Protein AF-0000000068021282 (afdb_homodimer)

Organism: Hordeum vulgare subsp. vulgare (NCBI:txid112509)

Foldseek 3Di:
DPCQPQPPDDLFWTFRDPPVPDGQTPGLPPPPDPPPLVVVLLVLLVLLLVLLVVLLVQCQCCLLQLNLSADWVVSLVSNVVSLVVLLVSLVVVLVVQQPVPPPDARPLVSVLSLLVLLLVLLVVVVSVLSVLLVPDQLLCSLVPVDPVVLVVSVVSLVVSVVVLVPRHDDPLSVLSVVLSVLSNVLSVLLVVLSVCLCPFCLFNVVLVLQQQAVVVVVVVVVVCVVPDDPPPVVVVVPPDALQVVLLVCQLVFQQFQALSRVFDWDQDPVGTHGPQDFPDDDDPPPVPDDPPDDVPDPVVVVVPPCCVRLRSTDHLNLLSCLQPLPDPPGDDRLVLCVVPVVLSLLSVLSSLLSQVSSVLVVHDDDPVLLASLLSNQQRNDPPDLLRSLVSSLVSLVSSLSVNLCSRRPPLVSCLSRDQLVVSLVVLVVSLVSLVVSLVSVCCSSSVNCVCVVVVVVVVCVVPVDPPPVVVVVVCVVVVVVCVVVLVSRSSSVSSVSSSVSVNVSSVVSSVCSLLDSSNLSSLVSVCSSDVVLSPDPVNSVVNVVSVVVNVVSNDPQAAKFWFAALLVVQVPPVLVVLVVVCVVGVRPVSNPGDIDHDDSLLSSLLSVVLSVVLVPDDQALQQVLCVVVVNVVLCVLRPDPDSLLSLLLQLLLLVLLCVVCVVPCLCVDDDDSVSLLVLLNRLSRRVVVCLDPPVLLFPDDSVVSNVLVVVLSVCSNVVCQCPDPDPRSNVSSNVSNVVLVVPDDSSVSSNSSSNNSSSNLLSSQADSSSSSQSSQSSSSGHPSNSSVSVCVSNVNHD/DPCQPQPPDDLFWTFRDPPVPDTQTPGQPPPPDPPPLVVVLLVLLVLLLVLLVVLLVQCQCCLLQLNLSADWVVSLVSNVVSLVVLLVSLVVVLVVQQVVPPPDARPLVSVLSLLVLLLVLLSVVVSVLSVLLVPDQLLCNLVPVDPVVLVVSVVSLVVSVVVLVPRHDDDLSVLSVVLSVLSNVLSVLLVVLSVCLCPFCLFNVVLVLQQQAVVVVVVVVVVCVVPDDPPPVVVVVPPDALQVVLLVCQLVFQQFQAQSRVWDWDQDPVGTHTPQDDPDDDPPPPVPPDPPDDVPDPVPVVVPPCCVRLRSTDHLNLLSCLQPLPDPPGDDRLVLCVVPVVLSLLSVLSSLLSVVSSVLVVHDDDPVLLASLLSNQQRNDPPDLLRSLVSSLVSLVSSLSVNLCSSRPPLVSCLRRDQVVVSLVVLVVSLVSLVVSLVSSCCSSSVNCVVVVVVVVVVCVVPVDPDPVVVVVVVVVVVVVLVVVLVSRSSSVSSVSSSVSVNVSSVSSSVSSLLDSSSLSSLVSVCSSDVVLSPDPVNSVVNVVSVVVNVVSNDPPAAKFWFAALLVVQVPPVLVVLVVVCSVGVRPVSNPGDIDHDDSLLSSLLSVVLSVVLVPDDQALQQVLCVVVVNVVLCVLRPDPFSLLSLLLQLLLLVLLCVVCVVPCLCVDDDDSVSLLVLLNRLSRRVVVCLDPPVLLFPDDSVVSNVLVVVLSVCSNVVCQCPDPDPRSNVSSNVSNVVLVVPDDSSVSSNSSSNNSSSNLLSSQADSSSSSQSSQSSSSGHPSNSSVSVCVSNVNHD

Radius of gyration: 37.46 Å; Cα contacts (8 Å, |Δi|>4): 1921; chains: 2; bounding box: 103×107×96 Å

Secondary structure (DSSP, 8-state):
------EEEETTEEE----TTS--EEE-----S-HHHHHHHHHHHHHHHHHHHHHHHHHHHHHHHTS-----HHHHHHHHHHHHHHHHHHHHHHHHHHHTTTTSS--HHHHHHHHHHHHHHHHHHHHHHHHHHHHS-GGGHHHHS-HHHHHHHHHHHHHHHHHHHHH--STTHHHHHHHHHHHHHHHHHHHHHHHHHHH-TTTTTHHHHHHHHHHHHHHHHHHHHHHS-THHHHHHHHSS-HHHHHHHHHHT---EEE-GGGPEEEEETTEEEEE----S----TTTTSSTTSSS-SHHHHHHHS------SSEEHHHHHHHHHTTSSSSS---HHHHH-THHHHHHHHHHHHHHHHHHHTTPPPPHHHHHHHHHHHHS-S-S-HHHHHHHHHHHHHHHHHHHHHHHH-TTHHHHHHS-HHHHHHHHHHHHHHHHHHHHHHHHHHTTTTHHHHHHHHHHHHHHS-S-HHHHHHHHHHHHHHHHHHHHH-HHHHHHHHHHHHHHHHHHHHHHHHHTSHHHHHHHHHHHHH-HHHHH-HHHHHHHHHHHHHHHHHS-----EEE---STTSSS-HHHHHHHHHHHHS--GGGG---EEEPPHHHHHHHHHHHHHHHTTPPP-SSHHHHHHTT-GGGGGGG--S-HHHHHHHHHHHHHHHHHHTTTSHHHHS-SHHHHHHHHHHHHHHHHHHHHHH-GGGSSS-HHHHHHHHHHHHHHHHHS-GGG--S--HHHHHHHHHHHHHHHS-HHHHHHHHHHHHHHHHHHHS--S-HHHHHHHHHTT--HHHHHHHHHHHHT---/------EEEETTEEE---STTS--EEE-----S-HHHHHHHHHHHHHHHHHHHHHHHHHHHHHHHSS-----HHHHHHHHHHHHHHHHHHHHHHHHHHHTTTTSS--HHHHHHHHHHHHHHHHHHHHHHHHHHHHS-GGGHHHHS-HHHHHHHHHHHHHHHHHHHHH--STTHHHHHHHHHHHHHHHHHHHHHHHHHHH-TTTTTHHHHHHHHHHHHHHHHHHHHHHS-THHHHHHHHSS-HHHHHHHHHHT---EEE-GGGPEEEEETTEEEEE----S----GGGGSSTTSSS-SHHHHHHHS------SSEEHHHHHHHHHTTSSSSS---HHHHH-THHHHHHHHHHHHHHHHHHHTTPPPPHHHHHHHHHHHHS-S-S-HHHHHHHHHHHHHHHHHHHHHHHH-TTHHHHHHS-HHHHHHHHHHHHHHHHHHHHHHHHHHTTTTHHHHHHHHHHHHHHS-S-HHHHHHHHHHHHHHHHHHHHH-HHHHHHHHHHHHHHHHHHHHHHHHHTSHHHHHHHHHHHHH-HHHHH-HHHHHHHHHHHHHHHHHS---PPEEE---STTSTT-THHHHHHHHHHHS--GGGG---EEEPPHHHHHHHHHHHHHHHTTPPP-SSHHHHHHTT-GGGGGGG--S-HHHHHHHHHHHHHHHHHHTTTSHHHHS-SHHHHHHHHHHHHHHHHHHHHHH-GGGSSS-HHHHHHHHHHHHHHHHHS-GGG--S--HHHHHHHHHHHHHHHS-HHHHHHHHHHHHHHHHHHHS--S-HHHHHHHHHTT--HHHHHHHHHHHHT---

Sequence (1596 aa):
MLRCDIDSSNSSIHRFCHDDTLPWFVYALEPPGSHRAEEAILLASTAMFVLGSLLFVLSFVSRVSGRGIFITPTVGIFLYASLSLFLPLMSYMLSQAKQSNGGGELPFYAHVILIWMLLVELFRKKVDAMLAAVRSSPLRAVHQQTLWGGIDQFVRISWIGYLIYTNVHGFRKPGFIILWALTIAKAAHRVAAVELAKTSFAIGKNPHLVVGYTAQMMAQEEEEMRDGDQAQAQAQAADGTRKSAALVSLSKCWYAVMGEEKLKWKAGRDGCSVQLLPLPAETDPEGKKMKKKKMTKKKKKKEEEEEVKTKTLITVGDIWELAESGNCGRPAADPLLDANPALKDLCLSFALFKLLRTRFENLPVHEGVARKNRGFIFELGNGKDEEEAERAFQVIERDLSLVANSYHSASVIPAVLCGAWFLVGNSILVLLITLNQAFMVIYVTGNAQLVTVVACLARDVAKSSPMAADLYRCLCRKLLMMLTVTVSSINVGVCFILFFSFLLMEAWELVVYLLSDSFLVSLLCSYARRPRWQSSRCVRRALGALLWVKRVGRARAGVRFNQLCVLGLRRRRLHTLRVMISQLLPLPFFLGVPSVVVPKEVKRAVFASLRAKCGGEPLSNGAAVLRQRRCTQLEWACKSRSITVVIIVWHIATTILELDTKSSPAVQGKGSQAASTEVARTLSRYCMHLVACAPELLPGDVEGSKLVYQAMKRDVRSNKWRRSKKETVASMGDKLGTQLLEECTVEEAWSLLAELWTELVVYLAPSDNIEGHAMALAKGGEFVTTLWAFATHAGITRMLRCDIDSSNSSIHRFCHDDTLPWFVYALEPPGSHRAEEAILLASTAMFVLGSLLFVLSFVSRVSGRGIFITPTVGIFLYASLSLFLPLMSYMLSQAKQSNGGGELPFYAHVILIWMLLVELFRKKVDAMLAAVRSSPLRAVHQQTLWGGIDQFVRISWIGYLIYTNVHGFRKPGFIILWALTIAKAAHRVAAVELAKTSFAIGKNPHLVVGYTAQMMAQEEEEMRDGDQAQAQAQAADGTRKSAALVSLSKCWYAVMGEEKLKWKAGRDGCSVQLLPLPAETDPEGKKMKKKKMTKKKKKKEEEEEVKTKTLITVGDIWELAESGNCGRPAADPLLDANPALKDLCLSFALFKLLRTRFENLPVHEGVARKNRGFIFELGNGKDEEEAERAFQVIERDLSLVANSYHSASVIPAVLCGAWFLVGNSILVLLITLNQAFMVIYVTGNAQLVTVVACLARDVAKSSPMAADLYRCLCRKLLMMLTVTVSSINVGVCFILFFSFLLMEAWELVVYLLSDSFLVSLLCSYARRPRWQSSRCVRRALGALLWVKRVGRARAGVRFNQLCVLGLRRRRLHTLRVMISQLLPLPFFLGVPSVVVPKEVKRAVFASLRAKCGGEPLSNGAAVLRQRRCTQLEWACKSRSITVVIIVWHIATTILELDTKSSPAVQGKGSQAASTEVARTLSRYCMHLVACAPELLPGDVEGSKLVYQAMKRDVRSNKWRRSKKETVASMGDKLGTQLLEECTVEEAWSLLAELWTELVVYLAPSDNIEGHAMALAKGGEFVTTLWAFATHAGITR

InterPro domains:
  IPR007658 Protein of unknown function DUF594 [PF04578] (746-796)
  IPR025315 Domain of unknown function DUF4220 [PF13968] (87-539)

Structure (mmCIF, N/CA/C/O backbone):
data_AF-0000000068021282-model_v1
#
loop_
_entity.id
_entity.type
_entity.pdbx_description
1 polymer 'DUF4220 domain-containing protein'
#
loop_
_atom_site.group_PDB
_atom_site.id
_atom_site.type_symbol
_atom_site.label_atom_id
_atom_site.label_alt_id
_atom_site.label_comp_id
_atom_site.label_asym_id
_atom_site.label_entity_id
_atom_site.label_seq_id
_atom_site.pdbx_PDB_ins_code
_atom_site.Cartn_x
_atom_site.Cartn_y
_atom_site.Cartn_z
_atom_site.occupancy
_atom_site.B_iso_or_equiv
_atom_site.auth_seq_id
_atom_site.auth_comp_id
_atom_site.auth_asym_id
_atom_site.auth_atom_id
_atom_site.pdbx_PDB_model_num
ATOM 1 N N . MET A 1 1 ? -48.497 35.928 25.7 1 22.07 1 MET A N 1
ATOM 2 C CA . MET A 1 1 ? -47.72 34.831 26.27 1 22.07 1 MET A CA 1
ATOM 3 C C . MET A 1 1 ? -47.5 33.728 25.24 1 22.07 1 MET A C 1
ATOM 5 O O . MET A 1 1 ? -48.416 33.379 24.494 1 22.07 1 MET A O 1
ATOM 9 N N . LEU A 1 2 ? -46.23 33.541 24.816 1 33.01 2 LEU A N 1
ATOM 10 C CA . LEU A 1 2 ? -45.892 32.415 23.952 1 33.01 2 LEU A CA 1
ATOM 11 C C . LEU A 1 2 ? -46.463 31.114 24.505 1 33.01 2 LEU A C 1
ATOM 13 O O . LEU A 1 2 ? -46.144 30.719 25.628 1 33.01 2 LEU A O 1
ATOM 17 N N . ARG A 1 3 ? -47.766 30.856 24.372 1 34.59 3 ARG A N 1
ATOM 18 C CA . ARG A 1 3 ? -48.271 29.594 24.904 1 34.59 3 ARG A CA 1
ATOM 19 C C . ARG A 1 3 ? -47.608 28.405 24.218 1 34.59 3 ARG A C 1
ATOM 21 O O . ARG A 1 3 ? -47.692 28.261 22.997 1 34.59 3 ARG A O 1
ATOM 28 N N . CYS A 1 4 ? -46.355 28.03 24.613 1 36.94 4 CYS A N 1
ATOM 29 C CA . CYS A 1 4 ? -45.607 26.811 24.328 1 36.94 4 CYS A CA 1
ATOM 30 C C . CYS A 1 4 ? -46.449 25.574 24.621 1 36.94 4 CYS A C 1
ATOM 32 O O . CYS A 1 4 ? -46.171 24.84 25.571 1 36.94 4 CYS A O 1
ATOM 34 N N . ASP A 1 5 ? -47.82 25.554 24.554 1 35.68 5 ASP A N 1
ATOM 35 C CA . ASP A 1 5 ? -48.573 24.388 25.005 1 35.68 5 ASP A CA 1
ATOM 36 C C . ASP A 1 5 ? -48.452 23.237 24.009 1 35.68 5 ASP A C 1
ATOM 38 O O . ASP A 1 5 ? -48.708 23.412 22.816 1 35.68 5 ASP A O 1
ATOM 42 N N . ILE A 1 6 ? -47.454 22.521 23.981 1 40.92 6 ILE A N 1
ATOM 43 C CA . ILE A 1 6 ? -47.414 21.205 23.351 1 40.92 6 ILE A CA 1
ATOM 44 C C . ILE A 1 6 ? -48.471 20.3 23.981 1 40.92 6 ILE A C 1
ATOM 46 O O . ILE A 1 6 ? -48.406 19.997 25.175 1 40.92 6 ILE A O 1
ATOM 50 N N . ASP A 1 7 ? -49.761 20.37 23.643 1 36.12 7 ASP A N 1
ATOM 51 C CA . ASP A 1 7 ? -50.758 19.454 24.19 1 36.12 7 ASP A CA 1
ATOM 52 C C . ASP A 1 7 ? -50.517 18.026 23.704 1 36.12 7 ASP A C 1
ATOM 54 O O . ASP A 1 7 ? -50.332 17.796 22.507 1 36.12 7 ASP A O 1
ATOM 58 N N . SER A 1 8 ? -49.799 17.27 24.529 1 38.64 8 SER A N 1
ATOM 59 C CA . SER A 1 8 ? -49.736 15.818 24.401 1 38.64 8 SER A CA 1
ATOM 60 C C . SER A 1 8 ? -51.129 15.215 24.257 1 38.64 8 SER A C 1
ATOM 62 O O . SER A 1 8 ? -51.914 15.219 25.208 1 38.64 8 SER A O 1
ATOM 64 N N . SER A 1 9 ? -51.915 15.547 23.177 1 38.33 9 SER A N 1
ATOM 65 C CA . SER A 1 9 ? -53.165 14.796 23.245 1 38.33 9 SER A CA 1
ATOM 66 C C . SER A 1 9 ? -52.903 13.303 23.415 1 38.33 9 SER A C 1
ATOM 68 O O . SER A 1 9 ? -53.444 12.672 24.325 1 38.33 9 SER A O 1
ATOM 70 N N . ASN A 1 10 ? -53.213 12.378 22.206 1 37.11 10 ASN A N 1
ATOM 71 C CA . ASN A 1 10 ? -53.014 10.935 22.288 1 37.11 10 ASN A CA 1
ATOM 72 C C . ASN A 1 10 ? -51.537 10.566 22.175 1 37.11 10 ASN A C 1
ATOM 74 O O . ASN A 1 10 ? -50.739 11.338 21.641 1 37.11 10 ASN A O 1
ATOM 78 N N . SER A 1 11 ? -51.115 9.443 22.944 1 40.95 11 SER A N 1
ATOM 79 C CA . SER A 1 11 ? -49.792 8.914 23.258 1 40.95 11 SER A CA 1
ATOM 80 C C . SER A 1 11 ? -48.848 9.043 22.067 1 40.95 11 SER A C 1
ATOM 82 O O . SER A 1 11 ? -47.626 9.014 22.23 1 40.95 11 SER A O 1
ATOM 84 N N . SER A 1 12 ? -49.336 8.897 20.823 1 44.28 12 SER A N 1
ATOM 85 C CA . SER A 1 12 ? -48.442 8.741 19.68 1 44.28 12 SER A CA 1
ATOM 86 C C . SER A 1 12 ? -48.285 10.052 18.917 1 44.28 12 SER A C 1
ATOM 88 O O . SER A 1 12 ? -47.455 10.154 18.011 1 44.28 12 SER A O 1
ATOM 90 N N . ILE A 1 13 ? -49.163 10.938 18.967 1 45.59 13 ILE A N 1
ATOM 91 C CA . ILE A 1 13 ? -49.158 12.147 18.151 1 45.59 13 ILE A CA 1
ATOM 92 C C . ILE A 1 13 ? -48.938 13.369 19.041 1 45.59 13 ILE A C 1
ATOM 94 O O . ILE A 1 13 ? -49.667 13.575 20.014 1 45.59 13 ILE A O 1
ATOM 98 N N . HIS A 1 14 ? -47.73 13.872 19.05 1 45.1 14 HIS A N 1
ATOM 99 C CA . HIS A 1 14 ? -47.485 15.085 19.822 1 45.1 14 HIS A CA 1
ATOM 100 C C . HIS A 1 14 ? -47.798 16.333 19.003 1 45.1 14 HIS A C 1
ATOM 102 O O . HIS A 1 14 ? -47.42 16.423 17.833 1 45.1 14 HIS A O 1
ATOM 108 N N . ARG A 1 15 ? -48.864 16.969 19.398 1 48.84 15 ARG A N 1
ATOM 109 C CA . ARG A 1 15 ? -49.328 18.205 18.777 1 48.84 15 ARG A CA 1
ATOM 110 C C . ARG A 1 15 ? -48.457 19.386 19.192 1 48.84 15 ARG A C 1
ATOM 112 O O . ARG A 1 15 ? -48.262 19.632 20.384 1 48.84 15 ARG A O 1
ATOM 119 N N . PHE A 1 16 ? -47.598 19.823 18.316 1 44.29 16 PHE A N 1
ATOM 120 C CA . PHE A 1 16 ? -46.701 20.908 18.695 1 44.29 16 PHE A CA 1
ATOM 121 C C . PHE A 1 16 ? -47.418 22.251 18.633 1 44.29 16 PHE A C 1
ATOM 123 O O . PHE A 1 16 ? -47.011 23.209 19.293 1 44.29 16 PHE A O 1
ATOM 130 N N . CYS A 1 17 ? -48.332 22.502 17.502 1 44.37 17 CYS A N 1
ATOM 131 C CA . CYS A 1 17 ? -48.915 23.835 17.395 1 44.37 17 CYS A CA 1
ATOM 132 C C . CYS A 1 17 ? -50.364 23.835 17.87 1 44.37 17 CYS A C 1
ATOM 134 O O . CYS A 1 17 ? -51.094 22.867 17.651 1 44.37 17 CYS A O 1
ATOM 136 N N . HIS A 1 18 ? -50.775 24.429 18.958 1 39.19 18 HIS A N 1
ATOM 137 C CA . HIS A 1 18 ? -52.109 24.498 19.543 1 39.19 18 HIS A CA 1
ATOM 138 C C . HIS A 1 18 ? -53.119 25.06 18.548 1 39.19 18 HIS A C 1
ATOM 140 O O . HIS A 1 18 ? -54.304 25.186 18.863 1 39.19 18 HIS A O 1
ATOM 146 N N . ASP A 1 19 ? -52.746 26.003 17.607 1 41 19 ASP A N 1
ATOM 147 C CA . ASP A 1 19 ? -53.942 26.586 17.008 1 41 19 ASP A CA 1
ATOM 148 C C . ASP A 1 19 ? -54.767 25.523 16.284 1 41 19 ASP A C 1
ATOM 150 O O . ASP A 1 19 ? -54.212 24.584 15.71 1 41 19 ASP A O 1
ATOM 154 N N . ASP A 1 20 ? -56.133 25.285 16.758 1 42.4 20 ASP A N 1
ATOM 155 C CA . ASP A 1 20 ? -57.193 24.359 16.373 1 42.4 20 ASP A CA 1
ATOM 156 C C . ASP A 1 20 ? -57.067 23.961 14.904 1 42.4 20 ASP A C 1
ATOM 158 O O . ASP A 1 20 ? -57.649 22.962 14.474 1 42.4 20 ASP A O 1
ATOM 162 N N . THR A 1 21 ? -56.692 24.907 13.957 1 41.59 21 THR A N 1
ATOM 163 C CA . THR A 1 21 ? -56.999 24.605 12.564 1 41.59 21 THR A CA 1
ATOM 164 C C . THR A 1 21 ? -55.969 23.643 11.979 1 41.59 21 THR A C 1
ATOM 166 O O . THR A 1 21 ? -56.243 22.957 10.992 1 41.59 21 THR A O 1
ATOM 169 N N . LEU A 1 22 ? -54.716 23.876 12.226 1 36.09 22 LEU A N 1
ATOM 170 C CA . LEU A 1 22 ? -53.82 22.945 11.549 1 36.09 22 LEU A CA 1
ATOM 171 C C . LEU A 1 22 ? -52.856 22.301 12.539 1 36.09 22 LEU A C 1
ATOM 173 O O . LEU A 1 22 ? -51.845 22.903 12.909 1 36.09 22 LEU A O 1
ATOM 177 N N . PRO A 1 23 ? -53.343 21.32 13.331 1 37.71 23 PRO A N 1
ATOM 178 C CA . PRO A 1 23 ? -52.532 20.625 14.333 1 37.71 23 PRO A CA 1
ATOM 179 C C . PRO A 1 23 ? -51.286 19.973 13.736 1 37.71 23 PRO A C 1
ATOM 181 O O . PRO A 1 23 ? -51.316 19.507 12.594 1 37.71 23 PRO A O 1
ATOM 184 N N . TRP A 1 24 ? -50.149 20.515 14.023 1 40.55 24 TRP A N 1
ATOM 185 C CA . TRP A 1 24 ? -48.892 19.855 13.687 1 40.55 24 TRP A CA 1
ATOM 186 C C . TRP A 1 24 ? -48.714 18.577 14.5 1 40.55 24 TRP A C 1
ATOM 188 O O . TRP A 1 24 ? -48.87 18.585 15.724 1 40.55 24 TRP A O 1
ATOM 198 N N . PHE A 1 25 ? -48.953 17.44 13.88 1 37.23 25 PHE A N 1
ATOM 199 C CA . PHE A 1 25 ? -48.827 16.164 14.575 1 37.23 25 PHE A CA 1
ATOM 200 C C . PHE A 1 25 ? -47.442 15.566 14.361 1 37.23 25 PHE A C 1
ATOM 202 O O . PHE A 1 25 ? -46.867 15.688 13.278 1 37.23 25 PHE A O 1
ATOM 209 N N . VAL A 1 26 ? -46.63 15.781 15.283 1 41.97 26 VAL A N 1
ATOM 210 C CA . VAL A 1 26 ? -45.474 14.897 15.175 1 41.97 26 VAL A CA 1
ATOM 211 C C . VAL A 1 26 ? -45.869 13.478 15.576 1 41.97 26 VAL A C 1
ATOM 213 O O . VAL A 1 26 ? -46.387 13.258 16.674 1 41.97 26 VAL A O 1
ATOM 216 N N . TYR A 1 27 ? -46.191 12.714 14.58 1 36.37 27 TYR A N 1
ATOM 217 C CA . TYR A 1 27 ? -46.611 11.338 14.82 1 36.37 27 TYR A CA 1
ATOM 218 C C . TYR A 1 27 ? -45.486 10.526 15.451 1 36.37 27 TYR A C 1
ATOM 220 O O . TYR A 1 27 ? -44.348 10.558 14.977 1 36.37 27 TYR A O 1
ATOM 228 N N . ALA A 1 28 ? -45.474 10.506 16.808 1 36.79 28 ALA A N 1
ATOM 229 C CA . ALA A 1 28 ? -44.61 9.509 17.434 1 36.79 28 ALA A CA 1
ATOM 230 C C . ALA A 1 28 ? -44.85 8.124 16.839 1 36.79 28 ALA A C 1
ATOM 232 O O . ALA A 1 28 ? -45.997 7.702 16.678 1 36.79 28 ALA A O 1
ATOM 233 N N . LEU A 1 29 ? -44.058 7.623 15.973 1 35.29 29 LEU A N 1
ATOM 234 C CA . LEU A 1 29 ? -44.131 6.304 15.354 1 35.29 29 LEU A CA 1
ATOM 235 C C . LEU A 1 29 ? -44.262 5.214 16.413 1 35.29 29 LEU A C 1
ATOM 237 O O . LEU A 1 29 ? -43.362 5.03 17.236 1 35.29 29 LEU A O 1
ATOM 241 N N . GLU A 1 30 ? -45.344 5.083 17.063 1 37.33 30 GLU A N 1
ATOM 242 C CA . GLU A 1 30 ? -45.472 3.87 17.863 1 37.33 30 GLU A CA 1
ATOM 243 C C . GLU A 1 30 ? -45.146 2.628 17.039 1 37.33 30 GLU A C 1
ATOM 245 O O . GLU A 1 30 ? -45.556 2.519 15.881 1 37.33 30 GLU A O 1
ATOM 250 N N . PRO A 1 31 ? -43.965 1.915 17.351 1 37.6 31 PRO A N 1
ATOM 251 C CA . PRO A 1 31 ? -43.623 0.647 16.702 1 37.6 31 PRO A CA 1
ATOM 252 C C . PRO A 1 31 ? -44.846 -0.231 16.442 1 37.6 31 PRO A C 1
ATOM 254 O O . PRO A 1 31 ? -45.769 -0.267 17.26 1 37.6 31 PRO A O 1
ATOM 257 N N . PRO A 1 32 ? -45.225 -0.377 15.262 1 37.23 32 PRO A N 1
ATOM 258 C CA . PRO A 1 32 ? -46.274 -1.398 15.265 1 37.23 32 PRO A CA 1
ATOM 259 C C . PRO A 1 32 ? -45.97 -2.554 16.216 1 37.23 32 PRO A C 1
ATOM 261 O O . PRO A 1 32 ? -44.842 -2.678 16.701 1 37.23 32 PRO A O 1
ATOM 264 N N . GLY A 1 33 ? -46.908 -3.605 16.44 1 36.35 33 GLY A N 1
ATOM 265 C CA . GLY A 1 33 ? -47.012 -4.793 17.272 1 36.35 33 GLY A CA 1
ATOM 266 C C . GLY A 1 33 ? -45.741 -5.621 17.292 1 36.35 33 GLY A C 1
ATOM 267 O O . GLY A 1 33 ? -45.62 -6.562 18.079 1 36.35 33 GLY A O 1
ATOM 268 N N . SER A 1 34 ? -45.041 -5.987 16.099 1 43.2 34 SER A N 1
ATOM 269 C CA . SER A 1 34 ? -43.985 -6.978 16.282 1 43.2 34 SER A CA 1
ATOM 270 C C . SER A 1 34 ? -42.701 -6.331 16.79 1 43.2 34 SER A C 1
ATOM 272 O O . SER A 1 34 ? -42.05 -5.577 16.064 1 43.2 34 SER A O 1
ATOM 274 N N . HIS A 1 35 ? -42.288 -6.17 18.086 1 43.63 35 HIS A N 1
ATOM 275 C CA . HIS A 1 35 ? -41.458 -5.505 19.084 1 43.63 35 HIS A CA 1
ATOM 276 C C . HIS A 1 35 ? -39.976 -5.692 18.781 1 43.63 35 HIS A C 1
ATOM 278 O O . HIS A 1 35 ? -39.187 -4.753 18.915 1 43.63 35 HIS A O 1
ATOM 284 N N . ARG A 1 36 ? -39.502 -6.77 18.398 1 49.26 36 ARG A N 1
ATOM 285 C CA . ARG A 1 36 ? -38.083 -7.1 18.476 1 49.26 36 ARG A CA 1
ATOM 286 C C . ARG A 1 36 ? -37.31 -6.468 17.323 1 49.26 36 ARG A C 1
ATOM 288 O O . ARG A 1 36 ? -36.201 -5.963 17.515 1 49.26 36 ARG A O 1
ATOM 295 N N . ALA A 1 37 ? -37.868 -6.507 16.243 1 46.72 37 ALA A N 1
ATOM 296 C CA . ALA A 1 37 ? -37.133 -5.952 15.109 1 46.72 37 ALA A CA 1
ATOM 297 C C . ALA A 1 37 ? -36.947 -4.445 15.26 1 46.72 37 ALA A C 1
ATOM 299 O O . ALA A 1 37 ? -35.885 -3.908 14.937 1 46.72 37 ALA A O 1
ATOM 300 N N . GLU A 1 38 ? -37.9 -3.814 15.793 1 47.1 38 GLU A N 1
ATOM 301 C CA . GLU A 1 38 ? -37.82 -2.37 15.987 1 47.1 38 GLU A CA 1
ATOM 302 C C . GLU A 1 38 ? -36.739 -2.008 17.002 1 47.1 38 GLU A C 1
ATOM 304 O O . GLU A 1 38 ? -36.004 -1.036 16.814 1 47.1 38 GLU A O 1
ATOM 309 N N . GLU A 1 39 ? -36.798 -2.811 17.974 1 50.41 39 GLU A N 1
ATOM 310 C CA . GLU A 1 39 ? -35.773 -2.559 18.982 1 50.41 39 GLU A CA 1
ATOM 311 C C . GLU A 1 39 ? -34.372 -2.685 18.389 1 50.41 39 GLU A C 1
ATOM 313 O O . GLU A 1 39 ? -33.483 -1.893 18.708 1 50.41 39 GLU A O 1
ATOM 318 N N . ALA A 1 40 ? -34.348 -3.602 17.542 1 50.5 40 ALA A N 1
ATOM 319 C CA . ALA A 1 40 ? -33.03 -3.83 16.955 1 50.5 40 ALA A CA 1
ATOM 320 C C . ALA A 1 40 ? -32.627 -2.672 16.047 1 50.5 40 ALA A C 1
ATOM 322 O O . ALA A 1 40 ? -31.467 -2.253 16.043 1 50.5 40 ALA A O 1
ATOM 323 N N . ILE A 1 41 ? -33.61 -2.2 15.447 1 50.49 41 ILE A N 1
ATOM 324 C CA . ILE A 1 41 ? -33.335 -1.061 14.578 1 50.49 41 ILE A CA 1
ATOM 325 C C . ILE A 1 41 ? -32.945 0.15 15.422 1 50.49 41 ILE A C 1
ATOM 327 O O . ILE A 1 41 ? -32.013 0.88 15.079 1 50.49 41 ILE A O 1
ATOM 331 N N . LEU A 1 42 ? -33.762 0.254 16.406 1 51.64 42 LEU A N 1
ATOM 332 C CA . LEU A 1 42 ? -33.486 1.377 17.295 1 51.64 42 LEU A CA 1
ATOM 333 C C . LEU A 1 42 ? -32.082 1.272 17.882 1 51.64 42 LEU A C 1
ATOM 335 O O . LEU A 1 42 ? -31.358 2.268 17.951 1 51.64 42 LEU A O 1
ATOM 339 N N . LEU A 1 43 ? -31.838 0.099 18.203 1 53.78 43 LEU A N 1
ATOM 340 C CA . LEU A 1 43 ? -30.534 -0.103 18.824 1 53.78 43 LEU A CA 1
ATOM 341 C C . LEU A 1 43 ? -29.41 0.128 17.819 1 53.78 43 LEU A C 1
ATOM 343 O O . LEU A 1 43 ? -28.409 0.774 18.138 1 53.78 43 LEU A O 1
ATOM 347 N N . ALA A 1 44 ? -29.721 -0.314 16.726 1 52.79 44 ALA A N 1
ATOM 348 C CA . ALA A 1 44 ? -28.672 -0.168 15.719 1 52.79 44 ALA A CA 1
ATOM 349 C C . ALA A 1 44 ? -28.498 1.294 15.318 1 52.79 44 ALA A C 1
ATOM 351 O O . ALA A 1 44 ? -27.371 1.775 15.177 1 52.79 44 ALA A O 1
ATOM 352 N N . SER A 1 45 ? -29.636 1.891 15.23 1 52.02 45 SER A N 1
ATOM 353 C CA . SER A 1 45 ? -29.575 3.295 14.838 1 52.02 45 SER A CA 1
ATOM 354 C C . SER A 1 45 ? -28.935 4.146 15.93 1 52.02 45 SER A C 1
ATOM 356 O O . SER A 1 45 ? -28.137 5.04 15.64 1 52.02 45 SER A O 1
ATOM 358 N N . THR A 1 46 ? -29.341 3.852 17.141 1 54.48 46 THR A N 1
ATOM 359 C CA . THR A 1 46 ? -28.765 4.585 18.263 1 54.48 46 THR A CA 1
ATOM 360 C C . THR A 1 46 ? -27.263 4.334 18.359 1 54.48 46 THR A C 1
ATOM 362 O O . THR A 1 46 ? -26.488 5.26 18.608 1 54.48 46 THR A O 1
ATOM 365 N N . ALA A 1 47 ? -26.981 3.14 18.104 1 56.91 47 ALA A N 1
ATOM 366 C CA . ALA A 1 47 ? -25.565 2.79 18.185 1 56.91 47 ALA A CA 1
ATOM 367 C C . ALA A 1 47 ? -24.765 3.485 17.087 1 56.91 47 ALA A C 1
ATOM 369 O O . ALA A 1 47 ? -23.67 3.994 17.336 1 56.91 47 ALA A O 1
ATOM 370 N N . MET A 1 48 ? -25.412 3.546 16.054 1 55.56 48 MET A N 1
ATOM 371 C CA . MET A 1 48 ? -24.72 4.218 14.958 1 55.56 48 MET A CA 1
ATOM 372 C C . MET A 1 48 ? -24.569 5.709 15.242 1 55.56 48 MET A C 1
ATOM 374 O O . MET A 1 48 ? -23.535 6.303 14.932 1 55.56 48 MET A O 1
ATOM 378 N N . PHE A 1 49 ? -25.608 6.176 15.88 1 53.26 49 PHE A N 1
ATOM 379 C CA . PHE A 1 49 ? -25.595 7.59 16.233 1 53.26 49 PHE A CA 1
ATOM 380 C C . PHE A 1 49 ? -24.484 7.888 17.233 1 53.26 49 PHE A C 1
ATOM 382 O O . PHE A 1 49 ? -23.741 8.858 17.071 1 53.26 49 PHE A O 1
ATOM 389 N N . VAL A 1 50 ? -24.491 7.101 18.184 1 57.89 50 VAL A N 1
ATOM 390 C CA . VAL A 1 50 ? -23.51 7.335 19.238 1 57.89 50 VAL A CA 1
ATOM 391 C C . VAL A 1 50 ? -22.099 7.174 18.676 1 57.89 50 VAL A C 1
ATOM 393 O O . VAL A 1 50 ? -21.221 7.999 18.94 1 57.89 50 VAL A O 1
ATOM 396 N N . LEU A 1 51 ? -22.05 6.298 17.833 1 58.43 51 LEU A N 1
ATOM 397 C CA . LEU A 1 51 ? -20.714 6.016 17.32 1 58.43 51 LEU A CA 1
ATOM 398 C C . LEU A 1 51 ? -20.284 7.077 16.312 1 58.43 51 LEU A C 1
ATOM 400 O O . LEU A 1 51 ? -19.131 7.514 16.318 1 58.43 51 LEU A O 1
ATOM 404 N N . GLY A 1 52 ? -21.329 7.399 15.562 1 54.82 52 GLY A N 1
ATOM 405 C CA . GLY A 1 52 ? -21.01 8.461 14.621 1 54.82 52 GLY A CA 1
ATOM 406 C C . GLY A 1 52 ? -20.621 9.761 15.298 1 54.82 52 GLY A C 1
ATOM 407 O O . GLY A 1 52 ? -19.65 10.409 14.9 1 54.82 52 GLY A O 1
ATOM 408 N N . SER A 1 53 ? -21.364 10.047 16.36 1 55.44 53 SER A N 1
ATOM 409 C CA . SER A 1 53 ? -21.073 11.265 17.11 1 55.44 53 SER A CA 1
ATOM 410 C C . SER A 1 53 ? -19.705 11.189 17.778 1 55.44 53 SER A C 1
ATOM 412 O O . SER A 1 53 ? -18.958 12.17 17.789 1 55.44 53 SER A O 1
ATOM 414 N N . LEU A 1 54 ? -19.415 10.058 18.246 1 59.2 54 LEU A N 1
ATOM 415 C CA . LEU A 1 54 ? -18.138 9.89 18.931 1 59.2 54 LEU A CA 1
ATOM 416 C C . LEU A 1 54 ? -16.977 9.985 17.946 1 59.2 54 LEU A C 1
ATOM 418 O O . LEU A 1 54 ? -15.959 10.615 18.24 1 59.2 54 LEU A O 1
ATOM 422 N N . LEU A 1 55 ? -17.152 9.43 16.917 1 57.57 55 LEU A N 1
ATOM 423 C CA . LEU A 1 55 ? -16.097 9.477 15.91 1 57.57 55 LEU A CA 1
ATOM 424 C C . LEU A 1 55 ? -15.835 10.911 15.464 1 57.57 55 LEU A C 1
ATOM 426 O O . LEU A 1 55 ? -14.682 11.307 15.277 1 57.57 55 LEU A O 1
ATOM 430 N N . PHE A 1 56 ? -16.903 11.545 15.448 1 53.53 56 PHE A N 1
ATOM 431 C CA . PHE A 1 56 ? -16.804 12.934 15.015 1 53.53 56 PHE A CA 1
ATOM 432 C C . PHE A 1 56 ? -16.062 13.772 16.048 1 53.53 56 PHE A C 1
ATOM 434 O O . PHE A 1 56 ? -15.176 14.556 15.7 1 53.53 56 PHE A O 1
ATOM 441 N N . VAL A 1 57 ? -16.484 13.572 17.234 1 56.46 57 VAL A N 1
ATOM 442 C CA . VAL A 1 57 ? -15.872 14.361 18.298 1 56.46 57 VAL A CA 1
ATOM 443 C C . VAL A 1 57 ? -14.389 14.016 18.41 1 56.46 57 VAL A C 1
ATOM 445 O O . VAL A 1 57 ? -13.544 14.907 18.526 1 56.46 57 VAL A O 1
ATOM 448 N N . LEU A 1 58 ? -14.091 12.803 18.288 1 57.68 58 LEU A N 1
ATOM 449 C CA . LEU A 1 58 ? -12.712 12.377 18.501 1 57.68 58 LEU A CA 1
ATOM 450 C C . LEU A 1 58 ? -11.833 12.771 17.319 1 57.68 58 LEU A C 1
ATOM 452 O O . LEU A 1 58 ? -10.688 13.191 17.503 1 57.68 58 LEU A O 1
ATOM 456 N N . SER A 1 59 ? -12.35 12.561 16.29 1 54.11 59 SER A N 1
ATOM 457 C CA . SER A 1 59 ? -11.574 13.001 15.134 1 54.11 59 SER A CA 1
ATOM 458 C C . SER A 1 59 ? -11.319 14.504 15.179 1 54.11 59 SER A C 1
ATOM 460 O O . SER A 1 59 ? -10.236 14.966 14.815 1 54.11 59 SER A O 1
ATOM 462 N N . PHE A 1 60 ? -12.339 15.125 15.666 1 50.61 60 PHE A N 1
ATOM 463 C CA . PHE A 1 60 ? -12.317 16.579 15.78 1 50.61 60 PHE A CA 1
ATOM 464 C C . PHE A 1 60 ? -11.233 17.029 16.752 1 50.61 60 PHE A C 1
ATOM 466 O O . PHE A 1 60 ? -10.459 17.94 16.449 1 50.61 60 PHE A O 1
ATOM 473 N N . VAL A 1 61 ? -11.327 16.535 17.821 1 54.89 61 VAL A N 1
ATOM 474 C CA . VAL A 1 61 ? -10.411 16.952 18.878 1 54.89 61 VAL A CA 1
ATOM 475 C C . VAL A 1 61 ? -8.979 16.582 18.496 1 54.89 61 VAL A C 1
ATOM 477 O O . VAL A 1 61 ? -8.044 17.341 18.761 1 54.89 61 VAL A O 1
ATOM 480 N N . SER A 1 62 ? -8.859 15.593 17.813 1 55.57 62 SER A N 1
ATOM 481 C CA . SER A 1 62 ? -7.521 15.149 17.434 1 55.57 62 SER A CA 1
ATOM 482 C C . SER A 1 62 ? -6.908 16.073 16.387 1 55.57 62 SER A C 1
ATOM 484 O O . SER A 1 62 ? -5.717 16.385 16.448 1 55.57 62 SER A O 1
ATOM 486 N N . ARG A 1 63 ? -7.685 16.404 15.525 1 54.07 63 ARG A N 1
ATOM 487 C CA . ARG A 1 63 ? -7.202 17.257 14.444 1 54.07 63 ARG A CA 1
ATOM 488 C C . ARG A 1 63 ? -6.856 18.65 14.96 1 54.07 63 ARG A C 1
ATOM 490 O O . ARG A 1 63 ? -5.859 19.243 14.541 1 54.07 63 ARG A O 1
ATOM 497 N N . VAL A 1 64 ? -7.732 19.161 15.822 1 51.49 64 VAL A N 1
ATOM 498 C CA . VAL A 1 64 ? -7.51 20.509 16.334 1 51.49 64 VAL A CA 1
ATOM 499 C C . VAL A 1 64 ? -6.326 20.508 17.298 1 51.49 64 VAL A C 1
ATOM 501 O O . VAL A 1 64 ? -5.539 21.458 17.326 1 51.49 64 VAL A O 1
ATOM 504 N N . SER A 1 65 ? -6.378 19.469 18.035 1 49.73 65 SER A N 1
ATOM 505 C CA . SER A 1 65 ? -5.303 19.457 19.023 1 49.73 65 SER A CA 1
ATOM 506 C C . SER A 1 65 ? -3.992 18.979 18.408 1 49.73 65 SER A C 1
ATOM 508 O O . SER A 1 65 ? -2.931 19.103 19.022 1 49.73 65 SER A O 1
ATOM 510 N N . GLY A 1 66 ? -4.081 18.823 16.995 1 47.41 66 GLY A N 1
ATOM 511 C CA . GLY A 1 66 ? -2.878 18.3 16.368 1 47.41 66 GLY A CA 1
ATOM 512 C C . GLY A 1 66 ? -2.514 16.907 16.846 1 47.41 66 GLY A C 1
ATOM 513 O O . GLY A 1 66 ? -1.446 16.39 16.512 1 47.41 66 GLY A O 1
ATOM 514 N N . ARG A 1 67 ? -3.255 16.629 17.904 1 47.74 67 ARG A N 1
ATOM 515 C CA . ARG A 1 67 ? -2.971 15.312 18.464 1 47.74 67 ARG A CA 1
ATOM 516 C C . ARG A 1 67 ? -3.73 14.222 17.715 1 47.74 67 ARG A C 1
ATOM 518 O O . ARG A 1 67 ? -4.917 14.376 17.42 1 47.74 67 ARG A O 1
ATOM 525 N N . GLY A 1 68 ? -3.305 13.608 16.755 1 46.91 68 GLY A N 1
ATOM 526 C CA . GLY A 1 68 ? -3.914 12.536 15.983 1 46.91 68 GLY A CA 1
ATOM 527 C C . GLY A 1 68 ? -4.759 11.6 16.825 1 46.91 68 GLY A C 1
ATOM 528 O O . GLY A 1 68 ? -4.228 10.83 17.629 1 46.91 68 GLY A O 1
ATOM 529 N N . ILE A 1 69 ? -5.909 12.147 17.375 1 47.24 69 ILE A N 1
ATOM 530 C CA . ILE A 1 69 ? -6.729 11.16 18.069 1 47.24 69 ILE A CA 1
ATOM 531 C C . ILE A 1 69 ? -7.233 10.116 17.076 1 47.24 69 ILE A C 1
ATOM 533 O O . ILE A 1 69 ? -7.939 10.449 16.121 1 47.24 69 ILE A O 1
ATOM 537 N N . PHE A 1 70 ? -6.616 9.106 16.865 1 50.04 70 PHE A N 1
ATOM 538 C CA . PHE A 1 70 ? -6.924 8.043 15.916 1 50.04 70 PHE A CA 1
ATOM 539 C C . PHE A 1 70 ? -8.089 7.195 16.413 1 50.04 70 PHE A C 1
ATOM 541 O O . PHE A 1 70 ? -8.278 7.037 17.621 1 50.04 70 PHE A O 1
ATOM 548 N N . ILE A 1 71 ? -9.139 7.164 15.628 1 56.67 71 ILE A N 1
ATOM 549 C CA . ILE A 1 71 ? -10.209 6.2 15.858 1 56.67 71 ILE A CA 1
ATOM 550 C C . ILE A 1 71 ? -9.613 4.85 16.252 1 56.67 71 ILE A C 1
ATOM 552 O O . ILE A 1 71 ? -8.75 4.317 15.549 1 56.67 71 ILE A O 1
ATOM 556 N N . THR A 1 72 ? -10.009 4.491 17.57 1 57.13 72 THR A N 1
ATOM 557 C CA . THR A 1 72 ? -9.554 3.17 17.99 1 57.13 72 THR A CA 1
ATOM 558 C C . THR A 1 72 ? -10.032 2.098 17.015 1 57.13 72 THR A C 1
ATOM 560 O O . THR A 1 72 ? -11.084 2.245 16.39 1 57.13 72 THR A O 1
ATOM 563 N N . PRO A 1 73 ? -9.371 1.139 16.68 1 60.7 73 PRO A N 1
ATOM 564 C CA . PRO A 1 73 ? -9.773 0.07 15.763 1 60.7 73 PRO A CA 1
ATOM 565 C C . PRO A 1 73 ? -11.083 -0.598 16.174 1 60.7 73 PRO A C 1
ATOM 567 O O . PRO A 1 73 ? -11.859 -1.025 15.315 1 60.7 73 PRO A O 1
ATOM 570 N N . THR A 1 74 ? -11.425 -0.566 17.532 1 63.18 74 THR A N 1
ATOM 571 C CA . THR A 1 74 ? -12.653 -1.206 17.99 1 63.18 74 THR A CA 1
ATOM 572 C C . THR A 1 74 ? -13.875 -0.401 17.56 1 63.18 74 THR A C 1
ATOM 574 O O . THR A 1 74 ? -14.879 -0.97 17.125 1 63.18 74 THR A O 1
ATOM 577 N N . VAL A 1 75 ? -13.674 0.904 17.739 1 67.58 75 VAL A N 1
ATOM 578 C CA . VAL A 1 75 ? -14.784 1.75 17.313 1 67.58 75 VAL A CA 1
ATOM 579 C C . VAL A 1 75 ? -14.94 1.672 15.796 1 67.58 75 VAL A C 1
ATOM 581 O O . VAL A 1 75 ? -16.06 1.666 15.28 1 67.58 75 VAL A O 1
ATOM 584 N N . GLY A 1 76 ? -13.873 1.507 15.222 1 69.64 76 GLY A N 1
ATOM 585 C CA . GLY A 1 76 ? -13.926 1.361 13.777 1 69.64 76 GLY A CA 1
ATOM 586 C C . GLY A 1 76 ? -14.603 0.079 13.331 1 69.64 76 GLY A C 1
ATOM 587 O O . GLY A 1 76 ? -15.417 0.09 12.405 1 69.64 76 GLY A O 1
ATOM 588 N N . ILE A 1 77 ? -14.406 -0.928 14.134 1 70.26 77 ILE A N 1
ATOM 589 C CA . ILE A 1 77 ? -15.008 -2.217 13.812 1 70.26 77 ILE A CA 1
ATOM 590 C C . ILE A 1 77 ? -16.51 -2.168 14.084 1 70.26 77 ILE A C 1
ATOM 592 O O . ILE A 1 77 ? -17.306 -2.696 13.305 1 70.26 77 ILE A O 1
ATOM 596 N N . PHE A 1 78 ? -16.865 -1.559 15.144 1 72.01 78 PHE A N 1
ATOM 597 C CA . PHE A 1 78 ? -18.279 -1.466 15.489 1 72.01 78 PHE A CA 1
ATOM 598 C C . PHE A 1 78 ? -19.038 -0.655 14.445 1 72.01 78 PHE A C 1
ATOM 600 O O . PHE A 1 78 ? -20.132 -1.04 14.028 1 72.01 78 PHE A O 1
ATOM 607 N N . LEU A 1 79 ? -18.394 0.427 14.065 1 72.73 79 LEU A N 1
ATOM 608 C CA . LEU A 1 79 ? -19.052 1.263 13.067 1 72.73 79 LEU A CA 1
ATOM 609 C C . LEU A 1 79 ? -19.141 0.541 11.726 1 72.73 79 LEU A C 1
ATOM 611 O O . LEU A 1 79 ? -20.181 0.575 11.065 1 72.73 79 LEU A O 1
ATOM 615 N N . TYR A 1 80 ? -18.2 -0.131 11.462 1 74.13 80 TYR A N 1
ATOM 616 C CA . TYR A 1 80 ? -18.186 -0.854 10.195 1 74.13 80 TYR A CA 1
ATOM 617 C C . TYR A 1 80 ? -19.208 -1.984 10.2 1 74.13 80 TYR A C 1
ATOM 619 O O . TYR A 1 80 ? -19.921 -2.189 9.215 1 74.13 80 TYR A O 1
ATOM 627 N N . ALA A 1 81 ? -19.311 -2.591 11.258 1 74.63 81 ALA A N 1
ATOM 628 C CA . ALA A 1 81 ? -20.277 -3.678 11.385 1 74.63 81 ALA A CA 1
ATOM 629 C C . ALA A 1 81 ? -21.708 -3.149 11.338 1 74.63 81 ALA A C 1
ATOM 631 O O . ALA A 1 81 ? -22.573 -3.738 10.686 1 74.63 81 ALA A O 1
ATOM 632 N N . SER A 1 82 ? -21.909 -2.086 12.006 1 75.2 82 SER A N 1
ATOM 633 C CA . SER A 1 82 ? -23.249 -1.51 12.039 1 75.2 82 SER A CA 1
ATOM 634 C C . SER A 1 82 ? -23.671 -1.014 10.66 1 75.2 82 SER A C 1
ATOM 636 O O . SER A 1 82 ? -24.824 -1.187 10.259 1 75.2 82 SER A O 1
ATOM 638 N N . LEU A 1 83 ? -22.772 -0.52 9.896 1 77.67 83 LEU A N 1
ATOM 639 C CA . LEU A 1 83 ? -23.101 0.015 8.579 1 77.67 83 LEU A CA 1
ATOM 640 C C . LEU A 1 83 ? -23.315 -1.111 7.573 1 77.67 83 LEU A C 1
ATOM 642 O O . LEU A 1 83 ? -24.129 -0.983 6.655 1 77.67 83 LEU A O 1
ATOM 646 N N . SER A 1 84 ? -22.627 -2.136 7.827 1 77.29 84 SER A N 1
ATOM 647 C CA . SER A 1 84 ? -22.794 -3.265 6.917 1 77.29 84 SER A CA 1
ATOM 648 C C . SER A 1 84 ? -24.149 -3.938 7.113 1 77.29 84 SER A C 1
ATOM 650 O O . SER A 1 84 ? -24.715 -4.491 6.169 1 77.29 84 SER A O 1
ATOM 652 N N . LEU A 1 85 ? -24.662 -3.797 8.284 1 80.53 85 LEU A N 1
ATOM 653 C CA . LEU A 1 85 ? -25.924 -4.455 8.601 1 80.53 85 LEU A CA 1
ATOM 654 C C . LEU A 1 85 ? -27.102 -3.517 8.363 1 80.53 85 LEU A C 1
ATOM 656 O O . LEU A 1 85 ? -28.248 -3.963 8.267 1 80.53 85 LEU A O 1
ATOM 660 N N . PHE A 1 86 ? -26.896 -2.28 8.203 1 80.13 86 PHE A N 1
ATOM 661 C CA . PHE A 1 86 ? -27.97 -1.293 8.201 1 80.13 86 PHE A CA 1
ATOM 662 C C . PHE A 1 86 ? -28.871 -1.476 6.986 1 80.13 86 PHE A C 1
ATOM 664 O O . PHE A 1 86 ? -30.094 -1.554 7.119 1 80.13 86 PHE A O 1
ATOM 671 N N . LEU A 1 87 ? -28.274 -1.644 5.809 1 85.37 87 LEU A N 1
ATOM 672 C CA . LEU A 1 87 ? -29.095 -1.665 4.603 1 85.37 87 LEU A CA 1
ATOM 673 C C . LEU A 1 87 ? -29.893 -2.961 4.512 1 85.37 87 LEU A C 1
ATOM 675 O O . LEU A 1 87 ? -31.088 -2.938 4.206 1 85.37 87 LEU A O 1
ATOM 679 N N . PRO A 1 88 ? -29.274 -4.085 4.843 1 85.33 88 PRO A N 1
ATOM 680 C CA . PRO A 1 88 ? -30.089 -5.302 4.823 1 85.33 88 PRO A CA 1
ATOM 681 C C . PRO A 1 88 ? -31.18 -5.299 5.891 1 85.33 88 PRO A C 1
ATOM 683 O O . PRO A 1 88 ? -32.3 -5.748 5.636 1 85.33 88 PRO A O 1
ATOM 686 N N . LEU A 1 89 ? -30.901 -4.787 6.988 1 82 89 LEU A N 1
ATOM 687 C CA . LEU A 1 89 ? -31.88 -4.74 8.068 1 82 89 LEU A CA 1
ATOM 688 C C . LEU A 1 89 ? -33.018 -3.782 7.728 1 82 89 LEU A C 1
ATOM 690 O O . LEU A 1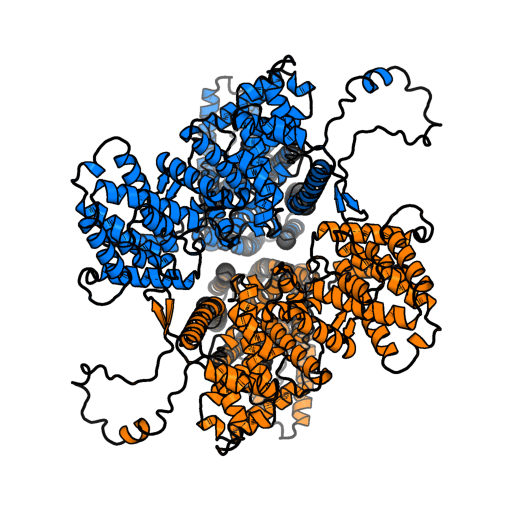 89 ? -34.19 -4.106 7.935 1 82 89 LEU A O 1
ATOM 694 N N . MET A 1 90 ? -32.647 -2.621 7.176 1 83.72 90 MET A N 1
ATOM 695 C CA . MET A 1 90 ? -33.674 -1.632 6.861 1 83.72 90 MET A CA 1
ATOM 696 C C . MET A 1 90 ? -34.521 -2.084 5.677 1 83.72 90 MET A C 1
ATOM 698 O O . MET A 1 90 ? -35.716 -1.79 5.616 1 83.72 90 MET A O 1
ATOM 702 N N . SER A 1 91 ? -33.899 -2.826 4.783 1 84.07 91 SER A N 1
ATOM 703 C CA . SER A 1 91 ? -34.674 -3.358 3.667 1 84.07 91 SER A CA 1
ATOM 704 C C . SER A 1 91 ? -35.683 -4.399 4.141 1 84.07 91 SER A C 1
ATOM 706 O O . SER A 1 91 ? -36.811 -4.448 3.648 1 84.07 91 SER A O 1
ATOM 708 N N . TYR A 1 92 ? -35.327 -5.194 5.038 1 82.43 92 TYR A N 1
ATOM 709 C CA . TYR A 1 92 ? -36.235 -6.17 5.63 1 82.43 92 TYR A CA 1
ATOM 710 C C . TYR A 1 92 ? -37.37 -5.478 6.374 1 82.43 92 TYR A C 1
ATOM 712 O O . TYR A 1 92 ? -38.536 -5.853 6.229 1 82.43 92 TYR A O 1
ATOM 720 N N . MET A 1 93 ? -36.992 -4.446 7.067 1 79.14 93 MET A N 1
ATOM 721 C CA . MET A 1 93 ? -37.982 -3.744 7.879 1 79.14 93 MET A CA 1
ATOM 722 C C . MET A 1 93 ? -38.954 -2.965 6.999 1 79.14 93 MET A C 1
ATOM 724 O O . MET A 1 93 ? -40.131 -2.83 7.336 1 79.14 93 MET A O 1
ATOM 728 N N . LEU A 1 94 ? -38.482 -2.417 5.944 1 82.92 94 LEU A N 1
ATOM 729 C CA . LEU A 1 94 ? -39.354 -1.697 5.022 1 82.92 94 LEU A CA 1
ATOM 730 C C . LEU A 1 94 ? -40.421 -2.624 4.449 1 82.92 94 LEU A C 1
ATOM 732 O O . LEU A 1 94 ? -41.591 -2.245 4.352 1 82.92 94 LEU A O 1
ATOM 736 N N . SER A 1 95 ? -40.014 -3.815 4.143 1 79.85 95 SER A N 1
ATOM 737 C CA . SER A 1 95 ? -40.971 -4.773 3.601 1 79.85 95 SER A CA 1
ATOM 738 C C . SER A 1 95 ? -41.996 -5.187 4.652 1 79.85 95 SER A C 1
ATOM 740 O O . SER A 1 95 ? -43.178 -5.348 4.344 1 79.85 95 SER A O 1
ATOM 742 N N . GLN A 1 96 ? -41.601 -5.267 5.892 1 74.86 96 GLN A N 1
ATOM 743 C CA . GLN A 1 96 ? -42.518 -5.607 6.975 1 74.86 96 GLN A CA 1
ATOM 744 C C . GLN A 1 96 ? -43.512 -4.477 7.228 1 74.86 96 GLN A C 1
ATOM 746 O O . GLN A 1 96 ? -44.692 -4.727 7.483 1 74.86 96 GLN A O 1
ATOM 751 N N . ALA A 1 97 ? -43.09 -3.287 7.103 1 74.99 97 ALA A N 1
ATOM 752 C CA . ALA A 1 97 ? -43.939 -2.126 7.359 1 74.99 97 ALA A CA 1
ATOM 753 C C . ALA A 1 97 ? -44.957 -1.934 6.238 1 74.99 97 ALA A C 1
ATOM 755 O O . ALA A 1 97 ? -46.077 -1.478 6.481 1 74.99 97 ALA A O 1
ATOM 756 N N . LYS A 1 98 ? -44.662 -2.245 5.105 1 76.5 98 LYS A N 1
ATOM 757 C CA . LYS A 1 98 ? -45.555 -2.132 3.955 1 76.5 98 LYS A CA 1
ATOM 758 C C . LYS A 1 98 ? -46.752 -3.067 4.094 1 76.5 98 LYS A C 1
ATOM 760 O O . LYS A 1 98 ? -47.871 -2.714 3.714 1 76.5 98 LYS A O 1
ATOM 765 N N . GLN A 1 99 ? -46.563 -4.241 4.645 1 69.67 99 GLN A N 1
ATOM 766 C CA . GLN A 1 99 ? -47.6 -5.267 4.687 1 69.67 99 GLN A CA 1
ATOM 767 C C . GLN A 1 99 ? -48.561 -5.031 5.848 1 69.67 99 GLN A C 1
ATOM 769 O O . GLN A 1 99 ? -49.703 -5.494 5.82 1 69.67 99 GLN A O 1
ATOM 774 N N . SER A 1 100 ? -48.148 -4.371 6.802 1 59.12 100 SER A N 1
ATOM 775 C CA . SER A 1 100 ? -49.03 -4.172 7.947 1 59.12 100 SER A CA 1
ATOM 776 C C . SER A 1 100 ? -50.268 -3.37 7.559 1 59.12 100 SER A C 1
ATOM 778 O O . SER A 1 100 ? -51.311 -3.477 8.207 1 59.12 100 SER A O 1
ATOM 780 N N . ASN A 1 101 ? -50.316 -2.51 6.541 1 53.92 101 ASN A N 1
ATOM 781 C CA . ASN A 1 101 ? -51.505 -1.697 6.307 1 53.92 101 ASN A CA 1
ATOM 782 C C . ASN A 1 101 ? -52.296 -2.195 5.1 1 53.92 101 ASN A C 1
ATOM 784 O O . ASN A 1 101 ? -53.116 -1.462 4.545 1 53.92 101 ASN A O 1
ATOM 788 N N . GLY A 1 102 ? -52.758 -3.541 4.958 1 47.56 102 GLY A N 1
ATOM 789 C CA . GLY A 1 102 ? -53.804 -4.117 4.128 1 47.56 102 GLY A CA 1
ATOM 790 C C . GLY A 1 102 ? -53.89 -3.485 2.752 1 47.56 102 GLY A C 1
ATOM 791 O O . GLY A 1 102 ? -54.981 -3.345 2.194 1 47.56 102 GLY A O 1
ATOM 792 N N . GLY A 1 103 ? -52.904 -3.186 1.921 1 51.38 103 GLY A N 1
ATOM 793 C CA . GLY A 1 103 ? -52.997 -2.936 0.491 1 51.38 103 GLY A CA 1
ATOM 794 C C . GLY A 1 103 ? -52.942 -1.462 0.137 1 51.38 103 GLY A C 1
ATOM 795 O O . GLY A 1 103 ? -52.979 -1.099 -1.04 1 51.38 103 GLY A O 1
ATOM 796 N N . GLY A 1 104 ? -53.212 -0.427 1.025 1 53.59 104 GLY A N 1
ATOM 797 C CA . GLY A 1 104 ? -53.383 0.961 0.623 1 53.59 104 GLY A CA 1
ATOM 798 C C . GLY A 1 104 ? -52.077 1.729 0.562 1 53.59 104 GLY A C 1
ATOM 799 O O . GLY A 1 104 ? -51.056 1.194 0.126 1 53.59 104 GLY A O 1
ATOM 800 N N . GLU A 1 105 ? -52.058 3.129 1.049 1 61.54 105 GLU A N 1
ATOM 801 C CA . GLU A 1 105 ? -50.973 4.104 1.101 1 61.54 105 GLU A CA 1
ATOM 802 C C . GLU A 1 105 ? -49.865 3.647 2.046 1 61.54 105 GLU A C 1
ATOM 804 O O . GLU A 1 105 ? -50.129 2.96 3.034 1 61.54 105 GLU A O 1
ATOM 809 N N . LEU A 1 106 ? -48.537 3.596 1.654 1 72.8 106 LEU A N 1
ATOM 810 C CA . LEU A 1 106 ? -47.378 3.252 2.47 1 72.8 106 LEU A CA 1
ATOM 811 C C . LEU A 1 106 ? -47.477 3.89 3.851 1 72.8 106 LEU A C 1
ATOM 813 O O . LEU A 1 106 ? -47.706 5.097 3.967 1 72.8 106 LEU A O 1
ATOM 817 N N . PRO A 1 107 ? -47.579 3.095 4.781 1 71.45 107 PRO A N 1
ATOM 818 C CA . PRO A 1 107 ? -47.635 3.652 6.135 1 71.45 107 PRO A CA 1
ATOM 819 C C . PRO A 1 107 ? -46.51 4.647 6.41 1 71.45 107 PRO A C 1
ATOM 821 O O . PRO A 1 107 ? -45.476 4.616 5.738 1 71.45 107 PRO A O 1
ATOM 824 N N . PHE A 1 108 ? -46.739 5.629 7.14 1 67.77 108 PHE A N 1
ATOM 825 C CA . PHE A 1 108 ? -45.801 6.691 7.481 1 67.77 108 PHE A CA 1
ATOM 826 C C . PHE A 1 108 ? -44.467 6.11 7.935 1 67.77 108 PHE A C 1
ATOM 828 O O . PHE A 1 108 ? -43.406 6.64 7.599 1 67.77 108 PHE A O 1
ATOM 835 N N . TYR A 1 109 ? -44.514 4.919 8.652 1 68.18 109 TYR A N 1
ATOM 836 C CA . TYR A 1 109 ? -43.295 4.285 9.142 1 68.18 109 TYR A CA 1
ATOM 837 C C . TYR A 1 109 ? -42.404 3.851 7.985 1 68.18 109 TYR A C 1
ATOM 839 O O . TYR A 1 109 ? -41.177 3.955 8.065 1 68.18 109 TYR A O 1
ATOM 847 N N . ALA A 1 110 ? -42.984 3.464 7.006 1 77.34 110 ALA A N 1
ATOM 848 C CA . ALA A 1 110 ? -42.23 3.039 5.83 1 77.34 110 ALA A CA 1
ATOM 849 C C . ALA A 1 110 ? -41.555 4.228 5.151 1 77.34 110 ALA A C 1
ATOM 851 O O . ALA A 1 110 ? -40.449 4.103 4.621 1 77.34 110 ALA A O 1
ATOM 852 N N . HIS A 1 111 ? -42.2 5.42 5.272 1 78.15 111 HIS A N 1
ATOM 853 C CA . HIS A 1 111 ? -41.595 6.625 4.716 1 78.15 111 HIS A CA 1
ATOM 854 C C . HIS A 1 111 ? -40.363 7.041 5.513 1 78.15 111 HIS A C 1
ATOM 856 O O . HIS A 1 111 ? -39.354 7.45 4.935 1 78.15 111 HIS A O 1
ATOM 862 N N . VAL A 1 112 ? -40.434 6.892 6.779 1 74.73 112 VAL A N 1
ATOM 863 C CA . VAL A 1 112 ? -39.332 7.282 7.653 1 74.73 112 VAL A CA 1
ATOM 864 C C . VAL A 1 112 ? -38.142 6.351 7.431 1 74.73 112 VAL A C 1
ATOM 866 O O . VAL A 1 112 ? -36.991 6.795 7.423 1 74.73 112 VAL A O 1
ATOM 869 N N . ILE A 1 113 ? -38.36 5.054 7.228 1 78.31 113 ILE A N 1
ATOM 870 C CA . ILE A 1 113 ? -37.29 4.093 6.988 1 78.31 113 ILE A CA 1
ATOM 871 C C . ILE A 1 113 ? -36.562 4.443 5.692 1 78.31 113 ILE A C 1
ATOM 873 O O . ILE A 1 113 ? -35.335 4.345 5.615 1 78.31 113 ILE A O 1
ATOM 877 N N . LEU A 1 114 ? -37.339 4.878 4.773 1 83.03 114 LEU A N 1
ATOM 878 C CA . LEU A 1 114 ? -36.73 5.255 3.502 1 83.03 114 LEU A CA 1
ATOM 879 C C . LEU A 1 114 ? -35.846 6.486 3.667 1 83.03 114 LEU A C 1
ATOM 881 O O . LEU A 1 114 ? -34.774 6.572 3.062 1 83.03 114 LEU A O 1
ATOM 885 N N . ILE A 1 115 ? -36.262 7.414 4.526 1 79.48 115 ILE A N 1
ATOM 886 C CA . ILE A 1 115 ? -35.467 8.609 4.786 1 79.48 115 ILE A CA 1
ATOM 887 C C . ILE A 1 115 ? -34.193 8.228 5.537 1 79.48 115 ILE A C 1
ATOM 889 O O . ILE A 1 115 ? -33.111 8.737 5.235 1 79.48 115 ILE A O 1
ATOM 893 N N . TRP A 1 116 ? -34.329 7.28 6.473 1 77.93 116 TRP A N 1
ATOM 894 C CA . TRP A 1 116 ? -33.155 6.814 7.205 1 77.93 116 TRP A CA 1
ATOM 895 C C . TRP A 1 116 ? -32.148 6.166 6.261 1 77.93 116 TRP A C 1
ATOM 897 O O . TRP A 1 116 ? -30.94 6.383 6.387 1 77.93 116 TRP A O 1
ATOM 907 N N . MET A 1 117 ? -32.591 5.401 5.328 1 83.52 117 MET A N 1
ATOM 908 C CA . MET A 1 117 ? -31.713 4.71 4.388 1 83.52 117 MET A CA 1
ATOM 909 C C . MET A 1 117 ? -30.925 5.707 3.546 1 83.52 117 MET A C 1
ATOM 911 O O . MET A 1 117 ? -29.726 5.528 3.325 1 83.52 117 MET A O 1
ATOM 915 N N . LEU A 1 118 ? -31.602 6.782 3.215 1 82.98 118 LEU A N 1
ATOM 916 C CA . LEU A 1 118 ? -30.93 7.775 2.385 1 82.98 118 LEU A CA 1
ATOM 917 C C . LEU A 1 118 ? -29.916 8.569 3.201 1 82.98 118 LEU A C 1
ATOM 919 O O . LEU A 1 118 ? -28.795 8.806 2.745 1 82.98 118 LEU A O 1
ATOM 923 N N . LEU A 1 119 ? -30.254 8.922 4.378 1 77.58 119 LEU A N 1
ATOM 924 C CA . LEU A 1 119 ? -29.373 9.738 5.207 1 77.58 119 LEU A CA 1
ATOM 925 C C . LEU A 1 119 ? -28.162 8.934 5.667 1 77.58 119 LEU A C 1
ATOM 927 O O . LEU A 1 119 ? -27.048 9.459 5.724 1 77.58 119 LEU A O 1
ATOM 931 N N . VAL A 1 120 ? -28.299 7.685 5.949 1 78.08 120 VAL A N 1
ATOM 932 C CA . VAL A 1 120 ? -27.198 6.857 6.429 1 78.08 120 VAL A CA 1
ATOM 933 C C . VAL A 1 120 ? -26.218 6.589 5.29 1 78.08 120 VAL A C 1
ATOM 935 O O . VAL A 1 120 ? -25.007 6.502 5.511 1 78.08 120 VAL A O 1
ATOM 938 N N . GLU A 1 121 ? -26.73 6.495 4.1 1 80.96 121 GLU A N 1
ATOM 939 C CA . GLU A 1 121 ? -25.818 6.281 2.98 1 80.96 121 GLU A CA 1
ATOM 940 C C . GLU A 1 121 ? -24.927 7.499 2.754 1 80.96 121 GLU A C 1
ATOM 942 O O . GLU A 1 121 ? -23.773 7.362 2.341 1 80.96 121 GLU A O 1
ATOM 947 N N . LEU A 1 122 ? -25.466 8.611 3.042 1 77.46 122 LEU A N 1
ATOM 948 C CA . LEU A 1 122 ? -24.655 9.82 2.948 1 77.46 122 LEU A CA 1
ATOM 949 C C . LEU A 1 122 ? -23.623 9.872 4.069 1 77.46 122 LEU A C 1
ATOM 951 O O . LEU A 1 122 ? -22.477 10.27 3.845 1 77.46 122 LEU A O 1
ATOM 955 N N . PHE A 1 123 ? -23.997 9.407 5.123 1 73.18 123 PHE A N 1
ATOM 956 C CA . PHE A 1 123 ? -23.133 9.39 6.298 1 73.18 123 PHE A CA 1
ATOM 957 C C . PHE A 1 123 ? -22.069 8.306 6.172 1 73.18 123 PHE A C 1
ATOM 959 O O . PHE A 1 123 ? -20.932 8.491 6.613 1 73.18 123 PHE A O 1
ATOM 966 N N . ARG A 1 124 ? -22.346 7.244 5.609 1 76.27 124 ARG A N 1
ATOM 967 C CA . ARG A 1 124 ? -21.448 6.102 5.472 1 76.27 124 ARG A CA 1
ATOM 968 C C . ARG A 1 124 ? -20.179 6.49 4.721 1 76.27 124 ARG A C 1
ATOM 970 O O . ARG A 1 124 ? -19.076 6.102 5.112 1 76.27 124 ARG A O 1
ATOM 977 N N . LYS A 1 125 ? -20.235 7.187 3.762 1 71.82 125 LYS A N 1
ATOM 978 C CA . LYS A 1 125 ? -19.058 7.519 2.964 1 71.82 125 LYS A CA 1
ATOM 979 C C . LYS A 1 125 ? -18.102 8.418 3.742 1 71.82 125 LYS A C 1
ATOM 981 O O . LYS A 1 125 ? -16.883 8.318 3.587 1 71.82 125 LYS A O 1
ATOM 986 N N . LYS A 1 126 ? -18.685 9.215 4.523 1 69.52 126 LYS A N 1
ATOM 987 C CA . LYS A 1 126 ? -17.828 10.049 5.361 1 69.52 126 LYS A CA 1
ATOM 988 C C . LYS A 1 126 ? -17.109 9.213 6.415 1 69.52 126 LYS A C 1
ATOM 990 O O . LYS A 1 126 ? -15.933 9.444 6.702 1 69.52 126 LYS A O 1
ATOM 995 N N . VAL A 1 127 ? -17.858 8.225 6.887 1 69.01 127 VAL A N 1
ATOM 996 C CA . VAL A 1 127 ? -17.267 7.342 7.888 1 69.01 127 VAL A CA 1
ATOM 997 C C . VAL A 1 127 ? -16.208 6.457 7.235 1 69.01 127 VAL A C 1
ATOM 999 O O . VAL A 1 127 ? -15.146 6.218 7.815 1 69.01 127 VAL A O 1
ATOM 1002 N N . ASP A 1 128 ? -16.497 6.026 6.05 1 71.09 128 ASP A N 1
ATOM 1003 C CA . ASP A 1 128 ? -15.541 5.191 5.33 1 71.09 128 ASP A CA 1
ATOM 1004 C C . ASP A 1 128 ? -14.243 5.949 5.06 1 71.09 128 ASP A C 1
ATOM 1006 O O . ASP A 1 128 ? -13.156 5.37 5.122 1 71.09 128 ASP A O 1
ATOM 1010 N N . ALA A 1 129 ? -14.387 7.177 4.803 1 67.88 129 ALA A N 1
ATOM 1011 C CA . ALA A 1 129 ? -13.198 7.988 4.554 1 67.88 129 ALA A CA 1
ATOM 1012 C C . ALA A 1 129 ? -12.363 8.141 5.822 1 67.88 129 ALA A C 1
ATOM 1014 O O . ALA A 1 129 ? -11.131 8.114 5.769 1 67.88 129 ALA A O 1
ATOM 1015 N N . MET A 1 130 ? -13.043 8.183 6.926 1 64.75 130 MET A N 1
ATOM 1016 C CA . MET A 1 130 ? -12.347 8.315 8.203 1 64.75 130 MET A CA 1
ATOM 1017 C C . MET A 1 130 ? -11.665 7.007 8.589 1 64.75 130 MET A C 1
ATOM 1019 O O . MET A 1 130 ? -10.559 7.015 9.133 1 64.75 130 MET A O 1
ATOM 1023 N N . LEU A 1 131 ? -12.336 5.926 8.228 1 65.32 131 LEU A N 1
ATOM 1024 C CA . LEU A 1 131 ? -11.811 4.615 8.592 1 65.32 131 LEU A CA 1
ATOM 1025 C C . LEU A 1 131 ? -10.678 4.205 7.658 1 65.32 131 LEU A C 1
ATOM 1027 O O . LEU A 1 131 ? -9.797 3.434 8.045 1 65.32 131 LEU A O 1
ATOM 1031 N N . ALA A 1 132 ? -10.777 4.572 6.433 1 63.61 132 ALA A N 1
ATOM 1032 C CA . ALA A 1 132 ? -9.716 4.254 5.482 1 63.61 132 ALA A CA 1
ATOM 1033 C C . ALA A 1 132 ? -8.378 4.826 5.942 1 63.61 132 ALA A C 1
ATOM 1035 O O . ALA A 1 132 ? -7.329 4.21 5.739 1 63.61 132 ALA A O 1
ATOM 1036 N N . ALA A 1 133 ? -8.418 5.935 6.588 1 57.82 133 ALA A N 1
ATOM 1037 C CA . ALA A 1 133 ? -7.203 6.57 7.094 1 57.82 133 ALA A CA 1
ATOM 1038 C C . ALA A 1 133 ? -6.563 5.731 8.195 1 57.82 133 ALA A C 1
ATOM 1040 O O . ALA A 1 133 ? -5.342 5.747 8.366 1 57.82 133 ALA A O 1
ATOM 1041 N N . VAL A 1 134 ? -7.447 4.991 8.881 1 55.72 134 VAL A N 1
ATOM 1042 C CA . VAL A 1 134 ? -6.957 4.175 9.987 1 55.72 134 VAL A CA 1
ATOM 1043 C C . VAL A 1 134 ? -6.421 2.849 9.453 1 55.72 134 VAL A C 1
ATOM 1045 O O . VAL A 1 134 ? -5.472 2.287 10.006 1 55.72 134 VAL A O 1
ATOM 1048 N N . ARG A 1 135 ? -7.043 2.368 8.427 1 57.95 135 ARG A N 1
ATOM 1049 C CA . ARG A 1 135 ? -6.767 1.021 7.939 1 57.95 135 ARG A CA 1
ATOM 1050 C C . ARG A 1 135 ? -5.493 0.993 7.101 1 57.95 135 ARG A C 1
ATOM 1052 O O . ARG A 1 135 ? -4.785 -0.015 7.07 1 57.95 135 ARG A O 1
ATOM 1059 N N . SER A 1 136 ? -5.334 1.888 6.152 1 54.22 136 SER A N 1
ATOM 1060 C CA . SER A 1 136 ? -4.276 1.717 5.161 1 54.22 136 SER A CA 1
ATOM 1061 C C . SER A 1 136 ? -3.162 2.74 5.36 1 54.22 136 SER A C 1
ATOM 1063 O O . SER A 1 136 ? -3.35 3.745 6.048 1 54.22 136 SER A O 1
ATOM 1065 N N . SER A 1 137 ? -1.967 2.345 5.079 1 50.35 137 SER A N 1
ATOM 1066 C CA . SER A 1 137 ? -0.863 3.298 5.048 1 50.35 137 SER A CA 1
ATOM 1067 C C . SER A 1 137 ? -1.248 4.566 4.292 1 50.35 137 SER A C 1
ATOM 1069 O O . SER A 1 137 ? -1.885 4.498 3.239 1 50.35 137 SER A O 1
ATOM 1071 N N . PRO A 1 138 ? -1.248 5.772 5.011 1 46.87 138 PRO A N 1
ATOM 1072 C CA . PRO A 1 138 ? -1.632 7.101 4.532 1 46.87 138 PRO A CA 1
ATOM 1073 C C . PRO A 1 138 ? -1.194 7.359 3.092 1 46.87 138 PRO A C 1
ATOM 1075 O O . PRO A 1 138 ? -1.899 8.037 2.34 1 46.87 138 PRO A O 1
ATOM 1078 N N . LEU A 1 139 ? 0.096 6.969 2.721 1 50.53 139 LEU A N 1
ATOM 1079 C CA . LEU A 1 139 ? 0.6 7.303 1.393 1 50.53 139 LEU A CA 1
ATOM 1080 C C . LEU A 1 139 ? -0.34 6.786 0.309 1 50.53 139 LEU A C 1
ATOM 1082 O O . LEU A 1 139 ? -0.418 7.364 -0.778 1 50.53 139 LEU A O 1
ATOM 1086 N N . ARG A 1 140 ? -1.199 5.867 0.88 1 50.42 140 ARG A N 1
ATOM 1087 C CA . ARG A 1 140 ? -2.007 5.12 -0.079 1 50.42 140 ARG A CA 1
ATOM 1088 C C . ARG A 1 140 ? -3.462 5.575 -0.04 1 50.42 140 ARG A C 1
ATOM 1090 O O . ARG A 1 140 ? -4.24 5.264 -0.945 1 50.42 140 ARG A O 1
ATOM 1097 N N . ALA A 1 141 ? -3.845 6.434 0.83 1 48.68 141 ALA A N 1
ATOM 1098 C CA . ALA A 1 141 ? -5.256 6.728 1.065 1 48.68 141 ALA A CA 1
ATOM 1099 C C . ALA A 1 141 ? -5.846 7.539 -0.085 1 48.68 141 ALA A C 1
ATOM 1101 O O . ALA A 1 141 ? -6.985 7.307 -0.497 1 48.68 141 ALA A O 1
ATOM 1102 N N . VAL A 1 142 ? -5.206 8.665 -0.478 1 49.8 142 VAL A N 1
ATOM 1103 C CA . VAL A 1 142 ? -5.824 9.428 -1.557 1 49.8 142 VAL A CA 1
ATOM 1104 C C . VAL A 1 142 ? -6.011 8.534 -2.781 1 49.8 142 VAL A C 1
ATOM 1106 O O . VAL A 1 142 ? -7.024 8.629 -3.478 1 49.8 142 VAL A O 1
ATOM 1109 N N . HIS A 1 143 ? -5.042 7.657 -2.913 1 49.45 143 HIS A N 1
ATOM 1110 C CA . HIS A 1 143 ? -5.108 6.83 -4.112 1 49.45 143 HIS A CA 1
ATOM 1111 C C . HIS A 1 143 ? -6.043 5.641 -3.911 1 49.45 143 HIS A C 1
ATOM 1113 O O . HIS A 1 143 ? -6.438 4.986 -4.878 1 49.45 143 HIS A O 1
ATOM 1119 N N . GLN A 1 144 ? -6.366 5.549 -2.576 1 51.91 144 GLN A N 1
ATOM 1120 C CA . GLN A 1 144 ? -7.171 4.355 -2.339 1 51.91 144 GLN A CA 1
ATOM 1121 C C . GLN A 1 144 ? -8.653 4.635 -2.577 1 51.91 144 GLN A C 1
ATOM 1123 O O . GLN A 1 144 ? -9.446 3.707 -2.748 1 51.91 144 GLN A O 1
ATOM 1128 N N . GLN A 1 145 ? -8.966 6.012 -2.371 1 54.05 145 GLN A N 1
ATOM 1129 C CA . GLN A 1 145 ? -10.396 6.15 -2.625 1 54.05 145 GLN A CA 1
ATOM 1130 C C . GLN A 1 145 ? -10.73 5.832 -4.079 1 54.05 145 GLN A C 1
ATOM 1132 O O . GLN A 1 145 ? -10.328 6.562 -4.988 1 54.05 145 GLN A O 1
ATOM 1137 N N . THR A 1 146 ? -10.897 4.385 -4.281 1 59.53 146 THR A N 1
ATOM 1138 C CA . THR A 1 146 ? -11.032 3.747 -5.586 1 59.53 146 THR A CA 1
ATOM 1139 C C . THR A 1 146 ? -12.423 3.988 -6.165 1 59.53 146 THR A C 1
ATOM 1141 O O . THR A 1 146 ? -13.353 4.338 -5.435 1 59.53 146 THR A O 1
ATOM 1144 N N . LEU A 1 147 ? -12.569 4.247 -7.339 1 64.99 147 LEU A N 1
ATOM 1145 C CA . LEU A 1 147 ? -13.773 4.211 -8.163 1 64.99 147 LEU A CA 1
ATOM 1146 C C . LEU A 1 147 ? -14.702 3.086 -7.72 1 64.99 147 LEU A C 1
ATOM 1148 O O . LEU A 1 147 ? -15.924 3.205 -7.831 1 64.99 147 LEU A O 1
ATOM 1152 N N . TRP A 1 148 ? -14.097 2.275 -6.9 1 69.75 148 TRP A N 1
ATOM 1153 C CA . TRP A 1 148 ? -14.884 1.128 -6.46 1 69.75 148 TRP A CA 1
ATOM 1154 C C . TRP A 1 148 ? -15.797 1.507 -5.299 1 69.75 148 TRP A C 1
ATOM 1156 O O . TRP A 1 148 ? -16.943 1.055 -5.229 1 69.75 148 TRP A O 1
ATOM 1166 N N . GLY A 1 149 ? -15.255 2.365 -4.504 1 70.8 149 GLY A N 1
ATOM 1167 C CA . GLY A 1 149 ? -16.091 2.831 -3.409 1 70.8 149 GLY A CA 1
ATOM 1168 C C . GLY A 1 149 ? -17.26 3.68 -3.87 1 70.8 149 GLY A C 1
ATOM 1169 O O . GLY A 1 149 ? -18.355 3.595 -3.31 1 70.8 149 GLY A O 1
ATOM 1170 N N . GLY A 1 150 ? -17.063 4.386 -4.995 1 74.25 150 GLY A N 1
ATOM 1171 C CA . GLY A 1 150 ? -18.139 5.186 -5.559 1 74.25 150 GLY A CA 1
ATOM 1172 C C . GLY A 1 150 ? -19.209 4.352 -6.238 1 74.25 150 GLY A C 1
ATOM 1173 O O . GLY A 1 150 ? -20.401 4.647 -6.121 1 74.25 150 GLY A O 1
ATOM 1174 N N . ILE A 1 151 ? -18.81 3.261 -6.771 1 76.75 151 ILE A N 1
ATOM 1175 C CA . ILE A 1 151 ? -19.762 2.392 -7.455 1 76.75 151 ILE A CA 1
ATOM 1176 C C . ILE A 1 151 ? -20.619 1.656 -6.427 1 76.75 151 ILE A C 1
ATOM 1178 O O . ILE A 1 151 ? -21.828 1.503 -6.613 1 76.75 151 ILE A O 1
ATOM 1182 N N . ASP A 1 152 ? -19.969 1.261 -5.345 1 79.37 152 ASP A N 1
ATOM 1183 C CA . ASP A 1 152 ? -20.721 0.603 -4.281 1 79.37 152 ASP A CA 1
ATOM 1184 C C . ASP A 1 152 ? -21.802 1.524 -3.722 1 79.37 152 ASP A C 1
ATOM 1186 O O . ASP A 1 152 ? -22.941 1.1 -3.515 1 79.37 152 ASP A O 1
ATOM 1190 N N . GLN A 1 153 ? -21.472 2.716 -3.592 1 83.93 153 GLN A N 1
ATOM 1191 C CA . GLN A 1 153 ? -22.447 3.67 -3.076 1 83.93 153 GLN A CA 1
ATOM 1192 C C . GLN A 1 153 ? -23.558 3.925 -4.091 1 83.93 153 GLN A C 1
ATOM 1194 O O . GLN A 1 153 ? -24.73 4.03 -3.724 1 83.93 153 GLN A O 1
ATOM 1199 N N . PHE A 1 154 ? -23.245 3.926 -5.336 1 85.52 154 PHE A N 1
ATOM 1200 C CA . PHE A 1 154 ? -24.239 4.171 -6.375 1 85.52 154 PHE A CA 1
ATOM 1201 C C . PHE A 1 154 ? -25.23 3.016 -6.459 1 85.52 154 PHE A C 1
ATOM 1203 O O . PHE A 1 154 ? -26.426 3.232 -6.666 1 85.52 154 PHE A O 1
ATOM 1210 N N . VAL A 1 155 ? -24.664 1.903 -6.238 1 85 155 VAL A N 1
ATOM 1211 C CA . VAL A 1 155 ? -25.539 0.737 -6.3 1 85 155 VAL A CA 1
ATOM 1212 C C . VAL A 1 155 ? -26.498 0.746 -5.111 1 85 155 VAL A C 1
ATOM 1214 O O . VAL A 1 155 ? -27.69 0.471 -5.265 1 85 155 VAL A O 1
ATOM 1217 N N . ARG A 1 156 ? -26.014 1.041 -4.049 1 88.47 156 ARG A N 1
ATOM 1218 C CA . ARG A 1 156 ? -26.854 1.069 -2.856 1 88.47 156 ARG A CA 1
ATOM 1219 C C . ARG A 1 156 ? -27.894 2.181 -2.944 1 88.47 156 ARG A C 1
ATOM 1221 O O . ARG A 1 156 ? -29.062 1.974 -2.608 1 88.47 156 ARG A O 1
ATOM 1228 N N . ILE A 1 157 ? -27.52 3.33 -3.425 1 90.39 157 ILE A N 1
ATOM 1229 C CA . ILE A 1 157 ? -28.452 4.445 -3.554 1 90.39 157 ILE A CA 1
ATOM 1230 C C . ILE A 1 157 ? -29.484 4.133 -4.635 1 90.39 157 ILE A C 1
ATOM 1232 O O . ILE A 1 157 ? -30.655 4.498 -4.509 1 90.39 157 ILE A O 1
ATOM 1236 N N . SER A 1 158 ? -29.014 3.415 -5.676 1 87.5 158 SER A N 1
ATOM 1237 C CA . SER A 1 158 ? -29.947 3.014 -6.724 1 87.5 158 SER A CA 1
ATOM 1238 C C . SER A 1 158 ? -30.983 2.028 -6.194 1 87.5 158 SER A C 1
ATOM 1240 O O . SER A 1 158 ? -32.144 2.056 -6.608 1 87.5 158 SER A O 1
ATOM 1242 N N . TRP A 1 159 ? -30.545 1.225 -5.23 1 89.16 159 TRP A N 1
ATOM 1243 C CA . TRP A 1 159 ? -31.485 0.314 -4.586 1 89.16 159 TRP A CA 1
ATOM 1244 C C . TRP A 1 159 ? -32.543 1.086 -3.804 1 89.16 159 TRP A C 1
ATOM 1246 O O . TRP A 1 159 ? -33.737 0.796 -3.91 1 89.16 159 TRP A O 1
ATOM 1256 N N . ILE A 1 160 ? -32.156 2.049 -3.144 1 91.46 160 ILE A N 1
ATOM 1257 C CA . ILE A 1 160 ? -33.099 2.859 -2.382 1 91.46 160 ILE A CA 1
ATOM 1258 C C . ILE A 1 160 ? -34.017 3.619 -3.337 1 91.46 160 ILE A C 1
ATOM 1260 O O . ILE A 1 160 ? -35.214 3.758 -3.078 1 91.46 160 ILE A O 1
ATOM 1264 N N . GLY A 1 161 ? -33.436 4.088 -4.452 1 89.4 161 GLY A N 1
ATOM 1265 C CA . GLY A 1 161 ? -34.25 4.742 -5.464 1 89.4 161 GLY A CA 1
ATOM 1266 C C . GLY A 1 161 ? -35.324 3.838 -6.04 1 89.4 161 GLY A C 1
ATOM 1267 O O . GLY A 1 161 ? -36.454 4.276 -6.268 1 89.4 161 GLY A O 1
ATOM 1268 N N . TYR A 1 162 ? -35.006 2.602 -6.174 1 86.03 162 TYR A N 1
ATOM 1269 C CA . TYR A 1 162 ? -35.977 1.627 -6.659 1 86.03 162 TYR A CA 1
ATOM 1270 C C . TYR A 1 162 ? -37.094 1.418 -5.644 1 86.03 162 TYR A C 1
ATOM 1272 O O . TYR A 1 162 ? -38.266 1.315 -6.014 1 86.03 162 TYR A O 1
ATOM 1280 N N . LEU A 1 163 ? -36.724 1.381 -4.401 1 88.43 163 LEU A N 1
ATOM 1281 C CA . LEU A 1 163 ? -37.728 1.203 -3.358 1 88.43 163 LEU A CA 1
ATOM 1282 C C . LEU A 1 163 ? -38.657 2.41 -3.285 1 88.43 163 LEU A C 1
ATOM 1284 O O . LEU A 1 163 ? -39.858 2.262 -3.049 1 88.43 163 LEU A O 1
ATOM 1288 N N . ILE A 1 164 ? -38.105 3.568 -3.531 1 89.12 164 ILE A N 1
ATOM 1289 C CA . ILE A 1 164 ? -38.913 4.782 -3.502 1 89.12 164 ILE A CA 1
ATOM 1290 C C . ILE A 1 164 ? -39.857 4.803 -4.702 1 89.12 164 ILE A C 1
ATOM 1292 O O . ILE A 1 164 ? -41.047 5.091 -4.559 1 89.12 164 ILE A O 1
ATOM 1296 N N . TYR A 1 165 ? -39.362 4.434 -5.809 1 85.05 165 TYR A N 1
ATOM 1297 C CA . TYR A 1 165 ? -40.148 4.472 -7.037 1 85.05 165 TYR A CA 1
ATOM 1298 C C . TYR A 1 165 ? -41.295 3.47 -6.981 1 85.05 165 TYR A C 1
ATOM 1300 O O . TYR A 1 165 ? -42.409 3.767 -7.421 1 85.05 165 TYR A O 1
ATOM 1308 N N . THR A 1 166 ? -41.127 2.361 -6.33 1 81.86 166 THR A N 1
ATOM 1309 C CA . THR A 1 166 ? -42.117 1.29 -6.346 1 81.86 166 THR A CA 1
ATOM 1310 C C . THR A 1 166 ? -43.113 1.457 -5.202 1 81.86 166 THR A C 1
ATOM 1312 O O . THR A 1 166 ? -44.288 1.109 -5.338 1 81.86 166 THR A O 1
ATOM 1315 N N . ASN A 1 167 ? -42.716 2.057 -4.107 1 83.55 167 ASN A N 1
ATOM 1316 C CA . ASN A 1 167 ? -43.564 1.969 -2.923 1 83.55 167 ASN A CA 1
ATOM 1317 C C . ASN A 1 167 ? -44.193 3.317 -2.582 1 83.55 167 ASN A C 1
ATOM 1319 O O . ASN A 1 167 ? -45.215 3.374 -1.896 1 83.55 167 ASN A O 1
ATOM 1323 N N . VAL A 1 168 ? -43.578 4.375 -2.93 1 85.14 168 VAL A N 1
ATOM 1324 C CA . VAL A 1 168 ? -44.11 5.678 -2.544 1 85.14 168 VAL A CA 1
ATOM 1325 C C . VAL A 1 168 ? -45.069 6.184 -3.62 1 85.14 168 VAL A C 1
ATOM 1327 O O . VAL A 1 168 ? -44.73 6.197 -4.806 1 85.14 168 VAL A O 1
ATOM 1330 N N . HIS A 1 169 ? -46.334 6.287 -3.172 1 81.51 169 HIS A N 1
ATOM 1331 C CA . HIS A 1 169 ? -47.346 6.813 -4.082 1 81.51 169 HIS A CA 1
ATOM 1332 C C . HIS A 1 169 ? -48 8.068 -3.512 1 81.51 169 HIS A C 1
ATOM 1334 O O . HIS A 1 169 ? -47.885 8.344 -2.316 1 81.51 169 HIS A O 1
ATOM 1340 N N . GLY A 1 170 ? -48.58 8.951 -4.383 1 77.78 170 GLY A N 1
ATOM 1341 C CA . GLY A 1 170 ? -49.345 10.101 -3.928 1 77.78 170 GLY A CA 1
ATOM 1342 C C . GLY A 1 170 ? -48.553 11.395 -3.958 1 77.78 170 GLY A C 1
ATOM 1343 O O . GLY A 1 170 ? -47.627 11.543 -4.758 1 77.78 170 GLY A O 1
ATOM 1344 N N . PHE A 1 171 ? -48.864 12.342 -3.045 1 72.75 171 PHE A N 1
ATOM 1345 C CA . PHE A 1 171 ? -48.36 13.711 -3.033 1 72.75 171 PHE A CA 1
ATOM 1346 C C . PHE A 1 171 ? -46.937 13.759 -2.491 1 72.75 171 PHE A C 1
ATOM 1348 O O . PHE A 1 171 ? -46.195 14.705 -2.762 1 72.75 171 PHE A O 1
ATOM 1355 N N . ARG A 1 172 ? -46.415 12.742 -1.82 1 79.91 172 ARG A N 1
ATOM 1356 C CA . ARG A 1 172 ? -45.09 12.72 -1.209 1 79.91 172 ARG A CA 1
ATOM 1357 C C . ARG A 1 172 ? -44.04 12.216 -2.193 1 79.91 172 ARG A C 1
ATOM 1359 O O . ARG A 1 172 ? -42.841 12.402 -1.98 1 79.91 172 ARG A O 1
ATOM 1366 N N . LYS A 1 173 ? -44.441 11.73 -3.316 1 84.45 173 LYS A N 1
ATOM 1367 C CA . LYS A 1 173 ? -43.525 11.087 -4.254 1 84.45 173 LYS A CA 1
ATOM 1368 C C . LYS A 1 173 ? -42.518 12.089 -4.813 1 84.45 173 LYS A C 1
ATOM 1370 O O . LYS A 1 173 ? -41.315 11.824 -4.832 1 84.45 173 LYS A O 1
ATOM 1375 N N . PRO A 1 174 ? -42.979 13.363 -5.106 1 84.25 174 PRO A N 1
ATOM 1376 C CA . PRO A 1 174 ? -41.974 14.3 -5.613 1 84.25 174 PRO A CA 1
ATOM 1377 C C . PRO A 1 174 ? -40.946 14.692 -4.554 1 84.25 174 PRO A C 1
ATOM 1379 O O . PRO A 1 174 ? -39.771 14.891 -4.873 1 84.25 174 PRO A O 1
ATOM 1382 N N . GLY A 1 175 ? -41.337 14.787 -3.327 1 83.32 175 GLY A N 1
ATOM 1383 C CA . GLY A 1 175 ? -40.396 15.087 -2.259 1 83.32 175 GLY A CA 1
ATOM 1384 C C . GLY A 1 175 ? -39.319 14.031 -2.098 1 83.32 175 GLY A C 1
ATOM 1385 O O . GLY A 1 175 ? -38.141 14.357 -1.94 1 83.32 175 GLY A O 1
ATOM 1386 N N . PHE A 1 176 ? -39.677 12.775 -2.225 1 87.65 176 PHE A N 1
ATOM 1387 C CA . PHE A 1 176 ? -38.723 11.679 -2.104 1 87.65 176 PHE A CA 1
ATOM 1388 C C . PHE A 1 176 ? -37.805 11.624 -3.32 1 87.65 176 PHE A C 1
ATOM 1390 O O . PHE A 1 176 ? -36.621 11.307 -3.196 1 87.65 176 PHE A O 1
ATOM 1397 N N . ILE A 1 177 ? -38.302 11.979 -4.42 1 89.12 177 ILE A N 1
ATOM 1398 C CA . ILE A 1 177 ? -37.495 11.948 -5.634 1 89.12 177 ILE A CA 1
ATOM 1399 C C . ILE A 1 177 ? -36.449 13.06 -5.587 1 89.12 177 ILE A C 1
ATOM 1401 O O . ILE A 1 177 ? -35.299 12.856 -5.984 1 89.12 177 ILE A O 1
ATOM 1405 N N . ILE A 1 178 ? -36.827 14.221 -5.059 1 86.88 178 ILE A N 1
ATOM 1406 C CA . ILE A 1 178 ? -35.874 15.318 -4.93 1 86.88 178 ILE A CA 1
ATOM 1407 C C . ILE A 1 178 ? -34.806 14.955 -3.9 1 86.88 178 ILE A C 1
ATOM 1409 O O . ILE A 1 178 ? -33.617 15.198 -4.118 1 86.88 178 ILE A O 1
ATOM 1413 N N . LEU A 1 179 ? -35.257 14.351 -2.833 1 85.95 179 LEU A N 1
ATOM 1414 C CA . LEU A 1 179 ? -34.306 13.926 -1.811 1 85.95 179 LEU A CA 1
ATOM 1415 C C . LEU A 1 179 ? -33.334 12.891 -2.37 1 85.95 179 LEU A C 1
ATOM 1417 O O . LEU A 1 179 ? -32.133 12.952 -2.1 1 85.95 179 LEU A O 1
ATOM 1421 N N . TRP A 1 180 ? -33.824 12.006 -3.09 1 90.75 180 TRP A N 1
ATOM 1422 C CA . TRP A 1 180 ? -33.002 10.976 -3.716 1 90.75 180 TRP A CA 1
ATOM 1423 C C . TRP A 1 180 ? -32.041 11.589 -4.731 1 90.75 180 TRP A C 1
ATOM 1425 O O . TRP A 1 180 ? -30.861 11.233 -4.771 1 90.75 180 TRP A O 1
ATOM 1435 N N . ALA A 1 181 ? -32.492 12.548 -5.508 1 88.74 181 ALA A N 1
ATOM 1436 C CA . ALA A 1 181 ? -31.654 13.206 -6.507 1 88.74 181 ALA A CA 1
ATOM 1437 C C . ALA A 1 181 ? -30.54 14.011 -5.844 1 88.74 181 ALA A C 1
ATOM 1439 O O . ALA A 1 181 ? -29.407 14.034 -6.331 1 88.74 181 ALA A O 1
ATOM 1440 N N . LEU A 1 182 ? -30.844 14.596 -4.741 1 86.14 182 LEU A N 1
ATOM 1441 C CA . LEU A 1 182 ? -29.835 15.36 -4.015 1 86.14 182 LEU A CA 1
ATOM 1442 C C . LEU A 1 182 ? -28.781 14.436 -3.415 1 86.14 182 LEU A C 1
ATOM 1444 O O . LEU A 1 182 ? -27.6 14.787 -3.363 1 86.14 182 LEU A O 1
ATOM 1448 N N . THR A 1 183 ? -29.225 13.268 -3.014 1 85.29 183 THR A N 1
ATOM 1449 C CA . THR A 1 183 ? -28.277 12.307 -2.461 1 85.29 183 THR A CA 1
ATOM 1450 C C . THR A 1 183 ? -27.333 11.793 -3.545 1 85.29 183 THR A C 1
ATOM 1452 O O . THR A 1 183 ? -26.128 11.665 -3.316 1 85.29 183 THR A O 1
ATOM 1455 N N . ILE A 1 184 ? -27.842 11.588 -4.682 1 87.84 184 ILE A N 1
ATOM 1456 C CA . ILE A 1 184 ? -27.019 11.126 -5.795 1 87.84 184 ILE A CA 1
ATOM 1457 C C . ILE A 1 184 ? -26.07 12.24 -6.231 1 87.84 184 ILE A C 1
ATOM 1459 O O . ILE A 1 184 ? -24.916 11.979 -6.58 1 87.84 184 ILE A O 1
ATOM 1463 N N . ALA A 1 185 ? -26.56 13.393 -6.189 1 83.6 185 ALA A N 1
ATOM 1464 C CA . ALA A 1 185 ? -25.73 14.529 -6.58 1 83.6 185 ALA A CA 1
ATOM 1465 C C . ALA A 1 185 ? -24.566 14.717 -5.611 1 83.6 185 ALA A C 1
ATOM 1467 O O . ALA A 1 185 ? -23.44 14.994 -6.03 1 83.6 185 ALA A O 1
ATOM 1468 N N . LYS A 1 186 ? -24.83 14.572 -4.408 1 81.56 186 LYS A N 1
ATOM 1469 C CA . LYS A 1 186 ? -23.769 14.699 -3.413 1 81.56 186 LYS A CA 1
ATOM 1470 C C . LYS A 1 186 ? -22.746 13.576 -3.555 1 81.56 186 LYS A C 1
ATOM 1472 O O . LYS A 1 186 ? -21.541 13.809 -3.439 1 81.56 186 LYS A O 1
ATOM 1477 N N . ALA A 1 187 ? -23.23 12.392 -3.779 1 80.37 187 ALA A N 1
ATOM 1478 C CA . ALA A 1 187 ? -22.323 11.262 -3.968 1 80.37 187 ALA A CA 1
ATOM 1479 C C . ALA A 1 187 ? -21.483 11.438 -5.23 1 80.37 187 ALA A C 1
ATOM 1481 O O . ALA A 1 187 ? -20.288 11.137 -5.235 1 80.37 187 ALA A O 1
ATOM 1482 N N . ALA A 1 188 ? -22.075 11.926 -6.26 1 79.68 188 ALA A N 1
ATOM 1483 C CA . ALA A 1 188 ? -21.365 12.156 -7.515 1 79.68 188 ALA A CA 1
ATOM 1484 C C . ALA A 1 188 ? -20.336 13.273 -7.367 1 79.68 188 ALA A C 1
ATOM 1486 O O . ALA A 1 188 ? -19.246 13.202 -7.941 1 79.68 188 ALA A O 1
ATOM 1487 N N . HIS A 1 189 ? -20.734 14.289 -6.632 1 77.42 189 HIS A N 1
ATOM 1488 C CA . HIS A 1 189 ? -19.811 15.391 -6.381 1 77.42 189 HIS A CA 1
ATOM 1489 C C . HIS A 1 189 ? -18.568 14.911 -5.641 1 77.42 189 HIS A C 1
ATOM 1491 O O . HIS A 1 189 ? -17.451 15.325 -5.96 1 77.42 189 HIS A O 1
ATOM 1497 N N . ARG A 1 190 ? -18.698 14.043 -4.745 1 75.43 190 ARG A N 1
ATOM 1498 C CA . ARG A 1 190 ? -17.57 13.528 -3.975 1 75.43 190 ARG A CA 1
ATOM 1499 C C . ARG A 1 190 ? -16.65 12.683 -4.849 1 75.43 190 ARG A C 1
ATOM 1501 O O . ARG A 1 190 ? -15.426 12.799 -4.764 1 75.43 190 ARG A O 1
ATOM 1508 N N . VAL A 1 191 ? -17.24 11.888 -5.698 1 74.84 191 VAL A N 1
ATOM 1509 C CA . VAL A 1 191 ? -16.449 11.034 -6.577 1 74.84 191 VAL A CA 1
ATOM 1510 C C . VAL A 1 191 ? -15.715 11.89 -7.607 1 74.84 191 VAL A C 1
ATOM 1512 O O . VAL A 1 191 ? -14.543 11.646 -7.905 1 74.84 191 VAL A O 1
ATOM 1515 N N . ALA A 1 192 ? -16.427 12.867 -8.084 1 74.3 192 ALA A N 1
ATOM 1516 C CA . ALA A 1 192 ? -15.813 13.743 -9.078 1 74.3 192 ALA A CA 1
ATOM 1517 C C . ALA A 1 192 ? -14.668 14.547 -8.469 1 74.3 192 ALA A C 1
ATOM 1519 O O . ALA A 1 192 ? -13.631 14.744 -9.107 1 74.3 192 ALA A O 1
ATOM 1520 N N . ALA A 1 193 ? -14.844 14.975 -7.265 1 73.19 193 ALA A N 1
ATOM 1521 C CA . ALA A 1 193 ? -13.803 15.746 -6.589 1 73.19 193 ALA A CA 1
ATOM 1522 C C . ALA A 1 193 ? -12.552 14.901 -6.367 1 73.19 193 ALA A C 1
ATOM 1524 O O . ALA A 1 193 ? -11.431 15.384 -6.538 1 73.19 193 ALA A O 1
ATOM 1525 N N . VAL A 1 194 ? -12.734 13.657 -6.089 1 72.51 194 VAL A N 1
ATOM 1526 C CA . VAL A 1 194 ? -11.598 12.779 -5.832 1 72.51 194 VAL A CA 1
ATOM 1527 C C . VAL A 1 194 ? -10.886 12.457 -7.144 1 72.51 194 VAL A C 1
ATOM 1529 O O . VAL A 1 194 ? -9.654 12.437 -7.2 1 72.51 194 VAL A O 1
ATOM 1532 N N . GLU A 1 195 ? -11.641 12.324 -8.205 1 73.19 195 GLU A N 1
ATOM 1533 C CA . GLU A 1 195 ? -11.031 12.009 -9.493 1 73.19 195 GLU A CA 1
ATOM 1534 C C . GLU A 1 195 ? -10.291 13.216 -10.064 1 73.19 195 GLU A C 1
ATOM 1536 O O . GLU A 1 195 ? -9.223 13.07 -10.661 1 73.19 195 GLU A O 1
ATOM 1541 N N . LEU A 1 196 ? -10.862 14.312 -9.817 1 71.22 196 LEU A N 1
ATOM 1542 C CA . LEU A 1 196 ? -10.2 15.527 -10.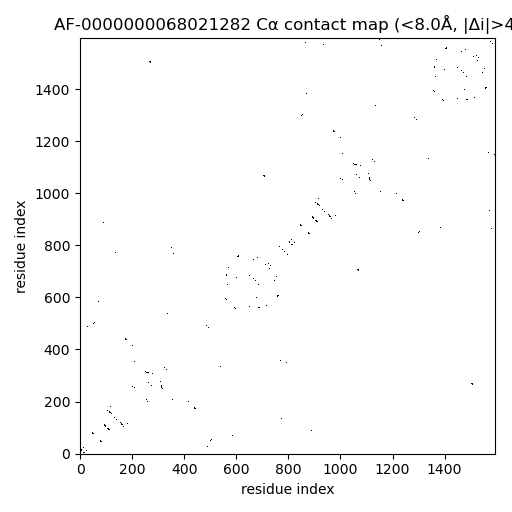28 1 71.22 196 LEU A CA 1
ATOM 1543 C C . LEU A 1 196 ? -8.934 15.797 -9.473 1 71.22 196 LEU A C 1
ATOM 1545 O O . LEU A 1 196 ? -7.926 16.245 -10.024 1 71.22 196 LEU A O 1
ATOM 1549 N N . ALA A 1 197 ? -8.977 15.504 -8.252 1 71.83 197 ALA A N 1
ATOM 1550 C CA . ALA A 1 197 ? -7.808 15.705 -7.4 1 71.83 197 ALA A CA 1
ATOM 1551 C C . ALA A 1 197 ? -6.679 14.753 -7.784 1 71.83 197 ALA A C 1
ATOM 1553 O O . ALA A 1 197 ? -5.504 15.128 -7.749 1 71.83 197 ALA A O 1
ATOM 1554 N N . LYS A 1 198 ? -7.015 13.638 -8.262 1 73.77 198 LYS A N 1
ATOM 1555 C CA . LYS A 1 198 ? -6.014 12.643 -8.635 1 73.77 198 LYS A CA 1
ATOM 1556 C C . LYS A 1 198 ? -5.312 13.029 -9.934 1 73.77 198 LYS A C 1
ATOM 1558 O O . LYS A 1 198 ? -4.114 12.788 -10.094 1 73.77 198 LYS A O 1
ATOM 1563 N N . THR A 1 199 ? -6.048 13.715 -10.776 1 74.2 199 THR A N 1
ATOM 1564 C CA . THR A 1 199 ? -5.49 13.994 -12.095 1 74.2 199 THR A CA 1
ATOM 1565 C C . THR A 1 199 ? -4.935 15.414 -12.158 1 74.2 199 THR A C 1
ATOM 1567 O O . THR A 1 199 ? -4.293 15.792 -13.141 1 74.2 199 THR A O 1
ATOM 1570 N N . SER A 1 200 ? -5.14 16.105 -11.086 1 72.6 200 SER A N 1
ATOM 1571 C CA . SER A 1 200 ? -4.661 17.484 -11.103 1 72.6 200 SER A CA 1
ATOM 1572 C C . SER A 1 200 ? -3.185 17.561 -10.725 1 72.6 200 SER A C 1
ATOM 1574 O O . SER A 1 200 ? -2.705 16.77 -9.911 1 72.6 200 SER A O 1
ATOM 1576 N N . PHE A 1 201 ? -2.406 18.393 -11.283 1 75.08 201 PHE A N 1
ATOM 1577 C CA . PHE A 1 201 ? -0.993 18.603 -10.99 1 75.08 201 PHE A CA 1
ATOM 1578 C C . PHE A 1 201 ? -0.821 19.409 -9.708 1 75.08 201 PHE A C 1
ATOM 1580 O O . PHE A 1 201 ? 0.296 19.557 -9.207 1 75.08 201 PHE A O 1
ATOM 1587 N N . ALA A 1 202 ? -1.939 19.832 -9.215 1 72.12 202 ALA A N 1
ATOM 1588 C CA . ALA A 1 202 ? -1.868 20.59 -7.969 1 72.12 202 ALA A CA 1
ATOM 1589 C C . ALA A 1 202 ? -1.803 19.657 -6.762 1 72.12 202 ALA A C 1
ATOM 1591 O O . ALA A 1 202 ? -1.227 20.008 -5.73 1 72.12 202 ALA A O 1
ATOM 1592 N N . ILE A 1 203 ? -2.389 18.378 -7.002 1 74.23 203 ILE A N 1
ATOM 1593 C CA . ILE A 1 203 ? -2.435 17.518 -5.825 1 74.23 203 ILE A CA 1
ATOM 1594 C C . ILE A 1 203 ? -1.877 16.139 -6.169 1 74.23 203 ILE A C 1
ATOM 1596 O O . ILE A 1 203 ? -0.765 15.793 -5.763 1 74.23 203 ILE A O 1
ATOM 1600 N N . GLY A 1 204 ? -2.615 15.41 -6.998 1 72.09 204 GLY A N 1
ATOM 1601 C CA . GLY A 1 204 ? -2.256 14.025 -7.262 1 72.09 204 GLY A CA 1
ATOM 1602 C C . GLY A 1 204 ? -0.944 13.882 -8.009 1 72.09 204 GLY A C 1
ATOM 1603 O O . GLY A 1 204 ? -0.067 13.121 -7.595 1 72.09 204 GLY A O 1
ATOM 1604 N N . LYS A 1 205 ? -0.75 14.711 -8.999 1 78.96 205 LYS A N 1
ATOM 1605 C CA . LYS A 1 205 ? 0.443 14.595 -9.833 1 78.96 205 LYS A CA 1
ATOM 1606 C C . LYS A 1 205 ? 1.469 15.666 -9.477 1 78.96 205 LYS A C 1
ATOM 1608 O O . LYS A 1 205 ? 2.445 15.865 -10.203 1 78.96 205 LYS A O 1
ATOM 1613 N N . ASN A 1 206 ? 1.188 16.274 -8.363 1 81.12 206 ASN A N 1
ATOM 1614 C CA . ASN A 1 206 ? 2.035 17.389 -7.953 1 81.12 206 ASN A CA 1
ATOM 1615 C C . ASN A 1 206 ? 3.467 16.937 -7.687 1 81.12 206 ASN A C 1
ATOM 1617 O O . ASN A 1 206 ? 4.42 17.62 -8.068 1 81.12 206 ASN A O 1
ATOM 1621 N N . PRO A 1 207 ? 3.652 15.74 -7.067 1 81.99 207 PRO A N 1
ATOM 1622 C CA . PRO A 1 207 ? 5.03 15.331 -6.787 1 81.99 207 PRO A CA 1
ATOM 1623 C C . PRO A 1 207 ? 5.847 15.102 -8.056 1 81.99 207 PRO A C 1
ATOM 1625 O O . PRO A 1 207 ? 7.044 15.402 -8.087 1 81.99 207 PRO A O 1
ATOM 1628 N N . HIS A 1 208 ? 5.17 14.654 -9.06 1 82.52 208 HIS A N 1
ATOM 1629 C CA . HIS A 1 208 ? 5.872 14.453 -10.322 1 82.52 208 HIS A CA 1
ATOM 1630 C C . HIS A 1 208 ? 6.247 15.785 -10.963 1 82.52 208 HIS A C 1
ATOM 1632 O O . HIS A 1 208 ? 7.312 15.908 -11.572 1 82.52 208 HIS A O 1
ATOM 1638 N N . LEU A 1 209 ? 5.378 16.683 -10.806 1 84.23 209 LEU A N 1
ATOM 1639 C CA . LEU A 1 209 ? 5.642 18.014 -11.342 1 84.23 209 LEU A CA 1
ATOM 1640 C C . LEU A 1 209 ? 6.785 18.686 -10.589 1 84.23 209 LEU A C 1
ATOM 1642 O O . LEU A 1 209 ? 7.651 19.316 -11.2 1 84.23 209 LEU A O 1
ATOM 1646 N N . VAL A 1 210 ? 6.788 18.502 -9.326 1 86.06 210 VAL A N 1
ATOM 1647 C CA . VAL A 1 210 ? 7.805 19.15 -8.505 1 86.06 210 VAL A CA 1
ATOM 1648 C C . VAL A 1 210 ? 9.177 18.556 -8.817 1 86.06 210 VAL A C 1
ATOM 1650 O O . VAL A 1 210 ? 10.17 19.282 -8.903 1 86.06 210 VAL A O 1
ATOM 1653 N N . VAL A 1 211 ? 9.246 17.303 -9.014 1 84.84 211 VAL A N 1
ATOM 1654 C CA . VAL A 1 211 ? 10.518 16.659 -9.325 1 84.84 211 VAL A CA 1
ATOM 1655 C C . VAL A 1 211 ? 11.027 17.146 -10.68 1 84.84 211 VAL A C 1
ATOM 1657 O O . VAL A 1 211 ? 12.205 17.481 -10.824 1 84.84 211 VAL A O 1
ATOM 1660 N N . GLY A 1 212 ? 10.128 17.138 -11.666 1 81.03 212 GLY A N 1
ATOM 1661 C CA . GLY A 1 212 ? 10.528 17.636 -12.973 1 81.03 212 GLY A CA 1
ATOM 1662 C C . GLY A 1 212 ? 10.943 19.095 -12.953 1 81.03 212 GLY A C 1
ATOM 1663 O O . GLY A 1 212 ? 11.942 19.47 -13.571 1 81.03 212 GLY A O 1
ATOM 1664 N N . TYR A 1 213 ? 10.239 19.905 -12.208 1 84.85 213 TYR A N 1
ATOM 1665 C CA . TYR A 1 213 ? 10.531 21.328 -12.076 1 84.85 213 TYR A CA 1
ATOM 1666 C C . TYR A 1 213 ? 11.861 21.548 -11.366 1 84.85 213 TYR A C 1
ATOM 1668 O O . TYR A 1 213 ? 12.67 22.375 -11.793 1 84.85 213 TYR A O 1
ATOM 1676 N N . THR A 1 214 ? 12.102 20.839 -10.352 1 86.19 214 THR A N 1
ATOM 1677 C CA . THR A 1 214 ? 13.327 21.004 -9.578 1 86.19 214 THR A CA 1
ATOM 1678 C C . THR A 1 214 ? 14.541 20.544 -10.38 1 86.19 214 THR A C 1
ATOM 1680 O O . THR A 1 214 ? 15.602 21.168 -10.323 1 86.19 214 THR A O 1
ATOM 1683 N N . ALA A 1 215 ? 14.338 19.485 -11.035 1 82.24 215 ALA A N 1
ATOM 1684 C CA . ALA A 1 215 ? 15.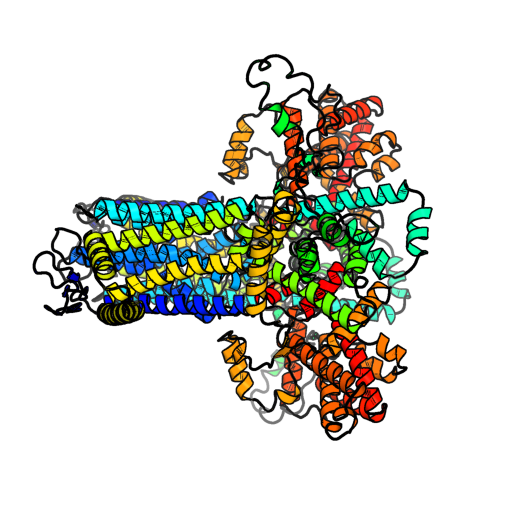444 19.009 -11.86 1 82.24 215 ALA A CA 1
ATOM 1685 C C . ALA A 1 215 ? 15.803 20.028 -12.938 1 82.24 215 ALA A C 1
ATOM 1687 O O . ALA A 1 215 ? 16.982 20.256 -13.217 1 82.24 215 ALA A O 1
ATOM 1688 N N . GLN A 1 216 ? 14.838 20.625 -13.532 1 83.09 216 GLN A N 1
ATOM 1689 C CA . GLN A 1 216 ? 15.061 21.623 -14.573 1 83.09 216 GLN A CA 1
ATOM 1690 C C . GLN A 1 216 ? 15.728 22.872 -14.004 1 83.09 216 GLN A C 1
ATOM 1692 O O . GLN A 1 216 ? 16.679 23.396 -14.588 1 83.09 216 GLN A O 1
ATOM 1697 N N . MET A 1 217 ? 15.217 23.327 -12.901 1 86.81 217 MET A N 1
ATOM 1698 C CA . MET A 1 217 ? 15.756 24.541 -12.294 1 86.81 217 MET A CA 1
ATOM 1699 C C . MET A 1 217 ? 17.179 24.315 -11.795 1 86.81 217 MET A C 1
ATOM 1701 O O . MET A 1 217 ? 18.018 25.214 -11.869 1 86.81 217 MET A O 1
ATOM 1705 N N . MET A 1 218 ? 17.421 23.152 -11.326 1 86.87 218 MET A N 1
ATOM 1706 C CA . MET A 1 218 ? 18.768 22.836 -10.858 1 86.87 218 MET A CA 1
ATOM 1707 C C . MET A 1 218 ? 19.743 22.75 -12.028 1 86.87 218 MET A C 1
ATOM 1709 O O . MET A 1 218 ? 20.897 23.169 -11.912 1 86.87 218 MET A O 1
ATOM 1713 N N . ALA A 1 219 ? 19.269 22.195 -13.055 1 81.34 219 ALA A N 1
ATOM 1714 C CA . ALA A 1 219 ? 20.115 22.134 -14.244 1 81.34 219 ALA A CA 1
ATOM 1715 C C . ALA A 1 219 ? 20.429 23.533 -14.766 1 81.34 219 ALA A C 1
ATOM 1717 O O . ALA A 1 219 ? 21.558 23.81 -15.178 1 81.34 219 ALA A O 1
ATOM 1718 N N . GLN A 1 220 ? 19.509 24.389 -14.697 1 82.13 220 GLN A N 1
ATOM 1719 C CA . GLN A 1 220 ? 19.712 25.765 -15.136 1 82.13 220 GLN A CA 1
ATOM 1720 C C . GLN A 1 220 ? 20.679 26.5 -14.213 1 82.13 220 GLN A C 1
ATOM 1722 O O . GLN A 1 220 ? 21.527 27.266 -14.676 1 82.13 220 GLN A O 1
ATOM 1727 N N . GLU A 1 221 ? 20.497 26.238 -12.928 1 84.47 221 GLU A N 1
ATOM 1728 C CA . GLU A 1 221 ? 21.388 26.877 -11.965 1 84.47 221 GLU A CA 1
ATOM 1729 C C . GLU A 1 221 ? 22.824 26.386 -12.131 1 84.47 221 GLU A C 1
ATOM 1731 O O . GLU A 1 221 ? 23.771 27.164 -11.998 1 84.47 221 GLU A O 1
ATOM 1736 N N . GLU A 1 222 ? 22.926 25.15 -12.421 1 82.25 222 GLU A N 1
ATOM 1737 C CA . GLU A 1 222 ? 24.262 24.604 -12.641 1 82.25 222 GLU A CA 1
ATOM 1738 C C . GLU A 1 222 ? 24.871 25.138 -13.933 1 82.25 222 GLU A C 1
ATOM 1740 O O . GLU A 1 222 ? 26.073 25.405 -13.995 1 82.25 222 GLU A O 1
ATOM 1745 N N . GLU A 1 223 ? 24.063 25.271 -14.908 1 77.42 223 GLU A N 1
ATOM 1746 C CA . GLU A 1 223 ? 24.542 25.849 -16.16 1 77.42 223 GLU A CA 1
ATOM 1747 C C . GLU A 1 223 ? 24.945 27.309 -15.976 1 77.42 223 GLU A C 1
ATOM 1749 O O . GLU A 1 223 ? 25.956 27.753 -16.524 1 77.42 223 GLU A O 1
ATOM 1754 N N . GLU A 1 224 ? 24.139 27.981 -15.223 1 76.44 224 GLU A N 1
ATOM 1755 C CA . GLU A 1 224 ? 24.456 29.378 -14.943 1 76.44 224 GLU A CA 1
ATOM 1756 C C . GLU A 1 224 ? 25.735 29.5 -14.119 1 76.44 224 GLU A C 1
ATOM 1758 O O . GLU A 1 224 ? 26.513 30.437 -14.306 1 76.44 224 GLU A O 1
ATOM 1763 N N . MET A 1 225 ? 25.865 28.568 -13.248 1 74.36 225 MET A N 1
ATOM 1764 C CA . MET A 1 225 ? 27.082 28.57 -12.442 1 74.36 225 MET A CA 1
ATOM 1765 C C . MET A 1 225 ? 28.3 28.233 -13.295 1 74.36 225 MET A C 1
ATOM 1767 O O . MET A 1 225 ? 29.405 28.708 -13.024 1 74.36 225 MET A O 1
ATOM 1771 N N . ARG A 1 226 ? 28.102 27.37 -14.29 1 62.79 226 ARG A N 1
ATOM 1772 C CA . ARG A 1 226 ? 29.201 27.022 -15.185 1 62.79 226 ARG A CA 1
ATOM 1773 C C . ARG A 1 226 ? 29.572 28.199 -16.08 1 62.79 226 ARG A C 1
ATOM 1775 O O . ARG A 1 226 ? 30.754 28.446 -16.331 1 62.79 226 ARG A O 1
ATOM 1782 N N . ASP A 1 227 ? 28.518 28.797 -16.688 1 61.73 227 ASP A N 1
ATOM 1783 C CA . ASP A 1 227 ? 28.768 29.921 -17.585 1 61.73 227 ASP A CA 1
ATOM 1784 C C . ASP A 1 227 ? 29.18 31.166 -16.803 1 61.73 227 ASP A C 1
ATOM 1786 O O . ASP A 1 227 ? 29.891 32.027 -17.326 1 61.73 227 ASP A O 1
ATOM 1790 N N . GLY A 1 228 ? 28.516 31.551 -15.725 1 51.75 228 GLY A N 1
ATOM 1791 C CA . GLY A 1 228 ? 28.808 32.765 -14.979 1 51.75 228 GLY A CA 1
ATOM 1792 C C . GLY A 1 228 ? 30.067 32.661 -14.14 1 51.75 228 GLY A C 1
ATOM 1793 O O . GLY A 1 228 ? 30.456 31.567 -13.726 1 51.75 228 GLY A O 1
ATOM 1794 N N . ASP A 1 229 ? 30.953 33.697 -14.127 1 45.02 229 ASP A N 1
ATOM 1795 C CA . ASP A 1 229 ? 32.218 34.027 -13.479 1 45.02 229 ASP A CA 1
ATOM 1796 C C . ASP A 1 229 ? 32.206 33.616 -12.009 1 45.02 229 ASP A C 1
ATOM 1798 O O . ASP A 1 229 ? 31.282 33.963 -11.27 1 45.02 229 ASP A O 1
ATOM 1802 N N . GLN A 1 230 ? 32.934 32.568 -11.511 1 46.54 230 GLN A N 1
ATOM 1803 C CA . GLN A 1 230 ? 33.434 32.174 -10.198 1 46.54 230 GLN A CA 1
ATOM 1804 C C . GLN A 1 230 ? 33.454 33.361 -9.238 1 46.54 230 GLN A C 1
ATOM 1806 O O . GLN A 1 230 ? 33.46 33.18 -8.019 1 46.54 230 GLN A O 1
ATOM 1811 N N . ALA A 1 231 ? 33.696 34.581 -9.668 1 46.22 231 ALA A N 1
ATOM 1812 C CA . ALA A 1 231 ? 34.052 35.769 -8.896 1 46.22 231 ALA A CA 1
ATOM 1813 C C . ALA A 1 231 ? 32.886 36.226 -8.024 1 46.22 231 ALA A C 1
ATOM 1815 O O . ALA A 1 231 ? 33.084 36.64 -6.879 1 46.22 231 ALA A O 1
ATOM 1816 N N . GLN A 1 232 ? 31.608 36.155 -8.478 1 45.11 232 GLN A N 1
ATOM 1817 C CA . GLN A 1 232 ? 30.53 36.723 -7.674 1 45.11 232 GLN A CA 1
ATOM 1818 C C . GLN A 1 232 ? 30.119 35.772 -6.554 1 45.11 232 GLN A C 1
ATOM 1820 O O . GLN A 1 232 ? 29.723 36.212 -5.473 1 45.11 232 GLN A O 1
ATOM 1825 N N . ALA A 1 233 ? 30.116 34.461 -6.666 1 47.55 233 ALA A N 1
ATOM 1826 C CA . ALA A 1 233 ? 29.879 33.511 -5.583 1 47.55 233 ALA A CA 1
ATOM 1827 C C . ALA A 1 233 ? 30.887 33.704 -4.453 1 47.55 233 ALA A C 1
ATOM 1829 O O . ALA A 1 233 ? 30.531 33.625 -3.275 1 47.55 233 ALA A O 1
ATOM 1830 N N . GLN A 1 234 ? 32.194 33.91 -4.862 1 45.08 234 GLN A N 1
ATOM 1831 C CA . GLN A 1 234 ? 33.252 34.181 -3.896 1 45.08 234 GLN A CA 1
ATOM 1832 C C . GLN A 1 234 ? 33.049 35.536 -3.223 1 45.08 234 GLN A C 1
ATOM 1834 O O . GLN A 1 234 ? 33.411 35.717 -2.059 1 45.08 234 GLN A O 1
ATOM 1839 N N . ALA A 1 235 ? 32.736 36.591 -3.941 1 45.11 235 ALA A N 1
ATOM 1840 C CA . ALA A 1 235 ? 32.618 37.929 -3.368 1 45.11 235 ALA A CA 1
ATOM 1841 C C . ALA A 1 235 ? 31.455 38.002 -2.382 1 45.11 235 ALA A C 1
ATOM 1843 O O . ALA A 1 235 ? 31.542 38.687 -1.36 1 45.11 235 ALA A O 1
ATOM 1844 N N . GLN A 1 236 ? 30.311 37.297 -2.725 1 46.27 236 GLN A N 1
ATOM 1845 C CA . GLN A 1 236 ? 29.208 37.315 -1.769 1 46.27 236 GLN A CA 1
ATOM 1846 C C . GLN A 1 236 ? 29.531 36.469 -0.541 1 46.27 236 GLN A C 1
ATOM 1848 O O . GLN A 1 236 ? 28.981 36.698 0.539 1 46.27 236 GLN A O 1
ATOM 1853 N N . ALA A 1 237 ? 30.372 35.37 -0.613 1 45.55 237 ALA A N 1
ATOM 1854 C CA . ALA A 1 237 ? 30.941 34.676 0.539 1 45.55 237 ALA A CA 1
ATOM 1855 C C . ALA A 1 237 ? 31.811 35.614 1.37 1 45.55 237 ALA A C 1
ATOM 1857 O O . ALA A 1 237 ? 32.05 35.363 2.554 1 45.55 237 ALA A O 1
ATOM 1858 N N . ALA A 1 238 ? 32.556 36.584 0.741 1 40.49 238 ALA A N 1
ATOM 1859 C CA . ALA A 1 238 ? 33.519 37.434 1.436 1 40.49 238 ALA A CA 1
ATOM 1860 C C . ALA A 1 238 ? 32.812 38.443 2.336 1 40.49 238 ALA A C 1
ATOM 1862 O O . ALA A 1 238 ? 33.374 38.891 3.338 1 40.49 238 ALA A O 1
ATOM 1863 N N . ASP A 1 239 ? 31.87 39.251 1.684 1 42.07 239 ASP A N 1
ATOM 1864 C CA . ASP A 1 239 ? 31.518 40.488 2.374 1 42.07 239 ASP A CA 1
ATOM 1865 C C . ASP A 1 239 ? 30.518 40.225 3.499 1 42.07 239 ASP A C 1
ATOM 1867 O O . ASP A 1 239 ? 30.202 41.125 4.279 1 42.07 239 ASP A O 1
ATOM 1871 N N . GLY A 1 240 ? 30.363 39.378 4.51 1 44.58 240 GLY A N 1
ATOM 1872 C CA . GLY A 1 240 ? 30.005 39.246 5.913 1 44.58 240 GLY A CA 1
ATOM 1873 C C . GLY A 1 240 ? 29.127 38.041 6.194 1 44.58 240 GLY A C 1
ATOM 1874 O O . GLY A 1 240 ? 28.934 37.19 5.323 1 44.58 240 GLY A O 1
ATOM 1875 N N . THR A 1 241 ? 27.74 38.046 7.228 1 54.52 241 THR A N 1
ATOM 1876 C CA . THR A 1 241 ? 27.158 37.127 8.2 1 54.52 241 THR A CA 1
ATOM 1877 C C . THR A 1 241 ? 26.351 36.038 7.499 1 54.52 241 THR A C 1
ATOM 1879 O O . THR A 1 241 ? 25.657 36.307 6.516 1 54.52 241 THR A O 1
ATOM 1882 N N . ARG A 1 242 ? 26.703 34.618 7.677 1 60.19 242 ARG A N 1
ATOM 1883 C CA . ARG A 1 242 ? 25.961 33.427 7.273 1 60.19 242 ARG A CA 1
ATOM 1884 C C . ARG A 1 242 ? 24.481 33.742 7.086 1 60.19 242 ARG A C 1
ATOM 1886 O O . ARG A 1 242 ? 23.851 33.254 6.145 1 60.19 242 ARG A O 1
ATOM 1893 N N . LYS A 1 243 ? 24.055 34.638 7.742 1 64.87 243 LYS A N 1
ATOM 1894 C CA . LYS A 1 243 ? 22.647 35.02 7.693 1 64.87 243 LYS A CA 1
ATOM 1895 C C . LYS A 1 243 ? 22.334 35.808 6.424 1 64.87 243 LYS A C 1
ATOM 1897 O O . LYS A 1 243 ? 21.307 35.579 5.782 1 64.87 243 LYS A O 1
ATOM 1902 N N . SER A 1 244 ? 23.197 36.661 6.025 1 67.08 244 SER A N 1
ATOM 1903 C CA . SER A 1 244 ? 22.954 37.496 4.853 1 67.08 244 SER A CA 1
ATOM 1904 C C . SER A 1 244 ? 22.975 36.67 3.571 1 67.08 244 SER A C 1
ATOM 1906 O O . SER A 1 244 ? 22.143 36.87 2.684 1 67.08 244 SER A O 1
ATOM 1908 N N . ALA A 1 245 ? 23.783 35.675 3.546 1 68.98 245 ALA A N 1
ATOM 1909 C CA . ALA A 1 245 ? 23.865 34.82 2.365 1 68.98 245 ALA A CA 1
ATOM 1910 C C . ALA A 1 245 ? 22.612 33.961 2.221 1 68.98 245 ALA A C 1
ATOM 1912 O O . ALA A 1 245 ? 22.103 33.777 1.114 1 68.98 245 ALA A O 1
ATOM 1913 N N . ALA A 1 246 ? 22.139 33.522 3.354 1 73.82 246 ALA A N 1
ATOM 1914 C CA . ALA A 1 246 ? 20.942 32.685 3.333 1 73.82 246 ALA A CA 1
ATOM 1915 C C . ALA A 1 246 ? 19.713 33.495 2.932 1 73.82 246 ALA A C 1
ATOM 1917 O O . ALA A 1 246 ? 18.84 32.998 2.217 1 73.82 246 ALA A O 1
ATOM 1918 N N . LEU A 1 247 ? 19.783 34.778 3.346 1 77.66 247 LEU A N 1
ATOM 1919 C CA . LEU A 1 247 ? 18.652 35.641 3.026 1 77.66 247 LEU A CA 1
ATOM 1920 C C . LEU A 1 247 ? 18.629 35.978 1.538 1 77.66 247 LEU A C 1
ATOM 1922 O O . LEU A 1 247 ? 17.562 36.012 0.922 1 77.66 247 LEU A O 1
ATOM 1926 N N . VAL A 1 248 ? 19.772 36.131 0.996 1 77.93 248 VAL A N 1
ATOM 1927 C CA . VAL A 1 248 ? 19.855 36.406 -0.435 1 77.93 248 VAL A CA 1
ATOM 1928 C C . VAL A 1 248 ? 19.452 35.163 -1.225 1 77.93 248 VAL A C 1
ATOM 1930 O O . VAL A 1 248 ? 18.752 35.262 -2.235 1 77.93 248 VAL A O 1
ATOM 1933 N N . SER A 1 249 ? 19.862 34.11 -0.642 1 81.32 249 SER A N 1
ATOM 1934 C CA . SER A 1 249 ? 19.525 32.861 -1.318 1 81.32 249 SER A CA 1
ATOM 1935 C C . SER A 1 249 ? 18.027 32.583 -1.251 1 81.32 249 SER A C 1
ATOM 1937 O O . SER A 1 249 ? 17.453 32.017 -2.183 1 81.32 249 SER A O 1
ATOM 1939 N N . LEU A 1 250 ? 17.46 33.085 -0.22 1 85.91 250 LEU A N 1
ATOM 1940 C CA . LEU A 1 250 ? 16.026 32.866 -0.065 1 85.91 250 LEU A CA 1
ATOM 1941 C C . LEU A 1 250 ? 15.232 33.799 -0.973 1 85.91 250 LEU A C 1
ATOM 1943 O O . LEU A 1 250 ? 14.147 33.443 -1.44 1 85.91 250 LEU A O 1
ATOM 1947 N N . SER A 1 251 ? 15.81 34.95 -1.204 1 84.23 251 SER A N 1
ATOM 1948 C CA . SER A 1 251 ? 15.119 35.905 -2.064 1 84.23 251 SER A CA 1
ATOM 1949 C C . SER A 1 251 ? 15.161 35.465 -3.524 1 84.23 251 SER A C 1
ATOM 1951 O O . SER A 1 251 ? 14.305 35.856 -4.321 1 84.23 251 SER A O 1
ATOM 1953 N N . LYS A 1 252 ? 16.08 34.513 -3.837 1 84.95 252 LYS A N 1
ATOM 1954 C CA . LYS A 1 252 ? 16.183 34.017 -5.206 1 84.95 252 LYS A CA 1
ATOM 1955 C C . LYS A 1 252 ? 15.753 32.555 -5.295 1 84.95 252 LYS A C 1
ATOM 1957 O O . LYS A 1 252 ? 16.035 31.879 -6.287 1 84.95 252 LYS A O 1
ATOM 1962 N N . CYS A 1 253 ? 15.1 32.196 -4.219 1 89.6 253 CYS A N 1
ATOM 1963 C CA . CYS A 1 253 ? 14.735 30.785 -4.158 1 89.6 253 CYS A CA 1
ATOM 1964 C C . CYS A 1 253 ? 13.574 30.481 -5.097 1 89.6 253 CYS A C 1
ATOM 1966 O O . CYS A 1 253 ? 12.533 31.138 -5.036 1 89.6 253 CYS A O 1
ATOM 1968 N N . TRP A 1 254 ? 13.72 29.554 -5.996 1 89.77 254 TRP A N 1
ATOM 1969 C CA . TRP A 1 254 ? 12.738 29.241 -7.029 1 89.77 254 TRP A CA 1
ATOM 1970 C C . TRP A 1 254 ? 11.786 28.146 -6.561 1 89.77 254 TRP A C 1
ATOM 1972 O O . TRP A 1 254 ? 11.008 27.61 -7.354 1 89.77 254 TRP A O 1
ATOM 1982 N N . TYR A 1 255 ? 11.838 27.843 -5.267 1 90.75 255 TYR A N 1
ATOM 1983 C CA . TYR A 1 255 ? 10.916 26.823 -4.78 1 90.75 255 TYR A CA 1
ATOM 1984 C C . TYR A 1 255 ? 9.469 27.247 -4.998 1 90.75 255 TYR A C 1
ATOM 1986 O O . TYR A 1 255 ? 9.091 28.376 -4.677 1 90.75 255 TYR A O 1
ATOM 1994 N N . ALA A 1 256 ? 8.708 26.377 -5.601 1 88.13 256 ALA A N 1
ATOM 1995 C CA . ALA A 1 256 ? 7.318 26.696 -5.918 1 88.13 256 ALA A CA 1
ATOM 1996 C C . ALA A 1 256 ? 6.432 26.574 -4.682 1 88.13 256 ALA A C 1
ATOM 1998 O O . ALA A 1 256 ? 6.494 25.575 -3.962 1 88.13 256 ALA A O 1
ATOM 1999 N N . VAL A 1 257 ? 5.726 27.549 -4.416 1 89.04 257 VAL A N 1
ATOM 2000 C CA . VAL A 1 257 ? 4.767 27.502 -3.317 1 89.04 257 VAL A CA 1
ATOM 2001 C C . VAL A 1 257 ? 3.381 27.155 -3.855 1 89.04 257 VAL A C 1
ATOM 2003 O O . VAL A 1 257 ? 2.811 26.121 -3.499 1 89.04 257 VAL A O 1
ATOM 2006 N N . MET A 1 258 ? 2.859 27.96 -4.728 1 83.51 258 MET A N 1
ATOM 2007 C CA . MET A 1 258 ? 1.56 27.673 -5.33 1 83.51 258 MET A CA 1
ATOM 2008 C C . MET A 1 258 ? 1.51 28.16 -6.774 1 83.51 258 MET A C 1
ATOM 2010 O O . MET A 1 258 ? 2.299 29.019 -7.172 1 83.51 258 MET A O 1
ATOM 2014 N N . GLY A 1 259 ? 0.586 27.562 -7.624 1 78.92 259 GLY A N 1
ATOM 2015 C CA . GLY A 1 259 ? 0.373 27.961 -9.006 1 78.92 259 GLY A CA 1
ATOM 2016 C C . GLY A 1 259 ? 0.922 26.961 -10.007 1 78.92 259 GLY A C 1
ATOM 2017 O O . GLY A 1 259 ? 1.069 27.276 -11.189 1 78.92 259 GLY A O 1
ATOM 2018 N N . GLU A 1 260 ? 1.204 25.843 -9.56 1 78.57 260 GLU A N 1
ATOM 2019 C CA . GLU A 1 260 ? 1.777 24.829 -10.44 1 78.57 260 GLU A CA 1
ATOM 2020 C C . GLU A 1 260 ? 0.732 24.289 -11.413 1 78.57 260 GLU A C 1
ATOM 2022 O O . GLU A 1 260 ? 1.077 23.749 -12.466 1 78.57 260 GLU A O 1
ATOM 2027 N N . GLU A 1 261 ? -0.492 24.449 -11.047 1 72.39 261 GLU A N 1
ATOM 2028 C CA . GLU A 1 261 ? -1.566 23.94 -11.895 1 72.39 261 GLU A CA 1
ATOM 2029 C C . GLU A 1 261 ? -1.612 24.68 -13.229 1 72.39 261 GLU A C 1
ATOM 2031 O O . GLU A 1 261 ? -2.097 24.141 -14.227 1 72.39 261 GLU A O 1
ATOM 2036 N N . LYS A 1 262 ? -1.054 25.799 -13.256 1 72.05 262 LYS A N 1
ATOM 2037 C CA . LYS A 1 262 ? -1.148 26.614 -14.464 1 72.05 262 LYS A CA 1
ATOM 2038 C C . LYS A 1 262 ? 0.108 26.476 -15.318 1 72.05 262 LYS A C 1
ATOM 2040 O O . LYS A 1 262 ? 0.221 27.107 -16.372 1 72.05 262 LYS A O 1
ATOM 2045 N N . LEU A 1 263 ? 0.993 25.61 -14.796 1 75.51 263 LEU A N 1
ATOM 2046 C CA . LEU A 1 263 ? 2.209 25.401 -15.575 1 75.51 263 LEU A CA 1
ATOM 2047 C C . LEU A 1 263 ? 1.932 24.518 -16.788 1 75.51 263 LEU A C 1
ATOM 2049 O O . LEU A 1 263 ? 1.137 23.579 -16.709 1 75.51 263 LEU A O 1
ATOM 2053 N N . LYS A 1 264 ? 2.362 24.94 -17.946 1 73.98 264 LYS A N 1
ATOM 2054 C CA . LYS A 1 264 ? 2.202 24.145 -19.16 1 73.98 264 LYS A CA 1
ATOM 2055 C C . LYS A 1 264 ? 3.406 23.235 -19.384 1 73.98 264 LYS A C 1
ATOM 2057 O O . LYS A 1 264 ? 4.552 23.666 -19.237 1 73.98 264 LYS A O 1
ATOM 2062 N N . TRP A 1 265 ? 3.122 21.972 -19.554 1 76.99 265 TRP A N 1
ATOM 2063 C CA . TRP A 1 265 ? 4.154 20.975 -19.817 1 76.99 265 TRP A CA 1
ATOM 2064 C C . TRP A 1 265 ? 4.37 20.797 -21.316 1 76.99 265 TRP A C 1
ATOM 2066 O O . TRP A 1 265 ? 3.408 20.706 -22.082 1 76.99 265 TRP A O 1
ATOM 2076 N N . LYS A 1 266 ? 5.542 21.078 -21.702 1 75.03 266 LYS A N 1
ATOM 2077 C CA . LYS A 1 266 ? 5.854 20.849 -23.11 1 75.03 266 LYS A CA 1
ATOM 2078 C C . LYS A 1 266 ? 6.897 19.746 -23.27 1 75.03 266 LYS A C 1
ATOM 2080 O O . LYS A 1 266 ? 7.847 19.665 -22.489 1 75.03 266 LYS A O 1
ATOM 2085 N N . ALA A 1 267 ? 6.624 18.844 -24.182 1 76.63 267 ALA A N 1
ATOM 2086 C CA . ALA A 1 267 ? 7.573 17.78 -24.5 1 76.63 267 ALA A CA 1
ATOM 2087 C C . ALA A 1 267 ? 8.716 18.305 -25.364 1 76.63 267 ALA A C 1
ATOM 2089 O O . ALA A 1 267 ? 8.493 19.088 -26.291 1 76.63 267 ALA A O 1
ATOM 2090 N N . GLY A 1 268 ? 9.881 18.266 -24.948 1 70.95 268 GLY A N 1
ATOM 2091 C CA . GLY A 1 268 ? 11.035 18.691 -25.725 1 70.95 268 GLY A CA 1
ATOM 2092 C C . GLY A 1 268 ? 12.086 17.607 -25.874 1 70.95 268 GLY A C 1
ATOM 2093 O O . GLY A 1 268 ? 11.8 16.425 -25.672 1 70.95 268 GLY A O 1
ATOM 2094 N N . ARG A 1 269 ? 13.253 17.991 -26.38 1 72.3 269 ARG A N 1
ATOM 2095 C CA . ARG A 1 269 ? 14.382 17.112 -26.666 1 72.3 269 ARG A CA 1
ATOM 2096 C C . ARG A 1 269 ? 14.883 16.432 -25.397 1 72.3 269 ARG A C 1
ATOM 2098 O O . ARG A 1 269 ? 15.377 15.304 -25.445 1 72.3 269 ARG A O 1
ATOM 2105 N N . ASP A 1 270 ? 14.708 17.138 -24.211 1 72.32 270 ASP A N 1
ATOM 2106 C CA . ASP A 1 270 ? 15.234 16.594 -22.963 1 72.32 270 ASP A CA 1
ATOM 2107 C C . ASP A 1 270 ? 14.111 16.038 -22.09 1 72.32 270 ASP A C 1
ATOM 2109 O O . ASP A 1 270 ? 14.277 15.888 -20.877 1 72.32 270 ASP A O 1
ATOM 2113 N N . GLY A 1 271 ? 13.073 15.781 -22.821 1 70.61 271 GLY A N 1
ATOM 2114 C CA . GLY A 1 271 ? 11.946 15.248 -22.071 1 70.61 271 GLY A CA 1
ATOM 2115 C C . GLY A 1 271 ? 10.842 16.265 -21.851 1 70.61 271 GLY A C 1
ATOM 2116 O O . GLY A 1 271 ? 10.497 17.021 -22.761 1 70.61 271 GLY A O 1
ATOM 2117 N N . CYS A 1 272 ? 10.277 16.202 -20.648 1 70.84 272 CYS A N 1
ATOM 2118 C CA . CYS A 1 272 ? 9.197 17.132 -20.336 1 70.84 272 CYS A CA 1
ATOM 2119 C C . CYS A 1 272 ? 9.723 18.344 -19.578 1 70.84 272 CYS A C 1
ATOM 2121 O O . CYS A 1 272 ? 10.498 18.202 -18.631 1 70.84 272 CYS A O 1
ATOM 2123 N N . SER A 1 273 ? 9.682 19.494 -20.23 1 75.66 273 SER A N 1
ATOM 2124 C CA . SER A 1 273 ? 10.08 20.734 -19.571 1 75.66 273 SER A CA 1
ATOM 2125 C C . SER A 1 273 ? 8.864 21.561 -19.169 1 75.66 273 SER A C 1
ATOM 2127 O O . SER A 1 273 ? 7.805 21.462 -19.793 1 75.66 273 SER A O 1
ATOM 2129 N N . VAL A 1 274 ? 8.933 22.028 -18.003 1 73.52 274 VAL A N 1
ATOM 2130 C CA . VAL A 1 274 ? 7.876 22.913 -17.522 1 73.52 274 VAL A CA 1
ATOM 2131 C C . VAL A 1 274 ? 8.09 24.32 -18.074 1 73.52 274 VAL A C 1
ATOM 2133 O O . VAL A 1 274 ? 9.175 24.891 -17.934 1 73.52 274 VAL A O 1
ATOM 2136 N N . GLN A 1 275 ? 7.306 24.636 -19.158 1 62.93 275 GLN A N 1
ATOM 2137 C CA . GLN A 1 275 ? 7.439 26.001 -19.656 1 62.93 275 GLN A CA 1
ATOM 2138 C C . GLN A 1 275 ? 6.904 27.01 -18.644 1 62.93 275 GLN A C 1
ATOM 2140 O O . GLN A 1 275 ? 5.742 26.933 -18.238 1 62.93 275 GLN A O 1
ATOM 2145 N N . LEU A 1 276 ? 7.726 27.582 -17.946 1 52.84 276 LEU A N 1
ATOM 2146 C CA . LEU A 1 276 ? 7.357 28.714 -17.104 1 52.84 276 LEU A CA 1
ATOM 2147 C C . LEU A 1 276 ? 6.845 29.876 -17.949 1 52.84 276 LEU A C 1
ATOM 2149 O O . LEU A 1 276 ? 7.501 30.288 -18.908 1 52.84 276 LEU A O 1
ATOM 2153 N N . LEU A 1 277 ? 5.598 29.758 -18.575 1 41.74 277 LEU A N 1
ATOM 2154 C CA . LEU A 1 277 ? 5.061 30.791 -19.454 1 41.74 277 LEU A CA 1
ATOM 2155 C C . LEU A 1 277 ? 5.635 32.159 -19.099 1 41.74 277 LEU A C 1
ATOM 2157 O O . LEU A 1 277 ? 5.537 32.599 -17.951 1 41.74 277 LEU A O 1
ATOM 2161 N N . PRO A 1 278 ? 6.563 32.744 -19.791 1 38.28 278 PRO A N 1
ATOM 2162 C CA . PRO A 1 278 ? 6.533 34.207 -19.74 1 38.28 278 PRO A CA 1
ATOM 2163 C C . PRO A 1 278 ? 5.168 34.782 -20.112 1 38.28 278 PRO A C 1
ATOM 2165 O O . PRO A 1 278 ? 4.403 34.145 -20.841 1 38.28 278 PRO A O 1
ATOM 2168 N N . LEU A 1 279 ? 4.572 35.792 -19.407 1 32.69 279 LEU A N 1
ATOM 2169 C CA . LEU A 1 279 ? 3.483 36.632 -19.895 1 32.69 279 LEU A CA 1
ATOM 2170 C C . LEU A 1 279 ? 3.56 36.797 -21.409 1 32.69 279 LEU A C 1
ATOM 2172 O O . LEU A 1 279 ? 4.633 36.654 -22 1 32.69 279 LEU A O 1
ATOM 2176 N N . PRO A 1 280 ? 2.605 37.519 -21.974 1 33.2 280 PRO A N 1
ATOM 2177 C CA . PRO A 1 280 ? 2.209 37.806 -23.354 1 33.2 280 PRO A CA 1
ATOM 2178 C C . PRO A 1 280 ? 3.366 38.325 -24.205 1 33.2 280 PRO A C 1
ATOM 2180 O O . PRO A 1 280 ? 3.144 38.878 -25.285 1 33.2 280 PRO A O 1
ATOM 2183 N N . ALA A 1 281 ? 4.624 38.31 -24.132 1 29.25 281 ALA A N 1
ATOM 2184 C CA . ALA A 1 281 ? 4.937 39.315 -25.145 1 29.25 281 ALA A CA 1
ATOM 2185 C C . ALA A 1 281 ? 4.297 38.962 -26.484 1 29.25 281 ALA A C 1
ATOM 2187 O O . ALA A 1 281 ? 3.752 39.832 -27.168 1 29.25 281 ALA A O 1
ATOM 2188 N N . GLU A 1 282 ? 4.82 37.994 -27.212 1 30.59 282 GLU A N 1
ATOM 2189 C CA . GLU A 1 282 ? 4.857 38.157 -28.662 1 30.59 282 GLU A CA 1
ATOM 2190 C C . GLU A 1 282 ? 3.512 37.808 -29.291 1 30.59 282 GLU A C 1
ATOM 2192 O O . GLU A 1 282 ? 2.974 36.724 -29.057 1 30.59 282 GLU A O 1
ATOM 2197 N N . THR A 1 283 ? 2.746 38.856 -29.606 1 30.2 283 THR A N 1
ATOM 2198 C CA . THR A 1 283 ? 1.719 39.033 -30.628 1 30.2 283 THR A CA 1
ATOM 2199 C C . THR A 1 283 ? 2.021 38.172 -31.851 1 30.2 283 THR A C 1
ATOM 2201 O O . THR A 1 283 ? 3.039 38.367 -32.518 1 30.2 283 THR A O 1
ATOM 2204 N N . ASP A 1 284 ? 1.829 37.016 -31.738 1 29.01 284 ASP A N 1
ATOM 2205 C CA . ASP A 1 284 ? 1.769 36.413 -33.066 1 29.01 284 ASP A CA 1
ATOM 2206 C C . ASP A 1 284 ? 1.067 37.338 -34.058 1 29.01 284 ASP A C 1
ATOM 2208 O O . ASP A 1 284 ? -0.046 37.803 -33.801 1 29.01 284 ASP A O 1
ATOM 2212 N N . PRO A 1 285 ? 1.846 38.047 -34.942 1 30.08 285 PRO A N 1
ATOM 2213 C CA . PRO A 1 285 ? 1.417 39.023 -35.946 1 30.08 285 PRO A CA 1
ATOM 2214 C C . PRO A 1 285 ? 0.166 38.581 -36.703 1 30.08 285 PRO A C 1
ATOM 2216 O O . PRO A 1 285 ? -0.532 39.413 -37.288 1 30.08 285 PRO A O 1
ATOM 2219 N N . GLU A 1 286 ? 0.04 37.368 -37.06 1 28.62 286 GLU A N 1
ATOM 2220 C CA . GLU A 1 286 ? -0.855 37.211 -38.203 1 28.62 286 GLU A CA 1
ATOM 2221 C C . GLU A 1 286 ? -2.305 37.48 -37.809 1 28.62 286 GLU A C 1
ATOM 2223 O O . GLU A 1 286 ? -3.178 37.588 -38.672 1 28.62 286 GLU A O 1
ATOM 2228 N N . GLY A 1 287 ? -2.815 37.159 -36.603 1 25.83 287 GLY A N 1
ATOM 2229 C CA . GLY A 1 287 ? -4.242 37.436 -36.55 1 25.83 287 GLY A CA 1
ATOM 2230 C C . GLY A 1 287 ? -4.56 38.918 -36.481 1 25.83 287 GLY A C 1
ATOM 2231 O O . GLY A 1 287 ? -4.841 39.448 -35.404 1 25.83 287 GLY A O 1
ATOM 2232 N N . LYS A 1 288 ? -3.797 39.88 -37.13 1 30.97 288 LYS A N 1
ATOM 2233 C CA . LYS A 1 288 ? -4.011 41.312 -37.323 1 30.97 288 LYS A CA 1
ATOM 2234 C C . LYS A 1 288 ? -5.462 41.606 -37.693 1 30.97 288 LYS A C 1
ATOM 2236 O O . LYS A 1 288 ? -6.013 42.634 -37.294 1 30.97 288 LYS A O 1
ATOM 2241 N N . LYS A 1 289 ? -6.034 41.275 -38.817 1 27.36 289 LYS A N 1
ATOM 2242 C CA . LYS A 1 289 ? -6.852 42.179 -39.62 1 27.36 289 LYS A CA 1
ATOM 2243 C C . LYS A 1 289 ? -8.194 42.451 -38.947 1 27.36 289 LYS A C 1
ATOM 2245 O O . LYS A 1 289 ? -8.7 43.575 -38.99 1 27.36 289 LYS A O 1
ATOM 2250 N N . MET A 1 290 ? -9.062 41.494 -38.769 1 25.12 290 MET A N 1
ATOM 2251 C CA . MET A 1 290 ? -10.443 41.932 -38.951 1 25.12 290 MET A CA 1
ATOM 2252 C C . MET A 1 290 ? -10.911 42.765 -37.762 1 25.12 290 MET A C 1
ATOM 2254 O O . MET A 1 290 ? -11.742 43.662 -37.916 1 25.12 290 MET A O 1
ATOM 2258 N N . LYS A 1 291 ? -10.977 42.364 -36.431 1 28.61 291 LYS A N 1
ATOM 2259 C CA . LYS A 1 291 ? -11.957 43.048 -35.592 1 28.61 291 LYS A CA 1
ATOM 2260 C C . LYS A 1 291 ? -11.403 44.369 -35.064 1 28.61 291 LYS A C 1
ATOM 2262 O O . LYS A 1 291 ? -10.709 44.394 -34.046 1 28.61 291 LYS A O 1
ATOM 2267 N N . LYS A 1 292 ? -10.775 45.247 -35.825 1 31.45 292 LYS A N 1
ATOM 2268 C CA . LYS A 1 292 ? -10.24 46.574 -35.534 1 31.45 292 LYS A CA 1
ATOM 2269 C C . LYS A 1 292 ? -11.288 47.452 -34.855 1 31.45 292 LYS A C 1
ATOM 2271 O O . LYS A 1 292 ? -10.945 48.365 -34.1 1 31.45 292 LYS A O 1
ATOM 2276 N N . LYS A 1 293 ? -12.425 47.647 -35.454 1 30.08 293 LYS A N 1
ATOM 2277 C CA . LYS A 1 293 ? -12.932 49.016 -35.435 1 30.08 293 LYS A CA 1
ATOM 2278 C C . LYS A 1 293 ? -13.281 49.453 -34.015 1 30.08 293 LYS A C 1
ATOM 2280 O O . LYS A 1 293 ? -12.944 50.564 -33.601 1 30.08 293 LYS A O 1
ATOM 2285 N N . LYS A 1 294 ? -14.575 49.229 -33.613 1 31.02 294 LYS A N 1
ATOM 2286 C CA . LYS A 1 294 ? -15.323 50.153 -32.765 1 31.02 294 LYS A CA 1
ATOM 2287 C C . LYS A 1 294 ? -14.817 50.111 -31.326 1 31.02 294 LYS A C 1
ATOM 2289 O O . LYS A 1 294 ? -15.008 51.063 -30.567 1 31.02 294 LYS A O 1
ATOM 2294 N N . MET A 1 295 ? -14.7 48.87 -30.769 1 31.71 295 MET A N 1
ATOM 2295 C CA . MET A 1 295 ? -14.599 48.839 -29.313 1 31.71 295 MET A CA 1
ATOM 2296 C C . MET A 1 295 ? -13.281 49.447 -28.846 1 31.71 295 MET A C 1
ATOM 2298 O O . MET A 1 295 ? -12.257 48.763 -28.808 1 31.71 295 MET A O 1
ATOM 2302 N N . THR A 1 296 ? -12.81 50.595 -29.378 1 29.89 296 THR A N 1
ATOM 2303 C CA . THR A 1 296 ? -11.511 51.251 -29.477 1 29.89 296 THR A CA 1
ATOM 2304 C C . THR A 1 296 ? -11.072 51.788 -28.118 1 29.89 296 THR A C 1
ATOM 2306 O O . THR A 1 296 ? -9.904 51.661 -27.743 1 29.89 296 THR A O 1
ATOM 2309 N N . LYS A 1 297 ? -11.747 52.975 -27.661 1 33.02 297 LYS A N 1
ATOM 2310 C CA . LYS A 1 297 ? -11.122 53.932 -26.752 1 33.02 297 LYS A CA 1
ATOM 2311 C C . LYS A 1 297 ? -10.984 53.347 -25.349 1 33.02 297 LYS A C 1
ATOM 2313 O O . LYS A 1 297 ? -9.954 53.526 -24.695 1 33.02 297 LYS A O 1
ATOM 2318 N N . LYS A 1 298 ? -12.235 53.198 -24.715 1 34.74 298 LYS A N 1
ATOM 2319 C CA . LYS A 1 298 ? -12.282 52.891 -23.289 1 34.74 298 LYS A CA 1
ATOM 2320 C C . LYS A 1 298 ? -11.526 51.603 -22.978 1 34.74 298 LYS A C 1
ATOM 2322 O O . LYS A 1 298 ? -11.252 51.303 -21.814 1 34.74 298 LYS A O 1
ATOM 2327 N N . LYS A 1 299 ? -11.311 50.805 -23.916 1 34.75 299 LYS A N 1
ATOM 2328 C CA . LYS A 1 299 ? -10.643 49.513 -23.786 1 34.75 299 LYS A CA 1
ATOM 2329 C C . LYS A 1 299 ? -9.133 49.687 -23.648 1 34.75 299 LYS A C 1
ATOM 2331 O O . LYS A 1 299 ? -8.414 48.723 -23.377 1 34.75 299 LYS A O 1
ATOM 2336 N N . LYS A 1 300 ? -8.621 50.809 -24.146 1 34.48 300 LYS A N 1
ATOM 2337 C CA . LYS A 1 300 ? -7.168 50.949 -24.187 1 34.48 300 LYS A CA 1
ATOM 2338 C C . LYS A 1 300 ? -6.597 51.173 -22.79 1 34.48 300 LYS A C 1
ATOM 2340 O O . LYS A 1 300 ? -5.486 50.732 -22.49 1 34.48 300 LYS A O 1
ATOM 2345 N N . LYS A 1 301 ? -7.186 52.291 -22.081 1 33.75 301 LYS A N 1
ATOM 2346 C CA . LYS A 1 301 ? -6.558 52.635 -20.809 1 33.75 301 LYS A CA 1
ATOM 2347 C C . LYS A 1 301 ? -6.516 51.43 -19.874 1 33.75 301 LYS A C 1
ATOM 2349 O O . LYS A 1 301 ? -5.574 51.276 -19.092 1 33.75 301 LYS A O 1
ATOM 2354 N N . LYS A 1 302 ? -7.645 50.767 -19.677 1 33.47 302 LYS A N 1
ATOM 2355 C CA . LYS A 1 302 ? -7.643 49.602 -18.798 1 33.47 302 LYS A CA 1
ATOM 2356 C C . LYS A 1 302 ? -6.704 48.519 -19.321 1 33.47 302 LYS A C 1
ATOM 2358 O O . LYS A 1 302 ? -6.369 47.578 -18.599 1 33.47 302 LYS A O 1
ATOM 2363 N N . GLU A 1 303 ? -6.426 48.427 -20.535 1 35.21 303 GLU A N 1
ATOM 2364 C CA . GLU A 1 303 ? -5.45 47.503 -21.106 1 35.21 303 GLU A CA 1
ATOM 2365 C C . GLU A 1 303 ? -4.026 47.909 -20.739 1 35.21 303 GLU A C 1
ATOM 2367 O O . GLU A 1 303 ? -3.144 47.057 -20.615 1 35.21 303 GLU A O 1
ATOM 2372 N N . GLU A 1 304 ? -3.569 49.191 -20.944 1 34.1 304 GLU A N 1
ATOM 2373 C CA . GLU A 1 304 ? -2.201 49.603 -20.645 1 34.1 304 GLU A CA 1
ATOM 2374 C C . GLU A 1 304 ? -1.896 49.463 -19.157 1 34.1 304 GLU A C 1
ATOM 2376 O O . GLU A 1 304 ? -0.732 49.491 -18.751 1 34.1 304 GLU A O 1
ATOM 2381 N N . GLU A 1 305 ? -2.761 50.094 -18.202 1 32.83 305 GLU A N 1
ATOM 2382 C CA . GLU A 1 305 ? -2.279 49.991 -16.828 1 32.83 305 GLU A CA 1
ATOM 2383 C C . GLU A 1 305 ? -1.758 48.588 -16.529 1 32.83 305 GLU A C 1
ATOM 2385 O O . GLU A 1 305 ? -0.635 48.427 -16.047 1 32.83 305 GLU A O 1
ATOM 2390 N N . GLU A 1 306 ? -2.4 47.906 -15.364 1 32.53 306 GLU A N 1
ATOM 2391 C CA . GLU A 1 306 ? -1.761 46.794 -14.666 1 32.53 306 GLU A CA 1
ATOM 2392 C C . GLU A 1 306 ? -1.51 45.621 -15.61 1 32.53 306 GLU A C 1
ATOM 2394 O O . GLU A 1 306 ? -2.413 44.825 -15.872 1 32.53 306 GLU A O 1
ATOM 2399 N N . GLU A 1 307 ? -1.36 45.639 -16.738 1 36.95 307 GLU A N 1
ATOM 2400 C CA . GLU A 1 307 ? -0.644 44.491 -17.285 1 36.95 307 GLU A CA 1
ATOM 2401 C C . GLU A 1 307 ? 0.333 43.913 -16.265 1 36.95 307 GLU A C 1
ATOM 2403 O O . GLU A 1 307 ? 1.536 44.174 -16.333 1 36.95 307 GLU A O 1
ATOM 2408 N N . VAL A 1 308 ? 0.325 44.288 -15.019 1 40.04 308 VAL A N 1
ATOM 2409 C CA . VAL A 1 308 ? 1.044 43.573 -13.97 1 40.04 308 VAL A CA 1
ATOM 2410 C C . VAL A 1 308 ? 1.067 42.079 -14.286 1 40.04 308 VAL A C 1
ATOM 2412 O O . VAL A 1 308 ? 0.017 41.436 -14.353 1 40.04 308 VAL A O 1
ATOM 2415 N N . LYS A 1 309 ? 1.897 41.65 -15.049 1 45.58 309 LYS A N 1
ATOM 2416 C CA . LYS A 1 309 ? 2.393 40.302 -15.309 1 45.58 309 LYS A CA 1
ATOM 2417 C C . LYS A 1 309 ? 2.171 39.392 -14.105 1 45.58 309 LYS A C 1
ATOM 2419 O O . LYS A 1 309 ? 2.944 39.423 -13.145 1 45.58 309 LYS A O 1
ATOM 2424 N N . THR A 1 310 ? 1.044 39.084 -13.75 1 54.62 310 THR A N 1
ATOM 2425 C CA . THR A 1 310 ? 0.713 38.217 -12.625 1 54.62 310 THR A CA 1
ATOM 2426 C C . THR A 1 310 ? 1.435 36.878 -12.744 1 54.62 310 THR A C 1
ATOM 2428 O O . THR A 1 310 ? 1.246 36.149 -13.719 1 54.62 310 THR A O 1
ATOM 2431 N N . LYS A 1 311 ? 2.626 36.822 -12.161 1 70.1 311 LYS A N 1
ATOM 2432 C CA . LYS A 1 311 ? 3.389 35.582 -12.043 1 70.1 311 LYS A CA 1
ATOM 2433 C C . LYS A 1 311 ? 2.486 34.417 -11.647 1 70.1 311 LYS A C 1
ATOM 2435 O O . LYS A 1 311 ? 1.738 34.508 -10.672 1 70.1 311 LYS A O 1
ATOM 2440 N N . THR A 1 312 ? 2.258 33.552 -12.613 1 75.3 312 THR A N 1
ATOM 2441 C CA . THR A 1 312 ? 1.391 32.402 -12.381 1 75.3 312 THR A CA 1
ATOM 2442 C C . THR A 1 312 ? 1.956 31.514 -11.276 1 75.3 312 THR A C 1
ATOM 2444 O O . THR A 1 312 ? 1.204 30.977 -10.459 1 75.3 312 THR A O 1
ATOM 2447 N N . LEU A 1 313 ? 3.324 31.481 -11.181 1 84.9 313 LEU A N 1
ATOM 2448 C CA . LEU A 1 313 ? 3.94 30.654 -10.149 1 84.9 313 LEU A CA 1
ATOM 2449 C C . LEU A 1 313 ? 4.541 31.519 -9.046 1 84.9 313 LEU A C 1
ATOM 2451 O O . LEU A 1 313 ? 5.324 32.43 -9.323 1 84.9 313 LEU A O 1
ATOM 2455 N N . ILE A 1 314 ? 4.024 31.429 -7.918 1 88.44 314 ILE A N 1
ATOM 2456 C CA . ILE A 1 314 ? 4.574 32.145 -6.771 1 88.44 314 ILE A CA 1
ATOM 2457 C C . ILE A 1 314 ? 5.651 31.296 -6.101 1 88.44 314 ILE A C 1
ATOM 2459 O O . ILE A 1 314 ? 5.423 30.124 -5.791 1 88.44 314 ILE A O 1
ATOM 2463 N N . THR A 1 315 ? 6.794 31.837 -5.997 1 90.99 315 THR A N 1
ATOM 2464 C CA . THR A 1 315 ? 7.919 31.125 -5.402 1 90.99 315 THR A CA 1
ATOM 2465 C C . THR A 1 315 ? 8.236 31.677 -4.015 1 90.99 315 THR A C 1
ATOM 2467 O O . THR A 1 315 ? 7.655 32.679 -3.592 1 90.99 315 THR A O 1
ATOM 2470 N N . VAL A 1 316 ? 9.045 30.98 -3.25 1 91.91 316 VAL A N 1
ATOM 2471 C CA . VAL A 1 316 ? 9.491 31.426 -1.934 1 91.91 316 VAL A CA 1
ATOM 2472 C C . VAL A 1 316 ? 10.236 32.753 -2.063 1 91.91 316 VAL A C 1
ATOM 2474 O O . VAL A 1 316 ? 10.096 33.636 -1.213 1 91.91 316 VAL A O 1
ATOM 2477 N N . GLY A 1 317 ? 10.956 32.903 -3.151 1 89.53 317 GLY A N 1
ATOM 2478 C CA . GLY A 1 317 ? 11.681 34.139 -3.402 1 89.53 317 GLY A CA 1
ATOM 2479 C C . GLY A 1 317 ? 10.772 35.345 -3.545 1 89.53 317 GLY A C 1
ATOM 2480 O O . GLY A 1 317 ? 11.089 36.429 -3.052 1 89.53 317 GLY A O 1
ATOM 2481 N N . ASP A 1 318 ? 9.627 35.199 -4.094 1 88.46 318 ASP A N 1
ATOM 2482 C CA . ASP A 1 318 ? 8.666 36.284 -4.263 1 88.46 318 ASP A CA 1
ATOM 2483 C C . ASP A 1 318 ? 8.147 36.773 -2.913 1 88.46 318 ASP A C 1
ATOM 2485 O O . ASP A 1 318 ? 7.966 37.976 -2.71 1 88.46 318 ASP A O 1
ATOM 2489 N N . ILE A 1 319 ? 7.941 35.833 -2.036 1 89.17 319 ILE A N 1
ATOM 2490 C CA . ILE A 1 319 ? 7.401 36.176 -0.725 1 89.17 319 ILE A CA 1
ATOM 2491 C C . ILE A 1 319 ? 8.474 36.874 0.108 1 89.17 319 ILE A C 1
ATOM 2493 O O . ILE A 1 319 ? 8.193 37.862 0.791 1 89.17 319 ILE A O 1
ATOM 2497 N N . TRP A 1 320 ? 9.666 36.355 -0.002 1 87.83 320 TRP A N 1
ATOM 2498 C CA . TRP A 1 320 ? 10.754 36.948 0.77 1 87.83 320 TRP A CA 1
ATOM 2499 C C . TRP A 1 320 ? 11.147 38.307 0.2 1 87.83 320 TRP A C 1
ATOM 2501 O O . TRP A 1 320 ? 11.552 39.205 0.943 1 87.83 320 TRP A O 1
ATOM 2511 N N . GLU A 1 321 ? 11.01 38.448 -1.116 1 84.89 321 GLU A N 1
ATOM 2512 C CA . GLU A 1 321 ? 11.248 39.751 -1.73 1 84.89 321 GLU A CA 1
ATOM 2513 C C . GLU A 1 321 ? 10.194 40.766 -1.296 1 84.89 321 GLU A C 1
ATOM 2515 O O . GLU A 1 321 ? 10.508 41.935 -1.065 1 84.89 321 GLU A O 1
ATOM 2520 N N . LEU A 1 322 ? 8.995 40.247 -1.215 1 84.86 322 LEU A N 1
ATOM 2521 C CA . LEU A 1 322 ? 7.91 41.105 -0.752 1 84.86 322 LEU A CA 1
ATOM 2522 C C . LEU A 1 322 ? 8.122 41.514 0.702 1 84.86 322 LEU A C 1
ATOM 2524 O O . LEU A 1 322 ? 7.808 42.642 1.087 1 84.86 322 LEU A O 1
ATOM 2528 N N . ALA A 1 323 ? 8.747 40.628 1.487 1 82.65 323 ALA A N 1
ATOM 2529 C CA . ALA A 1 323 ? 8.956 40.886 2.909 1 82.65 323 ALA A CA 1
ATOM 2530 C C . ALA A 1 323 ? 10.132 41.833 3.129 1 82.65 323 ALA A C 1
ATOM 2532 O O . ALA A 1 323 ? 10.121 42.642 4.059 1 82.65 323 ALA A O 1
ATOM 2533 N N . GLU A 1 324 ? 11.317 41.692 2.306 1 74.74 324 GLU A N 1
ATOM 2534 C CA . GLU A 1 324 ? 12.549 42.435 2.554 1 74.74 324 GLU A CA 1
ATOM 2535 C C . GLU A 1 324 ? 12.59 43.723 1.737 1 74.74 324 GLU A C 1
ATOM 2537 O O . GLU A 1 324 ? 13.443 44.584 1.968 1 74.74 324 GLU A O 1
ATOM 2542 N N . SER A 1 325 ? 11.972 43.9 0.672 1 61.15 325 SER A N 1
ATOM 2543 C CA . SER A 1 325 ? 12.101 45.12 -0.117 1 61.15 325 SER A CA 1
ATOM 2544 C C . SER A 1 325 ? 12.152 46.354 0.778 1 61.15 325 SER A C 1
ATOM 2546 O O . SER A 1 325 ? 12.339 47.472 0.292 1 61.15 325 SER A O 1
ATOM 2548 N N . GLY A 1 326 ? 12.166 46.483 2.175 1 43.21 326 GLY A N 1
ATOM 2549 C CA . GLY A 1 326 ? 12.414 47.728 2.884 1 43.21 326 GLY A CA 1
ATOM 2550 C C . GLY A 1 326 ? 13.885 48.096 2.947 1 43.21 326 GLY A C 1
ATOM 2551 O O . GLY A 1 326 ? 14.238 49.185 3.404 1 43.21 326 GLY A O 1
ATOM 2552 N N . ASN A 1 327 ? 14.943 47.305 3.123 1 39.72 327 ASN A N 1
ATOM 2553 C CA . ASN A 1 327 ? 16.2 47.871 3.603 1 39.72 327 ASN A CA 1
ATOM 2554 C C . ASN A 1 327 ? 16.853 48.761 2.549 1 39.72 327 ASN A C 1
ATOM 2556 O O . ASN A 1 327 ? 17.63 49.657 2.883 1 39.72 327 ASN A O 1
ATOM 2560 N N . CYS A 1 328 ? 17.404 48.278 1.336 1 36.15 328 CYS A N 1
ATOM 2561 C CA . CYS A 1 328 ? 18.35 49.126 0.619 1 36.15 328 CYS A CA 1
ATOM 2562 C C . CYS A 1 328 ? 17.622 50.198 -0.183 1 36.15 328 CYS A C 1
ATOM 2564 O O . CYS A 1 328 ? 17.495 50.087 -1.404 1 36.15 328 CYS A O 1
ATOM 2566 N N . GLY A 1 329 ? 16.968 51.233 0.219 1 42.71 329 GLY A N 1
ATOM 2567 C CA . GLY A 1 329 ? 16.357 52.441 -0.311 1 42.71 329 GLY A CA 1
ATOM 2568 C C . GLY A 1 329 ? 14.942 52.223 -0.813 1 42.71 329 GLY A C 1
ATOM 2569 O O . GLY A 1 329 ? 14.358 53.108 -1.443 1 42.71 329 GLY A O 1
ATOM 2570 N N . ARG A 1 330 ? 14.698 51.069 -1.288 1 46.93 330 ARG A N 1
ATOM 2571 C CA . ARG A 1 330 ? 13.41 50.812 -1.923 1 46.93 330 ARG A CA 1
ATOM 2572 C C . ARG A 1 330 ? 12.284 50.803 -0.893 1 46.93 330 ARG A C 1
ATOM 2574 O O . ARG A 1 330 ? 12.528 50.601 0.298 1 46.93 330 ARG A O 1
ATOM 2581 N N . PRO A 1 331 ? 10.853 50.995 -1.432 1 47.36 331 PRO A N 1
ATOM 2582 C CA . PRO A 1 331 ? 9.619 51.196 -0.67 1 47.36 331 PRO A CA 1
ATOM 2583 C C . PRO A 1 331 ? 9.416 50.141 0.415 1 47.36 331 PRO A C 1
ATOM 2585 O O . PRO A 1 331 ? 10.037 49.076 0.369 1 47.36 331 PRO A O 1
ATOM 2588 N N . ALA A 1 332 ? 8.463 50.357 1.537 1 52.56 332 ALA A N 1
ATOM 2589 C CA . ALA A 1 332 ? 8.025 49.922 2.861 1 52.56 332 ALA A CA 1
ATOM 2590 C C . ALA A 1 332 ? 7.738 48.423 2.878 1 52.56 332 ALA A C 1
ATOM 2592 O O . ALA A 1 332 ? 7.206 47.876 1.91 1 52.56 332 ALA A O 1
ATOM 2593 N N . ALA A 1 333 ? 8.651 47.559 3.651 1 64.81 333 ALA A N 1
ATOM 2594 C CA . ALA A 1 333 ? 8.346 46.178 4.018 1 64.81 333 ALA A CA 1
ATOM 2595 C C . ALA A 1 333 ? 6.841 45.966 4.153 1 64.81 333 ALA A C 1
ATOM 2597 O O . ALA A 1 333 ? 6.122 46.854 4.618 1 64.81 333 ALA A O 1
ATOM 2598 N N . ASP A 1 334 ? 6.333 45.02 3.417 1 78.24 334 ASP A N 1
ATOM 2599 C CA . ASP A 1 334 ? 4.913 44.706 3.532 1 78.24 334 ASP A CA 1
ATOM 2600 C C . ASP A 1 334 ? 4.486 44.616 4.995 1 78.24 334 ASP A C 1
ATOM 2602 O O . ASP A 1 334 ? 5.113 43.91 5.788 1 78.24 334 ASP A O 1
ATOM 2606 N N . PRO A 1 335 ? 3.73 45.476 5.452 1 81.29 335 PRO A N 1
ATOM 2607 C CA . PRO A 1 335 ? 3.345 45.571 6.862 1 81.29 335 PRO A CA 1
ATOM 2608 C C . PRO A 1 335 ? 2.821 44.25 7.42 1 81.29 335 PRO A C 1
ATOM 2610 O O . PRO A 1 335 ? 3.042 43.941 8.594 1 81.29 335 PRO A O 1
ATOM 2613 N N . LEU A 1 336 ? 2.207 43.488 6.613 1 83.9 336 LEU A N 1
ATOM 2614 C CA . LEU A 1 336 ? 1.647 42.231 7.098 1 83.9 336 LEU A CA 1
ATOM 2615 C C . LEU A 1 336 ? 2.752 41.225 7.403 1 83.9 336 LEU A C 1
ATOM 2617 O O . LEU A 1 336 ? 2.724 40.561 8.442 1 83.9 336 LEU A O 1
ATOM 2621 N N . LEU A 1 337 ? 3.717 41.148 6.515 1 85.32 337 LEU A N 1
ATOM 2622 C CA . LEU A 1 337 ? 4.783 40.162 6.661 1 85.32 337 LEU A CA 1
ATOM 2623 C C . LEU A 1 337 ? 5.8 40.612 7.705 1 85.32 337 LEU A C 1
ATOM 2625 O O . LEU A 1 337 ? 6.494 39.783 8.299 1 85.32 337 LEU A O 1
ATOM 2629 N N . ASP A 1 338 ? 5.85 41.879 7.918 1 81.26 338 ASP A N 1
ATOM 2630 C CA . ASP A 1 338 ? 6.735 42.412 8.949 1 81.26 338 ASP A CA 1
ATOM 2631 C C . ASP A 1 338 ? 6.153 42.187 10.342 1 81.26 338 ASP A C 1
ATOM 2633 O O . ASP A 1 338 ? 6.891 41.919 11.293 1 81.26 338 ASP A O 1
ATOM 2637 N N . ALA A 1 339 ? 4.809 42.26 10.368 1 81.06 339 ALA A N 1
ATOM 2638 C CA . ALA A 1 339 ? 4.135 42.076 11.65 1 81.06 339 ALA A CA 1
ATOM 2639 C C . ALA A 1 339 ? 4.079 40.6 12.033 1 81.06 339 ALA A C 1
ATOM 2641 O O . ALA A 1 339 ? 4.008 40.261 13.217 1 81.06 339 ALA A O 1
ATOM 2642 N N . ASN A 1 340 ? 4.174 39.755 11.064 1 85.28 340 ASN A N 1
ATOM 2643 C CA . ASN A 1 340 ? 4.063 38.321 11.313 1 85.28 340 ASN A CA 1
ATOM 2644 C C . ASN A 1 340 ? 5.152 37.54 10.582 1 85.28 340 ASN A C 1
ATOM 2646 O O . ASN A 1 340 ? 4.885 36.9 9.563 1 85.28 340 ASN A O 1
ATOM 2650 N N . PRO A 1 341 ? 6.295 37.426 11.139 1 81.79 341 PRO A N 1
ATOM 2651 C CA . PRO A 1 341 ? 7.394 36.73 10.466 1 81.79 341 PRO A CA 1
ATOM 2652 C C . PRO A 1 341 ? 7.143 35.23 10.322 1 81.79 341 PRO A C 1
ATOM 2654 O O . PRO A 1 341 ? 7.773 34.572 9.49 1 81.79 341 PRO A O 1
ATOM 2657 N N . ALA A 1 342 ? 6.182 34.759 11.077 1 85.01 342 ALA A N 1
ATOM 2658 C CA . ALA A 1 342 ? 5.885 33.33 11.018 1 85.01 342 ALA A CA 1
ATOM 2659 C C . ALA A 1 342 ? 5.258 32.955 9.679 1 85.01 342 ALA A C 1
ATOM 2661 O O . ALA A 1 342 ? 5.271 31.786 9.286 1 85.01 342 ALA A O 1
ATOM 2662 N N . LEU A 1 343 ? 4.809 33.962 9.018 1 89.02 343 LEU A N 1
ATOM 2663 C CA . LEU A 1 343 ? 4.157 33.698 7.74 1 89.02 343 LEU A CA 1
ATOM 2664 C C . LEU A 1 343 ? 5.184 33.355 6.667 1 89.02 343 LEU A C 1
ATOM 2666 O O . LEU A 1 343 ? 4.922 32.524 5.794 1 89.02 343 LEU A O 1
ATOM 2670 N N . LYS A 1 344 ? 6.355 34.044 6.768 1 88.35 344 LYS A N 1
ATOM 2671 C CA . LYS A 1 344 ? 7.423 33.729 5.823 1 88.35 344 LYS A CA 1
ATOM 2672 C C . LYS A 1 344 ? 7.912 32.295 6.004 1 88.35 344 LYS A C 1
ATOM 2674 O O . LYS A 1 344 ? 8.13 31.579 5.024 1 88.35 344 LYS A O 1
ATOM 2679 N N . ASP A 1 345 ? 7.939 31.918 7.229 1 89.47 345 ASP A N 1
ATOM 2680 C CA . ASP A 1 345 ? 8.395 30.563 7.525 1 89.47 345 ASP A CA 1
ATOM 2681 C C . ASP A 1 345 ? 7.345 29.53 7.121 1 89.47 345 ASP A C 1
ATOM 2683 O O . ASP A 1 345 ? 7.684 28.403 6.756 1 89.47 345 ASP A O 1
ATOM 2687 N N . LEU A 1 346 ? 6.156 29.964 7.201 1 90.47 346 LEU A N 1
ATOM 2688 C CA . LEU A 1 346 ? 5.089 29.06 6.788 1 90.47 346 LEU A CA 1
ATOM 2689 C C . LEU A 1 346 ? 5.173 28.768 5.293 1 90.47 346 LEU A C 1
ATOM 2691 O O . LEU A 1 346 ? 4.963 27.631 4.866 1 90.47 346 LEU A O 1
ATOM 2695 N N . CYS A 1 347 ? 5.511 29.735 4.552 1 90.98 347 CYS A N 1
ATOM 2696 C CA . CYS A 1 347 ? 5.636 29.544 3.111 1 90.98 347 CYS A CA 1
ATOM 2697 C C . CYS A 1 347 ? 6.842 28.673 2.78 1 90.98 347 CYS A C 1
ATOM 2699 O O . CYS A 1 347 ? 6.787 27.851 1.863 1 90.98 347 CYS A O 1
ATOM 2701 N N . LEU A 1 348 ? 7.866 28.919 3.555 1 92.05 348 LEU A N 1
ATOM 2702 C CA . LEU A 1 348 ? 9.031 28.059 3.375 1 92.05 348 LEU A CA 1
ATOM 2703 C C . LEU A 1 348 ? 8.7 26.614 3.729 1 92.05 348 LEU A C 1
ATOM 2705 O O . LEU A 1 348 ? 9.076 25.69 3.003 1 92.05 348 LEU A O 1
ATOM 2709 N N . SER A 1 349 ? 7.968 26.464 4.804 1 92.32 349 SER A N 1
ATOM 2710 C CA . SER A 1 349 ? 7.563 25.123 5.209 1 92.32 349 SER A CA 1
ATOM 2711 C C . SER A 1 349 ? 6.687 24.466 4.147 1 92.32 349 SER A C 1
ATOM 2713 O O . SER A 1 349 ? 6.786 23.26 3.913 1 92.32 349 SER A O 1
ATOM 2715 N N . PHE A 1 350 ? 5.954 25.234 3.496 1 91.08 350 PHE A N 1
ATOM 2716 C CA . PHE A 1 350 ? 5.066 24.711 2.464 1 91.08 350 PHE A CA 1
ATOM 2717 C C . PHE A 1 350 ? 5.861 24.254 1.246 1 91.08 350 PHE A C 1
ATOM 2719 O O . PHE A 1 350 ? 5.488 23.284 0.584 1 91.08 350 PHE A O 1
ATOM 2726 N N . ALA A 1 351 ? 6.841 24.987 0.971 1 91.59 351 ALA A N 1
ATOM 2727 C CA . ALA A 1 351 ? 7.705 24.588 -0.136 1 91.59 351 ALA A CA 1
ATOM 2728 C C . ALA A 1 351 ? 8.481 23.319 0.205 1 91.59 351 ALA A C 1
ATOM 2730 O O . ALA A 1 351 ? 8.654 22.442 -0.645 1 91.59 351 ALA A O 1
ATOM 2731 N N . LEU A 1 352 ? 8.903 23.262 1.429 1 92.46 352 LEU A N 1
ATOM 2732 C CA . LEU A 1 352 ? 9.645 22.085 1.87 1 92.46 352 LEU A CA 1
ATOM 2733 C C . LEU A 1 352 ? 8.733 20.865 1.946 1 92.46 352 LEU A C 1
ATOM 2735 O O . LEU A 1 352 ? 9.172 19.74 1.697 1 92.46 352 LEU A O 1
ATOM 2739 N N . PHE A 1 353 ? 7.545 21.067 2.262 1 89.81 353 PHE A N 1
ATOM 2740 C CA . PHE A 1 353 ? 6.544 20.008 2.304 1 89.81 353 PHE A CA 1
ATOM 2741 C C . PHE A 1 353 ? 6.42 19.326 0.946 1 89.81 353 PHE A C 1
ATOM 2743 O O . PHE A 1 353 ? 6.353 18.098 0.866 1 89.81 353 PHE A O 1
ATOM 2750 N N . LYS A 1 354 ? 6.45 20.103 -0.077 1 87.4 354 LYS A N 1
ATOM 2751 C CA . LYS A 1 354 ? 6.328 19.561 -1.427 1 87.4 354 LYS A CA 1
ATOM 2752 C C . LYS A 1 354 ? 7.535 18.698 -1.785 1 87.4 354 LYS A C 1
ATOM 2754 O O . LYS A 1 354 ? 7.4 17.69 -2.481 1 87.4 354 LYS A O 1
ATOM 2759 N N . LEU A 1 355 ? 8.606 19.12 -1.248 1 90.69 355 LEU A N 1
ATOM 2760 C CA . LEU A 1 355 ? 9.811 18.337 -1.5 1 90.69 355 LEU A CA 1
ATOM 2761 C C . LEU A 1 355 ? 9.807 17.054 -0.677 1 90.69 355 LEU A C 1
ATOM 2763 O O . LEU A 1 355 ? 10.237 16.002 -1.156 1 90.69 355 LEU A O 1
ATOM 2767 N N . LEU A 1 356 ? 9.308 17.167 0.528 1 90.49 356 LEU A N 1
ATOM 2768 C CA . LEU A 1 356 ? 9.245 15.991 1.388 1 90.49 356 LEU A CA 1
ATOM 2769 C C . LEU A 1 356 ? 8.21 14.996 0.873 1 90.49 356 LEU A C 1
ATOM 2771 O O . LEU A 1 356 ? 8.388 13.783 1.01 1 90.49 356 LEU A O 1
ATOM 2775 N N . ARG A 1 357 ? 7.192 15.522 0.34 1 86.12 357 ARG A N 1
ATOM 2776 C CA . ARG A 1 357 ? 6.142 14.676 -0.22 1 86.12 357 ARG A CA 1
ATOM 2777 C C . ARG A 1 357 ? 6.684 13.806 -1.349 1 86.12 357 ARG A C 1
ATOM 2779 O O . ARG A 1 357 ? 6.228 12.678 -1.544 1 86.12 357 ARG A O 1
ATOM 2786 N N . THR A 1 358 ? 7.687 14.299 -2.077 1 86.34 358 THR A N 1
ATOM 2787 C CA . THR A 1 358 ? 8.304 13.515 -3.142 1 86.34 358 THR A CA 1
ATOM 2788 C C . THR A 1 358 ? 9.017 12.293 -2.569 1 86.34 358 THR A C 1
ATOM 2790 O O . THR A 1 358 ? 9.002 11.219 -3.175 1 86.34 358 THR A O 1
ATOM 2793 N N . ARG A 1 359 ? 9.485 12.49 -1.421 1 86.85 359 ARG A N 1
ATOM 2794 C CA . ARG A 1 359 ? 10.15 11.37 -0.764 1 86.85 359 ARG A CA 1
ATOM 2795 C C . ARG A 1 359 ? 9.138 10.327 -0.301 1 86.85 359 ARG A C 1
ATOM 2797 O O . ARG A 1 359 ? 9.392 9.124 -0.392 1 86.85 359 ARG A O 1
ATOM 2804 N N . PHE A 1 360 ? 8.005 10.783 0.103 1 83.25 360 PHE A N 1
ATOM 2805 C CA . PHE A 1 360 ? 6.961 9.876 0.565 1 83.25 360 PHE A CA 1
ATOM 2806 C C . PHE A 1 360 ? 6.396 9.065 -0.594 1 83.25 360 PHE A C 1
ATOM 2808 O O . PHE A 1 360 ? 5.871 7.968 -0.393 1 83.25 360 PHE A O 1
ATOM 2815 N N . GLU A 1 361 ? 6.577 9.621 -1.775 1 78.77 361 GLU A N 1
ATOM 2816 C CA . GLU A 1 361 ? 6.101 8.909 -2.956 1 78.77 361 GLU A CA 1
ATOM 2817 C C . GLU A 1 361 ? 7.231 8.129 -3.623 1 78.77 361 GLU A C 1
ATOM 2819 O O . GLU A 1 361 ? 7.066 7.609 -4.728 1 78.77 361 GLU A O 1
ATOM 2824 N N . ASN A 1 362 ? 8.366 8.015 -2.991 1 77.5 362 ASN A N 1
ATOM 2825 C CA . ASN A 1 362 ? 9.534 7.258 -3.43 1 77.5 362 ASN A CA 1
ATOM 2826 C C . ASN A 1 362 ? 10.105 7.812 -4.732 1 77.5 362 ASN A C 1
ATOM 2828 O O . ASN A 1 362 ? 10.482 7.049 -5.624 1 77.5 362 ASN A O 1
ATOM 2832 N N . LEU A 1 363 ? 10.075 9.102 -4.871 1 79.71 363 LEU A N 1
ATOM 2833 C CA . LEU A 1 363 ? 10.688 9.755 -6.022 1 79.71 363 LEU A CA 1
ATOM 2834 C C . LEU A 1 363 ? 12.076 10.283 -5.672 1 79.71 363 LEU A C 1
ATOM 2836 O O . LEU A 1 363 ? 12.349 10.602 -4.513 1 79.71 363 LEU A O 1
ATOM 2840 N N . PRO A 1 364 ? 12.878 10.254 -6.618 1 75.28 364 PRO A N 1
ATOM 2841 C CA . PRO A 1 364 ? 14.244 10.695 -6.33 1 75.28 364 PRO A CA 1
ATOM 2842 C C . PRO A 1 364 ? 14.338 12.198 -6.076 1 75.28 364 PRO A C 1
ATOM 2844 O O . PRO A 1 364 ? 13.617 12.98 -6.7 1 75.28 364 PRO A O 1
ATOM 2847 N N . VAL A 1 365 ? 15.111 12.486 -5.043 1 75.68 365 VAL A N 1
ATOM 2848 C CA . VAL A 1 365 ? 15.381 13.895 -4.774 1 75.68 365 VAL A CA 1
ATOM 2849 C C . VAL A 1 365 ? 16.785 14.253 -5.256 1 75.68 365 VAL A C 1
ATOM 2851 O O . VAL A 1 365 ? 17.733 13.493 -5.047 1 75.68 365 VAL A O 1
ATOM 2854 N N . HIS A 1 366 ? 16.878 15.305 -5.978 1 77.95 366 HIS A N 1
ATOM 2855 C CA . HIS A 1 366 ? 18.159 15.774 -6.496 1 77.95 366 HIS A CA 1
ATOM 2856 C C . HIS A 1 366 ? 19.107 16.151 -5.362 1 77.95 366 HIS A C 1
ATOM 2858 O O . HIS A 1 366 ? 18.692 16.771 -4.38 1 77.95 366 HIS A O 1
ATOM 2864 N N . GLU A 1 367 ? 20.321 15.851 -5.447 1 79.71 367 GLU A N 1
ATOM 2865 C CA . GLU A 1 367 ? 21.322 16.118 -4.418 1 79.71 367 GLU A CA 1
ATOM 2866 C C . GLU A 1 367 ? 21.561 17.616 -4.256 1 79.71 367 GLU A C 1
ATOM 2868 O O . GLU A 1 367 ? 21.856 18.087 -3.156 1 79.71 367 GLU A O 1
ATOM 2873 N N . GLY A 1 368 ? 21.334 18.359 -5.28 1 83.74 368 GLY A N 1
ATOM 2874 C CA . GLY A 1 368 ? 21.541 19.797 -5.213 1 83.74 368 GLY A CA 1
ATOM 2875 C C . GLY A 1 368 ? 20.522 20.506 -4.341 1 83.74 368 GLY A C 1
ATOM 2876 O O . GLY A 1 368 ? 20.817 21.552 -3.758 1 83.74 368 GLY A O 1
ATOM 2877 N N . VAL A 1 369 ? 19.445 19.925 -4.216 1 88.63 369 VAL A N 1
ATOM 2878 C CA . VAL A 1 369 ? 18.377 20.523 -3.421 1 88.63 369 VAL A CA 1
ATOM 2879 C C . VAL A 1 369 ? 18.703 20.39 -1.935 1 88.63 369 VAL A C 1
ATOM 2881 O O . VAL A 1 369 ? 18.38 21.277 -1.141 1 88.63 369 VAL A O 1
ATOM 2884 N N . ALA A 1 370 ? 19.421 19.38 -1.564 1 89.4 370 ALA A N 1
ATOM 2885 C CA . ALA A 1 370 ? 19.803 19.177 -0.169 1 89.4 370 ALA A CA 1
ATOM 2886 C C . ALA A 1 370 ? 20.772 20.26 0.297 1 89.4 370 ALA A C 1
ATOM 2888 O O . ALA A 1 370 ? 20.673 20.746 1.426 1 89.4 370 ALA A O 1
ATOM 2889 N N . ARG A 1 371 ? 21.633 20.698 -0.561 1 87.4 371 ARG A N 1
ATOM 2890 C CA . ARG A 1 371 ? 22.592 21.743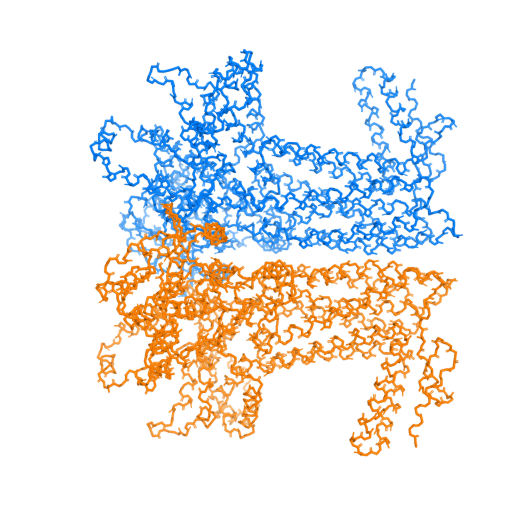 -0.218 1 87.4 371 ARG A CA 1
ATOM 2891 C C . ARG A 1 371 ? 21.889 23.077 0.014 1 87.4 371 ARG A C 1
ATOM 2893 O O . ARG A 1 371 ? 22.216 23.801 0.956 1 87.4 371 ARG A O 1
ATOM 2900 N N . LYS A 1 372 ? 21.006 23.356 -0.78 1 87.51 372 LYS A N 1
ATOM 2901 C CA . LYS A 1 372 ? 20.251 24.597 -0.636 1 87.51 372 LYS A CA 1
ATOM 2902 C C . LYS A 1 372 ? 19.406 24.581 0.635 1 87.51 372 LYS A C 1
ATOM 2904 O O . LYS A 1 372 ? 19.336 25.581 1.352 1 87.51 372 LYS A O 1
ATOM 2909 N N . ASN A 1 373 ? 18.849 23.445 0.88 1 91.29 373 ASN A N 1
ATOM 2910 C CA . ASN A 1 373 ? 17.998 23.319 2.059 1 91.29 373 ASN A CA 1
ATOM 2911 C C . ASN A 1 373 ? 18.801 23.464 3.348 1 91.29 373 ASN A C 1
ATOM 2913 O O . ASN A 1 373 ? 18.29 23.973 4.348 1 91.29 373 ASN A O 1
ATOM 2917 N N . ARG A 1 374 ? 20.034 23.078 3.321 1 89.39 374 ARG A N 1
ATOM 2918 C CA . ARG A 1 374 ? 20.886 23.227 4.497 1 89.39 374 ARG A CA 1
ATOM 2919 C C . ARG A 1 374 ? 21.035 24.695 4.883 1 89.39 374 ARG A C 1
ATOM 2921 O O . ARG A 1 374 ? 20.983 25.039 6.066 1 89.39 374 ARG A O 1
ATOM 2928 N N . GLY A 1 375 ? 21.112 25.45 3.859 1 85.84 375 GLY A N 1
ATOM 2929 C CA . GLY A 1 375 ? 21.23 26.876 4.117 1 85.84 375 GLY A CA 1
ATOM 2930 C C . GLY A 1 375 ? 19.97 27.482 4.706 1 85.84 375 GLY A C 1
ATOM 2931 O O . GLY A 1 375 ? 20.041 28.324 5.604 1 85.84 375 GLY A O 1
ATOM 2932 N N . PHE A 1 376 ? 18.885 26.968 4.322 1 88.46 376 PHE A N 1
ATOM 2933 C CA . PHE A 1 376 ? 17.608 27.52 4.758 1 88.46 376 PHE A CA 1
ATOM 2934 C C . PHE A 1 376 ? 17.275 27.061 6.173 1 88.46 376 PHE A C 1
ATOM 2936 O O . PHE A 1 376 ? 16.648 27.797 6.939 1 88.46 376 PHE A O 1
ATOM 2943 N N . ILE A 1 377 ? 17.752 25.872 6.526 1 88.21 377 ILE A N 1
ATOM 2944 C CA . ILE A 1 377 ? 17.327 25.272 7.786 1 88.21 377 ILE A CA 1
ATOM 2945 C C . ILE A 1 377 ? 18.337 25.604 8.882 1 88.21 377 ILE A C 1
ATOM 2947 O O . ILE A 1 377 ? 17.956 25.939 10.006 1 88.21 377 ILE A O 1
ATOM 2951 N N . PHE A 1 378 ? 19.604 25.646 8.525 1 86.53 378 PHE A N 1
ATOM 2952 C CA . PHE A 1 378 ? 20.603 25.725 9.585 1 86.53 378 PHE A CA 1
ATOM 2953 C C . PHE A 1 378 ? 21.217 27.118 9.648 1 86.53 378 PHE A C 1
ATOM 2955 O O . PHE A 1 378 ? 21.834 27.486 10.65 1 86.53 378 PHE A O 1
ATOM 2962 N N . GLU A 1 379 ? 20.976 27.96 8.623 1 78.03 379 GLU A N 1
ATOM 2963 C CA . GLU A 1 379 ? 21.757 29.193 8.594 1 78.03 379 GLU A CA 1
ATOM 2964 C C . GLU A 1 379 ? 20.857 30.419 8.721 1 78.03 379 GLU A C 1
ATOM 2966 O O . GLU A 1 379 ? 21.342 31.552 8.741 1 78.03 379 GLU A O 1
ATOM 2971 N N . LEU A 1 380 ? 19.545 30.306 8.718 1 71.41 380 LEU A N 1
ATOM 2972 C CA . LEU A 1 380 ? 18.65 31.458 8.756 1 71.41 380 LEU A CA 1
ATOM 2973 C C . LEU A 1 380 ? 18.558 32.028 10.168 1 71.41 380 LEU A C 1
ATOM 2975 O O . LEU A 1 380 ? 17.96 33.086 10.377 1 71.41 380 LEU A O 1
ATOM 2979 N N . GLY A 1 381 ? 19.253 31.581 11.219 1 59.83 381 GLY A N 1
ATOM 2980 C CA . GLY A 1 381 ? 19.042 32.063 12.575 1 59.83 381 GLY A CA 1
ATOM 2981 C C . GLY A 1 381 ? 19.891 33.273 12.917 1 59.83 381 GLY A C 1
ATOM 2982 O O . GLY A 1 381 ? 20.829 33.606 12.19 1 59.83 381 GLY A O 1
ATOM 2983 N N . ASN A 1 382 ? 19.382 34.331 13.77 1 56.97 382 ASN A N 1
ATOM 2984 C CA . ASN A 1 382 ? 19.945 35.584 14.261 1 56.97 382 ASN A CA 1
ATOM 2985 C C . ASN A 1 382 ? 21.212 35.348 15.077 1 56.97 382 ASN A C 1
ATOM 2987 O O . ASN A 1 382 ? 21.587 36.181 15.903 1 56.97 382 ASN A O 1
ATOM 2991 N N . GLY A 1 383 ? 21.948 34.218 14.833 1 59.97 383 GLY A N 1
ATOM 2992 C CA . GLY A 1 383 ? 23.21 34.045 15.536 1 59.97 383 GLY A CA 1
ATOM 2993 C C . GLY A 1 383 ? 23.064 33.302 16.85 1 59.97 383 GLY A C 1
ATOM 2994 O O . GLY A 1 383 ? 24.053 32.84 17.422 1 59.97 383 GLY A O 1
ATOM 2995 N N . LYS A 1 384 ? 21.891 33.323 17.548 1 70.14 384 LYS A N 1
ATOM 2996 C CA . LYS A 1 384 ? 21.747 32.572 18.792 1 70.14 384 LYS A CA 1
ATOM 2997 C C . LYS A 1 384 ? 21.281 31.145 18.522 1 70.14 384 LYS A C 1
ATOM 2999 O O . LYS A 1 384 ? 20.228 30.934 17.917 1 70.14 384 LYS A O 1
ATOM 3004 N N . ASP A 1 385 ? 21.931 30.226 18.944 1 73.04 385 ASP A N 1
ATOM 3005 C CA . ASP A 1 385 ? 21.751 28.805 18.664 1 73.04 385 ASP A CA 1
ATOM 3006 C C . ASP A 1 385 ? 20.376 28.324 19.123 1 73.04 385 ASP A C 1
ATOM 3008 O O . ASP A 1 385 ? 19.735 27.52 18.443 1 73.04 385 ASP A O 1
ATOM 3012 N N . GLU A 1 386 ? 19.956 28.866 20.252 1 78.81 386 GLU A N 1
ATOM 3013 C CA . GLU A 1 386 ? 18.69 28.392 20.802 1 78.81 386 GLU A CA 1
ATOM 3014 C C . GLU A 1 386 ? 17.513 28.819 19.929 1 78.81 386 GLU A C 1
ATOM 3016 O O . GLU A 1 386 ? 16.613 28.022 19.657 1 78.81 386 GLU A O 1
ATOM 3021 N N . GLU A 1 387 ? 17.555 29.986 19.5 1 81.7 387 GLU A N 1
ATOM 3022 C CA . GLU A 1 387 ? 16.465 30.496 18.674 1 81.7 387 GLU A CA 1
ATOM 3023 C C . GLU A 1 387 ? 16.498 29.883 17.277 1 81.7 387 GLU A C 1
ATOM 3025 O O . GLU A 1 387 ? 15.45 29.615 16.686 1 81.7 387 GLU A O 1
ATOM 3030 N N . GLU A 1 388 ? 17.684 29.624 16.843 1 86.46 388 GLU A N 1
ATOM 3031 C CA . GLU A 1 388 ? 17.824 29.002 15.53 1 86.46 388 GLU A CA 1
ATOM 3032 C C . GLU A 1 388 ? 17.286 27.574 15.535 1 86.46 388 GLU A C 1
ATOM 3034 O O . GLU A 1 388 ? 16.615 27.154 14.59 1 86.46 388 GLU A O 1
ATOM 3039 N N . ALA A 1 389 ? 17.586 26.936 16.641 1 90.11 389 ALA A N 1
ATOM 3040 C CA . ALA A 1 389 ? 17.118 25.558 16.761 1 90.11 389 ALA A CA 1
ATOM 3041 C C . ALA A 1 389 ? 15.595 25.502 16.848 1 90.11 389 ALA A C 1
ATOM 3043 O O . ALA A 1 389 ? 14.961 24.663 16.205 1 90.11 389 ALA A O 1
ATOM 3044 N N . GLU A 1 390 ? 15.067 26.392 17.599 1 88.75 390 GLU A N 1
ATOM 3045 C CA . GLU A 1 390 ? 13.615 26.415 17.754 1 88.75 390 GLU A CA 1
ATOM 3046 C C . GLU A 1 390 ? 12.924 26.735 16.431 1 88.75 390 GLU A C 1
ATOM 3048 O O . GLU A 1 390 ? 11.898 26.137 16.101 1 88.75 390 GLU A O 1
ATOM 3053 N N . ARG A 1 391 ? 13.456 27.621 15.743 1 88.62 391 ARG A N 1
ATOM 3054 C CA . ARG A 1 391 ? 12.881 27.974 14.449 1 88.62 391 ARG A CA 1
ATOM 3055 C C . ARG A 1 391 ? 12.955 26.8 13.478 1 88.62 391 ARG A C 1
ATOM 3057 O O . ARG A 1 391 ? 11.984 26.504 12.779 1 88.62 391 ARG A O 1
ATOM 3064 N N . ALA A 1 392 ? 14.119 26.212 13.444 1 91.66 392 ALA A N 1
ATOM 3065 C CA . ALA A 1 392 ? 14.298 25.085 12.533 1 91.66 392 ALA A CA 1
ATOM 3066 C C . ALA A 1 392 ? 13.307 23.966 12.843 1 91.66 392 ALA A C 1
ATOM 3068 O O . ALA A 1 392 ? 12.71 23.388 11.932 1 91.66 392 ALA A O 1
ATOM 3069 N N . PHE A 1 393 ? 13.087 23.695 14.121 1 91.73 393 PHE A N 1
ATOM 3070 C CA . PHE A 1 393 ? 12.154 22.646 14.514 1 91.73 393 PHE A CA 1
ATOM 3071 C C . PHE A 1 393 ? 10.721 23.044 14.184 1 91.73 393 PHE A C 1
ATOM 3073 O O . PHE A 1 393 ? 9.914 22.202 13.785 1 91.73 393 PHE A O 1
ATOM 3080 N N . GLN A 1 394 ? 10.476 24.287 14.297 1 89.13 394 GLN A N 1
ATOM 3081 C CA . GLN A 1 394 ? 9.132 24.75 13.97 1 89.13 394 GLN A CA 1
ATOM 3082 C C . GLN A 1 394 ? 8.853 24.615 12.476 1 89.13 394 GLN A C 1
ATOM 3084 O O . GLN A 1 394 ? 7.75 24.235 12.077 1 89.13 394 GLN A O 1
ATOM 3089 N N . VAL A 1 395 ? 9.809 24.922 11.726 1 91.11 395 VAL A N 1
ATOM 3090 C CA . VAL A 1 395 ? 9.654 24.833 10.278 1 91.11 395 VAL A CA 1
ATOM 3091 C C . VAL A 1 395 ? 9.432 23.378 9.871 1 91.11 395 VAL A C 1
ATOM 3093 O O . VAL A 1 395 ? 8.53 23.078 9.084 1 91.11 395 VAL A O 1
ATOM 3096 N N . ILE A 1 396 ? 10.14 22.496 10.469 1 92.24 396 ILE A N 1
ATOM 3097 C CA . ILE A 1 396 ? 10.058 21.087 10.1 1 92.24 396 ILE A CA 1
ATOM 3098 C C . ILE A 1 396 ? 8.768 20.483 10.651 1 92.24 396 ILE A C 1
ATOM 3100 O O . ILE A 1 396 ? 8.146 19.637 10.005 1 92.24 396 ILE A O 1
ATOM 3104 N N . GLU A 1 397 ? 8.421 20.931 11.801 1 88.79 397 GLU A N 1
ATOM 3105 C CA . GLU A 1 397 ? 7.171 20.445 12.377 1 88.79 397 GLU A CA 1
ATOM 3106 C C . GLU A 1 397 ? 5.974 20.86 11.526 1 88.79 397 GLU A C 1
ATOM 3108 O O . GLU A 1 397 ? 5.033 20.083 11.349 1 88.79 397 GLU A O 1
ATOM 3113 N N . ARG A 1 398 ? 6.069 22.01 11.084 1 87.43 398 ARG A N 1
ATOM 3114 C CA . ARG A 1 398 ? 4.996 22.481 10.215 1 87.43 398 ARG A CA 1
ATOM 3115 C C . ARG A 1 398 ? 4.99 21.723 8.892 1 87.43 398 ARG A C 1
ATOM 3117 O O . ARG A 1 398 ? 3.926 21.437 8.338 1 87.43 398 ARG A O 1
ATOM 3124 N N . ASP A 1 399 ? 6.158 21.471 8.487 1 90.21 399 ASP A N 1
ATOM 3125 C CA . ASP A 1 399 ? 6.312 20.676 7.272 1 90.21 399 ASP A CA 1
ATOM 3126 C C . ASP A 1 399 ? 5.64 19.312 7.419 1 90.21 399 ASP A C 1
ATOM 3128 O O . ASP A 1 399 ? 4.863 18.901 6.555 1 90.21 399 ASP A O 1
ATOM 3132 N N . LEU A 1 400 ? 5.815 18.706 8.488 1 87.92 400 LEU A N 1
ATOM 3133 C CA . LEU A 1 400 ? 5.277 17.373 8.74 1 87.92 400 LEU A CA 1
ATOM 3134 C C . LEU A 1 400 ? 3.772 17.431 8.979 1 87.92 400 LEU A C 1
ATOM 3136 O O . LEU A 1 400 ? 3.043 16.513 8.597 1 87.92 400 LEU A O 1
ATOM 3140 N N . SER A 1 401 ? 3.409 18.506 9.58 1 82.01 401 SER A N 1
ATOM 3141 C CA . SER A 1 401 ? 1.975 18.671 9.792 1 82.01 401 SER A CA 1
ATOM 3142 C C . SER A 1 401 ? 1.235 18.829 8.467 1 82.01 401 SER A C 1
ATOM 3144 O O . SER A 1 401 ? 0.116 18.336 8.313 1 82.01 401 SER A O 1
ATOM 3146 N N . LEU A 1 402 ? 1.873 19.446 7.6 1 82.59 402 LEU A N 1
ATOM 3147 C CA . LEU A 1 402 ? 1.277 19.63 6.282 1 82.59 402 LEU A CA 1
ATOM 3148 C C . LEU A 1 402 ? 1.226 18.311 5.518 1 82.59 402 LEU A C 1
ATOM 3150 O O . LEU A 1 402 ? 0.27 18.05 4.785 1 82.59 402 LEU A O 1
ATOM 3154 N N . VAL A 1 403 ? 2.226 17.532 5.722 1 83.02 403 VAL A N 1
ATOM 3155 C CA . VAL A 1 403 ? 2.232 16.219 5.086 1 83.02 403 VAL A CA 1
ATOM 3156 C C . VAL A 1 403 ? 1.121 15.354 5.677 1 83.02 403 VAL A C 1
ATOM 3158 O O . VAL A 1 403 ? 0.397 14.676 4.943 1 83.02 403 VAL A O 1
ATOM 3161 N N . ALA A 1 404 ? 1.008 15.404 6.948 1 77.35 404 ALA A N 1
ATOM 3162 C CA . ALA A 1 404 ? -0.018 14.616 7.625 1 77.35 404 ALA A CA 1
ATOM 3163 C C . ALA A 1 404 ? -1.416 15.044 7.187 1 77.35 404 ALA A C 1
ATOM 3165 O O . ALA A 1 404 ? -2.291 14.202 6.97 1 77.35 404 ALA A O 1
ATOM 3166 N N . ASN A 1 405 ? -1.538 16.302 7.025 1 74.21 405 ASN A N 1
ATOM 3167 C CA . ASN A 1 405 ? -2.836 16.823 6.61 1 74.21 405 ASN A CA 1
ATOM 3168 C C . ASN A 1 405 ? -3.142 16.472 5.157 1 74.21 405 ASN A C 1
ATOM 3170 O O . ASN A 1 405 ? -4.302 16.268 4.794 1 74.21 405 ASN A O 1
ATOM 3174 N N . SER A 1 406 ? -2.15 16.455 4.374 1 73.61 406 SER A N 1
ATOM 3175 C CA . SER A 1 406 ? -2.36 16.17 2.959 1 73.61 406 SER A CA 1
ATOM 3176 C C . SER A 1 406 ? -2.773 14.718 2.742 1 73.61 406 SER A C 1
ATOM 3178 O O . SER A 1 406 ? -3.55 14.416 1.834 1 73.61 406 SER A O 1
ATOM 3180 N N . TYR A 1 407 ? -2.323 13.831 3.543 1 66.29 407 TYR A N 1
ATOM 3181 C CA . TYR A 1 407 ? -2.609 12.415 3.341 1 66.29 407 TYR A CA 1
ATOM 3182 C C . TYR A 1 407 ? -3.845 11.991 4.126 1 66.29 407 TYR A C 1
ATOM 3184 O O . TYR A 1 407 ? -4.55 11.06 3.731 1 66.29 407 TYR A O 1
ATOM 3192 N N . HIS A 1 408 ? -4.128 12.634 5.165 1 58.15 408 HIS A N 1
ATOM 3193 C CA . HIS A 1 408 ? -5.134 12.077 6.062 1 58.15 408 HIS A CA 1
ATOM 3194 C C . HIS A 1 408 ? -6.371 12.968 6.123 1 58.15 408 HIS A C 1
ATOM 3196 O O . HIS A 1 408 ? -7.395 12.577 6.689 1 58.15 408 HIS A O 1
ATOM 3202 N N . SER A 1 409 ? -6.182 14.119 5.698 1 56.33 409 SER A N 1
ATOM 3203 C CA . SER A 1 409 ? -7.362 14.974 5.758 1 56.33 409 SER A CA 1
ATOM 3204 C C . SER A 1 409 ? -8.01 15.12 4.385 1 56.33 409 SER A C 1
ATOM 3206 O O . SER A 1 409 ? -7.341 15.476 3.412 1 56.33 409 SER A O 1
ATOM 3208 N N . ALA A 1 410 ? -9.144 14.359 4.186 1 51.82 410 ALA A N 1
ATOM 3209 C CA . ALA A 1 410 ? -9.937 14.486 2.965 1 51.82 410 ALA A CA 1
ATOM 3210 C C . ALA A 1 410 ? -10.1 15.95 2.566 1 51.82 410 ALA A C 1
ATOM 3212 O O . ALA A 1 410 ? -10.342 16.258 1.397 1 51.82 410 ALA A O 1
ATOM 3213 N N . SER A 1 411 ? -9.996 16.845 3.586 1 48.66 411 SER A N 1
ATOM 3214 C CA . SER A 1 411 ? -10.355 18.244 3.381 1 48.66 411 SER A CA 1
ATOM 3215 C C . SER A 1 411 ? -9.235 19.005 2.679 1 48.66 411 SER A C 1
ATOM 3217 O O . SER A 1 411 ? -9.466 20.072 2.107 1 48.66 411 SER A O 1
ATOM 3219 N N . VAL A 1 412 ? -8.011 18.453 2.897 1 51.03 412 VAL A N 1
ATOM 3220 C CA . VAL A 1 412 ? -6.894 19.283 2.46 1 51.03 412 VAL A CA 1
ATOM 3221 C C . VAL A 1 412 ? -6.749 19.198 0.942 1 51.03 412 VAL A C 1
ATOM 3223 O O . VAL A 1 412 ? -6.335 20.164 0.296 1 51.03 412 VAL A O 1
ATOM 3226 N N . ILE A 1 413 ? -7.164 17.984 0.42 1 50.69 413 ILE A N 1
ATOM 3227 C CA . ILE A 1 413 ? -6.978 17.749 -1.007 1 50.69 413 ILE A CA 1
ATOM 3228 C C . ILE A 1 413 ? -7.595 18.896 -1.804 1 50.69 413 ILE A C 1
ATOM 3230 O O . ILE A 1 413 ? -6.959 19.444 -2.708 1 50.69 413 ILE A O 1
ATOM 3234 N N . PRO A 1 414 ? -8.776 19.292 -1.355 1 47.47 414 PRO A N 1
ATOM 3235 C CA . PRO A 1 414 ? -9.379 20.352 -2.166 1 47.47 414 PRO A CA 1
ATOM 3236 C C . PRO A 1 414 ? -8.714 21.71 -1.951 1 47.47 414 PRO A C 1
ATOM 3238 O O . PRO A 1 414 ? -8.708 22.549 -2.856 1 47.47 414 PRO A O 1
ATOM 3241 N N . ALA A 1 415 ? -8.173 21.859 -0.766 1 47.84 415 ALA A N 1
ATOM 3242 C CA . ALA A 1 415 ? -7.639 23.185 -0.464 1 47.84 415 ALA A CA 1
ATOM 3243 C C . ALA A 1 415 ? -6.431 23.503 -1.341 1 47.84 415 ALA A C 1
ATOM 3245 O O . ALA A 1 415 ? -6.231 24.652 -1.74 1 47.84 415 ALA A O 1
ATOM 3246 N N . VAL A 1 416 ? -5.59 22.423 -1.404 1 49.38 416 VAL A N 1
ATOM 3247 C CA . VAL A 1 416 ? -4.349 22.689 -2.124 1 49.38 416 VAL A CA 1
ATOM 3248 C C . VAL A 1 416 ? -4.639 22.837 -3.616 1 49.38 416 VAL A C 1
ATOM 3250 O O . VAL A 1 416 ? -3.98 23.617 -4.308 1 49.38 416 VAL A O 1
ATOM 3253 N N . LEU A 1 417 ? -5.571 21.799 -4.021 1 46.82 417 LEU A N 1
ATOM 3254 C CA . LEU A 1 417 ? -5.761 21.723 -5.466 1 46.82 417 LEU A CA 1
ATOM 3255 C C . LEU A 1 417 ? -6.328 23.03 -6.008 1 46.82 417 LEU A C 1
ATOM 3257 O O . LEU A 1 417 ? -5.95 23.472 -7.096 1 46.82 417 LEU A O 1
ATOM 3261 N N . CYS A 1 418 ? -7.632 23.355 -5.34 1 49.51 418 CYS A N 1
ATOM 3262 C CA . CYS A 1 418 ? -8.485 24.33 -6.01 1 49.51 418 CYS A CA 1
ATOM 3263 C C . CYS A 1 418 ? -8.314 25.715 -5.398 1 49.51 418 CYS A C 1
ATOM 3265 O O . CYS A 1 418 ? -7.833 25.846 -4.271 1 49.51 418 CYS A O 1
ATOM 3267 N N . GLY A 1 419 ? -8.109 26.702 -6.301 1 55.29 419 GLY A N 1
ATOM 3268 C CA . GLY A 1 419 ? -8.217 28.076 -5.839 1 55.29 419 GLY A CA 1
ATOM 3269 C C . GLY A 1 419 ? -9.073 28.221 -4.594 1 55.29 419 GLY A C 1
ATOM 3270 O O . GLY A 1 419 ? -9.999 27.437 -4.377 1 55.29 419 GLY A O 1
ATOM 3271 N N . ALA A 1 420 ? -8.51 28.77 -3.504 1 59.07 420 ALA A N 1
ATOM 3272 C CA . ALA A 1 420 ? -9.2 29.04 -2.245 1 59.07 420 ALA A CA 1
ATOM 3273 C C . ALA A 1 420 ? -10.697 29.231 -2.47 1 59.07 420 ALA A C 1
ATOM 3275 O O . ALA A 1 420 ? -11.517 28.676 -1.735 1 59.07 420 ALA A O 1
ATOM 3276 N N . TRP A 1 421 ? -10.987 29.841 -3.57 1 60.07 421 TRP A N 1
ATOM 3277 C CA . TRP A 1 421 ? -12.381 30.217 -3.782 1 60.07 421 TRP A CA 1
ATOM 3278 C C . TRP A 1 421 ? -13.192 29.032 -4.296 1 60.07 421 TRP A C 1
ATOM 3280 O O . TRP A 1 421 ? -14.385 28.915 -4.004 1 60.07 421 TRP A O 1
ATOM 3290 N N . PHE A 1 422 ? -12.53 28.183 -4.962 1 60.58 422 PHE A N 1
ATOM 3291 C CA . PHE A 1 422 ? -13.236 27.006 -5.454 1 60.58 422 PHE A CA 1
ATOM 3292 C C . PHE A 1 422 ? -13.56 26.051 -4.311 1 60.58 422 PHE A C 1
ATOM 3294 O O . PHE A 1 422 ? -14.668 25.517 -4.237 1 60.58 422 PHE A O 1
ATOM 3301 N N . LEU A 1 423 ? -12.725 25.979 -3.514 1 60.72 423 LEU A N 1
ATOM 3302 C CA . LEU A 1 423 ? -12.959 25.064 -2.402 1 60.72 423 LEU A CA 1
ATOM 3303 C C . LEU A 1 423 ? -14.017 25.621 -1.455 1 60.72 423 LEU A C 1
ATOM 3305 O O . LEU A 1 423 ? -14.877 24.879 -0.973 1 60.72 423 LEU A O 1
ATOM 3309 N N . VAL A 1 424 ? -13.757 26.921 -1.2 1 64.96 424 VAL A N 1
ATOM 3310 C CA . VAL A 1 424 ? -14.779 27.544 -0.365 1 64.96 424 VAL A CA 1
ATOM 3311 C C . VAL A 1 424 ? -16.148 27.394 -1.024 1 64.96 424 VAL A C 1
ATOM 3313 O O . VAL A 1 424 ? -17.13 27.057 -0.359 1 64.96 424 VAL A O 1
ATOM 3316 N N . GLY A 1 425 ? -16.039 27.565 -2.312 1 65.26 425 GLY A N 1
ATOM 3317 C CA . GLY A 1 425 ? -17.286 27.415 -3.046 1 65.26 425 GLY A CA 1
ATOM 3318 C C . GLY A 1 425 ? -17.839 26.003 -3 1 65.26 425 GLY A C 1
ATOM 3319 O O . GLY A 1 425 ? -19.037 25.807 -2.788 1 65.26 425 GLY A O 1
ATOM 3320 N N . ASN A 1 426 ? -16.957 25.114 -3.113 1 68.57 426 ASN A N 1
ATOM 3321 C CA . ASN A 1 426 ? -17.387 23.72 -3.071 1 68.57 426 ASN A CA 1
ATOM 3322 C C . ASN A 1 426 ? -17.899 23.333 -1.687 1 68.57 426 ASN A C 1
ATOM 3324 O O . ASN A 1 426 ? -18.905 22.633 -1.566 1 68.57 426 ASN A O 1
ATOM 3328 N N . SER A 1 427 ? -17.227 23.8 -0.731 1 68.87 427 SER A N 1
ATOM 3329 C CA . SER A 1 427 ? -17.682 23.496 0.622 1 68.87 427 SER A CA 1
ATOM 3330 C C . SER A 1 427 ? -19.032 24.144 0.91 1 68.87 427 SER A C 1
ATOM 3332 O O . SER A 1 427 ? -19.887 23.544 1.565 1 68.87 427 SER A O 1
ATOM 3334 N N . ILE A 1 428 ? -19.178 25.321 0.343 1 71.97 428 ILE A N 1
ATOM 3335 C CA . ILE A 1 428 ? -20.448 26.015 0.528 1 71.97 428 ILE A CA 1
ATOM 3336 C C . ILE A 1 428 ? -21.549 25.29 -0.241 1 71.97 428 ILE A C 1
ATOM 3338 O O . ILE A 1 428 ? -22.669 25.143 0.255 1 71.97 428 ILE A O 1
ATOM 3342 N N . LEU A 1 429 ? -21.144 24.781 -1.359 1 71.13 429 LEU A N 1
ATOM 3343 C CA . LEU A 1 429 ? -22.121 24.054 -2.163 1 71.13 429 LEU A CA 1
ATOM 3344 C C . LEU A 1 429 ? -22.546 22.766 -1.467 1 71.13 429 LEU A C 1
ATOM 3346 O O . LEU A 1 429 ? -23.734 22.439 -1.428 1 71.13 429 LEU A O 1
ATOM 3350 N N . VAL A 1 430 ? -21.612 22.146 -0.905 1 73.15 430 VAL A N 1
ATOM 3351 C CA . VAL A 1 430 ? -21.926 20.908 -0.199 1 73.15 430 VAL A CA 1
ATOM 3352 C C . VAL A 1 430 ? -22.792 21.214 1.02 1 73.15 430 VAL A C 1
ATOM 3354 O O . VAL A 1 430 ? -23.735 20.478 1.32 1 73.15 430 VAL A O 1
ATOM 3357 N N . LEU A 1 431 ? -22.524 22.334 1.627 1 74.92 431 LEU A N 1
ATOM 3358 C CA . LEU A 1 431 ? -23.326 22.743 2.775 1 74.92 431 LEU A CA 1
ATOM 3359 C C . LEU A 1 431 ? -24.745 23.101 2.346 1 74.92 431 LEU A C 1
ATOM 3361 O O . LEU A 1 431 ? -25.711 22.755 3.031 1 74.92 431 LEU A O 1
ATOM 3365 N N . LEU A 1 432 ? -24.787 23.649 1.185 1 76.85 432 LEU A N 1
ATOM 3366 C CA . LEU A 1 432 ? -26.105 24.015 0.679 1 76.85 432 LEU A CA 1
ATOM 3367 C C . LEU A 1 432 ? -26.909 22.774 0.306 1 76.85 432 LEU A C 1
ATOM 3369 O O . LEU A 1 432 ? -28.113 22.71 0.56 1 76.85 432 LEU A O 1
ATOM 3373 N N . ILE A 1 433 ? -26.288 21.834 -0.224 1 76.13 433 ILE A N 1
ATOM 3374 C CA . ILE A 1 433 ? -26.968 20.592 -0.577 1 76.13 433 ILE A CA 1
ATOM 3375 C C . ILE A 1 433 ? -27.439 19.883 0.69 1 76.13 433 ILE A C 1
ATOM 3377 O O . ILE A 1 433 ? -28.564 19.381 0.746 1 76.13 433 ILE A O 1
ATOM 3381 N N . THR A 1 434 ? -26.662 19.95 1.591 1 74.9 434 THR A N 1
ATOM 3382 C CA . THR A 1 434 ? -27.014 19.312 2.855 1 74.9 434 THR A CA 1
ATOM 3383 C C . THR A 1 434 ? -28.178 20.038 3.522 1 74.9 434 THR A C 1
ATOM 3385 O O . THR A 1 434 ? -29.075 19.403 4.081 1 74.9 434 THR A O 1
ATOM 3388 N N . LEU A 1 435 ? -28.149 21.338 3.444 1 76.6 435 LEU A N 1
ATOM 3389 C CA . LEU A 1 435 ? -29.248 22.116 4.005 1 76.6 435 LEU A CA 1
ATOM 3390 C C . LEU A 1 435 ? -30.544 21.851 3.246 1 76.6 435 LEU A C 1
ATOM 3392 O O . LEU A 1 435 ? -31.611 21.734 3.854 1 76.6 435 LEU A O 1
ATOM 3396 N N . ASN A 1 436 ? -30.454 21.722 1.982 1 74.99 436 ASN A N 1
ATOM 3397 C CA . ASN A 1 436 ? -31.625 21.393 1.176 1 74.99 436 ASN A CA 1
ATOM 3398 C C . ASN A 1 436 ? -32.149 19.996 1.492 1 74.99 436 ASN A C 1
ATOM 3400 O O . ASN A 1 436 ? -33.361 19.77 1.502 1 74.99 436 ASN A O 1
ATOM 3404 N N . GLN A 1 437 ? -31.275 19.108 1.67 1 76.46 437 GLN A N 1
ATOM 3405 C CA . GLN A 1 437 ? -31.68 17.765 2.071 1 76.46 437 GLN A CA 1
ATOM 3406 C C . GLN A 1 437 ? -32.405 17.786 3.414 1 76.46 437 GLN A C 1
ATOM 3408 O O . GLN A 1 437 ? -33.431 17.125 3.582 1 76.46 437 GLN A O 1
ATOM 3413 N N . ALA A 1 438 ? -31.885 18.536 4.285 1 69.83 438 ALA A N 1
ATOM 3414 C CA . ALA A 1 438 ? -32.525 18.675 5.59 1 69.83 438 ALA A CA 1
ATOM 3415 C C . ALA A 1 438 ? -33.92 19.28 5.455 1 69.83 438 ALA A C 1
ATOM 3417 O O . ALA A 1 438 ? -34.867 18.82 6.097 1 69.83 438 ALA A O 1
ATOM 3418 N N . PHE A 1 439 ? -34.04 20.214 4.595 1 71.21 439 PHE A N 1
ATOM 3419 C CA . PHE A 1 439 ? -35.327 20.852 4.348 1 71.21 439 PHE A CA 1
ATOM 3420 C C . PHE A 1 439 ? -36.317 19.859 3.749 1 71.21 439 PHE A C 1
ATOM 3422 O O . PHE A 1 439 ? -37.482 19.817 4.151 1 71.21 439 PHE A O 1
ATOM 3429 N N . MET A 1 440 ? -35.823 19.062 2.877 1 73.26 440 MET A N 1
ATOM 3430 C CA . MET A 1 440 ? -36.702 18.097 2.223 1 73.26 440 MET A CA 1
ATOM 3431 C C . MET A 1 440 ? -37.146 17.015 3.201 1 73.26 440 MET A C 1
ATOM 3433 O O . MET A 1 440 ? -38.281 16.539 3.135 1 73.26 440 MET A O 1
ATOM 3437 N N . VAL A 1 441 ? -36.283 16.569 4.037 1 70.5 441 VAL A N 1
ATOM 3438 C CA . VAL A 1 441 ? -36.636 15.575 5.046 1 70.5 441 VAL A CA 1
ATOM 3439 C C . VAL A 1 441 ? -37.735 16.126 5.952 1 70.5 441 VAL A C 1
ATOM 3441 O O . VAL A 1 441 ? -38.71 15.432 6.247 1 70.5 441 VAL A O 1
ATOM 3444 N N . ILE A 1 442 ? -37.621 17.419 6.34 1 65.88 442 ILE A N 1
ATOM 3445 C CA . ILE A 1 442 ? -38.628 18.056 7.183 1 65.88 442 ILE A CA 1
ATOM 3446 C C . ILE A 1 442 ? -39.94 18.183 6.413 1 65.88 442 ILE A C 1
ATOM 3448 O O . ILE A 1 442 ? -41.018 17.968 6.972 1 65.88 442 ILE A O 1
ATOM 3452 N N . TYR A 1 443 ? -39.763 18.407 5.125 1 65.25 443 TYR A N 1
ATOM 3453 C CA . TYR A 1 443 ? -40.938 18.556 4.274 1 65.25 443 TYR A CA 1
ATOM 3454 C C . TYR A 1 443 ? -41.676 17.231 4.125 1 65.25 443 TYR A C 1
ATOM 3456 O O . TYR A 1 443 ? -42.905 17.185 4.216 1 65.25 443 TYR A O 1
ATOM 3464 N N . VAL A 1 444 ? -40.938 16.162 3.851 1 64.52 444 VAL A N 1
ATOM 3465 C CA . VAL A 1 444 ? -41.548 14.86 3.603 1 64.52 444 VAL A CA 1
ATOM 3466 C C . VAL A 1 444 ? -42.152 14.317 4.896 1 64.52 444 VAL A C 1
ATOM 3468 O O . VAL A 1 444 ? -43.242 13.741 4.885 1 64.52 444 VAL A O 1
ATOM 3471 N N . THR A 1 445 ? -41.405 14.489 5.973 1 60.25 445 THR A N 1
ATOM 3472 C CA . THR A 1 445 ? -41.888 13.942 7.236 1 60.25 445 THR A CA 1
ATOM 3473 C C . THR A 1 445 ? -43.01 14.806 7.805 1 60.25 445 THR A C 1
ATOM 3475 O O . THR A 1 445 ? -43.905 14.3 8.485 1 60.25 445 THR A O 1
ATOM 3478 N N . GLY A 1 446 ? -42.852 16.219 7.681 1 55.59 446 GLY A N 1
ATOM 3479 C CA . GLY A 1 446 ? -43.805 17.128 8.298 1 55.59 446 GLY A CA 1
ATOM 3480 C C . GLY A 1 446 ? -45.037 17.37 7.446 1 55.59 446 GLY A C 1
ATOM 3481 O O . GLY A 1 446 ? -45.814 18.288 7.715 1 55.59 446 GLY A O 1
ATOM 3482 N N . ASN A 1 447 ? -45.394 16.331 6.501 1 50 447 ASN A N 1
ATOM 3483 C CA . ASN A 1 447 ? -46.557 16.512 5.64 1 50 447 ASN A CA 1
ATOM 3484 C C . ASN A 1 447 ? -46.654 17.944 5.121 1 50 447 ASN A C 1
ATOM 3486 O O . ASN A 1 447 ? -47.73 18.544 5.141 1 50 447 ASN A O 1
ATOM 3490 N N . ALA A 1 448 ? -45.407 18.645 4.509 1 45.96 448 ALA A N 1
ATOM 3491 C CA . ALA A 1 448 ? -45.336 19.976 3.912 1 45.96 448 ALA A CA 1
ATOM 3492 C C . ALA A 1 448 ? -45.721 21.052 4.923 1 45.96 448 ALA A C 1
ATOM 3494 O O . ALA A 1 448 ? -45.929 22.212 4.557 1 45.96 448 ALA A O 1
ATOM 3495 N N . GLN A 1 449 ? -46.091 20.66 6.101 1 44.89 449 GLN A N 1
ATOM 3496 C CA . GLN A 1 449 ? -46.538 21.675 7.05 1 44.89 449 GLN A CA 1
ATOM 3497 C C . GLN A 1 449 ? -45.352 22.398 7.682 1 44.89 449 GLN A C 1
ATOM 3499 O O . GLN A 1 449 ? -45.526 23.196 8.605 1 44.89 449 GLN A O 1
ATOM 3504 N N . LEU A 1 450 ? -44.215 22.023 7.226 1 47.73 450 LEU A N 1
ATOM 3505 C CA . LEU A 1 450 ? -42.992 22.625 7.746 1 47.73 450 LEU A CA 1
ATOM 3506 C C . LEU A 1 450 ? -42.998 24.135 7.537 1 47.73 450 LEU A C 1
ATOM 3508 O O . LEU A 1 450 ? -42.562 24.889 8.41 1 47.73 450 LEU A O 1
ATOM 3512 N N . VAL A 1 451 ? -43.397 24.453 6.32 1 48.31 451 VAL A N 1
ATOM 3513 C CA . VAL A 1 451 ? -43.437 25.879 6.016 1 48.31 451 VAL A CA 1
ATOM 3514 C C . VAL A 1 451 ? -44.298 26.604 7.048 1 48.31 451 VAL A C 1
ATOM 3516 O O . VAL A 1 451 ? -43.951 27.699 7.496 1 48.31 451 VAL A O 1
ATOM 3519 N N . THR A 1 452 ? -45.336 25.909 7.31 1 45.3 452 THR A N 1
ATOM 3520 C CA . THR A 1 452 ? -46.211 26.55 8.286 1 45.3 452 THR A CA 1
ATOM 3521 C C . THR A 1 452 ? -45.55 26.589 9.661 1 45.3 452 THR A C 1
ATOM 3523 O O . THR A 1 452 ? -45.679 27.575 10.389 1 45.3 452 THR A O 1
ATOM 3526 N N . VAL A 1 453 ? -44.805 25.556 9.894 1 49.04 453 VAL A N 1
ATOM 3527 C CA . VAL A 1 453 ? -44.105 25.525 11.174 1 49.04 453 VAL A CA 1
ATOM 3528 C C . VAL A 1 453 ? -43.01 26.59 11.19 1 49.04 453 VAL A C 1
ATOM 3530 O O . VAL A 1 453 ? -42.865 27.325 12.169 1 49.04 453 VAL A O 1
ATOM 3533 N N . VAL A 1 454 ? -42.273 26.56 10.167 1 53.5 454 VAL A N 1
ATOM 3534 C CA . VAL A 1 454 ? -41.21 27.554 10.077 1 53.5 454 VAL A CA 1
ATOM 3535 C C . VAL A 1 454 ? -41.812 28.958 10.081 1 53.5 454 VAL A C 1
ATOM 3537 O O . VAL A 1 454 ? -41.277 29.868 10.719 1 53.5 454 VAL A O 1
ATOM 3540 N N . ALA A 1 455 ? -42.942 29.061 9.347 1 50.13 455 ALA A N 1
ATOM 3541 C CA . ALA A 1 455 ? -43.639 30.344 9.33 1 50.13 455 ALA A CA 1
ATOM 3542 C C . ALA A 1 455 ? -44.141 30.714 10.723 1 50.13 455 ALA A C 1
ATOM 3544 O O . ALA A 1 455 ? -44.051 31.872 11.135 1 50.13 455 ALA A O 1
ATOM 3545 N N . CYS A 1 456 ? -44.669 29.659 11.398 1 48.39 456 CYS A N 1
ATOM 3546 C CA . CYS A 1 456 ? -45.125 29.901 12.762 1 48.39 456 CYS A CA 1
ATOM 3547 C C . CYS A 1 456 ? -43.957 30.254 13.674 1 48.39 456 CYS A C 1
ATOM 3549 O O . CYS A 1 456 ? -44.062 31.159 14.503 1 48.39 456 CYS A O 1
ATOM 3551 N N . LEU A 1 457 ? -42.943 29.517 13.389 1 51.89 457 LEU A N 1
ATOM 3552 C CA . LEU A 1 457 ? -41.759 29.806 14.191 1 51.89 457 LEU A CA 1
ATOM 3553 C C . LEU A 1 457 ? -41.214 31.194 13.874 1 51.89 457 LEU A C 1
ATOM 3555 O O . LEU A 1 457 ? -40.817 31.931 14.779 1 51.89 457 LEU A O 1
ATOM 3559 N N . ALA A 1 458 ? -41.142 31.405 12.6 1 54.09 458 ALA A N 1
ATOM 3560 C CA . ALA A 1 458 ? -40.676 32.72 12.169 1 54.09 458 ALA A CA 1
ATOM 3561 C C . ALA A 1 458 ? -41.583 33.826 12.702 1 54.09 458 ALA A C 1
ATOM 3563 O O . ALA A 1 458 ? -41.104 34.88 13.126 1 54.09 458 ALA A O 1
ATOM 3564 N N . ARG A 1 459 ? -42.88 33.62 12.609 1 50.75 459 ARG A N 1
ATOM 3565 C CA . ARG A 1 459 ? -43.844 34.569 13.155 1 50.75 459 ARG A CA 1
ATOM 3566 C C . ARG A 1 459 ? -43.661 34.732 14.66 1 50.75 459 ARG A C 1
ATOM 3568 O O . ARG A 1 459 ? -43.731 35.847 15.183 1 50.75 459 ARG A O 1
ATOM 3575 N N . ASP A 1 460 ? -43.438 33.588 15.244 1 48.45 460 ASP A N 1
ATOM 3576 C CA . ASP A 1 460 ? -43.227 33.66 16.686 1 48.45 460 ASP A CA 1
ATOM 3577 C C . ASP A 1 460 ? -41.925 34.387 17.015 1 48.45 460 ASP A C 1
ATOM 3579 O O . ASP A 1 460 ? -41.872 35.182 17.956 1 48.45 460 ASP A O 1
ATOM 3583 N N . VAL A 1 461 ? -40.965 33.961 16.207 1 51.99 461 VAL A N 1
ATOM 3584 C CA . VAL A 1 461 ? -39.696 34.661 16.378 1 51.99 461 VAL A CA 1
ATOM 3585 C C . VAL A 1 461 ? -39.888 36.151 16.106 1 51.99 461 VAL A C 1
ATOM 3587 O O . VAL A 1 461 ? -39.335 36.994 16.816 1 51.99 461 VAL A O 1
ATOM 3590 N N . ALA A 1 462 ? -40.611 36.335 15.016 1 49.57 462 ALA A N 1
ATOM 3591 C CA . ALA A 1 462 ? -40.868 37.729 14.667 1 49.57 462 ALA A CA 1
ATOM 3592 C C . ALA A 1 462 ? -41.705 38.418 15.741 1 49.57 462 ALA A C 1
ATOM 3594 O O . ALA A 1 462 ? -41.49 39.594 16.045 1 49.57 462 ALA A O 1
ATOM 3595 N N . LYS A 1 463 ? -42.821 37.746 16.12 1 47.18 463 LYS A N 1
ATOM 3596 C CA . LYS A 1 463 ? -43.672 38.351 17.14 1 47.18 463 LYS A CA 1
ATOM 3597 C C . LYS A 1 463 ? -42.976 38.365 18.499 1 47.18 463 LYS A C 1
ATOM 3599 O O . LYS A 1 463 ? -43.395 39.084 19.409 1 47.18 463 LYS A O 1
ATOM 3604 N N . SER A 1 464 ? -42.256 37.269 18.738 1 41.33 464 SER A N 1
ATOM 3605 C CA . SER A 1 464 ? -41.542 37.293 20.011 1 41.33 464 SER A CA 1
ATOM 3606 C C . SER A 1 464 ? -40.585 38.478 20.086 1 41.33 464 SER A C 1
ATOM 3608 O O . SER A 1 464 ? -39.869 38.766 19.125 1 41.33 464 SER A O 1
ATOM 3610 N N . SER A 1 465 ? -40.914 39.54 20.81 1 43.27 465 SER A N 1
ATOM 3611 C CA . SER A 1 465 ? -40.165 40.746 21.148 1 43.27 465 SER A CA 1
ATOM 3612 C C . SER A 1 465 ? -38.663 40.484 21.138 1 43.27 465 SER A C 1
ATOM 3614 O O . SER A 1 465 ? -38.224 39.349 21.331 1 43.27 465 SER A O 1
ATOM 3616 N N . PRO A 1 466 ? -37.782 41.569 20.742 1 40.52 466 PRO A N 1
ATOM 3617 C CA . PRO A 1 466 ? -36.343 41.72 20.52 1 40.52 466 PRO A CA 1
ATOM 3618 C C . PRO A 1 466 ? -35.504 41.05 21.606 1 40.52 466 PRO A C 1
ATOM 3620 O O . PRO A 1 466 ? -34.274 41.149 21.591 1 40.52 466 PRO A O 1
ATOM 3623 N N . MET A 1 467 ? -36.095 40.801 22.813 1 40.51 467 MET A N 1
ATOM 3624 C CA . MET A 1 467 ? -35.055 40.517 23.797 1 40.51 467 MET A CA 1
ATOM 3625 C C . MET A 1 467 ? -34.455 39.133 23.572 1 40.51 467 MET A C 1
ATOM 3627 O O . MET A 1 467 ? -35.185 38.146 23.461 1 40.51 467 MET A O 1
ATOM 3631 N N . ALA A 1 468 ? -33.213 38.967 23.041 1 45.61 468 ALA A N 1
ATOM 3632 C CA . ALA A 1 468 ? -32.329 37.851 22.716 1 45.61 468 ALA A CA 1
ATOM 3633 C C . ALA A 1 468 ? -32.446 36.738 23.753 1 45.61 468 ALA A C 1
ATOM 3635 O O . ALA A 1 468 ? -32.442 35.555 23.406 1 45.61 468 ALA A O 1
ATOM 3636 N N . ALA A 1 469 ? -32.618 37.268 25.011 1 47.87 469 ALA A N 1
ATOM 3637 C CA . ALA A 1 469 ? -32.594 36.292 26.096 1 47.87 469 ALA A CA 1
ATOM 3638 C C . ALA A 1 469 ? -33.838 35.408 26.067 1 47.87 469 ALA A C 1
ATOM 3640 O O . ALA A 1 469 ? -33.752 34.197 26.279 1 47.87 469 ALA A O 1
ATOM 3641 N N . ASP A 1 470 ? -34.994 36.007 25.914 1 45.03 470 ASP A N 1
ATOM 3642 C CA . ASP A 1 470 ? -36.23 35.23 25.93 1 45.03 470 ASP A CA 1
ATOM 3643 C C . ASP A 1 470 ? -36.318 34.313 24.712 1 45.03 470 ASP A C 1
ATOM 3645 O O . ASP A 1 470 ? -36.77 33.171 24.82 1 45.03 470 ASP A O 1
ATOM 3649 N N . LEU A 1 471 ? -35.798 34.846 23.621 1 46.25 471 LEU A N 1
ATOM 3650 C CA . LEU A 1 471 ? -35.7 34.016 22.426 1 46.25 471 LEU A CA 1
ATOM 3651 C C . LEU A 1 471 ? -34.795 32.813 22.672 1 46.25 471 LEU A C 1
ATOM 3653 O O . LEU A 1 471 ? -35.115 31.695 22.262 1 46.25 471 LEU A O 1
ATOM 3657 N N . TYR A 1 472 ? -33.73 33.169 23.358 1 47.42 472 TYR A N 1
ATOM 3658 C CA . TYR A 1 472 ? -32.82 32.088 23.719 1 47.42 472 TYR A CA 1
ATOM 3659 C C . TYR A 1 472 ? -33.506 31.078 24.631 1 47.42 472 TYR A C 1
ATOM 3661 O O . TYR A 1 472 ? -33.363 29.867 24.447 1 47.42 472 TYR A O 1
ATOM 3669 N N . ARG A 1 473 ? -34.261 31.615 25.644 1 49.74 473 ARG A N 1
ATOM 3670 C CA . ARG A 1 473 ? -34.937 30.724 26.581 1 49.74 473 ARG A CA 1
ATOM 3671 C C . ARG A 1 473 ? -35.995 29.884 25.873 1 49.74 473 ARG A C 1
ATOM 3673 O O . ARG A 1 473 ? -36.139 28.692 26.152 1 49.74 473 ARG A O 1
ATOM 3680 N N . CYS A 1 474 ? -36.658 30.492 25.045 1 46.84 474 CYS A N 1
ATOM 3681 C CA . CYS A 1 474 ? -37.692 29.783 24.299 1 46.84 474 CYS A CA 1
ATOM 3682 C C . CYS A 1 474 ? -37.075 28.767 23.345 1 46.84 474 CYS A C 1
ATOM 3684 O O . CYS A 1 474 ? -37.551 27.635 23.244 1 46.84 474 CYS A O 1
ATOM 3686 N N . LEU A 1 475 ? -36.085 29.302 22.695 1 49.51 475 LEU A N 1
ATOM 3687 C CA . LEU A 1 475 ? -35.39 28.368 21.816 1 49.51 475 LEU A CA 1
ATOM 3688 C C . LEU A 1 475 ? -34.819 27.197 22.609 1 49.51 475 LEU A C 1
ATOM 3690 O O . LEU A 1 475 ? -34.887 26.049 22.164 1 49.51 475 LEU A O 1
ATOM 3694 N N . CYS A 1 476 ? -34.327 27.557 23.786 1 50.93 476 CYS A N 1
ATOM 3695 C CA . CYS A 1 476 ? -33.782 26.507 24.639 1 50.93 476 CYS A CA 1
ATOM 3696 C C . CYS A 1 476 ? -34.884 25.57 25.121 1 50.93 476 CYS A C 1
ATOM 3698 O O . CYS A 1 476 ? -34.695 24.352 25.161 1 50.93 476 CYS A O 1
ATOM 3700 N N . ARG A 1 477 ? -35.999 26.085 25.544 1 48.81 477 ARG A N 1
ATOM 3701 C CA . ARG A 1 477 ? -37.104 25.256 26.014 1 48.81 477 ARG A CA 1
ATOM 3702 C C . ARG A 1 477 ? -37.667 24.401 24.883 1 48.81 477 ARG A C 1
ATOM 3704 O O . ARG A 1 477 ? -37.958 23.219 25.077 1 48.81 477 ARG A O 1
ATOM 3711 N N . LYS A 1 478 ? -37.855 25.071 23.817 1 48.44 478 LYS A N 1
ATOM 3712 C CA . LYS A 1 478 ? -38.344 24.318 22.666 1 48.44 478 LYS A CA 1
ATOM 3713 C C . LYS A 1 478 ? -37.318 23.287 22.207 1 48.44 478 LYS A C 1
ATOM 3715 O O . LYS A 1 478 ? -37.678 22.166 21.839 1 48.44 478 LYS A O 1
ATOM 3720 N N . LEU A 1 479 ? -36.093 23.744 22.185 1 50.1 479 LEU A N 1
ATOM 3721 C CA . LEU A 1 479 ? -35.029 22.782 21.92 1 50.1 479 LEU A CA 1
ATOM 3722 C C . LEU A 1 479 ? -35.041 21.659 22.952 1 50.1 479 LEU A C 1
ATOM 3724 O O . LEU A 1 479 ? -34.874 20.488 22.603 1 50.1 479 LEU A O 1
ATOM 3728 N N . LEU A 1 480 ? -35.253 22.074 24.185 1 49.29 480 LEU A N 1
ATOM 3729 C CA . LEU A 1 480 ? -35.328 21.074 25.244 1 49.29 480 LEU A CA 1
ATOM 3730 C C . LEU A 1 480 ? -36.554 20.185 25.067 1 49.29 480 LEU A C 1
ATOM 3732 O O . LEU A 1 480 ? -36.482 18.972 25.278 1 49.29 480 LEU A O 1
ATOM 3736 N N . MET A 1 481 ? -37.611 20.704 24.807 1 48.58 481 MET A N 1
ATOM 3737 C CA . MET A 1 481 ? -38.817 19.914 24.576 1 48.58 481 MET A CA 1
ATOM 3738 C C . MET A 1 481 ? -38.681 19.071 23.313 1 48.58 481 MET A C 1
ATOM 3740 O O . MET A 1 481 ? -39.126 17.922 23.277 1 48.58 481 MET A O 1
ATOM 3744 N N . MET A 1 482 ? -38.254 19.829 22.326 1 47.09 482 MET A N 1
ATOM 3745 C CA . MET A 1 482 ? -37.93 19.053 21.133 1 47.09 482 MET A CA 1
ATOM 3746 C C . MET A 1 482 ? -36.998 17.895 21.475 1 47.09 482 MET A C 1
ATOM 3748 O O . MET A 1 482 ? -37.169 16.785 20.968 1 47.09 482 MET A O 1
ATOM 3752 N N . LEU A 1 483 ? -36.043 18.264 22.261 1 49.49 483 LEU A N 1
ATOM 3753 C CA . LEU A 1 483 ? -35.167 17.204 22.748 1 49.49 483 LEU A CA 1
ATOM 3754 C C . LEU A 1 483 ? -35.961 16.155 23.521 1 49.49 483 LEU A C 1
ATOM 3756 O O . LEU A 1 483 ? -35.711 14.956 23.382 1 49.49 483 LEU A O 1
ATOM 3760 N N . THR A 1 484 ? -36.89 16.61 24.287 1 48.5 484 THR A N 1
ATOM 3761 C CA . THR A 1 484 ? -37.708 15.682 25.062 1 48.5 484 THR A CA 1
ATOM 3762 C C . THR A 1 484 ? -38.61 14.861 24.146 1 48.5 484 THR A C 1
ATOM 3764 O O . THR A 1 484 ? -38.805 13.664 24.368 1 48.5 484 THR A O 1
ATOM 3767 N N . VAL A 1 485 ? -39.19 15.493 23.232 1 48.27 485 VAL A N 1
ATOM 3768 C CA . VAL A 1 485 ? -40.042 14.789 22.279 1 48.27 485 VAL A CA 1
ATOM 3769 C C . VAL A 1 485 ? -39.186 13.903 21.377 1 48.27 485 VAL A C 1
ATOM 3771 O O . VAL A 1 485 ? -39.565 12.771 21.068 1 48.27 485 VAL A O 1
ATOM 3774 N N . THR A 1 486 ? -38.153 14.616 20.935 1 48.77 486 THR A N 1
ATOM 3775 C CA . THR A 1 486 ? -37.206 13.827 20.155 1 48.77 486 THR A CA 1
ATOM 3776 C C . THR A 1 486 ? -36.762 12.591 20.932 1 48.77 486 THR A C 1
ATOM 3778 O O . THR A 1 486 ? -36.622 11.509 20.359 1 48.77 486 THR A O 1
ATOM 3781 N N . VAL A 1 487 ? -36.61 12.885 22.24 1 49.38 487 VAL A N 1
ATOM 3782 C CA . VAL A 1 487 ? -36.252 11.759 23.095 1 49.38 487 VAL A CA 1
ATOM 3783 C C . VAL A 1 487 ? -37.465 10.852 23.29 1 49.38 487 VAL A C 1
ATOM 3785 O O . VAL A 1 487 ? -37.319 9.642 23.48 1 49.38 487 VAL A O 1
ATOM 3788 N N . SER A 1 488 ? -38.718 11.386 23.203 1 47.69 488 SER A N 1
ATOM 3789 C CA . SER A 1 488 ? -39.876 10.536 23.458 1 47.69 488 SER A CA 1
ATOM 3790 C C . SER A 1 488 ? -40.189 9.652 22.255 1 47.69 488 SER A C 1
ATOM 3792 O O . SER A 1 488 ? -40.729 8.554 22.407 1 47.69 488 SER A O 1
ATOM 3794 N N . SER A 1 489 ? -39.932 10.259 21.009 1 49.04 489 SER A N 1
ATOM 3795 C CA . SER A 1 489 ? -40.103 9.404 19.839 1 49.04 489 SER A CA 1
ATOM 3796 C C . SER A 1 489 ? -38.756 9.007 19.244 1 49.04 489 SER A C 1
ATOM 3798 O O . SER A 1 489 ? -37.945 9.869 18.9 1 49.04 489 SER A O 1
ATOM 3800 N N . ILE A 1 490 ? -38.501 7.802 19.379 1 53.57 490 ILE A N 1
ATOM 3801 C CA . ILE A 1 490 ? -37.208 7.262 18.972 1 53.57 490 ILE A CA 1
ATOM 3802 C C . ILE A 1 490 ? -36.957 7.579 17.499 1 53.57 490 ILE A C 1
ATOM 3804 O O . ILE A 1 490 ? -35.838 7.926 17.114 1 53.57 490 ILE A O 1
ATOM 3808 N N . ASN A 1 491 ? -38.165 7.642 16.772 1 55.25 491 ASN A N 1
ATOM 3809 C CA . ASN A 1 491 ? -37.995 7.834 15.336 1 55.25 491 ASN A CA 1
ATOM 3810 C C . ASN A 1 491 ? -37.562 9.26 15.008 1 55.25 491 ASN A C 1
ATOM 3812 O O . ASN A 1 491 ? -36.647 9.468 14.21 1 55.25 491 ASN A O 1
ATOM 3816 N N . VAL A 1 492 ? -38.27 10.211 15.651 1 57.64 492 VAL A N 1
ATOM 3817 C CA . VAL A 1 492 ? -37.92 11.605 15.403 1 57.64 492 VAL A CA 1
ATOM 3818 C C . VAL A 1 492 ? -36.524 11.893 15.949 1 57.64 492 VAL A C 1
ATOM 3820 O O . VAL A 1 492 ? -35.746 12.622 15.329 1 57.64 492 VAL A O 1
ATOM 3823 N N . GLY A 1 493 ? -36.276 11.201 17.027 1 56.42 493 GLY A N 1
ATOM 3824 C CA . GLY A 1 493 ? -34.961 11.381 17.62 1 56.42 493 GLY A CA 1
ATOM 3825 C C . GLY A 1 493 ? -33.832 10.911 16.723 1 56.42 493 GLY A C 1
ATOM 3826 O O . GLY A 1 493 ? -32.829 11.61 16.56 1 56.42 493 GLY A O 1
ATOM 3827 N N . VAL A 1 494 ? -34.121 9.81 15.972 1 61.74 494 VAL A N 1
ATOM 3828 C CA . VAL A 1 494 ? -33.095 9.258 15.094 1 61.74 494 VAL A CA 1
ATOM 3829 C C . VAL A 1 494 ? -32.898 10.173 13.888 1 61.74 494 VAL A C 1
ATOM 3831 O O . VAL A 1 494 ? -31.766 10.421 13.467 1 61.74 494 VAL A O 1
ATOM 3834 N N . CYS A 1 495 ? -34 10.736 13.384 1 60.79 495 CYS A N 1
ATOM 3835 C CA . CYS A 1 495 ? -33.899 11.619 12.227 1 60.79 495 CYS A CA 1
ATOM 3836 C C . CYS A 1 495 ? -33.134 12.89 12.577 1 60.79 495 CYS A C 1
ATOM 3838 O O . CYS A 1 495 ? -32.281 13.337 11.808 1 60.79 495 CYS A O 1
ATOM 3840 N N . PHE A 1 496 ? -33.41 13.382 13.84 1 62.27 496 PHE A N 1
ATOM 3841 C CA . PHE A 1 496 ? -32.752 14.613 14.263 1 62.27 496 PHE A CA 1
ATOM 3842 C C . PHE A 1 496 ? -31.265 14.378 14.5 1 62.27 496 PHE A C 1
ATOM 3844 O O . PHE A 1 496 ? -30.432 15.197 14.107 1 62.27 496 PHE A O 1
ATOM 3851 N N . ILE A 1 497 ? -31.021 13.277 14.971 1 63.83 497 ILE A N 1
ATOM 3852 C CA . ILE A 1 497 ? -29.623 12.983 15.269 1 63.83 497 ILE A CA 1
ATOM 3853 C C . ILE A 1 497 ? -28.849 12.786 13.967 1 63.83 497 ILE A C 1
ATOM 3855 O O . ILE A 1 497 ? -27.724 13.272 13.827 1 63.83 497 ILE A O 1
ATOM 3859 N N . LEU A 1 498 ? -29.458 12.071 13.018 1 65.07 498 LEU A N 1
ATOM 3860 C CA . LEU A 1 498 ? -28.781 11.828 11.749 1 65.07 498 LEU A CA 1
ATOM 3861 C C . LEU A 1 498 ? -28.588 13.13 10.979 1 65.07 498 LEU A C 1
ATOM 3863 O O . LEU A 1 498 ? -27.514 13.376 10.425 1 65.07 498 LEU A O 1
ATOM 3867 N N . PHE A 1 499 ? -29.499 14.019 11.163 1 64.29 499 PHE A N 1
ATOM 3868 C CA . PHE A 1 499 ? -29.431 15.284 10.44 1 64.29 499 PHE A CA 1
ATOM 3869 C C . PHE A 1 499 ? -28.382 16.203 11.054 1 64.29 499 PHE A C 1
ATOM 3871 O O . PHE A 1 499 ? -27.558 16.778 10.339 1 64.29 499 PHE A O 1
ATOM 3878 N N . PHE A 1 500 ? -28.476 16.32 12.301 1 64.63 500 PHE A N 1
ATOM 3879 C CA . PHE A 1 500 ? -27.559 17.235 12.971 1 64.63 500 PHE A CA 1
ATOM 3880 C C . PHE A 1 500 ? -26.127 16.719 12.895 1 64.63 500 PHE A C 1
ATOM 3882 O O . PHE A 1 500 ? -25.183 17.506 12.799 1 64.63 500 PHE A O 1
ATOM 3889 N N . SER A 1 501 ? -26.099 15.418 12.846 1 64.55 501 SER A N 1
ATOM 3890 C CA . SER A 1 501 ? -24.755 14.865 12.707 1 64.55 501 SER A CA 1
ATOM 3891 C C . SER A 1 501 ? -24.169 15.176 11.334 1 64.55 501 SER A C 1
ATOM 3893 O O . SER A 1 501 ? -22.995 15.537 11.222 1 64.55 501 SER A O 1
ATOM 3895 N N . PHE A 1 502 ? -24.925 15.142 10.382 1 68.01 502 PHE A N 1
ATOM 3896 C CA . PHE A 1 502 ? -24.456 15.416 9.028 1 68.01 502 PHE A CA 1
ATOM 3897 C C . PHE A 1 502 ? -24.128 16.894 8.857 1 68.01 502 PHE A C 1
ATOM 3899 O O . PHE A 1 502 ? -23.095 17.244 8.284 1 68.01 502 PHE A O 1
ATOM 3906 N N . LEU A 1 503 ? -24.975 17.829 9.388 1 69.56 503 LEU A N 1
ATOM 3907 C CA . LEU A 1 503 ? -24.76 19.269 9.283 1 69.56 503 LEU A CA 1
ATOM 3908 C C . LEU A 1 503 ? -23.507 19.688 10.045 1 69.56 503 LEU A C 1
ATOM 3910 O O . LEU A 1 503 ? -22.722 20.503 9.555 1 69.56 503 LEU A O 1
ATOM 3914 N N . LEU A 1 504 ? -23.409 19.093 11.096 1 68.16 504 LEU A N 1
ATOM 3915 C CA . LEU A 1 504 ? -22.258 19.445 11.921 1 68.16 504 LEU A CA 1
ATOM 3916 C C . LEU A 1 504 ? -20.96 18.974 11.274 1 68.16 504 LEU A C 1
ATOM 3918 O O . LEU A 1 504 ? -19.95 19.68 11.314 1 68.16 504 LEU A O 1
ATOM 3922 N N . MET A 1 505 ? -21.055 17.879 10.626 1 69.42 505 MET A N 1
ATOM 3923 C CA . MET A 1 505 ? -19.852 17.358 9.985 1 69.42 505 MET A CA 1
ATOM 3924 C C . MET A 1 505 ? -19.444 18.231 8.803 1 69.42 505 MET A C 1
ATOM 3926 O O . MET A 1 505 ? -18.261 18.528 8.624 1 69.42 505 MET A O 1
ATOM 3930 N N . GLU A 1 506 ? -20.334 18.724 8.09 1 68.83 506 GLU A N 1
ATOM 3931 C CA . GLU A 1 506 ? -20.021 19.548 6.926 1 68.83 506 GLU A CA 1
ATOM 3932 C C . GLU A 1 506 ? -19.583 20.949 7.344 1 68.83 506 GLU A C 1
ATOM 3934 O O . GLU A 1 506 ? -18.674 21.526 6.743 1 68.83 506 GLU A O 1
ATOM 3939 N N . ALA A 1 507 ? -20.226 21.479 8.317 1 70.09 507 ALA A N 1
ATOM 3940 C CA . ALA A 1 507 ? -19.836 22.797 8.812 1 70.09 507 ALA A CA 1
ATOM 3941 C C . ALA A 1 507 ? -18.44 22.761 9.426 1 70.09 507 ALA A C 1
ATOM 3943 O O . ALA A 1 507 ? -17.649 23.689 9.24 1 70.09 507 ALA A O 1
ATOM 3944 N N . TRP A 1 508 ? -18.256 21.749 9.972 1 68.21 508 TRP A N 1
ATOM 3945 C CA . TRP A 1 508 ? -16.961 21.605 10.63 1 68.21 508 TRP A CA 1
ATOM 3946 C C . TRP A 1 508 ? -15.844 21.445 9.604 1 68.21 508 TRP A C 1
ATOM 3948 O O . TRP A 1 508 ? -14.742 21.965 9.792 1 68.21 508 TRP A O 1
ATOM 3958 N N . GLU A 1 509 ? -16.052 20.675 8.64 1 69.72 509 GLU A N 1
ATOM 3959 C CA . GLU A 1 509 ? -15.06 20.547 7.576 1 69.72 509 GLU A CA 1
ATOM 3960 C C . GLU A 1 509 ? -14.709 21.909 6.983 1 69.72 509 GLU A C 1
ATOM 3962 O O . GLU A 1 509 ? -13.553 22.163 6.641 1 69.72 509 GLU A O 1
ATOM 3967 N N . LEU A 1 510 ? -15.619 22.802 6.997 1 72.56 510 LEU A N 1
ATOM 3968 C CA . LEU A 1 510 ? -15.381 24.147 6.484 1 72.56 510 LEU A CA 1
ATOM 3969 C C . LEU A 1 510 ? -14.526 24.955 7.454 1 72.56 510 LEU A C 1
ATOM 3971 O O . LEU A 1 510 ? -13.609 25.666 7.037 1 72.56 510 LEU A O 1
ATOM 3975 N N . VAL A 1 511 ? -14.804 24.775 8.678 1 72.4 511 VAL A N 1
ATOM 3976 C CA . VAL A 1 511 ? -14.059 25.526 9.683 1 72.4 511 VAL A CA 1
ATOM 3977 C C . VAL A 1 511 ? -12.608 25.05 9.713 1 72.4 511 VAL A C 1
ATOM 3979 O O . VAL A 1 511 ? -11.683 25.863 9.773 1 72.4 511 VAL A O 1
ATOM 3982 N N . VAL A 1 512 ? -12.43 23.772 9.625 1 70.39 512 VAL A N 1
ATOM 3983 C CA . VAL A 1 512 ? -11.079 23.219 9.651 1 70.39 512 VAL A CA 1
ATOM 3984 C C . VAL A 1 512 ? -10.313 23.668 8.409 1 70.39 512 VAL A C 1
ATOM 3986 O O . VAL A 1 512 ? -9.118 23.964 8.482 1 70.39 512 VAL A O 1
ATOM 3989 N N . TYR A 1 513 ? -10.943 23.746 7.432 1 73.24 513 TYR A N 1
ATOM 3990 C CA . TYR A 1 513 ? -10.302 24.205 6.204 1 73.24 513 TYR A CA 1
ATOM 3991 C C . TYR A 1 513 ? -9.868 25.661 6.327 1 73.24 513 TYR A C 1
ATOM 3993 O O . TYR A 1 513 ? -8.744 26.013 5.962 1 73.24 513 TYR A O 1
ATOM 4001 N N . LEU A 1 514 ? -10.737 26.459 6.929 1 75.19 514 LEU A N 1
ATOM 4002 C CA . LEU A 1 514 ? -10.443 27.884 7.036 1 75.19 514 LEU A CA 1
ATOM 4003 C C . LEU A 1 514 ? -9.303 28.132 8.017 1 75.19 514 LEU A C 1
ATOM 4005 O O . LEU A 1 514 ? -8.546 29.093 7.866 1 75.19 514 LEU A O 1
ATOM 4009 N N . LEU A 1 515 ? -9.12 27.166 8.874 1 75.85 515 LEU A N 1
ATOM 4010 C CA . LEU A 1 515 ? -8.071 27.35 9.872 1 75.85 515 LEU A CA 1
ATOM 4011 C C . LEU A 1 515 ? -6.838 26.524 9.523 1 75.85 515 LEU A C 1
ATOM 4013 O O . LEU A 1 515 ? -5.873 26.486 10.29 1 75.85 515 LEU A O 1
ATOM 4017 N N . SER A 1 516 ? -6.841 25.963 8.432 1 76.46 516 SER A N 1
ATOM 4018 C CA . SER A 1 516 ? -5.704 25.144 8.025 1 76.46 516 SER A CA 1
ATOM 4019 C C . SER A 1 516 ? -4.548 26.007 7.531 1 76.46 516 SER A C 1
ATOM 4021 O O . SER A 1 516 ? -4.762 27.121 7.047 1 76.46 516 SER A O 1
ATOM 4023 N N . ASP A 1 517 ? -3.341 25.506 7.641 1 79.53 517 ASP A N 1
ATOM 4024 C CA . ASP A 1 517 ? -2.149 26.202 7.166 1 79.53 517 ASP A CA 1
ATOM 4025 C C . ASP A 1 517 ? -2.134 26.288 5.641 1 79.53 517 ASP A C 1
ATOM 4027 O O . ASP A 1 517 ? -1.625 27.257 5.074 1 79.53 517 ASP A O 1
ATOM 4031 N N . SER A 1 518 ? -2.754 25.322 5.071 1 78.23 518 SER A N 1
ATOM 4032 C CA . SER A 1 518 ? -2.776 25.337 3.612 1 78.23 518 SER A CA 1
ATOM 4033 C C . SER A 1 518 ? -3.641 26.476 3.083 1 78.23 518 SER A C 1
ATOM 4035 O O . SER A 1 518 ? -3.336 27.063 2.043 1 78.23 518 SER A O 1
ATOM 4037 N N . PHE A 1 519 ? -4.701 26.785 3.803 1 80.46 519 PHE A N 1
ATOM 4038 C CA . PHE A 1 519 ? -5.544 27.905 3.401 1 80.46 519 PHE A CA 1
ATOM 4039 C C . PHE A 1 519 ? -4.819 29.23 3.606 1 80.46 519 PHE A C 1
ATOM 4041 O O . PHE A 1 519 ? -4.918 30.133 2.773 1 80.46 519 PHE A O 1
ATOM 4048 N N . LEU A 1 520 ? -4.128 29.325 4.621 1 82.56 520 LEU A N 1
ATOM 4049 C CA . LEU A 1 520 ? -3.384 30.548 4.9 1 82.56 520 LEU A CA 1
ATOM 4050 C C . LEU A 1 520 ? -2.316 30.788 3.839 1 82.56 520 LEU A C 1
ATOM 4052 O O . LEU A 1 520 ? -2.126 31.92 3.388 1 82.56 520 LEU A O 1
ATOM 4056 N N . VAL A 1 521 ? -1.655 29.742 3.443 1 85.36 521 VAL A N 1
ATOM 4057 C CA . VAL A 1 521 ? -0.627 29.874 2.415 1 85.36 521 VAL A CA 1
ATOM 4058 C C . VAL A 1 521 ? -1.271 30.27 1.088 1 85.36 521 VAL A C 1
ATOM 4060 O O . VAL A 1 521 ? -0.723 31.087 0.344 1 85.36 521 VAL A O 1
ATOM 4063 N N . SER A 1 522 ? -2.421 29.687 0.763 1 82.48 522 SER A N 1
ATOM 4064 C CA . SER A 1 522 ? -3.117 30.033 -0.472 1 82.48 522 SER A CA 1
ATOM 4065 C C . SER A 1 522 ? -3.533 31.5 -0.48 1 82.48 522 SER A C 1
ATOM 4067 O O . SER A 1 522 ? -3.446 32.17 -1.511 1 82.48 522 SER A O 1
ATOM 4069 N N . LEU A 1 523 ? -3.955 32.015 0.653 1 82.33 523 LEU A N 1
ATOM 4070 C CA . LEU A 1 523 ? -4.344 33.416 0.768 1 82.33 523 LEU A CA 1
ATOM 4071 C C . LEU A 1 523 ? -3.129 34.329 0.643 1 82.33 523 LEU A C 1
ATOM 4073 O O . LEU A 1 523 ? -3.206 35.391 0.02 1 82.33 523 LEU A O 1
ATOM 4077 N N . LEU A 1 524 ? -2.075 33.887 1.207 1 84.37 524 LEU A N 1
ATOM 4078 C CA . LEU A 1 524 ? -0.849 34.675 1.137 1 84.37 524 LEU A CA 1
ATOM 4079 C C . LEU A 1 524 ? -0.326 34.74 -0.294 1 84.37 524 LEU A C 1
ATOM 4081 O O . LEU A 1 524 ? 0.192 35.773 -0.723 1 84.37 524 LEU A O 1
ATOM 4085 N N . CYS A 1 525 ? -0.419 33.614 -0.924 1 84.27 525 CYS A N 1
ATOM 4086 C CA . CYS A 1 525 ? 0.035 33.594 -2.31 1 84.27 525 CYS A CA 1
ATOM 4087 C C . CYS A 1 525 ? -0.847 34.476 -3.186 1 84.27 525 CYS A C 1
ATOM 4089 O O . CYS A 1 525 ? -0.352 35.159 -4.085 1 84.27 525 CYS A O 1
ATOM 4091 N N . SER A 1 526 ? -2.15 34.465 -2.941 1 81.17 526 SER A N 1
ATOM 4092 C CA . SER A 1 526 ? -3.04 35.36 -3.672 1 81.17 526 SER A CA 1
ATOM 4093 C C . SER A 1 526 ? -2.757 36.82 -3.332 1 81.17 526 SER A C 1
ATOM 4095 O O . SER A 1 526 ? -2.883 37.698 -4.188 1 81.17 526 SER A O 1
ATOM 4097 N N . TYR A 1 527 ? -2.377 37.05 -2.044 1 83.29 527 TYR A N 1
ATOM 4098 C CA . TYR A 1 527 ? -1.984 38.379 -1.591 1 83.29 527 TYR A CA 1
ATOM 4099 C C . TYR A 1 527 ? -0.723 38.849 -2.307 1 83.29 527 TYR A C 1
ATOM 4101 O O . TYR A 1 527 ? -0.622 40.013 -2.7 1 83.29 527 TYR A O 1
ATOM 4109 N N . ALA A 1 528 ? 0.2 37.901 -2.509 1 83.04 528 ALA A N 1
ATOM 4110 C CA . ALA A 1 528 ? 1.462 38.235 -3.165 1 83.04 528 ALA A CA 1
ATOM 4111 C C . ALA A 1 528 ? 1.265 38.428 -4.666 1 83.04 528 ALA A C 1
ATOM 4113 O O . ALA A 1 528 ? 1.991 39.197 -5.3 1 83.04 528 ALA A O 1
ATOM 4114 N N . ARG A 1 529 ? 0.331 37.759 -5.192 1 81.43 529 ARG A N 1
ATOM 4115 C CA . ARG A 1 529 ? 0.083 37.792 -6.629 1 81.43 529 ARG A CA 1
ATOM 4116 C C . ARG A 1 529 ? -0.61 39.089 -7.035 1 81.43 529 ARG A C 1
ATOM 4118 O O . ARG A 1 529 ? -0.381 39.605 -8.131 1 81.43 529 ARG A O 1
ATOM 4125 N N . ARG A 1 530 ? -1.48 39.617 -6.165 1 80.03 530 ARG A N 1
ATOM 4126 C CA . ARG A 1 530 ? -2.311 40.765 -6.512 1 80.03 530 ARG A CA 1
ATOM 4127 C C . ARG A 1 530 ? -1.872 42.011 -5.75 1 80.03 530 ARG A C 1
ATOM 4129 O O . ARG A 1 530 ? -2.112 42.126 -4.547 1 80.03 530 ARG A O 1
ATOM 4136 N N . PRO A 1 531 ? -1.288 42.951 -6.375 1 78.42 531 PRO A N 1
ATOM 4137 C CA . PRO A 1 531 ? -0.857 44.176 -5.698 1 78.42 531 PRO A CA 1
ATOM 4138 C C . PRO A 1 531 ? -2.022 44.957 -5.094 1 78.42 531 PRO A C 1
ATOM 4140 O O . PRO A 1 531 ? -1.848 45.658 -4.094 1 78.42 531 PRO A O 1
ATOM 4143 N N . ARG A 1 532 ? -3.268 44.851 -5.696 1 78.78 532 ARG A N 1
ATOM 4144 C CA . ARG A 1 532 ? -4.442 45.539 -5.169 1 78.78 532 ARG A CA 1
ATOM 4145 C C . ARG A 1 532 ? -4.751 45.083 -3.747 1 78.78 532 ARG A C 1
ATOM 4147 O O . ARG A 1 532 ? -5.193 45.881 -2.916 1 78.78 532 ARG A O 1
ATOM 4154 N N . TRP A 1 533 ? -4.455 43.795 -3.484 1 79.97 533 TRP A N 1
ATOM 4155 C CA . TRP A 1 533 ? -4.707 43.242 -2.158 1 79.97 533 TRP A CA 1
ATOM 4156 C C . TRP A 1 533 ? -3.673 43.741 -1.154 1 79.97 533 TRP A C 1
ATOM 4158 O O . TRP A 1 533 ? -3.971 43.884 0.034 1 79.97 533 TRP A O 1
ATOM 4168 N N . GLN A 1 534 ? -2.486 44.053 -1.651 1 78.46 534 GLN A N 1
ATOM 4169 C CA . GLN A 1 534 ? -1.411 44.509 -0.776 1 78.46 534 GLN A CA 1
ATOM 4170 C C . GLN A 1 534 ? -1.694 45.91 -0.241 1 78.46 534 GLN A C 1
ATOM 4172 O O . GLN A 1 534 ? -1.334 46.232 0.893 1 78.46 534 GLN A O 1
ATOM 4177 N N . SER A 1 535 ? -2.394 46.647 -1.173 1 78.66 535 SER A N 1
ATOM 4178 C CA . SER A 1 535 ? -2.629 48.042 -0.817 1 78.66 535 SER A CA 1
ATOM 4179 C C . SER A 1 535 ? -3.942 48.205 -0.058 1 78.66 535 SER A C 1
ATOM 4181 O O . SER A 1 535 ? -4.175 49.235 0.577 1 78.66 535 SER A O 1
ATOM 4183 N N . SER A 1 536 ? -4.722 47.105 -0.055 1 82.99 536 SER A N 1
ATOM 4184 C CA . SER A 1 536 ? -6.03 47.207 0.583 1 82.99 536 SER A CA 1
ATOM 4185 C C . SER A 1 536 ? -5.933 46.965 2.085 1 82.99 536 SER A C 1
ATOM 4187 O O . SER A 1 536 ? -5.418 45.933 2.521 1 82.99 536 SER A O 1
ATOM 4189 N N . ARG A 1 537 ? -6.351 47.952 2.889 1 83.01 537 ARG A N 1
ATOM 4190 C CA . ARG A 1 537 ? -6.345 47.855 4.345 1 83.01 537 ARG A CA 1
ATOM 4191 C C . ARG A 1 537 ? -7.343 46.809 4.828 1 83.01 537 ARG A C 1
ATOM 4193 O O . ARG A 1 537 ? -7.115 46.149 5.844 1 83.01 537 ARG A O 1
ATOM 4200 N N . CYS A 1 538 ? -8.342 46.604 4.067 1 81.76 538 CYS A N 1
ATOM 4201 C CA . CYS A 1 538 ? -9.368 45.64 4.449 1 81.76 538 CYS A CA 1
ATOM 4202 C C . CYS A 1 538 ? -8.836 44.215 4.362 1 81.76 538 CYS A C 1
ATOM 4204 O O . CYS A 1 538 ? -9.087 43.399 5.251 1 81.76 538 CYS A O 1
ATOM 4206 N N . VAL A 1 539 ? -8.115 43.98 3.354 1 84.34 539 VAL A N 1
ATOM 4207 C CA . VAL A 1 539 ? -7.573 42.637 3.182 1 84.34 539 VAL A CA 1
ATOM 4208 C C . VAL A 1 539 ? -6.533 42.357 4.265 1 84.34 539 VAL A C 1
ATOM 4210 O O . VAL A 1 539 ? -6.492 41.259 4.826 1 84.34 539 VAL A O 1
ATOM 4213 N N . ARG A 1 540 ? -5.818 43.315 4.626 1 84.56 540 ARG A N 1
ATOM 4214 C CA . ARG A 1 540 ? -4.788 43.14 5.646 1 84.56 540 ARG A CA 1
ATOM 4215 C C . ARG A 1 540 ? -5.41 42.898 7.017 1 84.56 540 ARG A C 1
ATOM 4217 O O . ARG A 1 540 ? -4.924 42.068 7.787 1 84.56 540 ARG A O 1
ATOM 4224 N N . ARG A 1 541 ? -6.46 43.524 7.303 1 84.36 541 ARG A N 1
ATOM 4225 C CA . ARG A 1 541 ? -7.141 43.339 8.58 1 84.36 541 ARG A CA 1
ATOM 4226 C C . ARG A 1 541 ? -7.795 41.963 8.657 1 84.36 541 ARG A C 1
ATOM 4228 O O . ARG A 1 541 ? -7.805 41.333 9.717 1 84.36 541 ARG A O 1
ATOM 4235 N N . ALA A 1 542 ? -8.351 41.61 7.538 1 83.14 542 ALA A N 1
ATOM 4236 C CA . ALA A 1 542 ? -8.965 40.285 7.504 1 83.14 542 ALA A CA 1
ATOM 4237 C C . ALA A 1 542 ? -7.924 39.192 7.727 1 83.14 542 ALA A C 1
ATOM 4239 O O . ALA A 1 542 ? -8.166 38.236 8.467 1 83.14 542 ALA A O 1
ATOM 4240 N N . LEU A 1 543 ? -6.799 39.338 7.058 1 84.67 543 LEU A N 1
ATOM 4241 C CA . LEU A 1 543 ? -5.721 38.372 7.241 1 84.67 543 LEU A CA 1
ATOM 4242 C C . LEU A 1 543 ? -5.165 38.44 8.659 1 84.67 543 LEU A C 1
ATOM 4244 O O . LEU A 1 543 ? -4.827 37.411 9.248 1 84.67 543 LEU A O 1
ATOM 4248 N N . GLY A 1 544 ? -5.124 39.641 9.145 1 81.93 544 GLY A N 1
ATOM 4249 C CA . GLY A 1 544 ? -4.697 39.804 10.526 1 81.93 544 GLY A CA 1
ATOM 4250 C C . GLY A 1 544 ? -5.634 39.148 11.522 1 81.93 544 GLY A C 1
ATOM 4251 O O . GLY A 1 544 ? -5.187 38.522 12.485 1 81.93 544 GLY A O 1
ATOM 4252 N N . ALA A 1 545 ? -6.877 39.195 11.278 1 82.42 545 ALA A N 1
ATOM 4253 C CA . ALA A 1 545 ? -7.876 38.572 12.143 1 82.42 545 ALA A CA 1
ATOM 4254 C C . ALA A 1 545 ? -7.79 37.05 12.071 1 82.42 545 ALA A C 1
ATOM 4256 O O . ALA A 1 545 ? -7.931 36.365 13.087 1 82.42 545 ALA A O 1
ATOM 4257 N N . LEU A 1 546 ? -7.61 36.619 10.911 1 81.84 546 LEU A N 1
ATOM 4258 C CA . LEU A 1 546 ? -7.482 35.176 10.737 1 81.84 546 LEU A CA 1
ATOM 4259 C C . LEU A 1 546 ? -6.263 34.645 11.483 1 81.84 546 LEU A C 1
ATOM 4261 O O . LEU A 1 546 ? -6.322 33.577 12.098 1 81.84 546 LEU A O 1
ATOM 4265 N N . LEU A 1 547 ? -5.188 35.374 11.411 1 83.54 547 LEU A N 1
ATOM 4266 C CA . LEU A 1 547 ? -3.97 34.973 12.107 1 83.54 547 LEU A CA 1
ATOM 4267 C C . LEU A 1 547 ? -4.164 35.029 13.618 1 83.54 547 LEU A C 1
ATOM 4269 O O . LEU A 1 547 ? -3.623 34.196 14.349 1 83.54 547 LEU A O 1
ATOM 4273 N N . TRP A 1 548 ? -4.975 35.986 13.993 1 80.11 548 TRP A N 1
ATOM 4274 C CA . TRP A 1 548 ? -5.273 36.098 15.417 1 80.11 548 TRP A CA 1
ATOM 4275 C C . TRP A 1 548 ? -6.098 34.908 15.896 1 80.11 548 TRP A C 1
ATOM 4277 O O . TRP A 1 548 ? -5.815 34.332 16.949 1 80.11 548 TRP A O 1
ATOM 4287 N N . VAL A 1 549 ? -7.025 34.498 15.118 1 76.53 549 VAL A N 1
ATOM 4288 C CA . VAL A 1 549 ? -7.867 33.36 15.474 1 76.53 549 VAL A CA 1
ATOM 4289 C C . VAL A 1 549 ? -7.022 32.089 15.529 1 76.53 549 VAL A C 1
ATOM 4291 O O . VAL A 1 549 ? -7.219 31.243 16.404 1 76.53 549 VAL A O 1
ATOM 4294 N N . LYS A 1 550 ? -6.114 31.973 14.623 1 75.79 550 LYS A N 1
ATOM 4295 C CA . LYS A 1 550 ? -5.255 30.793 14.579 1 75.79 550 LYS A CA 1
ATOM 4296 C C . LYS A 1 550 ? -4.301 30.762 15.77 1 75.79 550 LYS A C 1
ATOM 4298 O O . LYS A 1 550 ? -4.008 29.693 16.309 1 75.79 550 LYS A O 1
ATOM 4303 N N . ARG A 1 551 ? -3.836 31.895 16.13 1 70.76 551 ARG A N 1
ATOM 4304 C CA . ARG A 1 551 ? -2.917 31.983 17.26 1 70.76 551 ARG A CA 1
ATOM 4305 C C . ARG A 1 551 ? -3.618 31.623 18.565 1 70.76 551 ARG A C 1
ATOM 4307 O O . ARG A 1 551 ? -3.043 30.944 19.419 1 70.76 551 ARG A O 1
ATOM 4314 N N . VAL A 1 552 ? -4.818 32.054 18.66 1 61.84 552 VAL A N 1
ATOM 4315 C CA . VAL A 1 552 ? -5.569 31.798 19.884 1 61.84 552 VAL A CA 1
ATOM 4316 C C . VAL A 1 552 ? -5.967 30.325 19.947 1 61.84 552 VAL A C 1
ATOM 4318 O O . VAL A 1 552 ? -5.976 29.723 21.024 1 61.84 552 VAL A O 1
ATOM 4321 N N . GLY A 1 553 ? -6.278 29.739 18.867 1 57.25 553 GLY A N 1
ATOM 4322 C CA . GLY A 1 553 ? -6.728 28.357 18.821 1 57.25 553 GLY A CA 1
ATOM 4323 C C . GLY A 1 553 ? -5.59 27.356 18.891 1 57.25 553 GLY A C 1
ATOM 4324 O O . GLY A 1 553 ? -5.775 26.228 19.352 1 57.25 553 GLY A O 1
ATOM 4325 N N . ARG A 1 554 ? -4.481 27.515 18.28 1 55.66 554 ARG A N 1
ATOM 4326 C CA . ARG A 1 554 ? -3.404 26.536 18.175 1 55.66 554 ARG A CA 1
ATOM 4327 C C . ARG A 1 554 ? -2.425 26.673 19.336 1 55.66 554 ARG A C 1
ATOM 4329 O O . ARG A 1 554 ? -1.579 27.569 19.339 1 55.66 554 ARG A O 1
ATOM 4336 N N . ALA A 1 555 ? -2.936 26.456 20.565 1 53.02 555 ALA A N 1
ATOM 4337 C CA . ALA A 1 555 ? -1.877 26.356 21.565 1 53.02 555 ALA A CA 1
ATOM 4338 C C . ALA A 1 555 ? -0.676 25.59 21.018 1 53.02 555 ALA A C 1
ATOM 4340 O O . ALA A 1 555 ? -0.832 24.685 20.194 1 53.02 555 ALA A O 1
ATOM 4341 N N . ARG A 1 556 ? 0.512 26.154 21.11 1 52.4 556 ARG A N 1
ATOM 4342 C CA . ARG A 1 556 ? 1.853 25.807 20.651 1 52.4 556 ARG A CA 1
ATOM 4343 C C . ARG A 1 556 ? 2.14 24.326 20.869 1 52.4 556 ARG A C 1
ATOM 4345 O O . ARG A 1 556 ? 2.648 23.935 21.922 1 52.4 556 ARG A O 1
ATOM 4352 N N . ALA A 1 557 ? 1.307 23.35 20.476 1 56.48 557 ALA A N 1
ATOM 4353 C CA . ALA A 1 557 ? 1.662 22.001 20.909 1 56.48 557 ALA A CA 1
ATOM 4354 C C . ALA A 1 557 ? 2.967 21.544 20.264 1 56.48 557 ALA A C 1
ATOM 4356 O O . ALA A 1 557 ? 3.134 21.644 19.046 1 56.48 557 ALA A O 1
ATOM 4357 N N . GLY A 1 558 ? 4.15 21.965 20.991 1 61.62 558 GLY A N 1
ATOM 4358 C CA . GLY A 1 558 ? 5.463 21.445 20.643 1 61.62 558 GLY A CA 1
ATOM 4359 C C . GLY A 1 558 ? 5.462 19.952 20.375 1 61.62 558 GLY A C 1
ATOM 4360 O O . GLY A 1 558 ? 4.5 19.256 20.71 1 61.62 558 GLY A O 1
ATOM 4361 N N . VAL A 1 559 ? 6.349 19.412 19.607 1 75.87 559 VAL A N 1
ATOM 4362 C CA . VAL A 1 559 ? 6.56 17.991 19.347 1 75.87 559 VAL A CA 1
ATOM 4363 C C . VAL A 1 559 ? 6.695 17.238 20.669 1 75.87 559 VAL A C 1
ATOM 4365 O O . VAL A 1 559 ? 7.393 17.69 21.579 1 75.87 559 VAL A O 1
ATOM 4368 N N . ARG A 1 560 ? 5.879 16.353 20.912 1 78.46 560 ARG A N 1
ATOM 4369 C CA . ARG A 1 560 ? 5.932 15.54 22.122 1 78.46 560 ARG A CA 1
ATOM 4370 C C . ARG A 1 560 ? 6.546 14.174 21.838 1 78.46 560 ARG A C 1
ATOM 4372 O O . ARG A 1 560 ? 6.489 13.685 20.708 1 78.46 560 ARG A O 1
ATOM 4379 N N . PHE A 1 561 ? 7.278 13.737 22.727 1 88.18 561 PHE A N 1
ATOM 4380 C CA . PHE A 1 561 ? 7.753 12.372 22.536 1 88.18 561 PHE A CA 1
ATOM 4381 C C . PHE A 1 561 ? 7.453 11.517 23.761 1 88.18 561 PHE A C 1
ATOM 4383 O O . PHE A 1 561 ? 7.333 12.037 24.873 1 88.18 561 PHE A O 1
ATOM 4390 N N . ASN A 1 562 ? 7.202 10.282 23.61 1 85.47 562 ASN A N 1
ATOM 4391 C CA . ASN A 1 562 ? 6.802 9.316 24.628 1 85.47 562 ASN A CA 1
ATOM 4392 C C . ASN A 1 562 ? 8.005 8.791 25.406 1 85.47 562 ASN A C 1
ATOM 4394 O O . ASN A 1 562 ? 9.11 8.706 24.866 1 85.47 562 ASN A O 1
ATOM 4398 N N . GLN A 1 563 ? 7.677 8.611 26.692 1 88.92 563 GLN A N 1
ATOM 4399 C CA . GLN A 1 563 ? 8.751 8.174 27.578 1 88.92 563 GLN A CA 1
ATOM 4400 C C . GLN A 1 563 ? 8.474 6.779 28.132 1 88.92 563 GLN A C 1
ATOM 4402 O O . GLN A 1 563 ? 7.339 6.465 28.498 1 88.92 563 GLN A O 1
ATOM 4407 N N . LEU A 1 564 ? 9.508 5.874 28.054 1 88.36 564 LEU A N 1
ATOM 4408 C CA . LEU A 1 564 ? 9.392 4.546 28.648 1 88.36 564 LEU A CA 1
ATOM 4409 C C . LEU A 1 564 ? 10.654 4.186 29.426 1 88.36 564 LEU A C 1
ATOM 4411 O O . LEU A 1 564 ? 11.768 4.4 28.943 1 88.36 564 LEU A O 1
ATOM 4415 N N . CYS A 1 565 ? 10.424 3.788 30.631 1 86.66 565 CYS A N 1
ATOM 4416 C CA . CYS A 1 565 ? 11.523 3.308 31.462 1 86.66 565 CYS A CA 1
ATOM 4417 C C . CYS A 1 565 ? 11.397 1.811 31.72 1 86.66 565 CYS A C 1
ATOM 4419 O O . CYS A 1 565 ? 10.378 1.35 32.238 1 86.66 565 CYS A O 1
ATOM 4421 N N . VAL A 1 566 ? 12.35 0.996 31.356 1 82.14 566 VAL A N 1
ATOM 4422 C CA . VAL A 1 566 ? 12.318 -0.462 31.403 1 82.14 566 VAL A CA 1
ATOM 4423 C C . VAL A 1 566 ? 12.227 -0.93 32.854 1 82.14 566 VAL A C 1
ATOM 4425 O O . VAL A 1 566 ? 11.487 -1.866 33.165 1 82.14 566 VAL A O 1
ATOM 4428 N N . LEU A 1 567 ? 13.08 -0.362 33.697 1 76.69 567 LEU A N 1
ATOM 4429 C CA . LEU A 1 567 ? 13.124 -0.817 35.082 1 76.69 567 LEU A CA 1
ATOM 4430 C C . LEU A 1 567 ? 11.885 -0.359 35.844 1 76.69 567 LEU A C 1
ATOM 4432 O O . LEU A 1 567 ? 11.585 -0.881 36.92 1 76.69 567 LEU A O 1
ATOM 4436 N N . GLY A 1 568 ? 11.193 0.599 35.261 1 64.78 568 GLY A N 1
ATOM 4437 C CA . GLY A 1 568 ? 9.931 1.032 35.838 1 64.78 568 GLY A CA 1
ATOM 4438 C C . GLY A 1 568 ? 8.767 0.13 35.472 1 64.78 568 GLY A C 1
ATOM 4439 O O . GLY A 1 568 ? 7.667 0.28 36.007 1 64.78 568 GLY A O 1
ATOM 4440 N N . LEU A 1 569 ? 8.854 -0.882 34.362 1 57.43 569 LEU A N 1
ATOM 4441 C CA . LEU A 1 569 ? 7.828 -1.811 33.903 1 57.43 569 LEU A CA 1
ATOM 4442 C C . LEU A 1 569 ? 7.473 -2.812 34.997 1 57.43 569 LEU A C 1
ATOM 4444 O O . LEU A 1 569 ? 6.372 -3.367 35.003 1 57.43 569 LEU A O 1
ATOM 4448 N N . ARG A 1 570 ? 8.481 -3.252 35.96 1 52.07 570 ARG A N 1
ATOM 4449 C CA . ARG A 1 570 ? 8.255 -4.19 37.055 1 52.07 570 ARG A CA 1
ATOM 4450 C C . ARG A 1 570 ? 7.053 -3.77 37.896 1 52.07 570 ARG A C 1
ATOM 4452 O O . ARG A 1 570 ? 6.264 -4.615 38.325 1 52.07 570 ARG A O 1
ATOM 4459 N N . ARG A 1 571 ? 7.112 -2.713 38.435 1 43.74 571 ARG A N 1
ATOM 4460 C CA . ARG A 1 571 ? 6.126 -2.284 39.421 1 43.74 571 ARG A CA 1
ATOM 4461 C C . ARG A 1 571 ? 4.746 -2.14 38.788 1 43.74 571 ARG A C 1
ATOM 4463 O O . ARG A 1 571 ? 3.745 -1.999 39.494 1 43.74 571 ARG A O 1
ATOM 4470 N N . ARG A 1 572 ? 4.515 -2 37.645 1 39.5 572 ARG A N 1
ATOM 4471 C CA . ARG A 1 572 ? 3.196 -1.67 37.114 1 39.5 572 ARG A CA 1
ATOM 4472 C C . ARG A 1 572 ? 2.553 -2.885 36.453 1 39.5 572 ARG A C 1
ATOM 4474 O O . ARG A 1 572 ? 2.747 -3.123 35.259 1 39.5 572 ARG A O 1
ATOM 4481 N N . ARG A 1 573 ? 2.468 -4.099 36.942 1 42.1 573 ARG A N 1
ATOM 4482 C CA . ARG A 1 573 ? 1.558 -5.184 36.586 1 42.1 573 ARG A CA 1
ATOM 4483 C C . ARG A 1 573 ? 0.361 -4.659 35.801 1 42.1 573 ARG A C 1
ATOM 4485 O O . ARG A 1 573 ? -0.145 -5.336 34.905 1 42.1 573 ARG A O 1
ATOM 4492 N N . LEU A 1 574 ? -0.258 -3.738 36.273 1 42.31 574 LEU A N 1
ATOM 4493 C CA . LEU A 1 574 ? -1.483 -3.124 35.774 1 42.31 574 LEU A CA 1
ATOM 4494 C C . LEU A 1 574 ? -1.275 -2.557 34.373 1 42.31 574 LEU A C 1
ATOM 4496 O O . LEU A 1 574 ? -2.242 -2.22 33.686 1 42.31 574 LEU A O 1
ATOM 4500 N N . HIS A 1 575 ? -0.038 -2.396 33.998 1 42.3 575 HIS A N 1
ATOM 4501 C CA . HIS A 1 575 ? 0.346 -1.828 32.712 1 42.3 575 HIS A CA 1
ATOM 4502 C C . HIS A 1 575 ? 0.166 -2.84 31.586 1 42.3 575 HIS A C 1
ATOM 4504 O O . HIS A 1 575 ? -0.238 -2.478 30.478 1 42.3 575 HIS A O 1
ATOM 4510 N N . THR A 1 576 ? 0.535 -4.126 31.929 1 42.3 576 THR A N 1
ATOM 4511 C CA . THR A 1 576 ? 0.297 -5.134 30.902 1 42.3 576 THR A CA 1
ATOM 4512 C C . THR A 1 576 ? -1.174 -5.156 30.497 1 42.3 576 THR A C 1
ATOM 4514 O O . THR A 1 576 ? -1.496 -5.318 29.318 1 42.3 576 THR A O 1
ATOM 4517 N N . LEU A 1 577 ? -1.968 -5.201 31.555 1 45.12 577 LEU A N 1
ATOM 4518 C CA . LEU A 1 577 ? -3.394 -5.156 31.251 1 45.12 577 LEU A CA 1
ATOM 4519 C C . LEU A 1 577 ? -3.739 -3.909 30.445 1 45.12 577 LEU A C 1
ATOM 4521 O O . LEU A 1 577 ? -4.552 -3.968 29.519 1 45.12 577 LEU A O 1
ATOM 4525 N N . ARG A 1 578 ? -3.108 -2.896 30.841 1 44.76 578 ARG A N 1
ATOM 4526 C CA . ARG A 1 578 ? -3.373 -1.651 30.127 1 44.76 578 ARG A CA 1
ATOM 4527 C C . ARG A 1 578 ? -2.817 -1.705 28.708 1 44.76 578 ARG A C 1
ATOM 4529 O O . ARG A 1 578 ? -3.443 -1.205 27.771 1 44.76 578 ARG A O 1
ATOM 4536 N N . VAL A 1 579 ? -1.637 -2.383 28.605 1 45.63 579 VAL A N 1
ATOM 4537 C CA . VAL A 1 579 ? -1.086 -2.585 27.269 1 45.63 579 VAL A CA 1
ATOM 4538 C C . VAL A 1 579 ? -1.998 -3.511 26.468 1 45.63 579 VAL A C 1
ATOM 4540 O O . VAL A 1 579 ? -2.252 -3.272 25.285 1 45.63 579 VAL A O 1
ATOM 4543 N N . MET A 1 580 ? -2.408 -4.604 27.158 1 44.19 580 MET A N 1
ATOM 4544 C CA . MET A 1 580 ? -3.339 -5.503 26.483 1 44.19 580 MET A CA 1
ATOM 4545 C C . MET A 1 580 ? -4.613 -4.766 26.081 1 44.19 580 MET A C 1
ATOM 4547 O O . MET A 1 580 ? -5.124 -4.957 24.977 1 44.19 580 MET A O 1
ATOM 4551 N N . ILE A 1 581 ? -5.138 -4.102 27.043 1 45.6 581 ILE A N 1
ATOM 4552 C CA . ILE A 1 581 ? -6.35 -3.348 26.742 1 45.6 581 ILE A CA 1
ATOM 4553 C C . ILE A 1 581 ? -6.049 -2.289 25.684 1 45.6 581 ILE A C 1
ATOM 4555 O O . ILE A 1 581 ? -6.882 -2.015 24.817 1 45.6 581 ILE A O 1
ATOM 4559 N N . SER A 1 582 ? -4.869 -1.75 25.804 1 43.36 582 SER A N 1
ATOM 4560 C CA . SER A 1 582 ? -4.474 -0.741 24.826 1 43.36 582 SER A CA 1
ATOM 4561 C C . SER A 1 582 ? -4.313 -1.35 23.438 1 43.36 582 SER A C 1
ATOM 4563 O O . SER A 1 582 ? -4.556 -0.684 22.43 1 43.36 582 SER A O 1
ATOM 4565 N N . GLN A 1 583 ? -3.623 -2.487 23.453 1 43.31 583 GLN A N 1
ATOM 4566 C CA . GLN A 1 583 ? -3.594 -3.185 22.172 1 43.31 583 GLN A CA 1
ATOM 4567 C C . GLN A 1 583 ? -5.006 -3.437 21.652 1 43.31 583 GLN A C 1
ATOM 4569 O O . GLN A 1 583 ? -5.23 -3.47 20.44 1 43.31 583 GLN A O 1
ATOM 4574 N N . LEU A 1 584 ? -5.759 -3.831 22.573 1 41.82 584 LEU A N 1
ATOM 4575 C CA . LEU A 1 584 ? -7.151 -4.074 22.21 1 41.82 584 LEU A CA 1
ATOM 4576 C C . LEU A 1 584 ? -7.889 -2.76 21.979 1 41.82 584 LEU A C 1
ATOM 4578 O O . LEU A 1 584 ? -8.755 -2.675 21.105 1 41.82 584 LEU A O 1
ATOM 4582 N N . LEU A 1 585 ? -7.759 -1.688 23.01 1 40.69 585 LEU A N 1
ATOM 4583 C CA . LEU A 1 585 ? -8.391 -0.377 22.915 1 40.69 585 LEU A CA 1
ATOM 4584 C C . LEU A 1 585 ? -7.377 0.689 22.515 1 40.69 585 LEU A C 1
ATOM 4586 O O . LEU A 1 585 ? -6.432 0.962 23.259 1 40.69 585 LEU A O 1
ATOM 4590 N N . PRO A 1 586 ? -6.999 0.888 21.32 1 38.62 586 PRO A N 1
ATOM 4591 C CA . PRO A 1 586 ? -5.959 1.795 20.829 1 38.62 586 PRO A CA 1
ATOM 4592 C C . PRO A 1 586 ? -6.038 3.182 21.462 1 38.62 586 PRO A C 1
ATOM 4594 O O . PRO A 1 586 ? -5.991 4.191 20.754 1 38.62 586 PRO A O 1
ATOM 4597 N N . LEU A 1 587 ? -6.706 3.572 22.521 1 39.39 587 LEU A N 1
ATOM 4598 C CA . LEU A 1 587 ? -6.658 4.928 23.058 1 39.39 587 LEU A CA 1
ATOM 4599 C C . LEU A 1 587 ? -5.261 5.26 23.571 1 39.39 587 LEU A C 1
ATOM 4601 O O . LEU A 1 587 ? -4.729 4.559 24.435 1 39.39 587 LEU A O 1
ATOM 4605 N N . PRO A 1 588 ? -4.402 5.944 22.785 1 40.19 588 PRO A N 1
ATOM 4606 C CA . PRO A 1 588 ? -3.117 6.427 23.296 1 40.19 588 PRO A CA 1
ATOM 4607 C C . PRO A 1 588 ? -3.164 6.764 24.785 1 40.19 588 PRO A C 1
ATOM 4609 O O . PRO A 1 588 ? -2.141 6.688 25.471 1 40.19 588 PRO A O 1
ATOM 4612 N N . PHE A 1 589 ? -4.232 7.449 25.255 1 40.57 589 PHE A N 1
ATOM 4613 C CA . PHE A 1 589 ? -4.28 7.88 26.647 1 40.57 589 PHE A CA 1
ATOM 4614 C C . PHE A 1 589 ? -4.039 6.704 27.586 1 40.57 589 PHE A C 1
ATOM 4616 O O . PHE A 1 589 ? -3.441 6.867 28.652 1 40.57 589 PHE A O 1
ATOM 4623 N N . PHE A 1 590 ? -4.497 5.613 27.148 1 41.23 590 PHE A N 1
ATOM 4624 C CA . PHE A 1 590 ? -4.457 4.543 28.137 1 41.23 590 PHE A CA 1
ATOM 4625 C C . PHE A 1 590 ? -3.111 3.828 28.107 1 41.23 590 PHE A C 1
ATOM 4627 O O . PHE A 1 590 ? -2.873 2.908 28.893 1 41.23 590 PHE A O 1
ATOM 4634 N N . LEU A 1 591 ? -2.382 4.018 26.997 1 46.38 591 LEU A N 1
ATOM 4635 C CA . LEU A 1 591 ? -1.077 3.367 27.042 1 46.38 591 LEU A CA 1
ATOM 4636 C C . LEU A 1 591 ? -0.264 3.862 28.234 1 46.38 591 LEU A C 1
ATOM 4638 O O . LEU A 1 591 ? 0.784 3.297 28.553 1 46.38 591 LEU A O 1
ATOM 4642 N N . GLY A 1 592 ? -0.782 4.579 28.96 1 51.84 592 GLY A N 1
ATOM 4643 C CA . GLY A 1 592 ? -0.103 5.057 30.154 1 51.84 592 GLY A CA 1
ATOM 4644 C C . GLY A 1 592 ? 1.309 5.541 29.884 1 51.84 592 GLY A C 1
ATOM 4645 O O . GLY A 1 592 ? 2.152 5.546 30.783 1 51.84 592 GLY A O 1
ATOM 4646 N N . VAL A 1 593 ? 1.817 5.587 28.521 1 63.09 593 VAL A N 1
ATOM 4647 C CA . VAL A 1 593 ? 3.169 6.117 28.378 1 63.09 593 VAL A CA 1
ATOM 4648 C C . VAL A 1 593 ? 3.137 7.642 28.446 1 63.09 593 VAL A C 1
ATOM 4650 O O . VAL A 1 593 ? 2.47 8.292 27.638 1 63.09 593 VAL A O 1
ATOM 4653 N N . PRO A 1 594 ? 3.702 8.163 29.468 1 73.4 594 PRO A N 1
ATOM 4654 C CA . PRO A 1 594 ? 3.724 9.622 29.594 1 73.4 594 PRO A CA 1
ATOM 4655 C C . PRO A 1 594 ? 4.42 10.305 28.419 1 73.4 594 PRO A C 1
ATOM 4657 O O . PRO A 1 594 ? 5.389 9.77 27.875 1 73.4 594 PRO A O 1
ATOM 4660 N N . SER A 1 595 ? 3.766 11.252 27.93 1 81.01 595 SER A N 1
ATOM 4661 C CA . SER A 1 595 ? 4.356 12.052 26.862 1 81.01 595 SER A CA 1
ATOM 4662 C C . SER A 1 595 ? 4.848 13.397 27.386 1 81.01 595 SER A C 1
ATOM 4664 O O . SER A 1 595 ? 4.185 14.026 28.214 1 81.01 595 SER A O 1
ATOM 4666 N N . VAL A 1 596 ? 6.105 13.726 27.107 1 85.85 596 VAL A N 1
ATOM 4667 C CA . VAL A 1 596 ? 6.691 14.993 27.531 1 85.85 596 VAL A CA 1
ATOM 4668 C C . VAL A 1 596 ? 7.02 15.845 26.308 1 85.85 596 VAL A C 1
ATOM 4670 O O . VAL A 1 596 ? 7.344 15.314 25.243 1 85.85 596 VAL A O 1
ATOM 4673 N N . VAL A 1 597 ? 6.865 17.14 26.487 1 86.59 597 VAL A N 1
ATOM 4674 C CA . VAL A 1 597 ? 7.269 18.065 25.434 1 86.59 597 VAL A CA 1
ATOM 4675 C C . VAL A 1 597 ? 8.787 18.031 25.272 1 86.59 597 VAL A C 1
ATOM 4677 O O . VAL A 1 597 ? 9.523 18.006 26.261 1 86.59 597 VAL A O 1
ATOM 4680 N N . VAL A 1 598 ? 9.216 17.968 24.035 1 91.37 598 VAL A N 1
ATOM 4681 C CA . VAL A 1 598 ? 10.656 17.933 23.802 1 91.37 598 VAL A CA 1
ATOM 4682 C C . VAL A 1 598 ? 11.306 19.181 24.394 1 91.37 598 VAL A C 1
ATOM 4684 O O . VAL A 1 598 ? 11 20.303 23.983 1 91.37 598 VAL A O 1
ATOM 4687 N N . PRO A 1 599 ? 12.202 19.004 25.3 1 91.19 599 PRO A N 1
ATOM 4688 C CA . PRO A 1 599 ? 12.867 20.146 25.932 1 91.19 599 PRO A CA 1
ATOM 4689 C C . PRO A 1 599 ? 13.73 20.941 24.956 1 91.19 599 PRO A C 1
ATOM 4691 O O . PRO A 1 599 ? 14.216 20.388 23.965 1 91.19 599 PRO A O 1
ATOM 4694 N N . LYS A 1 600 ? 13.918 22.168 25.269 1 90.4 600 LYS A N 1
ATOM 4695 C CA . LYS A 1 600 ? 14.713 23.062 24.432 1 90.4 600 LYS A CA 1
ATOM 4696 C C . LYS A 1 600 ? 16.167 22.602 24.362 1 90.4 600 LYS A C 1
ATOM 4698 O O . LYS A 1 600 ? 16.817 22.736 23.323 1 90.4 600 LYS A O 1
ATOM 4703 N N . GLU A 1 601 ? 16.572 21.941 25.467 1 92.26 601 GLU A N 1
ATOM 4704 C CA . GLU A 1 601 ? 17.957 21.482 25.522 1 92.26 601 GLU A CA 1
ATOM 4705 C C . GLU A 1 601 ? 18.194 20.326 24.555 1 92.26 601 GLU A C 1
ATOM 4707 O O . GLU A 1 601 ? 19.266 20.22 23.956 1 92.26 601 GLU A O 1
ATOM 4712 N N . VAL A 1 602 ? 17.2 19.567 24.458 1 94.72 602 VAL A N 1
ATOM 4713 C CA . VAL A 1 602 ? 17.313 18.435 23.544 1 94.72 602 VAL A CA 1
ATOM 4714 C C . VAL A 1 602 ? 17.325 18.935 22.101 1 94.72 602 VAL A C 1
ATOM 4716 O O . VAL A 1 602 ? 18.131 18.479 21.286 1 94.72 602 VAL A O 1
ATOM 4719 N N . LYS A 1 603 ? 16.477 19.882 21.802 1 93.44 603 LYS A N 1
ATOM 4720 C CA . LYS A 1 603 ? 16.418 20.442 20.455 1 93.44 603 LYS A CA 1
ATOM 4721 C C . LYS A 1 603 ? 17.75 21.075 20.064 1 93.44 603 LYS A C 1
ATOM 4723 O O . LYS A 1 603 ? 18.217 20.906 18.936 1 93.44 603 LYS A O 1
ATOM 4728 N N . ARG A 1 604 ? 18.326 21.757 21.032 1 93.39 604 ARG A N 1
ATOM 4729 C CA . ARG A 1 604 ? 19.607 22.408 20.774 1 93.39 604 ARG A CA 1
ATOM 4730 C C . ARG A 1 604 ? 20.703 21.378 20.518 1 93.39 604 ARG A C 1
ATOM 4732 O O . ARG A 1 604 ? 21.509 21.538 19.599 1 93.39 604 ARG A O 1
ATOM 4739 N N . ALA A 1 605 ? 20.662 20.347 21.285 1 94.29 605 ALA A N 1
ATOM 4740 C CA . ALA A 1 605 ? 21.69 19.319 21.152 1 94.29 605 ALA A CA 1
ATOM 4741 C C . ALA A 1 605 ? 21.566 18.588 19.819 1 94.29 605 ALA A C 1
ATOM 4743 O O . ALA A 1 605 ? 22.563 18.376 19.124 1 94.29 605 ALA A O 1
ATOM 4744 N N . VAL A 1 606 ? 20.395 18.256 19.486 1 94.75 606 VAL A N 1
ATOM 4745 C CA . VAL A 1 606 ? 20.151 17.511 18.255 1 94.75 606 VAL A CA 1
ATOM 4746 C C . VAL A 1 606 ? 20.451 18.396 17.047 1 94.75 606 VAL A C 1
ATOM 4748 O O . VAL A 1 606 ? 21.037 17.937 16.064 1 94.75 606 VAL A O 1
ATOM 4751 N N . PHE A 1 607 ? 20.05 19.697 17.18 1 94.53 607 PHE A N 1
ATOM 4752 C CA . PHE A 1 607 ? 20.3 20.644 16.1 1 94.53 607 PHE A CA 1
ATOM 4753 C C . PHE A 1 607 ? 21.795 20.785 15.838 1 94.53 607 PHE A C 1
ATOM 4755 O O . PHE A 1 607 ? 22.234 20.763 14.686 1 94.53 607 PHE A O 1
ATOM 4762 N N . ALA A 1 608 ? 22.503 20.865 16.861 1 92.47 608 ALA A N 1
ATOM 4763 C CA . ALA A 1 608 ? 23.951 21.003 16.73 1 92.47 608 ALA A CA 1
ATOM 4764 C C . ALA A 1 608 ? 24.571 19.742 16.135 1 92.47 608 ALA A C 1
ATOM 4766 O O . ALA A 1 608 ? 25.488 19.821 15.315 1 92.47 608 ALA A O 1
ATOM 4767 N N . SER A 1 609 ? 24.069 18.637 16.503 1 93.76 609 SER A N 1
ATOM 4768 C CA . SER A 1 609 ? 24.595 17.377 15.989 1 93.76 609 SER A CA 1
ATOM 4769 C C . SER A 1 609 ? 24.268 17.204 14.509 1 93.76 609 SER A C 1
ATOM 4771 O O . SER A 1 609 ? 25.11 16.75 13.731 1 93.76 609 SER A O 1
ATOM 4773 N N . LEU A 1 610 ? 23.122 17.575 14.118 1 93.7 610 LEU A N 1
ATOM 4774 C CA . LEU A 1 610 ? 22.717 17.473 12.72 1 93.7 610 LEU A CA 1
ATOM 4775 C C . LEU A 1 610 ? 23.531 18.422 11.848 1 93.7 610 LEU A C 1
ATOM 4777 O O . LEU A 1 610 ? 23.918 18.069 10.732 1 93.7 610 LEU A O 1
ATOM 4781 N N . ARG A 1 611 ? 23.777 19.601 12.404 1 90.95 611 ARG A N 1
ATOM 4782 C CA . ARG A 1 611 ? 24.583 20.579 11.681 1 90.95 611 ARG A CA 1
ATOM 4783 C C . ARG A 1 611 ? 26 20.061 11.456 1 90.95 611 ARG A C 1
ATOM 4785 O O . ARG A 1 611 ? 26.574 20.254 10.382 1 90.95 611 ARG A O 1
ATOM 4792 N N . ALA A 1 612 ? 26.446 19.322 12.392 1 90.35 612 ALA A N 1
ATOM 4793 C CA . ALA A 1 612 ? 27.795 18.774 12.286 1 90.35 612 ALA A CA 1
ATOM 4794 C C . ALA A 1 612 ? 27.855 17.659 11.246 1 90.35 612 ALA A C 1
ATOM 4796 O O . ALA A 1 612 ? 28.863 17.5 10.554 1 90.35 612 ALA A O 1
ATOM 4797 N N . LYS A 1 613 ? 26.859 16.96 11.103 1 90.5 613 LYS A N 1
ATOM 4798 C CA . LYS A 1 613 ? 26.821 15.857 10.147 1 90.5 613 LYS A CA 1
ATOM 4799 C C . LYS A 1 613 ? 26.724 16.375 8.715 1 90.5 613 LYS A C 1
ATOM 4801 O O . LYS A 1 613 ? 27.139 15.695 7.774 1 90.5 613 LYS A O 1
ATOM 4806 N N . CYS A 1 614 ? 26.111 17.46 8.579 1 87.06 614 CYS A N 1
ATOM 4807 C CA . CYS A 1 614 ? 26.044 18.084 7.263 1 87.06 614 CYS A CA 1
ATOM 4808 C C . CYS A 1 614 ? 27.433 18.469 6.77 1 87.06 614 CYS A C 1
ATOM 4810 O O . CYS A 1 614 ? 27.669 18.546 5.563 1 87.06 614 CYS A O 1
ATOM 4812 N N . GLY A 1 615 ? 28.412 18.686 7.727 1 80.03 615 GLY A N 1
ATOM 4813 C CA . GLY A 1 615 ? 29.772 19.063 7.379 1 80.03 615 GLY A CA 1
ATOM 4814 C C . GLY A 1 615 ? 30.652 17.874 7.039 1 80.03 615 GLY A C 1
ATOM 4815 O O . GLY A 1 615 ? 31.841 18.036 6.758 1 80.03 615 GLY A O 1
ATOM 4816 N N . GLY A 1 616 ? 30.138 16.669 7.061 1 80.97 616 GLY A N 1
ATOM 4817 C CA . GLY A 1 616 ? 30.934 15.542 6.601 1 80.97 616 GLY A CA 1
ATOM 4818 C C . GLY A 1 616 ? 31.216 14.526 7.691 1 80.97 616 GLY A C 1
ATOM 4819 O O . GLY A 1 616 ? 31.896 13.525 7.454 1 80.97 616 GLY A O 1
ATOM 4820 N N . GLU A 1 617 ? 30.741 14.739 8.89 1 87.09 617 GLU A N 1
ATOM 4821 C CA . GLU A 1 617 ? 30.96 13.754 9.944 1 87.09 617 GLU A CA 1
ATOM 4822 C C . GLU A 1 617 ? 30.123 12.5 9.71 1 87.09 617 GLU A C 1
ATOM 4824 O O . GLU A 1 617 ? 28.939 12.591 9.377 1 87.09 617 GLU A O 1
ATOM 4829 N N . PRO A 1 618 ? 30.696 11.414 9.837 1 90.24 618 PRO A N 1
ATOM 4830 C CA . PRO A 1 618 ? 29.947 10.178 9.595 1 90.24 618 PRO A CA 1
ATOM 4831 C C . PRO A 1 618 ? 28.934 9.877 10.697 1 90.24 618 PRO A C 1
ATOM 4833 O O . PRO A 1 618 ? 29.105 10.32 11.836 1 90.24 618 PRO A O 1
ATOM 4836 N N . LEU A 1 619 ? 27.955 9.182 10.293 1 91.61 619 LEU A N 1
ATOM 4837 C CA . LEU A 1 619 ? 26.954 8.738 11.257 1 91.61 619 LEU A CA 1
ATOM 4838 C C . LEU A 1 619 ? 27.501 7.612 12.128 1 91.61 619 LEU A C 1
ATOM 4840 O O . LEU A 1 619 ? 28.17 6.704 11.629 1 91.61 619 LEU A O 1
ATOM 4844 N N . SER A 1 620 ? 27.377 7.819 13.401 1 91.83 620 SER A N 1
ATOM 4845 C CA . SER A 1 620 ? 27.852 6.811 14.344 1 91.83 620 SER A CA 1
ATOM 4846 C C . SER A 1 620 ? 26.81 6.528 15.421 1 91.83 620 SER A C 1
ATOM 4848 O O . SER A 1 620 ? 25.945 7.364 15.691 1 91.83 620 SER A O 1
ATOM 4850 N N . ASN A 1 621 ? 26.857 5.288 15.955 1 91.89 621 ASN A N 1
ATOM 4851 C CA . ASN A 1 621 ? 25.889 4.871 16.964 1 91.89 621 ASN A CA 1
ATOM 4852 C C . ASN A 1 621 ? 26.398 5.147 18.376 1 91.89 621 ASN A C 1
ATOM 4854 O O . ASN A 1 621 ? 26.139 4.369 19.297 1 91.89 621 ASN A O 1
ATOM 4858 N N . GLY A 1 622 ? 27.222 6.194 18.551 1 91.01 622 GLY A N 1
ATOM 4859 C CA . GLY A 1 622 ? 27.746 6.542 19.862 1 91.01 622 GLY A CA 1
ATOM 4860 C C . GLY A 1 622 ? 29.244 6.335 19.98 1 91.01 622 GLY A C 1
ATOM 4861 O O . GLY A 1 622 ? 29.882 6.876 20.886 1 91.01 622 GLY A O 1
ATOM 4862 N N . ALA A 1 623 ? 29.849 5.646 19.033 1 92.83 623 ALA A N 1
ATOM 4863 C CA . ALA A 1 623 ? 31.272 5.319 19.078 1 92.83 623 ALA A CA 1
ATOM 4864 C C . ALA A 1 623 ? 32.127 6.568 18.886 1 92.83 623 ALA A C 1
ATOM 4866 O O . ALA A 1 623 ? 33.207 6.684 19.472 1 92.83 623 ALA A O 1
ATOM 4867 N N . ALA A 1 624 ? 31.645 7.464 18.127 1 92.9 624 ALA A N 1
ATOM 4868 C CA . ALA A 1 624 ? 32.41 8.683 17.878 1 92.9 624 ALA A CA 1
ATOM 4869 C C . ALA A 1 624 ? 32.516 9.533 19.141 1 92.9 624 ALA A C 1
ATOM 4871 O O . ALA A 1 624 ? 33.562 10.127 19.411 1 92.9 624 ALA A O 1
ATOM 4872 N N . VAL A 1 625 ? 31.461 9.584 19.927 1 94.38 625 VAL A N 1
ATOM 4873 C CA . VAL A 1 625 ? 31.462 10.359 21.164 1 94.38 625 VAL A CA 1
ATOM 4874 C C . VAL A 1 625 ? 32.398 9.708 22.18 1 94.38 625 VAL A C 1
ATOM 4876 O O . VAL A 1 625 ? 33.126 10.401 22.895 1 94.38 625 VAL A O 1
ATOM 4879 N N . LEU A 1 626 ? 32.404 8.365 22.196 1 94.81 626 LEU A N 1
ATOM 4880 C CA . LEU A 1 626 ? 33.262 7.641 23.128 1 94.81 626 LEU A CA 1
ATOM 4881 C C . LEU A 1 626 ? 34.733 7.842 22.781 1 94.81 626 LEU A C 1
ATOM 4883 O O . LEU A 1 626 ? 35.573 7.978 23.673 1 94.81 626 LEU A O 1
ATOM 4887 N N . ARG A 1 627 ? 35.001 7.946 21.586 1 92.83 627 ARG A N 1
ATOM 4888 C CA . ARG A 1 627 ? 36.374 8.173 21.146 1 92.83 627 ARG A CA 1
ATOM 4889 C C . ARG A 1 627 ? 36.809 9.607 21.427 1 92.83 627 ARG A C 1
ATOM 4891 O O . ARG A 1 627 ? 37.936 9.845 21.864 1 92.83 627 ARG A O 1
ATOM 4898 N N . GLN A 1 628 ? 35.923 10.512 21.169 1 91.85 628 GLN A N 1
ATOM 4899 C CA . GLN A 1 628 ? 36.236 11.92 21.387 1 91.85 628 GLN A CA 1
ATOM 4900 C C . GLN A 1 628 ? 36.48 12.206 22.867 1 91.85 628 GLN A C 1
ATOM 4902 O O . GLN A 1 628 ? 37.341 13.017 23.214 1 91.85 628 GLN A O 1
ATOM 4907 N N . ARG A 1 629 ? 35.71 11.509 23.757 1 92.36 629 ARG A N 1
ATOM 4908 C CA . ARG A 1 629 ? 35.851 11.727 25.193 1 92.36 629 ARG A CA 1
ATOM 4909 C C . ARG A 1 629 ? 36.886 10.781 25.791 1 92.36 629 ARG A C 1
ATOM 4911 O O . ARG A 1 629 ? 37.028 10.701 27.013 1 92.36 629 ARG A O 1
ATOM 4918 N N . ARG A 1 630 ? 37.6 9.916 25.02 1 89.9 630 ARG A N 1
ATOM 4919 C CA . ARG A 1 630 ? 38.664 9.001 25.419 1 89.9 630 ARG A CA 1
ATOM 4920 C C . ARG A 1 630 ? 38.135 7.924 26.361 1 89.9 630 ARG A C 1
ATOM 4922 O O . ARG A 1 630 ? 38.776 7.599 27.363 1 89.9 630 ARG A O 1
ATOM 4929 N N . CYS A 1 631 ? 36.88 7.482 26.124 1 92.04 631 CYS A N 1
ATOM 4930 C CA . CYS A 1 631 ? 36.286 6.377 26.869 1 92.04 631 CYS A CA 1
ATOM 4931 C C . CYS A 1 631 ? 36.226 5.115 26.017 1 92.04 631 CYS A C 1
ATOM 4933 O O . CYS A 1 631 ? 35.168 4.496 25.89 1 92.04 631 CYS A O 1
ATOM 4935 N N . THR A 1 632 ? 37.299 4.647 25.522 1 89.72 632 THR A N 1
ATOM 4936 C CA . THR A 1 632 ? 37.372 3.528 24.59 1 89.72 632 THR A CA 1
ATOM 4937 C C . THR A 1 632 ? 37.045 2.215 25.295 1 89.72 632 THR A C 1
ATOM 4939 O O . THR A 1 632 ? 36.693 1.227 24.647 1 89.72 632 THR A O 1
ATOM 4942 N N . GLN A 1 633 ? 37.117 2.216 26.63 1 90.33 633 GLN A N 1
ATOM 4943 C CA . GLN A 1 633 ? 36.829 1.006 27.393 1 90.33 633 GLN A CA 1
ATOM 4944 C C . GLN A 1 633 ? 35.347 0.651 27.324 1 90.33 633 GLN A C 1
ATOM 4946 O O . GLN A 1 633 ? 34.968 -0.5 27.55 1 90.33 633 GLN A O 1
ATOM 4951 N N . LEU A 1 634 ? 34.547 1.636 27.006 1 93.33 634 LEU A N 1
ATOM 4952 C CA . LEU A 1 634 ? 33.106 1.413 26.95 1 93.33 634 LEU A CA 1
ATOM 4953 C C . LEU A 1 634 ? 32.657 1.113 25.523 1 93.33 634 LEU A C 1
ATOM 4955 O O . LEU A 1 634 ? 31.469 0.901 25.274 1 93.33 634 LEU A O 1
ATOM 4959 N N . GLU A 1 635 ? 33.507 1.008 24.528 1 93.26 635 GLU A N 1
ATOM 4960 C CA . GLU A 1 635 ? 33.192 0.873 23.109 1 93.26 635 GLU A CA 1
ATOM 4961 C C . GLU A 1 635 ? 32.563 -0.485 22.81 1 93.26 635 GLU A C 1
ATOM 4963 O O . GLU A 1 635 ? 31.901 -0.656 21.784 1 93.26 635 GLU A O 1
ATOM 4968 N N . TRP A 1 636 ? 32.749 -1.444 23.715 1 91.18 636 TRP A N 1
ATOM 4969 C CA . TRP A 1 636 ? 32.18 -2.771 23.503 1 91.18 636 TRP A CA 1
ATOM 4970 C C . TRP A 1 636 ? 30.657 -2.712 23.467 1 91.18 636 TRP A C 1
ATOM 4972 O O . TRP A 1 636 ? 30.012 -3.536 22.814 1 91.18 636 TRP A O 1
ATOM 4982 N N . ALA A 1 637 ? 30.062 -1.713 24.163 1 92.62 637 ALA A N 1
ATOM 4983 C CA . ALA A 1 637 ? 28.611 -1.592 24.279 1 92.62 637 ALA A CA 1
ATOM 4984 C C . ALA A 1 637 ? 28.001 -1.045 22.991 1 92.62 637 ALA A C 1
ATOM 4986 O O . ALA A 1 637 ? 26.784 -1.098 22.802 1 92.62 637 ALA A O 1
ATOM 4987 N N . CYS A 1 638 ? 28.849 -0.551 22.086 1 93.66 638 CYS A N 1
ATOM 4988 C CA . CYS A 1 638 ? 28.355 0.005 20.832 1 93.66 638 CYS A CA 1
ATOM 4989 C C . CYS A 1 638 ? 28.692 -0.908 19.66 1 93.66 638 CYS A C 1
ATOM 4991 O O . CYS A 1 638 ? 28.349 -0.608 18.515 1 93.66 638 CYS A O 1
ATOM 4993 N N . LYS A 1 639 ? 29.324 -2.044 19.805 1 87.93 639 LYS A N 1
ATOM 4994 C CA . LYS A 1 639 ? 29.821 -2.904 18.735 1 87.93 639 LYS A CA 1
ATOM 4995 C C . LYS A 1 639 ? 28.752 -3.895 18.284 1 87.93 639 LYS A C 1
ATOM 4997 O O . LYS A 1 639 ? 28.919 -4.578 17.271 1 87.93 639 LYS A O 1
ATOM 5002 N N . SER A 1 640 ? 27.635 -3.841 18.901 1 85.92 640 SER A N 1
ATOM 5003 C CA . SER A 1 640 ? 26.581 -4.774 18.517 1 85.92 640 SER A CA 1
ATOM 5004 C C . SER A 1 640 ? 26.018 -4.436 17.141 1 85.92 640 SER A C 1
ATOM 5006 O O . SER A 1 640 ? 25.897 -3.262 16.785 1 85.92 640 SER A O 1
ATOM 5008 N N . ARG A 1 641 ? 25.636 -5.454 16.341 1 80.17 641 ARG A N 1
ATOM 5009 C CA . ARG A 1 641 ? 25.068 -5.288 15.007 1 80.17 641 ARG A CA 1
ATOM 5010 C C . ARG A 1 641 ? 23.628 -4.792 15.084 1 80.17 641 ARG A C 1
ATOM 5012 O O . ARG A 1 641 ? 23.112 -4.216 14.124 1 80.17 641 ARG A O 1
ATOM 5019 N N . SER A 1 642 ? 23.018 -5.137 16.264 1 86.94 642 SER A N 1
ATOM 5020 C CA . SER A 1 642 ? 21.634 -4.71 16.444 1 86.94 642 SER A CA 1
ATOM 5021 C C . SER A 1 642 ? 21.556 -3.409 17.236 1 86.94 642 SER A C 1
ATOM 5023 O O . SER A 1 642 ? 22.013 -3.343 18.378 1 86.94 642 SER A O 1
ATOM 5025 N N . ILE A 1 643 ? 20.981 -2.446 16.677 1 92.23 643 ILE A N 1
ATOM 5026 C CA . ILE A 1 643 ? 20.849 -1.147 17.33 1 92.23 643 ILE A CA 1
ATOM 5027 C C . ILE A 1 643 ? 19.922 -1.268 18.537 1 92.23 643 ILE A C 1
ATOM 5029 O O . ILE A 1 643 ? 20.05 -0.514 19.504 1 92.23 643 ILE A O 1
ATOM 5033 N N . THR A 1 644 ? 19.026 -2.25 18.467 1 93.32 644 THR A N 1
ATOM 5034 C CA . THR A 1 644 ? 18.105 -2.475 19.576 1 93.32 644 THR A CA 1
ATOM 5035 C C . THR A 1 644 ? 18.865 -2.881 20.836 1 93.32 644 THR A C 1
ATOM 5037 O O . THR A 1 644 ? 18.57 -2.394 21.929 1 93.32 644 THR A O 1
ATOM 5040 N N . VAL A 1 645 ? 19.873 -3.675 20.646 1 93.86 645 VAL A N 1
ATOM 5041 C CA . VAL A 1 645 ? 20.669 -4.125 21.783 1 93.86 645 VAL A CA 1
ATOM 5042 C C . VAL A 1 645 ? 21.452 -2.95 22.363 1 93.86 645 VAL A C 1
ATOM 5044 O O . VAL A 1 645 ? 21.526 -2.786 23.583 1 93.86 645 VAL A O 1
ATOM 5047 N N . VAL A 1 646 ? 21.975 -2.151 21.49 1 95.56 646 VAL A N 1
ATOM 5048 C CA . VAL A 1 646 ? 22.748 -0.994 21.928 1 95.56 646 VAL A CA 1
ATOM 5049 C C . VAL A 1 646 ? 21.861 -0.06 22.748 1 95.56 646 VAL A C 1
ATOM 5051 O O . VAL A 1 646 ? 22.259 0.403 23.819 1 95.56 646 VAL A O 1
ATOM 5054 N N . ILE A 1 647 ? 20.617 0.169 22.316 1 96.62 647 ILE A N 1
ATOM 5055 C CA . ILE A 1 647 ? 19.69 1.071 22.991 1 96.62 647 ILE A CA 1
ATOM 5056 C C . ILE A 1 647 ? 19.327 0.506 24.362 1 96.62 647 ILE A C 1
ATOM 5058 O O . ILE A 1 647 ? 19.351 1.225 25.363 1 96.62 647 ILE A O 1
ATOM 5062 N N . ILE A 1 648 ? 19.065 -0.771 24.426 1 95.09 648 ILE A N 1
ATOM 5063 C CA . ILE A 1 648 ? 18.621 -1.377 25.676 1 95.09 648 ILE A CA 1
ATOM 5064 C C . ILE A 1 648 ? 19.763 -1.368 26.689 1 95.09 648 ILE A C 1
ATOM 5066 O O . ILE A 1 648 ? 19.565 -1.015 27.855 1 95.09 648 ILE A O 1
ATOM 5070 N N . VAL A 1 649 ? 20.953 -1.712 26.233 1 95.02 649 VAL A N 1
ATOM 5071 C CA . VAL A 1 649 ? 22.115 -1.77 27.113 1 95.02 649 VAL A CA 1
ATOM 5072 C C . VAL A 1 649 ? 22.394 -0.385 27.694 1 95.02 649 VAL A C 1
ATOM 5074 O O . VAL A 1 649 ? 22.532 -0.231 28.91 1 95.02 649 VAL A O 1
ATOM 5077 N N . TRP A 1 650 ? 22.414 0.568 26.902 1 97.1 650 TRP A N 1
ATOM 5078 C CA . TRP A 1 650 ? 22.7 1.924 27.361 1 97.1 650 TRP A CA 1
ATOM 5079 C C . TRP A 1 650 ? 21.546 2.471 28.195 1 97.1 650 TRP A C 1
ATOM 5081 O O . TRP A 1 650 ? 21.76 3.253 29.124 1 97.1 650 TRP A O 1
ATOM 5091 N N . HIS A 1 651 ? 20.273 2.127 27.867 1 96.73 651 HIS A N 1
ATOM 5092 C CA . HIS A 1 651 ? 19.132 2.586 28.651 1 96.73 651 HIS A CA 1
ATOM 5093 C C . HIS A 1 651 ? 19.175 2.024 30.068 1 96.73 651 HIS A C 1
ATOM 5095 O O . HIS A 1 651 ? 18.95 2.754 31.036 1 96.73 651 HIS A O 1
ATOM 5101 N N . ILE A 1 652 ? 19.467 0.773 30.131 1 93.19 652 ILE A N 1
ATOM 5102 C CA . ILE A 1 652 ? 19.56 0.159 31.451 1 93.19 652 ILE A CA 1
ATOM 5103 C C . ILE A 1 652 ? 20.704 0.795 32.238 1 93.19 652 ILE A C 1
ATOM 5105 O O . ILE A 1 652 ? 20.552 1.112 33.42 1 93.19 652 ILE A O 1
ATOM 5109 N N . ALA A 1 653 ? 21.836 1.007 31.608 1 94.79 653 ALA A N 1
ATOM 5110 C CA . ALA A 1 653 ? 22.977 1.646 32.258 1 94.79 653 ALA A CA 1
ATOM 5111 C C . ALA A 1 653 ? 22.616 3.045 32.749 1 94.79 653 ALA A C 1
ATOM 5113 O O . ALA A 1 653 ? 22.983 3.434 33.86 1 94.79 653 ALA A O 1
ATOM 5114 N N . THR A 1 654 ? 21.881 3.816 31.914 1 95.54 654 THR A N 1
ATOM 5115 C CA . THR A 1 654 ? 21.474 5.167 32.284 1 95.54 654 THR A CA 1
ATOM 5116 C C . THR A 1 654 ? 20.504 5.136 33.462 1 95.54 654 THR A C 1
ATOM 5118 O O . THR A 1 654 ? 20.582 5.977 34.36 1 95.54 654 THR A O 1
ATOM 5121 N N . THR A 1 655 ? 19.615 4.186 33.425 1 92.17 655 THR A N 1
ATOM 5122 C CA . THR A 1 655 ? 18.645 4.076 34.51 1 92.17 655 THR A CA 1
ATOM 5123 C C . THR A 1 655 ? 19.335 3.687 35.814 1 92.17 655 THR A C 1
ATOM 5125 O O . THR A 1 655 ? 18.962 4.167 36.887 1 92.17 655 THR A O 1
ATOM 5128 N N . ILE A 1 656 ? 20.299 2.879 35.771 1 89.73 656 ILE A N 1
ATOM 5129 C CA . ILE A 1 656 ? 21.058 2.493 36.955 1 89.73 656 ILE A CA 1
ATOM 5130 C C . ILE A 1 656 ? 21.822 3.7 37.495 1 89.73 656 ILE A C 1
ATOM 5132 O O . ILE A 1 656 ? 21.835 3.944 38.703 1 89.73 656 ILE A O 1
ATOM 5136 N N . LEU A 1 657 ? 22.411 4.406 36.567 1 91.2 657 LEU A N 1
ATOM 5137 C CA . LEU A 1 657 ? 23.111 5.62 36.97 1 91.2 657 LEU A CA 1
ATOM 5138 C C . LEU A 1 657 ? 22.153 6.606 37.629 1 91.2 657 LEU A C 1
ATOM 5140 O O . LEU A 1 657 ? 22.51 7.263 38.611 1 91.2 657 LEU A O 1
ATOM 5144 N N . GLU A 1 658 ? 20.968 6.729 37.096 1 89.36 658 GLU A N 1
ATOM 5145 C CA . GLU A 1 658 ? 19.963 7.632 37.648 1 89.36 658 GLU A CA 1
ATOM 5146 C C . GLU A 1 658 ? 19.55 7.205 39.054 1 89.36 658 GLU A C 1
ATOM 5148 O O . GLU A 1 658 ? 19.396 8.044 39.944 1 89.36 658 GLU A O 1
ATOM 5153 N N . LEU A 1 659 ? 19.417 5.944 39.259 1 84.98 659 LEU A N 1
ATOM 5154 C CA . LEU A 1 659 ? 18.992 5.423 40.553 1 84.98 659 LEU A CA 1
ATOM 5155 C C . LEU A 1 659 ? 20.093 5.594 41.596 1 84.98 659 LEU A C 1
ATOM 5157 O O . LEU A 1 659 ? 19.815 5.936 42.747 1 84.98 659 LEU A O 1
ATOM 5161 N N . ASP A 1 660 ? 21.27 5.441 41.177 1 83.97 660 ASP A N 1
ATOM 5162 C CA . ASP A 1 660 ? 22.39 5.486 42.112 1 83.97 660 ASP A CA 1
ATOM 5163 C C . ASP A 1 660 ? 22.807 6.926 42.401 1 83.97 660 ASP A C 1
ATOM 5165 O O . ASP A 1 660 ? 23.369 7.215 43.46 1 83.97 660 ASP A O 1
ATOM 5169 N N . THR A 1 661 ? 22.513 7.852 41.462 1 81.62 661 THR A N 1
ATOM 5170 C CA . THR A 1 661 ? 22.948 9.233 41.635 1 81.62 661 THR A CA 1
ATOM 5171 C C . THR A 1 661 ? 21.765 10.134 41.979 1 81.62 661 THR A C 1
ATOM 5173 O O . THR A 1 661 ? 21.852 11.357 41.852 1 81.62 661 THR A O 1
ATOM 5176 N N . LYS A 1 662 ? 20.633 9.591 42.337 1 76.37 662 LYS A N 1
ATOM 5177 C CA . LYS A 1 662 ? 19.432 10.371 42.622 1 76.37 662 LYS A CA 1
ATOM 5178 C C . LYS A 1 662 ? 19.713 11.455 43.658 1 76.37 662 LYS A C 1
ATOM 5180 O O . LYS A 1 662 ? 19.199 12.571 43.552 1 76.37 662 LYS A O 1
ATOM 5185 N N . SER A 1 663 ? 20.553 11.16 44.616 1 70.16 663 SER A N 1
ATOM 5186 C CA . SER A 1 663 ? 20.783 12.067 45.736 1 70.16 663 SER A CA 1
ATOM 5187 C C . SER A 1 663 ? 21.991 12.962 45.482 1 70.16 663 SER A C 1
ATOM 5189 O O . SER A 1 663 ? 22.326 13.811 46.311 1 70.16 663 SER A O 1
ATOM 5191 N N . SER A 1 664 ? 22.552 12.872 44.251 1 70.53 664 SER A N 1
ATOM 5192 C CA . SER A 1 664 ? 23.767 13.627 43.967 1 70.53 664 SER A CA 1
ATOM 5193 C C . SER A 1 664 ? 23.442 15.042 43.5 1 70.53 664 SER A C 1
ATOM 5195 O O . SER A 1 664 ? 22.43 15.265 42.833 1 70.53 664 SER A O 1
ATOM 5197 N N . PRO A 1 665 ? 24.123 16.004 43.852 1 62.55 665 PRO A N 1
ATOM 5198 C CA . PRO A 1 665 ? 23.934 17.403 43.459 1 62.55 665 PRO A CA 1
ATOM 5199 C C . PRO A 1 665 ? 23.943 17.597 41.945 1 62.55 665 PRO A C 1
ATOM 5201 O O . PRO A 1 665 ? 23.359 18.559 41.439 1 62.55 665 PRO A O 1
ATOM 5204 N N . ALA A 1 666 ? 24.571 16.808 41.249 1 60.19 666 ALA A N 1
ATOM 5205 C CA . ALA A 1 666 ? 24.673 16.925 39.797 1 60.19 666 ALA A CA 1
ATOM 5206 C C . ALA A 1 666 ? 23.302 16.803 39.139 1 60.19 666 ALA A C 1
ATOM 5208 O O . ALA A 1 666 ? 23.049 17.414 38.098 1 60.19 666 ALA A O 1
ATOM 5209 N N . VAL A 1 667 ? 22.462 16.007 39.717 1 63.86 667 VAL A N 1
ATOM 5210 C CA . VAL A 1 667 ? 21.121 15.773 39.189 1 63.86 667 VAL A CA 1
ATOM 5211 C C . VAL A 1 667 ? 20.177 16.871 39.674 1 63.86 667 VAL A C 1
ATOM 5213 O O . VAL A 1 667 ? 19.293 17.309 38.934 1 63.86 667 VAL A O 1
ATOM 5216 N N . GLN A 1 668 ? 20.396 17.342 40.947 1 61.71 668 GLN A N 1
ATOM 5217 C CA . GLN A 1 668 ? 19.479 18.297 41.561 1 61.71 668 GLN A CA 1
ATOM 5218 C C . GLN A 1 668 ? 19.904 19.734 41.268 1 61.71 668 GLN A C 1
ATOM 5220 O O . GLN A 1 668 ? 19.125 20.669 41.465 1 61.71 668 GLN A O 1
ATOM 5225 N N . GLY A 1 669 ? 21.093 19.921 40.74 1 60.55 669 GLY A N 1
ATOM 5226 C CA . GLY A 1 669 ? 21.585 21.282 40.598 1 60.55 669 GLY A CA 1
ATOM 5227 C C . GLY A 1 669 ? 21.04 21.989 39.372 1 60.55 669 GLY A C 1
ATOM 5228 O O . GLY A 1 669 ? 20.282 21.402 38.596 1 60.55 669 GLY A O 1
ATOM 5229 N N . LYS A 1 670 ? 21.082 23.296 39.442 1 65.34 670 LYS A N 1
ATOM 5230 C CA . LYS A 1 670 ? 20.643 24.213 38.394 1 65.34 670 LYS A CA 1
ATOM 5231 C C . LYS A 1 670 ? 21.774 24.512 37.415 1 65.34 670 LYS A C 1
ATOM 5233 O O . LYS A 1 670 ? 22.951 24.374 37.757 1 65.34 670 LYS A O 1
ATOM 5238 N N . GLY A 1 671 ? 21.604 24.521 35.951 1 68.88 671 GLY A N 1
ATOM 5239 C CA . GLY A 1 671 ? 22.554 24.993 34.956 1 68.88 671 GLY A CA 1
ATOM 5240 C C . GLY A 1 671 ? 22.83 23.976 33.865 1 68.88 671 GLY A C 1
ATOM 5241 O O . GLY A 1 671 ? 21.917 23.285 33.408 1 68.88 671 GLY A O 1
ATOM 5242 N N . SER A 1 672 ? 24.102 23.908 33.544 1 74.32 672 SER A N 1
ATOM 5243 C CA . SER A 1 672 ? 24.553 23.109 32.409 1 74.32 672 SER A CA 1
ATOM 5244 C C . SER A 1 672 ? 24.487 21.618 32.723 1 74.32 672 SER A C 1
ATOM 5246 O O . SER A 1 672 ? 24.152 20.81 31.854 1 74.32 672 SER A O 1
ATOM 5248 N N . GLN A 1 673 ? 24.674 21.232 33.969 1 79.75 673 GLN A N 1
ATOM 5249 C CA . GLN A 1 673 ? 24.656 19.826 34.361 1 79.75 673 GLN A CA 1
ATOM 5250 C C . GLN A 1 673 ? 23.233 19.277 34.377 1 79.75 673 GLN A C 1
ATOM 5252 O O . GLN A 1 673 ? 22.994 18.144 33.954 1 79.75 673 GLN A O 1
ATOM 5257 N N . ALA A 1 674 ? 22.4 20.149 34.814 1 83.45 674 ALA A N 1
ATOM 5258 C CA . ALA A 1 674 ? 20.994 19.752 34.8 1 83.45 674 ALA A CA 1
ATOM 5259 C C . ALA A 1 674 ? 20.49 19.568 33.371 1 83.45 674 ALA A C 1
ATOM 5261 O O . ALA A 1 674 ? 19.66 18.695 33.107 1 83.45 674 ALA A O 1
ATOM 5262 N N . ALA A 1 675 ? 21.074 20.376 32.556 1 88.94 675 ALA A N 1
ATOM 5263 C CA . ALA A 1 675 ? 20.687 20.284 31.151 1 88.94 675 ALA A CA 1
ATOM 5264 C C . ALA A 1 675 ? 21.139 18.96 30.543 1 88.94 675 ALA A C 1
ATOM 5266 O O . ALA A 1 675 ? 20.389 18.323 29.799 1 88.94 675 ALA A O 1
ATOM 5267 N N . SER A 1 676 ? 22.32 18.51 30.929 1 92.06 676 SER A N 1
ATOM 5268 C CA . SER A 1 676 ? 22.852 17.257 30.401 1 92.06 676 SER A CA 1
ATOM 5269 C C . SER A 1 676 ? 22.073 16.059 30.933 1 92.06 676 SER A C 1
ATOM 5271 O O . SER A 1 676 ? 21.847 15.087 30.208 1 92.06 676 SER A O 1
ATOM 5273 N N . THR A 1 677 ? 21.719 16.182 32.167 1 92.2 677 THR A N 1
ATOM 5274 C CA . THR A 1 677 ? 20.943 15.1 32.762 1 92.2 677 THR A CA 1
ATOM 5275 C C . THR A 1 677 ? 19.569 14.994 32.105 1 92.2 677 THR A C 1
ATOM 5277 O O . THR A 1 677 ? 19.08 13.891 31.851 1 92.2 677 THR A O 1
ATOM 5280 N N . GLU A 1 678 ? 19.066 16.112 31.843 1 91.73 678 GLU A N 1
ATOM 5281 C CA . GLU A 1 678 ? 17.748 16.127 31.215 1 91.73 678 GLU A CA 1
ATOM 5282 C C . GLU A 1 678 ? 17.806 15.564 29.798 1 91.73 678 GLU A C 1
ATOM 5284 O O . GLU A 1 678 ? 16.946 14.774 29.402 1 91.73 678 GLU A O 1
ATOM 5289 N N . VAL A 1 679 ? 18.781 15.972 29.101 1 95.52 679 VAL A N 1
ATOM 5290 C CA . VAL A 1 679 ? 18.938 15.494 27.731 1 95.52 679 VAL A CA 1
ATOM 5291 C C . VAL A 1 679 ? 19.132 13.979 27.731 1 95.52 679 VAL A C 1
ATOM 5293 O O . VAL A 1 679 ? 18.455 13.26 26.992 1 95.52 679 VAL A O 1
ATOM 5296 N N . ALA A 1 680 ? 19.965 13.496 28.569 1 96.3 680 ALA A N 1
ATOM 5297 C CA . ALA A 1 680 ? 20.276 12.07 28.622 1 96.3 680 ALA A CA 1
ATOM 5298 C C . ALA A 1 680 ? 19.063 11.26 29.068 1 96.3 680 ALA A C 1
ATOM 5300 O O . ALA A 1 680 ? 18.73 10.241 28.458 1 96.3 680 ALA A O 1
ATOM 5301 N N . ARG A 1 681 ? 18.421 11.753 30.083 1 93.24 681 ARG A N 1
ATOM 5302 C CA . ARG A 1 681 ? 17.282 11.036 30.647 1 93.24 681 ARG A CA 1
ATOM 5303 C C . ARG A 1 681 ? 16.127 10.976 29.654 1 93.24 681 ARG A C 1
ATOM 5305 O O . ARG A 1 681 ? 15.555 9.908 29.421 1 93.24 681 ARG A O 1
ATOM 5312 N N . THR A 1 682 ? 15.805 12.027 29.045 1 94.92 682 THR A N 1
ATOM 5313 C CA . THR A 1 682 ? 14.649 12.097 28.158 1 94.92 682 THR A CA 1
ATOM 5314 C C . THR A 1 682 ? 14.91 11.326 26.868 1 94.92 682 THR A C 1
ATOM 5316 O O . THR A 1 682 ? 14.035 10.606 26.381 1 94.92 682 THR A O 1
ATOM 5319 N N . LEU A 1 683 ? 16.092 11.431 26.358 1 97.22 683 LEU A N 1
ATOM 5320 C CA . LEU A 1 683 ? 16.399 10.728 25.117 1 97.22 683 LEU A CA 1
ATOM 5321 C C . LEU A 1 683 ? 16.504 9.225 25.355 1 97.22 683 LEU A C 1
ATOM 5323 O O . LEU A 1 683 ? 16.114 8.429 24.498 1 97.22 683 LEU A O 1
ATOM 5327 N N . SER A 1 684 ? 17.042 8.893 26.502 1 96.8 684 SER A N 1
ATOM 5328 C CA . SER A 1 684 ? 17.128 7.477 26.843 1 96.8 684 SER A CA 1
ATOM 5329 C C . SER A 1 684 ? 15.744 6.844 26.93 1 96.8 684 SER A C 1
ATOM 5331 O O . SER A 1 684 ? 15.501 5.787 26.343 1 96.8 684 SER A O 1
ATOM 5333 N N . ARG A 1 685 ? 14.859 7.499 27.558 1 94.2 685 ARG A N 1
ATOM 5334 C CA . ARG A 1 685 ? 13.509 6.973 27.728 1 94.2 685 ARG A CA 1
ATOM 5335 C C . ARG A 1 685 ? 12.748 6.977 26.407 1 94.2 685 ARG A C 1
ATOM 5337 O O . ARG A 1 685 ? 11.919 6.1 26.159 1 94.2 685 ARG A O 1
ATOM 5344 N N . TYR A 1 686 ? 13.056 7.937 25.614 1 94.7 686 TYR A N 1
ATOM 5345 C CA . TYR A 1 686 ? 12.4 7.979 24.311 1 94.7 686 TYR A CA 1
ATOM 5346 C C . TYR A 1 686 ? 12.868 6.829 23.428 1 94.7 686 TYR A C 1
ATOM 5348 O O . TYR A 1 686 ? 12.056 6.168 22.776 1 94.7 686 TYR A O 1
ATOM 5356 N N . CYS A 1 687 ? 14.151 6.624 23.359 1 96.37 687 CYS A N 1
ATOM 5357 C CA . CYS A 1 687 ? 14.689 5.536 22.549 1 96.37 687 CYS A CA 1
ATOM 5358 C C . CYS A 1 687 ? 14.16 4.189 23.025 1 96.37 687 CYS A C 1
ATOM 5360 O O . CYS A 1 687 ? 13.903 3.297 22.214 1 96.37 687 CYS A O 1
ATOM 5362 N N . MET A 1 688 ? 13.976 4.126 24.273 1 93.52 688 MET A N 1
ATOM 5363 C CA . MET A 1 688 ? 13.405 2.889 24.798 1 93.52 688 MET A CA 1
ATOM 5364 C C . MET A 1 688 ? 11.957 2.725 24.35 1 93.52 688 MET A C 1
ATOM 5366 O O . MET A 1 688 ? 11.512 1.611 24.069 1 93.52 688 MET A O 1
ATOM 5370 N N . HIS A 1 689 ? 11.326 3.829 24.364 1 91.68 689 HIS A N 1
ATOM 5371 C CA . HIS A 1 689 ? 9.96 3.797 23.855 1 91.68 689 HIS A CA 1
ATOM 5372 C C . HIS A 1 689 ? 9.923 3.316 22.408 1 91.68 689 HIS A C 1
ATOM 5374 O O . HIS A 1 689 ? 9.047 2.532 22.033 1 91.68 689 HIS A O 1
ATOM 5380 N N . LEU A 1 690 ? 10.859 3.718 21.588 1 93.01 690 LEU A N 1
ATOM 5381 C CA . LEU A 1 690 ? 10.905 3.304 20.19 1 93.01 690 LEU A CA 1
ATOM 5382 C C . LEU A 1 690 ? 11.1 1.796 20.075 1 93.01 690 LEU A C 1
ATOM 5384 O O . LEU A 1 690 ? 10.476 1.148 19.232 1 93.01 690 LEU A O 1
ATOM 5388 N N . VAL A 1 691 ? 11.872 1.274 20.934 1 92.97 691 VAL A N 1
ATOM 5389 C CA . VAL A 1 691 ? 12.146 -0.16 20.909 1 92.97 691 VAL A CA 1
ATOM 5390 C C . VAL A 1 691 ? 10.889 -0.932 21.302 1 92.97 691 VAL A C 1
ATOM 5392 O O . VAL A 1 691 ? 10.567 -1.956 20.694 1 92.97 691 VAL A O 1
ATOM 5395 N N . ALA A 1 692 ? 10.163 -0.391 22.163 1 88.57 692 ALA A N 1
ATOM 5396 C CA . ALA A 1 692 ? 9.028 -1.114 22.732 1 88.57 692 ALA A CA 1
ATOM 5397 C C . ALA A 1 692 ? 7.784 -0.953 21.864 1 88.57 692 ALA A C 1
ATOM 5399 O O . ALA A 1 692 ? 7.038 -1.913 21.653 1 88.57 692 ALA A O 1
ATOM 5400 N N . CYS A 1 693 ? 7.623 0.288 21.357 1 84.42 693 CYS A N 1
ATOM 5401 C CA . CYS A 1 693 ? 6.314 0.574 20.78 1 84.42 693 CYS A CA 1
ATOM 5402 C C . CYS A 1 693 ? 6.422 0.83 19.282 1 84.42 693 CYS A C 1
ATOM 5404 O O . CYS A 1 693 ? 5.438 0.695 18.552 1 84.42 693 CYS A O 1
ATOM 5406 N N . ALA A 1 694 ? 7.602 1.224 18.812 1 88.87 694 ALA A N 1
ATOM 5407 C CA . ALA A 1 694 ? 7.73 1.561 17.396 1 88.87 694 ALA A CA 1
ATOM 5408 C C . ALA A 1 694 ? 9.032 1.015 16.817 1 88.87 694 ALA A C 1
ATOM 5410 O O . ALA A 1 694 ? 9.838 1.768 16.266 1 88.87 694 ALA A O 1
ATOM 5411 N N . PRO A 1 695 ? 9.138 -0.256 16.842 1 90.27 695 PRO A N 1
ATOM 5412 C CA . PRO A 1 695 ? 10.385 -0.834 16.335 1 90.27 695 PRO A CA 1
ATOM 5413 C C . PRO A 1 695 ? 10.541 -0.668 14.825 1 90.27 695 PRO A C 1
ATOM 5415 O O . PRO A 1 695 ? 11.646 -0.813 14.295 1 90.27 695 PRO A O 1
ATOM 5418 N N . GLU A 1 696 ? 9.513 -0.319 14.088 1 86.96 696 GLU A N 1
ATOM 5419 C CA . GLU A 1 696 ? 9.555 -0.137 12.64 1 86.96 696 GLU A CA 1
ATOM 5420 C C . GLU A 1 696 ? 10.389 1.084 12.261 1 86.96 696 GLU A C 1
ATOM 5422 O O . GLU A 1 696 ? 10.834 1.207 11.118 1 86.96 696 GLU A O 1
ATOM 5427 N N . LEU A 1 697 ? 10.543 1.973 13.274 1 92.17 697 LEU A N 1
ATOM 5428 C CA . LEU A 1 697 ? 11.272 3.207 12.997 1 92.17 697 LEU A CA 1
ATOM 5429 C C . LEU A 1 697 ? 12.76 3.033 13.281 1 92.17 697 LEU A C 1
ATOM 5431 O O . LEU A 1 697 ? 13.555 3.939 13.02 1 92.17 697 LEU A O 1
ATOM 5435 N N . LEU A 1 698 ? 13.102 1.91 13.846 1 92.05 698 LEU A N 1
ATOM 5436 C CA . LEU A 1 698 ? 14.507 1.62 14.112 1 92.05 698 LEU A CA 1
ATOM 5437 C C . LEU A 1 698 ? 15.161 0.952 12.907 1 92.05 698 LEU A C 1
ATOM 5439 O O . LEU A 1 698 ? 14.489 0.271 12.129 1 92.05 698 LEU A O 1
ATOM 5443 N N . PRO A 1 699 ? 16.427 1.315 12.822 1 86.7 699 PRO A N 1
ATOM 5444 C CA . PRO A 1 699 ? 17.134 0.621 11.743 1 86.7 699 PRO A CA 1
ATOM 5445 C C . PRO A 1 699 ? 17.313 -0.87 12.019 1 86.7 699 PRO A C 1
ATOM 5447 O O . PRO A 1 699 ? 17.543 -1.266 13.165 1 86.7 699 PRO A O 1
ATOM 5450 N N . GLY A 1 700 ? 17.067 -1.695 11.082 1 78.1 700 GLY A N 1
ATOM 5451 C CA . GLY A 1 700 ? 17.274 -3.125 11.244 1 78.1 700 GLY A CA 1
ATOM 5452 C C . GLY A 1 700 ? 15.999 -3.933 11.1 1 78.1 700 GLY A C 1
ATOM 5453 O O . GLY A 1 700 ? 15 -3.438 10.573 1 78.1 700 GLY A O 1
ATOM 5454 N N . ASP A 1 701 ? 16.047 -5.159 11.577 1 78.9 701 ASP A N 1
ATOM 5455 C CA . ASP A 1 701 ? 14.931 -6.089 11.428 1 78.9 701 ASP A CA 1
ATOM 5456 C C . ASP A 1 701 ? 13.909 -5.903 12.547 1 78.9 701 ASP A C 1
ATOM 5458 O O . ASP A 1 701 ? 14.241 -6.032 13.727 1 78.9 701 ASP A O 1
ATOM 5462 N N . VAL A 1 702 ? 12.698 -5.657 12.197 1 82.38 702 VAL A N 1
ATOM 5463 C CA . VAL A 1 702 ? 11.636 -5.366 13.155 1 82.38 702 VAL A CA 1
ATOM 5464 C C . VAL A 1 702 ? 11.376 -6.591 14.028 1 82.38 702 VAL A C 1
ATOM 5466 O O . VAL A 1 702 ? 11.215 -6.471 15.245 1 82.38 702 VAL A O 1
ATOM 5469 N N . GLU A 1 703 ? 11.336 -7.784 13.484 1 79.86 703 GLU A N 1
ATOM 5470 C CA . GLU A 1 703 ? 11.034 -8.989 14.251 1 79.86 703 GLU A CA 1
ATOM 5471 C C . GLU A 1 703 ? 12.173 -9.337 15.205 1 79.86 703 GLU A C 1
ATOM 5473 O O . GLU A 1 703 ? 11.935 -9.801 16.322 1 79.86 703 GLU A O 1
ATOM 5478 N N . GLY A 1 704 ? 13.35 -9.078 14.746 1 82.39 704 GLY A N 1
ATOM 5479 C CA . GLY A 1 704 ? 14.48 -9.267 15.642 1 82.39 704 GLY A CA 1
ATOM 5480 C C . GLY A 1 704 ? 14.454 -8.336 16.84 1 82.39 704 GLY A C 1
ATOM 5481 O O . GLY A 1 704 ? 14.757 -8.749 17.961 1 82.39 704 GLY A O 1
ATOM 5482 N N . SER A 1 705 ? 14.054 -7.149 16.558 1 87.78 705 SER A N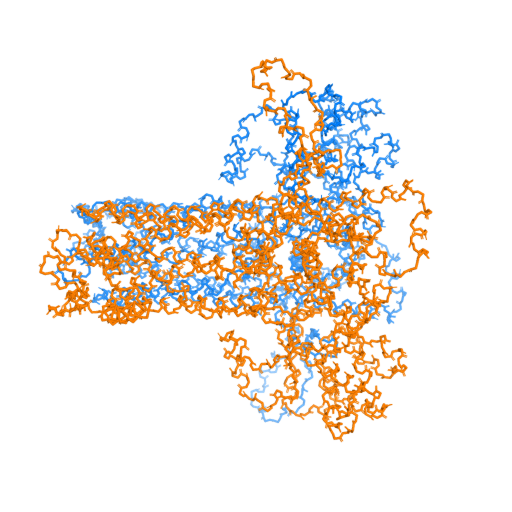 1
ATOM 5483 C CA . SER A 1 705 ? 13.971 -6.169 17.635 1 87.78 705 SER A CA 1
ATOM 5484 C C . SER A 1 705 ? 12.899 -6.552 18.651 1 87.78 705 SER A C 1
ATOM 5486 O O . SER A 1 705 ? 13.096 -6.396 19.858 1 87.78 705 SER A O 1
ATOM 5488 N N . LYS A 1 706 ? 11.818 -7.097 18.163 1 85.96 706 LYS A N 1
ATOM 5489 C CA . LYS A 1 706 ? 10.742 -7.51 19.058 1 85.96 706 LYS A CA 1
ATOM 5490 C C . LYS A 1 706 ? 11.174 -8.684 19.932 1 85.96 706 LYS A C 1
ATOM 5492 O O . LYS A 1 706 ? 10.845 -8.736 21.119 1 85.96 706 LYS A O 1
ATOM 5497 N N . LEU A 1 707 ? 11.925 -9.522 19.386 1 85.71 707 LEU A N 1
ATOM 5498 C CA . LEU A 1 707 ? 12.38 -10.692 20.129 1 85.71 707 LEU A CA 1
ATOM 5499 C C . LEU A 1 707 ? 13.383 -10.295 21.207 1 85.71 707 LEU A C 1
ATOM 5501 O O . LEU A 1 707 ? 13.349 -10.828 22.319 1 85.71 707 LEU A O 1
ATOM 5505 N N . VAL A 1 708 ? 14.212 -9.436 20.814 1 89.64 708 VAL A N 1
ATOM 5506 C CA . VAL A 1 708 ? 15.194 -8.96 21.783 1 89.64 708 VAL A CA 1
ATOM 5507 C C . VAL A 1 708 ? 14.482 -8.261 22.939 1 89.64 708 VAL A C 1
ATOM 5509 O O . VAL A 1 708 ? 14.827 -8.469 24.105 1 89.64 708 VAL A O 1
ATOM 5512 N N . TYR A 1 709 ? 13.516 -7.452 22.634 1 89.44 709 TYR A N 1
ATOM 5513 C CA . TYR A 1 709 ? 12.765 -6.738 23.661 1 89.44 709 TYR A CA 1
ATOM 5514 C C . TYR A 1 709 ? 12.03 -7.712 24.575 1 89.44 709 TYR A C 1
ATOM 5516 O O . TYR A 1 709 ? 12.017 -7.537 25.796 1 89.44 709 TYR A O 1
ATOM 5524 N N . GLN A 1 710 ? 11.49 -8.737 23.989 1 86.09 710 GLN A N 1
ATOM 5525 C CA . GLN A 1 710 ? 10.766 -9.718 24.791 1 86.09 710 GLN A CA 1
ATOM 5526 C C . GLN A 1 710 ? 11.716 -10.498 25.695 1 86.09 710 GLN A C 1
ATOM 5528 O O . GLN A 1 710 ? 11.377 -10.808 26.84 1 86.09 710 GLN A O 1
ATOM 5533 N N . ALA A 1 711 ? 12.825 -10.818 25.186 1 85.55 711 ALA A N 1
ATOM 5534 C CA . ALA A 1 711 ? 13.821 -11.516 25.995 1 85.55 711 ALA A CA 1
ATOM 5535 C C . ALA A 1 711 ? 14.286 -10.648 27.161 1 85.55 711 ALA A C 1
ATOM 5537 O O . ALA A 1 711 ? 14.432 -11.133 28.285 1 85.55 711 ALA A O 1
ATOM 5538 N N . MET A 1 712 ? 14.525 -9.434 26.871 1 87.97 712 MET A N 1
ATOM 5539 C CA . MET A 1 712 ? 14.946 -8.5 27.911 1 87.97 712 MET A CA 1
ATOM 5540 C C . MET A 1 712 ? 13.858 -8.336 28.968 1 87.97 712 MET A C 1
ATOM 5542 O O . MET A 1 712 ? 14.15 -8.301 30.164 1 87.97 712 MET A O 1
ATOM 5546 N N . LYS A 1 713 ? 12.618 -8.21 28.544 1 84.33 713 LYS A N 1
ATOM 5547 C CA . LYS A 1 713 ? 11.496 -8.063 29.467 1 84.33 713 LYS A CA 1
ATOM 5548 C C . LYS A 1 713 ? 11.402 -9.257 30.413 1 84.33 713 LYS A C 1
ATOM 5550 O O . LYS A 1 713 ? 11.144 -9.092 31.606 1 84.33 713 LYS A O 1
ATOM 5555 N N . ARG A 1 714 ? 11.666 -10.406 29.874 1 82.15 714 ARG A N 1
ATOM 5556 C CA . ARG A 1 714 ? 11.643 -11.621 30.682 1 82.15 714 ARG A CA 1
ATOM 5557 C C . ARG A 1 714 ? 12.786 -11.629 31.692 1 82.15 714 ARG A C 1
ATOM 5559 O O . ARG A 1 714 ? 12.599 -12.02 32.846 1 82.15 714 ARG A O 1
ATOM 5566 N N . ASP A 1 715 ? 13.911 -11.183 31.242 1 83.35 715 ASP A N 1
ATOM 5567 C CA . ASP A 1 715 ? 15.073 -11.141 32.124 1 83.35 715 ASP A CA 1
ATOM 5568 C C . ASP A 1 715 ? 14.863 -10.147 33.263 1 83.35 715 ASP A C 1
ATOM 5570 O O . ASP A 1 715 ? 15.179 -10.442 34.418 1 83.35 715 ASP A O 1
ATOM 5574 N N . VAL A 1 716 ? 14.348 -9.031 32.946 1 83.01 716 VAL A N 1
ATOM 5575 C CA . VAL A 1 716 ? 14.163 -7.979 33.941 1 83.01 716 VAL A CA 1
ATOM 5576 C C . VAL A 1 716 ? 13.085 -8.395 34.939 1 83.01 716 VAL A C 1
ATOM 5578 O O . VAL A 1 716 ? 13.185 -8.094 36.131 1 83.01 716 VAL A O 1
ATOM 5581 N N . ARG A 1 717 ? 12.153 -9.1 34.414 1 76.33 717 ARG A N 1
ATOM 5582 C CA . ARG A 1 717 ? 11.085 -9.566 35.292 1 76.33 717 ARG A CA 1
ATOM 5583 C C . ARG A 1 717 ? 11.59 -10.647 36.242 1 76.33 717 ARG A C 1
ATOM 5585 O O . ARG A 1 717 ? 11.137 -10.737 37.386 1 76.33 717 ARG A O 1
ATOM 5592 N N . SER A 1 718 ? 12.431 -11.502 35.747 1 73.32 718 SER A N 1
ATOM 5593 C CA . SER A 1 718 ? 12.928 -12.599 36.571 1 73.32 718 SER A CA 1
ATOM 5594 C C . SER A 1 718 ? 13.943 -12.105 37.595 1 73.32 718 SER A C 1
ATOM 5596 O O . SER A 1 718 ? 14.244 -12.804 38.566 1 73.32 718 SER A O 1
ATOM 5598 N N . ASN A 1 719 ? 14.336 -10.785 37.796 1 65.8 719 ASN A N 1
ATOM 5599 C CA . ASN A 1 719 ? 15.252 -10.113 38.711 1 65.8 719 ASN A CA 1
ATOM 5600 C C . ASN A 1 719 ? 16.611 -10.807 38.756 1 65.8 719 ASN A C 1
ATOM 5602 O O . ASN A 1 719 ? 17.476 -10.437 39.551 1 65.8 719 ASN A O 1
ATOM 5606 N N . LYS A 1 720 ? 16.854 -11.881 38.087 1 64.48 720 LYS A N 1
ATOM 5607 C CA . LYS A 1 720 ? 18.096 -12.642 38.19 1 64.48 720 LYS A CA 1
ATOM 5608 C C . LYS A 1 720 ? 19.165 -12.078 37.259 1 64.48 720 LYS A C 1
ATOM 5610 O O . LYS A 1 720 ? 20.302 -12.554 37.251 1 64.48 720 LYS A O 1
ATOM 5615 N N . TRP A 1 721 ? 18.898 -10.901 36.645 1 70.07 721 TRP A N 1
ATOM 5616 C CA . TRP A 1 721 ? 19.794 -10.442 35.589 1 70.07 721 TRP A CA 1
ATOM 5617 C C . TRP A 1 721 ? 20.973 -9.671 36.174 1 70.07 721 TRP A C 1
ATOM 5619 O O . TRP A 1 721 ? 22.048 -9.617 35.571 1 70.07 721 TRP A O 1
ATOM 5629 N N . ARG A 1 722 ? 20.911 -9.071 37.277 1 66.51 722 ARG A N 1
ATOM 5630 C CA . ARG A 1 722 ? 21.988 -8.265 37.844 1 66.51 722 ARG A CA 1
ATOM 5631 C C . ARG A 1 722 ? 23.164 -9.14 38.265 1 66.51 722 ARG A C 1
ATOM 5633 O O . ARG A 1 722 ? 24.31 -8.687 38.274 1 66.51 722 ARG A O 1
ATOM 5640 N N . ARG A 1 723 ? 22.882 -10.548 38.627 1 59.79 723 ARG A N 1
ATOM 5641 C CA . ARG A 1 723 ? 23.932 -11.423 39.138 1 59.79 723 ARG A CA 1
ATOM 5642 C C . ARG A 1 723 ? 24.197 -12.578 38.177 1 59.79 723 ARG A C 1
ATOM 5644 O O . ARG A 1 723 ? 24.951 -13.499 38.499 1 59.79 723 ARG A O 1
ATOM 5651 N N . SER A 1 724 ? 23.578 -12.465 36.991 1 62.58 724 SER A N 1
ATOM 5652 C CA . SER A 1 724 ? 23.656 -13.646 36.137 1 62.58 724 SER A CA 1
ATOM 5653 C C . SER A 1 724 ? 24.916 -13.624 35.278 1 62.58 724 SER A C 1
ATOM 5655 O O . SER A 1 724 ? 25.346 -12.562 34.825 1 62.58 724 SER A O 1
ATOM 5657 N N . LYS A 1 725 ? 25.684 -14.69 35.23 1 60.92 725 LYS A N 1
ATOM 5658 C CA . LYS A 1 725 ? 26.868 -14.925 34.408 1 60.92 725 LYS A CA 1
ATOM 5659 C C . LYS A 1 725 ? 26.493 -15.094 32.939 1 60.92 725 LYS A C 1
ATOM 5661 O O . LYS A 1 725 ? 27.352 -15.005 32.059 1 60.92 725 LYS A O 1
ATOM 5666 N N . LYS A 1 726 ? 25.287 -15.191 32.628 1 66.33 726 LYS A N 1
ATOM 5667 C CA . LYS A 1 726 ? 24.893 -15.341 31.23 1 66.33 726 LYS A CA 1
ATOM 5668 C C . LYS A 1 726 ? 24.878 -13.993 30.516 1 66.33 726 LYS A C 1
ATOM 5670 O O . LYS A 1 726 ? 24.448 -12.988 31.084 1 66.33 726 LYS A O 1
ATOM 5675 N N . GLU A 1 727 ? 25.546 -13.867 29.442 1 77.77 727 GLU A N 1
ATOM 5676 C CA . GLU A 1 727 ? 25.669 -12.637 28.667 1 77.77 727 GLU A CA 1
ATOM 5677 C C . GLU A 1 727 ? 24.361 -12.298 27.958 1 77.77 727 GLU A C 1
ATOM 5679 O O . GLU A 1 727 ? 24.216 -12.548 26.76 1 77.77 727 GLU A O 1
ATOM 5684 N N . THR A 1 728 ? 23.355 -11.93 28.826 1 83.61 728 THR A N 1
ATOM 5685 C CA . THR A 1 728 ? 22.099 -11.44 28.269 1 83.61 728 THR A CA 1
ATOM 5686 C C . THR A 1 728 ? 22.148 -9.928 28.072 1 83.61 728 THR A C 1
ATOM 5688 O O . THR A 1 728 ? 23.068 -9.263 28.554 1 83.61 728 THR A O 1
ATOM 5691 N N . VAL A 1 729 ? 21.248 -9.402 27.42 1 88.76 729 VAL A N 1
ATOM 5692 C CA . VAL A 1 729 ? 21.207 -7.98 27.097 1 88.76 729 VAL A CA 1
ATOM 5693 C C . VAL A 1 729 ? 21.037 -7.163 28.376 1 88.76 729 VAL A C 1
ATOM 5695 O O . VAL A 1 729 ? 21.678 -6.124 28.547 1 88.76 729 VAL A O 1
ATOM 5698 N N . ALA A 1 730 ? 20.272 -7.683 29.339 1 88.39 730 ALA A N 1
ATOM 5699 C CA . ALA A 1 730 ? 20.05 -6.994 30.608 1 88.39 730 ALA A CA 1
ATOM 5700 C C . ALA A 1 730 ? 21.315 -6.995 31.462 1 88.39 730 ALA A C 1
ATOM 5702 O O . ALA A 1 730 ? 21.645 -5.99 32.096 1 88.39 730 ALA A O 1
ATOM 5703 N N . SER A 1 731 ? 22.048 -8.131 31.455 1 90.21 731 SER A N 1
ATOM 5704 C CA . SER A 1 731 ? 23.277 -8.224 32.236 1 90.21 731 SER A CA 1
ATOM 5705 C C . SER A 1 731 ? 24.36 -7.31 31.671 1 90.21 731 SER A C 1
ATOM 5707 O O . SER A 1 731 ? 25.172 -6.764 32.421 1 90.21 731 SER A O 1
ATOM 5709 N N . MET A 1 732 ? 24.323 -7.145 30.38 1 91.3 732 MET A N 1
ATOM 5710 C CA . MET A 1 732 ? 25.271 -6.236 29.742 1 91.3 732 MET A CA 1
ATOM 5711 C C . MET A 1 732 ? 25.004 -4.793 30.155 1 91.3 732 MET A C 1
ATOM 5713 O O . MET A 1 732 ? 25.939 -4.013 30.344 1 91.3 732 MET A O 1
ATOM 5717 N N . GLY A 1 733 ? 23.737 -4.476 30.288 1 92.04 733 GLY A N 1
ATOM 5718 C CA . GLY A 1 733 ? 23.385 -3.143 30.751 1 92.04 733 GLY A CA 1
ATOM 5719 C C . GLY A 1 733 ? 23.833 -2.868 32.174 1 92.04 733 GLY A C 1
ATOM 5720 O O . GLY A 1 733 ? 24.295 -1.767 32.483 1 92.04 733 GLY A O 1
ATOM 5721 N N . ASP A 1 734 ? 23.723 -3.857 32.986 1 90.7 734 ASP A N 1
ATOM 5722 C CA . ASP A 1 734 ? 24.155 -3.724 34.374 1 90.7 734 ASP A CA 1
ATOM 5723 C C . ASP A 1 734 ? 25.671 -3.567 34.464 1 90.7 734 ASP A C 1
ATOM 5725 O O . ASP A 1 734 ? 26.171 -2.75 35.241 1 90.7 734 ASP A O 1
ATOM 5729 N N . LYS A 1 735 ? 26.343 -4.355 33.649 1 91.35 735 LYS A N 1
ATOM 5730 C CA . LYS A 1 735 ? 27.799 -4.261 33.608 1 91.35 735 LYS A CA 1
ATOM 5731 C C . LYS A 1 735 ? 28.249 -2.875 33.157 1 91.35 735 LYS A C 1
ATOM 5733 O O . LYS A 1 735 ? 29.175 -2.299 33.732 1 91.35 735 LYS A O 1
ATOM 5738 N N . LEU A 1 736 ? 27.565 -2.333 32.167 1 94.06 736 LEU A N 1
ATOM 5739 C CA . LEU A 1 736 ? 27.901 -1.012 31.648 1 94.06 736 LEU A CA 1
ATOM 5740 C C . LEU A 1 736 ? 27.605 0.07 32.681 1 94.06 736 LEU A C 1
ATOM 5742 O O . LEU A 1 736 ? 28.381 1.015 32.837 1 94.06 736 LEU A O 1
ATOM 5746 N N . GLY A 1 737 ? 26.475 -0.019 33.384 1 92.2 737 GLY A N 1
ATOM 5747 C CA . GLY A 1 737 ? 26.131 0.936 34.425 1 92.2 737 GLY A CA 1
ATOM 5748 C C . GLY A 1 737 ? 27.153 0.992 35.545 1 92.2 737 GLY A C 1
ATOM 5749 O O . GLY A 1 737 ? 27.53 2.076 35.995 1 92.2 737 GLY A O 1
ATOM 5750 N N . THR A 1 738 ? 27.677 -0.153 35.917 1 89.63 738 THR A N 1
ATOM 5751 C CA . THR A 1 738 ? 28.679 -0.237 36.974 1 89.63 738 THR A CA 1
ATOM 5752 C C . THR A 1 738 ? 30.016 0.323 36.497 1 89.63 738 THR A C 1
ATOM 5754 O O . THR A 1 738 ? 30.71 1.011 37.248 1 89.63 738 THR A O 1
ATOM 5757 N N . GLN A 1 739 ? 30.289 0.064 35.266 1 92.22 739 GLN A N 1
ATOM 5758 C CA . GLN A 1 739 ? 31.539 0.559 34.697 1 92.22 739 GLN A CA 1
ATOM 5759 C C . GLN A 1 739 ? 31.526 2.081 34.583 1 92.22 739 GLN A C 1
ATOM 5761 O O . GLN A 1 739 ? 32.556 2.731 34.772 1 92.22 739 GLN A O 1
ATOM 5766 N N . LEU A 1 740 ? 30.377 2.63 34.286 1 93.32 740 LEU A N 1
ATOM 5767 C CA . LEU A 1 740 ? 30.238 4.078 34.173 1 93.32 740 LEU A CA 1
ATOM 5768 C C . LEU A 1 740 ? 30.459 4.752 35.523 1 93.32 740 LEU A C 1
ATOM 5770 O O . LEU A 1 740 ? 31.069 5.822 35.595 1 93.32 740 LEU A O 1
ATOM 5774 N N . LEU A 1 741 ? 29.998 4.138 36.58 1 88.39 741 LEU A N 1
ATOM 5775 C CA . LEU A 1 741 ? 30.107 4.682 37.929 1 88.39 741 LEU A CA 1
ATOM 5776 C C . LEU A 1 741 ? 31.537 4.568 38.447 1 88.39 741 LEU A C 1
ATOM 5778 O O . LEU A 1 741 ? 31.984 5.402 39.238 1 88.39 741 LEU A O 1
ATOM 5782 N N . GLU A 1 742 ? 32.26 3.581 37.912 1 88.11 742 GLU A N 1
ATOM 5783 C CA . GLU A 1 742 ? 33.618 3.338 38.39 1 88.11 742 GLU A CA 1
ATOM 5784 C C . GLU A 1 742 ? 34.633 4.176 37.618 1 88.11 742 GLU A C 1
ATOM 5786 O O . GLU A 1 742 ? 35.619 4.647 38.189 1 88.11 742 GLU A O 1
ATOM 5791 N N . GLU A 1 743 ? 34.313 4.465 36.35 1 87.58 743 GLU A N 1
ATOM 5792 C CA . GLU A 1 743 ? 35.325 5.053 35.478 1 87.58 743 GLU A CA 1
ATOM 5793 C C . GLU A 1 743 ? 35.123 6.559 35.336 1 87.58 743 GLU A C 1
ATOM 5795 O O . GLU A 1 743 ? 36.057 7.286 34.991 1 87.58 743 GLU A O 1
ATOM 5800 N N . CYS A 1 744 ? 33.955 7.115 35.547 1 87.24 744 CYS A N 1
ATOM 5801 C CA . CYS A 1 744 ? 33.672 8.53 35.338 1 87.24 744 CYS A CA 1
ATOM 5802 C C . CYS A 1 744 ? 33.082 9.16 36.595 1 87.24 744 CYS A C 1
ATOM 5804 O O . CYS A 1 744 ? 32.492 8.465 37.423 1 87.24 744 CYS A O 1
ATOM 5806 N N . THR A 1 745 ? 33.366 10.474 36.73 1 86.22 745 THR A N 1
ATOM 5807 C CA . THR A 1 745 ? 32.614 11.224 37.73 1 86.22 745 THR A CA 1
ATOM 5808 C C . THR A 1 745 ? 31.147 11.346 37.325 1 86.22 745 THR A C 1
ATOM 5810 O O . THR A 1 745 ? 30.806 11.178 36.152 1 86.22 745 THR A O 1
ATOM 5813 N N . VAL A 1 746 ? 30.331 11.617 38.277 1 87.07 746 VAL A N 1
ATOM 5814 C CA . VAL A 1 746 ? 28.894 11.691 38.036 1 87.07 746 VAL A CA 1
ATOM 5815 C C . VAL A 1 746 ? 28.601 12.75 36.974 1 87.07 746 VAL A C 1
ATOM 5817 O O . VAL A 1 746 ? 27.8 12.521 36.065 1 87.07 746 VAL A O 1
ATOM 5820 N N . GLU A 1 747 ? 29.298 13.873 37.005 1 87.15 747 GLU A N 1
ATOM 5821 C CA . GLU A 1 747 ? 29.088 14.956 36.049 1 87.15 747 GLU A CA 1
ATOM 5822 C C . GLU A 1 747 ? 29.571 14.564 34.656 1 87.15 747 GLU A C 1
ATOM 5824 O O . GLU A 1 747 ? 28.907 14.854 33.659 1 87.15 747 GLU A O 1
ATOM 5829 N N . GLU A 1 748 ? 30.639 13.902 34.609 1 89.92 748 GLU A N 1
ATOM 5830 C CA . GLU A 1 748 ? 31.207 13.475 33.334 1 89.92 748 GLU A CA 1
ATOM 5831 C C . GLU A 1 748 ? 30.365 12.375 32.694 1 89.92 748 GLU A C 1
ATOM 5833 O O . GLU A 1 748 ? 30.224 12.325 31.471 1 89.92 748 GLU A O 1
ATOM 5838 N N . ALA A 1 749 ? 29.848 11.574 33.586 1 92.35 749 ALA A N 1
ATOM 5839 C CA . ALA A 1 749 ? 29.027 10.475 33.084 1 92.35 749 ALA A CA 1
ATOM 5840 C C . ALA A 1 749 ? 27.759 10.998 32.417 1 92.35 749 ALA A C 1
ATOM 5842 O O . ALA A 1 749 ? 27.389 10.545 31.331 1 92.35 749 ALA A O 1
ATOM 5843 N N . TRP A 1 750 ? 27.206 11.982 33.04 1 92.95 750 TRP A N 1
ATOM 5844 C CA . TRP A 1 750 ? 25.972 12.534 32.49 1 92.95 750 TRP A CA 1
ATOM 5845 C C . TRP A 1 750 ? 26.249 13.325 31.216 1 92.95 750 TRP A C 1
ATOM 5847 O O . TRP A 1 750 ? 25.458 13.288 30.271 1 92.95 750 TRP A O 1
ATOM 5857 N N . SER A 1 751 ? 27.325 14.079 31.181 1 92.66 751 SER A N 1
ATOM 5858 C CA . SER A 1 751 ? 27.698 14.8 29.969 1 92.66 751 SER A CA 1
ATOM 5859 C C . SER A 1 751 ? 27.997 13.838 28.824 1 92.66 751 SER A C 1
ATOM 5861 O O . SER A 1 751 ? 27.617 14.091 27.679 1 92.66 751 SER A O 1
ATOM 5863 N N . LEU A 1 752 ? 28.621 12.751 29.156 1 94.46 752 LEU A N 1
ATOM 5864 C CA . LEU A 1 752 ? 28.914 11.724 28.163 1 94.46 752 LEU A CA 1
ATOM 5865 C C . LEU A 1 752 ? 27.627 11.105 27.625 1 94.46 752 LEU A C 1
ATOM 5867 O O . LEU A 1 752 ? 27.474 10.936 26.413 1 94.46 752 LEU A O 1
ATOM 5871 N N . LEU A 1 753 ? 26.769 10.816 28.538 1 95.85 753 LEU A N 1
ATOM 5872 C CA . LEU A 1 753 ? 25.516 10.175 28.152 1 95.85 753 LEU A CA 1
ATOM 5873 C C . LEU A 1 753 ? 24.664 11.114 27.306 1 95.85 753 LEU A C 1
ATOM 5875 O O . LEU A 1 753 ? 23.977 10.672 26.382 1 95.85 753 LEU A O 1
ATOM 5879 N N . ALA A 1 754 ? 24.665 12.366 27.643 1 96.34 754 ALA A N 1
ATOM 5880 C CA . ALA A 1 754 ? 23.909 13.34 26.861 1 96.34 754 ALA A CA 1
ATOM 5881 C C . ALA A 1 754 ? 24.394 13.378 25.415 1 96.34 754 ALA A C 1
ATOM 5883 O O . ALA A 1 754 ? 23.588 13.369 24.482 1 96.34 754 ALA A O 1
ATOM 5884 N N . GLU A 1 755 ? 25.675 13.368 25.256 1 96.49 755 GLU A N 1
ATOM 5885 C CA . GLU A 1 755 ? 26.248 13.402 23.915 1 96.49 755 GLU A CA 1
ATOM 5886 C C . GLU A 1 755 ? 26.036 12.076 23.19 1 96.49 755 GLU A C 1
ATOM 5888 O O . GLU A 1 755 ? 25.793 12.055 21.981 1 96.49 755 GLU A O 1
ATOM 5893 N N . LEU A 1 756 ? 26.117 11.049 23.928 1 97.06 756 LEU A N 1
ATOM 5894 C CA . LEU A 1 756 ? 25.954 9.724 23.341 1 97.06 756 LEU A CA 1
ATOM 5895 C C . LEU A 1 756 ? 24.528 9.524 22.837 1 97.06 756 LEU A C 1
ATOM 5897 O O . LEU A 1 756 ? 24.322 9.075 21.707 1 97.06 756 LEU A O 1
ATOM 5901 N N . TRP A 1 757 ? 23.585 9.798 23.657 1 97.81 757 TRP A N 1
ATOM 5902 C CA . TRP A 1 757 ? 22.191 9.611 23.271 1 97.81 757 TRP A CA 1
ATOM 5903 C C . TRP A 1 757 ? 21.811 10.55 22.131 1 97.81 757 TRP A C 1
ATOM 5905 O O . TRP A 1 757 ? 20.991 10.202 21.279 1 97.81 757 TRP A O 1
ATOM 5915 N N . THR A 1 758 ? 22.352 11.741 22.114 1 97.24 758 THR A N 1
ATOM 5916 C CA . THR A 1 758 ? 22.118 12.651 20.999 1 97.24 758 THR A CA 1
ATOM 5917 C C . THR A 1 758 ? 22.641 12.055 19.695 1 97.24 758 THR A C 1
ATOM 5919 O O . THR A 1 758 ? 21.949 12.077 18.675 1 97.24 758 THR A O 1
ATOM 5922 N N . GLU A 1 759 ? 23.798 11.518 19.764 1 96.55 759 GLU A N 1
ATOM 5923 C CA . GLU A 1 759 ? 24.373 10.885 18.581 1 96.55 759 GLU A CA 1
ATOM 5924 C C . GLU A 1 759 ? 23.543 9.683 18.14 1 96.55 759 GLU A C 1
ATOM 5926 O O . GLU A 1 759 ? 23.345 9.464 16.943 1 96.55 759 GLU A O 1
ATOM 5931 N N . LEU A 1 760 ? 23.101 8.999 19.082 1 96.44 760 LEU A N 1
ATOM 5932 C CA . LEU A 1 760 ? 22.327 7.797 18.789 1 96.44 760 LEU A CA 1
ATOM 5933 C C . LEU A 1 760 ? 21.008 8.152 18.111 1 96.44 760 LEU A C 1
ATOM 5935 O O . LEU A 1 760 ? 20.61 7.503 17.141 1 96.44 760 LEU A O 1
ATOM 5939 N N . VAL A 1 761 ? 20.359 9.129 18.627 1 95.97 761 VAL A N 1
ATOM 5940 C CA . VAL A 1 761 ? 19.068 9.516 18.067 1 95.97 761 VAL A CA 1
ATOM 5941 C C . VAL A 1 761 ? 19.26 10.053 16.651 1 95.97 761 VAL A C 1
ATOM 5943 O O . VAL A 1 761 ? 18.427 9.817 15.772 1 95.97 761 VAL A O 1
ATOM 5946 N N . VAL A 1 762 ? 20.352 10.757 16.444 1 95.86 762 VAL A N 1
ATOM 5947 C CA . VAL A 1 762 ? 20.651 11.284 15.116 1 95.86 762 VAL A CA 1
ATOM 5948 C C . VAL A 1 762 ? 21.015 10.138 14.175 1 95.86 762 VAL A C 1
ATOM 5950 O O . VAL A 1 762 ? 20.714 10.188 12.98 1 95.86 762 VAL A O 1
ATOM 5953 N N . TYR A 1 763 ? 21.62 9.092 14.738 1 95.28 763 TYR A N 1
ATOM 5954 C CA . TYR A 1 763 ? 21.954 7.899 13.969 1 95.28 763 TYR A CA 1
ATOM 5955 C C . TYR A 1 763 ? 20.693 7.169 13.519 1 95.28 763 TYR A C 1
ATOM 5957 O O . TYR A 1 763 ? 20.674 6.552 12.451 1 95.28 763 TYR A O 1
ATOM 5965 N N . LEU A 1 764 ? 19.674 7.295 14.292 1 94.53 764 LEU A N 1
ATOM 5966 C CA . LEU A 1 764 ? 18.43 6.581 14.027 1 94.53 764 LEU A CA 1
ATOM 5967 C C . LEU A 1 764 ? 17.592 7.317 12.987 1 94.53 764 LEU A C 1
ATOM 5969 O O . LEU A 1 764 ? 16.716 6.722 12.355 1 94.53 764 LEU A O 1
ATOM 5973 N N . ALA A 1 765 ? 17.79 8.509 12.782 1 92.75 765 ALA A N 1
ATOM 5974 C CA . ALA A 1 765 ? 16.902 9.397 12.036 1 92.75 765 ALA A CA 1
ATOM 5975 C C . ALA A 1 765 ? 16.874 9.027 10.556 1 92.75 765 ALA A C 1
ATOM 5977 O O . ALA A 1 765 ? 15.801 8.829 9.979 1 92.75 765 ALA A O 1
ATOM 5978 N N . PRO A 1 766 ? 18.07 8.871 9.933 1 90.27 766 PRO A N 1
ATOM 5979 C CA . PRO A 1 766 ? 18.006 8.525 8.511 1 90.27 766 PRO A CA 1
ATOM 5980 C C . PRO A 1 766 ? 17.51 7.101 8.272 1 90.27 766 PRO A C 1
ATOM 5982 O O . PRO A 1 766 ? 18.035 6.153 8.861 1 90.27 766 PRO A O 1
ATOM 5985 N N . SER A 1 767 ? 16.383 6.956 7.673 1 86.51 767 SER A N 1
ATOM 5986 C CA . SER A 1 767 ? 15.787 5.643 7.449 1 86.51 767 SER A CA 1
ATOM 5987 C C . SER A 1 767 ? 15.245 5.517 6.029 1 86.51 767 SER A C 1
ATOM 5989 O O . SER A 1 767 ? 14.796 6.503 5.441 1 86.51 767 SER A O 1
ATOM 5991 N N . ASP A 1 768 ? 15.314 4.32 5.484 1 78.31 768 ASP A N 1
ATOM 5992 C CA . ASP A 1 768 ? 14.748 4.041 4.168 1 78.31 768 ASP A CA 1
ATOM 5993 C C . ASP A 1 768 ? 13.341 3.46 4.287 1 78.31 768 ASP A C 1
ATOM 5995 O O . ASP A 1 768 ? 12.694 3.175 3.277 1 78.31 768 ASP A O 1
ATOM 5999 N N . ASN A 1 769 ? 12.99 3.306 5.565 1 82.22 769 ASN A N 1
ATOM 6000 C CA . ASN A 1 769 ? 11.638 2.796 5.774 1 82.22 769 ASN A CA 1
ATOM 6001 C C . ASN A 1 769 ? 10.607 3.921 5.76 1 82.22 769 ASN A C 1
ATOM 6003 O O . ASN A 1 769 ? 10.072 4.291 6.807 1 82.22 769 ASN A O 1
ATOM 6007 N N . ILE A 1 770 ? 10.205 4.374 4.64 1 82.67 770 ILE A N 1
ATOM 6008 C CA . ILE A 1 770 ? 9.292 5.495 4.444 1 82.67 770 ILE A CA 1
ATOM 6009 C C . ILE A 1 770 ? 7.901 5.122 4.954 1 82.67 770 ILE A C 1
ATOM 6011 O O . ILE A 1 770 ? 7.2 5.957 5.53 1 82.67 770 ILE A O 1
ATOM 6015 N N . GLU A 1 771 ? 7.545 3.821 4.893 1 78.76 771 GLU A N 1
ATOM 6016 C CA . GLU A 1 771 ? 6.225 3.382 5.338 1 78.76 771 GLU A CA 1
ATOM 6017 C C . GLU A 1 771 ? 6.102 3.458 6.857 1 78.76 771 GLU A C 1
ATOM 6019 O O . GLU A 1 771 ? 5.031 3.77 7.383 1 78.76 771 GLU A O 1
ATOM 6024 N N . GLY A 1 772 ? 7.186 3.15 7.475 1 81.6 772 GLY A N 1
ATOM 6025 C CA . GLY A 1 772 ? 7.172 3.276 8.924 1 81.6 772 GLY A CA 1
ATOM 6026 C C . GLY A 1 772 ? 6.936 4.698 9.396 1 81.6 772 GLY A C 1
ATOM 6027 O O . GLY A 1 772 ? 6.176 4.926 10.34 1 81.6 772 GLY A O 1
ATOM 6028 N N . HIS A 1 773 ? 7.47 5.595 8.723 1 87.36 773 HIS A N 1
ATOM 6029 C CA . HIS A 1 773 ? 7.303 6.997 9.089 1 87.36 773 HIS A CA 1
ATOM 6030 C C . HIS A 1 773 ? 5.919 7.507 8.7 1 87.36 773 HIS A C 1
ATOM 6032 O O . HIS A 1 773 ? 5.336 8.333 9.406 1 87.36 773 HIS A O 1
ATOM 6038 N N . ALA A 1 774 ? 5.483 7.036 7.583 1 81.97 774 ALA A N 1
ATOM 6039 C CA . ALA A 1 774 ? 4.133 7.415 7.174 1 81.97 774 ALA A CA 1
ATOM 6040 C C . ALA A 1 774 ? 3.097 6.928 8.184 1 81.97 774 ALA A C 1
ATOM 6042 O O . ALA A 1 774 ? 2.166 7.659 8.528 1 81.97 774 ALA A O 1
ATOM 6043 N N . MET A 1 775 ? 3.267 5.722 8.701 1 78.2 775 MET A N 1
ATOM 6044 C CA . MET A 1 775 ? 2.349 5.169 9.693 1 78.2 775 MET A CA 1
ATOM 6045 C C . MET A 1 775 ? 2.457 5.925 11.013 1 78.2 775 MET A C 1
ATOM 6047 O O . MET A 1 775 ? 1.452 6.138 11.695 1 78.2 775 MET A O 1
ATOM 6051 N N . ALA A 1 776 ? 3.653 6.287 11.311 1 81.4 776 ALA A N 1
ATOM 6052 C CA . ALA A 1 776 ? 3.857 7.051 12.539 1 81.4 776 ALA A CA 1
ATOM 6053 C C . ALA A 1 776 ? 3.192 8.422 12.449 1 81.4 776 ALA A C 1
ATOM 6055 O O . ALA A 1 776 ? 2.645 8.919 13.436 1 81.4 776 ALA A O 1
ATOM 6056 N N . LEU A 1 777 ? 3.233 8.989 11.301 1 79.53 777 LEU A N 1
ATOM 6057 C CA . LEU A 1 777 ? 2.618 10.297 11.106 1 79.53 777 LEU A CA 1
ATOM 6058 C C . LEU A 1 777 ? 1.1 10.206 11.221 1 79.53 777 LEU A C 1
ATOM 6060 O O . LEU A 1 777 ? 0.456 11.121 11.739 1 79.53 777 LEU A O 1
ATOM 6064 N N . ALA A 1 778 ? 0.606 9.075 10.761 1 71.18 778 ALA A N 1
ATOM 6065 C CA . ALA A 1 778 ? -0.837 8.866 10.852 1 71.18 778 ALA A CA 1
ATOM 6066 C C . ALA A 1 778 ? -1.283 8.743 12.306 1 71.18 778 ALA A C 1
ATOM 6068 O O . ALA A 1 778 ? -2.412 9.102 12.648 1 71.18 778 ALA A O 1
ATOM 6069 N N . LYS A 1 779 ? -0.36 8.271 13.111 1 69.44 779 LYS A N 1
ATOM 6070 C CA . LYS A 1 779 ? -0.678 8.08 14.523 1 69.44 779 LYS A CA 1
ATOM 6071 C C . LYS A 1 779 ? -0.305 9.313 15.342 1 69.44 779 LYS A C 1
ATOM 6073 O O . LYS A 1 779 ? -0.32 9.273 16.574 1 69.44 779 LYS A O 1
ATOM 6078 N N . GLY A 1 780 ? 0.01 10.395 14.778 1 69.38 780 GLY A N 1
ATOM 6079 C CA . GLY A 1 780 ? 0.349 11.614 15.495 1 69.38 780 GLY A CA 1
ATOM 6080 C C . GLY A 1 780 ? 1.8 12.024 15.323 1 69.38 780 GLY A C 1
ATOM 6081 O O . GLY A 1 780 ? 2.205 13.096 15.776 1 69.38 780 GLY A O 1
ATOM 6082 N N . GLY A 1 781 ? 2.544 11.18 14.771 1 77.05 781 GLY A N 1
ATOM 6083 C CA . GLY A 1 781 ? 3.933 11.521 14.508 1 77.05 781 GLY A CA 1
ATOM 6084 C C . GLY A 1 781 ? 4.862 11.167 15.654 1 77.05 781 GLY A C 1
ATOM 6085 O O . GLY A 1 781 ? 4.425 11.048 16.8 1 77.05 781 GLY A O 1
ATOM 6086 N N . GLU A 1 782 ? 6.086 10.835 15.372 1 87.72 782 GLU A N 1
ATOM 6087 C CA . GLU A 1 782 ? 7.157 10.584 16.332 1 87.72 782 GLU A CA 1
ATOM 6088 C C . GLU A 1 782 ? 8.296 11.586 16.163 1 87.72 782 GLU A C 1
ATOM 6090 O O . GLU A 1 782 ? 8.463 12.168 15.09 1 87.72 782 GLU A O 1
ATOM 6095 N N . PHE A 1 783 ? 9 11.868 17.297 1 93.4 783 PHE A N 1
ATOM 6096 C CA . PHE A 1 783 ? 10.132 12.786 17.255 1 93.4 783 PHE A CA 1
ATOM 6097 C C . PHE A 1 783 ? 11.142 12.351 16.199 1 93.4 783 PHE A C 1
ATOM 6099 O O . PHE A 1 783 ? 11.709 13.188 15.493 1 93.4 783 PHE A O 1
ATOM 6106 N N . VAL A 1 784 ? 11.322 11.059 16.082 1 94.67 784 VAL A N 1
ATOM 6107 C CA . VAL A 1 784 ? 12.301 10.547 15.129 1 94.67 784 VAL A CA 1
ATOM 6108 C C . VAL A 1 784 ? 11.846 10.855 13.705 1 94.67 784 VAL A C 1
ATOM 6110 O O . VAL A 1 784 ? 12.672 11.017 12.803 1 94.67 784 VAL A O 1
ATOM 6113 N N . THR A 1 785 ? 10.579 10.922 13.462 1 93.11 785 THR A N 1
ATOM 6114 C CA . THR A 1 785 ? 10.064 11.298 12.149 1 93.11 785 THR A CA 1
ATOM 6115 C C . THR A 1 785 ? 10.419 12.746 11.824 1 93.11 785 THR A C 1
ATOM 6117 O O . THR A 1 785 ? 10.679 13.083 10.667 1 93.11 785 THR A O 1
ATOM 6120 N N . THR A 1 786 ? 10.421 13.596 12.847 1 93.8 786 THR A N 1
ATOM 6121 C CA . THR A 1 786 ? 10.867 14.972 12.661 1 93.8 786 THR A CA 1
ATOM 6122 C C . THR A 1 786 ? 12.344 15.014 12.28 1 93.8 786 THR A C 1
ATOM 6124 O O . THR A 1 786 ? 12.738 15.763 11.384 1 93.8 786 THR A O 1
ATOM 6127 N N . LEU A 1 787 ? 13.07 14.205 12.988 1 95.63 787 LEU A N 1
ATOM 6128 C CA . LEU A 1 787 ? 14.495 14.157 12.679 1 95.63 787 LEU A CA 1
ATOM 6129 C C . LEU A 1 787 ? 14.732 13.566 11.294 1 95.63 787 LEU A C 1
ATOM 6131 O O . LEU A 1 787 ? 15.668 13.963 10.597 1 95.63 787 LEU A O 1
ATOM 6135 N N . TRP A 1 788 ? 13.875 12.635 10.986 1 94.74 788 TRP A N 1
ATOM 6136 C CA . TRP A 1 788 ? 13.949 12.046 9.653 1 94.74 788 TRP A CA 1
ATOM 6137 C C . TRP A 1 788 ? 13.698 13.098 8.579 1 94.74 788 TRP A C 1
ATOM 6139 O O . TRP A 1 788 ? 14.376 13.116 7.548 1 94.74 788 TRP A O 1
ATOM 6149 N N . ALA A 1 789 ? 12.765 13.947 8.806 1 93.66 789 ALA A N 1
ATOM 6150 C CA . ALA A 1 789 ? 12.494 15.038 7.873 1 93.66 789 ALA A CA 1
ATOM 6151 C C . ALA A 1 789 ? 13.69 15.979 7.768 1 93.66 789 ALA A C 1
ATOM 6153 O O . ALA A 1 789 ? 14.047 16.419 6.672 1 93.66 789 ALA A O 1
ATOM 6154 N N . PHE A 1 790 ? 14.377 16.223 8.927 1 94.29 790 PHE A N 1
ATOM 6155 C CA . PHE A 1 790 ? 15.59 17.03 8.94 1 94.29 790 PHE A CA 1
ATOM 6156 C C . PHE A 1 790 ? 16.668 16.403 8.063 1 94.29 790 PHE A C 1
ATOM 6158 O O . PHE A 1 790 ? 17.268 17.081 7.226 1 94.29 790 PHE A O 1
ATOM 6165 N N . ALA A 1 791 ? 16.787 15.199 8.3 1 92.99 791 ALA A N 1
ATOM 6166 C CA . ALA A 1 791 ? 17.846 14.476 7.6 1 92.99 791 ALA A CA 1
ATOM 6167 C C . ALA A 1 791 ? 17.566 14.409 6.102 1 92.99 791 ALA A C 1
ATOM 6169 O O . ALA A 1 791 ? 18.483 14.527 5.286 1 92.99 791 ALA A O 1
ATOM 6170 N N . THR A 1 792 ? 16.327 14.217 5.763 1 91.86 792 THR A N 1
ATOM 6171 C CA . THR A 1 792 ? 15.943 14.14 4.358 1 91.86 792 THR A CA 1
ATOM 6172 C C . THR A 1 792 ? 16.199 15.469 3.653 1 91.86 792 THR A C 1
ATOM 6174 O O . THR A 1 792 ? 16.752 15.497 2.552 1 91.86 792 THR A O 1
ATOM 6177 N N . HIS A 1 793 ? 15.852 16.536 4.267 1 93.25 793 HIS A N 1
ATOM 6178 C CA . HIS A 1 793 ? 16.061 17.855 3.68 1 93.25 793 HIS A CA 1
ATOM 6179 C C . HIS A 1 793 ? 17.547 18.181 3.572 1 93.25 793 HIS A C 1
ATOM 6181 O O . HIS A 1 793 ? 17.977 18.822 2.611 1 93.25 793 HIS A O 1
ATOM 6187 N N . ALA A 1 794 ? 18.272 17.69 4.562 1 92.03 794 ALA A N 1
ATOM 6188 C CA . ALA A 1 794 ? 19.696 18.013 4.601 1 92.03 794 ALA A CA 1
ATOM 6189 C C . ALA A 1 794 ? 20.505 17.033 3.757 1 92.03 794 ALA A C 1
ATOM 6191 O O . ALA A 1 794 ? 21.713 17.206 3.579 1 92.03 794 ALA A O 1
ATOM 6192 N N . GLY A 1 795 ? 19.919 16.012 3.286 1 89.08 795 GLY A N 1
ATOM 6193 C CA . GLY A 1 795 ? 20.607 15.035 2.457 1 89.08 795 GLY A CA 1
ATOM 6194 C C . GLY A 1 795 ? 21.483 14.087 3.254 1 89.08 795 GLY A C 1
ATOM 6195 O O . GLY A 1 795 ? 22.545 13.673 2.785 1 89.08 795 GLY A O 1
ATOM 6196 N N . ILE A 1 796 ? 21.088 13.876 4.5 1 88.79 796 ILE A N 1
ATOM 6197 C CA . ILE A 1 796 ? 21.824 12.932 5.334 1 88.79 796 ILE A CA 1
ATOM 6198 C C . ILE A 1 796 ? 21.281 11.521 5.118 1 88.79 796 ILE A C 1
ATOM 6200 O O . ILE A 1 796 ? 20.098 11.262 5.353 1 88.79 796 ILE A O 1
ATOM 6204 N N . THR A 1 797 ? 22.069 10.702 4.538 1 82.57 797 THR A N 1
ATOM 6205 C CA . THR A 1 797 ? 21.624 9.343 4.247 1 82.57 797 THR A CA 1
ATOM 6206 C C . THR A 1 797 ? 22.52 8.32 4.939 1 82.57 797 THR A C 1
ATOM 6208 O O . THR A 1 797 ? 23.644 8.638 5.333 1 82.57 797 THR A O 1
ATOM 6211 N N . ARG A 1 798 ? 21.935 7.149 5.205 1 77.26 798 ARG A N 1
ATOM 6212 C CA . ARG A 1 798 ? 22.698 6.04 5.769 1 77.26 798 ARG A CA 1
ATOM 6213 C C . ARG A 1 798 ? 23.313 5.183 4.669 1 77.26 798 ARG A C 1
ATOM 6215 O O . ARG A 1 798 ? 22.658 4.882 3.669 1 77.26 798 ARG A O 1
ATOM 6222 N N . MET B 1 1 ? -35.709 -51.633 -17.228 1 22.06 1 MET B N 1
ATOM 6223 C CA . MET B 1 1 ? -35.716 -50.3 -17.824 1 22.06 1 MET B CA 1
ATOM 6224 C C . MET B 1 1 ? -35.802 -49.223 -16.748 1 22.06 1 MET B C 1
ATOM 6226 O O . MET B 1 1 ? -36.604 -49.331 -15.818 1 22.06 1 MET B O 1
ATOM 6230 N N . LEU B 1 2 ? -34.667 -48.547 -16.539 1 32.4 2 LEU B N 1
ATOM 6231 C CA . LEU B 1 2 ? -34.672 -47.406 -15.63 1 32.4 2 LEU B CA 1
ATOM 6232 C C . LEU B 1 2 ? -35.772 -46.418 -16.003 1 32.4 2 LEU B C 1
ATOM 6234 O O . LEU B 1 2 ? -35.777 -45.877 -17.112 1 32.4 2 LEU B O 1
ATOM 6238 N N . ARG B 1 3 ? -37.074 -46.725 -15.768 1 33.42 3 ARG B N 1
ATOM 6239 C CA . ARG B 1 3 ? -38.147 -45.81 -16.14 1 33.42 3 ARG B CA 1
ATOM 6240 C C . ARG B 1 3 ? -38.016 -44.483 -15.4 1 33.42 3 ARG B C 1
ATOM 6242 O O . ARG B 1 3 ? -38.118 -44.438 -14.172 1 33.42 3 ARG B O 1
ATOM 6249 N N . CYS B 1 4 ? -37.082 -43.626 -15.786 1 34.75 4 CYS B N 1
ATOM 6250 C CA . CYS B 1 4 ? -36.975 -42.224 -15.399 1 34.75 4 CYS B CA 1
ATOM 6251 C C . CYS B 1 4 ? -38.246 -41.461 -15.757 1 34.75 4 CYS B C 1
ATOM 6253 O O . CYS B 1 4 ? -38.379 -40.96 -16.875 1 34.75 4 CYS B O 1
ATOM 6255 N N . ASP B 1 5 ? -39.478 -41.941 -15.518 1 34.77 5 ASP B N 1
ATOM 6256 C CA . ASP B 1 5 ? -40.663 -41.183 -15.905 1 34.77 5 ASP B CA 1
ATOM 6257 C C . ASP B 1 5 ? -40.823 -39.934 -15.041 1 34.77 5 ASP B C 1
ATOM 6259 O O . ASP B 1 5 ? -40.877 -40.026 -13.813 1 34.77 5 ASP B O 1
ATOM 6263 N N . ILE B 1 6 ? -40.126 -38.924 -15.261 1 39.74 6 ILE B N 1
ATOM 6264 C CA . ILE B 1 6 ? -40.424 -37.595 -14.739 1 39.74 6 ILE B CA 1
ATOM 6265 C C . ILE B 1 6 ? -41.832 -37.18 -15.161 1 39.74 6 ILE B C 1
ATOM 6267 O O . ILE B 1 6 ? -42.106 -37.009 -16.351 1 39.74 6 ILE B O 1
ATOM 6271 N N . ASP B 1 7 ? -42.924 -37.685 -14.573 1 35.3 7 ASP B N 1
ATOM 6272 C CA . ASP B 1 7 ? -44.263 -37.207 -14.904 1 35.3 7 ASP B CA 1
ATOM 6273 C C . ASP B 1 7 ? -44.48 -35.785 -14.394 1 35.3 7 ASP B C 1
ATOM 6275 O O . ASP B 1 7 ? -44.158 -35.475 -13.245 1 35.3 7 ASP B O 1
ATOM 6279 N N . SER B 1 8 ? -44.324 -34.851 -15.301 1 38.21 8 SER B N 1
ATOM 6280 C CA . SER B 1 8 ? -44.792 -33.482 -15.115 1 38.21 8 SER B CA 1
ATOM 6281 C C . SER B 1 8 ? -46.231 -33.453 -14.613 1 38.21 8 SER B C 1
ATOM 6283 O O . SER B 1 8 ? -47.156 -33.819 -15.341 1 38.21 8 SER B O 1
ATOM 6285 N N . SER B 1 9 ? -46.524 -33.995 -13.366 1 37.97 9 SER B N 1
ATOM 6286 C CA . SER B 1 9 ? -47.939 -33.762 -13.095 1 37.97 9 SER B CA 1
ATOM 6287 C C . SER B 1 9 ? -48.297 -32.288 -13.255 1 37.97 9 SER B C 1
ATOM 6289 O O . SER B 1 9 ? -49.213 -31.945 -14.006 1 37.97 9 SER B O 1
ATOM 6291 N N . ASN B 1 10 ? -48.654 -31.505 -11.948 1 37.05 10 ASN B N 1
ATOM 6292 C CA . ASN B 1 10 ? -49.038 -30.098 -12.001 1 37.05 10 ASN B CA 1
ATOM 6293 C C . ASN B 1 10 ? -47.828 -29.194 -12.212 1 37.05 10 ASN B C 1
ATOM 6295 O O . ASN B 1 10 ? -46.697 -29.582 -11.913 1 37.05 10 ASN B O 1
ATOM 6299 N N . SER B 1 11 ? -48.052 -28.039 -13.006 1 41.77 11 SER B N 1
ATOM 6300 C CA . SER B 1 11 ? -47.142 -27.062 -13.593 1 41.77 11 SER B CA 1
ATOM 6301 C C . SER B 1 11 ? -45.984 -26.75 -12.651 1 41.77 11 SER B C 1
ATOM 6303 O O . SER B 1 11 ? -44.937 -26.264 -13.085 1 41.77 11 SER B O 1
ATOM 6305 N N . SER B 1 12 ? -46.2 -26.781 -11.35 1 44.94 12 SER B N 1
ATOM 6306 C CA . SER B 1 12 ? -45.206 -26.255 -10.42 1 44.94 12 SER B CA 1
ATOM 6307 C C . SER B 1 12 ? -44.405 -27.38 -9.773 1 44.94 12 SER B C 1
ATOM 6309 O O . SER B 1 12 ? -43.428 -27.126 -9.065 1 44.94 12 SER B O 1
ATOM 6311 N N . ILE B 1 13 ? -44.874 -28.537 -9.703 1 46.25 13 ILE B N 1
ATOM 6312 C CA . ILE B 1 13 ? -44.238 -29.633 -8.979 1 46.25 13 ILE B CA 1
ATOM 6313 C C . ILE B 1 13 ? -43.782 -30.707 -9.965 1 46.25 13 ILE B C 1
ATOM 6315 O O . ILE B 1 13 ? -44.579 -31.206 -10.761 1 46.25 13 ILE B O 1
ATOM 6319 N N . HIS B 1 14 ? -42.522 -30.737 -10.275 1 45.16 14 HIS B N 1
ATOM 6320 C CA . HIS B 1 14 ? -42.024 -31.802 -11.139 1 45.16 14 HIS B CA 1
ATOM 6321 C C . HIS B 1 14 ? -41.643 -33.036 -10.328 1 45.16 14 HIS B C 1
ATOM 6323 O O . HIS B 1 14 ? -41.006 -32.923 -9.278 1 45.16 14 HIS B O 1
ATOM 6329 N N . ARG B 1 15 ? -42.411 -34.089 -10.527 1 49.2 15 ARG B N 1
ATOM 6330 C CA . ARG B 1 15 ? -42.214 -35.379 -9.874 1 49.2 15 ARG B CA 1
ATOM 6331 C C . ARG B 1 15 ? -41.071 -36.152 -10.523 1 49.2 15 ARG B C 1
ATOM 6333 O O . ARG B 1 15 ? -41.056 -36.343 -11.741 1 49.2 15 ARG B O 1
ATOM 6340 N N . PHE B 1 16 ? -39.928 -36.237 -9.868 1 44.91 16 PHE B N 1
ATOM 6341 C CA . PHE B 1 16 ? -38.785 -36.905 -10.479 1 44.91 16 PHE B CA 1
ATOM 6342 C C . PHE B 1 16 ? -38.92 -38.419 -10.367 1 44.91 16 PHE B C 1
ATOM 6344 O O . PHE B 1 16 ? -38.382 -39.158 -11.194 1 44.91 16 PHE B O 1
ATOM 6351 N N . CYS B 1 17 ? -39.338 -38.986 -9.115 1 44.48 17 CYS B N 1
ATOM 6352 C CA . CYS B 1 17 ? -39.325 -40.437 -8.966 1 44.48 17 CYS B CA 1
ATOM 6353 C C . CYS B 1 17 ? -40.733 -41.009 -9.077 1 44.48 17 CYS B C 1
ATOM 6355 O O . CYS B 1 17 ? -41.694 -40.401 -8.602 1 44.48 17 CYS B O 1
ATOM 6357 N N . HIS B 1 18 ? -41.12 -41.749 -10.088 1 40.85 18 HIS B N 1
ATOM 6358 C CA . HIS B 1 18 ? -42.423 -42.336 -10.376 1 40.85 18 HIS B CA 1
ATOM 6359 C C . HIS B 1 18 ? -42.874 -43.258 -9.248 1 40.85 18 HIS B C 1
ATOM 6361 O O . HIS B 1 18 ? -43.941 -43.87 -9.33 1 40.85 18 HIS B O 1
ATOM 6367 N N . ASP B 1 19 ? -41.94 -43.897 -8.471 1 41.2 19 ASP B N 1
ATOM 6368 C CA . ASP B 1 19 ? -42.627 -44.891 -7.652 1 41.2 19 ASP B CA 1
ATOM 6369 C C . ASP B 1 19 ? -43.626 -44.229 -6.706 1 41.2 19 ASP B C 1
ATOM 6371 O O . ASP B 1 19 ? -43.397 -43.113 -6.235 1 41.2 19 ASP B O 1
ATOM 6375 N N . ASP B 1 20 ? -45.024 -44.574 -6.837 1 42.28 20 ASP B N 1
ATOM 6376 C CA . ASP B 1 20 ? -46.23 -44.134 -6.142 1 42.28 20 ASP B CA 1
ATOM 6377 C C . ASP B 1 20 ? -45.906 -43.655 -4.729 1 42.28 20 ASP B C 1
ATOM 6379 O O . ASP B 1 20 ? -46.693 -42.93 -4.118 1 42.28 20 ASP B O 1
ATOM 6383 N N . THR B 1 21 ? -44.98 -44.32 -3.979 1 41.1 21 THR B N 1
ATOM 6384 C CA . THR B 1 21 ? -45.002 -44.109 -2.536 1 41.1 21 THR B CA 1
ATOM 6385 C C . THR B 1 21 ? -44.304 -42.803 -2.17 1 41.1 21 THR B C 1
ATOM 6387 O O . THR B 1 21 ? -44.545 -42.243 -1.098 1 41.1 21 THR B O 1
ATOM 6390 N N . LEU B 1 22 ? -43.204 -42.521 -2.768 1 35.75 22 LEU B N 1
ATOM 6391 C CA . LEU B 1 22 ? -42.586 -41.299 -2.264 1 35.75 22 LEU B CA 1
ATOM 6392 C C . LEU B 1 22 ? -42.235 -40.355 -3.409 1 35.75 22 LEU B C 1
ATOM 6394 O O . LEU B 1 22 ? -41.184 -40.5 -4.039 1 35.75 22 LEU B O 1
ATOM 6398 N N . PRO B 1 23 ? -43.253 -39.654 -3.986 1 37.96 23 PRO B N 1
ATOM 6399 C CA . PRO B 1 23 ? -43.046 -38.728 -5.101 1 37.96 23 PRO B CA 1
ATOM 6400 C C . PRO B 1 23 ? -42.072 -37.602 -4.76 1 37.96 23 PRO B C 1
ATOM 6402 O O . PRO B 1 23 ? -42.012 -37.16 -3.61 1 37.96 23 PRO B O 1
ATOM 6405 N N . TRP B 1 24 ? -40.917 -37.613 -5.353 1 41.4 24 TRP B N 1
ATOM 6406 C CA . TRP B 1 24 ? -40.009 -36.473 -5.268 1 41.4 24 TRP B CA 1
ATOM 6407 C C . TRP B 1 24 ? -40.58 -35.266 -6.005 1 41.4 24 TRP B C 1
ATOM 6409 O O . TRP B 1 24 ? -41.023 -35.382 -7.15 1 41.4 24 TRP B O 1
ATOM 6419 N N . PHE B 1 25 ? -41.086 -34.306 -5.254 1 37.35 25 PHE B N 1
ATOM 6420 C CA . PHE B 1 25 ? -41.636 -33.108 -5.876 1 37.35 25 PHE B CA 1
ATOM 6421 C C . PHE B 1 25 ? -40.593 -31.998 -5.93 1 37.35 25 PHE B C 1
ATOM 6423 O O . PHE B 1 25 ? -39.795 -31.844 -5.003 1 37.35 25 PHE B O 1
ATOM 6430 N N . VAL B 1 26 ? -39.988 -31.882 -7.022 1 41.62 26 VAL B N 1
ATOM 6431 C CA . VAL B 1 26 ? -39.275 -30.613 -7.116 1 41.62 26 VAL B CA 1
ATOM 6432 C C . VAL B 1 26 ? -40.271 -29.474 -7.324 1 41.62 26 VAL B C 1
ATOM 6434 O O . VAL B 1 26 ? -41.072 -29.505 -8.262 1 41.62 26 VAL B O 1
ATOM 6437 N N . TYR B 1 27 ? -40.585 -28.842 -6.253 1 36.18 27 TYR B N 1
ATOM 6438 C CA . TYR B 1 27 ? -41.536 -27.737 -6.299 1 36.18 27 TYR B CA 1
ATOM 6439 C C . TYR B 1 27 ? -40.957 -26.551 -7.06 1 36.18 27 TYR B C 1
ATOM 6441 O O . TYR B 1 27 ? -39.819 -26.143 -6.815 1 36.18 27 TYR B O 1
ATOM 6449 N N . ALA B 1 28 ? -41.299 -26.5 -8.371 1 37.2 28 ALA B N 1
ATOM 6450 C CA . ALA B 1 28 ? -41.02 -25.25 -9.072 1 37.2 28 ALA B CA 1
ATOM 6451 C C . ALA B 1 28 ? -41.615 -24.059 -8.327 1 37.2 28 ALA B C 1
ATOM 6453 O O . ALA B 1 28 ? -42.774 -24.098 -7.907 1 37.2 28 ALA B O 1
ATOM 6454 N N . LEU B 1 29 ? -40.888 -23.29 -7.601 1 35.72 29 LEU B N 1
ATOM 6455 C CA . LEU B 1 29 ? -41.333 -22.107 -6.873 1 35.72 29 LEU B CA 1
ATOM 6456 C C . LEU B 1 29 ? -42.012 -21.115 -7.811 1 35.72 29 LEU B C 1
ATOM 6458 O O . LEU B 1 29 ? -41.394 -20.628 -8.76 1 35.72 29 LEU B O 1
ATOM 6462 N N . GLU B 1 30 ? -43.158 -21.355 -8.253 1 37.47 30 GLU B N 1
ATOM 6463 C CA . GLU B 1 30 ? -43.852 -20.265 -8.932 1 37.47 30 GLU B CA 1
ATOM 6464 C C . GLU B 1 30 ? -43.845 -18.995 -8.086 1 37.47 30 GLU B C 1
ATOM 6466 O O . GLU B 1 30 ? -44.069 -19.048 -6.875 1 37.47 30 GLU B O 1
ATOM 6471 N N . PRO B 1 31 ? -43.042 -17.927 -8.505 1 37.94 31 PRO B N 1
ATOM 6472 C CA . PRO B 1 31 ? -43.071 -16.637 -7.811 1 37.94 31 PRO B CA 1
ATOM 6473 C C . PRO B 1 31 ? -44.468 -16.263 -7.321 1 37.94 31 PRO B C 1
ATOM 6475 O O . PRO B 1 31 ? -45.463 -16.589 -7.974 1 37.94 31 PRO B O 1
ATOM 6478 N N . PRO B 1 32 ? -44.648 -16.189 -6.097 1 36.8 32 PRO B N 1
ATOM 6479 C CA . PRO B 1 32 ? -45.994 -15.649 -5.889 1 36.8 32 PRO B CA 1
ATOM 6480 C C . PRO B 1 32 ? -46.34 -14.531 -6.869 1 36.8 32 PRO B C 1
ATOM 6482 O O . PRO B 1 32 ? -45.465 -14.046 -7.591 1 36.8 32 PRO B O 1
ATOM 6485 N N . GLY B 1 33 ? -47.591 -13.833 -6.801 1 36.63 33 GLY B N 1
ATOM 6486 C CA . GLY B 1 33 ? -48.325 -12.849 -7.58 1 36.63 33 GLY B CA 1
ATOM 6487 C C . GLY B 1 33 ? -47.473 -11.669 -8.007 1 36.63 33 GLY B C 1
ATOM 6488 O O . GLY B 1 33 ? -47.873 -10.889 -8.874 1 36.63 33 GLY B O 1
ATOM 6489 N N . SER B 1 34 ? -46.649 -10.941 -7.048 1 42.79 34 SER B N 1
ATOM 6490 C CA . SER B 1 34 ? -46.118 -9.677 -7.548 1 42.79 34 SER B CA 1
ATOM 6491 C C . SER B 1 34 ? -44.851 -9.895 -8.367 1 42.79 34 SER B C 1
ATOM 6493 O O . SER B 1 34 ? -43.829 -10.331 -7.835 1 42.79 34 SER B O 1
ATOM 6495 N N . HIS B 1 35 ? -44.717 -10.019 -9.723 1 44.17 35 HIS B N 1
ATOM 6496 C CA . HIS B 1 35 ? -43.93 -10.387 -10.895 1 44.17 35 HIS B CA 1
ATOM 6497 C C . HIS B 1 35 ? -42.583 -9.674 -10.901 1 44.17 35 HIS B C 1
ATOM 6499 O O . HIS B 1 35 ? -41.561 -10.27 -11.249 1 44.17 35 HIS B O 1
ATOM 6505 N N . ARG B 1 36 ? -42.425 -8.464 -10.556 1 49.45 36 ARG B N 1
ATOM 6506 C CA . ARG B 1 36 ? -41.26 -7.648 -10.883 1 49.45 36 ARG B CA 1
ATOM 6507 C C . ARG B 1 36 ? -40.105 -7.937 -9.93 1 49.45 36 ARG B C 1
ATOM 6509 O O . ARG B 1 36 ? -38.947 -7.995 -10.349 1 49.45 36 ARG B O 1
ATOM 6516 N N . ALA B 1 37 ? -40.433 -8.096 -8.784 1 47.79 37 ALA B N 1
ATOM 6517 C CA . ALA B 1 37 ? -39.35 -8.337 -7.834 1 47.79 37 ALA B CA 1
ATOM 6518 C C . ALA B 1 37 ? -38.666 -9.672 -8.111 1 47.79 37 ALA B C 1
ATOM 6520 O O . ALA B 1 37 ? -37.441 -9.78 -8.016 1 47.79 37 ALA B O 1
ATOM 6521 N N . GLU B 1 38 ? -39.384 -10.618 -8.545 1 47.23 38 GLU B N 1
ATOM 6522 C CA . GLU B 1 38 ? -38.826 -11.937 -8.833 1 47.23 38 GLU B CA 1
ATOM 6523 C C . GLU B 1 38 ? -37.89 -11.889 -10.036 1 47.23 38 GLU B C 1
ATOM 6525 O O . GLU B 1 38 ? -36.833 -12.524 -10.033 1 47.23 38 GLU B O 1
ATOM 6530 N N . GLU B 1 39 ? -38.417 -11.155 -10.915 1 51.3 39 GLU B N 1
ATOM 6531 C CA . GLU B 1 39 ? -37.578 -11.036 -12.104 1 51.3 39 GLU B CA 1
ATOM 6532 C C . GLU B 1 39 ? -36.23 -10.406 -11.768 1 51.3 39 GLU B C 1
ATOM 6534 O O . GLU B 1 39 ? -35.195 -10.826 -12.289 1 51.3 39 GLU B O 1
ATOM 6539 N N . ALA B 1 40 ? -36.351 -9.544 -10.894 1 51.24 40 ALA B N 1
ATOM 6540 C CA . ALA B 1 40 ? -35.115 -8.852 -10.54 1 51.24 40 ALA B CA 1
ATOM 6541 C C . ALA B 1 40 ? -34.171 -9.774 -9.773 1 51.24 40 ALA B C 1
ATOM 6543 O O . ALA B 1 40 ? -32.958 -9.758 -9.999 1 51.24 40 ALA B O 1
ATOM 6544 N N . ILE B 1 41 ? -34.791 -10.586 -9.067 1 51.13 41 ILE B N 1
ATOM 6545 C CA . ILE B 1 41 ? -33.98 -11.539 -8.316 1 51.13 41 ILE B CA 1
ATOM 6546 C C . ILE B 1 41 ? -33.34 -12.54 -9.276 1 51.13 41 ILE B C 1
ATOM 6548 O O . ILE B 1 41 ? -32.163 -12.88 -9.134 1 51.13 41 ILE B O 1
ATOM 6552 N N . LEU B 1 42 ? -34.225 -12.92 -10.13 1 52.02 42 LEU B N 1
ATOM 6553 C CA . LEU B 1 42 ? -33.731 -13.878 -11.114 1 52.02 42 LEU B CA 1
ATOM 6554 C C . LEU B 1 42 ? -32.586 -13.281 -11.927 1 52.02 42 LEU B C 1
ATOM 6556 O O . LEU B 1 42 ? -31.576 -13.947 -12.165 1 52.02 42 LEU B O 1
ATOM 6560 N N . LEU B 1 43 ? -32.838 -12.127 -12.237 1 53.73 43 LEU B N 1
ATOM 6561 C CA . LEU B 1 43 ? -31.829 -11.481 -13.069 1 53.73 43 LEU B CA 1
ATOM 6562 C C . LEU B 1 43 ? -30.535 -11.271 -12.289 1 53.73 43 LEU B C 1
ATOM 6564 O O . LEU B 1 43 ? -29.444 -11.51 -12.813 1 53.73 43 LEU B O 1
ATOM 6568 N N . ALA B 1 44 ? -30.768 -10.981 -11.143 1 52.38 44 ALA B N 1
ATOM 6569 C CA . ALA B 1 44 ? -29.578 -10.729 -10.335 1 52.38 44 ALA B CA 1
ATOM 6570 C C . ALA B 1 44 ? -28.826 -12.025 -10.047 1 52.38 44 ALA B C 1
ATOM 6572 O O . ALA B 1 44 ? -27.596 -12.067 -10.124 1 52.38 44 ALA B O 1
ATOM 6573 N N . SER B 1 45 ? -29.658 -12.992 -9.806 1 51.8 45 SER B N 1
ATOM 6574 C CA . SER B 1 45 ? -29.034 -14.275 -9.5 1 51.8 45 SER B CA 1
ATOM 6575 C C . SER B 1 45 ? -28.329 -14.852 -10.723 1 51.8 45 SER B C 1
ATOM 6577 O O . SER B 1 45 ? -27.224 -15.388 -10.614 1 51.8 45 SER B O 1
ATOM 6579 N N . THR B 1 46 ? -29 -14.74 -11.829 1 54.54 46 THR B N 1
ATOM 6580 C CA . THR B 1 46 ? -28.405 -15.237 -13.065 1 54.54 46 THR B CA 1
ATOM 6581 C C . THR B 1 46 ? -27.135 -14.462 -13.404 1 54.54 46 THR B C 1
ATOM 6583 O O . THR B 1 46 ? -26.136 -15.049 -13.824 1 54.54 46 THR B O 1
ATOM 6586 N N . ALA B 1 47 ? -27.237 -13.244 -13.163 1 57.44 47 ALA B N 1
ATOM 6587 C CA . ALA B 1 47 ? -26.079 -12.409 -13.471 1 57.44 47 ALA B CA 1
ATOM 6588 C C . ALA B 1 47 ? -24.903 -12.743 -12.557 1 57.44 47 ALA B C 1
ATOM 6590 O O . ALA B 1 47 ? -23.761 -12.835 -13.014 1 57.44 47 ALA B O 1
ATOM 6591 N N . MET B 1 48 ? -25.266 -13.026 -11.454 1 55.24 48 MET B N 1
ATOM 6592 C CA . MET B 1 48 ? -24.206 -13.373 -10.512 1 55.24 48 MET B CA 1
ATOM 6593 C C . MET B 1 48 ? -23.586 -14.721 -10.864 1 55.24 48 MET B C 1
ATOM 6595 O O . MET B 1 48 ? -22.371 -14.897 -10.759 1 55.24 48 MET B O 1
ATOM 6599 N N . PHE B 1 49 ? -24.481 -15.544 -11.317 1 53.58 49 PHE B N 1
ATOM 6600 C CA . PHE B 1 49 ? -24.018 -16.871 -11.705 1 53.58 49 PHE B CA 1
ATOM 6601 C C . PHE B 1 49 ? -23.068 -16.786 -12.894 1 53.58 49 PHE B C 1
ATOM 6603 O O . PHE B 1 49 ? -22.005 -17.41 -12.891 1 53.58 49 PHE B O 1
ATOM 6610 N N . VAL B 1 50 ? -23.517 -16.112 -13.783 1 58.34 50 VAL B N 1
ATOM 6611 C CA . VAL B 1 50 ? -22.717 -16.016 -14.999 1 58.34 50 VAL B CA 1
ATOM 6612 C C . VAL B 1 50 ? -21.385 -15.336 -14.689 1 58.34 50 VAL B C 1
ATOM 6614 O O . VAL B 1 50 ? -20.329 -15.797 -15.128 1 58.34 50 VAL B O 1
ATOM 6617 N N . LEU B 1 51 ? -21.516 -14.47 -13.836 1 58.68 51 LEU B N 1
ATOM 6618 C CA . LEU B 1 51 ? -20.305 -13.709 -13.55 1 58.68 51 LEU B CA 1
ATOM 6619 C C . LEU B 1 51 ? -19.357 -14.508 -12.663 1 58.68 51 LEU B C 1
ATOM 6621 O O . LEU B 1 51 ? -18.143 -14.499 -12.877 1 58.68 51 LEU B O 1
ATOM 6625 N N . GLY B 1 52 ? -20.068 -15.168 -11.768 1 55.19 52 GLY B N 1
ATOM 6626 C CA . GLY B 1 52 ? -19.241 -16.015 -10.924 1 55.19 52 GLY B CA 1
ATOM 6627 C C . GLY B 1 52 ? -18.525 -17.108 -11.695 1 55.19 52 GLY B C 1
ATOM 6628 O O . GLY B 1 52 ? -17.336 -17.35 -11.479 1 55.19 52 GLY B O 1
ATOM 6629 N N . SER B 1 53 ? -19.273 -17.676 -12.606 1 55.83 53 SER B N 1
ATOM 6630 C CA . SER B 1 53 ? -18.695 -18.735 -13.427 1 55.83 53 SER B CA 1
ATOM 6631 C C . SER B 1 53 ? -17.579 -18.198 -14.317 1 55.83 53 SER B C 1
ATOM 6633 O O . SER B 1 53 ? -16.541 -18.844 -14.478 1 55.83 53 SER B O 1
ATOM 6635 N N . LEU B 1 54 ? -17.812 -17.068 -14.79 1 60 54 LEU B N 1
ATOM 6636 C CA . LEU B 1 54 ? -16.821 -16.471 -15.679 1 60 54 LEU B CA 1
ATOM 6637 C C . LEU B 1 54 ? -15.552 -16.11 -14.913 1 60 54 LEU B C 1
ATOM 6639 O O . LEU B 1 54 ? -14.442 -16.341 -15.398 1 60 54 LEU B O 1
ATOM 6643 N N . LEU B 1 55 ? -15.731 -15.63 -13.838 1 57.63 55 LEU B N 1
ATOM 6644 C CA . LEU B 1 55 ? -14.577 -15.264 -13.025 1 57.63 55 LEU B CA 1
ATOM 6645 C C . LEU B 1 55 ? -13.747 -16.494 -12.673 1 57.63 55 LEU B C 1
ATOM 6647 O O . LEU B 1 55 ? -12.516 -16.446 -12.701 1 57.63 55 LEU B O 1
ATOM 6651 N N . PHE B 1 56 ? -14.515 -17.444 -12.478 1 54.22 56 PHE B N 1
ATOM 6652 C CA . PHE B 1 56 ? -13.858 -18.69 -12.103 1 54.22 56 PHE B CA 1
ATOM 6653 C C . PHE B 1 56 ? -13.049 -19.248 -13.268 1 54.22 56 PHE B C 1
ATOM 6655 O O . PHE B 1 56 ? -11.892 -19.64 -13.096 1 54.22 56 PHE B O 1
ATOM 6662 N N . VAL B 1 57 ? -13.696 -19.266 -14.346 1 56.67 57 VAL B N 1
ATOM 6663 C CA . VAL B 1 57 ? -13.039 -19.838 -15.516 1 56.67 57 VAL B CA 1
ATOM 6664 C C . VAL B 1 57 ? -11.824 -18.992 -15.892 1 56.67 57 VAL B C 1
ATOM 6666 O O . VAL B 1 57 ? -10.749 -19.528 -16.169 1 56.67 57 VAL B O 1
ATOM 6669 N N . LEU B 1 58 ? -11.986 -17.726 -15.822 1 58.13 58 LEU B N 1
ATOM 6670 C CA . LEU B 1 58 ? -10.917 -16.845 -16.279 1 58.13 58 LEU B CA 1
ATOM 6671 C C . LEU B 1 58 ? -9.755 -16.842 -15.291 1 58.13 58 LEU B C 1
ATOM 6673 O O . LEU B 1 58 ? -8.591 -16.836 -15.696 1 58.13 58 LEU B O 1
ATOM 6677 N N . SER B 1 59 ? -10.103 -16.767 -14.198 1 54.09 59 SER B N 1
ATOM 6678 C CA . SER B 1 59 ? -9.027 -16.831 -13.214 1 54.09 59 SER B CA 1
ATOM 6679 C C . SER B 1 59 ? -8.251 -18.139 -13.329 1 54.09 59 SER B C 1
ATOM 6681 O O . SER B 1 59 ? -7.025 -18.153 -13.203 1 54.09 59 SER B O 1
ATOM 6683 N N . PHE B 1 60 ? -9.026 -19.127 -13.599 1 51.17 60 PHE B N 1
ATOM 6684 C CA . PHE B 1 60 ? -8.488 -20.479 -13.694 1 51.17 60 PHE B CA 1
ATOM 6685 C C . PHE B 1 60 ? -7.554 -20.607 -14.892 1 51.17 60 PHE B C 1
ATOM 6687 O O . PHE B 1 60 ? -6.458 -21.159 -14.775 1 51.17 60 PHE B O 1
ATOM 6694 N N . VAL B 1 61 ? -8.056 -20.252 -15.953 1 55.99 61 VAL B N 1
ATOM 6695 C CA . VAL B 1 61 ? -7.29 -20.41 -17.184 1 55.99 61 VAL B CA 1
ATOM 6696 C C . VAL B 1 61 ? -6.038 -19.537 -17.129 1 55.99 61 VAL B C 1
ATOM 6698 O O . VAL B 1 61 ? -4.971 -19.941 -17.597 1 55.99 61 VAL B O 1
ATOM 6701 N N . SER B 1 62 ? -6.152 -18.507 -16.481 1 55.88 62 SER B N 1
ATOM 6702 C CA . SER B 1 62 ? -5.009 -17.603 -16.398 1 55.88 62 SER B CA 1
ATOM 6703 C C . SER B 1 62 ? -3.907 -18.186 -15.519 1 55.88 62 SER B C 1
ATOM 6705 O O . SER B 1 62 ? -2.722 -18.06 -15.835 1 55.88 62 SER B O 1
ATOM 6707 N N . ARG B 1 63 ? -4.317 -18.749 -14.541 1 54.6 63 ARG B N 1
ATOM 6708 C CA . ARG B 1 63 ? -3.364 -19.317 -13.593 1 54.6 63 ARG B CA 1
ATOM 6709 C C . ARG B 1 63 ? -2.647 -20.522 -14.193 1 54.6 63 ARG B C 1
ATOM 6711 O O . ARG B 1 63 ? -1.445 -20.701 -13.989 1 54.6 63 ARG B O 1
ATOM 6718 N N . VAL B 1 64 ? -3.44 -21.364 -14.876 1 52.26 64 VAL B N 1
ATOM 6719 C CA . VAL B 1 64 ? -2.865 -22.582 -15.439 1 52.26 64 VAL B CA 1
ATOM 6720 C C . VAL B 1 64 ? -1.987 -22.232 -16.638 1 52.26 64 VAL B C 1
ATOM 6722 O O . VAL B 1 64 ? -0.935 -22.842 -16.844 1 52.26 64 VAL B O 1
ATOM 6725 N N . SER B 1 65 ? -2.544 -21.317 -17.354 1 50.56 65 SER B N 1
ATOM 6726 C CA . SER B 1 65 ? -1.79 -21.011 -18.566 1 50.56 65 SER B CA 1
ATOM 6727 C C . SER B 1 65 ? -0.633 -20.063 -18.271 1 50.56 65 SER B C 1
ATOM 6729 O O . SER B 1 65 ? 0.238 -19.855 -19.119 1 50.56 65 SER B O 1
ATOM 6731 N N . GLY B 1 66 ? -0.473 -19.825 -16.887 1 47.82 66 GLY B N 1
ATOM 6732 C CA . GLY B 1 66 ? 0.571 -18.863 -16.57 1 47.82 66 GLY B CA 1
ATOM 6733 C C . GLY B 1 66 ? 0.319 -17.492 -17.167 1 47.82 66 GLY B C 1
ATOM 6734 O O . GLY B 1 66 ? 1.179 -16.611 -17.099 1 47.82 66 GLY B O 1
ATOM 6735 N N . ARG B 1 67 ? -0.64 -17.574 -18.066 1 48.27 67 ARG B N 1
ATOM 6736 C CA . ARG B 1 67 ? -0.952 -16.305 -18.715 1 48.27 67 ARG B CA 1
ATOM 6737 C C . ARG B 1 67 ? -1.852 -15.445 -17.834 1 48.27 67 ARG B C 1
ATOM 6739 O O . ARG B 1 67 ? -2.788 -15.952 -17.212 1 48.27 67 ARG B O 1
ATOM 6746 N N . GLY B 1 68 ? -1.471 -14.571 -17.107 1 47.34 68 GLY B N 1
ATOM 6747 C CA . GLY B 1 68 ? -2.19 -13.669 -16.221 1 47.34 68 GLY B CA 1
ATOM 6748 C C . GLY B 1 68 ? -3.507 -13.189 -16.799 1 47.34 68 GLY B C 1
ATOM 6749 O O . GLY B 1 68 ? -3.547 -12.196 -17.527 1 47.34 68 GLY B O 1
ATOM 6750 N N . ILE B 1 69 ? -4.428 -14.166 -17.126 1 47.84 69 ILE B N 1
ATOM 6751 C CA . ILE B 1 69 ? -5.706 -13.607 -17.556 1 47.84 69 ILE B CA 1
ATOM 6752 C C . ILE B 1 69 ? -6.375 -12.89 -16.386 1 47.84 69 ILE B C 1
ATOM 6754 O O . ILE B 1 69 ? -6.695 -13.511 -15.37 1 47.84 69 ILE B O 1
ATOM 6758 N N . PHE B 1 70 ? -6.153 -11.707 -16.129 1 50.93 70 PHE B N 1
ATOM 6759 C CA . PHE B 1 70 ? -6.639 -10.934 -14.992 1 50.93 70 PHE B CA 1
ATOM 6760 C C . PHE B 1 70 ? -8.083 -10.498 -15.211 1 50.93 70 PHE B C 1
ATOM 6762 O O . PHE B 1 70 ? -8.527 -10.354 -16.352 1 50.93 70 PHE B O 1
ATOM 6769 N N . ILE B 1 71 ? -8.878 -10.769 -14.225 1 57.61 71 ILE B N 1
ATOM 6770 C CA . ILE B 1 71 ? -10.232 -10.229 -14.163 1 57.61 71 ILE B CA 1
ATOM 6771 C C . ILE B 1 71 ? -10.224 -8.763 -14.588 1 57.61 71 ILE B C 1
ATOM 6773 O O . ILE B 1 71 ? -9.474 -7.954 -14.035 1 57.61 71 ILE B O 1
ATOM 6777 N N . THR B 1 72 ? -10.984 -8.568 -15.787 1 57.97 72 THR B N 1
ATOM 6778 C CA . THR B 1 72 ? -11.101 -7.18 -16.221 1 57.97 72 THR B CA 1
ATOM 6779 C C . THR B 1 72 ? -11.717 -6.319 -15.122 1 57.97 72 THR B C 1
ATOM 6781 O O . THR B 1 72 ? -12.511 -6.808 -14.316 1 57.97 72 THR B O 1
ATOM 6784 N N . PRO B 1 73 ? -11.389 -5.185 -14.888 1 61.16 73 PRO B N 1
ATOM 6785 C CA . PRO B 1 73 ? -11.954 -4.302 -13.866 1 61.16 73 PRO B CA 1
ATOM 6786 C C . PRO B 1 73 ? -13.468 -4.143 -13.994 1 61.16 73 PRO B C 1
ATOM 6788 O O . PRO B 1 73 ? -14.164 -3.992 -12.987 1 61.16 73 PRO B O 1
ATOM 6791 N N . THR B 1 74 ? -14.039 -4.343 -15.257 1 63.59 74 THR B N 1
ATOM 6792 C CA . THR B 1 74 ? -15.476 -4.182 -15.447 1 63.59 74 THR B CA 1
ATOM 6793 C C . THR B 1 74 ? -16.238 -5.352 -14.83 1 63.59 74 THR B C 1
ATOM 6795 O O . THR B 1 74 ? -17.276 -5.157 -14.195 1 63.59 74 THR B O 1
ATOM 6798 N N . VAL B 1 75 ? -15.634 -6.492 -15.108 1 68.14 75 VAL B N 1
ATOM 6799 C CA . VAL B 1 75 ? -16.274 -7.66 -14.511 1 68.14 75 VAL B CA 1
ATOM 6800 C C . VAL B 1 75 ? -16.155 -7.594 -12.99 1 68.14 75 VAL B C 1
ATOM 6802 O O . VAL B 1 75 ? -17.088 -7.962 -12.272 1 68.14 75 VAL B O 1
ATOM 6805 N N . GLY B 1 76 ? -15.11 -7.062 -12.633 1 70.15 76 GLY B N 1
ATOM 6806 C CA . GLY B 1 76 ? -14.933 -6.898 -11.198 1 70.15 76 GLY B CA 1
ATOM 6807 C C . GLY B 1 76 ? -15.918 -5.922 -10.584 1 70.15 76 GLY B C 1
ATOM 6808 O O . GLY B 1 76 ? -16.483 -6.188 -9.521 1 70.15 76 GLY B O 1
ATOM 6809 N N . ILE B 1 77 ? -16.255 -4.934 -11.361 1 70.64 77 ILE B N 1
ATOM 6810 C CA . ILE B 1 77 ? -17.199 -3.932 -10.879 1 70.64 77 ILE B CA 1
ATOM 6811 C C . ILE B 1 77 ? -18.609 -4.519 -10.857 1 70.64 77 ILE B C 1
ATOM 6813 O O . ILE B 1 77 ? -19.373 -4.28 -9.919 1 70.64 77 ILE B O 1
ATOM 6817 N N . PHE B 1 78 ? -18.917 -5.253 -11.859 1 72.69 78 PHE B N 1
ATOM 6818 C CA . PHE B 1 78 ? -20.246 -5.85 -11.926 1 72.69 78 PHE B CA 1
ATOM 6819 C C . PHE B 1 78 ? -20.451 -6.843 -10.787 1 72.69 78 PHE B C 1
ATOM 6821 O O . PHE B 1 78 ? -21.507 -6.857 -10.152 1 72.69 78 PHE B O 1
ATOM 6828 N N . LEU B 1 79 ? -19.419 -7.624 -10.576 1 73.66 79 LEU B N 1
ATOM 6829 C CA . LEU B 1 79 ? -19.534 -8.605 -9.503 1 73.66 79 LEU B CA 1
ATOM 6830 C C . LEU B 1 79 ? -19.612 -7.918 -8.143 1 73.66 79 LEU B C 1
ATOM 6832 O O . LEU B 1 79 ? -20.426 -8.296 -7.298 1 73.66 79 LEU B O 1
ATOM 6836 N N . TYR B 1 80 ? -18.944 -6.944 -8.042 1 74.29 80 TYR B N 1
ATOM 6837 C CA . TYR B 1 80 ? -18.94 -6.224 -6.773 1 74.29 80 TYR B CA 1
ATOM 6838 C C . TYR B 1 80 ? -20.276 -5.529 -6.536 1 74.29 80 TYR B C 1
ATOM 6840 O O . TYR B 1 80 ? -20.811 -5.561 -5.425 1 74.29 80 TYR B O 1
ATOM 6848 N N . ALA B 1 81 ? -20.786 -5.036 -7.532 1 75.31 81 ALA B N 1
ATOM 6849 C CA . ALA B 1 81 ? -22.077 -4.361 -7.426 1 75.31 81 ALA B CA 1
ATOM 6850 C C . ALA B 1 81 ? -23.193 -5.358 -7.126 1 75.31 81 ALA B C 1
ATOM 6852 O O . ALA B 1 81 ? -24.07 -5.088 -6.302 1 75.31 81 ALA B O 1
ATOM 6853 N N . SER B 1 82 ? -23.141 -6.429 -7.781 1 75.57 82 SER B N 1
ATOM 6854 C CA . SER B 1 82 ? -24.172 -7.442 -7.577 1 75.57 82 SER B CA 1
ATOM 6855 C C . SER B 1 82 ? -24.117 -8.01 -6.163 1 75.57 82 SER B C 1
ATOM 6857 O O . SER B 1 82 ? -25.156 -8.238 -5.539 1 75.57 82 SER B O 1
ATOM 6859 N N . LEU B 1 83 ? -22.976 -8.15 -5.612 1 77.4 83 LEU B N 1
ATOM 6860 C CA . LEU B 1 83 ? -22.831 -8.722 -4.278 1 77.4 83 LEU B CA 1
ATOM 6861 C C . LEU B 1 83 ? -23.227 -7.711 -3.207 1 77.4 83 LEU B C 1
ATOM 6863 O O . LEU B 1 83 ? -23.757 -8.086 -2.159 1 77.4 83 LEU B O 1
ATOM 6867 N N . SER B 1 84 ? -23.004 -6.51 -3.546 1 77.44 84 SER B N 1
ATOM 6868 C CA . SER B 1 84 ? -23.379 -5.484 -2.58 1 77.44 84 SER B CA 1
ATOM 6869 C C . SER B 1 84 ? -24.895 -5.336 -2.49 1 77.44 84 SER B C 1
ATOM 6871 O O . SER B 1 84 ? -25.428 -4.981 -1.437 1 77.44 84 SER B O 1
ATOM 6873 N N . LEU B 1 85 ? -25.529 -5.705 -3.55 1 80.82 85 LEU B N 1
ATOM 6874 C CA . LEU B 1 85 ? -26.978 -5.545 -3.597 1 80.82 85 LEU B CA 1
ATOM 6875 C C . LEU B 1 85 ? -27.681 -6.827 -3.163 1 80.82 85 LEU B C 1
ATOM 6877 O O . LEU B 1 85 ? -28.867 -6.806 -2.826 1 80.82 85 LEU B O 1
ATOM 6881 N N . PHE B 1 86 ? -27.054 -7.922 -3.103 1 80.27 86 PHE B N 1
ATOM 6882 C CA . PHE B 1 86 ? -27.689 -9.222 -2.925 1 80.27 86 PHE B CA 1
ATOM 6883 C C . PHE B 1 86 ? -28.338 -9.324 -1.55 1 80.27 86 PHE B C 1
ATOM 6885 O O . PHE B 1 86 ? -29.513 -9.681 -1.438 1 80.27 86 PHE B O 1
ATOM 6892 N N . LEU B 1 87 ? -27.608 -8.918 -0.515 1 85.24 87 LEU B N 1
ATOM 6893 C CA . LEU B 1 87 ? -28.129 -9.145 0.828 1 85.24 87 LEU B CA 1
ATOM 6894 C C . LEU B 1 87 ? -29.296 -8.21 1.124 1 85.24 87 LEU B C 1
ATOM 6896 O O . LEU B 1 87 ? -30.32 -8.638 1.66 1 85.24 87 LEU B O 1
ATOM 6900 N N . PRO B 1 88 ? -29.185 -6.942 0.719 1 85.37 88 PRO B N 1
ATOM 6901 C CA . PRO B 1 88 ? -30.354 -6.089 0.945 1 85.37 88 PRO B CA 1
ATOM 6902 C C . PRO B 1 88 ? -31.564 -6.516 0.119 1 85.37 88 PRO B C 1
ATOM 6904 O O . PRO B 1 88 ? -32.695 -6.481 0.61 1 85.37 88 PRO B O 1
ATOM 6907 N N . LEU B 1 89 ? -31.344 -6.938 -1.037 1 82.04 89 LEU B N 1
ATOM 6908 C CA . LEU B 1 89 ? -32.438 -7.366 -1.901 1 82.04 89 LEU B CA 1
ATOM 6909 C C . LEU B 1 89 ? -33.073 -8.65 -1.378 1 82.04 89 LEU B C 1
ATOM 6911 O O . LEU B 1 89 ? -34.299 -8.768 -1.333 1 82.04 89 LEU B O 1
ATOM 6915 N N . MET B 1 90 ? -32.223 -9.585 -0.959 1 83.52 90 MET B N 1
ATOM 6916 C CA . MET B 1 90 ? -32.75 -10.862 -0.486 1 83.52 90 MET B CA 1
ATOM 6917 C C . MET B 1 90 ? -33.447 -10.698 0.861 1 83.52 90 MET B C 1
ATOM 6919 O O . MET B 1 90 ? -34.423 -11.392 1.148 1 83.52 90 MET B O 1
ATOM 6923 N N . SER B 1 91 ? -32.967 -9.753 1.636 1 84.23 91 SER B N 1
ATOM 6924 C CA . SER B 1 91 ? -33.64 -9.491 2.904 1 84.23 91 SER B CA 1
ATOM 6925 C C . SER B 1 91 ? -35.024 -8.892 2.682 1 84.23 91 SER B C 1
ATOM 6927 O O . SER B 1 91 ? -35.974 -9.231 3.391 1 84.23 91 SER B O 1
ATOM 6929 N N . TYR B 1 92 ? -35.147 -8.047 1.761 1 82.6 92 TYR B N 1
ATOM 6930 C CA . TYR B 1 92 ? -36.441 -7.477 1.401 1 82.6 92 TYR B CA 1
ATOM 6931 C C . TYR B 1 92 ? -37.383 -8.553 0.873 1 82.6 92 TYR B C 1
ATOM 6933 O O . TYR B 1 92 ? -38.552 -8.609 1.263 1 82.6 92 TYR B O 1
ATOM 6941 N N . MET B 1 93 ? -36.807 -9.415 0.078 1 78.85 93 MET B N 1
ATOM 6942 C CA . MET B 1 93 ? -37.626 -10.451 -0.545 1 78.85 93 MET B CA 1
ATOM 6943 C C . MET B 1 93 ? -38.061 -11.492 0.482 1 78.85 93 MET B C 1
ATOM 6945 O O . MET B 1 93 ? -39.156 -12.048 0.383 1 78.85 93 MET B O 1
ATOM 6949 N N . LEU B 1 94 ? -37.231 -11.799 1.404 1 82.92 94 LEU B N 1
ATOM 6950 C CA . LEU B 1 94 ? -37.588 -12.745 2.456 1 82.92 94 LEU B CA 1
ATOM 6951 C C . LEU B 1 94 ? -38.777 -12.236 3.264 1 82.92 94 LEU B C 1
ATOM 6953 O O . LEU B 1 94 ? -39.692 -13.001 3.578 1 82.92 94 LEU B O 1
ATOM 6957 N N . SER B 1 95 ? -38.771 -10.973 3.534 1 80.04 95 SER B N 1
ATOM 6958 C CA . SER B 1 95 ? -39.876 -10.396 4.291 1 80.04 95 SER B CA 1
ATOM 6959 C C . SER B 1 95 ? -41.169 -10.411 3.481 1 80.04 95 SER B C 1
ATOM 6961 O O . SER B 1 95 ? -42.245 -10.666 4.025 1 80.04 95 SER B O 1
ATOM 6963 N N . GLN B 1 96 ? -41.074 -10.239 2.188 1 74.7 96 GLN B N 1
ATOM 6964 C CA . GLN B 1 96 ? -42.249 -10.284 1.323 1 74.7 96 GLN B CA 1
ATOM 6965 C C . GLN B 1 96 ? -42.808 -11.701 1.229 1 74.7 96 GLN B C 1
ATOM 6967 O O . GLN B 1 96 ? -44.026 -11.894 1.224 1 74.7 96 GLN B O 1
ATOM 6972 N N . ALA B 1 97 ? -41.983 -12.672 1.234 1 75.19 97 ALA B N 1
ATOM 6973 C CA . ALA B 1 97 ? -42.4 -14.066 1.108 1 75.19 97 ALA B CA 1
ATOM 6974 C C . ALA B 1 97 ? -43.036 -14.568 2.401 1 75.19 97 ALA B C 1
ATOM 6976 O O . ALA B 1 97 ? -43.943 -15.403 2.371 1 75.19 97 ALA B O 1
ATOM 6977 N N . LYS B 1 98 ? -42.647 -14.127 3.457 1 76.51 98 LYS B N 1
ATOM 6978 C CA . LYS B 1 98 ? -43.191 -14.509 4.757 1 76.51 98 LYS B CA 1
ATOM 6979 C C . LYS B 1 98 ? -44.645 -14.065 4.897 1 76.51 98 LYS B C 1
ATOM 6981 O O . LYS B 1 98 ? -45.464 -14.779 5.478 1 76.51 98 LYS B O 1
ATOM 6986 N N . GLN B 1 99 ? -44.993 -12.926 4.375 1 69.44 99 GLN B N 1
ATOM 6987 C CA . GLN B 1 99 ? -46.312 -12.336 4.579 1 69.44 99 GLN B CA 1
ATOM 6988 C C . GLN B 1 99 ? -47.341 -12.951 3.635 1 69.44 99 GLN B C 1
ATOM 6990 O O . GLN B 1 99 ? -48.541 -12.928 3.916 1 69.44 99 GLN B O 1
ATOM 6995 N N . SER B 1 100 ? -46.937 -13.478 2.598 1 59.36 100 SER B N 1
ATOM 6996 C CA . SER B 1 100 ? -47.904 -14.03 1.654 1 59.36 100 SER B CA 1
ATOM 6997 C C . SER B 1 100 ? -48.657 -15.21 2.26 1 59.36 100 SER B C 1
ATOM 6999 O O . SER B 1 100 ? -49.77 -15.527 1.835 1 59.36 100 SER B O 1
ATOM 7001 N N . ASN B 1 101 ? -48.189 -15.986 3.231 1 54.23 101 ASN B N 1
ATOM 7002 C CA . ASN B 1 101 ? -48.918 -17.17 3.673 1 54.23 101 ASN B CA 1
ATOM 7003 C C . ASN B 1 101 ? -49.609 -16.936 5.014 1 54.23 101 ASN B C 1
ATOM 7005 O O . ASN B 1 101 ? -49.988 -17.888 5.697 1 54.23 101 ASN B O 1
ATOM 7009 N N . GLY B 1 102 ? -50.43 -15.811 5.283 1 47.66 102 GLY B N 1
ATOM 7010 C CA . GLY B 1 102 ? -51.429 -15.616 6.322 1 47.66 102 GLY B CA 1
ATOM 7011 C C . GLY B 1 102 ? -51.008 -16.177 7.667 1 47.66 102 GLY B C 1
ATOM 7012 O O . GLY B 1 102 ? -51.844 -16.66 8.433 1 47.66 102 GLY B O 1
ATOM 7013 N N . GLY B 1 103 ? -49.83 -16.065 8.275 1 51.24 103 GLY B N 1
ATOM 7014 C CA . GLY B 1 103 ? -49.531 -16.285 9.681 1 51.24 103 GLY B CA 1
ATOM 7015 C C . GLY B 1 103 ? -48.907 -17.64 9.954 1 51.24 103 GLY B C 1
ATOM 7016 O O . GLY B 1 103 ? -48.601 -17.969 11.102 1 51.24 103 GLY B O 1
ATOM 7017 N N . GLY B 1 104 ? -48.953 -18.719 9.094 1 54.11 104 GLY B N 1
ATOM 7018 C CA . GLY B 1 104 ? -48.547 -20.069 9.45 1 54.11 104 GLY B CA 1
ATOM 7019 C C . GLY B 1 104 ? -47.068 -20.324 9.231 1 54.11 104 GLY B C 1
ATOM 7020 O O . GLY B 1 104 ? -46.237 -19.451 9.492 1 54.11 104 GLY B O 1
ATOM 7021 N N . GLU B 1 105 ? -46.659 -21.645 8.707 1 62.02 105 GLU B N 1
ATOM 7022 C CA . GLU B 1 105 ? -45.331 -22.171 8.407 1 62.02 105 GLU B CA 1
ATOM 7023 C C . GLU B 1 105 ? -44.67 -21.389 7.276 1 62.02 105 GLU B C 1
ATOM 7025 O O . GLU B 1 105 ? -45.351 -20.888 6.379 1 62.02 105 GLU B O 1
ATOM 7030 N N . LEU B 1 106 ? -43.396 -20.855 7.408 1 73.69 106 LEU B N 1
ATOM 7031 C CA . LEU B 1 106 ? -42.622 -20.151 6.392 1 73.69 106 LEU B CA 1
ATOM 7032 C C . LEU B 1 106 ? -42.757 -20.834 5.035 1 73.69 106 LEU B C 1
ATOM 7034 O O . LEU B 1 106 ? -42.556 -22.046 4.923 1 73.69 106 LEU B O 1
ATOM 7038 N N . PRO B 1 107 ? -43.325 -20.154 4.164 1 72.01 107 PRO B N 1
ATOM 7039 C CA . PRO B 1 107 ? -43.448 -20.747 2.83 1 72.01 107 PRO B CA 1
ATOM 7040 C C . PRO B 1 107 ? -42.121 -21.283 2.298 1 72.01 107 PRO B C 1
ATOM 7042 O O . PRO B 1 107 ? -41.054 -20.86 2.752 1 72.01 107 PRO B O 1
ATOM 7045 N N . PHE B 1 108 ? -42.126 -22.31 1.592 1 68.21 108 PHE B N 1
ATOM 7046 C CA . PHE B 1 108 ? -40.96 -22.976 1.025 1 68.21 108 PHE B CA 1
ATOM 7047 C C . PHE B 1 108 ? -40.045 -21.972 0.334 1 68.21 108 PHE B C 1
ATOM 7049 O O . PHE B 1 108 ? -38.82 -22.071 0.431 1 68.21 108 PHE B O 1
ATOM 7056 N N . TYR B 1 109 ? -40.662 -20.907 -0.304 1 68.61 109 TYR B N 1
ATOM 7057 C CA . TYR B 1 109 ? -39.879 -19.895 -1.006 1 68.61 109 TYR B CA 1
ATOM 7058 C C . TYR B 1 109 ? -38.986 -19.128 -0.037 1 68.61 109 TYR B C 1
ATOM 7060 O O . TYR B 1 109 ? -37.846 -18.792 -0.367 1 68.61 109 TYR B O 1
ATOM 7068 N N . ALA B 1 110 ? -39.458 -18.921 1.05 1 77.68 110 ALA B N 1
ATOM 7069 C CA . ALA B 1 110 ? -38.687 -18.209 2.065 1 77.68 110 ALA B CA 1
ATOM 7070 C C . ALA B 1 110 ? -37.514 -19.052 2.555 1 77.68 110 ALA B C 1
ATOM 7072 O O . ALA B 1 110 ? -36.443 -18.52 2.86 1 77.68 110 ALA B O 1
ATOM 7073 N N . HIS B 1 111 ? -37.688 -20.399 2.524 1 78.67 111 HIS B N 1
ATOM 7074 C CA . HIS B 1 111 ? -36.597 -21.289 2.907 1 78.67 111 HIS B CA 1
ATOM 7075 C C . HIS B 1 111 ? -35.483 -21.273 1.866 1 78.67 111 HIS B C 1
ATOM 7077 O O . HIS B 1 111 ? -34.3 -21.277 2.216 1 78.67 111 HIS B O 1
ATOM 7083 N N . VAL B 1 112 ? -35.853 -21.207 0.643 1 75.42 112 VAL B N 1
ATOM 7084 C CA . VAL B 1 112 ? -34.881 -21.213 -0.445 1 75.42 112 VAL B CA 1
ATOM 7085 C C . VAL B 1 112 ? -34.082 -19.911 -0.433 1 75.42 112 VAL B C 1
ATOM 7087 O O . VAL B 1 112 ? -32.872 -19.916 -0.672 1 75.42 112 VAL B O 1
ATOM 7090 N N . ILE B 1 113 ? -34.703 -18.776 -0.142 1 78.56 113 ILE B N 1
ATOM 7091 C CA . ILE B 1 113 ? -34.022 -17.487 -0.084 1 78.56 113 ILE B CA 1
ATOM 7092 C C . ILE B 1 113 ? -32.975 -17.506 1.027 1 78.56 113 ILE B C 1
ATOM 7094 O O . ILE B 1 113 ? -31.875 -16.972 0.862 1 78.56 113 ILE B O 1
ATOM 7098 N N . LEU B 1 114 ? -33.349 -18.152 2.049 1 83.63 114 LEU B N 1
ATOM 7099 C CA . LEU B 1 114 ? -32.406 -18.239 3.158 1 83.63 114 LEU B CA 1
ATOM 7100 C C . LEU B 1 114 ? -31.193 -19.08 2.776 1 83.63 114 LEU B C 1
ATOM 7102 O O . LEU B 1 114 ? -30.064 -18.755 3.149 1 83.63 114 LEU B O 1
ATOM 7106 N N . ILE B 1 115 ? -31.424 -20.141 1.988 1 80.17 115 ILE B N 1
ATOM 7107 C CA . ILE B 1 115 ? -30.323 -20.981 1.529 1 80.17 115 ILE B CA 1
ATOM 7108 C C . ILE B 1 115 ? -29.447 -20.197 0.555 1 80.17 115 ILE B C 1
ATOM 7110 O O . ILE B 1 115 ? -28.217 -20.279 0.612 1 80.17 115 ILE B O 1
ATOM 7114 N N . TRP B 1 116 ? -30.089 -19.387 -0.289 1 77.97 116 TRP B N 1
ATOM 7115 C CA . TRP B 1 116 ? -29.332 -18.559 -1.222 1 77.97 116 TRP B CA 1
ATOM 7116 C C . TRP B 1 116 ? -28.456 -17.559 -0.474 1 77.97 116 TRP B C 1
ATOM 7118 O O . TRP B 1 116 ? -27.305 -17.329 -0.851 1 77.97 116 TRP B O 1
ATOM 7128 N N . MET B 1 117 ? -28.945 -16.98 0.554 1 84.07 117 MET B N 1
ATOM 7129 C CA . MET B 1 117 ? -28.202 -15.989 1.327 1 84.07 117 MET B CA 1
ATOM 7130 C C . MET B 1 117 ? -26.962 -16.611 1.96 1 84.07 117 MET B C 1
ATOM 7132 O O . MET B 1 117 ? -25.886 -16.01 1.95 1 84.07 117 MET B O 1
ATOM 7136 N N . LEU B 1 118 ? -27.139 -17.831 2.381 1 83.54 118 LEU B N 1
ATOM 7137 C CA . LEU B 1 118 ? -26.008 -18.493 3.021 1 83.54 118 LEU B CA 1
ATOM 7138 C C . LEU B 1 118 ? -24.961 -18.899 1.989 1 83.54 118 LEU B C 1
ATOM 7140 O O . LEU B 1 118 ? -23.763 -18.705 2.204 1 83.54 118 LEU B O 1
ATOM 7144 N N . LEU B 1 119 ? -25.38 -19.405 0.883 1 78.08 119 LEU B N 1
ATOM 7145 C CA . LEU B 1 119 ? -24.452 -19.875 -0.139 1 78.08 119 LEU B CA 1
ATOM 7146 C C . LEU B 1 119 ? -23.721 -18.705 -0.789 1 78.08 119 LEU B C 1
ATOM 7148 O O . LEU B 1 119 ? -22.527 -18.799 -1.082 1 78.08 119 LEU B O 1
ATOM 7152 N N . VAL B 1 120 ? -24.345 -17.601 -0.982 1 78.38 120 VAL B N 1
ATOM 7153 C CA . VAL B 1 120 ? -23.729 -16.448 -1.631 1 78.38 120 VAL B CA 1
ATOM 7154 C C . VAL B 1 120 ? -22.698 -15.819 -0.697 1 78.38 120 VAL B C 1
ATOM 7156 O O . VAL B 1 120 ? -21.668 -15.314 -1.149 1 78.38 120 VAL B O 1
ATOM 7159 N N . GLU B 1 121 ? -22.965 -15.877 0.573 1 81.33 121 GLU B N 1
ATOM 7160 C CA . GLU B 1 121 ? -21.982 -15.322 1.498 1 81.33 121 GLU B CA 1
ATOM 7161 C C . GLU B 1 121 ? -20.692 -16.138 1.486 1 81.33 121 GLU B C 1
ATOM 7163 O O . GLU B 1 121 ? -19.603 -15.588 1.665 1 81.33 121 GLU B O 1
ATOM 7168 N N . LEU B 1 122 ? -20.857 -17.369 1.256 1 77.63 122 LEU B N 1
ATOM 7169 C CA . LEU B 1 122 ? -19.672 -18.212 1.135 1 77.63 122 LEU B CA 1
ATOM 7170 C C . LEU B 1 122 ? -18.933 -17.926 -0.168 1 77.63 122 LEU B C 1
ATOM 7172 O O . LEU B 1 122 ? -17.701 -17.883 -0.192 1 77.63 122 LEU B O 1
ATOM 7176 N N . PHE B 1 123 ? -19.659 -17.667 -1.123 1 73.71 123 PHE B N 1
ATOM 7177 C CA . PHE B 1 123 ? -19.114 -17.378 -2.444 1 73.71 123 PHE B CA 1
ATOM 7178 C C . PHE B 1 123 ? -18.497 -15.985 -2.482 1 73.71 123 PHE B C 1
ATOM 7180 O O . PHE B 1 123 ? -17.463 -15.775 -3.121 1 73.71 123 PHE B O 1
ATOM 7187 N N . ARG B 1 124 ? -19.03 -15.077 -1.822 1 76.35 124 ARG B N 1
ATOM 7188 C CA . ARG B 1 124 ? -18.586 -13.687 -1.815 1 76.35 124 ARG B CA 1
ATOM 7189 C C . ARG B 1 124 ? -17.143 -13.574 -1.335 1 76.35 124 ARG B C 1
ATOM 7191 O O . ARG B 1 124 ? -16.342 -12.846 -1.925 1 76.35 124 ARG B O 1
ATOM 7198 N N . LYS B 1 125 ? -16.769 -14.206 -0.407 1 71.85 125 LYS B N 1
ATOM 7199 C CA . LYS B 1 125 ? -15.425 -14.062 0.146 1 71.85 125 LYS B CA 1
ATOM 7200 C C . LYS B 1 125 ? -14.374 -14.61 -0.815 1 71.85 125 LYS B C 1
ATOM 7202 O O . LYS B 1 125 ? -13.259 -14.089 -0.887 1 71.85 125 LYS B O 1
ATOM 7207 N N . LYS B 1 126 ? -14.767 -15.593 -1.486 1 69.67 126 LYS B N 1
ATOM 7208 C CA . LYS B 1 126 ? -13.839 -16.11 -2.487 1 69.67 126 LYS B CA 1
ATOM 7209 C C . LYS B 1 126 ? -13.662 -15.12 -3.635 1 69.67 126 LYS B C 1
ATOM 7211 O O . LYS B 1 126 ? -12.55 -14.933 -4.135 1 69.67 126 LYS B O 1
ATOM 7216 N N . VAL B 1 127 ? -14.784 -14.486 -3.949 1 69.41 127 VAL B N 1
ATOM 7217 C CA . VAL B 1 127 ? -14.736 -13.496 -5.02 1 69.41 127 VAL B CA 1
ATOM 7218 C C . VAL B 1 127 ? -13.963 -12.265 -4.552 1 69.41 127 VAL B C 1
ATOM 7220 O O . VAL B 1 127 ? -13.181 -11.69 -5.312 1 69.41 127 VAL B O 1
ATOM 7223 N N . ASP B 1 128 ? -14.162 -11.915 -3.31 1 71.34 128 ASP B N 1
ATOM 7224 C CA . ASP B 1 128 ? -13.451 -10.766 -2.757 1 71.34 128 ASP B CA 1
ATOM 7225 C C . ASP B 1 128 ? -11.942 -11.004 -2.753 1 71.34 128 ASP B C 1
ATOM 7227 O O . ASP B 1 128 ? -11.162 -10.081 -3 1 71.34 128 ASP B O 1
ATOM 7231 N N . ALA B 1 129 ? -11.601 -12.188 -2.514 1 68.33 129 ALA B N 1
ATOM 7232 C CA . ALA B 1 129 ? -10.177 -12.514 -2.512 1 68.33 129 ALA B CA 1
ATOM 7233 C C . ALA B 1 129 ? -9.589 -12.414 -3.917 1 68.33 129 ALA B C 1
ATOM 7235 O O . ALA B 1 129 ? -8.462 -11.946 -4.092 1 68.33 129 ALA B O 1
ATOM 7236 N N . MET B 1 130 ? -10.393 -12.738 -4.87 1 65.79 130 MET B N 1
ATOM 7237 C CA . MET B 1 130 ? -9.941 -12.672 -6.257 1 65.79 130 MET B CA 1
ATOM 7238 C C . MET B 1 130 ? -9.858 -11.226 -6.734 1 65.79 130 MET B C 1
ATOM 7240 O O . MET B 1 130 ? -8.942 -10.863 -7.474 1 65.79 130 MET B O 1
ATOM 7244 N N . LEU B 1 131 ? -10.796 -10.447 -6.224 1 65.8 131 LEU B N 1
ATOM 7245 C CA . LEU B 1 131 ? -10.85 -9.052 -6.648 1 65.8 131 LEU B CA 1
ATOM 7246 C C . LEU B 1 131 ? -9.785 -8.226 -5.934 1 65.8 131 LEU B C 1
ATOM 7248 O O . LEU B 1 131 ? -9.316 -7.217 -6.466 1 65.8 131 LEU B O 1
ATOM 7252 N N . ALA B 1 132 ? -9.52 -8.539 -4.717 1 63.86 132 ALA B N 1
ATOM 7253 C CA . ALA B 1 132 ? -8.484 -7.825 -3.975 1 63.86 132 ALA B CA 1
ATOM 7254 C C . ALA B 1 132 ? -7.139 -7.911 -4.689 1 63.86 132 ALA B C 1
ATOM 7256 O O . ALA B 1 132 ? -6.36 -6.955 -4.676 1 63.86 132 ALA B O 1
ATOM 7257 N N . ALA B 1 133 ? -6.906 -8.978 -5.346 1 58.3 133 ALA B N 1
ATOM 7258 C CA . ALA B 1 133 ? -5.659 -9.167 -6.084 1 58.3 133 ALA B CA 1
ATOM 7259 C C . ALA B 1 133 ? -5.575 -8.214 -7.272 1 58.3 133 ALA B C 1
ATOM 7261 O O . ALA B 1 133 ? -4.483 -7.801 -7.669 1 58.3 133 ALA B O 1
ATOM 7262 N N . VAL B 1 134 ? -6.777 -7.869 -7.75 1 56.3 134 VAL B N 1
ATOM 7263 C CA . VAL B 1 134 ? -6.825 -6.991 -8.914 1 56.3 134 VAL B CA 1
ATOM 7264 C C . VAL B 1 134 ? -6.698 -5.535 -8.469 1 56.3 134 VAL B C 1
ATOM 7266 O O . VAL B 1 134 ? -6.124 -4.709 -9.184 1 56.3 134 VAL B O 1
ATOM 7269 N N . ARG B 1 135 ? -7.239 -5.251 -7.334 1 58.33 135 ARG B N 1
ATOM 7270 C CA . ARG B 1 135 ? -7.37 -3.869 -6.884 1 58.33 135 ARG B CA 1
ATOM 7271 C C . ARG B 1 135 ? -6.057 -3.354 -6.306 1 58.33 135 ARG B C 1
ATOM 7273 O O . ARG B 1 135 ? -5.761 -2.161 -6.39 1 58.33 135 ARG B O 1
ATOM 7280 N N . SER B 1 136 ? -5.426 -4.108 -5.448 1 55 136 SER B N 1
ATOM 7281 C CA . SER B 1 136 ? -4.318 -3.542 -4.684 1 55 136 SER B CA 1
ATOM 7282 C C . SER B 1 136 ? -2.981 -4.113 -5.145 1 55 136 SER B C 1
ATOM 7284 O O . SER B 1 136 ? -2.939 -5.15 -5.811 1 55 136 SER B O 1
ATOM 7286 N N . SER B 1 137 ? -1.974 -3.281 -5.123 1 50.88 137 SER B N 1
ATOM 7287 C CA . SER B 1 137 ? -0.629 -3.79 -5.369 1 50.88 137 SER B CA 1
ATOM 7288 C C . SER B 1 137 ? -0.375 -5.079 -4.594 1 50.88 137 SER B C 1
ATOM 7290 O O . SER B 1 137 ? -0.781 -5.205 -3.437 1 50.88 137 SER B O 1
ATOM 7292 N N . PRO B 1 138 ? -0.088 -6.24 -5.341 1 48.01 138 PRO B N 1
ATOM 7293 C CA . PRO B 1 138 ? 0.161 -7.588 -4.824 1 48.01 138 PRO B CA 1
ATOM 7294 C C . PRO B 1 138 ? 0.952 -7.581 -3.518 1 48.01 138 PRO B C 1
ATOM 7296 O O . PRO B 1 138 ? 0.72 -8.423 -2.647 1 48.01 138 PRO B O 1
ATOM 7299 N N . LEU B 1 139 ? 2.043 -6.698 -3.442 1 51.48 139 LEU B N 1
ATOM 7300 C CA . LEU B 1 139 ? 2.901 -6.715 -2.262 1 51.48 139 LEU B CA 1
ATOM 7301 C C . LEU B 1 139 ? 2.086 -6.479 -0.995 1 51.48 139 LEU B C 1
ATOM 7303 O O . LEU B 1 139 ? 2.463 -6.94 0.085 1 51.48 139 LEU B O 1
ATOM 7307 N N . ARG B 1 140 ? 0.842 -6.029 -1.367 1 50.6 140 ARG B N 1
ATOM 7308 C CA . ARG B 1 140 ? 0.035 -5.567 -0.243 1 50.6 140 ARG B CA 1
ATOM 7309 C C . ARG B 1 140 ? -1.125 -6.52 0.026 1 50.6 140 ARG B C 1
ATOM 7311 O O . ARG B 1 140 ? -1.759 -6.453 1.082 1 50.6 140 ARG B O 1
ATOM 7318 N N . ALA B 1 141 ? -1.38 -7.504 -0.782 1 48.72 141 ALA B N 1
ATOM 7319 C CA . ALA B 1 141 ? -2.604 -8.298 -0.729 1 48.72 141 ALA B CA 1
ATOM 7320 C C . ALA B 1 141 ? -2.604 -9.226 0.482 1 48.72 141 ALA B C 1
ATOM 7322 O O . ALA B 1 141 ? -3.638 -9.415 1.127 1 48.72 141 ALA B O 1
ATOM 7323 N N . VAL B 1 142 ? -1.532 -10.04 0.685 1 49.73 142 VAL B N 1
ATOM 7324 C CA . VAL B 1 142 ? -1.6 -10.942 1.83 1 49.73 142 VAL B CA 1
ATOM 7325 C C . VAL B 1 142 ? -1.858 -10.142 3.105 1 49.73 142 VAL B C 1
ATOM 7327 O O . VAL B 1 142 ? -2.604 -10.583 3.982 1 49.73 142 VAL B O 1
ATOM 7330 N N . HIS B 1 143 ? -1.291 -8.957 3.094 1 49.06 143 HIS B N 1
ATOM 7331 C CA . HIS B 1 143 ? -1.415 -8.171 4.316 1 49.06 143 HIS B CA 1
ATOM 7332 C C . HIS B 1 143 ? -2.744 -7.424 4.358 1 49.06 143 HIS B C 1
ATOM 7334 O O . HIS B 1 143 ? -3.146 -6.923 5.411 1 49.06 143 HIS B O 1
ATOM 7340 N N . GLN B 1 144 ? -3.343 -7.499 3.11 1 51.77 144 GLN B N 1
ATOM 7341 C CA . GLN B 1 144 ? -4.553 -6.685 3.092 1 51.77 144 GLN B CA 1
ATOM 7342 C C . GLN B 1 144 ? -5.757 -7.476 3.596 1 51.77 144 GLN B C 1
ATOM 7344 O O . GLN B 1 144 ? -6.782 -6.894 3.957 1 51.77 144 GLN B O 1
ATOM 7349 N N . GLN B 1 145 ? -5.586 -8.886 3.406 1 54.16 145 GLN B N 1
ATOM 7350 C CA . GLN B 1 145 ? -6.794 -9.519 3.923 1 54.16 145 GLN B CA 1
ATOM 7351 C C . GLN B 1 145 ? -6.932 -9.297 5.426 1 54.16 145 GLN B C 1
ATOM 7353 O O . GLN B 1 145 ? -6.134 -9.813 6.211 1 54.16 145 GLN B O 1
ATOM 7358 N N . THR B 1 146 ? -7.585 -7.985 5.725 1 59.74 146 THR B N 1
ATOM 7359 C CA . THR B 1 146 ? -7.678 -7.387 7.052 1 59.74 146 THR B CA 1
ATOM 7360 C C . THR B 1 146 ? -8.752 -8.082 7.884 1 59.74 146 THR B C 1
ATOM 7362 O O . THR B 1 146 ? -9.613 -8.777 7.341 1 59.74 146 THR B O 1
ATOM 7365 N N . LEU B 1 147 ? -8.578 -8.315 9.069 1 64.81 147 LEU B N 1
ATOM 7366 C CA . LEU B 1 147 ? -9.525 -8.685 10.114 1 64.81 147 LEU B CA 1
ATOM 7367 C C . LEU B 1 147 ? -10.864 -7.983 9.909 1 64.81 147 LEU B C 1
ATOM 7369 O O . LEU B 1 147 ? -11.914 -8.524 10.263 1 64.81 147 LEU B O 1
ATOM 7373 N N . TRP B 1 148 ? -10.771 -7.032 9.026 1 69.66 148 TRP B N 1
ATOM 7374 C CA . TRP B 1 148 ? -11.989 -6.263 8.793 1 69.66 148 TRP B CA 1
ATOM 7375 C C . TRP B 1 148 ? -12.914 -6.989 7.822 1 69.66 148 TRP B C 1
ATOM 7377 O O . TRP B 1 148 ? -14.134 -6.985 7.997 1 69.66 148 TRP B O 1
ATOM 7387 N N . GLY B 1 149 ? -12.258 -7.631 6.911 1 70.58 149 GLY B N 1
ATOM 7388 C CA . GLY B 1 149 ? -13.067 -8.41 5.986 1 70.58 149 GLY B CA 1
ATOM 7389 C C . GLY B 1 149 ? -13.74 -9.601 6.64 1 70.58 149 GLY B C 1
ATOM 7390 O O . GLY B 1 149 ? -14.88 -9.936 6.31 1 70.58 149 GLY B O 1
ATOM 7391 N N . GLY B 1 150 ? -13.093 -10.143 7.678 1 74.55 150 GLY B N 1
ATOM 7392 C CA . GLY B 1 150 ? -13.679 -11.253 8.412 1 74.55 150 GLY B CA 1
ATOM 7393 C C . GLY B 1 150 ? -14.823 -10.834 9.315 1 74.55 150 GLY B C 1
ATOM 7394 O O . GLY B 1 150 ? -15.83 -11.537 9.418 1 74.55 150 GLY B O 1
ATOM 7395 N N . ILE B 1 151 ? -14.731 -9.659 9.795 1 76.88 151 ILE B N 1
ATOM 7396 C CA . ILE B 1 151 ? -15.777 -9.167 10.685 1 76.88 151 ILE B CA 1
ATOM 7397 C C . ILE B 1 151 ? -17.025 -8.825 9.876 1 76.88 151 ILE B C 1
ATOM 7399 O O . ILE B 1 151 ? -18.146 -9.117 10.299 1 76.88 151 ILE B O 1
ATOM 7403 N N . ASP B 1 152 ? -16.787 -8.253 8.713 1 79.3 152 ASP B N 1
ATOM 7404 C CA . ASP B 1 152 ? -17.917 -7.947 7.841 1 79.3 152 ASP B CA 1
ATOM 7405 C C . ASP B 1 152 ? -18.68 -9.216 7.467 1 79.3 152 ASP B C 1
ATOM 7407 O O . ASP B 1 152 ? -19.913 -9.234 7.488 1 79.3 152 ASP B O 1
ATOM 7411 N N . GLN B 1 153 ? -17.977 -10.211 7.242 1 83.98 153 GLN B N 1
ATOM 7412 C CA . GLN B 1 153 ? -18.622 -11.47 6.885 1 83.98 153 GLN B CA 1
ATOM 7413 C C . GLN B 1 153 ? -19.356 -12.07 8.082 1 83.98 153 GLN B C 1
ATOM 7415 O O . GLN B 1 153 ? -20.461 -12.596 7.938 1 83.98 153 GLN B O 1
ATOM 7420 N N . PHE B 1 154 ? -18.823 -11.921 9.254 1 85.75 154 PHE B N 1
ATOM 7421 C CA . PHE B 1 154 ? -19.449 -12.473 10.45 1 85.75 154 PHE B CA 1
ATOM 7422 C C . PHE B 1 154 ? -20.744 -11.737 10.771 1 85.75 154 PHE B C 1
ATOM 7424 O O . PHE B 1 154 ? -21.722 -12.351 11.202 1 85.75 154 PHE B O 1
ATOM 7431 N N . VAL B 1 155 ? -20.679 -10.511 10.48 1 85.3 155 VAL B N 1
ATOM 7432 C CA . VAL B 1 155 ? -21.879 -9.727 10.753 1 85.3 155 VAL B CA 1
ATOM 7433 C C . VAL B 1 155 ? -22.986 -10.116 9.776 1 85.3 155 VAL B C 1
ATOM 7435 O O . VAL B 1 155 ? -24.143 -10.276 10.171 1 85.3 155 VAL B O 1
ATOM 7438 N N . ARG B 1 156 ? -22.645 -10.258 8.623 1 88.82 156 ARG B N 1
ATOM 7439 C CA . ARG B 1 156 ? -23.64 -10.626 7.621 1 88.82 156 ARG B CA 1
ATOM 7440 C C . ARG B 1 156 ? -24.176 -12.031 7.871 1 88.82 156 ARG B C 1
ATOM 7442 O O . ARG B 1 156 ? -25.382 -12.267 7.779 1 88.82 156 ARG B O 1
ATOM 7449 N N . ILE B 1 157 ? -23.314 -12.931 8.23 1 90.62 157 ILE B N 1
ATOM 7450 C CA . ILE B 1 157 ? -23.744 -14.299 8.499 1 90.62 157 ILE B CA 1
ATOM 7451 C C . ILE B 1 157 ? -24.59 -14.333 9.77 1 90.62 157 ILE B C 1
ATOM 7453 O O . ILE B 1 157 ? -25.557 -15.094 9.859 1 90.62 157 ILE B O 1
ATOM 7457 N N . SER B 1 158 ? -24.221 -13.467 10.729 1 87.77 158 SER B N 1
ATOM 7458 C CA . SER B 1 158 ? -25.014 -13.385 11.951 1 87.77 158 SER B CA 1
ATOM 7459 C C . SER B 1 158 ? -26.414 -12.851 11.667 1 87.77 158 SER B C 1
ATOM 7461 O O . SER B 1 158 ? -27.385 -13.274 12.297 1 87.77 158 SER B O 1
ATOM 7463 N N . TRP B 1 159 ? -26.479 -11.981 10.665 1 89.33 159 TRP B N 1
ATOM 7464 C CA . TRP B 1 159 ? -27.788 -11.485 10.25 1 89.33 159 TRP B CA 1
ATOM 7465 C C . TRP B 1 159 ? -28.635 -12.61 9.663 1 89.33 159 TRP B C 1
ATOM 7467 O O . TRP B 1 159 ? -29.809 -12.757 10.011 1 89.33 159 TRP B O 1
ATOM 7477 N N . ILE B 1 160 ? -28.067 -13.401 8.9 1 92.15 160 ILE B N 1
ATOM 7478 C CA . ILE B 1 160 ? -28.791 -14.521 8.309 1 92.15 160 ILE B CA 1
ATOM 7479 C C . ILE B 1 160 ? -29.174 -15.52 9.398 1 92.15 160 ILE B C 1
ATOM 7481 O O . ILE B 1 160 ? -30.269 -16.087 9.372 1 92.15 160 ILE B O 1
ATOM 7485 N N . GLY B 1 161 ? -28.26 -15.699 10.36 1 89.96 161 GLY B N 1
ATOM 7486 C CA . GLY B 1 161 ? -28.577 -16.561 11.488 1 89.96 161 GLY B CA 1
ATOM 7487 C C . GLY B 1 161 ? -29.764 -16.074 12.297 1 89.96 161 GLY B C 1
ATOM 7488 O O . GLY B 1 161 ? -30.597 -16.874 12.728 1 89.96 161 GLY B O 1
ATOM 7489 N N . TYR B 1 162 ? -29.877 -14.805 12.415 1 86.13 162 TYR B N 1
ATOM 7490 C CA . TYR B 1 162 ? -31.014 -14.217 13.114 1 86.13 162 TYR B CA 1
ATOM 7491 C C . TYR B 1 162 ? -32.309 -14.456 12.346 1 86.13 162 TYR B C 1
ATOM 7493 O O . TYR B 1 162 ? -33.343 -14.764 12.943 1 86.13 162 TYR B O 1
ATOM 7501 N N . LEU B 1 163 ? -32.234 -14.352 11.055 1 88.84 163 LEU B N 1
ATOM 7502 C CA . LEU B 1 163 ? -33.419 -14.582 10.236 1 88.84 163 LEU B CA 1
ATOM 7503 C C . LEU B 1 163 ? -33.854 -16.042 10.308 1 88.84 163 LEU B C 1
ATOM 7505 O O . LEU B 1 163 ? -35.051 -16.338 10.32 1 88.84 163 LEU B O 1
ATOM 7509 N N . ILE B 1 164 ? -32.882 -16.902 10.393 1 89.76 164 ILE B N 1
ATOM 7510 C CA . ILE B 1 164 ? -33.194 -18.324 10.484 1 89.76 164 ILE B CA 1
ATOM 7511 C C . ILE B 1 164 ? -33.813 -18.63 11.846 1 89.76 164 ILE B C 1
ATOM 7513 O O . ILE B 1 164 ? -34.828 -19.326 11.931 1 89.76 164 ILE B O 1
ATOM 7517 N N . TYR B 1 165 ? -33.274 -18.071 12.846 1 85.88 165 TYR B N 1
ATOM 7518 C CA . TYR B 1 165 ? -33.736 -18.336 14.204 1 85.88 165 TYR B CA 1
ATOM 7519 C C . TYR B 1 165 ? -35.152 -17.811 14.41 1 85.88 165 TYR B C 1
ATOM 7521 O O . TYR B 1 165 ? -35.977 -18.466 15.051 1 85.88 165 TYR B O 1
ATOM 7529 N N . THR B 1 166 ? -35.518 -16.744 13.776 1 82.31 166 THR B N 1
ATOM 7530 C CA . THR B 1 166 ? -36.801 -16.095 14.025 1 82.31 166 THR B CA 1
ATOM 7531 C C . THR B 1 166 ? -37.876 -16.648 13.094 1 82.31 166 THR B C 1
ATOM 7533 O O . THR B 1 166 ? -39.049 -16.724 13.468 1 82.31 166 THR B O 1
ATOM 7536 N N . ASN B 1 167 ? -37.51 -17.104 11.927 1 84.29 167 ASN B N 1
ATOM 7537 C CA . ASN B 1 167 ? -38.547 -17.367 10.936 1 84.29 167 ASN B CA 1
ATOM 7538 C C . ASN B 1 167 ? -38.71 -18.862 10.677 1 84.29 167 ASN B C 1
ATOM 7540 O O . ASN B 1 167 ? -39.758 -19.303 10.202 1 84.29 167 ASN B O 1
ATOM 7544 N N . VAL B 1 168 ? -37.701 -19.629 10.861 1 85.57 168 VAL B N 1
ATOM 7545 C CA . VAL B 1 168 ? -37.8 -21.048 10.536 1 85.57 168 VAL B CA 1
ATOM 7546 C C . VAL B 1 168 ? -38.279 -21.826 11.76 1 85.57 168 VAL B C 1
ATOM 7548 O O . VAL B 1 168 ? -37.724 -21.68 12.852 1 85.57 168 VAL B O 1
ATOM 7551 N N . HIS B 1 169 ? -39.484 -22.391 11.564 1 81.94 169 HIS B N 1
ATOM 7552 C CA . HIS B 1 169 ? -40.038 -23.213 12.635 1 81.94 169 HIS B CA 1
ATOM 7553 C C . HIS B 1 169 ? -40.305 -24.636 12.155 1 81.94 169 HIS B C 1
ATOM 7555 O O . HIS B 1 169 ? -40.348 -24.891 10.95 1 81.94 169 HIS B O 1
ATOM 7561 N N . GLY B 1 170 ? -40.325 -25.649 13.081 1 78.33 170 GLY B N 1
ATOM 7562 C CA . GLY B 1 170 ? -40.703 -27.011 12.739 1 78.33 170 GLY B CA 1
ATOM 7563 C C . GLY B 1 170 ? -39.513 -27.933 12.555 1 78.33 170 GLY B C 1
ATOM 7564 O O . GLY B 1 170 ? -38.456 -27.717 13.152 1 78.33 170 GLY B O 1
ATOM 7565 N N . PHE B 1 171 ? -39.648 -28.94 11.675 1 73.51 171 PHE B N 1
ATOM 7566 C CA . PHE B 1 171 ? -38.705 -30.039 11.505 1 73.51 171 PHE B CA 1
ATOM 7567 C C . PHE B 1 171 ? -37.493 -29.592 10.696 1 73.51 171 PHE B C 1
ATOM 7569 O O . PHE B 1 171 ? -36.424 -30.2 10.782 1 73.51 171 PHE B O 1
ATOM 7576 N N . ARG B 1 172 ? -37.507 -28.485 9.97 1 80.72 172 ARG B N 1
ATOM 7577 C CA . ARG B 1 172 ? -36.422 -28.012 9.116 1 80.72 172 ARG B CA 1
ATOM 7578 C C . ARG B 1 172 ? -35.452 -27.134 9.899 1 80.72 172 ARG B C 1
ATOM 7580 O O . ARG B 1 172 ? -34.331 -26.886 9.452 1 80.72 172 ARG B O 1
ATOM 7587 N N . LYS B 1 173 ? -35.796 -26.787 11.102 1 85.41 173 LYS B N 1
ATOM 7588 C CA . LYS B 1 173 ? -35.006 -25.828 11.869 1 85.41 173 LYS B CA 1
ATOM 7589 C C . LYS B 1 173 ? -33.62 -26.384 12.184 1 85.41 173 LYS B C 1
ATOM 7591 O O . LYS B 1 173 ? -32.612 -25.704 11.981 1 85.41 173 LYS B O 1
ATOM 7596 N N . PRO B 1 174 ? -33.534 -27.731 12.505 1 85.29 174 PRO B N 1
ATOM 7597 C CA . PRO B 1 174 ? -32.181 -28.228 12.768 1 85.29 174 PRO B CA 1
ATOM 7598 C C . PRO B 1 174 ? -31.311 -28.262 11.514 1 85.29 174 PRO B C 1
ATOM 7600 O O . PRO B 1 174 ? -30.104 -28.016 11.589 1 85.29 174 PRO B O 1
ATOM 7603 N N . GLY B 1 175 ? -31.876 -28.545 10.396 1 83.91 175 GLY B N 1
ATOM 7604 C CA . GLY B 1 175 ? -31.121 -28.526 9.153 1 83.91 175 GLY B CA 1
ATOM 7605 C C . GLY B 1 175 ? -30.546 -27.161 8.825 1 83.91 175 GLY B C 1
ATOM 7606 O O . GLY B 1 175 ? -29.387 -27.05 8.421 1 83.91 175 GLY B O 1
ATOM 7607 N N . PHE B 1 176 ? -31.3 -26.11 9.079 1 88.6 176 PHE B N 1
ATOM 7608 C CA . PHE B 1 176 ? -30.843 -24.751 8.813 1 88.6 176 PHE B CA 1
ATOM 7609 C C . PHE B 1 176 ? -29.784 -24.328 9.825 1 88.6 176 PHE B C 1
ATOM 7611 O O . PHE B 1 176 ? -28.841 -23.613 9.482 1 88.6 176 PHE B O 1
ATOM 7618 N N . ILE B 1 177 ? -29.893 -24.789 10.986 1 89.75 177 ILE B N 1
ATOM 7619 C CA . ILE B 1 177 ? -28.927 -24.428 12.017 1 89.75 177 ILE B CA 1
ATOM 7620 C C . ILE B 1 177 ? -27.585 -25.095 11.724 1 89.75 177 ILE B C 1
ATOM 7622 O O . ILE B 1 177 ? -26.529 -24.481 11.893 1 89.75 177 ILE B O 1
ATOM 7626 N N . ILE B 1 178 ? -27.629 -26.341 11.24 1 88.05 178 ILE B N 1
ATOM 7627 C CA . ILE B 1 178 ? -26.394 -27.03 10.884 1 88.05 178 ILE B CA 1
ATOM 7628 C C . ILE B 1 178 ? -25.751 -26.347 9.679 1 88.05 178 ILE B C 1
ATOM 7630 O O . ILE B 1 178 ? -24.534 -26.144 9.649 1 88.05 178 ILE B O 1
ATOM 7634 N N . LEU B 1 179 ? -26.582 -25.988 8.743 1 87.06 179 LEU B N 1
ATOM 7635 C CA . LEU B 1 179 ? -26.068 -25.289 7.571 1 87.06 179 LEU B CA 1
ATOM 7636 C C . LEU B 1 179 ? -25.44 -23.956 7.966 1 87.06 179 LEU B C 1
ATOM 7638 O O . LEU B 1 179 ? -24.372 -23.596 7.464 1 87.06 179 LEU B O 1
ATOM 7642 N N . TRP B 1 180 ? -26.063 -23.288 8.81 1 91.37 180 TRP B N 1
ATOM 7643 C CA . TRP B 1 180 ? -25.556 -22.011 9.3 1 91.37 180 TRP B CA 1
ATOM 7644 C C . TRP B 1 180 ? -24.26 -22.203 10.082 1 91.37 180 TRP B C 1
ATOM 7646 O O . TRP B 1 180 ? -23.302 -21.448 9.903 1 91.37 180 TRP B O 1
ATOM 7656 N N . ALA B 1 181 ? -24.172 -23.232 10.886 1 89.53 181 ALA B N 1
ATOM 7657 C CA . ALA B 1 181 ? -22.975 -23.512 11.674 1 89.53 181 ALA B CA 1
ATOM 7658 C C . ALA B 1 181 ? -21.801 -23.888 10.774 1 89.53 181 ALA B C 1
ATOM 7660 O O . ALA B 1 181 ? -20.662 -23.49 11.029 1 89.53 181 ALA B O 1
ATOM 7661 N N . LEU B 1 182 ? -22.097 -24.581 9.728 1 87.62 182 LEU B N 1
ATOM 7662 C CA . LEU B 1 182 ? -21.046 -24.956 8.789 1 87.62 182 LEU B CA 1
ATOM 7663 C C . LEU B 1 182 ? -20.532 -23.736 8.032 1 87.62 182 LEU B C 1
ATOM 7665 O O . LEU B 1 182 ? -19.339 -23.642 7.735 1 87.62 182 LEU B O 1
ATOM 7669 N N . THR B 1 183 ? -21.424 -22.824 7.773 1 86.49 183 THR B N 1
ATOM 7670 C CA . THR B 1 183 ? -21.01 -21.604 7.088 1 86.49 183 THR B CA 1
ATOM 7671 C C . THR B 1 183 ? -20.117 -20.756 7.989 1 86.49 183 THR B C 1
ATOM 7673 O O . THR B 1 183 ? -19.108 -20.21 7.535 1 86.49 183 THR B O 1
ATOM 7676 N N . ILE B 1 184 ? -20.433 -20.708 9.208 1 88.42 184 ILE B N 1
ATOM 7677 C CA . ILE B 1 184 ? -19.626 -19.949 10.158 1 88.42 184 ILE B CA 1
ATOM 7678 C C . ILE B 1 184 ? -18.278 -20.638 10.354 1 88.42 184 ILE B C 1
ATOM 7680 O O . ILE B 1 184 ? -17.247 -19.973 10.482 1 88.42 184 ILE B O 1
ATOM 7684 N N . ALA B 1 185 ? -18.322 -21.889 10.354 1 84.17 185 ALA B N 1
ATOM 7685 C CA . ALA B 1 185 ? -17.085 -22.645 10.53 1 84.17 185 ALA B CA 1
ATOM 7686 C C . ALA B 1 185 ? -16.144 -22.439 9.346 1 84.17 185 ALA B C 1
ATOM 7688 O O . ALA B 1 185 ? -14.933 -22.287 9.527 1 84.17 185 ALA B O 1
ATOM 7689 N N . LYS B 1 186 ? -16.673 -22.44 8.233 1 82.64 186 LYS B N 1
ATOM 7690 C CA . LYS B 1 186 ? -15.852 -22.214 7.047 1 82.64 186 LYS B CA 1
ATOM 7691 C C . LYS B 1 186 ? -15.285 -20.797 7.033 1 82.64 186 LYS B C 1
ATOM 7693 O O . LYS B 1 186 ? -14.124 -20.591 6.674 1 82.64 186 LYS B O 1
ATOM 7698 N N . ALA B 1 187 ? -16.101 -19.854 7.388 1 81.09 187 ALA B N 1
ATOM 7699 C CA . ALA B 1 187 ? -15.634 -18.472 7.446 1 81.09 187 ALA B CA 1
ATOM 7700 C C . ALA B 1 187 ? -14.554 -18.302 8.51 1 81.09 187 ALA B C 1
ATOM 7702 O O . ALA B 1 187 ? -13.566 -17.595 8.294 1 81.09 187 ALA B O 1
ATOM 7703 N N . ALA B 1 188 ? -14.725 -18.943 9.619 1 80.72 188 ALA B N 1
ATOM 7704 C CA . ALA B 1 188 ? -13.745 -18.868 10.699 1 80.72 188 ALA B CA 1
ATOM 7705 C C . ALA B 1 188 ? -12.44 -19.553 10.304 1 80.72 188 ALA B C 1
ATOM 7707 O O . ALA B 1 188 ? -11.354 -19.085 10.654 1 80.72 188 ALA B O 1
ATOM 7708 N N . HIS B 1 189 ? -12.604 -20.663 9.62 1 78.33 189 HIS B N 1
ATOM 7709 C CA . HIS B 1 189 ? -11.423 -21.376 9.145 1 78.33 189 HIS B CA 1
ATOM 7710 C C . HIS B 1 189 ? -10.601 -20.509 8.196 1 78.33 189 HIS B C 1
ATOM 7712 O O . HIS B 1 189 ? -9.371 -20.49 8.276 1 78.33 189 HIS B O 1
ATOM 7718 N N . ARG B 1 190 ? -11.2 -19.791 7.369 1 75.9 190 ARG B N 1
ATOM 7719 C CA . ARG B 1 190 ? -10.502 -18.937 6.414 1 75.9 190 ARG B CA 1
ATOM 7720 C C . ARG B 1 190 ? -9.786 -17.793 7.124 1 75.9 190 ARG B C 1
ATOM 7722 O O . ARG B 1 190 ? -8.642 -17.47 6.795 1 75.9 190 ARG B O 1
ATOM 7729 N N . VAL B 1 191 ? -10.442 -17.224 8.103 1 75.34 191 VAL B N 1
ATOM 7730 C CA . VAL B 1 191 ? -9.845 -16.116 8.841 1 75.34 191 VAL B CA 1
ATOM 7731 C C . VAL B 1 191 ? -8.667 -16.623 9.67 1 75.34 191 VAL B C 1
ATOM 7733 O O . VAL B 1 191 ? -7.624 -15.968 9.742 1 75.34 191 VAL B O 1
ATOM 7736 N N . ALA B 1 192 ? -8.883 -17.78 10.228 1 74.82 192 ALA B N 1
ATOM 7737 C CA . ALA B 1 192 ? -7.813 -18.348 11.044 1 74.82 192 ALA B CA 1
ATOM 7738 C C . ALA B 1 192 ? -6.605 -18.713 10.186 1 74.82 192 ALA B C 1
ATOM 7740 O O . ALA B 1 192 ? -5.46 -18.508 10.595 1 74.82 192 ALA B O 1
ATOM 7741 N N . ALA B 1 193 ? -6.859 -19.213 9.028 1 73.87 193 ALA B N 1
ATOM 7742 C CA . ALA B 1 193 ? -5.771 -19.589 8.128 1 73.87 193 ALA B CA 1
ATOM 7743 C C . ALA B 1 193 ? -4.975 -18.364 7.688 1 73.87 193 ALA B C 1
ATOM 7745 O O . ALA B 1 193 ? -3.745 -18.412 7.606 1 73.87 193 ALA B O 1
ATOM 7746 N N . VAL B 1 194 ? -5.634 -17.275 7.498 1 73.18 194 VAL B N 1
ATOM 7747 C CA . VAL B 1 194 ? -4.962 -16.06 7.049 1 73.18 194 VAL B CA 1
ATOM 7748 C C . VAL B 1 194 ? -4.161 -15.457 8.201 1 73.18 194 VAL B C 1
ATOM 7750 O O . VAL B 1 194 ? -3.033 -14.998 8.008 1 73.18 194 VAL B O 1
ATOM 7753 N N . GLU B 1 195 ? -4.679 -15.568 9.403 1 73.59 195 GLU B N 1
ATOM 7754 C CA . GLU B 1 195 ? -3.972 -15.01 10.552 1 73.59 195 GLU B CA 1
ATOM 7755 C C . GLU B 1 195 ? -2.751 -15.851 10.91 1 73.59 195 GLU B C 1
ATOM 7757 O O . GLU B 1 195 ? -1.707 -15.311 11.282 1 73.59 195 GLU B O 1
ATOM 7762 N N . LEU B 1 196 ? -2.932 -17.087 10.737 1 71.73 196 LEU B N 1
ATOM 7763 C CA . LEU B 1 196 ? -1.802 -17.968 11.006 1 71.73 196 LEU B CA 1
ATOM 7764 C C . LEU B 1 196 ? -0.716 -17.798 9.949 1 71.73 196 LEU B C 1
ATOM 7766 O O . LEU B 1 196 ? 0.475 -17.838 10.265 1 71.73 196 LEU B O 1
ATOM 7770 N N . ALA B 1 197 ? -1.097 -17.587 8.779 1 72.41 197 ALA B N 1
ATOM 7771 C CA . ALA B 1 197 ? -0.134 -17.389 7.699 1 72.41 197 ALA B CA 1
ATOM 7772 C C . ALA B 1 197 ? 0.635 -16.084 7.882 1 72.41 197 ALA B C 1
ATOM 7774 O O . ALA B 1 197 ? 1.832 -16.016 7.592 1 72.41 197 ALA B O 1
ATOM 7775 N N . LYS B 1 198 ? 0.037 -15.142 8.457 1 73.85 198 LYS B N 1
ATOM 7776 C CA . LYS B 1 198 ? 0.675 -13.844 8.656 1 73.85 198 LYS B CA 1
ATOM 7777 C C . LYS B 1 198 ? 1.723 -13.909 9.763 1 73.85 198 LYS B C 1
ATOM 7779 O O . LYS B 1 198 ? 2.762 -13.252 9.681 1 73.85 198 LYS B O 1
ATOM 7784 N N . THR B 1 199 ? 1.47 -14.768 10.715 1 74.38 199 THR B N 1
ATOM 7785 C CA . THR B 1 199 ? 2.354 -14.786 11.875 1 74.38 199 THR B CA 1
ATOM 7786 C C . THR B 1 199 ? 3.38 -15.91 11.756 1 74.38 199 THR B C 1
ATOM 7788 O O . THR B 1 199 ? 4.31 -15.996 12.56 1 74.38 199 THR B O 1
ATOM 7791 N N . SER B 1 200 ? 3.206 -16.658 10.713 1 72.84 200 SER B N 1
ATOM 7792 C CA . SER B 1 200 ? 4.131 -17.777 10.567 1 72.84 200 SER B CA 1
ATOM 7793 C C . SER B 1 200 ? 5.429 -17.338 9.897 1 72.84 200 SER B C 1
ATOM 7795 O O . SER B 1 200 ? 5.423 -16.45 9.042 1 72.84 200 SER B O 1
ATOM 7797 N N . PHE B 1 201 ? 6.543 -17.831 10.238 1 75.19 201 PHE B N 1
ATOM 7798 C CA . PHE B 1 201 ? 7.847 -17.536 9.657 1 75.19 201 PHE B CA 1
ATOM 7799 C C . PHE B 1 201 ? 8.025 -18.261 8.329 1 75.19 201 PHE B C 1
ATOM 7801 O O . PHE B 1 201 ? 8.995 -18.018 7.608 1 75.19 201 PHE B O 1
ATOM 7808 N N . ALA B 1 202 ? 7.046 -19.061 8.053 1 72.15 202 ALA B N 1
ATOM 7809 C CA . ALA B 1 202 ? 7.122 -19.776 6.781 1 72.15 202 ALA B CA 1
ATOM 7810 C C . ALA B 1 202 ? 6.609 -18.909 5.634 1 72.15 202 ALA B C 1
ATOM 7812 O O . ALA B 1 202 ? 7.05 -19.057 4.492 1 72.15 202 ALA B O 1
ATOM 7813 N N . ILE B 1 203 ? 5.671 -17.918 6.049 1 74.37 203 ILE B N 1
ATOM 7814 C CA . ILE B 1 203 ? 5.087 -17.159 4.949 1 74.37 203 ILE B CA 1
ATOM 7815 C C . ILE B 1 203 ? 5.183 -15.664 5.245 1 74.37 203 ILE B C 1
ATOM 7817 O O . ILE B 1 203 ? 5.997 -14.957 4.647 1 74.37 203 ILE B O 1
ATOM 7821 N N . GLY B 1 204 ? 4.422 -15.22 6.238 1 72.36 204 GLY B N 1
ATOM 7822 C CA . GLY B 1 204 ? 4.32 -13.793 6.498 1 72.36 204 GLY B CA 1
ATOM 7823 C C . GLY B 1 204 ? 5.625 -13.177 6.966 1 72.36 204 GLY B C 1
ATOM 7824 O O . GLY B 1 204 ? 6.07 -12.164 6.422 1 72.36 204 GLY B O 1
ATOM 7825 N N . LYS B 1 205 ? 6.3 -13.854 7.842 1 78.97 205 LYS B N 1
ATOM 7826 C CA . LYS B 1 205 ? 7.522 -13.304 8.42 1 78.97 205 LYS B CA 1
ATOM 7827 C C . LYS B 1 205 ? 8.76 -13.957 7.813 1 78.97 205 LYS B C 1
ATOM 7829 O O . LYS B 1 205 ? 9.872 -13.78 8.316 1 78.97 205 LYS B O 1
ATOM 7834 N N . ASN B 1 206 ? 8.495 -14.662 6.747 1 81.27 206 ASN B N 1
ATOM 7835 C CA . ASN B 1 206 ? 9.575 -15.419 6.123 1 81.27 206 ASN B CA 1
ATOM 7836 C C . ASN B 1 206 ? 10.668 -14.498 5.587 1 81.27 206 ASN B C 1
ATOM 7838 O O . ASN B 1 206 ? 11.857 -14.788 5.733 1 81.27 206 ASN B O 1
ATOM 7842 N N . PRO B 1 207 ? 10.273 -13.337 4.981 1 81.95 207 PRO B N 1
ATOM 7843 C CA . PRO B 1 207 ? 11.328 -12.475 4.442 1 81.95 207 PRO B CA 1
ATOM 7844 C C . PRO B 1 207 ? 12.252 -11.926 5.527 1 81.95 207 PRO B C 1
ATOM 7846 O O . PRO B 1 207 ? 13.456 -11.778 5.301 1 81.95 207 PRO B O 1
ATOM 7849 N N . HIS B 1 208 ? 11.696 -11.717 6.672 1 82.36 208 HIS B N 1
ATOM 7850 C CA . HIS B 1 208 ? 12.525 -11.235 7.771 1 82.36 208 HIS B CA 1
ATOM 7851 C C . HIS B 1 208 ? 13.473 -12.322 8.265 1 82.36 208 HIS B C 1
ATOM 7853 O O . HIS B 1 208 ? 14.613 -12.035 8.637 1 82.36 208 HIS B O 1
ATOM 7859 N N . LEU B 1 209 ? 12.966 -13.469 8.253 1 84.13 209 LEU B N 1
ATOM 7860 C CA . LEU B 1 209 ? 13.79 -14.599 8.669 1 84.13 209 LEU B CA 1
ATOM 7861 C C . LEU B 1 209 ? 14.918 -14.845 7.672 1 84.13 209 LEU B C 1
ATOM 7863 O O . LEU B 1 209 ? 16.057 -15.101 8.068 1 84.13 209 LEU B O 1
ATOM 7867 N N . VAL B 1 210 ? 14.592 -14.72 6.444 1 85.99 210 VAL B N 1
ATOM 7868 C CA . VAL B 1 210 ? 15.582 -14.991 5.407 1 85.99 210 VAL B CA 1
ATOM 7869 C C . VAL B 1 210 ? 16.687 -13.938 5.46 1 85.99 210 VAL B C 1
ATOM 7871 O O . VAL B 1 210 ? 17.868 -14.261 5.316 1 85.99 210 VAL B O 1
ATOM 7874 N N . VAL B 1 211 ? 16.348 -12.734 5.691 1 84.37 211 VAL B N 1
ATOM 7875 C CA . VAL B 1 211 ? 17.344 -11.67 5.763 1 84.37 211 VAL B CA 1
ATOM 7876 C C . VAL B 1 211 ? 18.255 -11.896 6.967 1 84.37 211 VAL B C 1
ATOM 7878 O O . VAL B 1 211 ? 19.478 -11.787 6.857 1 84.37 211 VAL B O 1
ATOM 7881 N N . GLY B 1 212 ? 17.635 -12.178 8.121 1 80.98 212 GLY B N 1
ATOM 7882 C CA . GLY B 1 212 ? 18.441 -12.456 9.299 1 80.98 212 GLY B CA 1
ATOM 7883 C C . GLY B 1 212 ? 19.336 -13.67 9.137 1 80.98 212 GLY B C 1
ATOM 7884 O O . GLY B 1 212 ? 20.506 -13.642 9.523 1 80.98 212 GLY B O 1
ATOM 7885 N N . TYR B 1 213 ? 18.831 -14.696 8.517 1 84.65 213 TYR B N 1
ATOM 7886 C CA . TYR B 1 213 ? 19.575 -15.927 8.274 1 84.65 213 TYR B CA 1
ATOM 7887 C C . TYR B 1 213 ? 20.724 -15.687 7.303 1 84.65 213 TYR B C 1
ATOM 7889 O O . TYR B 1 213 ? 21.844 -16.151 7.529 1 84.65 213 TYR B O 1
ATOM 7897 N N . THR B 1 214 ? 20.48 -14.978 6.282 1 85.93 214 THR B N 1
ATOM 7898 C CA . THR B 1 214 ? 21.501 -14.731 5.27 1 85.93 214 THR B CA 1
ATOM 7899 C C . THR B 1 214 ? 22.608 -13.84 5.824 1 85.93 214 THR B C 1
ATOM 7901 O O . THR B 1 214 ? 23.787 -14.049 5.529 1 85.93 214 THR B O 1
ATOM 7904 N N . ALA B 1 215 ? 22.188 -12.905 6.549 1 82.13 215 ALA B N 1
ATOM 7905 C CA . ALA B 1 215 ? 23.197 -12.036 7.148 1 82.13 215 ALA B CA 1
ATOM 7906 C C . ALA B 1 215 ? 24.104 -12.819 8.093 1 82.13 215 ALA B C 1
ATOM 7908 O O . ALA B 1 215 ? 25.317 -12.602 8.121 1 82.13 215 ALA B O 1
ATOM 7909 N N . GLN B 1 216 ? 23.555 -13.702 8.848 1 82.95 216 GLN B N 1
ATOM 7910 C CA . GLN B 1 216 ? 24.324 -14.514 9.785 1 82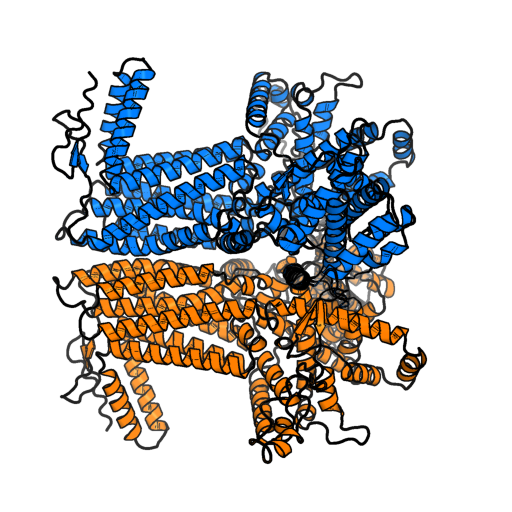.95 216 GLN B CA 1
ATOM 7911 C C . GLN B 1 216 ? 25.259 -15.468 9.048 1 82.95 216 GLN B C 1
ATOM 7913 O O . GLN B 1 216 ? 26.431 -15.6 9.409 1 82.95 216 GLN B O 1
ATOM 7918 N N . MET B 1 217 ? 24.723 -16.111 8.055 1 86.73 217 MET B N 1
ATOM 7919 C CA . MET B 1 217 ? 25.522 -17.077 7.307 1 86.73 217 MET B CA 1
ATOM 7920 C C . MET B 1 217 ? 26.641 -16.381 6.54 1 86.73 217 MET B C 1
ATOM 7922 O O . MET B 1 217 ? 27.741 -16.921 6.411 1 86.73 217 MET B O 1
ATOM 7926 N N . MET B 1 218 ? 26.344 -15.222 6.071 1 86.78 218 MET B N 1
ATOM 7927 C CA . MET B 1 218 ? 27.367 -14.466 5.353 1 86.78 218 MET B CA 1
ATOM 7928 C C . MET B 1 218 ? 28.463 -13.996 6.302 1 86.78 218 MET B C 1
ATOM 7930 O O . MET B 1 218 ? 29.641 -13.984 5.94 1 86.78 218 MET B O 1
ATOM 7934 N N . ALA B 1 219 ? 28.048 -13.603 7.431 1 81.23 219 ALA B N 1
ATOM 7935 C CA . ALA B 1 219 ? 29.04 -13.2 8.425 1 81.23 219 ALA B CA 1
ATOM 7936 C C . ALA B 1 219 ? 29.929 -14.376 8.82 1 81.23 219 ALA B C 1
ATOM 7938 O O . ALA B 1 219 ? 31.142 -14.218 8.981 1 81.23 219 ALA B O 1
ATOM 7939 N N . GLN B 1 220 ? 29.372 -15.512 8.916 1 82.26 220 GLN B N 1
ATOM 7940 C CA . GLN B 1 220 ? 30.136 -16.708 9.254 1 82.26 220 GLN B CA 1
ATOM 7941 C C . GLN B 1 220 ? 31.092 -17.087 8.126 1 82.26 220 GLN B C 1
ATOM 7943 O O . GLN B 1 220 ? 32.231 -17.485 8.378 1 82.26 220 GLN B O 1
ATOM 7948 N N . GLU B 1 221 ? 30.571 -16.957 6.919 1 84.55 221 GLU B N 1
ATOM 7949 C CA . GLU B 1 221 ? 31.412 -17.277 5.77 1 84.55 221 GLU B CA 1
ATOM 7950 C C . GLU B 1 221 ? 32.585 -16.307 5.657 1 84.55 221 GLU B C 1
ATOM 7952 O O . GLU B 1 221 ? 33.697 -16.707 5.307 1 84.55 221 GLU B O 1
ATOM 7957 N N . GLU B 1 222 ? 32.307 -15.098 5.963 1 82.46 222 GLU B N 1
ATOM 7958 C CA . GLU B 1 222 ? 33.379 -14.108 5.926 1 82.46 222 GLU B CA 1
ATOM 7959 C C . GLU B 1 222 ? 34.387 -14.344 7.047 1 82.46 222 GLU B C 1
ATOM 7961 O O . GLU B 1 222 ? 35.591 -14.166 6.854 1 82.46 222 GLU B O 1
ATOM 7966 N N . GLU B 1 223 ? 33.897 -14.727 8.163 1 77.81 223 GLU B N 1
ATOM 7967 C CA . GLU B 1 223 ? 34.793 -15.051 9.268 1 77.81 223 GLU B CA 1
ATOM 7968 C C . GLU B 1 223 ? 35.638 -16.282 8.952 1 77.81 223 GLU B C 1
ATOM 7970 O O . GLU B 1 223 ? 36.83 -16.319 9.262 1 77.81 223 GLU B O 1
ATOM 7975 N N . GLU B 1 224 ? 34.973 -17.216 8.365 1 76.8 224 GLU B N 1
ATOM 7976 C CA . GLU B 1 224 ? 35.7 -18.42 7.974 1 76.8 224 GLU B CA 1
ATOM 7977 C C . GLU B 1 224 ? 36.743 -18.112 6.904 1 76.8 224 GLU B C 1
ATOM 7979 O O . GLU B 1 224 ? 37.826 -18.701 6.897 1 76.8 224 GLU B O 1
ATOM 7984 N N . MET B 1 225 ? 36.367 -17.237 6.057 1 74.68 225 MET B N 1
ATOM 7985 C CA . MET B 1 225 ? 37.314 -16.838 5.02 1 74.68 225 MET B CA 1
ATOM 7986 C C . MET B 1 225 ? 38.482 -16.062 5.62 1 74.68 225 MET B C 1
ATOM 7988 O O . MET B 1 225 ? 39.604 -16.132 5.115 1 74.68 225 MET B O 1
ATOM 7992 N N . ARG B 1 226 ? 38.196 -15.296 6.676 1 63.34 226 ARG B N 1
ATOM 7993 C CA . ARG B 1 226 ? 39.257 -14.549 7.343 1 63.34 226 ARG B CA 1
ATOM 7994 C C . ARG B 1 226 ? 40.192 -15.485 8.102 1 63.34 226 ARG B C 1
ATOM 7996 O O . ARG B 1 226 ? 41.409 -15.293 8.097 1 63.34 226 ARG B O 1
ATOM 8003 N N . ASP B 1 227 ? 39.559 -16.391 8.896 1 62.14 227 ASP B N 1
ATOM 8004 C CA . ASP B 1 227 ? 40.364 -17.321 9.681 1 62.14 227 ASP B CA 1
ATOM 8005 C C . ASP B 1 227 ? 41.023 -18.368 8.786 1 62.14 227 ASP B C 1
ATOM 8007 O O . ASP B 1 227 ? 42.087 -18.894 9.116 1 62.14 227 ASP B O 1
ATOM 8011 N N . GLY B 1 228 ? 40.327 -19.04 7.878 1 52.1 228 GLY B N 1
ATOM 8012 C CA . GLY B 1 228 ? 40.872 -20.102 7.047 1 52.1 228 GLY B CA 1
ATOM 8013 C C . GLY B 1 228 ? 41.831 -19.596 5.986 1 52.1 228 GLY B C 1
ATOM 8014 O O . GLY B 1 228 ? 41.715 -18.457 5.528 1 52.1 228 GLY B O 1
ATOM 8015 N N . ASP B 1 229 ? 42.997 -20.26 5.771 1 44.79 229 ASP B N 1
ATOM 8016 C CA . ASP B 1 229 ? 44.145 -20.154 4.876 1 44.79 229 ASP B CA 1
ATOM 8017 C C . ASP B 1 229 ? 43.702 -19.836 3.45 1 44.79 229 ASP B C 1
ATOM 8019 O O . ASP B 1 229 ? 42.826 -20.508 2.902 1 44.79 229 ASP B O 1
ATOM 8023 N N . GLN B 1 230 ? 43.916 -18.612 2.836 1 46.64 230 GLN B N 1
ATOM 8024 C CA . GLN B 1 230 ? 43.986 -18.119 1.464 1 46.64 230 GLN B CA 1
ATOM 8025 C C . GLN B 1 230 ? 44.208 -19.264 0.479 1 46.64 230 GLN B C 1
ATOM 8027 O O . GLN B 1 230 ? 43.899 -19.138 -0.707 1 46.64 230 GLN B O 1
ATOM 8032 N N . ALA B 1 231 ? 44.913 -20.332 0.814 1 46.05 231 ALA B N 1
ATOM 8033 C CA . ALA B 1 231 ? 45.491 -21.351 -0.058 1 46.05 231 ALA B CA 1
ATOM 8034 C C . ALA B 1 231 ? 44.402 -22.204 -0.702 1 46.05 231 ALA B C 1
ATOM 8036 O O . ALA B 1 231 ? 44.497 -22.557 -1.88 1 46.05 231 ALA B O 1
ATOM 8037 N N . GLN B 1 232 ? 43.288 -22.567 0.013 1 45.02 232 GLN B N 1
ATOM 8038 C CA . GLN B 1 232 ? 42.332 -23.487 -0.593 1 45.02 232 GLN B CA 1
ATOM 8039 C C . GLN B 1 232 ? 41.411 -22.76 -1.569 1 45.02 232 GLN B C 1
ATOM 8041 O O . GLN B 1 232 ? 40.998 -23.328 -2.582 1 45.02 232 GLN B O 1
ATOM 8046 N N . ALA B 1 233 ? 40.979 -21.532 -1.408 1 47.55 233 ALA B N 1
ATOM 8047 C CA . ALA B 1 233 ? 40.225 -20.749 -2.383 1 47.55 233 ALA B CA 1
ATOM 8048 C C . ALA B 1 233 ? 40.998 -20.61 -3.691 1 47.55 233 ALA B C 1
ATOM 8050 O O . ALA B 1 233 ? 40.415 -20.685 -4.775 1 47.55 233 ALA B O 1
ATOM 8051 N N . GLN B 1 234 ? 42.348 -20.329 -3.557 1 45 234 GLN B N 1
ATOM 8052 C CA . GLN B 1 234 ? 43.222 -20.248 -4.722 1 45 234 GLN B CA 1
ATOM 8053 C C . GLN B 1 234 ? 43.366 -21.61 -5.396 1 45 234 GLN B C 1
ATOM 8055 O O . GLN B 1 234 ? 43.523 -21.69 -6.616 1 45 234 GLN B O 1
ATOM 8060 N N . ALA B 1 235 ? 43.558 -22.698 -4.669 1 45.11 235 ALA B N 1
ATOM 8061 C CA . ALA B 1 235 ? 43.786 -24.011 -5.265 1 45.11 235 ALA B CA 1
ATOM 8062 C C . ALA B 1 235 ? 42.548 -24.496 -6.015 1 45.11 235 ALA B C 1
ATOM 8064 O O . ALA B 1 235 ? 42.66 -25.134 -7.064 1 45.11 235 ALA B O 1
ATOM 8065 N N . GLN B 1 236 ? 41.31 -24.214 -5.431 1 46.39 236 GLN B N 1
ATOM 8066 C CA . GLN B 1 236 ? 40.112 -24.626 -6.154 1 46.39 236 GLN B CA 1
ATOM 8067 C C . GLN B 1 236 ? 39.877 -23.744 -7.377 1 46.39 236 GLN B C 1
ATOM 8069 O O . GLN B 1 236 ? 39.246 -24.171 -8.346 1 46.39 236 GLN B O 1
ATOM 8074 N N . ALA B 1 237 ? 40.255 -22.416 -7.399 1 45.85 237 ALA B N 1
ATOM 8075 C CA . ALA B 1 237 ? 40.314 -21.596 -8.606 1 45.85 237 ALA B CA 1
ATOM 8076 C C . ALA B 1 237 ? 41.277 -22.193 -9.628 1 45.85 237 ALA B C 1
ATOM 8078 O O . ALA B 1 237 ? 41.164 -21.927 -10.827 1 45.85 237 ALA B O 1
ATOM 8079 N N . ALA B 1 238 ? 42.416 -22.823 -9.191 1 40.49 238 ALA B N 1
ATOM 8080 C CA . ALA B 1 238 ? 43.461 -23.313 -10.086 1 40.49 238 ALA B CA 1
ATOM 8081 C C . ALA B 1 238 ? 42.99 -24.54 -10.86 1 40.49 238 ALA B C 1
ATOM 8083 O O . ALA B 1 238 ? 43.515 -24.844 -11.934 1 40.49 238 ALA B O 1
ATOM 8084 N N . ASP B 1 239 ? 42.489 -25.566 -10.06 1 43.19 239 ASP B N 1
ATOM 8085 C CA . ASP B 1 239 ? 42.42 -26.865 -10.722 1 43.19 239 ASP B CA 1
ATOM 8086 C C . ASP B 1 239 ? 41.233 -26.93 -11.682 1 43.19 239 ASP B C 1
ATOM 8088 O O . ASP B 1 239 ? 41.048 -27.928 -12.382 1 43.19 239 ASP B O 1
ATOM 8092 N N . GLY B 1 240 ? 40.801 -26.076 -12.711 1 44.81 240 GLY B N 1
ATOM 8093 C CA . GLY B 1 240 ? 40.273 -25.989 -14.063 1 44.81 240 GLY B CA 1
ATOM 8094 C C . GLY B 1 240 ? 38.913 -25.321 -14.131 1 44.81 240 GLY B C 1
ATOM 8095 O O . GLY B 1 240 ? 38.818 -24.12 -14.391 1 44.81 240 GLY B O 1
ATOM 8096 N N . THR B 1 241 ? 37.465 -26.002 -14.69 1 54.36 241 THR B N 1
ATOM 8097 C CA . THR B 1 241 ? 36.376 -25.459 -15.495 1 54.36 241 THR B CA 1
ATOM 8098 C C . THR B 1 241 ? 35.375 -24.713 -14.617 1 54.36 241 THR B C 1
ATOM 8100 O O . THR B 1 241 ? 35.069 -25.151 -13.506 1 54.36 241 THR B O 1
ATOM 8103 N N . ARG B 1 242 ? 35.093 -23.303 -14.834 1 59.43 242 ARG B N 1
ATOM 8104 C CA . ARG B 1 242 ? 34.063 -22.446 -14.256 1 59.43 242 ARG B CA 1
ATOM 8105 C C . ARG B 1 242 ? 32.866 -23.267 -13.788 1 59.43 242 ARG B C 1
ATOM 8107 O O . ARG B 1 242 ? 32.298 -22.997 -12.728 1 59.43 242 ARG B O 1
ATOM 8114 N N . LYS B 1 243 ? 32.686 -24.291 -14.379 1 63.72 243 LYS B N 1
ATOM 8115 C CA . LYS B 1 243 ? 31.547 -25.149 -14.064 1 63.72 243 LYS B CA 1
ATOM 8116 C C . LYS B 1 243 ? 31.788 -25.934 -12.778 1 63.72 243 LYS B C 1
ATOM 8118 O O . LYS B 1 243 ? 30.892 -26.053 -11.94 1 63.72 243 LYS B O 1
ATOM 8123 N N . SER B 1 244 ? 32.947 -26.39 -12.578 1 66.77 244 SER B N 1
ATOM 8124 C CA . SER B 1 244 ? 33.254 -27.207 -11.409 1 66.77 244 SER B CA 1
ATOM 8125 C C . SER B 1 244 ? 33.231 -26.375 -10.131 1 66.77 244 SER B C 1
ATOM 8127 O O . SER B 1 244 ? 32.729 -26.825 -9.099 1 66.77 244 SER B O 1
ATOM 8129 N N . ALA B 1 245 ? 33.618 -25.166 -10.233 1 68.58 245 ALA B N 1
ATOM 8130 C CA . ALA B 1 245 ? 33.622 -24.292 -9.062 1 68.58 245 ALA B CA 1
ATOM 8131 C C . ALA B 1 245 ? 32.2 -23.937 -8.639 1 68.58 245 ALA B C 1
ATOM 8133 O O . ALA B 1 245 ? 31.889 -23.911 -7.445 1 68.58 245 ALA B O 1
ATOM 8134 N N . ALA B 1 246 ? 31.371 -23.72 -9.638 1 74.15 246 ALA B N 1
ATOM 8135 C CA . ALA B 1 246 ? 29.984 -23.368 -9.345 1 74.15 246 ALA B CA 1
ATOM 8136 C C . ALA B 1 246 ? 29.236 -24.55 -8.735 1 74.15 246 ALA B C 1
ATOM 8138 O O . ALA B 1 246 ? 28.407 -24.373 -7.839 1 74.15 246 ALA B O 1
ATOM 8139 N N . LEU B 1 247 ? 29.675 -25.746 -9.202 1 77.47 247 LEU B N 1
ATOM 8140 C CA . LEU B 1 247 ? 29.018 -26.945 -8.693 1 77.47 247 LEU B CA 1
ATOM 8141 C C . LEU B 1 247 ? 29.416 -27.209 -7.245 1 77.47 247 LEU B C 1
ATOM 8143 O O . LEU B 1 247 ? 28.579 -27.601 -6.428 1 77.47 247 LEU B O 1
ATOM 8147 N N . VAL B 1 248 ? 30.619 -26.915 -6.952 1 78 248 VAL B N 1
ATOM 8148 C CA . VAL B 1 248 ? 31.082 -27.09 -5.58 1 78 248 VAL B CA 1
ATOM 8149 C C . VAL B 1 248 ? 30.429 -26.046 -4.677 1 78 248 VAL B C 1
ATOM 8151 O O . VAL B 1 248 ? 30.027 -26.353 -3.552 1 78 248 VAL B O 1
ATOM 8154 N N . SER B 1 249 ? 30.311 -24.934 -5.278 1 81.34 249 SER B N 1
ATOM 8155 C CA . SER B 1 249 ? 29.695 -23.865 -4.498 1 81.34 249 SER B CA 1
ATOM 8156 C C . SER B 1 249 ? 28.216 -24.143 -4.252 1 81.34 249 SER B C 1
ATOM 8158 O O . SER B 1 249 ? 27.678 -23.787 -3.202 1 81.34 249 SER B O 1
ATOM 8160 N N . LEU B 1 250 ? 27.677 -24.853 -5.166 1 85.82 250 LEU B N 1
ATOM 8161 C CA . LEU B 1 250 ? 26.259 -25.167 -5.022 1 85.82 250 LEU B CA 1
ATOM 8162 C C . LEU B 1 250 ? 26.051 -26.29 -4.012 1 85.82 250 LEU B C 1
ATOM 8164 O O . LEU B 1 250 ? 25.027 -26.332 -3.326 1 85.82 250 LEU B O 1
ATOM 8168 N N . SER B 1 251 ? 27.037 -27.143 -3.946 1 84.15 251 SER B N 1
ATOM 8169 C CA . SER B 1 251 ? 26.922 -28.25 -3.002 1 84.15 251 SER B CA 1
ATOM 8170 C C . SER B 1 251 ? 27.097 -27.771 -1.564 1 84.15 251 SER B C 1
ATOM 8172 O O . SER B 1 251 ? 26.621 -28.416 -0.628 1 84.15 251 SER B O 1
ATOM 8174 N N . LYS B 1 252 ? 27.655 -26.545 -1.411 1 84.96 252 LYS B N 1
ATOM 8175 C CA . LYS B 1 252 ? 27.846 -25.994 -0.072 1 84.96 252 LYS B CA 1
ATOM 8176 C C . LYS B 1 252 ? 26.95 -24.781 0.155 1 84.96 252 LYS B C 1
ATOM 8178 O O . LYS B 1 252 ? 27.167 -24.009 1.092 1 84.96 252 LYS B O 1
ATOM 8183 N N . CYS B 1 253 ? 26.007 -24.728 -0.75 1 89.48 253 CYS B N 1
ATOM 8184 C CA . CYS B 1 253 ? 25.157 -23.545 -0.683 1 89.48 253 CYS B CA 1
ATOM 8185 C C . CYS B 1 253 ? 24.179 -23.642 0.482 1 89.48 253 CYS B C 1
ATOM 8187 O O . CYS B 1 253 ? 23.456 -24.631 0.609 1 89.48 253 CYS B O 1
ATOM 8189 N N . TRP B 1 254 ? 24.163 -22.681 1.364 1 89.8 254 TRP B N 1
ATOM 8190 C CA . TRP B 1 254 ? 23.364 -22.704 2.584 1 89.8 254 TRP B CA 1
ATOM 8191 C C . TRP B 1 254 ? 22.01 -22.039 2.361 1 89.8 254 TRP B C 1
ATOM 8193 O O . TRP B 1 254 ? 21.269 -21.789 3.315 1 89.8 254 TRP B O 1
ATOM 8203 N N . TYR B 1 255 ? 21.691 -21.788 1.098 1 90.71 255 TYR B N 1
ATOM 8204 C CA . TYR B 1 255 ? 20.39 -21.18 0.845 1 90.71 255 TYR B CA 1
ATOM 8205 C C . TYR B 1 255 ? 19.262 -22.082 1.332 1 90.71 255 TYR B C 1
ATOM 8207 O O . TYR B 1 255 ? 19.253 -23.282 1.048 1 90.71 255 TYR B O 1
ATOM 8215 N N . ALA B 1 256 ? 18.384 -21.518 2.109 1 88.07 256 ALA B N 1
ATOM 8216 C CA . ALA B 1 256 ? 17.291 -22.297 2.685 1 88.07 256 ALA B CA 1
ATOM 8217 C C . ALA B 1 256 ? 16.193 -22.547 1.655 1 88.07 256 ALA B C 1
ATOM 8219 O O . ALA B 1 256 ? 15.749 -21.619 0.975 1 88.07 256 ALA B O 1
ATOM 8220 N N . VAL B 1 257 ? 15.842 -23.716 1.49 1 88.89 257 VAL B N 1
ATOM 8221 C CA . VAL B 1 257 ? 14.73 -24.056 0.609 1 88.89 257 VAL B CA 1
ATOM 8222 C C . VAL B 1 257 ? 13.448 -24.2 1.425 1 88.89 257 VAL B C 1
ATOM 8224 O O . VAL B 1 257 ? 12.49 -23.45 1.224 1 88.89 257 VAL B O 1
ATOM 8227 N N . MET B 1 258 ? 13.429 -25.093 2.363 1 83.51 258 MET B N 1
ATOM 8228 C CA . MET B 1 258 ? 12.261 -25.261 3.223 1 83.51 258 MET B CA 1
ATOM 8229 C C . MET B 1 258 ? 12.677 -25.684 4.628 1 83.51 258 MET B C 1
ATOM 8231 O O . MET B 1 258 ? 13.778 -26.203 4.824 1 83.51 258 MET B O 1
ATOM 8235 N N . GLY B 1 259 ? 11.798 -25.415 5.679 1 78.94 259 GLY B N 1
ATOM 8236 C CA . GLY B 1 259 ? 12.024 -25.816 7.059 1 78.94 259 GLY B CA 1
ATOM 8237 C C . GLY B 1 259 ? 12.372 -24.653 7.969 1 78.94 259 GLY B C 1
ATOM 8238 O O . GLY B 1 259 ? 12.855 -24.854 9.085 1 78.94 259 GLY B O 1
ATOM 8239 N N . GLU B 1 260 ? 12.156 -23.523 7.52 1 78.38 260 GLU B N 1
ATOM 8240 C CA . GLU B 1 260 ? 12.493 -22.34 8.306 1 78.38 260 GLU B CA 1
ATOM 8241 C C . GLU B 1 260 ? 11.542 -22.172 9.487 1 78.38 260 GLU B C 1
ATOM 8243 O O . GLU B 1 260 ? 11.877 -21.512 10.472 1 78.38 260 GLU B O 1
ATOM 8248 N N . GLU B 1 261 ? 10.406 -22.775 9.371 1 72.3 261 GLU B N 1
ATOM 8249 C CA . GLU B 1 261 ? 9.412 -22.649 10.433 1 72.3 261 GLU B CA 1
ATOM 8250 C C . GLU B 1 261 ? 9.891 -23.315 11.72 1 72.3 261 GLU B C 1
ATOM 8252 O O . GLU B 1 261 ? 9.454 -22.95 12.813 1 72.3 261 GLU B O 1
ATOM 8257 N N . LYS B 1 262 ? 10.807 -24.168 11.579 1 72.03 262 LYS B N 1
ATOM 8258 C CA . LYS B 1 262 ? 11.247 -24.924 12.748 1 72.03 262 LYS B CA 1
ATOM 8259 C C . LYS B 1 262 ? 12.515 -24.322 13.347 1 72.03 262 LYS B C 1
ATOM 8261 O O . LYS B 1 262 ? 13.045 -24.834 14.335 1 72.03 262 LYS B O 1
ATOM 8266 N N . LEU B 1 263 ? 12.903 -23.207 12.702 1 75.46 263 LEU B N 1
ATOM 8267 C CA . LEU B 1 263 ? 14.094 -22.553 13.232 1 75.46 263 LEU B CA 1
ATOM 8268 C C . LEU B 1 263 ? 13.769 -21.784 14.508 1 75.46 263 LEU B C 1
ATOM 8270 O O . LEU B 1 263 ? 12.688 -21.204 14.63 1 75.46 263 LEU B O 1
ATOM 8274 N N . LYS B 1 264 ? 14.583 -21.969 15.532 1 73.97 264 LYS B N 1
ATOM 8275 C CA . LYS B 1 264 ? 14.397 -21.239 16.783 1 73.97 264 LYS B CA 1
ATOM 8276 C C . LYS B 1 264 ? 15.205 -19.945 16.789 1 73.97 264 LYS B C 1
ATOM 8278 O O . LYS B 1 264 ? 16.367 -19.93 16.378 1 73.97 264 LYS B O 1
ATOM 8283 N N . TRP B 1 265 ? 14.523 -18.861 17.069 1 77.34 265 TRP B N 1
ATOM 8284 C CA . TRP B 1 265 ? 15.153 -17.547 17.155 1 77.34 265 TRP B CA 1
ATOM 8285 C C . TRP B 1 265 ? 15.583 -17.242 18.586 1 77.34 265 TRP B C 1
ATOM 8287 O O . TRP B 1 265 ? 14.826 -17.473 19.531 1 77.34 265 TRP B O 1
ATOM 8297 N N . LYS B 1 266 ? 16.824 -17.057 18.723 1 75.31 266 LYS B N 1
ATOM 8298 C CA . LYS B 1 266 ? 17.307 -16.678 20.047 1 75.31 266 LYS B CA 1
ATOM 8299 C C . LYS B 1 266 ? 17.907 -15.274 20.032 1 75.31 266 LYS B C 1
ATOM 8301 O O . LYS B 1 266 ? 18.59 -14.896 19.078 1 75.31 266 LYS B O 1
ATOM 8306 N N . ALA B 1 267 ? 17.532 -14.502 21.03 1 77.19 267 ALA B N 1
ATOM 8307 C CA . ALA B 1 267 ? 18.091 -13.162 21.188 1 77.19 267 ALA B CA 1
ATOM 8308 C C . ALA B 1 267 ? 19.494 -13.219 21.785 1 77.19 267 ALA B C 1
ATOM 8310 O O . ALA B 1 267 ? 19.751 -13.995 22.709 1 77.19 267 ALA B O 1
ATOM 8311 N N . GLY B 1 268 ? 20.458 -12.775 21.143 1 71.61 268 GLY B N 1
ATOM 8312 C CA . GLY B 1 268 ? 21.819 -12.736 21.656 1 71.61 268 GLY B CA 1
ATOM 8313 C C . GLY B 1 268 ? 22.425 -11.346 21.634 1 71.61 268 GLY B C 1
ATOM 8314 O O . GLY B 1 268 ? 21.705 -10.35 21.543 1 71.61 268 GLY B O 1
ATOM 8315 N N . ARG B 1 269 ? 23.733 -11.275 21.875 1 73.17 269 ARG B N 1
ATOM 8316 C CA . ARG B 1 269 ? 24.509 -10.043 21.969 1 73.17 269 ARG B CA 1
ATOM 8317 C C . ARG B 1 269 ? 24.475 -9.273 20.653 1 73.17 269 ARG B C 1
ATOM 8319 O O . ARG B 1 269 ? 24.542 -8.042 20.646 1 73.17 269 ARG B O 1
ATOM 8326 N N . ASP B 1 270 ? 24.328 -10.033 19.496 1 72.91 270 ASP B N 1
ATOM 8327 C CA . ASP B 1 270 ? 24.37 -9.382 18.191 1 72.91 270 ASP B CA 1
ATOM 8328 C C . ASP B 1 270 ? 22.975 -9.292 17.577 1 72.91 270 ASP B C 1
ATOM 8330 O O . ASP B 1 270 ? 22.835 -9.132 16.363 1 72.91 270 ASP B O 1
ATOM 8334 N N . GLY B 1 271 ? 22.071 -9.396 18.503 1 71.57 271 GLY B N 1
ATOM 8335 C CA . GLY B 1 271 ? 20.705 -9.326 18.008 1 71.57 271 GLY B CA 1
ATOM 8336 C C . GLY B 1 271 ? 20.01 -10.674 17.981 1 71.57 271 GLY B C 1
ATOM 8337 O O . GLY B 1 271 ? 20.152 -11.47 18.911 1 71.57 271 GLY B O 1
ATOM 8338 N N . CYS B 1 272 ? 19.227 -10.862 16.917 1 71.82 272 CYS B N 1
ATOM 8339 C CA . CYS B 1 272 ? 18.502 -12.122 16.794 1 71.82 272 CYS B CA 1
ATOM 8340 C C . CYS B 1 272 ? 19.259 -13.102 15.906 1 71.82 272 CYS B C 1
ATOM 8342 O O . CYS B 1 272 ? 19.732 -12.733 14.829 1 71.82 272 CYS B O 1
ATOM 8344 N N . SER B 1 273 ? 19.75 -14.179 16.521 1 75.95 273 SER B N 1
ATOM 8345 C CA . SER B 1 273 ? 20.424 -15.219 15.75 1 75.95 273 SER B CA 1
ATOM 8346 C C . SER B 1 273 ? 19.526 -16.438 15.563 1 75.95 273 SER B C 1
ATOM 8348 O O . SER B 1 273 ? 18.648 -16.701 16.387 1 75.95 273 SER B O 1
ATOM 8350 N N . VAL B 1 274 ? 19.518 -16.895 14.375 1 73.78 274 VAL B N 1
ATOM 8351 C CA . VAL B 1 274 ? 18.772 -18.114 14.078 1 73.78 274 VAL B CA 1
ATOM 8352 C C . VAL B 1 274 ? 19.576 -19.333 14.523 1 73.78 274 VAL B C 1
ATOM 8354 O O . VAL B 1 274 ? 20.741 -19.487 14.149 1 73.78 274 VAL B O 1
ATOM 8357 N N . GLN B 1 275 ? 19.169 -19.868 15.731 1 62.74 275 GLN B N 1
ATOM 8358 C CA . GLN B 1 275 ? 19.875 -21.076 16.145 1 62.74 275 GLN B CA 1
ATOM 8359 C C . GLN B 1 275 ? 19.533 -22.253 15.236 1 62.74 275 GLN B C 1
ATOM 8361 O O . GLN B 1 275 ? 18.361 -22.603 15.08 1 62.74 275 GLN B O 1
ATOM 8366 N N . LEU B 1 276 ? 20.32 -22.533 14.365 1 52.69 276 LEU B N 1
ATOM 8367 C CA . LEU B 1 276 ? 20.206 -23.762 13.586 1 52.69 276 LEU B CA 1
ATOM 8368 C C . LEU B 1 276 ? 20.317 -24.988 14.485 1 52.69 276 LEU B C 1
ATOM 8370 O O . LEU B 1 276 ? 21.247 -25.093 15.288 1 52.69 276 LEU B O 1
ATOM 8374 N N . LEU B 1 277 ? 19.241 -25.304 15.318 1 41.6 277 LEU B N 1
ATOM 8375 C CA . LEU B 1 277 ? 19.276 -26.417 16.26 1 41.6 277 LEU B CA 1
ATOM 8376 C C . LEU B 1 277 ? 20.256 -27.49 15.798 1 41.6 277 LEU B C 1
ATOM 8378 O O . LEU B 1 277 ? 20.149 -27.992 14.676 1 41.6 277 LEU B O 1
ATOM 8382 N N . PRO B 1 278 ? 21.418 -27.655 16.315 1 38.03 278 PRO B N 1
ATOM 8383 C CA . PRO B 1 278 ? 21.939 -29.022 16.24 1 38.03 278 PRO B CA 1
ATOM 8384 C C . PRO B 1 278 ? 20.979 -30.052 16.832 1 38.03 278 PRO B C 1
ATOM 8386 O O . PRO B 1 278 ? 20.161 -29.716 17.692 1 38.03 278 PRO B O 1
ATOM 8389 N N . LEU B 1 279 ? 20.708 -31.286 16.244 1 32.48 279 LEU B N 1
ATOM 8390 C CA . LEU B 1 279 ? 20.126 -32.472 16.863 1 32.48 279 LEU B CA 1
ATOM 8391 C C . LEU B 1 279 ? 20.463 -32.531 18.349 1 32.48 279 LEU B C 1
ATOM 8393 O O . LEU B 1 279 ? 21.44 -31.923 18.792 1 32.48 279 LEU B O 1
ATOM 8397 N N . PRO B 1 280 ? 20.133 -33.679 19.007 1 33.29 280 PRO B N 1
ATOM 8398 C CA . PRO B 1 280 ? 20.018 -34.107 20.403 1 33.29 280 PRO B CA 1
ATOM 8399 C C . PRO B 1 280 ? 21.312 -33.91 21.189 1 33.29 280 PRO B C 1
ATOM 8401 O O . PRO B 1 280 ? 21.43 -34.386 22.321 1 33.29 280 PRO B O 1
ATOM 8404 N N . ALA B 1 281 ? 22.464 -33.465 20.955 1 28.86 281 ALA B N 1
ATOM 8405 C CA . ALA B 1 281 ? 23.264 -34.242 21.9 1 28.86 281 ALA B CA 1
ATOM 8406 C C . ALA B 1 281 ? 22.771 -34.042 23.33 1 28.86 281 ALA B C 1
ATOM 8408 O O . ALA B 1 281 ? 22.682 -34.999 24.102 1 28.86 281 ALA B O 1
ATOM 8409 N N . GLU B 1 282 ? 23.013 -32.902 23.965 1 30.65 282 GLU B N 1
ATOM 8410 C CA . GLU B 1 282 ? 23.374 -32.984 25.377 1 30.65 282 GLU B CA 1
ATOM 8411 C C . GLU B 1 282 ? 22.133 -33.109 26.257 1 30.65 282 GLU B C 1
ATOM 8413 O O . GLU B 1 282 ? 21.205 -32.305 26.149 1 30.65 282 GLU B O 1
ATOM 8418 N N . THR B 1 283 ? 21.886 -34.347 26.768 1 30.11 283 THR B N 1
ATOM 8419 C CA . THR B 1 283 ? 21.174 -34.829 27.947 1 30.11 283 THR B CA 1
ATOM 8420 C C . THR B 1 283 ? 21.298 -33.835 29.098 1 30.11 283 THR B C 1
ATOM 8422 O O . THR B 1 283 ? 22.402 -33.569 29.579 1 30.11 283 THR B O 1
ATOM 8425 N N . ASP B 1 284 ? 20.637 -32.87 29.057 1 28.57 284 ASP B N 1
ATOM 8426 C CA . ASP B 1 284 ? 20.541 -32.26 30.38 1 28.57 284 ASP B CA 1
ATOM 8427 C C . ASP B 1 284 ? 20.389 -33.324 31.465 1 28.57 284 ASP B C 1
ATOM 8429 O O . ASP B 1 284 ? 19.526 -34.198 31.367 1 28.57 284 ASP B O 1
ATOM 8433 N N . PRO B 1 285 ? 21.484 -33.658 32.265 1 30.73 285 PRO B N 1
ATOM 8434 C CA . PRO B 1 285 ? 21.591 -34.67 33.319 1 30.73 285 PRO B CA 1
ATOM 8435 C C . PRO B 1 285 ? 20.357 -34.718 34.218 1 30.73 285 PRO B C 1
ATOM 8437 O O . PRO B 1 285 ? 20.066 -35.756 34.817 1 30.73 285 PRO B O 1
ATOM 8440 N N . GLU B 1 286 ? 19.862 -33.62 34.572 1 29.58 286 GLU B N 1
ATOM 8441 C CA . GLU B 1 286 ? 19.13 -33.764 35.827 1 29.58 286 GLU B CA 1
ATOM 8442 C C . GLU B 1 286 ? 17.821 -34.52 35.619 1 29.58 286 GLU B C 1
ATOM 8444 O O . GLU B 1 286 ? 17.181 -34.941 36.585 1 29.58 286 GLU B O 1
ATOM 8449 N N . GLY B 1 287 ? 17.163 -34.422 34.456 1 26.9 287 GLY B N 1
ATOM 8450 C CA . GLY B 1 287 ? 15.868 -35.074 34.568 1 26.9 287 GLY B CA 1
ATOM 8451 C C . GLY B 1 287 ? 15.956 -36.587 34.517 1 26.9 287 GLY B C 1
ATOM 8452 O O . GLY B 1 287 ? 14.964 -37.263 34.235 1 26.9 287 GLY B O 1
ATOM 8453 N N . LYS B 1 288 ? 17.093 -37.288 34.622 1 29.33 288 LYS B N 1
ATOM 8454 C CA . LYS B 1 288 ? 17.11 -38.746 34.705 1 29.33 288 LYS B CA 1
ATOM 8455 C C . LYS B 1 288 ? 16.245 -39.24 35.861 1 29.33 288 LYS B C 1
ATOM 8457 O O . LYS B 1 288 ? 16.131 -40.446 36.087 1 29.33 288 LYS B O 1
ATOM 8462 N N . LYS B 1 289 ? 16.07 -38.614 36.883 1 31.34 289 LYS B N 1
ATOM 8463 C CA . LYS B 1 289 ? 15.795 -39.589 37.934 1 31.34 289 LYS B CA 1
ATOM 8464 C C . LYS B 1 289 ? 14.558 -40.42 37.603 1 31.34 289 LYS B C 1
ATOM 8466 O O . LYS B 1 289 ? 14.526 -41.625 37.859 1 31.34 289 LYS B O 1
ATOM 8471 N N . MET B 1 290 ? 13.436 -39.953 37.437 1 25.12 290 MET B N 1
ATOM 8472 C CA . MET B 1 290 ? 12.379 -40.866 37.86 1 25.12 290 MET B CA 1
ATOM 8473 C C . MET B 1 290 ? 12.094 -41.906 36.781 1 25.12 290 MET B C 1
ATOM 8475 O O . MET B 1 290 ? 11.665 -43.02 37.084 1 25.12 290 MET B O 1
ATOM 8479 N N . LYS B 1 291 ? 11.735 -41.648 35.421 1 28.89 291 LYS B N 1
ATOM 8480 C CA . LYS B 1 291 ? 10.996 -42.679 34.697 1 28.89 291 LYS B CA 1
ATOM 8481 C C . LYS B 1 291 ? 11.94 -43.736 34.13 1 28.89 291 LYS B C 1
ATOM 8483 O O . LYS B 1 291 ? 12.469 -43.576 33.028 1 28.89 291 LYS B O 1
ATOM 8488 N N . LYS B 1 292 ? 12.923 -44.274 34.728 1 32.63 292 LYS B N 1
ATOM 8489 C CA . LYS B 1 292 ? 13.836 -45.351 34.357 1 32.63 292 LYS B CA 1
ATOM 8490 C C . LYS B 1 292 ? 13.068 -46.608 33.957 1 32.63 292 LYS B C 1
ATOM 8492 O O . LYS B 1 292 ? 13.576 -47.438 33.2 1 32.63 292 LYS B O 1
ATOM 8497 N N . LYS B 1 293 ? 12.149 -47.075 34.767 1 29.25 293 LYS B N 1
ATOM 8498 C CA . LYS B 1 293 ? 12.154 -48.531 34.877 1 29.25 293 LYS B CA 1
ATOM 8499 C C . LYS B 1 293 ? 11.798 -49.185 33.545 1 29.25 293 LYS B C 1
ATOM 8501 O O . LYS B 1 293 ? 12.461 -50.131 33.116 1 29.25 293 LYS B O 1
ATOM 8506 N N . LYS B 1 294 ? 10.471 -49.494 33.315 1 31.3 294 LYS B N 1
ATOM 8507 C CA . LYS B 1 294 ? 9.983 -50.678 32.613 1 31.3 294 LYS B CA 1
ATOM 8508 C C . LYS B 1 294 ? 10.179 -50.543 31.106 1 31.3 294 LYS B C 1
ATOM 8510 O O . LYS B 1 294 ? 10.185 -51.542 30.384 1 31.3 294 LYS B O 1
ATOM 8515 N N . MET B 1 295 ? 9.81 -49.36 30.543 1 31.82 295 MET B N 1
ATOM 8516 C CA . MET B 1 295 ? 9.671 -49.387 29.09 1 31.82 295 MET B CA 1
ATOM 8517 C C . MET B 1 295 ? 11.027 -49.573 28.417 1 31.82 295 MET B C 1
ATOM 8519 O O . MET B 1 295 ? 11.762 -48.605 28.214 1 31.82 295 MET B O 1
ATOM 8523 N N . THR B 1 296 ? 11.87 -50.506 28.846 1 29.97 296 THR B N 1
ATOM 8524 C CA . THR B 1 296 ? 13.303 -50.724 28.686 1 29.97 296 THR B CA 1
ATOM 8525 C C . THR B 1 296 ? 13.632 -51.125 27.251 1 29.97 296 THR B C 1
ATOM 8527 O O . THR B 1 296 ? 14.607 -50.64 26.673 1 29.97 296 THR B O 1
ATOM 8530 N N . LYS B 1 297 ? 13.366 -52.514 26.871 1 32.76 297 LYS B N 1
ATOM 8531 C CA . LYS B 1 297 ? 14.122 -53.257 25.867 1 32.76 297 LYS B CA 1
ATOM 8532 C C . LYS B 1 297 ? 13.799 -52.762 24.46 1 32.76 297 LYS B C 1
ATOM 8534 O O . LYS B 1 297 ? 14.696 -52.622 23.625 1 32.76 297 LYS B O 1
ATOM 8539 N N . LYS B 1 298 ? 12.472 -53.066 24.047 1 34.39 298 LYS B N 1
ATOM 8540 C CA . LYS B 1 298 ? 12.082 -52.883 22.652 1 34.39 298 LYS B CA 1
ATOM 8541 C C . LYS B 1 298 ? 12.286 -51.437 22.21 1 34.39 298 LYS B C 1
ATOM 8543 O O . LYS B 1 298 ? 12.227 -51.133 21.017 1 34.39 298 LYS B O 1
ATOM 8548 N N . LYS B 1 299 ? 12.369 -50.561 23.136 1 34.83 299 LYS B N 1
ATOM 8549 C CA . LYS B 1 299 ? 12.517 -49.132 22.88 1 34.83 299 LYS B CA 1
ATOM 8550 C C . LYS B 1 299 ? 13.945 -48.793 22.461 1 34.83 299 LYS B C 1
ATOM 8552 O O . LYS B 1 299 ? 14.237 -47.653 22.095 1 34.83 299 LYS B O 1
ATOM 8557 N N . LYS B 1 300 ? 14.892 -49.652 22.828 1 34.4 300 LYS B N 1
ATOM 8558 C CA . LYS B 1 300 ? 16.285 -49.278 22.597 1 34.4 300 LYS B CA 1
ATOM 8559 C C . LYS B 1 300 ? 16.635 -49.352 21.113 1 34.4 300 LYS B C 1
ATOM 8561 O O . LYS B 1 300 ? 17.436 -48.555 20.619 1 34.4 300 LYS B O 1
ATOM 8566 N N . LYS B 1 301 ? 16.351 -50.633 20.493 1 33.63 301 LYS B N 1
ATOM 8567 C CA . LYS B 1 301 ? 16.822 -50.788 19.12 1 33.63 301 LYS B CA 1
ATOM 8568 C C . LYS B 1 301 ? 16.258 -49.693 18.219 1 33.63 301 LYS B C 1
ATOM 8570 O O . LYS B 1 301 ? 16.914 -49.266 17.266 1 33.63 301 LYS B O 1
ATOM 8575 N N . LYS B 1 302 ? 14.937 -49.468 18.269 1 33.44 302 LYS B N 1
ATOM 8576 C CA . LYS B 1 302 ? 14.359 -48.435 17.414 1 33.44 302 LYS B CA 1
ATOM 8577 C C . LYS B 1 302 ? 14.925 -47.059 17.755 1 33.44 302 LYS B C 1
ATOM 8579 O O . LYS B 1 302 ? 14.756 -46.106 16.992 1 33.44 302 LYS B O 1
ATOM 8584 N N . GLU B 1 303 ? 15.366 -46.794 18.9 1 35.35 303 GLU B N 1
ATOM 8585 C CA . GLU B 1 303 ? 16.024 -45.544 19.268 1 35.35 303 GLU B CA 1
ATOM 8586 C C . GLU B 1 303 ? 17.401 -45.433 18.619 1 35.35 303 GLU B C 1
ATOM 8588 O O . GLU B 1 303 ? 17.871 -44.33 18.332 1 35.35 303 GLU B O 1
ATOM 8593 N N . GLU B 1 304 ? 18.315 -46.458 18.716 1 34.56 304 GLU B N 1
ATOM 8594 C CA . GLU B 1 304 ? 19.659 -46.369 18.153 1 34.56 304 GLU B CA 1
ATOM 8595 C C . GLU B 1 304 ? 19.612 -46.209 16.636 1 34.56 304 GLU B C 1
ATOM 8597 O O . GLU B 1 304 ? 20.601 -45.811 16.017 1 34.56 304 GLU B O 1
ATOM 8602 N N . GLU B 1 305 ? 18.881 -47.176 15.857 1 32.92 305 GLU B N 1
ATOM 8603 C CA . GLU B 1 305 ? 19.04 -46.996 14.417 1 32.92 305 GLU B CA 1
ATOM 8604 C C . GLU B 1 305 ? 18.922 -45.525 14.029 1 32.92 305 GLU B C 1
ATOM 8606 O O . GLU B 1 305 ? 19.787 -44.989 13.333 1 32.92 305 GLU B O 1
ATOM 8611 N N . GLU B 1 306 ? 17.805 -45.207 13.114 1 32.48 306 GLU B N 1
ATOM 8612 C CA . GLU B 1 306 ? 17.789 -43.99 12.308 1 32.48 306 GLU B CA 1
ATOM 8613 C C . GLU B 1 306 ? 17.828 -42.744 13.188 1 32.48 306 GLU B C 1
ATOM 8615 O O . GLU B 1 306 ? 16.789 -42.281 13.664 1 32.48 306 GLU B O 1
ATOM 8620 N N . GLU B 1 307 ? 18.218 -42.668 14.275 1 37.41 307 GLU B N 1
ATOM 8621 C CA . GLU B 1 307 ? 18.571 -41.315 14.694 1 37.41 307 GLU B CA 1
ATOM 8622 C C . GLU B 1 307 ? 19.084 -40.489 13.518 1 37.41 307 GLU B C 1
ATOM 8624 O O . GLU B 1 307 ? 20.293 -40.319 13.352 1 37.41 307 GLU B O 1
ATOM 8629 N N . VAL B 1 308 ? 18.993 -40.905 12.263 1 40.1 308 VAL B N 1
ATOM 8630 C CA . VAL B 1 308 ? 19.193 -40.032 11.111 1 40.1 308 VAL B CA 1
ATOM 8631 C C . VAL B 1 308 ? 18.725 -38.618 11.447 1 40.1 308 VAL B C 1
ATOM 8633 O O . VAL B 1 308 ? 17.539 -38.395 11.705 1 40.1 308 VAL B O 1
ATOM 8636 N N . LYS B 1 309 ? 19.455 -37.89 12.059 1 45.7 309 LYS B N 1
ATOM 8637 C CA . LYS B 1 309 ? 19.472 -36.448 12.285 1 45.7 309 LYS B CA 1
ATOM 8638 C C . LYS B 1 309 ? 18.723 -35.709 11.18 1 45.7 309 LYS B C 1
ATOM 8640 O O . LYS B 1 309 ? 19.261 -35.501 10.09 1 45.7 309 LYS B O 1
ATOM 8645 N N . THR B 1 310 ? 17.516 -35.836 11.066 1 55.22 310 THR B N 1
ATOM 8646 C CA . THR B 1 310 ? 16.67 -35.177 10.078 1 55.22 310 THR B CA 1
ATOM 8647 C C . THR B 1 310 ? 16.883 -33.666 10.104 1 55.22 310 THR B C 1
ATOM 8649 O O . THR B 1 310 ? 16.663 -33.021 11.131 1 55.22 310 THR B O 1
ATOM 8652 N N . LYS B 1 311 ? 17.82 -33.227 9.296 1 70.47 311 LYS B N 1
ATOM 8653 C CA . LYS B 1 311 ? 18.062 -31.803 9.087 1 70.47 311 LYS B CA 1
ATOM 8654 C C . LYS B 1 311 ? 16.75 -31.04 8.929 1 70.47 311 LYS B C 1
ATOM 8656 O O . LYS B 1 311 ? 15.903 -31.413 8.114 1 70.47 311 LYS B O 1
ATOM 8661 N N . THR B 1 312 ? 16.423 -30.276 9.964 1 75.56 312 THR B N 1
ATOM 8662 C CA . THR B 1 312 ? 15.182 -29.509 9.955 1 75.56 312 THR B CA 1
ATOM 8663 C C . THR B 1 312 ? 15.17 -28.515 8.797 1 75.56 312 THR B C 1
ATOM 8665 O O . THR B 1 312 ? 14.134 -28.306 8.163 1 75.56 312 THR B O 1
ATOM 8668 N N . LEU B 1 313 ? 16.388 -28.015 8.443 1 84.88 313 LEU B N 1
ATOM 8669 C CA . LEU B 1 313 ? 16.459 -27.057 7.345 1 84.88 313 LEU B CA 1
ATOM 8670 C C . LEU B 1 313 ? 17.093 -27.69 6.111 1 84.88 313 LEU B C 1
ATOM 8672 O O . LEU B 1 313 ? 18.187 -28.254 6.19 1 84.88 313 LEU B O 1
ATOM 8676 N N . ILE B 1 314 ? 16.363 -27.817 5.112 1 88.38 314 ILE B N 1
ATOM 8677 C CA . ILE B 1 314 ? 16.89 -28.331 3.852 1 88.38 314 ILE B CA 1
ATOM 8678 C C . ILE B 1 314 ? 17.438 -27.178 3.014 1 88.38 314 ILE B C 1
ATOM 8680 O O . ILE B 1 314 ? 16.752 -26.176 2.8 1 88.38 314 ILE B O 1
ATOM 8684 N N . THR B 1 315 ? 18.652 -27.281 2.674 1 90.89 315 THR B N 1
ATOM 8685 C CA . THR B 1 315 ? 19.309 -26.237 1.895 1 90.89 315 THR B CA 1
ATOM 8686 C C . THR B 1 315 ? 19.518 -26.69 0.453 1 90.89 315 THR B C 1
ATOM 8688 O O . THR B 1 315 ? 19.261 -27.848 0.117 1 90.89 315 THR B O 1
ATOM 8691 N N . VAL B 1 316 ? 19.842 -25.781 -0.437 1 91.81 316 VAL B N 1
ATOM 8692 C CA . VAL B 1 316 ? 20.145 -26.087 -1.831 1 91.81 316 VAL B CA 1
ATOM 8693 C C . VAL B 1 316 ? 21.322 -27.057 -1.903 1 91.81 316 VAL B C 1
ATOM 8695 O O . VAL B 1 316 ? 21.338 -27.963 -2.74 1 91.81 316 VAL B O 1
ATOM 8698 N N . GLY B 1 317 ? 22.245 -26.899 -0.979 1 89.47 317 GLY B N 1
ATOM 8699 C CA . GLY B 1 317 ? 23.394 -27.788 -0.925 1 89.47 317 GLY B CA 1
ATOM 8700 C C . GLY B 1 317 ? 23.019 -29.232 -0.651 1 89.47 317 GLY B C 1
ATOM 8701 O O . GLY B 1 317 ? 23.594 -30.15 -1.24 1 89.47 317 GLY B O 1
ATOM 8702 N N . ASP B 1 318 ? 22.022 -29.472 0.122 1 88.21 318 ASP B N 1
ATOM 8703 C CA . ASP B 1 318 ? 21.56 -30.821 0.434 1 88.21 318 ASP B CA 1
ATOM 8704 C C . ASP B 1 318 ? 20.99 -31.507 -0.806 1 88.21 318 ASP B C 1
ATOM 8706 O O . ASP B 1 318 ? 21.21 -32.701 -1.018 1 88.21 318 ASP B O 1
ATOM 8710 N N . ILE B 1 319 ? 20.299 -30.73 -1.589 1 88.94 319 ILE B N 1
ATOM 8711 C CA . ILE B 1 319 ? 19.666 -31.285 -2.78 1 88.94 319 ILE B CA 1
ATOM 8712 C C . ILE B 1 319 ? 20.727 -31.59 -3.834 1 88.94 319 ILE B C 1
ATOM 8714 O O . ILE B 1 319 ? 20.682 -32.636 -4.486 1 88.94 319 ILE B O 1
ATOM 8718 N N . TRP B 1 320 ? 21.663 -30.687 -3.951 1 87.76 320 TRP B N 1
ATOM 8719 C CA . TRP B 1 320 ? 22.718 -30.89 -4.938 1 87.76 320 TRP B CA 1
ATOM 8720 C C . TRP B 1 320 ? 23.659 -32.01 -4.507 1 87.76 320 TRP B C 1
ATOM 8722 O O . TRP B 1 320 ? 24.193 -32.738 -5.346 1 87.76 320 TRP B O 1
ATOM 8732 N N . GLU B 1 321 ? 23.842 -32.129 -3.188 1 84.61 321 GLU B N 1
ATOM 8733 C CA . GLU B 1 321 ? 24.636 -33.244 -2.681 1 84.61 321 GLU B CA 1
ATOM 8734 C C . GLU B 1 321 ? 23.94 -34.578 -2.934 1 84.61 321 GLU B C 1
ATOM 8736 O O . GLU B 1 321 ? 24.591 -35.571 -3.264 1 84.61 321 GLU B O 1
ATOM 8741 N N . LEU B 1 322 ? 22.647 -34.527 -2.765 1 84.68 322 LEU B N 1
ATOM 8742 C CA . LEU B 1 322 ? 21.861 -35.725 -3.035 1 84.68 322 LEU B CA 1
ATOM 8743 C C . LEU B 1 322 ? 21.906 -36.082 -4.517 1 84.68 322 LEU B C 1
ATOM 8745 O O . LEU B 1 322 ? 21.937 -37.262 -4.875 1 84.68 322 LEU B O 1
ATOM 8749 N N . ALA B 1 323 ? 22.017 -35.059 -5.372 1 82.32 323 ALA B N 1
ATOM 8750 C CA . ALA B 1 323 ? 22.009 -35.277 -6.816 1 82.32 323 ALA B CA 1
ATOM 8751 C C . ALA B 1 323 ? 23.374 -35.749 -7.308 1 82.32 323 ALA B C 1
ATOM 8753 O O . ALA B 1 323 ? 23.463 -36.547 -8.243 1 82.32 323 ALA B O 1
ATOM 8754 N N . GLU B 1 324 ? 24.579 -35.16 -6.75 1 74.55 324 GLU B N 1
ATOM 8755 C CA . GLU B 1 324 ? 25.915 -35.423 -7.276 1 74.55 324 GLU B CA 1
ATOM 8756 C C . GLU B 1 324 ? 26.585 -36.574 -6.532 1 74.55 324 GLU B C 1
ATOM 8758 O O . GLU B 1 324 ? 27.622 -37.08 -6.965 1 74.55 324 GLU B O 1
ATOM 8763 N N . SER B 1 325 ? 26.305 -36.922 -5.365 1 60.48 325 SER B N 1
ATOM 8764 C CA . SER B 1 325 ? 27.03 -37.983 -4.672 1 60.48 325 SER B CA 1
ATOM 8765 C C . SER B 1 325 ? 27.321 -39.154 -5.605 1 60.48 325 SER B C 1
ATOM 8767 O O . SER B 1 325 ? 27.977 -40.12 -5.21 1 60.48 325 SER B O 1
ATOM 8769 N N . GLY B 1 326 ? 27.094 -39.323 -6.98 1 42.48 326 GLY B N 1
ATOM 8770 C CA . GLY B 1 326 ? 27.621 -40.426 -7.768 1 42.48 326 GLY B CA 1
ATOM 8771 C C . GLY B 1 326 ? 29.096 -40.275 -8.092 1 42.48 326 GLY B C 1
ATOM 8772 O O . GLY B 1 326 ? 29.716 -41.197 -8.627 1 42.48 326 GLY B O 1
ATOM 8773 N N . ASN B 1 327 ? 29.758 -39.184 -8.462 1 39.28 327 ASN B N 1
ATOM 8774 C CA . ASN B 1 327 ? 31.017 -39.318 -9.186 1 39.28 327 ASN B CA 1
ATOM 8775 C C . ASN B 1 327 ? 32.114 -39.902 -8.301 1 39.28 327 ASN B C 1
ATOM 8777 O O . ASN B 1 327 ? 33.073 -40.493 -8.801 1 39.28 327 ASN B O 1
ATOM 8781 N N . CYS B 1 328 ? 32.688 -39.192 -7.204 1 35.94 328 CYS B N 1
ATOM 8782 C CA . CYS B 1 328 ? 33.989 -39.646 -6.726 1 35.94 328 CYS B CA 1
ATOM 8783 C C . CYS B 1 328 ? 33.845 -40.882 -5.846 1 35.94 328 CYS B C 1
ATOM 8785 O O . CYS B 1 328 ? 33.918 -40.788 -4.62 1 35.94 328 CYS B O 1
ATOM 8787 N N . GLY B 1 329 ? 33.521 -42.102 -6.168 1 42.15 329 GLY B N 1
ATOM 8788 C CA . GLY B 1 329 ? 33.47 -43.44 -5.6 1 42.15 329 GLY B CA 1
ATOM 8789 C C . GLY B 1 329 ? 32.189 -43.716 -4.837 1 42.15 329 GLY B C 1
ATOM 8790 O O . GLY B 1 329 ? 32.07 -44.74 -4.162 1 42.15 329 GLY B O 1
ATOM 8791 N N . ARG B 1 330 ? 31.668 -42.722 -4.221 1 46.21 330 ARG B N 1
ATOM 8792 C CA . ARG B 1 330 ? 30.536 -42.906 -3.319 1 46.21 330 ARG B CA 1
ATOM 8793 C C . ARG B 1 330 ? 29.279 -43.293 -4.089 1 46.21 330 ARG B C 1
ATOM 8795 O O . ARG B 1 330 ? 29.18 -43.044 -5.292 1 46.21 330 ARG B O 1
ATOM 8802 N N . PRO B 1 331 ? 28.099 -43.872 -3.247 1 47.03 331 PRO B N 1
ATOM 8803 C CA . PRO B 1 331 ? 26.862 -44.508 -3.705 1 47.03 331 PRO B CA 1
ATOM 8804 C C . PRO B 1 331 ? 26.095 -43.65 -4.71 1 47.03 331 PRO B C 1
ATOM 8806 O O . PRO B 1 331 ? 26.321 -42.44 -4.793 1 47.03 331 PRO B O 1
ATOM 8809 N N . ALA B 1 332 ? 25.111 -44.243 -5.618 1 51.96 332 ALA B N 1
ATOM 8810 C CA . ALA B 1 332 ? 24.289 -44.058 -6.811 1 51.96 332 ALA B CA 1
ATOM 8811 C C . ALA B 1 332 ? 23.499 -42.754 -6.735 1 51.96 332 ALA B C 1
ATOM 8813 O O . ALA B 1 332 ? 23.014 -42.376 -5.666 1 51.96 332 ALA B O 1
ATOM 8814 N N . ALA B 1 333 ? 23.898 -41.67 -7.663 1 64.23 333 ALA B N 1
ATOM 8815 C CA . ALA B 1 333 ? 23.06 -40.505 -7.934 1 64.23 333 ALA B CA 1
ATOM 8816 C C . ALA B 1 333 ? 21.581 -40.841 -7.76 1 64.23 333 ALA B C 1
ATOM 8818 O O . ALA B 1 333 ? 21.145 -41.943 -8.099 1 64.23 333 ALA B O 1
ATOM 8819 N N . ASP B 1 334 ? 20.935 -40.106 -6.919 1 77.85 334 ASP B N 1
ATOM 8820 C CA . ASP B 1 334 ? 19.503 -40.32 -6.735 1 77.85 334 ASP B CA 1
ATOM 8821 C C . ASP B 1 334 ? 18.787 -40.437 -8.079 1 77.85 334 ASP B C 1
ATOM 8823 O O . ASP B 1 334 ? 18.951 -39.581 -8.951 1 77.85 334 ASP B O 1
ATOM 8827 N N . PRO B 1 335 ? 18.323 -41.52 -8.424 1 81.09 335 PRO B N 1
ATOM 8828 C CA . PRO B 1 335 ? 17.721 -41.793 -9.731 1 81.09 335 PRO B CA 1
ATOM 8829 C C . PRO B 1 335 ? 16.664 -40.763 -10.121 1 81.09 335 PRO B C 1
ATOM 8831 O O . PRO B 1 335 ? 16.519 -40.438 -11.302 1 81.09 335 PRO B O 1
ATOM 8834 N N . LEU B 1 336 ? 16.007 -40.237 -9.169 1 83.5 336 LEU B N 1
ATOM 8835 C CA . LEU B 1 336 ? 14.953 -39.278 -9.482 1 83.5 336 LEU B CA 1
ATOM 8836 C C . LEU B 1 336 ? 15.546 -37.959 -9.967 1 83.5 336 LEU B C 1
ATOM 8838 O O . LEU B 1 336 ? 15.077 -37.388 -10.954 1 83.5 336 LEU B O 1
ATOM 8842 N N . LEU B 1 337 ? 16.568 -37.513 -9.293 1 85.03 337 LEU B N 1
ATOM 8843 C CA . LEU B 1 337 ? 17.164 -36.221 -9.614 1 85.03 337 LEU B CA 1
ATOM 8844 C C . LEU B 1 337 ? 18.04 -36.322 -10.859 1 85.03 337 LEU B C 1
ATOM 8846 O O . LEU B 1 337 ? 18.256 -35.326 -11.553 1 85.03 337 LEU B O 1
ATOM 8850 N N . ASP B 1 338 ? 18.502 -37.507 -11.122 1 80.96 338 ASP B N 1
ATOM 8851 C CA . ASP B 1 338 ? 19.292 -37.729 -12.33 1 80.96 338 ASP B CA 1
ATOM 8852 C C . ASP B 1 338 ? 18.4 -37.774 -13.568 1 80.96 338 ASP B C 1
ATOM 8854 O O . ASP B 1 338 ? 18.787 -37.294 -14.636 1 80.96 338 ASP B O 1
ATOM 8858 N N . ALA B 1 339 ? 17.205 -38.325 -13.331 1 80.62 339 ALA B N 1
ATOM 8859 C CA . ALA B 1 339 ? 16.267 -38.44 -14.445 1 80.62 339 ALA B CA 1
ATOM 8860 C C . ALA B 1 339 ? 15.618 -37.094 -14.757 1 80.62 339 ALA B C 1
ATOM 8862 O O . ALA B 1 339 ? 15.189 -36.852 -15.888 1 80.62 339 ALA B O 1
ATOM 8863 N N . ASN B 1 340 ? 15.602 -36.226 -13.791 1 85.13 340 ASN B N 1
ATOM 8864 C CA . ASN B 1 340 ? 14.944 -34.935 -13.961 1 85.13 340 ASN B CA 1
ATOM 8865 C C . ASN B 1 340 ? 15.809 -33.792 -13.439 1 85.13 340 ASN B C 1
ATOM 8867 O O . ASN B 1 340 ? 15.552 -33.256 -12.359 1 85.13 340 ASN B O 1
ATOM 8871 N N . PRO B 1 341 ? 16.701 -33.295 -14.211 1 81.5 341 PRO B N 1
ATOM 8872 C CA . PRO B 1 341 ? 17.593 -32.229 -13.749 1 81.5 341 PRO B CA 1
ATOM 8873 C C . PRO B 1 341 ? 16.859 -30.914 -13.497 1 81.5 341 PRO B C 1
ATOM 8875 O O . PRO B 1 341 ? 17.367 -30.046 -12.782 1 81.5 341 PRO B O 1
ATOM 8878 N N . ALA B 1 342 ? 15.657 -30.833 -14.028 1 84.95 342 ALA B N 1
ATOM 8879 C CA . ALA B 1 342 ? 14.89 -29.602 -13.854 1 84.95 342 ALA B CA 1
ATOM 8880 C C . ALA B 1 342 ? 14.455 -29.427 -12.402 1 84.95 342 ALA B C 1
ATOM 8882 O O . ALA B 1 342 ? 14.132 -28.317 -11.974 1 84.95 342 ALA B O 1
ATOM 8883 N N . LEU B 1 343 ? 14.549 -30.508 -11.704 1 88.87 343 LEU B N 1
ATOM 8884 C CA . LEU B 1 343 ? 14.118 -30.448 -10.312 1 88.87 343 LEU B CA 1
ATOM 8885 C C . LEU B 1 343 ? 15.151 -29.726 -9.454 1 88.87 343 LEU B C 1
ATOM 8887 O O . LEU B 1 343 ? 14.794 -29.011 -8.515 1 88.87 343 LEU B O 1
ATOM 8891 N N . LYS B 1 344 ? 16.435 -29.963 -9.814 1 88.29 344 LYS B N 1
ATOM 8892 C CA . LYS B 1 344 ? 17.49 -29.256 -9.092 1 88.29 344 LYS B CA 1
ATOM 8893 C C . LYS B 1 344 ? 17.39 -27.749 -9.311 1 88.29 344 LYS B C 1
ATOM 8895 O O . LYS B 1 344 ? 17.53 -26.969 -8.367 1 88.29 344 LYS B O 1
ATOM 8900 N N . ASP B 1 345 ? 17.031 -27.434 -10.505 1 89.46 345 ASP B N 1
ATOM 8901 C CA . ASP B 1 345 ? 16.909 -26.017 -10.834 1 89.46 345 ASP B CA 1
ATOM 8902 C C . ASP B 1 345 ? 15.667 -25.408 -10.187 1 89.46 345 ASP B C 1
ATOM 8904 O O . ASP B 1 345 ? 15.651 -24.22 -9.859 1 89.46 345 ASP B O 1
ATOM 8908 N N . LEU B 1 346 ? 14.727 -26.238 -10.039 1 90.29 346 LEU B N 1
ATOM 8909 C CA . LEU B 1 346 ? 13.518 -25.757 -9.382 1 90.29 346 LEU B CA 1
ATOM 8910 C C . LEU B 1 346 ? 13.796 -25.399 -7.926 1 90.29 346 LEU B C 1
ATOM 8912 O O . LEU B 1 346 ? 13.287 -24.396 -7.42 1 90.29 346 LEU B O 1
ATOM 8916 N N . CYS B 1 347 ? 14.599 -26.156 -7.303 1 90.76 347 CYS B N 1
ATOM 8917 C CA . CYS B 1 347 ? 14.94 -25.877 -5.912 1 90.76 347 CYS B CA 1
ATOM 8918 C C . CYS B 1 347 ? 15.801 -24.625 -5.802 1 90.76 347 CYS B C 1
ATOM 8920 O O . CYS B 1 347 ? 15.65 -23.843 -4.861 1 90.76 347 CYS B O 1
ATOM 8922 N N . LEU B 1 348 ? 16.661 -24.512 -6.779 1 92.03 348 LEU B N 1
ATOM 8923 C CA . LEU B 1 348 ? 17.456 -23.29 -6.808 1 92.03 348 LEU B CA 1
ATOM 8924 C C . LEU B 1 348 ? 16.57 -22.069 -7.031 1 92.03 348 LEU B C 1
ATOM 8926 O O . LEU B 1 348 ? 16.734 -21.047 -6.363 1 92.03 348 LEU B O 1
ATOM 8930 N N . SER B 1 349 ? 15.632 -22.236 -7.925 1 92.31 349 SER B N 1
ATOM 8931 C CA . SER B 1 349 ? 14.702 -21.143 -8.188 1 92.31 349 SER B CA 1
ATOM 8932 C C . SER B 1 349 ? 13.886 -20.801 -6.946 1 92.31 349 SER B C 1
ATOM 8934 O O . SER B 1 349 ? 13.596 -19.631 -6.69 1 92.31 349 SER B O 1
ATOM 8936 N N . PHE B 1 350 ? 13.616 -21.753 -6.192 1 90.98 350 PHE B N 1
ATOM 8937 C CA . PHE B 1 350 ? 12.83 -21.544 -4.982 1 90.98 350 PHE B CA 1
ATOM 8938 C C . PHE B 1 350 ? 13.639 -20.792 -3.933 1 90.98 350 PHE B C 1
ATOM 8940 O O . PHE B 1 350 ? 13.088 -19.997 -3.169 1 90.98 350 PHE B O 1
ATOM 8947 N N . ALA B 1 351 ? 14.855 -21.102 -3.899 1 91.51 351 ALA B N 1
ATOM 8948 C CA . ALA B 1 351 ? 15.726 -20.38 -2.976 1 91.51 351 ALA B CA 1
ATOM 8949 C C . ALA B 1 351 ? 15.911 -18.931 -3.416 1 91.51 351 ALA B C 1
ATOM 8951 O O . ALA B 1 351 ? 15.926 -18.02 -2.584 1 91.51 351 ALA B O 1
ATOM 8952 N N . LEU B 1 352 ? 16.017 -18.776 -4.699 1 92.45 352 LEU B N 1
ATOM 8953 C CA . LEU B 1 352 ? 16.184 -17.43 -5.236 1 92.45 352 LEU B CA 1
ATOM 8954 C C . LEU B 1 352 ? 14.903 -16.619 -5.079 1 92.45 352 LEU B C 1
ATOM 8956 O O . LEU B 1 352 ? 14.953 -15.402 -4.882 1 92.45 352 LEU B O 1
ATOM 8960 N N . PHE B 1 353 ? 13.82 -17.238 -5.153 1 89.86 353 PHE B N 1
ATOM 8961 C CA . PHE B 1 353 ? 12.521 -16.607 -4.951 1 89.86 353 PHE B CA 1
ATOM 8962 C C . PHE B 1 353 ? 12.441 -15.962 -3.573 1 89.86 353 PHE B C 1
ATOM 8964 O O . PHE B 1 353 ? 11.956 -14.836 -3.436 1 89.86 353 PHE B O 1
ATOM 8971 N N . LYS B 1 354 ? 12.961 -16.643 -2.603 1 87.38 354 LYS B N 1
ATOM 8972 C CA . LYS B 1 354 ? 12.93 -16.13 -1.236 1 87.38 354 LYS B CA 1
ATOM 8973 C C . LYS B 1 354 ? 13.796 -14.881 -1.097 1 87.38 354 LYS B C 1
ATOM 8975 O O . LYS B 1 354 ? 13.453 -13.961 -0.352 1 87.38 354 LYS B O 1
ATOM 8980 N N . LEU B 1 355 ? 14.818 -14.914 -1.862 1 90.68 355 LEU B N 1
ATOM 8981 C CA . LEU B 1 355 ? 15.69 -13.745 -1.83 1 90.68 355 LEU B CA 1
ATOM 8982 C C . LEU B 1 355 ? 15.064 -12.579 -2.586 1 90.68 355 LEU B C 1
ATOM 8984 O O . LEU B 1 355 ? 15.18 -11.426 -2.165 1 90.68 355 LEU B O 1
ATOM 8988 N N . LEU B 1 356 ? 14.405 -12.909 -3.669 1 90.55 356 LEU B N 1
ATOM 8989 C CA . LEU B 1 356 ? 13.755 -11.865 -4.454 1 90.55 356 LEU B CA 1
ATOM 8990 C C . LEU B 1 356 ? 12.562 -11.284 -3.703 1 90.55 356 LEU B C 1
ATOM 8992 O O . LEU B 1 356 ? 12.265 -10.094 -3.829 1 90.55 356 LEU B O 1
ATOM 8996 N N . ARG B 1 357 ? 11.93 -12.118 -2.985 1 86.17 357 ARG B N 1
ATOM 8997 C CA . ARG B 1 357 ? 10.786 -11.678 -2.193 1 86.17 357 ARG B CA 1
ATOM 8998 C C . ARG B 1 357 ? 11.203 -10.635 -1.161 1 86.17 357 ARG B C 1
ATOM 9000 O O . ARG B 1 357 ? 10.429 -9.733 -0.835 1 86.17 357 ARG B O 1
ATOM 9007 N N . THR B 1 358 ? 12.439 -10.721 -0.673 1 86.3 358 THR B N 1
ATOM 9008 C CA . THR B 1 358 ? 12.943 -9.735 0.277 1 86.3 358 THR B CA 1
ATOM 9009 C C . THR B 1 358 ? 13.053 -8.361 -0.377 1 86.3 358 THR B C 1
ATOM 9011 O O . THR B 1 358 ? 12.791 -7.34 0.263 1 86.3 358 THR B O 1
ATOM 9014 N N . ARG B 1 359 ? 13.317 -8.417 -1.609 1 86.8 359 ARG B N 1
ATOM 9015 C CA . ARG B 1 359 ? 13.401 -7.159 -2.342 1 86.8 359 ARG B CA 1
ATOM 9016 C C . ARG B 1 359 ? 12.017 -6.553 -2.55 1 86.8 359 ARG B C 1
ATOM 9018 O O . ARG B 1 359 ? 11.849 -5.334 -2.473 1 86.8 359 ARG B O 1
ATOM 9025 N N . PHE B 1 360 ? 11.054 -7.39 -2.725 1 83.11 360 PHE B N 1
ATOM 9026 C CA . PHE B 1 360 ? 9.687 -6.926 -2.928 1 83.11 360 PHE B CA 1
ATOM 9027 C C . PHE B 1 360 ? 9.125 -6.322 -1.647 1 83.11 360 PHE B C 1
ATOM 9029 O O . PHE B 1 360 ? 8.224 -5.481 -1.694 1 83.11 360 PHE B O 1
ATOM 9036 N N . GLU B 1 361 ? 9.724 -6.734 -0.556 1 78.58 361 GLU B N 1
ATOM 9037 C CA . GLU B 1 361 ? 9.282 -6.194 0.726 1 78.58 361 GLU B CA 1
ATOM 9038 C C . GLU B 1 361 ? 10.179 -5.047 1.181 1 78.58 361 GLU B C 1
ATOM 9040 O O . GLU B 1 361 ? 10.063 -4.571 2.313 1 78.58 361 GLU B O 1
ATOM 9045 N N . ASN B 1 362 ? 11.062 -4.57 0.336 1 77.43 362 ASN B N 1
ATOM 9046 C CA . ASN B 1 362 ? 11.957 -3.44 0.559 1 77.43 362 ASN B CA 1
ATOM 9047 C C . ASN B 1 362 ? 12.928 -3.712 1.705 1 77.43 362 ASN B C 1
ATOM 9049 O O . ASN B 1 362 ? 13.179 -2.835 2.533 1 77.43 362 ASN B O 1
ATOM 9053 N N . LEU B 1 363 ? 13.383 -4.925 1.796 1 79.57 363 LEU B N 1
ATOM 9054 C CA . LEU B 1 363 ? 14.397 -5.282 2.782 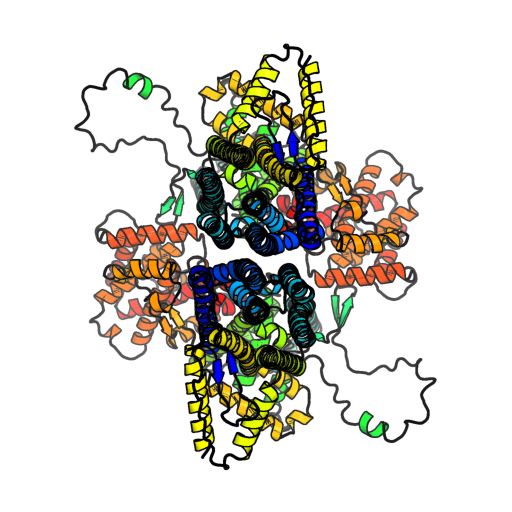1 79.57 363 LEU B CA 1
ATOM 9055 C C . LEU B 1 363 ? 15.785 -5.305 2.151 1 79.57 363 LEU B C 1
ATOM 9057 O O . LEU B 1 363 ? 15.924 -5.576 0.956 1 79.57 363 LEU B O 1
ATOM 9061 N N . PRO B 1 364 ? 16.69 -4.932 2.913 1 75.41 364 PRO B N 1
ATOM 9062 C CA . PRO B 1 364 ? 18.041 -4.879 2.349 1 75.41 364 PRO B CA 1
ATOM 9063 C C . PRO B 1 364 ? 18.618 -6.264 2.067 1 75.41 364 PRO B C 1
ATOM 9065 O O . PRO B 1 364 ? 18.372 -7.205 2.826 1 75.41 364 PRO B O 1
ATOM 9068 N N . VAL B 1 365 ? 19.197 -6.351 0.882 1 75.67 365 VAL B N 1
ATOM 9069 C CA . VAL B 1 365 ? 19.898 -7.588 0.554 1 75.67 365 VAL B CA 1
ATOM 9070 C C . VAL B 1 365 ? 21.404 -7.38 0.688 1 75.67 365 VAL B C 1
ATOM 9072 O O . VAL B 1 365 ? 21.933 -6.341 0.285 1 75.67 365 VAL B O 1
ATOM 9075 N N . HIS B 1 366 ? 22.038 -8.269 1.345 1 77.65 366 HIS B N 1
ATOM 9076 C CA . HIS B 1 366 ? 23.481 -8.21 1.551 1 77.65 366 HIS B CA 1
ATOM 9077 C C . HIS B 1 366 ? 24.23 -8.273 0.225 1 77.65 366 HIS B C 1
ATOM 9079 O O . HIS B 1 366 ? 23.858 -9.039 -0.667 1 77.65 366 HIS B O 1
ATOM 9085 N N . GLU B 1 367 ? 25.248 -7.554 0.051 1 79.72 367 GLU B N 1
ATOM 9086 C CA . GLU B 1 367 ? 26.033 -7.491 -1.178 1 79.72 367 GLU B CA 1
ATOM 9087 C C . GLU B 1 367 ? 26.742 -8.815 -1.448 1 79.72 367 GLU B C 1
ATOM 9089 O O . GLU B 1 367 ? 26.946 -9.191 -2.604 1 79.72 367 GLU B O 1
ATOM 9094 N N . GLY B 1 368 ? 27.002 -9.556 -0.418 1 84.1 368 GLY B N 1
ATOM 9095 C CA . GLY B 1 368 ? 27.682 -10.831 -0.586 1 84.1 368 GLY B CA 1
ATOM 9096 C C . GLY B 1 368 ? 26.821 -11.882 -1.26 1 84.1 368 GLY B C 1
ATOM 9097 O O . GLY B 1 368 ? 27.337 -12.776 -1.933 1 84.1 368 GLY B O 1
ATOM 9098 N N . VAL B 1 369 ? 25.61 -11.731 -1.143 1 88.67 369 VAL B N 1
ATOM 9099 C CA . VAL B 1 369 ? 24.681 -12.693 -1.728 1 88.67 369 VAL B CA 1
ATOM 9100 C C . VAL B 1 369 ? 24.629 -12.504 -3.243 1 88.67 369 VAL B C 1
ATOM 9102 O O . VAL B 1 369 ? 24.496 -13.476 -3.991 1 88.67 369 VAL B O 1
ATOM 9105 N N . ALA B 1 370 ? 24.832 -11.314 -3.707 1 89.45 370 ALA B N 1
ATOM 9106 C CA . ALA B 1 370 ? 24.821 -11.038 -5.141 1 89.45 370 ALA B CA 1
ATOM 9107 C C . ALA B 1 370 ? 26 -11.711 -5.838 1 89.45 370 ALA B C 1
ATOM 9109 O O . ALA B 1 370 ? 25.856 -12.241 -6.942 1 89.45 370 ALA B O 1
ATOM 9110 N N . ARG B 1 371 ? 27.121 -11.768 -5.181 1 87.68 371 ARG B N 1
ATOM 9111 C CA . ARG B 1 371 ? 28.302 -12.406 -5.754 1 87.68 371 ARG B CA 1
ATOM 9112 C C . ARG B 1 371 ? 28.098 -13.91 -5.894 1 87.68 371 ARG B C 1
ATOM 9114 O O . ARG B 1 371 ? 28.464 -14.499 -6.914 1 87.68 371 ARG B O 1
ATOM 9121 N N . LYS B 1 372 ? 27.553 -14.459 -4.954 1 87.68 372 LYS B N 1
ATOM 9122 C CA . LYS B 1 372 ? 27.285 -15.894 -4.995 1 87.68 372 LYS B CA 1
ATOM 9123 C C . LYS B 1 372 ? 26.256 -16.23 -6.071 1 87.68 372 LYS B C 1
ATOM 9125 O O . LYS B 1 372 ? 26.409 -17.214 -6.797 1 87.68 372 LYS B O 1
ATOM 9130 N N . ASN B 1 373 ? 25.288 -15.391 -6.158 1 91.31 373 ASN B N 1
ATOM 9131 C CA . ASN B 1 373 ? 24.229 -15.624 -7.134 1 91.31 373 ASN B CA 1
ATOM 9132 C C . ASN B 1 373 ? 24.752 -15.517 -8.564 1 91.31 373 ASN B C 1
ATOM 9134 O O . ASN B 1 373 ? 24.268 -16.212 -9.46 1 91.31 373 ASN B O 1
ATOM 9138 N N . ARG B 1 374 ? 25.748 -14.705 -8.78 1 89.49 374 ARG B N 1
ATOM 9139 C CA . ARG B 1 374 ? 26.342 -14.583 -10.107 1 89.49 374 ARG B CA 1
ATOM 9140 C C . ARG B 1 374 ? 26.922 -15.915 -10.572 1 89.49 374 ARG B C 1
ATOM 9142 O O . ARG B 1 374 ? 26.753 -16.3 -11.731 1 89.49 374 ARG B O 1
ATOM 9149 N N . GLY B 1 375 ? 27.474 -16.562 -9.612 1 85.88 375 GLY B N 1
ATOM 9150 C CA . GLY B 1 375 ? 28.038 -17.861 -9.943 1 85.88 375 GLY B CA 1
ATOM 9151 C C . GLY B 1 375 ? 26.986 -18.899 -10.285 1 85.88 375 GLY B C 1
ATOM 9152 O O . GLY B 1 375 ? 27.166 -19.691 -11.213 1 85.88 375 GLY B O 1
ATOM 9153 N N . PHE B 1 376 ? 25.88 -18.796 -9.668 1 88.55 376 PHE B N 1
ATOM 9154 C CA . PHE B 1 376 ? 24.823 -19.783 -9.853 1 88.55 376 PHE B CA 1
ATOM 9155 C C . PHE B 1 376 ? 24.07 -19.533 -11.154 1 88.55 376 PHE B C 1
ATOM 9157 O O . PHE B 1 376 ? 23.609 -20.475 -11.803 1 88.55 376 PHE B O 1
ATOM 9164 N N . ILE B 1 377 ? 24.003 -18.272 -11.552 1 88.21 377 ILE B N 1
ATOM 9165 C CA . ILE B 1 377 ? 23.146 -17.917 -12.678 1 88.21 377 ILE B CA 1
ATOM 9166 C C . ILE B 1 377 ? 23.963 -17.915 -13.968 1 88.21 377 ILE B C 1
ATOM 9168 O O . ILE B 1 377 ? 23.507 -18.413 -15 1 88.21 377 ILE B O 1
ATOM 9172 N N . PHE B 1 378 ? 25.208 -17.479 -13.886 1 86.62 378 PHE B N 1
ATOM 9173 C CA . PHE B 1 378 ? 25.933 -17.245 -15.129 1 86.62 378 PHE B CA 1
ATOM 9174 C C . PHE B 1 378 ? 26.969 -18.338 -15.366 1 86.62 378 PHE B C 1
ATOM 9176 O O . PHE B 1 378 ? 27.461 -18.502 -16.484 1 86.62 378 PHE B O 1
ATOM 9183 N N . GLU B 1 379 ? 27.241 -19.19 -14.348 1 77.79 379 GLU B N 1
ATOM 9184 C CA . GLU B 1 379 ? 28.389 -20.074 -14.524 1 77.79 379 GLU B CA 1
ATOM 9185 C C . GLU B 1 379 ? 27.964 -21.54 -14.509 1 77.79 379 GLU B C 1
ATOM 9187 O O . GLU B 1 379 ? 28.8 -22.436 -14.643 1 77.79 379 GLU B O 1
ATOM 9192 N N . LEU B 1 380 ? 26.715 -21.896 -14.245 1 70.51 380 LEU B N 1
ATOM 9193 C CA . LEU B 1 380 ? 26.292 -23.288 -14.132 1 70.51 380 LEU B CA 1
ATOM 9194 C C . LEU B 1 380 ? 26.12 -23.917 -15.51 1 70.51 380 LEU B C 1
ATOM 9196 O O . LEU B 1 380 ? 25.889 -25.124 -15.622 1 70.51 380 LEU B O 1
ATOM 9200 N N . GLY B 1 381 ? 26.429 -23.333 -16.677 1 60.23 381 GLY B N 1
ATOM 9201 C CA . GLY B 1 381 ? 26.14 -23.921 -17.975 1 60.23 381 GLY B CA 1
ATOM 9202 C C . GLY B 1 381 ? 27.28 -24.762 -18.516 1 60.23 381 GLY B C 1
ATOM 9203 O O . GLY B 1 381 ? 28.395 -24.716 -17.992 1 60.23 381 GLY B O 1
ATOM 9204 N N . ASN B 1 382 ? 27.013 -25.942 -19.294 1 57.31 382 ASN B N 1
ATOM 9205 C CA . ASN B 1 382 ? 27.877 -26.931 -19.929 1 57.31 382 ASN B CA 1
ATOM 9206 C C . ASN B 1 382 ? 28.79 -26.292 -20.971 1 57.31 382 ASN B C 1
ATOM 9208 O O . ASN B 1 382 ? 29.266 -26.968 -21.884 1 57.31 382 ASN B O 1
ATOM 9212 N N . GLY B 1 383 ? 29.105 -24.952 -20.838 1 60 383 GLY B N 1
ATOM 9213 C CA . GLY B 1 383 ? 30.058 -24.366 -21.767 1 60 383 GLY B CA 1
ATOM 9214 C C . GLY B 1 383 ? 29.401 -23.765 -22.996 1 60 383 GLY B C 1
ATOM 9215 O O . GLY B 1 383 ? 30.028 -22.996 -23.728 1 60 383 GLY B O 1
ATOM 9216 N N . LYS B 1 384 ? 28.203 -24.214 -23.435 1 70.49 384 LYS B N 1
ATOM 9217 C CA . LYS B 1 384 ? 27.558 -23.605 -24.594 1 70.49 384 LYS B CA 1
ATOM 9218 C C . LYS B 1 384 ? 26.685 -22.424 -24.18 1 70.49 384 LYS B C 1
ATOM 9220 O O . LYS B 1 384 ? 25.772 -22.577 -23.365 1 70.49 384 LYS B O 1
ATOM 9225 N N . ASP B 1 385 ? 26.863 -21.346 -24.705 1 73.32 385 ASP B N 1
ATOM 9226 C CA . ASP B 1 385 ? 26.247 -20.073 -24.344 1 73.32 385 ASP B CA 1
ATOM 9227 C C . ASP B 1 385 ? 24.729 -20.134 -24.499 1 73.32 385 ASP B C 1
ATOM 9229 O O . ASP B 1 385 ? 23.993 -19.582 -23.679 1 73.32 385 ASP B O 1
ATOM 9233 N N . GLU B 1 386 ? 24.313 -20.827 -25.545 1 78.77 386 GLU B N 1
ATOM 9234 C CA . GLU B 1 386 ? 22.878 -20.861 -25.813 1 78.77 386 GLU B CA 1
ATOM 9235 C C . GLU B 1 386 ? 22.133 -21.644 -24.736 1 78.77 386 GLU B C 1
ATOM 9237 O O . GLU B 1 386 ? 21.081 -21.212 -24.262 1 78.77 386 GLU B O 1
ATOM 9242 N N . GLU B 1 387 ? 22.674 -22.7 -24.359 1 81.82 387 GLU B N 1
ATOM 9243 C CA . GLU B 1 387 ? 22.027 -23.531 -23.347 1 81.82 387 GLU B CA 1
ATOM 9244 C C . GLU B 1 387 ? 22.116 -22.888 -21.966 1 81.82 387 GLU B C 1
ATOM 9246 O O . GLU B 1 387 ? 21.182 -22.987 -21.168 1 81.82 387 GLU B O 1
ATOM 9251 N N . GLU B 1 388 ? 23.192 -22.207 -21.78 1 86.51 388 GLU B N 1
ATOM 9252 C CA . GLU B 1 388 ? 23.361 -21.523 -20.501 1 86.51 388 GLU B CA 1
ATOM 9253 C C . GLU B 1 388 ? 22.358 -20.383 -20.349 1 86.51 388 GLU B C 1
ATOM 9255 O O . GLU B 1 388 ? 21.79 -20.189 -19.272 1 86.51 388 GLU B O 1
ATOM 9260 N N . ALA B 1 389 ? 22.173 -19.719 -21.467 1 90.19 389 ALA B N 1
ATOM 9261 C CA . ALA B 1 389 ? 21.228 -18.606 -21.441 1 90.19 389 ALA B CA 1
ATOM 9262 C C . ALA B 1 389 ? 19.803 -19.102 -21.215 1 90.19 389 ALA B C 1
ATOM 9264 O O . ALA B 1 389 ? 19.054 -18.52 -20.426 1 90.19 389 ALA B O 1
ATOM 9265 N N . GLU B 1 390 ? 19.496 -20.149 -21.874 1 88.63 390 GLU B N 1
ATOM 9266 C CA . GLU B 1 390 ? 18.15 -20.697 -21.733 1 88.63 390 GLU B CA 1
ATOM 9267 C C . GLU B 1 390 ? 17.9 -21.189 -20.31 1 88.63 390 GLU B C 1
ATOM 9269 O O . GLU B 1 390 ? 16.816 -20.987 -19.759 1 88.63 390 GLU B O 1
ATOM 9274 N N . ARG B 1 391 ? 18.844 -21.796 -19.773 1 88.66 391 ARG B N 1
ATOM 9275 C CA . ARG B 1 391 ? 18.707 -22.278 -18.402 1 88.66 391 ARG B CA 1
ATOM 9276 C C . ARG B 1 391 ? 18.552 -21.117 -17.426 1 88.66 391 ARG B C 1
ATOM 9278 O O . ARG B 1 391 ? 17.7 -21.157 -16.536 1 88.66 391 ARG B O 1
ATOM 9285 N N . ALA B 1 392 ? 19.41 -20.148 -17.609 1 91.7 392 ALA B N 1
ATOM 9286 C CA . ALA B 1 392 ? 19.354 -18.996 -16.713 1 91.7 392 ALA B CA 1
ATOM 9287 C C . ALA B 1 392 ? 17.989 -18.317 -16.777 1 91.7 392 ALA B C 1
ATOM 9289 O O . ALA B 1 392 ? 17.421 -17.954 -15.744 1 91.7 392 ALA B O 1
ATOM 9290 N N . PHE B 1 393 ? 17.436 -18.191 -17.977 1 91.57 393 PHE B N 1
ATOM 9291 C CA . PHE B 1 393 ? 16.132 -17.559 -18.135 1 91.57 393 PHE B CA 1
ATOM 9292 C C . PHE B 1 393 ? 15.032 -18.429 -17.538 1 91.57 393 PHE B C 1
ATOM 9294 O O . PHE B 1 393 ? 14.075 -17.915 -16.956 1 91.57 393 PHE B O 1
ATOM 9301 N N . GLN B 1 394 ? 15.232 -19.687 -17.64 1 89.04 394 GLN B N 1
ATOM 9302 C CA . GLN B 1 394 ? 14.237 -20.585 -17.063 1 89.04 394 GLN B CA 1
ATOM 9303 C C . GLN B 1 394 ? 14.235 -20.499 -15.54 1 89.04 394 GLN B C 1
ATOM 9305 O O . GLN B 1 394 ? 13.174 -20.519 -14.913 1 89.04 394 GLN B O 1
ATOM 9310 N N . VAL B 1 395 ? 15.363 -20.411 -15.011 1 91.14 395 VAL B N 1
ATOM 9311 C CA . VAL B 1 395 ? 15.482 -20.324 -13.56 1 91.14 395 VAL B CA 1
ATOM 9312 C C . VAL B 1 395 ? 14.841 -19.03 -13.064 1 91.14 395 VAL B C 1
ATOM 9314 O O . VAL B 1 395 ? 14.07 -19.04 -12.102 1 91.14 395 VAL B O 1
ATOM 9317 N N . ILE B 1 396 ? 15.053 -17.983 -13.764 1 92.26 396 ILE B N 1
ATOM 9318 C CA . ILE B 1 396 ? 14.551 -16.682 -13.335 1 92.26 396 ILE B CA 1
ATOM 9319 C C . ILE B 1 396 ? 13.048 -16.598 -13.594 1 92.26 396 ILE B C 1
ATOM 9321 O O . ILE B 1 396 ? 12.309 -16.003 -12.806 1 92.26 396 ILE B O 1
ATOM 9325 N N . GLU B 1 397 ? 12.656 -17.189 -14.666 1 88.61 397 GLU B N 1
ATOM 9326 C CA . GLU B 1 397 ? 11.226 -17.2 -14.958 1 88.61 397 GLU B CA 1
ATOM 9327 C C . GLU B 1 397 ? 10.452 -17.978 -13.898 1 88.61 397 GLU B C 1
ATOM 9329 O O . GLU B 1 397 ? 9.355 -17.576 -13.503 1 88.61 397 GLU B O 1
ATOM 9334 N N . ARG B 1 398 ? 11.037 -18.997 -13.521 1 87.21 398 ARG B N 1
ATOM 9335 C CA . ARG B 1 398 ? 10.399 -19.782 -12.469 1 87.21 398 ARG B CA 1
ATOM 9336 C C . ARG B 1 398 ? 10.393 -19.023 -11.147 1 87.21 398 ARG B C 1
ATOM 9338 O O . ARG B 1 398 ? 9.432 -19.11 -10.38 1 87.21 398 ARG B O 1
ATOM 9345 N N . ASP B 1 399 ? 11.447 -18.355 -10.967 1 90.22 399 ASP B N 1
ATOM 9346 C CA . ASP B 1 399 ? 11.551 -17.508 -9.783 1 90.22 399 ASP B CA 1
ATOM 9347 C C . ASP B 1 399 ? 10.425 -16.477 -9.745 1 90.22 399 ASP B C 1
ATOM 9349 O O . ASP B 1 399 ? 9.741 -16.334 -8.73 1 90.22 399 ASP B O 1
ATOM 9353 N N . LEU B 1 400 ? 10.154 -15.893 -10.82 1 87.88 400 LEU B N 1
ATOM 9354 C CA . LEU B 1 400 ? 9.14 -14.847 -10.914 1 87.88 400 LEU B CA 1
ATOM 9355 C C . LEU B 1 400 ? 7.738 -15.442 -10.846 1 87.88 400 LEU B C 1
ATOM 9357 O O . LEU B 1 400 ? 6.824 -14.827 -10.292 1 87.88 400 LEU B O 1
ATOM 9361 N N . SER B 1 401 ? 7.674 -16.596 -11.4 1 82.07 401 SER B N 1
ATOM 9362 C CA . SER B 1 401 ? 6.38 -17.266 -11.325 1 82.07 401 SER B CA 1
ATOM 9363 C C . SER B 1 401 ? 6.027 -17.627 -9.886 1 82.07 401 SER B C 1
ATOM 9365 O O . SER B 1 401 ? 4.862 -17.554 -9.49 1 82.07 401 SER B O 1
ATOM 9367 N N . LEU B 1 402 ? 7.001 -17.945 -9.18 1 82.64 402 LEU B N 1
ATOM 9368 C CA . LEU B 1 402 ? 6.789 -18.279 -7.776 1 82.64 402 LEU B CA 1
ATOM 9369 C C . LEU B 1 402 ? 6.43 -17.036 -6.969 1 82.64 402 LEU B C 1
ATOM 9371 O O . LEU B 1 402 ? 5.613 -17.103 -6.049 1 82.64 402 LEU B O 1
ATOM 9375 N N . VAL B 1 403 ? 7.023 -15.961 -7.338 1 83.06 403 VAL B N 1
ATOM 9376 C CA . VAL B 1 403 ? 6.693 -14.708 -6.667 1 83.06 403 VAL B CA 1
ATOM 9377 C C . VAL B 1 403 ? 5.254 -14.313 -6.988 1 83.06 403 VAL B C 1
ATOM 9379 O O . VAL B 1 403 ? 4.502 -13.906 -6.099 1 83.06 403 VAL B O 1
ATOM 9382 N N . ALA B 1 404 ? 4.905 -14.45 -8.204 1 77.43 404 ALA B N 1
ATOM 9383 C CA . ALA B 1 404 ? 3.552 -14.104 -8.629 1 77.43 404 ALA B CA 1
ATOM 9384 C C . ALA B 1 404 ? 2.516 -14.981 -7.931 1 77.43 404 ALA B C 1
ATOM 9386 O O . ALA B 1 404 ? 1.465 -14.493 -7.507 1 77.43 404 ALA B O 1
ATOM 9387 N N . ASN B 1 405 ? 2.888 -16.191 -7.798 1 74.41 405 ASN B N 1
ATOM 9388 C CA . ASN B 1 405 ? 1.972 -17.123 -7.148 1 74.41 405 ASN B CA 1
ATOM 9389 C C . ASN B 1 405 ? 1.861 -16.847 -5.651 1 74.41 405 ASN B C 1
ATOM 9391 O O . ASN B 1 405 ? 0.802 -17.05 -5.054 1 74.41 405 ASN B O 1
ATOM 9395 N N . SER B 1 406 ? 2.922 -16.441 -5.09 1 73.89 406 SER B N 1
ATOM 9396 C CA . SER B 1 406 ? 2.916 -16.196 -3.651 1 73.89 406 SER B CA 1
ATOM 9397 C C . SER B 1 406 ? 2.068 -14.978 -3.301 1 73.89 406 SER B C 1
ATOM 9399 O O . SER B 1 406 ? 1.438 -14.937 -2.242 1 73.89 406 SER B O 1
ATOM 9401 N N . TYR B 1 407 ? 1.993 -14.019 -4.135 1 66.7 407 TYR B N 1
ATOM 9402 C CA . TYR B 1 407 ? 1.269 -12.791 -3.825 1 66.7 407 TYR B CA 1
ATOM 9403 C C . TYR B 1 407 ? -0.167 -12.862 -4.329 1 66.7 407 TYR B C 1
ATOM 9405 O O . TYR B 1 407 ? -1.062 -12.229 -3.765 1 66.7 407 TYR B O 1
ATOM 9413 N N . HIS B 1 408 ? -0.399 -13.591 -5.312 1 58.73 408 HIS B N 1
ATOM 9414 C CA . HIS B 1 408 ? -1.701 -13.475 -5.958 1 58.73 408 HIS B CA 1
ATOM 9415 C C . HIS B 1 408 ? -2.521 -14.748 -5.778 1 58.73 408 HIS B C 1
ATOM 9417 O O . HIS B 1 408 ? -3.715 -14.77 -6.084 1 58.73 408 HIS B O 1
ATOM 9423 N N . SER B 1 409 ? -1.842 -15.752 -5.468 1 56.54 409 SER B N 1
ATOM 9424 C CA . SER B 1 409 ? -2.622 -16.974 -5.303 1 56.54 409 SER B CA 1
ATOM 9425 C C . SER B 1 409 ? -2.885 -17.266 -3.83 1 56.54 409 SER B C 1
ATOM 9427 O O . SER B 1 409 ? -1.953 -17.313 -3.024 1 56.54 409 SER B O 1
ATOM 9429 N N . ALA B 1 410 ? -4.158 -16.958 -3.391 1 51.9 410 ALA B N 1
ATOM 9430 C CA . ALA B 1 410 ? -4.589 -17.304 -2.039 1 51.9 410 ALA B CA 1
ATOM 9431 C C . ALA B 1 410 ? -4.139 -18.713 -1.664 1 51.9 410 ALA B C 1
ATOM 9433 O O . ALA B 1 410 ? -4.017 -19.039 -0.481 1 51.9 410 ALA B O 1
ATOM 9434 N N . SER B 1 411 ? -3.936 -19.546 -2.719 1 48.56 411 SER B N 1
ATOM 9435 C CA . SER B 1 411 ? -3.723 -20.972 -2.497 1 48.56 411 SER B CA 1
ATOM 9436 C C . SER B 1 411 ? -2.294 -21.254 -2.045 1 48.56 411 SER B C 1
ATOM 9438 O O . SER B 1 411 ? -2.014 -22.31 -1.474 1 48.56 411 SER B O 1
ATOM 9440 N N . VAL B 1 412 ? -1.419 -20.314 -2.486 1 51.09 412 VAL B N 1
ATOM 9441 C CA . VAL B 1 412 ? -0.017 -20.664 -2.289 1 51.09 412 VAL B CA 1
ATOM 9442 C C . VAL B 1 412 ? 0.364 -20.471 -0.823 1 51.09 412 VAL B C 1
ATOM 9444 O O . VAL B 1 412 ? 1.212 -21.194 -0.295 1 51.09 412 VAL B O 1
ATOM 9447 N N . ILE B 1 413 ? -0.357 -19.449 -0.205 1 50.33 413 ILE B N 1
ATOM 9448 C CA . ILE B 1 413 ? -0.014 -19.123 1.175 1 50.33 413 ILE B CA 1
ATOM 9449 C C . ILE B 1 413 ? -0.018 -20.393 2.022 1 50.33 413 ILE B C 1
ATOM 9451 O O . ILE B 1 413 ? 0.925 -20.647 2.775 1 50.33 413 ILE B O 1
ATOM 9455 N N . PRO B 1 414 ? -1.048 -21.195 1.767 1 47.09 414 PRO B N 1
ATOM 9456 C CA . PRO B 1 414 ? -1.072 -22.381 2.627 1 47.09 414 PRO B CA 1
ATOM 9457 C C . PRO B 1 414 ? -0.007 -23.407 2.246 1 47.09 414 PRO B C 1
ATOM 9459 O O . PRO B 1 414 ? 0.466 -24.158 3.103 1 47.09 414 PRO B O 1
ATOM 9462 N N . ALA B 1 415 ? 0.326 -23.402 0.979 1 47.55 415 ALA B N 1
ATOM 9463 C CA . ALA B 1 415 ? 1.231 -24.46 0.537 1 47.55 415 ALA B CA 1
ATOM 9464 C C . ALA B 1 415 ? 2.615 -24.293 1.159 1 47.55 415 ALA B C 1
ATOM 9466 O O . ALA B 1 415 ? 3.281 -25.28 1.48 1 47.55 415 ALA B O 1
ATOM 9467 N N . VAL B 1 416 ? 3.006 -22.974 1.11 1 49.61 416 VAL B N 1
ATOM 9468 C CA . VAL B 1 416 ? 4.377 -22.755 1.562 1 49.61 416 VAL B CA 1
ATOM 9469 C C . VAL B 1 416 ? 4.454 -22.92 3.078 1 49.61 416 VAL B C 1
ATOM 9471 O O . VAL B 1 416 ? 5.463 -23.393 3.606 1 49.61 416 VAL B O 1
ATOM 9474 N N . LEU B 1 417 ? 3.303 -22.247 3.683 1 46.5 417 LEU B N 1
ATOM 9475 C CA . LEU B 1 417 ? 3.385 -22.169 5.137 1 46.5 417 LEU B CA 1
ATOM 9476 C C . LEU B 1 417 ? 3.491 -23.56 5.752 1 46.5 417 LEU B C 1
ATOM 9478 O O . LEU B 1 417 ? 4.22 -23.76 6.726 1 46.5 417 LEU B O 1
ATOM 9482 N N . CYS B 1 418 ? 2.303 -24.403 5.39 1 48.91 418 CYS B N 1
ATOM 9483 C CA . CYS B 1 418 ? 2.063 -25.593 6.199 1 48.91 418 CYS B CA 1
ATOM 9484 C C . CYS B 1 418 ? 2.619 -26.837 5.516 1 48.91 418 CYS B C 1
ATOM 9486 O O . CYS B 1 418 ? 2.838 -26.839 4.303 1 48.91 418 CYS B O 1
ATOM 9488 N N . GLY B 1 419 ? 3.401 -27.582 6.277 1 55.53 419 GLY B N 1
ATOM 9489 C CA . GLY B 1 419 ? 3.718 -28.91 5.779 1 55.53 419 GLY B CA 1
ATOM 9490 C C . GLY B 1 419 ? 2.744 -29.4 4.723 1 55.53 419 GLY B C 1
ATOM 9491 O O . GLY B 1 419 ? 1.569 -29.028 4.736 1 55.53 419 GLY B O 1
ATOM 9492 N N . ALA B 1 420 ? 3.231 -29.731 3.503 1 59.19 420 ALA B N 1
ATOM 9493 C CA . ALA B 1 420 ? 2.452 -30.269 2.391 1 59.19 420 ALA B CA 1
ATOM 9494 C C . ALA B 1 420 ? 1.213 -31.005 2.894 1 59.19 420 ALA B C 1
ATOM 9496 O O . ALA B 1 420 ? 0.114 -30.813 2.37 1 59.19 420 ALA B O 1
ATOM 9497 N N . TRP B 1 421 ? 1.402 -31.654 4.001 1 60.81 421 TRP B N 1
ATOM 9498 C CA . TRP B 1 421 ? 0.324 -32.526 4.456 1 60.81 421 TRP B CA 1
ATOM 9499 C C . TRP B 1 421 ? -0.746 -31.728 5.194 1 60.81 421 TRP B C 1
ATOM 9501 O O . TRP B 1 421 ? -1.928 -32.079 5.154 1 60.81 421 TRP B O 1
ATOM 9511 N N . PHE B 1 422 ? -0.324 -30.686 5.767 1 61.24 422 PHE B N 1
ATOM 9512 C CA . PHE B 1 422 ? -1.3 -29.857 6.465 1 61.24 422 PHE B CA 1
ATOM 9513 C C . PHE B 1 422 ? -2.187 -29.114 5.472 1 61.24 422 PHE B C 1
ATOM 9515 O O . PHE B 1 422 ? -3.404 -29.044 5.652 1 61.24 422 PHE B O 1
ATOM 9522 N N . LEU B 1 423 ? -1.629 -28.734 4.525 1 61.24 423 LEU B N 1
ATOM 9523 C CA . LEU B 1 423 ? -2.418 -27.991 3.549 1 61.24 423 LEU B CA 1
ATOM 9524 C C . LEU B 1 423 ? -3.354 -28.923 2.786 1 61.24 423 LEU B C 1
ATOM 9526 O O . LEU B 1 423 ? -4.506 -28.571 2.521 1 61.24 423 LEU B O 1
ATOM 9530 N N . VAL B 1 424 ? -2.696 -30.054 2.42 1 66.83 424 VAL B N 1
ATOM 9531 C CA . VAL B 1 424 ? -3.557 -31.032 1.763 1 66.83 424 VAL B CA 1
ATOM 9532 C C . VAL B 1 424 ? -4.724 -31.392 2.68 1 66.83 424 VAL B C 1
ATOM 9534 O O . VAL B 1 424 ? -5.873 -31.456 2.237 1 66.83 424 VAL B O 1
ATOM 9537 N N . GLY B 1 425 ? -4.291 -31.489 3.913 1 66.9 425 GLY B N 1
ATOM 9538 C CA . GLY B 1 425 ? -5.333 -31.795 4.88 1 66.9 425 GLY B CA 1
ATOM 9539 C C . GLY B 1 425 ? -6.36 -30.687 5.021 1 66.9 425 GLY B C 1
ATOM 9540 O O . GLY B 1 425 ? -7.564 -30.95 5.056 1 66.9 425 GLY B O 1
ATOM 9541 N N . ASN B 1 426 ? -5.864 -29.534 4.985 1 69.82 426 ASN B N 1
ATOM 9542 C CA . ASN B 1 426 ? -6.772 -28.398 5.104 1 69.82 426 ASN B CA 1
ATOM 9543 C C . ASN B 1 426 ? -7.654 -28.254 3.867 1 69.82 426 ASN B C 1
ATOM 9545 O O . ASN B 1 426 ? -8.849 -27.972 3.981 1 69.82 426 ASN B O 1
ATOM 9549 N N . SER B 1 427 ? -7.072 -28.459 2.767 1 70.15 427 SER B N 1
ATOM 9550 C CA . SER B 1 427 ? -7.867 -28.371 1.547 1 70.15 427 SER B CA 1
ATOM 9551 C C . SER B 1 427 ? -8.92 -29.472 1.492 1 70.15 427 SER B C 1
ATOM 9553 O O . SER B 1 427 ? -10.047 -29.24 1.049 1 70.15 427 SER B O 1
ATOM 9555 N N . ILE B 1 428 ? -8.503 -30.602 2.007 1 73.24 428 ILE B N 1
ATOM 9556 C CA . ILE B 1 428 ? -9.448 -31.713 2.039 1 73.24 428 ILE B CA 1
ATOM 9557 C C . ILE B 1 428 ? -10.557 -31.419 3.047 1 73.24 428 ILE B C 1
ATOM 9559 O O . ILE B 1 428 ? -11.729 -31.7 2.789 1 73.24 428 ILE B O 1
ATOM 9563 N N . LEU B 1 429 ? -10.145 -30.781 4.091 1 72.89 429 LEU B N 1
ATOM 9564 C CA . LEU B 1 429 ? -11.133 -30.433 5.105 1 72.89 429 LEU B CA 1
ATOM 9565 C C . LEU B 1 429 ? -12.124 -29.404 4.569 1 72.89 429 LEU B C 1
ATOM 9567 O O . LEU B 1 429 ? -13.332 -29.531 4.781 1 72.89 429 LEU B O 1
ATOM 9571 N N . VAL B 1 430 ? -11.62 -28.508 3.862 1 74.61 430 VAL B N 1
ATOM 9572 C CA . VAL B 1 430 ? -12.492 -27.486 3.294 1 74.61 430 VAL B CA 1
ATOM 9573 C C . VAL B 1 430 ? -13.417 -28.115 2.255 1 74.61 430 VAL B C 1
ATOM 9575 O O . VAL B 1 430 ? -14.601 -27.776 2.181 1 74.61 430 VAL B O 1
ATOM 9578 N N . LEU B 1 431 ? -12.899 -29.083 1.559 1 76.58 431 LEU B N 1
ATOM 9579 C CA . LEU B 1 431 ? -13.716 -29.78 0.572 1 76.58 431 LEU B CA 1
ATOM 9580 C C . LEU B 1 431 ? -14.797 -30.614 1.251 1 76.58 431 LEU B C 1
ATOM 9582 O O . LEU B 1 431 ? -15.937 -30.659 0.785 1 76.58 431 LEU B O 1
ATOM 9586 N N . LEU B 1 432 ? -14.395 -31.107 2.357 1 78.3 432 LEU B N 1
ATOM 9587 C CA . LEU B 1 432 ? -15.365 -31.911 3.093 1 78.3 432 LEU B CA 1
ATOM 9588 C C . LEU B 1 432 ? -16.465 -31.033 3.679 1 78.3 432 LEU B C 1
ATOM 9590 O O . LEU B 1 432 ? -17.639 -31.41 3.665 1 78.3 432 LEU B O 1
ATOM 9594 N N . ILE B 1 433 ? -16.127 -29.91 4.126 1 77.76 433 ILE B N 1
ATOM 9595 C CA . ILE B 1 433 ? -17.121 -28.988 4.664 1 77.76 433 ILE B CA 1
ATOM 9596 C C . ILE B 1 433 ? -18.057 -28.529 3.548 1 77.76 433 ILE B C 1
ATOM 9598 O O . ILE B 1 433 ? -19.273 -28.46 3.739 1 77.76 433 ILE B O 1
ATOM 9602 N N . THR B 1 434 ? -17.501 -28.34 2.497 1 76.52 434 THR B N 1
ATOM 9603 C CA . THR B 1 434 ? -18.303 -27.899 1.36 1 76.52 434 THR B CA 1
ATOM 9604 C C . THR B 1 434 ? -19.242 -29.009 0.898 1 76.52 434 THR B C 1
ATOM 9606 O O . THR B 1 434 ? -20.397 -28.75 0.555 1 76.52 434 THR B O 1
ATOM 9609 N N . LEU B 1 435 ? -18.736 -30.219 0.915 1 77.83 435 LEU B N 1
ATOM 9610 C CA . LEU B 1 435 ? -19.577 -31.351 0.542 1 77.83 435 LEU B CA 1
ATOM 9611 C C . LEU B 1 435 ? -20.704 -31.546 1.55 1 77.83 435 LEU B C 1
ATOM 9613 O O . LEU B 1 435 ? -21.841 -31.835 1.169 1 77.83 435 LEU B O 1
ATOM 9617 N N . ASN B 1 436 ? -20.406 -31.357 2.773 1 77.03 436 ASN B N 1
ATOM 9618 C CA . ASN B 1 436 ? -21.431 -31.446 3.808 1 77.03 436 ASN B CA 1
ATOM 9619 C C . ASN B 1 436 ? -22.469 -30.336 3.666 1 77.03 436 ASN B C 1
ATOM 9621 O O . ASN B 1 436 ? -23.658 -30.56 3.896 1 77.03 436 ASN B O 1
ATOM 9625 N N . GLN B 1 437 ? -22.025 -29.179 3.375 1 77.68 437 GLN B N 1
ATOM 9626 C CA . GLN B 1 437 ? -22.947 -28.076 3.126 1 77.68 437 GLN B CA 1
ATOM 9627 C C . GLN B 1 437 ? -23.866 -28.383 1.948 1 77.68 437 GLN B C 1
ATOM 9629 O O . GLN B 1 437 ? -25.071 -28.128 2.011 1 77.68 437 GLN B O 1
ATOM 9634 N N . ALA B 1 438 ? -23.293 -28.927 0.959 1 71.41 438 ALA B N 1
ATOM 9635 C CA . ALA B 1 438 ? -24.086 -29.311 -0.206 1 71.41 438 ALA B CA 1
ATOM 9636 C C . ALA B 1 438 ? -25.122 -30.37 0.161 1 71.41 438 ALA B C 1
ATOM 9638 O O . ALA B 1 438 ? -26.277 -30.29 -0.264 1 71.41 438 ALA B O 1
ATOM 9639 N N . PHE B 1 439 ? -24.737 -31.268 0.983 1 72.54 439 PHE B N 1
ATOM 9640 C CA . PHE B 1 439 ? -25.643 -32.315 1.439 1 72.54 439 PHE B CA 1
ATOM 9641 C C . PHE B 1 439 ? -26.783 -31.725 2.261 1 72.54 439 PHE B C 1
ATOM 9643 O O . PHE B 1 439 ? -27.942 -32.108 2.089 1 72.54 439 PHE B O 1
ATOM 9650 N N . MET B 1 440 ? -26.439 -30.786 3.079 1 75.23 440 MET B N 1
ATOM 9651 C CA . MET B 1 440 ? -27.457 -30.177 3.93 1 75.23 440 MET B CA 1
ATOM 9652 C C . MET B 1 440 ? -28.436 -29.351 3.102 1 75.23 440 MET B C 1
ATOM 9654 O O . MET B 1 440 ? -29.629 -29.308 3.405 1 75.23 440 MET B O 1
ATOM 9658 N N . VAL B 1 441 ? -27.974 -28.644 2.138 1 72.35 441 VAL B N 1
ATOM 9659 C CA . VAL B 1 441 ? -28.842 -27.865 1.261 1 72.35 441 VAL B CA 1
ATOM 9660 C C . VAL B 1 441 ? -29.832 -28.791 0.557 1 72.35 441 VAL B C 1
ATOM 9662 O O . VAL B 1 441 ? -31.026 -28.494 0.485 1 72.35 441 VAL B O 1
ATOM 9665 N N . ILE B 1 442 ? -29.343 -29.953 0.103 1 67.49 442 ILE B N 1
ATOM 9666 C CA . ILE B 1 442 ? -30.204 -30.923 -0.566 1 67.49 442 ILE B CA 1
ATOM 9667 C C . ILE B 1 442 ? -31.214 -31.49 0.428 1 67.49 442 ILE B C 1
ATOM 9669 O O . ILE B 1 442 ? -32.382 -31.691 0.09 1 67.49 442 ILE B O 1
ATOM 9673 N N . TYR B 1 443 ? -30.731 -31.616 1.642 1 67.64 443 TYR B N 1
ATOM 9674 C CA . TYR B 1 443 ? -31.591 -32.151 2.692 1 67.64 443 TYR B CA 1
ATOM 9675 C C . TYR B 1 443 ? -32.704 -31.169 3.038 1 67.64 443 TYR B C 1
ATOM 9677 O O . TYR B 1 443 ? -33.863 -31.563 3.186 1 67.64 443 TYR B O 1
ATOM 9685 N N . VAL B 1 444 ? -32.35 -29.898 3.222 1 67.43 444 VAL B N 1
ATOM 9686 C CA . VAL B 1 444 ? -33.317 -28.889 3.641 1 67.43 444 VAL B CA 1
ATOM 9687 C C . VAL B 1 444 ? -34.307 -28.62 2.511 1 67.43 444 VAL B C 1
ATOM 9689 O O . VAL B 1 444 ? -35.506 -28.461 2.752 1 67.43 444 VAL B O 1
ATOM 9692 N N . THR B 1 445 ? -33.777 -28.54 1.283 1 61.4 445 THR B N 1
ATOM 9693 C CA . THR B 1 445 ? -34.654 -28.232 0.159 1 61.4 445 THR B CA 1
ATOM 9694 C C . THR B 1 445 ? -35.493 -29.449 -0.222 1 61.4 445 THR B C 1
ATOM 9696 O O . THR B 1 445 ? -36.635 -29.308 -0.663 1 61.4 445 THR B O 1
ATOM 9699 N N . GLY B 1 446 ? -34.835 -30.714 -0.238 1 56.79 446 GLY B N 1
ATOM 9700 C CA . GLY B 1 446 ? -35.508 -31.909 -0.721 1 56.79 446 GLY B CA 1
ATOM 9701 C C . GLY B 1 446 ? -36.332 -32.603 0.348 1 56.79 446 GLY B C 1
ATOM 9702 O O . GLY B 1 446 ? -36.803 -33.724 0.145 1 56.79 446 GLY B O 1
ATOM 9703 N N . ASN B 1 447 ? -36.781 -31.76 1.482 1 50.73 447 ASN B N 1
ATOM 9704 C CA . ASN B 1 447 ? -37.551 -32.37 2.562 1 50.73 447 ASN B CA 1
ATOM 9705 C C . ASN B 1 447 ? -36.993 -33.738 2.944 1 50.73 447 ASN B C 1
ATOM 9707 O O . ASN B 1 447 ? -37.747 -34.701 3.092 1 50.73 447 ASN B O 1
ATOM 9711 N N . ALA B 1 448 ? -35.484 -33.902 3.205 1 47.13 448 ALA B N 1
ATOM 9712 C CA . ALA B 1 448 ? -34.786 -35.111 3.636 1 47.13 448 ALA B CA 1
ATOM 9713 C C . ALA B 1 448 ? -34.988 -36.247 2.638 1 47.13 448 ALA B C 1
ATOM 9715 O O . ALA B 1 448 ? -34.628 -37.394 2.913 1 47.13 448 ALA B O 1
ATOM 9716 N N . GLN B 1 449 ? -35.718 -35.993 1.619 1 45.78 449 GLN B N 1
ATOM 9717 C CA . GLN B 1 449 ? -36.002 -37.069 0.676 1 45.78 449 GLN B CA 1
ATOM 9718 C C . GLN B 1 449 ? -34.805 -37.335 -0.232 1 45.78 449 GLN B C 1
ATOM 9720 O O . GLN B 1 449 ? -34.824 -38.27 -1.035 1 45.78 449 GLN B O 1
ATOM 9725 N N . LEU B 1 450 ? -33.859 -36.495 -0.064 1 47.98 450 LEU B N 1
ATOM 9726 C CA . LEU B 1 450 ? -32.65 -36.644 -0.867 1 47.98 450 LEU B CA 1
ATOM 9727 C C . LEU B 1 450 ? -31.999 -38.001 -0.622 1 47.98 450 LEU B C 1
ATOM 9729 O O . LEU B 1 450 ? -31.471 -38.618 -1.55 1 47.98 450 LEU B O 1
ATOM 9733 N N . VAL B 1 451 ? -32.004 -38.333 0.665 1 48.07 451 VAL B N 1
ATOM 9734 C CA . VAL B 1 451 ? -31.412 -39.627 0.99 1 48.07 451 VAL B CA 1
ATOM 9735 C C . VAL B 1 451 ? -32.083 -40.724 0.167 1 48.07 451 VAL B C 1
ATOM 9737 O O . VAL B 1 451 ? -31.413 -41.633 -0.331 1 48.07 451 VAL B O 1
ATOM 9740 N N . THR B 1 452 ? -33.325 -40.502 0.113 1 46.06 452 THR B N 1
ATOM 9741 C CA . THR B 1 452 ? -34.035 -41.523 -0.649 1 46.06 452 THR B CA 1
ATOM 9742 C C . THR B 1 452 ? -33.686 -41.431 -2.132 1 46.06 452 THR B C 1
ATOM 9744 O O . THR B 1 452 ? -33.55 -42.454 -2.807 1 46.06 452 THR B O 1
ATOM 9747 N N . VAL B 1 453 ? -33.464 -40.223 -2.525 1 49.58 453 VAL B N 1
ATOM 9748 C CA . VAL B 1 453 ? -33.087 -40.035 -3.922 1 49.58 453 VAL B CA 1
ATOM 9749 C C . VAL B 1 453 ? -31.689 -40.602 -4.161 1 49.58 453 VAL B C 1
ATOM 9751 O O . VAL B 1 453 ? -31.458 -41.305 -5.147 1 49.58 453 VAL B O 1
ATOM 9754 N N . VAL B 1 454 ? -30.848 -40.221 -3.334 1 53.56 454 VAL B N 1
ATOM 9755 C CA . VAL B 1 454 ? -29.483 -40.721 -3.462 1 53.56 454 VAL B CA 1
ATOM 9756 C C . VAL B 1 454 ? -29.477 -42.243 -3.342 1 53.56 454 VAL B C 1
ATOM 9758 O O . VAL B 1 454 ? -28.756 -42.927 -4.073 1 53.56 454 VAL B O 1
ATOM 9761 N N . ALA B 1 455 ? -30.328 -42.716 -2.415 1 49.83 455 ALA B N 1
ATOM 9762 C CA . ALA B 1 455 ? -30.452 -44.163 -2.258 1 49.83 455 ALA B CA 1
ATOM 9763 C C . ALA B 1 455 ? -31.01 -44.806 -3.524 1 49.83 455 ALA B C 1
ATOM 9765 O O . ALA B 1 455 ? -30.548 -45.87 -3.943 1 49.83 455 ALA B O 1
ATOM 9766 N N . CYS B 1 456 ? -31.995 -44.088 -4.09 1 48.38 456 CYS B N 1
ATOM 9767 C CA . CYS B 1 456 ? -32.56 -44.596 -5.334 1 48.38 456 CYS B CA 1
ATOM 9768 C C . CYS B 1 456 ? -31.534 -44.545 -6.46 1 48.38 456 CYS B C 1
ATOM 9770 O O . CYS B 1 456 ? -31.423 -45.486 -7.248 1 48.38 456 CYS B O 1
ATOM 9772 N N . LEU B 1 457 ? -30.874 -43.458 -6.39 1 51.76 457 LEU B N 1
ATOM 9773 C CA . LEU B 1 457 ? -29.844 -43.332 -7.415 1 51.76 457 LEU B CA 1
ATOM 9774 C C . LEU B 1 457 ? -28.743 -44.367 -7.208 1 51.76 457 LEU B C 1
ATOM 9776 O O . LEU B 1 457 ? -28.258 -44.965 -8.172 1 51.76 457 LEU B O 1
ATOM 9780 N N . ALA B 1 458 ? -28.34 -44.432 -5.975 1 53.51 458 ALA B N 1
ATOM 9781 C CA . ALA B 1 458 ? -27.318 -45.423 -5.644 1 53.51 458 ALA B CA 1
ATOM 9782 C C . ALA B 1 458 ? -27.792 -46.833 -5.982 1 53.51 458 ALA B C 1
ATOM 9784 O O . ALA B 1 458 ? -27.019 -47.651 -6.487 1 53.51 458 ALA B O 1
ATOM 9785 N N . ARG B 1 459 ? -29.026 -47.148 -5.635 1 51.08 459 ARG B N 1
ATOM 9786 C CA . ARG B 1 459 ? -29.616 -48.438 -5.981 1 51.08 459 ARG B CA 1
ATOM 9787 C C . ARG B 1 459 ? -29.649 -48.638 -7.492 1 51.08 459 ARG B C 1
ATOM 9789 O O . ARG B 1 459 ? -29.364 -49.731 -7.985 1 51.08 459 ARG B O 1
ATOM 9796 N N . ASP B 1 460 ? -29.99 -47.525 -8.094 1 48.32 460 ASP B N 1
ATOM 9797 C CA . ASP B 1 460 ? -30.024 -47.626 -9.55 1 48.32 460 ASP B CA 1
ATOM 9798 C C . ASP B 1 460 ? -28.619 -47.81 -10.121 1 48.32 460 ASP B C 1
ATOM 9800 O O . ASP B 1 460 ? -28.42 -48.592 -11.052 1 48.32 460 ASP B O 1
ATOM 9804 N N . VAL B 1 461 ? -27.782 -46.97 -9.509 1 51.98 461 VAL B N 1
ATOM 9805 C CA . VAL B 1 461 ? -26.393 -47.132 -9.924 1 51.98 461 VAL B CA 1
ATOM 9806 C C . VAL B 1 461 ? -25.921 -48.55 -9.611 1 51.98 461 VAL B C 1
ATOM 9808 O O . VAL B 1 461 ? -25.214 -49.166 -10.412 1 51.98 461 VAL B O 1
ATOM 9811 N N . ALA B 1 462 ? -26.289 -48.912 -8.392 1 49.44 462 ALA B N 1
ATOM 9812 C CA . ALA B 1 462 ? -25.9 -50.262 -7.993 1 49.44 462 ALA B CA 1
ATOM 9813 C C . ALA B 1 462 ? -26.569 -51.31 -8.878 1 49.44 462 ALA B C 1
ATOM 9815 O O . ALA B 1 462 ? -25.963 -52.334 -9.203 1 49.44 462 ALA B O 1
ATOM 9816 N N . LYS B 1 463 ? -27.89 -51.167 -9.023 1 47.58 463 LYS B N 1
ATOM 9817 C CA . LYS B 1 463 ? -28.586 -52.144 -9.856 1 47.58 463 LYS B CA 1
ATOM 9818 C C . LYS B 1 463 ? -28.205 -51.984 -11.325 1 47.58 463 LYS B C 1
ATOM 9820 O O . LYS B 1 463 ? -28.467 -52.873 -12.139 1 47.58 463 LYS B O 1
ATOM 9825 N N . SER B 1 464 ? -28.064 -50.703 -11.68 1 41.81 464 SER B N 1
ATOM 9826 C CA . SER B 1 464 ? -27.676 -50.531 -13.077 1 41.81 464 SER B CA 1
ATOM 9827 C C . SER B 1 464 ? -26.364 -51.246 -13.379 1 41.81 464 SER B C 1
ATOM 9829 O O . SER B 1 464 ? -25.433 -51.214 -12.571 1 41.81 464 SER B O 1
ATOM 9831 N N . SER B 1 465 ? -26.397 -52.327 -14.115 1 42.32 465 SER B N 1
ATOM 9832 C CA . SER B 1 465 ? -25.33 -53.162 -14.658 1 42.32 465 SER B CA 1
ATOM 9833 C C . SER B 1 465 ? -24.057 -52.355 -14.885 1 42.32 465 SER B C 1
ATOM 9835 O O . SER B 1 465 ? -24.111 -51.135 -15.054 1 42.32 465 SER B O 1
ATOM 9837 N N . PRO B 1 466 ? -22.775 -53.069 -14.776 1 40.13 466 PRO B N 1
ATOM 9838 C CA . PRO B 1 466 ? -21.358 -52.705 -14.848 1 40.13 466 PRO B CA 1
ATOM 9839 C C . PRO B 1 466 ? -21.049 -51.764 -16.01 1 40.13 466 PRO B C 1
ATOM 9841 O O . PRO B 1 466 ? -19.892 -51.385 -16.211 1 40.13 466 PRO B O 1
ATOM 9844 N N . MET B 1 467 ? -21.882 -51.72 -17.102 1 39.04 467 MET B N 1
ATOM 9845 C CA . MET B 1 467 ? -21.226 -51.094 -18.246 1 39.04 467 MET B CA 1
ATOM 9846 C C . MET B 1 467 ? -21.19 -49.578 -18.091 1 39.04 467 MET B C 1
ATOM 9848 O O . MET B 1 467 ? -22.213 -48.955 -17.801 1 39.04 467 MET B O 1
ATOM 9852 N N . ALA B 1 468 ? -20.032 -48.926 -17.821 1 44.99 468 ALA B N 1
ATOM 9853 C CA . ALA B 1 468 ? -19.602 -47.543 -17.637 1 44.99 468 ALA B CA 1
ATOM 9854 C C . ALA B 1 468 ? -20.363 -46.603 -18.568 1 44.99 468 ALA B C 1
ATOM 9856 O O . ALA B 1 468 ? -20.747 -45.501 -18.169 1 44.99 468 ALA B O 1
ATOM 9857 N N . ALA B 1 469 ? -20.594 -47.217 -19.789 1 47.01 469 ALA B N 1
ATOM 9858 C CA . ALA B 1 469 ? -21.179 -46.351 -20.809 1 47.01 469 ALA B CA 1
ATOM 9859 C C . ALA B 1 469 ? -22.63 -46.015 -20.477 1 47.01 469 ALA B C 1
ATOM 9861 O O . ALA B 1 469 ? -23.066 -44.875 -20.654 1 47.01 469 ALA B O 1
ATOM 9862 N N . ASP B 1 470 ? -23.374 -47.003 -20.114 1 44.36 470 ASP B N 1
ATOM 9863 C CA . ASP B 1 470 ? -24.788 -46.769 -19.837 1 44.36 470 ASP B CA 1
ATOM 9864 C C . ASP B 1 470 ? -24.967 -45.89 -18.602 1 44.36 470 ASP B C 1
ATOM 9866 O O . ASP B 1 470 ? -25.841 -45.021 -18.573 1 44.36 470 ASP B O 1
ATOM 9870 N N . LEU B 1 471 ? -24.052 -46.116 -17.685 1 46.42 471 LEU B N 1
ATOM 9871 C CA . LEU B 1 471 ? -24.039 -45.252 -16.509 1 46.42 471 LEU B CA 1
ATOM 9872 C C . LEU B 1 471 ? -23.763 -43.804 -16.902 1 46.42 471 LEU B C 1
ATOM 9874 O O . LEU B 1 471 ? -24.406 -42.885 -16.39 1 46.42 471 LEU B O 1
ATOM 9878 N N . TYR B 1 472 ? -22.832 -43.749 -17.815 1 47.41 472 TYR B N 1
ATOM 9879 C CA . TYR B 1 472 ? -22.526 -42.417 -18.326 1 47.41 472 TYR B CA 1
ATOM 9880 C C . TYR B 1 472 ? -23.738 -41.809 -19.023 1 47.41 472 TYR B C 1
ATOM 9882 O O . TYR B 1 472 ? -24.047 -40.631 -18.828 1 47.41 472 TYR B O 1
ATOM 9890 N N . ARG B 1 473 ? -24.405 -42.645 -19.865 1 49.29 473 ARG B N 1
ATOM 9891 C CA . ARG B 1 473 ? -25.559 -42.143 -20.603 1 49.29 473 ARG B CA 1
ATOM 9892 C C . ARG B 1 473 ? -26.685 -41.744 -19.654 1 49.29 473 ARG B C 1
ATOM 9894 O O . ARG B 1 473 ? -27.341 -40.72 -19.855 1 49.29 473 ARG B O 1
ATOM 9901 N N . CYS B 1 474 ? -26.839 -42.502 -18.725 1 46.46 474 CYS B N 1
ATOM 9902 C CA . CYS B 1 474 ? -27.887 -42.213 -17.752 1 46.46 474 CYS B CA 1
ATOM 9903 C C . CYS B 1 474 ? -27.543 -40.977 -16.93 1 46.46 474 CYS B C 1
ATOM 9905 O O . CYS B 1 474 ? -28.399 -40.122 -16.698 1 46.46 474 CYS B O 1
ATOM 9907 N N . LEU B 1 475 ? -26.319 -41.046 -16.52 1 50.01 475 LEU B N 1
ATOM 9908 C CA . LEU B 1 475 ? -25.884 -39.862 -15.786 1 50.01 475 LEU B CA 1
ATOM 9909 C C . LEU B 1 475 ? -26.014 -38.611 -16.648 1 50.01 475 LEU B C 1
ATOM 9911 O O . LEU B 1 475 ? -26.436 -37.559 -16.163 1 50.01 475 LEU B O 1
ATOM 9915 N N . CYS B 1 476 ? -25.699 -38.796 -17.93 1 50.57 476 CYS B N 1
ATOM 9916 C CA . CYS B 1 476 ? -25.811 -37.672 -18.852 1 50.57 476 CYS B CA 1
ATOM 9917 C C . CYS B 1 476 ? -27.269 -37.276 -19.056 1 50.57 476 CYS B C 1
ATOM 9919 O O . CYS B 1 476 ? -27.593 -36.088 -19.106 1 50.57 476 CYS B O 1
ATOM 9921 N N . ARG B 1 477 ? -28.123 -38.202 -19.236 1 48.6 477 ARG B N 1
ATOM 9922 C CA . ARG B 1 477 ? -29.539 -37.906 -19.427 1 48.6 477 ARG B CA 1
ATOM 9923 C C . ARG B 1 477 ? -30.136 -37.258 -18.182 1 48.6 477 ARG B C 1
ATOM 9925 O O . ARG B 1 477 ? -30.911 -36.304 -18.283 1 48.6 477 ARG B O 1
ATOM 9932 N N . LYS B 1 478 ? -29.789 -37.869 -17.125 1 49.17 478 LYS B N 1
ATOM 9933 C CA . LYS B 1 478 ? -30.278 -37.291 -15.877 1 49.17 478 LYS B CA 1
ATOM 9934 C C . LYS B 1 478 ? -29.691 -35.901 -15.648 1 49.17 478 LYS B C 1
ATOM 9936 O O . LYS B 1 478 ? -30.388 -34.996 -15.184 1 49.17 478 LYS B O 1
ATOM 9941 N N . LEU B 1 479 ? -28.441 -35.824 -15.922 1 50.35 479 LEU B N 1
ATOM 9942 C CA . LEU B 1 479 ? -27.828 -34.501 -15.883 1 50.35 479 LEU B CA 1
ATOM 9943 C C . LEU B 1 479 ? -28.517 -33.553 -16.859 1 50.35 479 LEU B C 1
ATOM 9945 O O . LEU B 1 479 ? -28.768 -32.391 -16.531 1 50.35 479 LEU B O 1
ATOM 9949 N N . LEU B 1 480 ? -28.809 -34.099 -18.005 1 49.08 480 LEU B N 1
ATOM 9950 C CA . LEU B 1 480 ? -29.498 -33.288 -19.003 1 49.08 480 LEU B CA 1
ATOM 9951 C C . LEU B 1 480 ? -30.91 -32.943 -18.543 1 49.08 480 LEU B C 1
ATOM 9953 O O . LEU B 1 480 ? -31.377 -31.821 -18.747 1 49.08 480 LEU B O 1
ATOM 9957 N N . MET B 1 481 ? -31.575 -33.808 -18.057 1 48.58 481 MET B N 1
ATOM 9958 C CA . MET B 1 481 ? -32.918 -33.541 -17.551 1 48.58 481 MET B CA 1
ATOM 9959 C C . MET B 1 481 ? -32.871 -32.61 -16.344 1 48.58 481 MET B C 1
ATOM 9961 O O . MET B 1 481 ? -33.724 -31.733 -16.197 1 48.58 481 MET B O 1
ATOM 9965 N N . MET B 1 482 ? -31.99 -33.047 -15.488 1 47.97 482 MET B N 1
ATOM 9966 C CA . MET B 1 482 ? -31.763 -32.111 -14.39 1 47.97 482 MET B CA 1
ATOM 9967 C C . MET B 1 482 ? -31.479 -30.71 -14.92 1 47.97 482 MET B C 1
ATOM 9969 O O . MET B 1 482 ? -31.978 -29.723 -14.376 1 47.97 482 MET B O 1
ATOM 9973 N N . LEU B 1 483 ? -30.661 -30.72 -15.902 1 49.66 483 LEU B N 1
ATOM 9974 C CA . LEU B 1 483 ? -30.408 -29.441 -16.556 1 49.66 483 LEU B CA 1
ATOM 9975 C C . LEU B 1 483 ? -31.699 -28.848 -17.109 1 49.66 483 LEU B C 1
ATOM 9977 O O . LEU B 1 483 ? -31.923 -27.639 -17.012 1 49.66 483 LEU B O 1
ATOM 9981 N N . THR B 1 484 ? -32.533 -29.664 -17.646 1 48.75 484 THR B N 1
ATOM 9982 C CA . THR B 1 484 ? -33.798 -29.195 -18.202 1 48.75 484 THR B CA 1
ATOM 9983 C C . THR B 1 484 ? -34.729 -28.709 -17.095 1 48.75 484 THR B C 1
ATOM 9985 O O . THR B 1 484 ? -35.425 -27.705 -17.259 1 48.75 484 THR B O 1
ATOM 9988 N N . VAL B 1 485 ? -34.78 -29.445 -16.062 1 49.29 485 VAL B N 1
ATOM 9989 C CA . VAL B 1 485 ? -35.607 -29.037 -14.93 1 49.29 485 VAL B CA 1
ATOM 9990 C C . VAL B 1 485 ? -34.997 -27.807 -14.262 1 49.29 485 VAL B C 1
ATOM 9992 O O . VAL B 1 485 ? -35.717 -26.887 -13.865 1 49.29 485 VAL B O 1
ATOM 9995 N N . THR B 1 486 ? -33.696 -28.015 -14.103 1 49.23 486 THR B N 1
ATOM 9996 C CA . THR B 1 486 ? -32.985 -26.86 -13.565 1 49.23 486 THR B CA 1
ATOM 9997 C C . THR B 1 486 ? -33.267 -25.615 -14.4 1 49.23 486 THR B C 1
ATOM 9999 O O . THR B 1 486 ? -33.449 -24.524 -13.856 1 49.23 486 THR B O 1
ATOM 10002 N N . VAL B 1 487 ? -33.3 -25.918 -15.707 1 49.14 487 VAL B N 1
ATOM 10003 C CA . VAL B 1 487 ? -33.606 -24.81 -16.605 1 49.14 487 VAL B CA 1
ATOM 10004 C C . VAL B 1 487 ? -35.086 -24.449 -16.495 1 49.14 487 VAL B C 1
ATOM 10006 O O . VAL B 1 487 ? -35.466 -23.293 -16.697 1 49.14 487 VAL B O 1
ATOM 10009 N N . SER B 1 488 ? -35.985 -25.385 -16.094 1 47.77 488 SER B N 1
ATOM 10010 C CA . SER B 1 488 ? -37.407 -25.059 -16.062 1 47.77 488 SER B CA 1
ATOM 10011 C C . SER B 1 488 ? -37.768 -24.284 -14.799 1 47.77 488 SER B C 1
ATOM 10013 O O . SER B 1 488 ? -38.718 -23.498 -14.797 1 47.77 488 SER B O 1
ATOM 10015 N N . SER B 1 489 ? -37.023 -24.633 -13.659 1 49.78 489 SER B N 1
ATOM 10016 C CA . SER B 1 489 ? -37.266 -23.848 -12.453 1 49.78 489 SER B CA 1
ATOM 10017 C C . SER B 1 489 ? -36.069 -22.964 -12.119 1 49.78 489 SER B C 1
ATOM 10019 O O . SER B 1 489 ? -34.944 -23.453 -11.997 1 49.78 489 SER B O 1
ATOM 10021 N N . ILE B 1 490 ? -36.323 -21.755 -12.187 1 53.92 490 ILE B N 1
ATOM 10022 C CA . ILE B 1 490 ? -35.265 -20.769 -11.998 1 53.92 490 ILE B CA 1
ATOM 10023 C C . ILE B 1 490 ? -34.629 -20.95 -10.622 1 53.92 490 ILE B C 1
ATOM 10025 O O . ILE B 1 490 ? -33.408 -20.855 -10.478 1 53.92 490 ILE B O 1
ATOM 10029 N N . ASN B 1 491 ? -35.542 -21.412 -9.676 1 55.9 491 ASN B N 1
ATOM 10030 C CA . ASN B 1 491 ? -35.031 -21.507 -8.313 1 55.9 491 ASN B CA 1
ATOM 10031 C C . ASN B 1 491 ? -34.066 -22.679 -8.157 1 55.9 491 ASN B C 1
ATOM 10033 O O . ASN B 1 491 ? -33.001 -22.536 -7.555 1 55.9 491 ASN B O 1
ATOM 10037 N N . VAL B 1 492 ? -34.493 -23.816 -8.736 1 58.3 492 VAL B N 1
ATOM 10038 C CA . VAL B 1 492 ? -33.628 -24.987 -8.646 1 58.3 492 VAL B CA 1
ATOM 10039 C C . VAL B 1 492 ? -32.354 -24.753 -9.455 1 58.3 492 VAL B C 1
ATOM 10041 O O . VAL B 1 492 ? -31.263 -25.143 -9.033 1 58.3 492 VAL B O 1
ATOM 10044 N N . GLY B 1 493 ? -32.606 -24.023 -10.526 1 57.28 493 GLY B N 1
ATOM 10045 C CA . GLY B 1 493 ? -31.454 -23.71 -11.357 1 57.28 493 GLY B CA 1
ATOM 10046 C C . GLY B 1 493 ? -30.424 -22.85 -10.649 1 57.28 493 GLY B C 1
ATOM 10047 O O . GLY B 1 493 ? -29.225 -23.133 -10.708 1 57.28 493 GLY B O 1
ATOM 10048 N N . VAL B 1 494 ? -30.952 -21.915 -9.78 1 62.3 494 VAL B N 1
ATOM 10049 C CA . VAL B 1 494 ? -30.049 -21.014 -9.072 1 62.3 494 VAL B CA 1
ATOM 10050 C C . VAL B 1 494 ? -29.314 -21.777 -7.973 1 62.3 494 VAL B C 1
ATOM 10052 O O . VAL B 1 494 ? -28.11 -21.591 -7.778 1 62.3 494 VAL B O 1
ATOM 10055 N N . CYS B 1 495 ? -30.017 -22.68 -7.312 1 61.63 495 CYS B N 1
ATOM 10056 C CA . CYS B 1 495 ? -29.393 -23.445 -6.237 1 61.63 495 CYS B CA 1
ATOM 10057 C C . CYS B 1 495 ? -28.305 -24.362 -6.781 1 61.63 495 CYS B C 1
ATOM 10059 O O . CYS B 1 495 ? -27.224 -24.463 -6.199 1 61.63 495 CYS B O 1
ATOM 10061 N N . PHE B 1 496 ? -28.614 -24.941 -7.995 1 62.94 496 PHE B N 1
ATOM 10062 C CA . PHE B 1 496 ? -27.649 -25.858 -8.592 1 62.94 496 PHE B CA 1
ATOM 10063 C C . PHE B 1 496 ? -26.418 -25.105 -9.081 1 62.94 496 PHE B C 1
ATOM 10065 O O . PHE B 1 496 ? -25.288 -25.56 -8.89 1 62.94 496 PHE B O 1
ATOM 10072 N N . ILE B 1 497 ? -26.689 -24.002 -9.544 1 64.44 497 ILE B N 1
ATOM 10073 C CA . ILE B 1 497 ? -25.571 -23.225 -10.07 1 64.44 497 ILE B CA 1
ATOM 10074 C C . ILE B 1 497 ? -24.691 -22.742 -8.919 1 64.44 497 ILE B C 1
ATOM 10076 O O . ILE B 1 497 ? -23.462 -22.784 -9.009 1 64.44 497 ILE B O 1
ATOM 10080 N N . LEU B 1 498 ? -25.331 -22.261 -7.837 1 65.47 498 LEU B N 1
ATOM 10081 C CA . LEU B 1 498 ? -24.56 -21.769 -6.701 1 65.47 498 LEU B CA 1
ATOM 10082 C C . LEU B 1 498 ? -23.779 -22.902 -6.043 1 65.47 498 LEU B C 1
ATOM 10084 O O . LEU B 1 498 ? -22.612 -22.731 -5.685 1 65.47 498 LEU B O 1
ATOM 10088 N N . PHE B 1 499 ? -24.345 -24.05 -6.127 1 63.8 499 PHE B N 1
ATOM 10089 C CA . PHE B 1 499 ? -23.703 -25.198 -5.498 1 63.8 499 PHE B CA 1
ATOM 10090 C C . PHE B 1 499 ? -22.517 -25.677 -6.328 1 63.8 499 PHE B C 1
ATOM 10092 O O . PHE B 1 499 ? -21.426 -25.892 -5.796 1 63.8 499 PHE B O 1
ATOM 10099 N N . PHE B 1 500 ? -22.786 -25.865 -7.53 1 64.85 500 PHE B N 1
ATOM 10100 C CA . PHE B 1 500 ? -21.744 -26.404 -8.396 1 64.85 500 PHE B CA 1
ATOM 10101 C C . PHE B 1 500 ? -20.602 -25.407 -8.554 1 64.85 500 PHE B C 1
ATOM 10103 O O . PHE B 1 500 ? -19.438 -25.8 -8.656 1 64.85 500 PHE B O 1
ATOM 10110 N N . SER B 1 501 ? -21.021 -24.177 -8.452 1 65.39 501 SER B N 1
ATOM 10111 C CA . SER B 1 501 ? -19.964 -23.176 -8.546 1 65.39 501 SER B CA 1
ATOM 10112 C C . SER B 1 501 ? -19.055 -23.215 -7.322 1 65.39 501 SER B C 1
ATOM 10114 O O . SER B 1 501 ? -17.832 -23.126 -7.447 1 65.39 501 SER B O 1
ATOM 10116 N N . PHE B 1 502 ? -19.57 -23.417 -6.241 1 68.51 502 PHE B N 1
ATOM 10117 C CA . PHE B 1 502 ? -18.781 -23.459 -5.016 1 68.51 502 PHE B CA 1
ATOM 10118 C C . PHE B 1 502 ? -17.924 -24.718 -4.967 1 68.51 502 PHE B C 1
ATOM 10120 O O . PHE B 1 502 ? -16.744 -24.658 -4.614 1 68.51 502 PHE B O 1
ATOM 10127 N N . LEU B 1 503 ? -18.482 -25.913 -5.371 1 70.14 503 LEU B N 1
ATOM 10128 C CA . LEU B 1 503 ? -17.755 -27.178 -5.368 1 70.14 503 LEU B CA 1
ATOM 10129 C C . LEU B 1 503 ? -16.608 -27.148 -6.373 1 70.14 503 LEU B C 1
ATOM 10131 O O . LEU B 1 503 ? -15.507 -27.617 -6.078 1 70.14 503 LEU B O 1
ATOM 10135 N N . LEU B 1 504 ? -16.931 -26.587 -7.404 1 68.43 504 LEU B N 1
ATOM 10136 C CA . LEU B 1 504 ? -15.918 -26.534 -8.452 1 68.43 504 LEU B CA 1
ATOM 10137 C C . LEU B 1 504 ? -14.771 -25.611 -8.052 1 68.43 504 LEU B C 1
ATOM 10139 O O . LEU B 1 504 ? -13.605 -25.914 -8.314 1 68.43 504 LEU B O 1
ATOM 10143 N N . MET B 1 505 ? -15.104 -24.593 -7.366 1 69.79 505 MET B N 1
ATOM 10144 C CA . MET B 1 505 ? -14.058 -23.661 -6.956 1 69.79 505 MET B CA 1
ATOM 10145 C C . MET B 1 505 ? -13.142 -24.295 -5.914 1 69.79 505 MET B C 1
ATOM 10147 O O . MET B 1 505 ? -11.921 -24.144 -5.98 1 69.79 505 MET B O 1
ATOM 10151 N N . GLU B 1 506 ? -13.631 -25.048 -5.066 1 69.46 506 GLU B N 1
ATOM 10152 C CA . GLU B 1 506 ? -12.823 -25.677 -4.026 1 69.46 506 GLU B CA 1
ATOM 10153 C C . GLU B 1 506 ? -12.014 -26.844 -4.585 1 69.46 506 GLU B C 1
ATOM 10155 O O . GLU B 1 506 ? -10.858 -27.043 -4.206 1 69.46 506 GLU B O 1
ATOM 10160 N N . ALA B 1 507 ? -12.626 -27.591 -5.448 1 70.4 507 ALA B N 1
ATOM 10161 C CA . ALA B 1 507 ? -11.908 -28.703 -6.067 1 70.4 507 ALA B CA 1
ATOM 10162 C C . ALA B 1 507 ? -10.769 -28.198 -6.948 1 70.4 507 ALA B C 1
ATOM 10164 O O . ALA B 1 507 ? -9.683 -28.783 -6.966 1 70.4 507 ALA B O 1
ATOM 10165 N N . TRP B 1 508 ? -11.063 -27.183 -7.501 1 68.76 508 TRP B N 1
ATOM 10166 C CA . TRP B 1 508 ? -10.06 -26.621 -8.399 1 68.76 508 TRP B CA 1
ATOM 10167 C C . TRP B 1 508 ? -8.889 -26.04 -7.613 1 68.76 508 TRP B C 1
ATOM 10169 O O . TRP B 1 508 ? -7.737 -26.136 -8.041 1 68.76 508 TRP B O 1
ATOM 10179 N N . GLU B 1 509 ? -9.141 -25.39 -6.584 1 70.12 509 GLU B N 1
ATOM 10180 C CA . GLU B 1 509 ? -8.062 -24.889 -5.738 1 70.12 509 GLU B CA 1
ATOM 10181 C C . GLU B 1 509 ? -7.144 -26.021 -5.287 1 70.12 509 GLU B C 1
ATOM 10183 O O . GLU B 1 509 ? -5.926 -25.845 -5.207 1 70.12 509 GLU B O 1
ATOM 10188 N N . LEU B 1 510 ? -7.657 -27.173 -5.133 1 72.78 510 LEU B N 1
ATOM 10189 C CA . LEU B 1 510 ? -6.865 -28.33 -4.731 1 72.78 510 LEU B CA 1
ATOM 10190 C C . LEU B 1 510 ? -6.004 -28.827 -5.888 1 72.78 510 LEU B C 1
ATOM 10192 O O . LEU B 1 510 ? -4.832 -29.16 -5.697 1 72.78 510 LEU B O 1
ATOM 10196 N N . VAL B 1 511 ? -6.566 -28.794 -7.02 1 72.59 511 VAL B N 1
ATOM 10197 C CA . VAL B 1 511 ? -5.833 -29.273 -8.187 1 72.59 511 VAL B CA 1
ATOM 10198 C C . VAL B 1 511 ? -4.678 -28.324 -8.498 1 72.59 511 VAL B C 1
ATOM 10200 O O . VAL B 1 511 ? -3.561 -28.766 -8.777 1 72.59 511 VAL B O 1
ATOM 10203 N N . VAL B 1 512 ? -4.941 -27.06 -8.397 1 70.77 512 VAL B N 1
ATOM 10204 C CA . VAL B 1 512 ? -3.904 -26.074 -8.683 1 70.77 512 VAL B CA 1
ATOM 10205 C C . VAL B 1 512 ? -2.79 -26.18 -7.644 1 70.77 512 VAL B C 1
ATOM 10207 O O . VAL B 1 512 ? -1.61 -26.044 -7.975 1 70.77 512 VAL B O 1
ATOM 10210 N N . TYR B 1 513 ? -3.127 -26.439 -6.556 1 73.31 513 TYR B N 1
ATOM 10211 C CA . TYR B 1 513 ? -2.125 -26.595 -5.508 1 73.31 513 TYR B CA 1
ATOM 10212 C C . TYR B 1 513 ? -1.248 -27.814 -5.77 1 73.31 513 TYR B C 1
ATOM 10214 O O . TYR B 1 513 ? -0.022 -27.74 -5.656 1 73.31 513 TYR B O 1
ATOM 10222 N N . LEU B 1 514 ? -1.903 -28.88 -6.21 1 75.22 514 LEU B N 1
ATOM 10223 C CA . LEU B 1 514 ? -1.162 -30.118 -6.427 1 75.22 514 LEU B CA 1
ATOM 10224 C C . LEU B 1 514 ? -0.239 -29.995 -7.635 1 75.22 514 LEU B C 1
ATOM 10226 O O . LEU B 1 514 ? 0.812 -30.637 -7.686 1 75.22 514 LEU B O 1
ATOM 10230 N N . LEU B 1 515 ? -0.575 -29.056 -8.464 1 75.92 515 LEU B N 1
ATOM 10231 C CA . LEU B 1 515 ? 0.239 -28.899 -9.664 1 75.92 515 LEU B CA 1
ATOM 10232 C C . LEU B 1 515 ? 1.159 -27.689 -9.542 1 75.92 515 LEU B C 1
ATOM 10234 O O . LEU B 1 515 ? 1.877 -27.352 -10.486 1 75.92 515 LEU B O 1
ATOM 10238 N N . SER B 1 516 ? 1.189 -27.128 -8.456 1 76.42 516 SER B N 1
ATOM 10239 C CA . SER B 1 516 ? 2.025 -25.948 -8.261 1 76.42 516 SER B CA 1
ATOM 10240 C C . SER B 1 516 ? 3.485 -26.334 -8.044 1 76.42 516 SER B C 1
ATOM 10242 O O . SER B 1 516 ? 3.778 -27.434 -7.571 1 76.42 516 SER B O 1
ATOM 10244 N N . ASP B 1 517 ? 4.402 -25.443 -8.373 1 79.45 517 ASP B N 1
ATOM 10245 C CA . ASP B 1 517 ? 5.832 -25.658 -8.173 1 79.45 517 ASP B CA 1
ATOM 10246 C C . ASP B 1 517 ? 6.182 -25.678 -6.687 1 79.45 517 ASP B C 1
ATOM 10248 O O . ASP B 1 517 ? 7.104 -26.382 -6.27 1 79.45 517 ASP B O 1
ATOM 10252 N N . SER B 1 518 ? 5.388 -24.976 -5.964 1 78.08 518 SER B N 1
ATOM 10253 C CA . SER B 1 518 ? 5.667 -24.943 -4.532 1 78.08 518 SER B CA 1
ATOM 10254 C C . SER B 1 518 ? 5.382 -26.293 -3.882 1 78.08 518 SER B C 1
ATOM 10256 O O . SER B 1 518 ? 6.078 -26.697 -2.948 1 78.08 518 SER B O 1
ATOM 10258 N N . PHE B 1 519 ? 4.378 -26.975 -4.4 1 80.58 519 PHE B N 1
ATOM 10259 C CA . PHE B 1 519 ? 4.081 -28.303 -3.877 1 80.58 519 PHE B CA 1
ATOM 10260 C C . PHE B 1 519 ? 5.166 -29.296 -4.274 1 80.58 519 PHE B C 1
ATOM 10262 O O . PHE B 1 519 ? 5.563 -30.143 -3.471 1 80.58 519 PHE B O 1
ATOM 10269 N N . LEU B 1 520 ? 5.637 -29.182 -5.403 1 82.48 520 LEU B N 1
ATOM 10270 C CA . LEU B 1 520 ? 6.689 -30.077 -5.871 1 82.48 520 LEU B CA 1
ATOM 10271 C C . LEU B 1 520 ? 7.965 -29.888 -5.057 1 82.48 520 LEU B C 1
ATOM 10273 O O . LEU B 1 520 ? 8.625 -30.864 -4.692 1 82.48 520 LEU B O 1
ATOM 10277 N N . VAL B 1 521 ? 8.287 -28.659 -4.773 1 85.22 521 VAL B N 1
ATOM 10278 C CA . VAL B 1 521 ? 9.481 -28.384 -3.98 1 85.22 521 VAL B CA 1
ATOM 10279 C C . VAL B 1 521 ? 9.3 -28.931 -2.566 1 85.22 521 VAL B C 1
ATOM 10281 O O . VAL B 1 521 ? 10.239 -29.475 -1.979 1 85.22 521 VAL B O 1
ATOM 10284 N N . SER B 1 522 ? 8.102 -28.77 -1.983 1 82.32 522 SER B N 1
ATOM 10285 C CA . SER B 1 522 ? 7.837 -29.294 -0.647 1 82.32 522 SER B CA 1
ATOM 10286 C C . SER B 1 522 ? 7.974 -30.812 -0.61 1 82.32 522 SER B C 1
ATOM 10288 O O . SER B 1 522 ? 8.502 -31.37 0.354 1 82.32 522 SER B O 1
ATOM 10290 N N . LEU B 1 523 ? 7.542 -31.491 -1.657 1 82.27 523 LEU B N 1
ATOM 10291 C CA . LEU B 1 523 ? 7.658 -32.942 -1.745 1 82.27 523 LEU B CA 1
ATOM 10292 C C . LEU B 1 523 ? 9.115 -33.363 -1.903 1 82.27 523 LEU B C 1
ATOM 10294 O O . LEU B 1 523 ? 9.545 -34.359 -1.316 1 82.27 523 LEU B O 1
ATOM 10298 N N . LEU B 1 524 ? 9.809 -32.596 -2.642 1 84.22 524 LEU B N 1
ATOM 10299 C CA . LEU B 1 524 ? 11.221 -32.898 -2.853 1 84.22 524 LEU B CA 1
ATOM 10300 C C . LEU B 1 524 ? 12.013 -32.725 -1.562 1 84.22 524 LEU B C 1
ATOM 10302 O O . LEU B 1 524 ? 12.936 -33.495 -1.287 1 84.22 524 LEU B O 1
ATOM 10306 N N . CYS B 1 525 ? 11.665 -31.681 -0.888 1 84.12 525 CYS B N 1
ATOM 10307 C CA . CYS B 1 525 ? 12.354 -31.453 0.377 1 84.12 525 CYS B CA 1
ATOM 10308 C C . CYS B 1 525 ? 12.036 -32.557 1.378 1 84.12 525 CYS B C 1
ATOM 10310 O O . CYS B 1 525 ? 12.911 -32.988 2.132 1 84.12 525 CYS B O 1
ATOM 10312 N N . SER B 1 526 ? 10.788 -33.017 1.402 1 81.29 526 SER B N 1
ATOM 10313 C CA . SER B 1 526 ? 10.438 -34.143 2.261 1 81.29 526 SER B CA 1
ATOM 10314 C C . SER B 1 526 ? 11.141 -35.42 1.813 1 81.29 526 SER B C 1
ATOM 10316 O O . SER B 1 526 ? 11.51 -36.256 2.641 1 81.29 526 SER B O 1
ATOM 10318 N N . TYR B 1 527 ? 11.303 -35.533 0.467 1 83.17 527 TYR B N 1
ATOM 10319 C CA . TYR B 1 527 ? 12.04 -36.653 -0.107 1 83.17 527 TYR B CA 1
ATOM 10320 C C . TYR B 1 527 ? 13.502 -36.621 0.322 1 83.17 527 TYR B C 1
ATOM 10322 O O . TYR B 1 527 ? 14.085 -37.661 0.64 1 83.17 527 TYR B O 1
ATOM 10330 N N . ALA B 1 528 ? 14.048 -35.408 0.38 1 82.9 528 ALA B N 1
ATOM 10331 C CA . ALA B 1 528 ? 15.451 -35.251 0.758 1 82.9 528 ALA B CA 1
ATOM 10332 C C . ALA B 1 528 ? 15.639 -35.447 2.259 1 82.9 528 ALA B C 1
ATOM 10334 O O . ALA B 1 528 ? 16.702 -35.886 2.706 1 82.9 528 ALA B O 1
ATOM 10335 N N . ARG B 1 529 ? 14.661 -35.148 2.993 1 81.25 529 ARG B N 1
ATOM 10336 C CA . ARG B 1 529 ? 14.733 -35.218 4.449 1 81.25 529 ARG B CA 1
ATOM 10337 C C . ARG B 1 529 ? 14.638 -36.661 4.933 1 81.25 529 ARG B C 1
ATOM 10339 O O . ARG B 1 529 ? 15.257 -37.028 5.934 1 81.25 529 ARG B O 1
ATOM 10346 N N . ARG B 1 530 ? 13.846 -37.47 4.23 1 80.14 530 ARG B N 1
ATOM 10347 C CA . ARG B 1 530 ? 13.557 -38.823 4.693 1 80.14 530 ARG B CA 1
ATOM 10348 C C . ARG B 1 530 ? 14.246 -39.862 3.814 1 80.14 530 ARG B C 1
ATOM 10350 O O . ARG B 1 530 ? 13.833 -40.092 2.676 1 80.14 530 ARG B O 1
ATOM 10357 N N . PRO B 1 531 ? 15.244 -40.509 4.264 1 78.7 531 PRO B N 1
ATOM 10358 C CA . PRO B 1 531 ? 15.938 -41.526 3.47 1 78.7 531 PRO B CA 1
ATOM 10359 C C . PRO B 1 531 ? 15.03 -42.69 3.079 1 78.7 531 PRO B C 1
ATOM 10361 O O . PRO B 1 531 ? 15.24 -43.319 2.039 1 78.7 531 PRO B O 1
ATOM 10364 N N . ARG B 1 532 ? 13.972 -42.977 3.918 1 78.38 532 ARG B N 1
ATOM 10365 C CA . ARG B 1 532 ? 13.038 -44.054 3.606 1 78.38 532 ARG B CA 1
ATOM 10366 C C . ARG B 1 532 ? 12.312 -43.786 2.292 1 78.38 532 ARG B C 1
ATOM 10368 O O . ARG B 1 532 ? 12.024 -44.715 1.535 1 78.38 532 ARG B O 1
ATOM 10375 N N . TRP B 1 533 ? 12.068 -42.512 2.031 1 79.58 533 TRP B N 1
ATOM 10376 C CA . TRP B 1 533 ? 11.378 -42.13 0.803 1 79.58 533 TRP B CA 1
ATOM 10377 C C . TRP B 1 533 ? 12.3 -42.264 -0.404 1 79.58 533 TRP B C 1
ATOM 10379 O O . TRP B 1 533 ? 11.845 -42.554 -1.513 1 79.58 533 TRP B O 1
ATOM 10389 N N . GLN B 1 534 ? 13.585 -42.115 -0.16 1 78.2 534 GLN B N 1
ATOM 10390 C CA . GLN B 1 534 ? 14.556 -42.197 -1.247 1 78.2 534 GLN B CA 1
ATOM 10391 C C . GLN B 1 534 ? 14.686 -43.628 -1.762 1 78.2 534 GLN B C 1
ATOM 10393 O O . GLN B 1 534 ? 14.887 -43.846 -2.958 1 78.2 534 GLN B O 1
ATOM 10398 N N . SER B 1 535 ? 14.501 -44.521 -0.723 1 78.67 535 SER B N 1
ATOM 10399 C CA . SER B 1 535 ? 14.713 -45.922 -1.074 1 78.67 535 SER B CA 1
ATOM 10400 C C . SER B 1 535 ? 13.424 -46.569 -1.568 1 78.67 535 SER B C 1
ATOM 10402 O O . SER B 1 535 ? 13.455 -47.635 -2.186 1 78.67 535 SER B O 1
ATOM 10404 N N . SER B 1 536 ? 12.32 -45.815 -1.399 1 82.93 536 SER B N 1
ATOM 10405 C CA . SER B 1 536 ? 11.036 -46.4 -1.772 1 82.93 536 SER B CA 1
ATOM 10406 C C . SER B 1 536 ? 10.741 -46.188 -3.253 1 82.93 536 SER B C 1
ATOM 10408 O O . SER B 1 536 ? 10.757 -45.055 -3.738 1 82.93 536 SER B O 1
ATOM 10410 N N . ARG B 1 537 ? 10.551 -47.293 -4.002 1 83.16 537 ARG B N 1
ATOM 10411 C CA . ARG B 1 537 ? 10.234 -47.247 -5.425 1 83.16 537 ARG B CA 1
ATOM 10412 C C . ARG B 1 537 ? 8.854 -46.64 -5.659 1 83.16 537 ARG B C 1
ATOM 10414 O O . ARG B 1 537 ? 8.628 -45.969 -6.669 1 83.16 537 ARG B O 1
ATOM 10421 N N . CYS B 1 538 ? 8.009 -46.785 -4.697 1 81.59 538 CYS B N 1
ATOM 10422 C CA . CYS B 1 538 ? 6.653 -46.263 -4.828 1 81.59 538 CYS B CA 1
ATOM 10423 C C . CYS B 1 538 ? 6.649 -44.74 -4.789 1 81.59 538 CYS B C 1
ATOM 10425 O O . CYS B 1 538 ? 5.951 -44.097 -5.575 1 81.59 538 CYS B O 1
ATOM 10427 N N . VAL B 1 539 ? 7.43 -44.231 -3.959 1 83.54 539 VAL B N 1
ATOM 10428 C CA . VAL B 1 539 ? 7.483 -42.777 -3.842 1 83.54 539 VAL B CA 1
ATOM 10429 C C . VAL B 1 539 ? 8.119 -42.18 -5.096 1 83.54 539 VAL B C 1
ATOM 10431 O O . VAL B 1 539 ? 7.655 -41.158 -5.607 1 83.54 539 VAL B O 1
ATOM 10434 N N . ARG B 1 540 ? 9.048 -42.821 -5.631 1 84.31 540 ARG B N 1
ATOM 10435 C CA . ARG B 1 540 ? 9.723 -42.325 -6.825 1 84.31 540 ARG B CA 1
ATOM 10436 C C . ARG B 1 540 ? 8.795 -42.364 -8.035 1 84.31 540 ARG B C 1
ATOM 10438 O O . ARG B 1 540 ? 8.793 -41.44 -8.851 1 84.31 540 ARG B O 1
ATOM 10445 N N . ARG B 1 541 ? 8.001 -43.333 -8.131 1 84.09 541 ARG B N 1
ATOM 10446 C CA . ARG B 1 541 ? 7.057 -43.445 -9.238 1 84.09 541 ARG B CA 1
ATOM 10447 C C . ARG B 1 541 ? 5.954 -42.398 -9.126 1 84.09 541 ARG B C 1
ATOM 10449 O O . ARG B 1 541 ? 5.513 -41.843 -10.134 1 84.09 541 ARG B O 1
ATOM 10456 N N . ALA B 1 542 ? 5.54 -42.237 -7.895 1 82.78 542 ALA B N 1
ATOM 10457 C CA . ALA B 1 542 ? 4.515 -41.219 -7.684 1 82.78 542 ALA B CA 1
ATOM 10458 C C . ALA B 1 542 ? 5.03 -39.834 -8.064 1 82.78 542 ALA B C 1
ATOM 10460 O O . ALA B 1 542 ? 4.319 -39.053 -8.701 1 82.78 542 ALA B O 1
ATOM 10461 N N . LEU B 1 543 ? 6.249 -39.554 -7.637 1 84.33 543 LEU B N 1
ATOM 10462 C CA . LEU B 1 543 ? 6.851 -38.272 -7.988 1 84.33 543 LEU B CA 1
ATOM 10463 C C . LEU B 1 543 ? 7.103 -38.183 -9.489 1 84.33 543 LEU B C 1
ATOM 10465 O O . LEU B 1 543 ? 6.934 -37.119 -10.089 1 84.33 543 LEU B O 1
ATOM 10469 N N . GLY B 1 544 ? 7.461 -39.295 -10.028 1 81.73 544 GLY B N 1
ATOM 10470 C CA . GLY B 1 544 ? 7.632 -39.337 -11.472 1 81.73 544 GLY B CA 1
ATOM 10471 C C . GLY B 1 544 ? 6.343 -39.089 -12.233 1 81.73 544 GLY B C 1
ATOM 10472 O O . GLY B 1 544 ? 6.338 -38.379 -13.241 1 81.73 544 GLY B O 1
ATOM 10473 N N . ALA B 1 545 ? 5.274 -39.57 -11.753 1 82.14 545 ALA B N 1
ATOM 10474 C CA . ALA B 1 545 ? 3.967 -39.37 -12.374 1 82.14 545 ALA B CA 1
ATOM 10475 C C . ALA B 1 545 ? 3.523 -37.914 -12.259 1 82.14 545 ALA B C 1
ATOM 10477 O O . ALA B 1 545 ? 2.949 -37.358 -13.198 1 82.14 545 ALA B O 1
ATOM 10478 N N . LEU B 1 546 ? 3.77 -37.412 -11.142 1 81.16 546 LEU B N 1
ATOM 10479 C CA . LEU B 1 546 ? 3.413 -36.012 -10.94 1 81.16 546 LEU B CA 1
ATOM 10480 C C . LEU B 1 546 ? 4.189 -35.111 -11.894 1 81.16 546 LEU B C 1
ATOM 10482 O O . LEU B 1 546 ? 3.636 -34.152 -12.438 1 81.16 546 LEU B O 1
ATOM 10486 N N . LEU B 1 547 ? 5.441 -35.408 -12.065 1 83.02 547 LEU B N 1
ATOM 10487 C CA . LEU B 1 547 ? 6.272 -34.63 -12.976 1 83.02 547 LEU B CA 1
ATOM 10488 C C . LEU B 1 547 ? 5.804 -34.798 -14.418 1 83.02 547 LEU B C 1
ATOM 10490 O O . LEU B 1 547 ? 5.854 -33.851 -15.206 1 83.02 547 LEU B O 1
ATOM 10494 N N . TRP B 1 548 ? 5.323 -35.991 -14.66 1 79.44 548 TRP B N 1
ATOM 10495 C CA . TRP B 1 548 ? 4.797 -36.248 -15.997 1 79.44 548 TRP B CA 1
ATOM 10496 C C . TRP B 1 548 ? 3.528 -35.441 -16.248 1 79.44 548 TRP B C 1
ATOM 10498 O O . TRP B 1 548 ? 3.368 -34.838 -17.311 1 79.44 548 TRP B O 1
ATOM 10508 N N . VAL B 1 549 ? 2.696 -35.354 -15.296 1 75.9 549 VAL B N 1
ATOM 10509 C CA . VAL B 1 549 ? 1.454 -34.599 -15.424 1 75.9 549 VAL B CA 1
ATOM 10510 C C . VAL B 1 549 ? 1.767 -33.115 -15.596 1 75.9 549 VAL B C 1
ATOM 10512 O O . VAL B 1 549 ? 1.112 -32.423 -16.379 1 75.9 549 VAL B O 1
ATOM 10515 N N . LYS B 1 550 ? 2.737 -32.665 -14.881 1 75.45 550 LYS B N 1
ATOM 10516 C CA . LYS B 1 550 ? 3.115 -31.257 -14.961 1 75.45 550 LYS B CA 1
ATOM 10517 C C . LYS B 1 550 ? 3.731 -30.929 -16.318 1 75.45 550 LYS B C 1
ATOM 10519 O O . LYS B 1 550 ? 3.507 -29.845 -16.861 1 75.45 550 LYS B O 1
ATOM 10524 N N . ARG B 1 551 ? 4.488 -31.838 -16.806 1 70.48 551 ARG B N 1
ATOM 10525 C CA . ARG B 1 551 ? 5.126 -31.632 -18.102 1 70.48 551 ARG B CA 1
ATOM 10526 C C . ARG B 1 551 ? 4.092 -31.59 -19.222 1 70.48 551 ARG B C 1
ATOM 10528 O O . ARG B 1 551 ? 4.203 -30.782 -20.147 1 70.48 551 ARG B O 1
ATOM 10535 N N . VAL B 1 552 ? 3.126 -32.42 -19.08 1 62.11 552 VAL B N 1
ATOM 10536 C CA . VAL B 1 552 ? 2.097 -32.49 -20.112 1 62.11 552 VAL B CA 1
ATOM 10537 C C . VAL B 1 552 ? 1.207 -31.251 -20.039 1 62.11 552 VAL B C 1
ATOM 10539 O O . VAL B 1 552 ? 0.76 -30.739 -21.069 1 62.11 552 VAL B O 1
ATOM 10542 N N . GLY B 1 553 ? 0.938 -30.765 -18.888 1 57.64 553 GLY B N 1
ATOM 10543 C CA . GLY B 1 553 ? 0.065 -29.618 -18.698 1 57.64 553 GLY B CA 1
ATOM 10544 C C . GLY B 1 553 ? 0.754 -28.293 -18.968 1 57.64 553 GLY B C 1
ATOM 10545 O O . GLY B 1 553 ? 0.102 -27.311 -19.327 1 57.64 553 GLY B O 1
ATOM 10546 N N . ARG B 1 554 ? 1.963 -28.058 -18.617 1 56.09 554 ARG B N 1
ATOM 10547 C CA . ARG B 1 554 ? 2.654 -26.775 -18.708 1 56.09 554 ARG B CA 1
ATOM 10548 C C . ARG B 1 554 ? 3.266 -26.58 -20.091 1 56.09 554 ARG B C 1
ATOM 10550 O O . ARG B 1 554 ? 4.341 -27.109 -20.38 1 56.09 554 ARG B O 1
ATOM 10557 N N . ALA B 1 555 ? 2.385 -26.62 -21.116 1 53.2 555 ALA B N 1
ATOM 10558 C CA . ALA B 1 555 ? 3.033 -26.153 -22.34 1 53.2 555 ALA B CA 1
ATOM 10559 C C . ALA B 1 555 ? 4.015 -25.023 -22.043 1 53.2 555 ALA B C 1
ATOM 10561 O O . ALA B 1 555 ? 3.806 -24.238 -21.115 1 53.2 555 ALA B O 1
ATOM 10562 N N . ARG B 1 556 ? 5.254 -25.149 -22.539 1 52.42 556 ARG B N 1
ATOM 10563 C CA . ARG B 1 556 ? 6.471 -24.35 -22.429 1 52.42 556 ARG B CA 1
ATOM 10564 C C . ARG B 1 556 ? 6.158 -22.861 -22.527 1 52.42 556 ARG B C 1
ATOM 10566 O O . ARG B 1 556 ? 6.155 -22.292 -23.621 1 52.42 556 ARG B O 1
ATOM 10573 N N . ALA B 1 557 ? 5.217 -22.255 -21.812 1 56.35 557 ALA B N 1
ATOM 10574 C CA . ALA B 1 557 ? 4.923 -20.856 -22.11 1 56.35 557 ALA B CA 1
ATOM 10575 C C . ALA B 1 557 ? 6.122 -19.965 -21.797 1 56.35 557 ALA B C 1
ATOM 10577 O O . ALA B 1 557 ? 6.653 -19.996 -20.684 1 56.35 557 ALA B O 1
ATOM 10578 N N . GLY B 1 558 ? 7.134 -19.954 -22.809 1 61.72 558 GLY B N 1
ATOM 10579 C CA . GLY B 1 558 ? 8.228 -18.999 -22.735 1 61.72 558 GLY B CA 1
ATOM 10580 C C . GLY B 1 558 ? 7.768 -17.588 -22.42 1 61.72 558 GLY B C 1
ATOM 10581 O O . GLY B 1 558 ? 6.584 -17.272 -22.549 1 61.72 558 GLY B O 1
ATOM 10582 N N . VAL B 1 559 ? 8.556 -16.756 -21.82 1 75.38 559 VAL B N 1
ATOM 10583 C CA . VAL B 1 559 ? 8.308 -15.342 -21.558 1 75.38 559 VAL B CA 1
ATOM 10584 C C . VAL B 1 559 ? 7.913 -14.638 -22.854 1 75.38 559 VAL B C 1
ATOM 10586 O O . VAL B 1 559 ? 8.539 -14.845 -23.896 1 75.38 559 VAL B O 1
ATOM 10589 N N . ARG B 1 560 ? 6.797 -14.111 -22.902 1 78.18 560 ARG B N 1
ATOM 10590 C CA . ARG B 1 560 ? 6.325 -13.373 -24.069 1 78.18 560 ARG B CA 1
ATOM 10591 C C . ARG B 1 560 ? 6.457 -11.869 -23.856 1 78.18 560 ARG B C 1
ATOM 10593 O O . ARG B 1 560 ? 6.45 -11.394 -22.718 1 78.18 560 ARG B O 1
ATOM 10600 N N . PHE B 1 561 ? 6.809 -11.237 -24.861 1 88 561 PHE B N 1
ATOM 10601 C CA . PHE B 1 561 ? 6.796 -9.786 -24.713 1 88 561 PHE B CA 1
ATOM 10602 C C . PHE B 1 561 ? 5.987 -9.135 -25.828 1 88 561 PHE B C 1
ATOM 10604 O O . PHE B 1 561 ? 5.842 -9.706 -26.911 1 88 561 PHE B O 1
ATOM 10611 N N . ASN B 1 562 ? 5.345 -8.064 -25.579 1 85.14 562 ASN B N 1
ATOM 10612 C CA . ASN B 1 562 ? 4.44 -7.337 -26.463 1 85.14 562 ASN B CA 1
ATOM 10613 C C . ASN B 1 562 ? 5.204 -6.451 -27.442 1 85.14 562 ASN B C 1
ATOM 10615 O O . ASN B 1 562 ? 6.292 -5.964 -27.127 1 85.14 562 ASN B O 1
ATOM 10619 N N . GLN B 1 563 ? 4.594 -6.448 -28.64 1 88.77 563 GLN B N 1
ATOM 10620 C CA . GLN B 1 563 ? 5.245 -5.69 -29.704 1 88.77 563 GLN B CA 1
ATOM 10621 C C . GLN B 1 563 ? 4.389 -4.502 -30.136 1 88.77 563 GLN B C 1
ATOM 10623 O O . GLN B 1 563 ? 3.166 -4.617 -30.24 1 88.77 563 GLN B O 1
ATOM 10628 N N . LEU B 1 564 ? 5.024 -3.287 -30.242 1 88.37 564 LEU B N 1
ATOM 10629 C CA . LEU B 1 564 ? 4.332 -2.107 -30.749 1 88.37 564 LEU B CA 1
ATOM 10630 C C . LEU B 1 564 ? 5.2 -1.358 -31.755 1 88.37 564 LEU B C 1
ATOM 10632 O O . LEU B 1 564 ? 6.393 -1.15 -31.518 1 88.37 564 LEU B O 1
ATOM 10636 N N . CYS B 1 565 ? 4.602 -1.102 -32.866 1 86.5 565 CYS B N 1
ATOM 10637 C CA . CYS B 1 565 ? 5.268 -0.297 -33.884 1 86.5 565 CYS B CA 1
ATOM 10638 C C . CYS B 1 565 ? 4.575 1.05 -34.054 1 86.5 565 CYS B C 1
ATOM 10640 O O . CYS B 1 565 ? 3.377 1.105 -34.338 1 86.5 565 CYS B O 1
ATOM 10642 N N . VAL B 1 566 ? 5.248 2.155 -33.85 1 82.21 566 VAL B N 1
ATOM 10643 C CA . VAL B 1 566 ? 4.696 3.505 -33.831 1 82.21 566 VAL B CA 1
ATOM 10644 C C . VAL B 1 566 ? 4.152 3.861 -35.213 1 82.21 566 VAL B C 1
ATOM 10646 O O . VAL B 1 566 ? 3.081 4.461 -35.33 1 82.21 566 VAL B O 1
ATOM 10649 N N . LEU B 1 567 ? 4.958 3.608 -36.234 1 76.53 567 LEU B N 1
ATOM 10650 C CA . LEU B 1 567 ? 4.56 4.003 -37.581 1 76.53 567 LEU B CA 1
ATOM 10651 C C . LEU B 1 567 ? 3.442 3.108 -38.103 1 76.53 567 LEU B C 1
ATOM 10653 O O . LEU B 1 567 ? 2.77 3.451 -39.078 1 76.53 567 LEU B O 1
ATOM 10657 N N . GLY B 1 568 ? 3.262 1.991 -37.417 1 64.49 568 GLY B N 1
ATOM 10658 C CA . GLY B 1 568 ? 2.146 1.119 -37.749 1 64.49 568 GLY B CA 1
ATOM 10659 C C . GLY B 1 568 ? 0.836 1.564 -37.128 1 64.49 568 GLY B C 1
ATOM 10660 O O . GLY B 1 568 ? -0.224 1.018 -37.443 1 64.49 568 GLY B O 1
ATOM 10661 N N . LEU B 1 569 ? 0.792 2.577 -36.028 1 57.04 569 LEU B N 1
ATOM 10662 C CA . LEU B 1 569 ? -0.381 3.1 -35.337 1 57.04 569 LEU B CA 1
ATOM 10663 C C . LEU B 1 569 ? -1.282 3.867 -36.3 1 57.04 569 LEU B C 1
ATOM 10665 O O . LEU B 1 569 ? -2.483 4.003 -36.058 1 57.04 569 LEU B O 1
ATOM 10669 N N . ARG B 1 570 ? -0.725 4.611 -37.42 1 51.37 570 ARG B N 1
ATOM 10670 C CA . ARG B 1 570 ? -1.489 5.371 -38.404 1 51.37 570 ARG B CA 1
ATOM 10671 C C . ARG B 1 570 ? -2.638 4.54 -38.966 1 51.37 570 ARG B C 1
ATOM 10673 O O . ARG B 1 570 ? -3.735 5.057 -39.186 1 51.37 570 ARG B O 1
ATOM 10680 N N . ARG B 1 571 ? -2.358 3.544 -39.533 1 43.29 571 ARG B N 1
ATOM 10681 C CA . ARG B 1 571 ? -3.334 2.772 -40.296 1 43.29 571 ARG B CA 1
ATOM 10682 C C . ARG B 1 571 ? -4.408 2.192 -39.382 1 43.29 571 ARG B C 1
ATOM 10684 O O . ARG B 1 571 ? -5.428 1.687 -39.857 1 43.29 571 ARG B O 1
ATOM 10691 N N . ARG B 1 572 ? -4.345 2.033 -38.221 1 39.17 572 ARG B N 1
ATOM 10692 C CA . ARG B 1 572 ? -5.324 1.274 -37.45 1 39.17 572 ARG B CA 1
ATOM 10693 C C . ARG B 1 572 ? -6.2 2.2 -36.613 1 39.17 572 ARG B C 1
ATOM 10695 O O . ARG B 1 572 ? -5.845 2.546 -35.484 1 39.17 572 ARG B O 1
ATOM 10702 N N . ARG B 1 573 ? -6.822 3.285 -37.02 1 42.08 573 ARG B N 1
ATOM 10703 C CA . ARG B 1 573 ? -7.967 3.968 -36.427 1 42.08 573 ARG B CA 1
ATOM 10704 C C . ARG B 1 573 ? -8.694 3.062 -35.439 1 42.08 573 ARG B C 1
ATOM 10706 O O . ARG B 1 573 ? -9.214 3.532 -34.424 1 42.08 573 ARG B O 1
ATOM 10713 N N . LEU B 1 574 ? -9.018 1.967 -35.81 1 41.99 574 LEU B N 1
ATOM 10714 C CA . LEU B 1 574 ? -9.805 0.958 -35.109 1 41.99 574 LEU B CA 1
ATOM 10715 C C . LEU B 1 574 ? -9.129 0.55 -33.805 1 41.99 574 LEU B C 1
ATOM 10717 O O . LEU B 1 574 ? -9.739 -0.117 -32.966 1 41.99 574 LEU B O 1
ATOM 10721 N N . HIS B 1 575 ? -7.863 0.879 -33.672 1 42.63 575 HIS B N 1
ATOM 10722 C CA . HIS B 1 575 ? -7.048 0.523 -32.516 1 42.63 575 HIS B CA 1
ATOM 10723 C C . HIS B 1 575 ? -7.368 1.414 -31.32 1 42.63 575 HIS B C 1
ATOM 10725 O O . HIS B 1 575 ? -7.371 0.949 -30.178 1 42.63 575 HIS B O 1
ATOM 10731 N N . THR B 1 576 ? -7.596 2.727 -31.659 1 42.56 576 THR B N 1
ATOM 10732 C CA . THR B 1 576 ? -7.975 3.591 -30.547 1 42.56 576 THR B CA 1
ATOM 10733 C C . THR B 1 576 ? -9.228 3.063 -29.855 1 42.56 576 THR B C 1
ATOM 10735 O O . THR B 1 576 ? -9.335 3.116 -28.628 1 42.56 576 THR B O 1
ATOM 10738 N N . LEU B 1 577 ? -10.177 2.783 -30.742 1 45 577 LEU B N 1
ATOM 10739 C CA . LEU B 1 577 ? -11.392 2.214 -30.168 1 45 577 LEU B CA 1
ATOM 10740 C C . LEU B 1 577 ? -11.08 0.942 -29.387 1 45 577 LEU B C 1
ATOM 10742 O O . LEU B 1 577 ? -11.651 0.708 -28.32 1 45 577 LEU B O 1
ATOM 10746 N N . ARG B 1 578 ? -10.216 0.24 -29.939 1 45.04 578 ARG B N 1
ATOM 10747 C CA . ARG B 1 578 ? -9.845 -1.001 -29.266 1 45.04 578 ARG B CA 1
ATOM 10748 C C . ARG B 1 578 ? -9.075 -0.718 -27.981 1 45.04 578 ARG B C 1
ATOM 10750 O O . ARG B 1 578 ? -9.266 -1.403 -26.974 1 45.04 578 ARG B O 1
ATOM 10757 N N . VAL B 1 579 ? -8.228 0.346 -28.079 1 45.99 579 VAL B N 1
ATOM 10758 C CA . VAL B 1 579 ? -7.536 0.768 -26.865 1 45.99 579 VAL B CA 1
ATOM 10759 C C . VAL B 1 579 ? -8.547 1.3 -25.852 1 45.99 579 VAL B C 1
ATOM 10761 O O . VAL B 1 579 ? -8.451 1.006 -24.658 1 45.99 579 VAL B O 1
ATOM 10764 N N . MET B 1 580 ? -9.48 2.128 -26.385 1 44.69 580 MET B N 1
ATOM 10765 C CA . MET B 1 580 ? -10.524 2.624 -25.492 1 44.69 580 MET B CA 1
ATOM 10766 C C . MET B 1 580 ? -11.319 1.47 -24.891 1 44.69 580 MET B C 1
ATOM 10768 O O . MET B 1 580 ? -11.633 1.482 -23.699 1 44.69 580 MET B O 1
ATOM 10772 N N . ILE B 1 581 ? -11.72 0.634 -25.774 1 46.03 581 ILE B N 1
ATOM 10773 C CA . ILE B 1 581 ? -12.478 -0.513 -25.285 1 46.03 581 ILE B CA 1
ATOM 10774 C C . ILE B 1 581 ? -11.6 -1.358 -24.366 1 46.03 581 ILE B C 1
ATOM 10776 O O . ILE B 1 581 ? -12.08 -1.907 -23.371 1 46.03 581 ILE B O 1
ATOM 10780 N N . SER B 1 582 ? -10.364 -1.412 -24.744 1 43.85 582 SER B N 1
ATOM 10781 C CA . SER B 1 582 ? -9.431 -2.173 -23.92 1 43.85 582 SER B CA 1
ATOM 10782 C C . SER B 1 582 ? -9.241 -1.521 -22.555 1 43.85 582 SER B C 1
ATOM 10784 O O . SER B 1 582 ? -9.009 -2.21 -21.559 1 43.85 582 SER B O 1
ATOM 10786 N N . GLN B 1 583 ? -9.05 -0.213 -22.635 1 43.75 583 GLN B N 1
ATOM 10787 C CA . GLN B 1 583 ? -9.027 0.474 -21.347 1 43.75 583 GLN B CA 1
ATOM 10788 C C . GLN B 1 583 ? -10.293 0.182 -20.546 1 43.75 583 GLN B C 1
ATOM 10790 O O . GLN B 1 583 ? -10.264 0.17 -19.313 1 43.75 583 GLN B O 1
ATOM 10795 N N . LEU B 1 584 ? -11.316 0.205 -21.291 1 42.42 584 LEU B N 1
ATOM 10796 C CA . LEU B 1 584 ? -12.591 -0.085 -20.645 1 42.42 584 LEU B CA 1
ATOM 10797 C C . LEU B 1 584 ? -12.718 -1.573 -20.337 1 42.42 584 LEU B C 1
ATOM 10799 O O . LEU B 1 584 ? -13.282 -1.953 -19.308 1 42.42 584 LEU B O 1
ATOM 10803 N N . LEU B 1 585 ? -12.417 -2.552 -21.444 1 41.09 585 LEU B N 1
ATOM 10804 C CA . LEU B 1 585 ? -12.476 -4.002 -21.292 1 41.09 585 LEU B CA 1
ATOM 10805 C C . LEU B 1 585 ? -11.076 -4.595 -21.176 1 41.09 585 LEU B C 1
ATOM 10807 O O . LEU B 1 585 ? -10.28 -4.506 -22.114 1 41.09 585 LEU B O 1
ATOM 10811 N N . PRO B 1 586 ? -10.417 -4.614 -20.094 1 39.06 586 PRO B N 1
ATOM 10812 C CA . PRO B 1 586 ? -9.034 -5.051 -19.888 1 39.06 586 PRO B CA 1
ATOM 10813 C C . PRO B 1 586 ? -8.722 -6.371 -20.588 1 39.06 586 PRO B C 1
ATOM 10815 O O . PRO B 1 586 ? -8.159 -7.282 -19.975 1 39.06 586 PRO B O 1
ATOM 10818 N N . LEU B 1 587 ? -9.415 -7.006 -21.51 1 39.44 587 LEU B N 1
ATOM 10819 C CA . LEU B 1 587 ? -8.972 -8.25 -22.13 1 39.44 587 LEU B CA 1
ATOM 10820 C C . LEU B 1 587 ? -7.696 -8.031 -22.937 1 39.44 587 LEU B C 1
ATOM 10822 O O . LEU B 1 587 ? -7.674 -7.215 -23.862 1 39.44 587 LEU B O 1
ATOM 10826 N N . PRO B 1 588 ? -6.507 -8.293 -22.377 1 40.33 588 PRO B N 1
ATOM 10827 C CA . PRO B 1 588 ? -5.274 -8.263 -23.167 1 40.33 588 PRO B CA 1
ATOM 10828 C C . PRO B 1 588 ? -5.499 -8.653 -24.626 1 40.33 588 PRO B C 1
ATOM 10830 O O . PRO B 1 588 ? -4.751 -8.221 -25.507 1 40.33 588 PRO B O 1
ATOM 10833 N N . PHE B 1 589 ? -6.305 -9.702 -24.899 1 40.85 589 PHE B N 1
ATOM 10834 C CA . PHE B 1 589 ? -6.472 -10.183 -26.265 1 40.85 589 PHE B CA 1
ATOM 10835 C C . PHE B 1 589 ? -6.905 -9.05 -27.189 1 40.85 589 PHE B C 1
ATOM 10837 O O . PHE B 1 589 ? -6.525 -9.019 -28.361 1 40.85 589 PHE B O 1
ATOM 10844 N N . PHE B 1 590 ? -7.665 -8.216 -26.625 1 41.37 590 PHE B N 1
ATOM 10845 C CA . PHE B 1 590 ? -8.238 -7.258 -27.563 1 41.37 590 PHE B CA 1
ATOM 10846 C C . PHE B 1 590 ? -7.285 -6.092 -27.794 1 41.37 590 PHE B C 1
ATOM 10848 O O . PHE B 1 590 ? -7.581 -5.189 -28.58 1 41.37 590 PHE B O 1
ATOM 10855 N N . LEU B 1 591 ? -6.33 -5.938 -26.845 1 46.23 591 LEU B N 1
ATOM 10856 C CA . LEU B 1 591 ? -5.411 -4.84 -27.127 1 46.23 591 LEU B CA 1
ATOM 10857 C C . LEU B 1 591 ? -4.716 -5.046 -28.469 1 46.23 591 LEU B C 1
ATOM 10859 O O . LEU B 1 591 ? -4.033 -4.145 -28.963 1 46.23 591 LEU B O 1
ATOM 10863 N N . GLY B 1 592 ? -5.063 -5.89 -29.131 1 51.43 592 GLY B N 1
ATOM 10864 C CA . GLY B 1 592 ? -4.492 -6.11 -30.45 1 51.43 592 GLY B CA 1
ATOM 10865 C C . GLY B 1 592 ? -2.976 -6.037 -30.463 1 51.43 592 GLY B C 1
ATOM 10866 O O . GLY B 1 592 ? -2.371 -5.774 -31.504 1 51.43 592 GLY B O 1
ATOM 10867 N N . VAL B 1 593 ? -2.236 -5.83 -29.227 1 62.93 593 VAL B N 1
ATOM 10868 C CA . VAL B 1 593 ? -0.783 -5.828 -29.362 1 62.93 593 VAL B CA 1
ATOM 10869 C C . VAL B 1 593 ? -0.272 -7.262 -29.48 1 62.93 593 VAL B C 1
ATOM 10871 O O . VAL B 1 593 ? -0.498 -8.083 -28.589 1 62.93 593 VAL B O 1
ATOM 10874 N N . PRO B 1 594 ? 0.238 -7.555 -30.602 1 73.4 594 PRO B N 1
ATOM 10875 C CA . PRO B 1 594 ? 0.76 -8.911 -30.784 1 73.4 594 PRO B CA 1
ATOM 10876 C C . PRO B 1 594 ? 1.865 -9.256 -29.788 1 73.4 594 PRO B C 1
ATOM 10878 O O . PRO B 1 594 ? 2.66 -8.389 -29.418 1 73.4 594 PRO B O 1
ATOM 10881 N N . SER B 1 595 ? 1.711 -10.357 -29.22 1 80.96 595 SER B N 1
ATOM 10882 C CA . SER B 1 595 ? 2.742 -10.855 -28.315 1 80.96 595 SER B CA 1
ATOM 10883 C C . SER B 1 595 ? 3.57 -11.954 -28.972 1 80.96 595 SER B C 1
ATOM 10885 O O . SER B 1 595 ? 3.03 -12.806 -29.68 1 80.96 595 SER B O 1
ATOM 10887 N N . VAL B 1 596 ? 4.893 -11.796 -28.934 1 85.59 596 VAL B N 1
ATOM 10888 C CA . VAL B 1 596 ? 5.8 -12.784 -29.509 1 85.59 596 VAL B CA 1
ATOM 10889 C C . VAL B 1 596 ? 6.64 -13.42 -28.403 1 85.59 596 VAL B C 1
ATOM 10891 O O . VAL B 1 596 ? 6.958 -12.77 -27.404 1 85.59 596 VAL B O 1
ATOM 10894 N N . VAL B 1 597 ? 6.913 -14.701 -28.593 1 86.39 597 VAL B N 1
ATOM 10895 C CA . VAL B 1 597 ? 7.816 -15.384 -27.672 1 86.39 597 VAL B CA 1
ATOM 10896 C C . VAL B 1 597 ? 9.226 -14.816 -27.814 1 86.39 597 VAL B C 1
ATOM 10898 O O . VAL B 1 597 ? 9.695 -14.573 -28.929 1 86.39 597 VAL B O 1
ATOM 10901 N N . VAL B 1 598 ? 9.847 -14.56 -26.689 1 91.17 598 VAL B N 1
ATOM 10902 C CA . VAL B 1 598 ? 11.198 -14.014 -26.747 1 91.17 598 VAL B CA 1
ATOM 10903 C C . VAL B 1 598 ? 12.112 -14.972 -27.507 1 91.17 598 VAL B C 1
ATOM 10905 O O . VAL B 1 598 ? 12.307 -16.116 -27.089 1 91.17 598 VAL B O 1
ATOM 10908 N N . PRO B 1 599 ? 12.692 -14.511 -28.563 1 91.03 599 PRO B N 1
ATOM 10909 C CA . PRO B 1 599 ? 13.575 -15.366 -29.359 1 91.03 599 PRO B CA 1
ATOM 10910 C C . PRO B 1 599 ? 14.843 -15.767 -28.608 1 91.03 599 PRO B C 1
ATOM 10912 O O . PRO B 1 599 ? 15.289 -15.044 -27.713 1 91.03 599 PRO B O 1
ATOM 10915 N N . LYS B 1 600 ? 15.385 -16.877 -29.006 1 90.29 600 LYS B N 1
ATOM 10916 C CA . LYS B 1 600 ? 16.597 -17.399 -28.382 1 90.29 600 LYS B CA 1
ATOM 10917 C C . LYS B 1 600 ? 17.775 -16.452 -28.591 1 90.29 600 LYS B C 1
ATOM 10919 O O . LYS B 1 600 ? 18.63 -16.313 -27.714 1 90.29 600 LYS B O 1
ATOM 10924 N N . GLU B 1 601 ? 17.688 -15.729 -29.723 1 92.23 601 GLU B N 1
ATOM 10925 C CA . GLU B 1 601 ? 18.779 -14.812 -30.04 1 92.23 601 GLU B CA 1
ATOM 10926 C C . GLU B 1 601 ? 18.783 -13.612 -29.097 1 92.23 601 GLU B C 1
ATOM 10928 O O . GLU B 1 601 ? 19.847 -13.113 -28.724 1 92.23 601 GLU B O 1
ATOM 10933 N N . VAL B 1 602 ? 17.623 -13.252 -28.773 1 94.65 602 VAL B N 1
ATOM 10934 C CA . VAL B 1 602 ? 17.512 -12.12 -27.859 1 94.65 602 VAL B CA 1
ATOM 10935 C C . VAL B 1 602 ? 17.991 -12.53 -26.468 1 94.65 602 VAL B C 1
ATOM 10937 O O . VAL B 1 602 ? 18.727 -11.788 -25.814 1 94.65 602 VAL B O 1
ATOM 10940 N N . LYS B 1 603 ? 17.614 -13.705 -26.043 1 93.36 603 LYS B N 1
ATOM 10941 C CA . LYS B 1 603 ? 18.032 -14.201 -24.735 1 93.36 603 LYS B CA 1
ATOM 10942 C C . LYS B 1 603 ? 19.552 -14.305 -24.647 1 93.36 603 LYS B C 1
ATOM 10944 O O . LYS B 1 603 ? 20.147 -13.938 -23.632 1 93.36 603 LYS B O 1
ATOM 10949 N N . ARG B 1 604 ? 20.132 -14.765 -25.733 1 93.37 604 ARG B N 1
ATOM 10950 C CA . ARG B 1 604 ? 21.584 -14.912 -25.764 1 93.37 604 ARG B CA 1
ATOM 10951 C C . ARG B 1 604 ? 22.273 -13.554 -25.699 1 93.37 604 ARG B C 1
ATOM 10953 O O . ARG B 1 604 ? 23.254 -13.384 -24.971 1 93.37 604 ARG B O 1
ATOM 10960 N N . ALA B 1 605 ? 21.712 -12.635 -26.402 1 94.28 605 ALA B N 1
ATOM 10961 C CA . ALA B 1 605 ? 22.315 -11.305 -26.442 1 94.28 605 ALA B CA 1
ATOM 10962 C C . ALA B 1 605 ? 22.215 -10.617 -25.084 1 94.28 605 ALA B C 1
ATOM 10964 O O . ALA B 1 605 ? 23.191 -10.039 -24.601 1 94.28 605 ALA B O 1
ATOM 10965 N N . VAL B 1 606 ? 21.094 -10.71 -24.502 1 94.74 606 VAL B N 1
ATOM 10966 C CA . VAL B 1 606 ? 20.858 -10.054 -23.22 1 94.74 606 VAL B CA 1
ATOM 10967 C C . VAL B 1 606 ? 21.693 -10.727 -22.133 1 94.74 606 VAL B C 1
ATOM 10969 O O . VAL B 1 606 ? 22.267 -10.053 -21.275 1 94.74 606 VAL B O 1
ATOM 10972 N N . PHE B 1 607 ? 21.756 -12.089 -22.232 1 94.5 607 PHE B N 1
ATOM 10973 C CA . PHE B 1 607 ? 22.54 -12.844 -21.261 1 94.5 607 PHE B CA 1
ATOM 10974 C C . PHE B 1 607 ? 24.007 -12.437 -21.315 1 94.5 607 PHE B C 1
ATOM 10976 O O . PHE B 1 607 ? 24.635 -12.217 -20.278 1 94.5 607 PHE B O 1
ATOM 10983 N N . ALA B 1 608 ? 24.479 -12.302 -22.463 1 92.45 608 ALA B N 1
ATOM 10984 C CA . ALA B 1 608 ? 25.876 -11.912 -22.635 1 92.45 608 ALA B CA 1
ATOM 10985 C C . ALA B 1 608 ? 26.116 -10.492 -22.13 1 92.45 608 ALA B C 1
ATOM 10987 O O . ALA B 1 608 ? 27.148 -10.212 -21.515 1 92.45 608 ALA B O 1
ATOM 10988 N N . SER B 1 609 ? 25.195 -9.655 -22.347 1 93.83 609 SER B N 1
ATOM 10989 C CA . SER B 1 609 ? 25.333 -8.272 -21.901 1 93.83 609 SER B CA 1
ATOM 10990 C C . SER B 1 609 ? 25.274 -8.173 -20.38 1 93.83 609 SER B C 1
ATOM 10992 O O . SER B 1 609 ? 26.039 -7.423 -19.772 1 93.83 609 SER B O 1
ATOM 10994 N N . LEU B 1 610 ? 24.437 -8.917 -19.777 1 93.7 610 LEU B N 1
ATOM 10995 C CA . LEU B 1 610 ? 24.314 -8.916 -18.323 1 93.7 610 LEU B CA 1
ATOM 10996 C C . LEU B 1 610 ? 25.572 -9.479 -17.671 1 93.7 610 LEU B C 1
ATOM 10998 O O . LEU B 1 610 ? 26.026 -8.968 -16.645 1 93.7 610 LEU B O 1
ATOM 11002 N N . ARG B 1 611 ? 26.104 -10.512 -18.306 1 90.98 611 ARG B N 1
ATOM 11003 C CA . ARG B 1 611 ? 27.334 -11.11 -17.798 1 90.98 611 ARG B CA 1
ATOM 11004 C C . ARG B 1 611 ? 28.487 -10.113 -17.844 1 90.98 611 ARG B C 1
ATOM 11006 O O . ARG B 1 611 ? 29.296 -10.049 -16.916 1 90.98 611 ARG B O 1
ATOM 11013 N N . ALA B 1 612 ? 28.439 -9.301 -18.827 1 90.4 612 ALA B N 1
ATOM 11014 C CA . ALA B 1 612 ? 29.494 -8.302 -18.974 1 90.4 612 ALA B CA 1
ATOM 11015 C C . ALA B 1 612 ? 29.359 -7.203 -17.924 1 90.4 612 ALA B C 1
ATOM 11017 O O . ALA B 1 612 ? 30.362 -6.67 -17.441 1 90.4 612 ALA B O 1
ATOM 11018 N N . LYS B 1 613 ? 28.23 -6.901 -17.55 1 90.42 613 LYS B N 1
ATOM 11019 C CA . LYS B 1 613 ? 27.993 -5.85 -16.564 1 90.42 613 LYS B CA 1
ATOM 11020 C C . LYS B 1 613 ? 28.376 -6.316 -15.162 1 90.42 613 LYS B C 1
ATOM 11022 O O . LYS B 1 613 ? 28.703 -5.498 -14.299 1 90.42 613 LYS B O 1
ATOM 11027 N N . CYS B 1 614 ? 28.232 -7.536 -14.952 1 86.91 614 CYS B N 1
ATOM 11028 C CA . CYS B 1 614 ? 28.657 -8.094 -13.673 1 86.91 614 CYS B CA 1
ATOM 11029 C C . CYS B 1 614 ? 30.162 -7.94 -13.484 1 86.91 614 CYS B C 1
ATOM 11031 O O . CYS B 1 614 ? 30.648 -7.888 -12.353 1 86.91 614 CYS B O 1
ATOM 11033 N N . GLY B 1 615 ? 30.954 -7.825 -14.631 1 79.77 615 GLY B N 1
ATOM 11034 C CA . GLY B 1 615 ? 32.401 -7.683 -14.58 1 79.77 615 GLY B CA 1
ATOM 11035 C C . GLY B 1 615 ? 32.853 -6.248 -14.385 1 79.77 615 GLY B C 1
ATOM 11036 O O . GLY B 1 615 ? 34.052 -5.964 -14.386 1 79.77 615 GLY B O 1
ATOM 11037 N N . GLY B 1 616 ? 31.943 -5.311 -14.244 1 80.74 616 GLY B N 1
ATOM 11038 C CA . GLY B 1 616 ? 32.367 -3.959 -13.916 1 80.74 616 GLY B CA 1
ATOM 11039 C C . GLY B 1 616 ? 32.04 -2.951 -15.002 1 80.74 616 GLY B C 1
ATOM 11040 O O . GLY B 1 616 ? 32.345 -1.764 -14.867 1 80.74 616 GLY B O 1
ATOM 11041 N N . GLU B 1 617 ? 31.435 -3.364 -16.082 1 87.14 617 GLU B N 1
ATOM 11042 C CA . GLU B 1 617 ? 31.072 -2.406 -17.122 1 87.14 617 GLU B CA 1
ATOM 11043 C C . GLU B 1 617 ? 29.909 -1.523 -16.677 1 87.14 617 GLU B C 1
ATOM 11045 O O . GLU B 1 617 ? 28.928 -2.015 -16.116 1 87.14 617 GLU B O 1
ATOM 11050 N N . PRO B 1 618 ? 30.033 -0.312 -16.877 1 90.27 618 PRO B N 1
ATOM 11051 C CA . PRO B 1 618 ? 28.961 0.587 -16.443 1 90.27 618 PRO B CA 1
ATOM 11052 C C . PRO B 1 618 ? 27.707 0.47 -17.306 1 90.27 618 PRO B C 1
ATOM 11054 O O . PRO B 1 618 ? 27.79 0.078 -18.472 1 90.27 618 PRO B O 1
ATOM 11057 N N . LEU B 1 619 ? 26.644 0.784 -16.689 1 91.75 619 LEU B N 1
ATOM 11058 C CA . LEU B 1 619 ? 25.378 0.809 -17.414 1 91.75 619 LEU B CA 1
ATOM 11059 C C . LEU B 1 619 ? 25.305 2.02 -18.338 1 91.75 619 LEU B C 1
ATOM 11061 O O . LEU B 1 619 ? 25.705 3.122 -17.957 1 91.75 619 LEU B O 1
ATOM 11065 N N . SER B 1 620 ? 24.99 1.741 -19.555 1 91.91 620 SER B N 1
ATOM 11066 C CA . SER B 1 620 ? 24.875 2.813 -20.538 1 91.91 620 SER B CA 1
ATOM 11067 C C . SER B 1 620 ? 23.603 2.669 -21.367 1 91.91 620 SER B C 1
ATOM 11069 O O . SER B 1 620 ? 23.052 1.572 -21.483 1 91.91 620 SER B O 1
ATOM 11071 N N . ASN B 1 621 ? 23.099 3.818 -21.857 1 91.89 621 ASN B N 1
ATOM 11072 C CA . ASN B 1 621 ? 21.861 3.829 -22.628 1 91.89 621 ASN B CA 1
ATOM 11073 C C . ASN B 1 621 ? 22.131 3.698 -24.124 1 91.89 621 ASN B C 1
ATOM 11075 O O . ASN B 1 621 ? 21.42 4.284 -24.942 1 91.89 621 ASN B O 1
ATOM 11079 N N . GLY B 1 622 ? 23.231 3.029 -24.511 1 90.82 622 GLY B N 1
ATOM 11080 C CA . GLY B 1 622 ? 23.567 2.84 -25.913 1 90.82 622 GLY B CA 1
ATOM 11081 C C . GLY B 1 622 ? 24.84 3.556 -26.324 1 90.82 622 GLY B C 1
ATOM 11082 O O . GLY B 1 622 ? 25.43 3.24 -27.359 1 90.82 622 GLY B O 1
ATOM 11083 N N . ALA B 1 623 ? 25.345 4.444 -25.494 1 92.74 623 ALA B N 1
ATOM 11084 C CA . ALA B 1 623 ? 26.519 5.251 -25.816 1 92.74 623 ALA B CA 1
ATOM 11085 C C . ALA B 1 623 ? 27.781 4.393 -25.847 1 92.74 623 ALA B C 1
ATOM 11087 O O . ALA B 1 623 ? 28.692 4.648 -26.639 1 92.74 623 ALA B O 1
ATOM 11088 N N . ALA B 1 624 ? 27.803 3.413 -25.028 1 92.87 624 ALA B N 1
ATOM 11089 C CA . ALA B 1 624 ? 28.985 2.555 -24.981 1 92.87 624 ALA B CA 1
ATOM 11090 C C . ALA B 1 624 ? 29.13 1.751 -26.27 1 92.87 624 ALA B C 1
ATOM 11092 O O . ALA B 1 624 ? 30.242 1.557 -26.766 1 92.87 624 ALA B O 1
ATOM 11093 N N . VAL B 1 625 ? 28.037 1.299 -26.833 1 94.35 625 VAL B N 1
ATOM 11094 C CA . VAL B 1 625 ? 28.065 0.528 -28.071 1 94.35 625 VAL B CA 1
ATOM 11095 C C . VAL B 1 625 ? 28.486 1.427 -29.232 1 94.35 625 VAL B C 1
ATOM 11097 O O . VAL B 1 625 ? 29.251 1.009 -30.104 1 94.35 625 VAL B O 1
ATOM 11100 N N . LEU B 1 626 ? 28.013 2.686 -29.197 1 94.79 626 LEU B N 1
ATOM 11101 C CA . LEU B 1 626 ? 28.356 3.63 -30.256 1 94.79 626 LEU B CA 1
ATOM 11102 C C . LEU B 1 626 ? 29.841 3.974 -30.217 1 94.79 626 LEU B C 1
ATOM 11104 O O . LEU B 1 626 ? 30.478 4.112 -31.264 1 94.79 626 LEU B O 1
ATOM 11108 N N . ARG B 1 627 ? 30.355 4.009 -29.095 1 92.73 627 ARG B N 1
ATOM 11109 C CA . ARG B 1 627 ? 31.778 4.299 -28.948 1 92.73 627 ARG B CA 1
ATOM 11110 C C . ARG B 1 627 ? 32.626 3.101 -29.362 1 92.73 627 ARG B C 1
ATOM 11112 O O . ARG B 1 627 ? 33.653 3.26 -30.025 1 92.73 627 ARG B O 1
ATOM 11119 N N . GLN B 1 628 ? 32.186 1.955 -28.972 1 91.88 628 GLN B N 1
ATOM 11120 C CA . GLN B 1 628 ? 32.926 0.742 -29.302 1 91.88 628 GLN B CA 1
ATOM 11121 C C . GLN B 1 628 ? 32.952 0.506 -30.81 1 91.88 628 GLN B C 1
ATOM 11123 O O . GLN B 1 628 ? 33.955 0.04 -31.353 1 91.88 628 GLN B O 1
ATOM 11128 N N . ARG B 1 629 ? 31.822 0.851 -31.51 1 92.28 629 ARG B N 1
ATOM 11129 C CA . ARG B 1 629 ? 31.739 0.644 -32.952 1 92.28 629 ARG B CA 1
ATOM 11130 C C . ARG B 1 629 ? 32.231 1.872 -33.71 1 92.28 629 ARG B C 1
ATOM 11132 O O . ARG B 1 629 ? 32.083 1.955 -34.931 1 92.28 629 ARG B O 1
ATOM 11139 N N . ARG B 1 630 ? 32.735 2.97 -33.047 1 89.79 630 ARG B N 1
ATOM 11140 C CA . ARG B 1 630 ? 33.303 4.187 -33.619 1 89.79 630 ARG B CA 1
ATOM 11141 C C . ARG B 1 630 ? 32.25 4.971 -34.394 1 89.79 630 ARG B C 1
ATOM 11143 O O . ARG B 1 630 ? 32.518 5.463 -35.492 1 89.79 630 ARG B O 1
ATOM 11150 N N . CYS B 1 631 ? 31.001 4.947 -33.891 1 91.97 631 CYS B N 1
ATOM 11151 C CA . CYS B 1 631 ? 29.917 5.742 -34.457 1 91.97 631 CYS B CA 1
ATOM 11152 C C . CYS B 1 631 ? 29.587 6.93 -33.561 1 91.97 631 CYS B C 1
ATOM 11154 O O . CYS B 1 631 ? 28.427 7.141 -33.204 1 91.97 631 CYS B O 1
ATOM 11156 N N . THR B 1 632 ? 30.507 7.763 -33.274 1 89.68 632 THR B N 1
ATOM 11157 C CA . THR B 1 632 ? 30.366 8.869 -32.333 1 89.68 632 THR B CA 1
ATOM 11158 C C . THR B 1 632 ? 29.465 9.957 -32.908 1 89.68 632 THR B C 1
ATOM 11160 O O . THR B 1 632 ? 28.922 10.779 -32.166 1 89.68 632 THR B O 1
ATOM 11163 N N . GLN B 1 633 ? 29.259 9.935 -34.23 1 90.31 633 GLN B N 1
ATOM 11164 C CA . GLN B 1 633 ? 28.419 10.939 -34.875 1 90.31 633 GLN B CA 1
ATOM 11165 C C . GLN B 1 633 ? 26.952 10.752 -34.5 1 90.31 633 GLN B C 1
ATOM 11167 O O . GLN B 1 633 ? 26.156 11.689 -34.599 1 90.31 633 GLN B O 1
ATOM 11172 N N . LEU B 1 634 ? 26.636 9.549 -34.064 1 93.29 634 LEU B N 1
ATOM 11173 C CA . LEU B 1 634 ? 25.251 9.255 -33.715 1 93.29 634 LEU B CA 1
ATOM 11174 C C . LEU B 1 634 ? 25.019 9.425 -32.218 1 93.29 634 LEU B C 1
ATOM 11176 O O . LEU B 1 634 ? 23.907 9.212 -31.729 1 93.29 634 LEU B O 1
ATOM 11180 N N . GLU B 1 635 ? 25.958 9.866 -31.414 1 93.05 635 GLU B N 1
ATOM 11181 C CA . GLU B 1 635 ? 25.904 9.931 -29.957 1 93.05 635 GLU B CA 1
ATOM 11182 C C . GLU B 1 635 ? 24.907 10.987 -29.488 1 93.05 635 GLU B C 1
ATOM 11184 O O . GLU B 1 635 ? 24.446 10.95 -28.345 1 93.05 635 GLU B O 1
ATOM 11189 N N . TRP B 1 636 ? 24.573 11.916 -30.376 1 91.19 636 TRP B N 1
ATOM 11190 C CA . TRP B 1 636 ? 23.627 12.964 -30.006 1 91.19 636 TRP B CA 1
ATOM 11191 C C . TRP B 1 636 ? 22.263 12.371 -29.668 1 91.19 636 TRP B C 1
ATOM 11193 O O . TRP B 1 636 ? 21.514 12.938 -28.869 1 91.19 636 TRP B O 1
ATOM 11203 N N . ALA B 1 637 ? 21.921 11.203 -30.262 1 92.5 637 ALA B N 1
ATOM 11204 C CA . ALA B 1 637 ? 20.614 10.575 -30.088 1 92.5 637 ALA B CA 1
ATOM 11205 C C . ALA B 1 637 ? 20.506 9.903 -28.722 1 92.5 637 ALA B C 1
ATOM 11207 O O . ALA B 1 637 ? 19.41 9.544 -28.285 1 92.5 637 ALA B O 1
ATOM 11208 N N . CYS B 1 638 ? 21.639 9.765 -28.033 1 93.52 638 CYS B N 1
ATOM 11209 C CA . CYS B 1 638 ? 21.632 9.115 -26.727 1 93.52 638 CYS B CA 1
ATOM 11210 C C . CYS B 1 638 ? 21.858 10.129 -25.612 1 93.52 638 CYS B C 1
ATOM 11212 O O . CYS B 1 638 ? 21.883 9.768 -24.434 1 93.52 638 CYS B O 1
ATOM 11214 N N . LYS B 1 639 ? 21.996 11.404 -25.838 1 87.81 639 LYS B N 1
ATOM 11215 C CA . LYS B 1 639 ? 22.366 12.421 -24.858 1 87.81 639 LYS B CA 1
ATOM 11216 C C . LYS B 1 639 ? 21.133 12.983 -24.156 1 87.81 639 LYS B C 1
ATOM 11218 O O . LYS B 1 639 ? 21.252 13.71 -23.168 1 87.81 639 LYS B O 1
ATOM 11223 N N . SER B 1 640 ? 20.013 12.513 -24.528 1 85.54 640 SER B N 1
ATOM 11224 C CA . SER B 1 640 ? 18.8 13.028 -23.901 1 85.54 640 SER B CA 1
ATOM 11225 C C . SER B 1 640 ? 18.685 12.561 -22.453 1 85.54 640 SER B C 1
ATOM 11227 O O . SER B 1 640 ? 19.068 11.436 -22.126 1 85.54 640 SER B O 1
ATOM 11229 N N . ARG B 1 641 ? 18.134 13.422 -21.55 1 79.58 641 ARG B N 1
ATOM 11230 C CA . ARG B 1 641 ? 17.94 13.112 -20.137 1 79.58 641 ARG B CA 1
ATOM 11231 C C . ARG B 1 641 ? 16.786 12.134 -19.945 1 79.58 641 ARG B C 1
ATOM 11233 O O . ARG B 1 641 ? 16.712 11.445 -18.925 1 79.58 641 ARG B O 1
ATOM 11240 N N . SER B 1 642 ? 15.871 12.197 -20.958 1 86.82 642 SER B N 1
ATOM 11241 C CA . SER B 1 642 ? 14.723 11.299 -20.872 1 86.82 642 SER B CA 1
ATOM 11242 C C . SER B 1 642 ? 14.952 10.03 -21.685 1 86.82 642 SER B C 1
ATOM 11244 O O . SER B 1 642 ? 15.162 10.093 -22.898 1 86.82 642 SER B O 1
ATOM 11246 N N . ILE B 1 643 ? 14.875 8.943 -21.059 1 92.19 643 ILE B N 1
ATOM 11247 C CA . ILE B 1 643 ? 15.082 7.662 -21.726 1 92.19 643 ILE B CA 1
ATOM 11248 C C . ILE B 1 643 ? 13.948 7.408 -22.717 1 92.19 643 ILE B C 1
ATOM 11250 O O . ILE B 1 643 ? 14.137 6.72 -23.723 1 92.19 643 ILE B O 1
ATOM 11254 N N . THR B 1 644 ? 12.805 8.008 -22.439 1 93.24 644 THR B N 1
ATOM 11255 C CA . THR B 1 644 ? 11.66 7.856 -23.329 1 93.24 644 THR B CA 1
ATOM 11256 C C . THR B 1 644 ? 11.956 8.46 -24.699 1 93.24 644 THR B C 1
ATOM 11258 O O . THR B 1 644 ? 11.634 7.864 -25.729 1 93.24 644 THR B O 1
ATOM 11261 N N . VAL B 1 645 ? 12.64 9.569 -24.686 1 93.89 645 VAL B N 1
ATOM 11262 C CA . VAL B 1 645 ? 12.979 10.232 -25.94 1 93.89 645 VAL B CA 1
ATOM 11263 C C . VAL B 1 645 ? 13.989 9.388 -26.714 1 93.89 645 VAL B C 1
ATOM 11265 O O . VAL B 1 645 ? 13.863 9.217 -27.929 1 93.89 645 VAL B O 1
ATOM 11268 N N . VAL B 1 646 ? 14.918 8.848 -26.012 1 95.49 646 VAL B N 1
ATOM 11269 C CA . VAL B 1 646 ? 15.943 8.024 -26.645 1 95.49 646 VAL B CA 1
ATOM 11270 C C . VAL B 1 646 ? 15.295 6.807 -27.302 1 95.49 646 VAL B C 1
ATOM 11272 O O . VAL B 1 646 ? 15.603 6.476 -28.45 1 95.49 646 VAL B O 1
ATOM 11275 N N . ILE B 1 647 ? 14.337 6.17 -26.624 1 96.55 647 ILE B N 1
ATOM 11276 C CA . ILE B 1 647 ? 13.671 4.975 -27.13 1 96.55 647 ILE B CA 1
ATOM 11277 C C . ILE B 1 647 ? 12.861 5.324 -28.376 1 96.55 647 ILE B C 1
ATOM 11279 O O . ILE B 1 647 ? 12.932 4.622 -29.388 1 96.55 647 ILE B O 1
ATOM 11283 N N . ILE B 1 648 ? 12.162 6.422 -28.337 1 95.09 648 ILE B N 1
ATOM 11284 C CA . ILE B 1 648 ? 11.29 6.786 -29.448 1 95.09 648 ILE B CA 1
ATOM 11285 C C . ILE B 1 648 ? 12.133 7.144 -30.67 1 95.09 648 ILE B C 1
ATOM 11287 O O . ILE B 1 648 ? 11.841 6.701 -31.783 1 95.09 648 ILE B O 1
ATOM 11291 N N . VAL B 1 649 ? 13.188 7.9 -30.454 1 94.95 649 VAL B N 1
ATOM 11292 C CA . VAL B 1 649 ? 14.051 8.333 -31.548 1 94.95 649 VAL B CA 1
ATOM 11293 C C . VAL B 1 649 ? 14.675 7.115 -32.226 1 94.95 649 VAL B C 1
ATOM 11295 O O . VAL B 1 649 ? 14.611 6.977 -33.45 1 94.95 649 VAL B O 1
ATOM 11298 N N . TRP B 1 650 ? 15.187 6.261 -31.494 1 97.1 650 TRP B N 1
ATOM 11299 C CA . TRP B 1 650 ? 15.833 5.078 -32.053 1 97.1 650 TRP B CA 1
ATOM 11300 C C . TRP B 1 650 ? 14.803 4.129 -32.657 1 97.1 650 TRP B C 1
ATOM 11302 O O . TRP B 1 650 ? 15.086 3.44 -33.64 1 97.1 650 TRP B O 1
ATOM 11312 N N . HIS B 1 651 ? 13.594 4.01 -32.07 1 96.71 651 HIS B N 1
ATOM 11313 C CA . HIS B 1 651 ? 12.553 3.152 -32.624 1 96.71 651 HIS B CA 1
ATOM 11314 C C . HIS B 1 651 ? 12.108 3.642 -33.998 1 96.71 651 HIS B C 1
ATOM 11316 O O . HIS B 1 651 ? 11.965 2.846 -34.929 1 96.71 651 HIS B O 1
ATOM 11322 N N . ILE B 1 652 ? 11.92 4.92 -34.07 1 93.22 652 ILE B N 1
ATOM 11323 C CA . ILE B 1 652 ? 11.521 5.48 -35.356 1 93.22 652 ILE B CA 1
ATOM 11324 C C . ILE B 1 652 ? 12.631 5.26 -36.382 1 93.22 652 ILE B C 1
ATOM 11326 O O . ILE B 1 652 ? 12.364 4.87 -37.52 1 93.22 652 ILE B O 1
ATOM 11330 N N . ALA B 1 653 ? 13.866 5.48 -36 1 94.73 653 ALA B N 1
ATOM 11331 C CA . ALA B 1 653 ? 15.003 5.261 -36.891 1 94.73 653 ALA B CA 1
ATOM 11332 C C . ALA B 1 653 ? 15.065 3.808 -37.353 1 94.73 653 ALA B C 1
ATOM 11334 O O . ALA B 1 653 ? 15.315 3.534 -38.529 1 94.73 653 ALA B O 1
ATOM 11335 N N . THR B 1 654 ? 14.834 2.861 -36.412 1 95.54 654 THR B N 1
ATOM 11336 C CA . THR B 1 654 ? 14.863 1.441 -36.745 1 95.54 654 THR B CA 1
ATOM 11337 C C . THR B 1 654 ? 13.727 1.086 -37.7 1 95.54 654 THR B C 1
ATOM 11339 O O . THR B 1 654 ? 13.913 0.294 -38.626 1 95.54 654 THR B O 1
ATOM 11342 N N . THR B 1 655 ? 12.588 1.665 -37.451 1 92.25 655 THR B N 1
ATOM 11343 C CA . THR B 1 655 ? 11.444 1.388 -38.313 1 92.25 655 THR B CA 1
ATOM 11344 C C . THR B 1 655 ? 11.673 1.948 -39.713 1 92.25 655 THR B C 1
ATOM 11346 O O . THR B 1 655 ? 11.28 1.331 -40.706 1 92.25 655 THR B O 1
ATOM 11349 N N . ILE B 1 656 ? 12.282 3.044 -39.838 1 89.72 656 ILE B N 1
ATOM 11350 C CA . ILE B 1 656 ? 12.601 3.63 -41.135 1 89.72 656 ILE B CA 1
ATOM 11351 C C . ILE B 1 656 ? 13.614 2.75 -41.864 1 89.72 656 ILE B C 1
ATOM 11353 O O . ILE B 1 656 ? 13.47 2.487 -43.06 1 89.72 656 ILE B O 1
ATOM 11357 N N . LEU B 1 657 ? 14.587 2.324 -41.1 1 91.13 657 LEU B N 1
ATOM 11358 C CA . LEU B 1 657 ? 15.572 1.419 -41.683 1 91.13 657 LEU B CA 1
ATOM 11359 C C . LEU B 1 657 ? 14.909 0.138 -42.176 1 91.13 657 LEU B C 1
ATOM 11361 O O . LEU B 1 657 ? 15.268 -0.386 -43.233 1 91.13 657 LEU B O 1
ATOM 11365 N N . GLU B 1 658 ? 13.981 -0.382 -41.421 1 89.24 658 GLU B N 1
ATOM 11366 C CA . GLU B 1 658 ? 13.267 -1.599 -41.794 1 89.24 658 GLU B CA 1
ATOM 11367 C C . GLU B 1 658 ? 12.456 -1.394 -43.071 1 89.24 658 GLU B C 1
ATOM 11369 O O . GLU B 1 658 ? 12.429 -2.266 -43.942 1 89.24 658 GLU B O 1
ATOM 11374 N N . LEU B 1 659 ? 11.858 -0.267 -43.203 1 84.88 659 LEU B N 1
ATOM 11375 C CA . LEU B 1 659 ? 11.023 0.026 -44.363 1 84.88 659 LEU B CA 1
ATOM 11376 C C . LEU B 1 659 ? 11.876 0.221 -45.611 1 84.88 659 LEU B C 1
ATOM 11378 O O . LEU B 1 659 ? 11.508 -0.233 -46.697 1 84.88 659 LEU B O 1
ATOM 11382 N N . ASP B 1 660 ? 12.98 0.796 -45.429 1 83.87 660 ASP B N 1
ATOM 11383 C CA . ASP B 1 660 ? 13.828 1.123 -46.572 1 83.87 660 ASP B CA 1
ATOM 11384 C C . ASP B 1 660 ? 14.662 -0.083 -46.999 1 83.87 660 ASP B C 1
ATOM 11386 O O . ASP B 1 660 ? 15.072 -0.182 -48.158 1 83.87 660 ASP B O 1
ATOM 11390 N N . THR B 1 661 ? 14.889 -1.032 -46.045 1 81.62 661 THR B N 1
ATOM 11391 C CA . THR B 1 661 ? 15.744 -2.172 -46.36 1 81.62 661 THR B CA 1
ATOM 11392 C C . THR B 1 661 ? 14.916 -3.446 -46.502 1 81.62 661 THR B C 1
ATOM 11394 O O . THR B 1 661 ? 15.457 -4.552 -46.459 1 81.62 661 THR B O 1
ATOM 11397 N N . LYS B 1 662 ? 13.63 -3.358 -46.607 1 76.44 662 LYS B N 1
ATOM 11398 C CA . LYS B 1 662 ? 12.756 -4.525 -46.678 1 76.44 662 LYS B CA 1
ATOM 11399 C C . LYS B 1 662 ? 13.184 -5.464 -47.802 1 76.44 662 LYS B C 1
ATOM 11401 O O . LYS B 1 662 ? 13.141 -6.687 -47.646 1 76.44 662 LYS B O 1
ATOM 11406 N N . SER B 1 663 ? 13.627 -4.906 -48.89 1 69.63 663 SER B N 1
ATOM 11407 C CA . SER B 1 663 ? 13.929 -5.7 -50.076 1 69.63 663 SER B CA 1
ATOM 11408 C C . SER B 1 663 ? 15.4 -6.102 -50.112 1 69.63 663 SER B C 1
ATOM 11410 O O . SER B 1 663 ? 15.837 -6.797 -51.032 1 69.63 663 SER B O 1
ATOM 11412 N N . SER B 1 664 ? 16.136 -5.772 -49.027 1 70.16 664 SER B N 1
ATOM 11413 C CA . SER B 1 664 ? 17.57 -6.039 -49.029 1 70.16 664 SER B CA 1
ATOM 11414 C C . SER B 1 664 ? 17.868 -7.464 -48.576 1 70.16 664 SER B C 1
ATOM 11416 O O . SER B 1 664 ? 17.177 -8.003 -47.71 1 70.16 664 SER B O 1
ATOM 11418 N N . PRO B 1 665 ? 18.719 -8.149 -49.124 1 62.47 665 PRO B N 1
ATOM 11419 C CA . PRO B 1 665 ? 19.117 -9.514 -48.772 1 62.47 665 PRO B CA 1
ATOM 11420 C C . PRO B 1 665 ? 19.536 -9.648 -47.31 1 62.47 665 PRO B C 1
ATOM 11422 O O . PRO B 1 665 ? 19.456 -10.739 -46.739 1 62.47 665 PRO B O 1
ATOM 11425 N N . ALA B 1 666 ? 19.991 -8.667 -46.738 1 59.58 666 ALA B N 1
ATOM 11426 C CA . ALA B 1 666 ? 20.454 -8.702 -45.353 1 59.58 666 ALA B CA 1
ATOM 11427 C C . ALA B 1 666 ? 19.311 -9.041 -44.401 1 59.58 666 ALA B C 1
ATOM 11429 O O . ALA B 1 666 ? 19.526 -9.669 -43.362 1 59.58 666 ALA B O 1
ATOM 11430 N N . VAL B 1 667 ? 18.146 -8.604 -44.731 1 63.25 667 VAL B N 1
ATOM 11431 C CA . VAL B 1 667 ? 16.965 -8.834 -43.907 1 63.25 667 VAL B CA 1
ATOM 11432 C C . VAL B 1 667 ? 16.383 -10.213 -44.21 1 63.25 667 VAL B C 1
ATOM 11434 O O . VAL B 1 667 ? 15.896 -10.9 -43.309 1 63.25 667 VAL B O 1
ATOM 11437 N N . GLN B 1 668 ? 16.463 -10.631 -45.526 1 61.14 668 GLN B N 1
ATOM 11438 C CA . GLN B 1 668 ? 15.836 -11.876 -45.957 1 61.14 668 GLN B CA 1
ATOM 11439 C C . GLN B 1 668 ? 16.793 -13.055 -45.806 1 61.14 668 GLN B C 1
ATOM 11441 O O . GLN B 1 668 ? 16.374 -14.212 -45.865 1 61.14 668 GLN B O 1
ATOM 11446 N N . GLY B 1 669 ? 18.048 -12.784 -45.54 1 60.25 669 GLY B N 1
ATOM 11447 C CA . GLY B 1 669 ? 19.009 -13.875 -45.549 1 60.25 669 GLY B CA 1
ATOM 11448 C C . GLY B 1 669 ? 19.003 -14.686 -44.267 1 60.25 669 GLY B C 1
ATOM 11449 O O . GLY B 1 669 ? 18.267 -14.37 -43.33 1 60.25 669 GLY B O 1
ATOM 11450 N N . LYS B 1 670 ? 19.482 -15.902 -44.402 1 65.18 670 LYS B N 1
ATOM 11451 C CA . LYS B 1 670 ? 19.609 -16.884 -43.329 1 65.18 670 LYS B CA 1
ATOM 11452 C C . LYS B 1 670 ? 20.939 -16.728 -42.595 1 65.18 670 LYS B C 1
ATOM 11454 O O . LYS B 1 670 ? 21.9 -16.191 -43.15 1 65.18 670 LYS B O 1
ATOM 11459 N N . GLY B 1 671 ? 21.054 -16.763 -41.13 1 68.72 671 GLY B N 1
ATOM 11460 C CA . GLY B 1 671 ? 22.28 -16.844 -40.351 1 68.72 671 GLY B CA 1
ATOM 11461 C C . GLY B 1 671 ? 22.39 -15.757 -39.298 1 68.72 671 GLY B C 1
ATOM 11462 O O . GLY B 1 671 ? 21.401 -15.412 -38.648 1 68.72 671 GLY B O 1
ATOM 11463 N N . SER B 1 672 ? 23.599 -15.232 -39.231 1 74.31 672 SER B N 1
ATOM 11464 C CA . SER B 1 672 ? 23.957 -14.284 -38.181 1 74.31 672 SER B CA 1
ATOM 11465 C C . SER B 1 672 ? 23.31 -12.924 -38.421 1 74.31 672 SER B C 1
ATOM 11467 O O . SER B 1 672 ? 22.89 -12.255 -37.474 1 74.31 672 SER B O 1
ATOM 11469 N N . GLN B 1 673 ? 23.086 -12.546 -39.658 1 79.47 673 GLN B N 1
ATOM 11470 C CA . GLN B 1 673 ? 22.496 -11.253 -39.988 1 79.47 673 GLN B CA 1
ATOM 11471 C C . GLN B 1 673 ? 20.999 -11.239 -39.693 1 79.47 673 GLN B C 1
ATOM 11473 O O . GLN B 1 673 ? 20.468 -10.246 -39.192 1 79.47 673 GLN B O 1
ATOM 11478 N N . ALA B 1 674 ? 20.458 -12.359 -39.98 1 82.99 674 ALA B N 1
ATOM 11479 C CA . ALA B 1 674 ? 19.037 -12.481 -39.664 1 82.99 674 ALA B CA 1
ATOM 11480 C C . ALA B 1 674 ? 18.804 -12.43 -38.157 1 82.99 674 ALA B C 1
ATOM 11482 O O . ALA B 1 674 ? 17.793 -11.896 -37.697 1 82.99 674 ALA B O 1
ATOM 11483 N N . ALA B 1 675 ? 19.791 -12.94 -37.516 1 88.99 675 ALA B N 1
ATOM 11484 C CA . ALA B 1 675 ? 19.692 -12.937 -36.059 1 88.99 675 ALA B CA 1
ATOM 11485 C C . ALA B 1 675 ? 19.762 -11.516 -35.508 1 88.99 675 ALA B C 1
ATOM 11487 O O . ALA B 1 675 ? 19.004 -11.156 -34.603 1 88.99 675 ALA B O 1
ATOM 11488 N N . SER B 1 676 ? 20.608 -10.693 -36.099 1 92 676 SER B N 1
ATOM 11489 C CA . SER B 1 676 ? 20.758 -9.315 -35.644 1 92 676 SER B CA 1
ATOM 11490 C C . SER B 1 676 ? 19.516 -8.489 -35.961 1 92 676 SER B C 1
ATOM 11492 O O . SER B 1 676 ? 19.113 -7.635 -35.169 1 92 676 SER B O 1
ATOM 11494 N N . THR B 1 677 ? 18.981 -8.778 -37.113 1 92.02 677 THR B N 1
ATOM 11495 C CA . THR B 1 677 ? 17.769 -8.063 -37.496 1 92.02 677 THR B CA 1
ATOM 11496 C C . THR B 1 677 ? 16.612 -8.425 -36.57 1 92.02 677 THR B C 1
ATOM 11498 O O . THR B 1 677 ? 15.825 -7.559 -36.184 1 92.02 677 THR B O 1
ATOM 11501 N N . GLU B 1 678 ? 16.608 -9.636 -36.255 1 91.72 678 GLU B N 1
ATOM 11502 C CA . GLU B 1 678 ? 15.537 -10.094 -35.373 1 91.72 678 GLU B CA 1
ATOM 11503 C C . GLU B 1 678 ? 15.678 -9.495 -33.977 1 91.72 678 GLU B C 1
ATOM 11505 O O . GLU B 1 678 ? 14.694 -9.048 -33.385 1 91.72 678 GLU B O 1
ATOM 11510 N N . VAL B 1 679 ? 16.855 -9.494 -33.504 1 95.5 679 VAL B N 1
ATOM 11511 C CA . VAL B 1 679 ? 17.108 -8.941 -32.178 1 95.5 679 VAL B CA 1
ATOM 11512 C C . VAL B 1 679 ? 16.749 -7.457 -32.16 1 95.5 679 VAL B C 1
ATOM 11514 O O . VAL B 1 679 ? 16.026 -6.998 -31.273 1 95.5 679 VAL B O 1
ATOM 11517 N N . ALA B 1 680 ? 17.17 -6.738 -33.132 1 96.24 680 ALA B N 1
ATOM 11518 C CA . ALA B 1 680 ? 16.94 -5.297 -33.193 1 96.24 680 ALA B CA 1
ATOM 11519 C C . ALA B 1 680 ? 15.455 -4.985 -33.356 1 96.24 680 ALA B C 1
ATOM 11521 O O . ALA B 1 680 ? 14.915 -4.125 -32.656 1 96.24 680 ALA B O 1
ATOM 11522 N N . ARG B 1 681 ? 14.843 -5.718 -34.235 1 93.28 681 ARG B N 1
ATOM 11523 C CA . ARG B 1 681 ? 13.435 -5.472 -34.53 1 93.28 681 ARG B CA 1
ATOM 11524 C C . ARG B 1 681 ? 12.56 -5.786 -33.321 1 93.28 681 ARG B C 1
ATOM 11526 O O . ARG B 1 681 ? 11.71 -4.98 -32.937 1 93.28 681 ARG B O 1
ATOM 11533 N N . THR B 1 682 ? 12.756 -6.856 -32.7 1 94.91 682 THR B N 1
ATOM 11534 C CA . THR B 1 682 ? 11.903 -7.295 -31.601 1 94.91 682 THR B CA 1
ATOM 11535 C C . THR B 1 682 ? 12.133 -6.434 -30.362 1 94.91 682 THR B C 1
ATOM 11537 O O . THR B 1 682 ? 11.18 -6.053 -29.678 1 94.91 682 THR B O 1
ATOM 11540 N N . LEU B 1 683 ? 13.357 -6.088 -30.111 1 97.2 683 LEU B N 1
ATOM 11541 C CA . LEU B 1 683 ? 13.644 -5.278 -28.932 1 97.2 683 LEU B CA 1
ATOM 11542 C C . LEU B 1 683 ? 13.16 -3.845 -29.127 1 97.2 683 LEU B C 1
ATOM 11544 O O . LEU B 1 683 ? 12.697 -3.208 -28.178 1 97.2 683 LEU B O 1
ATOM 11548 N N . SER B 1 684 ? 13.302 -3.393 -30.335 1 96.85 684 SER B N 1
ATOM 11549 C CA . SER B 1 684 ? 12.813 -2.05 -30.631 1 96.85 684 SER B CA 1
ATOM 11550 C C . SER B 1 684 ? 11.307 -1.949 -30.412 1 96.85 684 SER B C 1
ATOM 11552 O O . SER B 1 684 ? 10.832 -1.028 -29.744 1 96.85 684 SER B O 1
ATOM 11554 N N . ARG B 1 685 ? 10.597 -2.894 -30.877 1 94.25 685 ARG B N 1
ATOM 11555 C CA . ARG B 1 685 ? 9.143 -2.884 -30.752 1 94.25 685 ARG B CA 1
ATOM 11556 C C . ARG B 1 685 ? 8.717 -3.11 -29.305 1 94.25 685 ARG B C 1
ATOM 11558 O O . ARG B 1 685 ? 7.698 -2.575 -28.862 1 94.25 685 ARG B O 1
ATOM 11565 N N . TYR B 1 686 ? 9.496 -3.872 -28.623 1 94.4 686 TYR B N 1
ATOM 11566 C CA . TYR B 1 686 ? 9.175 -4.096 -27.218 1 94.4 686 TYR B CA 1
ATOM 11567 C C . TYR B 1 686 ? 9.374 -2.825 -26.403 1 94.4 686 TYR B C 1
ATOM 11569 O O . TYR B 1 686 ? 8.532 -2.473 -25.573 1 94.4 686 TYR B O 1
ATOM 11577 N N . CYS B 1 687 ? 10.49 -2.18 -26.596 1 96.34 687 CYS B N 1
ATOM 11578 C CA . CYS B 1 687 ? 10.761 -0.944 -25.87 1 96.34 687 CYS B CA 1
ATOM 11579 C C . CYS B 1 687 ? 9.705 0.112 -26.177 1 96.34 687 CYS B C 1
ATOM 11581 O O . CYS B 1 687 ? 9.319 0.883 -25.297 1 96.34 687 CYS B O 1
ATOM 11583 N N . MET B 1 688 ? 9.258 0.064 -27.362 1 93.6 688 MET B N 1
ATOM 11584 C CA . MET B 1 688 ? 8.196 1.002 -27.714 1 93.6 688 MET B CA 1
ATOM 11585 C C . MET B 1 688 ? 6.904 0.662 -26.98 1 93.6 688 MET B C 1
ATOM 11587 O O . MET B 1 688 ? 6.162 1.557 -26.572 1 93.6 688 MET B O 1
ATOM 11591 N N . HIS B 1 689 ? 6.719 -0.594 -26.909 1 91.63 689 HIS B N 1
ATOM 11592 C CA . HIS B 1 689 ? 5.56 -1.03 -26.138 1 91.63 689 HIS B CA 1
ATOM 11593 C C . HIS B 1 689 ? 5.644 -0.545 -24.695 1 91.63 689 HIS B C 1
ATOM 11595 O O . HIS B 1 689 ? 4.642 -0.109 -24.123 1 91.63 689 HIS B O 1
ATOM 11601 N N . LEU B 1 690 ? 6.811 -0.564 -24.092 1 93.02 690 LEU B N 1
ATOM 11602 C CA . LEU B 1 690 ? 6.988 -0.115 -22.715 1 93.02 690 LEU B CA 1
ATOM 11603 C C . LEU B 1 690 ? 6.658 1.368 -22.58 1 93.02 690 LEU B C 1
ATOM 11605 O O . LEU B 1 690 ? 6.029 1.782 -21.603 1 93.02 690 LEU B O 1
ATOM 11609 N N . VAL B 1 691 ? 7.007 2.104 -23.55 1 92.95 691 VAL B N 1
ATOM 11610 C CA . VAL B 1 691 ? 6.757 3.542 -23.523 1 92.95 691 VAL B CA 1
ATOM 11611 C C . VAL B 1 691 ? 5.257 3.807 -23.627 1 92.95 691 VAL B C 1
ATOM 11613 O O . VAL B 1 691 ? 4.723 4.672 -22.928 1 92.95 691 VAL B O 1
ATOM 11616 N N . ALA B 1 692 ? 4.607 3.016 -24.346 1 88.63 692 ALA B N 1
ATOM 11617 C CA . ALA B 1 692 ? 3.201 3.27 -24.649 1 88.63 692 ALA B CA 1
ATOM 11618 C C . ALA B 1 692 ? 2.294 2.708 -23.558 1 88.63 692 ALA B C 1
ATOM 11620 O O . ALA B 1 692 ? 1.313 3.345 -23.168 1 88.63 692 ALA B O 1
ATOM 11621 N N . CYS B 1 693 ? 2.692 1.506 -23.075 1 84.77 693 CYS B N 1
ATOM 11622 C CA . CYS B 1 693 ? 1.713 0.795 -22.26 1 84.77 693 CYS B CA 1
ATOM 11623 C C . CYS B 1 693 ? 2.201 0.652 -20.823 1 84.77 693 CYS B C 1
ATOM 11625 O O . CYS B 1 693 ? 1.398 0.466 -19.907 1 84.77 693 CYS B O 1
ATOM 11627 N N . ALA B 1 694 ? 3.517 0.719 -20.616 1 89.01 694 ALA B N 1
ATOM 11628 C CA . ALA B 1 694 ? 4.034 0.502 -19.267 1 89.01 694 ALA B CA 1
ATOM 11629 C C . ALA B 1 694 ? 5.15 1.49 -18.943 1 89.01 694 ALA B C 1
ATOM 11631 O O . ALA B 1 694 ? 6.262 1.087 -18.594 1 89.01 694 ALA B O 1
ATOM 11632 N N . PRO B 1 695 ? 4.799 2.714 -18.937 1 90.05 695 PRO B N 1
ATOM 11633 C CA . PRO B 1 695 ? 5.84 3.71 -18.67 1 90.05 695 PRO B CA 1
ATOM 11634 C C . PRO B 1 695 ? 6.345 3.664 -17.23 1 90.05 695 PRO B C 1
ATOM 11636 O O . PRO B 1 695 ? 7.408 4.213 -16.926 1 90.05 695 PRO B O 1
ATOM 11639 N N . GLU B 1 696 ? 5.668 2.998 -16.314 1 86.94 696 GLU B N 1
ATOM 11640 C CA . GLU B 1 696 ? 6.059 2.896 -14.911 1 86.94 696 GLU B CA 1
ATOM 11641 C C . GLU B 1 696 ? 7.329 2.064 -14.751 1 86.94 696 GLU B C 1
ATOM 11643 O O . GLU B 1 696 ? 8.006 2.146 -13.724 1 86.94 696 GLU B O 1
ATOM 11648 N N . LEU B 1 697 ? 7.587 1.26 -15.808 1 92.12 697 LEU B N 1
ATOM 11649 C CA . LEU B 1 697 ? 8.744 0.375 -15.73 1 92.12 697 LEU B CA 1
ATOM 11650 C C . LEU B 1 697 ? 9.986 1.054 -16.297 1 92.12 697 LEU B C 1
ATOM 11652 O O . LEU B 1 697 ? 11.086 0.5 -16.231 1 92.12 697 LEU B O 1
ATOM 11656 N N . LEU B 1 698 ? 9.784 2.205 -16.886 1 92.06 698 LEU B N 1
ATOM 11657 C CA . LEU B 1 698 ? 10.913 2.962 -17.416 1 92.06 698 LEU B CA 1
ATOM 11658 C C . LEU B 1 698 ? 11.52 3.858 -16.341 1 92.06 698 LEU B C 1
ATOM 11660 O O . LEU B 1 698 ? 10.823 4.286 -15.418 1 92.06 698 LEU B O 1
ATOM 11664 N N . PRO B 1 699 ? 12.818 3.962 -16.524 1 86.8 699 PRO B N 1
ATOM 11665 C CA . PRO B 1 699 ? 13.437 4.899 -15.583 1 86.8 699 PRO B CA 1
ATOM 11666 C C . PRO B 1 699 ? 13.021 6.347 -15.833 1 86.8 699 PRO B C 1
ATOM 11668 O O . PRO B 1 699 ? 12.84 6.751 -16.984 1 86.8 699 PRO B O 1
ATOM 11671 N N . GLY B 1 700 ? 12.713 7.073 -14.836 1 78.12 700 GLY B N 1
ATOM 11672 C CA . GLY B 1 700 ? 12.368 8.479 -14.979 1 78.12 700 GLY B CA 1
ATOM 11673 C C . GLY B 1 700 ? 10.946 8.791 -14.552 1 78.12 700 GLY B C 1
ATOM 11674 O O . GLY B 1 700 ? 10.311 7.993 -13.86 1 78.12 700 GLY B O 1
ATOM 11675 N N . ASP B 1 701 ? 10.467 9.934 -14.976 1 78.89 701 ASP B N 1
ATOM 11676 C CA . ASP B 1 701 ? 9.15 10.414 -14.57 1 78.89 701 ASP B CA 1
ATOM 11677 C C . ASP B 1 701 ? 8.055 9.841 -15.466 1 78.89 701 ASP B C 1
ATOM 11679 O O . ASP B 1 701 ? 8.076 10.035 -16.683 1 78.89 701 ASP B O 1
ATOM 11683 N N . VAL B 1 702 ? 7.102 9.203 -14.895 1 82.64 702 VAL B N 1
ATOM 11684 C CA . VAL B 1 702 ? 6.042 8.52 -15.629 1 82.64 702 VAL B CA 1
ATOM 11685 C C . VAL B 1 702 ? 5.195 9.543 -16.383 1 82.64 702 VAL B C 1
ATOM 11687 O O . VAL B 1 702 ? 4.84 9.329 -17.545 1 82.64 702 VAL B O 1
ATOM 11690 N N . GLU B 1 703 ? 4.846 10.662 -15.801 1 79.91 703 GLU B N 1
ATOM 11691 C CA . GLU B 1 703 ? 3.991 11.655 -16.444 1 79.91 703 GLU B CA 1
ATOM 11692 C C . GLU B 1 703 ? 4.715 12.345 -17.596 1 79.91 703 GLU B C 1
ATOM 11694 O O . GLU B 1 703 ? 4.106 12.656 -18.621 1 79.91 703 GLU B O 1
ATOM 11699 N N . GLY B 1 704 ? 5.977 12.53 -17.388 1 82.56 704 GLY B N 1
ATOM 11700 C CA . GLY B 1 704 ? 6.76 13.072 -18.487 1 82.56 704 GLY B CA 1
ATOM 11701 C C . GLY B 1 704 ? 6.819 12.148 -19.69 1 82.56 704 GLY B C 1
ATOM 11702 O O . GLY B 1 704 ? 6.72 12.601 -20.832 1 82.56 704 GLY B O 1
ATOM 11703 N N . SER B 1 705 ? 6.94 10.905 -19.382 1 87.8 705 SER B N 1
ATOM 11704 C CA . SER B 1 705 ? 6.989 9.919 -20.458 1 87.8 705 SER B CA 1
ATOM 11705 C C . SER B 1 705 ? 5.668 9.866 -21.219 1 87.8 705 SER B C 1
ATOM 11707 O O . SER B 1 705 ? 5.657 9.741 -22.445 1 87.8 705 SER B O 1
ATOM 11709 N N . LYS B 1 706 ? 4.574 10.013 -20.499 1 86.04 706 LYS B N 1
ATOM 11710 C CA . LYS B 1 706 ? 3.263 9.99 -21.14 1 86.04 706 LYS B CA 1
ATOM 11711 C C . LYS B 1 706 ? 3.069 11.207 -22.04 1 86.04 706 LYS B C 1
ATOM 11713 O O . LYS B 1 706 ? 2.506 11.096 -23.131 1 86.04 706 LYS B O 1
ATOM 11718 N N . LEU B 1 707 ? 3.573 12.28 -21.637 1 85.47 707 LEU B N 1
ATOM 11719 C CA . LEU B 1 707 ? 3.424 13.507 -22.412 1 85.47 707 LEU B CA 1
ATOM 11720 C C . LEU B 1 707 ? 4.263 13.451 -23.684 1 85.47 707 LEU B C 1
ATOM 11722 O O . LEU B 1 707 ? 3.821 13.901 -24.744 1 85.47 707 LEU B O 1
ATOM 11726 N N . VAL B 1 708 ? 5.41 12.947 -23.498 1 89.46 708 VAL B N 1
ATOM 11727 C CA . VAL B 1 708 ? 6.278 12.813 -24.663 1 89.46 708 VAL B CA 1
ATOM 11728 C C . VAL B 1 708 ? 5.638 11.868 -25.678 1 89.46 708 VAL B C 1
ATOM 11730 O O . VAL B 1 708 ? 5.641 12.144 -26.88 1 89.46 708 VAL B O 1
ATOM 11733 N N . TYR B 1 709 ? 5.097 10.785 -25.206 1 89.5 709 TYR B N 1
ATOM 11734 C CA . TYR B 1 709 ? 4.453 9.817 -26.087 1 89.5 709 TYR B CA 1
ATOM 11735 C C . TYR B 1 709 ? 3.252 10.435 -26.791 1 89.5 709 TYR B C 1
ATOM 11737 O O . TYR B 1 709 ? 3.048 10.22 -27.988 1 89.5 709 TYR B O 1
ATOM 11745 N N . GLN B 1 710 ? 2.522 11.217 -26.078 1 86.33 710 GLN B N 1
ATOM 11746 C CA . GLN B 1 710 ? 1.351 11.85 -26.675 1 86.33 710 GLN B CA 1
ATOM 11747 C C . GLN B 1 710 ? 1.757 12.881 -27.724 1 86.33 710 GLN B C 1
ATOM 11749 O O . GLN B 1 710 ? 1.102 13.011 -28.76 1 86.33 710 GLN B O 1
ATOM 11754 N N . ALA B 1 711 ? 2.766 13.59 -27.44 1 85.49 711 ALA B N 1
ATOM 11755 C CA . ALA B 1 711 ? 3.263 14.564 -28.409 1 85.49 711 ALA B CA 1
ATOM 11756 C C . ALA B 1 711 ? 3.757 13.874 -29.677 1 85.49 711 ALA B C 1
ATOM 11758 O O . ALA B 1 711 ? 3.49 14.337 -30.788 1 85.49 711 ALA B O 1
ATOM 11759 N N . MET B 1 712 ? 4.453 12.827 -29.48 1 88.02 712 MET B N 1
ATOM 11760 C CA . MET B 1 712 ? 4.953 12.063 -30.62 1 88.02 712 MET B CA 1
ATOM 11761 C C . MET B 1 712 ? 3.802 11.49 -31.438 1 88.02 712 MET B C 1
ATOM 11763 O O . MET B 1 712 ? 3.836 11.516 -32.67 1 88.02 712 MET B O 1
ATOM 11767 N N . LYS B 1 713 ? 2.805 10.959 -30.773 1 84.6 713 LYS B N 1
ATOM 11768 C CA . LYS B 1 713 ? 1.644 10.392 -31.453 1 84.6 713 LYS B CA 1
ATOM 11769 C C . LYS B 1 713 ? 0.943 11.441 -32.311 1 84.6 713 LYS B C 1
ATOM 11771 O O . LYS B 1 713 ? 0.52 11.152 -33.433 1 84.6 713 LYS B O 1
ATOM 11776 N N . ARG B 1 714 ? 0.894 12.625 -31.805 1 82.5 714 ARG B N 1
ATOM 11777 C CA . ARG B 1 714 ? 0.278 13.723 -32.543 1 82.5 714 ARG B CA 1
ATOM 11778 C C . ARG B 1 714 ? 1.111 14.097 -33.764 1 82.5 714 ARG B C 1
ATOM 11780 O O . ARG B 1 714 ? 0.566 14.354 -34.839 1 82.5 714 ARG B O 1
ATOM 11787 N N . ASP B 1 715 ? 2.385 14.091 -33.575 1 83.45 715 ASP B N 1
ATOM 11788 C CA . ASP B 1 715 ? 3.28 14.431 -34.677 1 83.45 715 ASP B CA 1
ATOM 11789 C C . ASP B 1 715 ? 3.207 13.384 -35.786 1 83.45 715 ASP B C 1
ATOM 11791 O O . ASP B 1 715 ? 3.157 13.728 -36.969 1 83.45 715 ASP B O 1
ATOM 11795 N N . VAL B 1 716 ? 3.205 12.174 -35.407 1 83.14 716 VAL B N 1
ATOM 11796 C CA . VAL B 1 716 ? 3.205 11.088 -36.382 1 83.14 716 VAL B CA 1
ATOM 11797 C C . VAL B 1 716 ? 1.87 11.059 -37.123 1 83.14 716 VAL B C 1
ATOM 11799 O O . VAL B 1 716 ? 1.825 10.767 -38.321 1 83.14 716 VAL B O 1
ATOM 11802 N N . ARG B 1 717 ? 0.879 11.409 -36.398 1 76.7 717 ARG B N 1
ATOM 11803 C CA . ARG B 1 717 ? -0.44 11.436 -37.022 1 76.7 717 ARG B CA 1
ATOM 11804 C C . ARG B 1 717 ? -0.553 12.589 -38.014 1 76.7 717 ARG B C 1
ATOM 11806 O O . ARG B 1 717 ? -1.23 12.47 -39.037 1 76.7 717 ARG B O 1
ATOM 11813 N N . SER B 1 718 ? 0.015 13.709 -37.66 1 73.44 718 SER B N 1
ATOM 11814 C CA . SER B 1 718 ? -0.084 14.878 -38.527 1 73.44 718 SER B CA 1
ATOM 11815 C C . SER B 1 718 ? 0.812 14.735 -39.753 1 73.44 718 SER B C 1
ATOM 11817 O O . SER B 1 718 ? 0.647 15.46 -40.736 1 73.44 718 SER B O 1
ATOM 11819 N N . ASN B 1 719 ? 1.581 13.62 -40.079 1 65.89 719 ASN B N 1
ATOM 11820 C CA . ASN B 1 719 ? 2.469 13.28 -41.186 1 65.89 719 ASN B CA 1
ATOM 11821 C C . ASN B 1 719 ? 3.449 14.411 -41.486 1 65.89 719 ASN B C 1
ATOM 11823 O O . ASN B 1 719 ? 4.205 14.342 -42.457 1 65.89 719 ASN B O 1
ATOM 11827 N N . LYS B 1 720 ? 3.422 15.529 -40.859 1 64.32 720 LYS B N 1
ATOM 11828 C CA . LYS B 1 720 ? 4.268 16.672 -41.189 1 64.32 720 LYS B CA 1
ATOM 11829 C C . LYS B 1 720 ? 5.626 16.567 -40.502 1 64.32 720 LYS B C 1
ATOM 11831 O O . LYS B 1 720 ? 6.491 17.426 -40.689 1 64.32 720 LYS B O 1
ATOM 11836 N N . TRP B 1 721 ? 5.933 15.403 -39.895 1 68.9 721 TRP B N 1
ATOM 11837 C CA . TRP B 1 721 ? 7.124 15.329 -39.055 1 68.9 721 TRP B CA 1
ATOM 11838 C C . TRP B 1 721 ? 8.361 15.02 -39.891 1 68.9 721 TRP B C 1
ATOM 11840 O O . TRP B 1 721 ? 9.478 15.385 -39.516 1 68.9 721 TRP B O 1
ATOM 11850 N N . ARG B 1 722 ? 8.305 14.417 -40.971 1 66.17 722 ARG B N 1
ATOM 11851 C CA . ARG B 1 722 ? 9.466 14.04 -41.771 1 66.17 722 ARG B CA 1
ATOM 11852 C C . ARG B 1 722 ? 10.136 15.269 -42.377 1 66.17 722 ARG B C 1
ATOM 11854 O O . ARG B 1 722 ? 11.341 15.261 -42.635 1 66.17 722 ARG B O 1
ATOM 11861 N N . ARG B 1 723 ? 9.292 16.465 -42.608 1 59.79 723 ARG B N 1
ATOM 11862 C CA . ARG B 1 723 ? 9.831 17.646 -43.275 1 59.79 723 ARG B CA 1
ATOM 11863 C C . ARG B 1 723 ? 9.864 18.842 -42.329 1 59.79 723 ARG B C 1
ATOM 11865 O O . ARG B 1 723 ? 10.173 19.961 -42.745 1 59.79 723 ARG B O 1
ATOM 11872 N N . SER B 1 724 ? 9.568 18.554 -41.064 1 62.15 724 SER B N 1
ATOM 11873 C CA . SER B 1 724 ? 9.397 19.709 -40.19 1 62.15 724 SER B CA 1
ATOM 11874 C C . SER B 1 724 ? 10.731 20.167 -39.61 1 62.15 724 SER B C 1
ATOM 11876 O O . SER B 1 724 ? 11.593 19.343 -39.298 1 62.15 724 SER B O 1
ATOM 11878 N N . LYS B 1 725 ? 11.073 21.448 -39.681 1 60.47 725 LYS B N 1
ATOM 11879 C CA . LYS B 1 725 ? 12.237 22.121 -39.111 1 60.47 725 LYS B CA 1
ATOM 11880 C C . LYS B 1 725 ? 12.142 22.189 -37.59 1 60.47 725 LYS B C 1
ATOM 11882 O O . LYS B 1 725 ? 13.14 22.436 -36.911 1 60.47 725 LYS B O 1
ATOM 11887 N N . LYS B 1 726 ? 11.075 21.866 -37.041 1 65.66 726 LYS B N 1
ATOM 11888 C CA . LYS B 1 726 ? 10.957 21.911 -35.586 1 65.66 726 LYS B CA 1
ATOM 11889 C C . LYS B 1 726 ? 11.563 20.665 -34.947 1 65.66 726 LYS B C 1
ATOM 11891 O O . LYS B 1 726 ? 11.4 19.556 -35.46 1 65.66 726 LYS B O 1
ATOM 11896 N N . GLU B 1 727 ? 12.429 20.806 -34.029 1 77.82 727 GLU B N 1
ATOM 11897 C CA . GLU B 1 727 ? 13.134 19.719 -33.355 1 77.82 727 GLU B CA 1
ATOM 11898 C C . GLU B 1 727 ? 12.205 18.96 -32.412 1 77.82 727 GLU B C 1
ATOM 11900 O O . GLU B 1 727 ? 12.221 19.187 -31.201 1 77.82 727 GLU B O 1
ATOM 11905 N N . THR B 1 728 ? 11.248 18.236 -33.075 1 83.44 728 THR B N 1
ATOM 11906 C CA . THR B 1 728 ? 10.388 17.349 -32.3 1 83.44 728 THR B CA 1
ATOM 11907 C C . THR B 1 728 ? 11.01 15.961 -32.18 1 83.44 728 THR B C 1
ATOM 11909 O O . THR B 1 728 ? 11.991 15.653 -32.86 1 83.44 728 THR B O 1
ATOM 11912 N N . VAL B 1 729 ? 10.503 15.167 -31.375 1 88.69 729 VAL B N 1
ATOM 11913 C CA . VAL B 1 729 ? 11.034 13.834 -31.108 1 88.69 729 VAL B CA 1
ATOM 11914 C C . VAL B 1 729 ? 10.907 12.967 -32.358 1 88.69 729 VAL B C 1
ATOM 11916 O O . VAL B 1 729 ? 11.825 12.217 -32.697 1 88.69 729 VAL B O 1
ATOM 11919 N N . ALA B 1 730 ? 9.835 13.15 -33.127 1 88.29 730 ALA B N 1
ATOM 11920 C CA . ALA B 1 730 ? 9.619 12.384 -34.351 1 88.29 730 ALA B CA 1
ATOM 11921 C C . ALA B 1 730 ? 10.601 12.803 -35.441 1 88.29 730 ALA B C 1
ATOM 11923 O O . ALA B 1 730 ? 11.128 11.958 -36.169 1 88.29 730 ALA B O 1
ATOM 11924 N N . SER B 1 731 ? 10.872 14.122 -35.537 1 89.94 731 SER B N 1
ATOM 11925 C CA . SER B 1 731 ? 11.805 14.617 -36.544 1 89.94 731 SER B CA 1
ATOM 11926 C C . SER B 1 731 ? 13.23 14.165 -36.247 1 89.94 731 SER B C 1
ATOM 11928 O O . SER B 1 731 ? 14.013 13.916 -37.166 1 89.94 731 SER B O 1
ATOM 11930 N N . MET B 1 732 ? 13.518 14.04 -34.98 1 91.26 732 MET B N 1
ATOM 11931 C CA . MET B 1 732 ? 14.833 13.547 -34.584 1 91.26 732 MET B CA 1
ATOM 11932 C C . MET B 1 732 ? 15.014 12.089 -34.994 1 91.26 732 MET B C 1
ATOM 11934 O O . MET B 1 732 ? 16.104 11.684 -35.402 1 91.26 732 MET B O 1
ATOM 11938 N N . GLY B 1 733 ? 13.95 11.34 -34.878 1 92.1 733 GLY B N 1
ATOM 11939 C CA . GLY B 1 733 ? 14.004 9.953 -35.314 1 92.1 733 GLY B CA 1
ATOM 11940 C C . GLY B 1 733 ? 14.222 9.805 -36.808 1 92.1 733 GLY B C 1
ATOM 11941 O O . GLY B 1 733 ? 14.97 8.93 -37.247 1 92.1 733 GLY B O 1
ATOM 11942 N N . ASP B 1 734 ? 13.607 10.664 -37.546 1 90.51 734 ASP B N 1
ATOM 11943 C CA . ASP B 1 734 ? 13.77 10.647 -38.996 1 90.51 734 ASP B CA 1
ATOM 11944 C C . ASP B 1 734 ? 15.194 11.029 -39.394 1 90.51 734 ASP B C 1
ATOM 11946 O O . ASP B 1 734 ? 15.781 10.415 -40.287 1 90.51 734 ASP B O 1
ATOM 11950 N N . LYS B 1 735 ? 15.685 12.027 -38.698 1 91.24 735 LYS B N 1
ATOM 11951 C CA . LYS B 1 735 ? 17.057 12.455 -38.953 1 91.24 735 LYS B CA 1
ATOM 11952 C C . LYS B 1 735 ? 18.047 11.333 -38.656 1 91.24 735 LYS B C 1
ATOM 11954 O O . LYS B 1 735 ? 18.983 11.103 -39.426 1 91.24 735 LYS B O 1
ATOM 11959 N N . LEU B 1 736 ? 17.81 10.611 -37.57 1 94.05 736 LEU B N 1
ATOM 11960 C CA . LEU B 1 736 ? 18.69 9.514 -37.182 1 94.05 736 LEU B CA 1
ATOM 11961 C C . LEU B 1 736 ? 18.593 8.362 -38.176 1 94.05 736 LEU B C 1
ATOM 11963 O O . LEU B 1 736 ? 19.605 7.747 -38.52 1 94.05 736 LEU B O 1
ATOM 11967 N N . GLY B 1 737 ? 17.388 8.015 -38.639 1 92.23 737 GLY B N 1
ATOM 11968 C CA . GLY B 1 737 ? 17.202 6.963 -39.625 1 92.23 737 GLY B CA 1
ATOM 11969 C C . GLY B 1 737 ? 17.929 7.231 -40.929 1 92.23 737 GLY B C 1
ATOM 11970 O O . GLY B 1 737 ? 18.569 6.336 -41.485 1 92.23 737 GLY B O 1
ATOM 11971 N N . THR B 1 738 ? 17.927 8.478 -41.358 1 89.61 738 THR B N 1
ATOM 11972 C CA . THR B 1 738 ? 18.598 8.872 -42.591 1 89.61 738 THR B CA 1
ATOM 11973 C C . THR B 1 738 ? 20.113 8.841 -42.416 1 89.61 738 THR B C 1
ATOM 11975 O O . THR B 1 738 ? 20.839 8.413 -43.317 1 89.61 738 THR B O 1
ATOM 11978 N N . GLN B 1 739 ? 20.514 9.232 -41.256 1 92.26 739 GLN B N 1
ATOM 11979 C CA . GLN B 1 739 ? 21.945 9.234 -40.971 1 92.26 739 GLN B CA 1
ATOM 11980 C C . GLN B 1 739 ? 22.497 7.812 -40.913 1 92.26 739 GLN B C 1
ATOM 11982 O O . GLN B 1 739 ? 23.629 7.562 -41.331 1 92.26 739 GLN B O 1
ATOM 11987 N N . LEU B 1 740 ? 21.712 6.9 -40.402 1 93.32 740 LEU B N 1
ATOM 11988 C CA . LEU B 1 740 ? 22.122 5.502 -40.316 1 93.32 740 LEU B CA 1
ATOM 11989 C C . LEU B 1 740 ? 22.287 4.898 -41.706 1 93.32 740 LEU B C 1
ATOM 11991 O O . LEU B 1 740 ? 23.208 4.112 -41.941 1 93.32 740 LEU B O 1
ATOM 11995 N N . LEU B 1 741 ? 21.434 5.269 -42.629 1 88.44 741 LEU B N 1
ATOM 11996 C CA . LEU B 1 741 ? 21.452 4.747 -43.991 1 88.44 741 LEU B CA 1
ATOM 11997 C C . LEU B 1 741 ? 22.611 5.34 -44.785 1 88.44 741 LEU B C 1
ATOM 11999 O O . LEU B 1 741 ? 23.151 4.689 -45.683 1 88.44 741 LEU B O 1
ATOM 12003 N N . GLU B 1 742 ? 23.031 6.545 -44.366 1 88.07 742 GLU B N 1
ATOM 12004 C CA . GLU B 1 742 ? 24.089 7.233 -45.1 1 88.07 742 GLU B CA 1
ATOM 12005 C C . GLU B 1 742 ? 25.468 6.835 -44.583 1 88.07 742 GLU B C 1
ATOM 12007 O O . GLU B 1 742 ? 26.419 6.721 -45.359 1 88.07 742 GLU B O 1
ATOM 12012 N N . GLU B 1 743 ? 25.533 6.492 -43.292 1 87.55 743 GLU B N 1
ATOM 12013 C CA . GLU B 1 743 ? 26.842 6.328 -42.666 1 87.55 743 GLU B CA 1
ATOM 12014 C C . GLU B 1 743 ? 27.212 4.853 -42.54 1 87.55 743 GLU B C 1
ATOM 12016 O O . GLU B 1 743 ? 28.391 4.512 -42.421 1 87.55 743 GLU B O 1
ATOM 12021 N N . CYS B 1 744 ? 26.296 3.907 -42.541 1 87.27 744 CYS B N 1
ATOM 12022 C CA . CYS B 1 744 ? 26.574 2.491 -42.329 1 87.27 744 CYS B CA 1
ATOM 12023 C C . CYS B 1 744 ? 26.006 1.648 -43.464 1 87.27 744 CYS B C 1
ATOM 12025 O O . CYS B 1 744 ? 25.052 2.056 -44.129 1 87.27 744 CYS B O 1
ATOM 12027 N N . THR B 1 745 ? 26.703 0.514 -43.704 1 86.32 745 THR B N 1
ATOM 12028 C CA . THR B 1 745 ? 26.082 -0.49 -44.56 1 86.32 745 THR B CA 1
ATOM 12029 C C . THR B 1 745 ? 24.865 -1.107 -43.876 1 86.32 745 THR B C 1
ATOM 12031 O O . THR B 1 745 ? 24.727 -1.027 -42.653 1 86.32 745 THR B O 1
ATOM 12034 N N . VAL B 1 746 ? 24.03 -1.693 -44.653 1 87.16 746 VAL B N 1
ATOM 12035 C CA . VAL B 1 746 ? 22.79 -2.26 -44.133 1 87.16 746 VAL B CA 1
ATOM 12036 C C . VAL B 1 746 ? 23.107 -3.314 -43.075 1 87.16 746 VAL B C 1
ATOM 12038 O O . VAL B 1 746 ? 22.471 -3.354 -42.019 1 87.16 746 VAL B O 1
ATOM 12041 N N . GLU B 1 747 ? 24.136 -4.114 -43.28 1 87.1 747 GLU B N 1
ATOM 12042 C CA . GLU B 1 747 ? 24.517 -5.165 -42.342 1 87.1 747 GLU B CA 1
ATOM 12043 C C . GLU B 1 747 ? 25.1 -4.576 -41.06 1 87.1 747 GLU B C 1
ATOM 12045 O O . GLU B 1 747 ? 24.795 -5.044 -39.961 1 87.1 747 GLU B O 1
ATOM 12050 N N . GLU B 1 748 ? 25.848 -3.574 -41.201 1 89.8 748 GLU B N 1
ATOM 12051 C CA . GLU B 1 748 ? 26.473 -2.927 -40.051 1 89.8 748 GLU B CA 1
ATOM 12052 C C . GLU B 1 748 ? 25.444 -2.173 -39.215 1 89.8 748 GLU B C 1
ATOM 12054 O O . GLU B 1 748 ? 25.543 -2.133 -37.987 1 89.8 748 GLU B O 1
ATOM 12059 N N . ALA B 1 749 ? 24.505 -1.641 -39.959 1 92.29 749 ALA B N 1
ATOM 12060 C CA . ALA B 1 749 ? 23.467 -0.886 -39.261 1 92.29 749 ALA B CA 1
ATOM 12061 C C . ALA B 1 749 ? 22.628 -1.8 -38.373 1 92.29 749 ALA B C 1
ATOM 12063 O O . ALA B 1 749 ? 22.348 -1.468 -37.218 1 92.29 749 ALA B O 1
ATOM 12064 N N . TRP B 1 750 ? 22.352 -2.94 -38.908 1 92.88 750 TRP B N 1
ATOM 12065 C CA . TRP B 1 750 ? 21.53 -3.872 -38.144 1 92.88 750 TRP B CA 1
ATOM 12066 C C . TRP B 1 750 ? 22.319 -4.468 -36.983 1 92.88 750 TRP B C 1
ATOM 12068 O O . TRP B 1 750 ? 21.773 -4.679 -35.897 1 92.88 750 TRP B O 1
ATOM 12078 N N . SER B 1 751 ? 23.564 -4.793 -37.18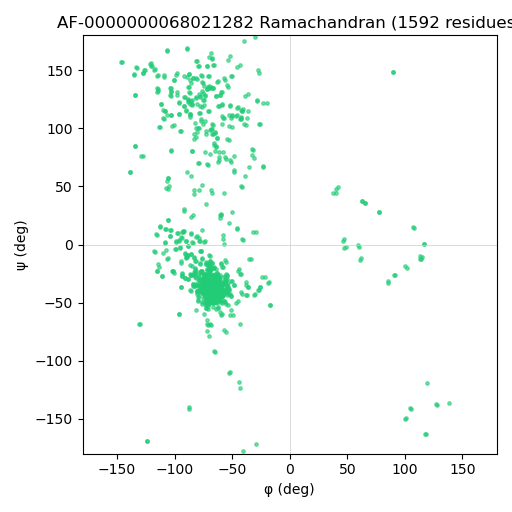4 1 92.69 751 SER B N 1
ATOM 12079 C CA . SER B 1 751 ? 24.403 -5.291 -36.099 1 92.69 751 SER B CA 1
ATOM 12080 C C . SER B 1 751 ? 24.568 -4.245 -35.002 1 92.69 751 SER B C 1
ATOM 12082 O O . SER B 1 751 ? 24.542 -4.574 -33.814 1 92.69 751 SER B O 1
ATOM 12084 N N . LEU B 1 752 ? 24.694 -3.017 -35.418 1 94.41 752 LEU B N 1
ATOM 12085 C CA . LEU B 1 752 ? 24.798 -1.917 -34.465 1 94.41 752 LEU B CA 1
ATOM 12086 C C . LEU B 1 752 ? 23.513 -1.774 -33.657 1 94.41 752 LEU B C 1
ATOM 12088 O O . LEU B 1 752 ? 23.558 -1.625 -32.433 1 94.41 752 LEU B O 1
ATOM 12092 N N . LEU B 1 753 ? 22.444 -1.842 -34.375 1 95.82 753 LEU B N 1
ATOM 12093 C CA . LEU B 1 753 ? 21.151 -1.671 -33.721 1 95.82 753 LEU B CA 1
ATOM 12094 C C . LEU B 1 753 ? 20.875 -2.819 -32.756 1 95.82 753 LEU B C 1
ATOM 12096 O O . LEU B 1 753 ? 20.277 -2.615 -31.697 1 95.82 753 LEU B O 1
ATOM 12100 N N . ALA B 1 754 ? 21.251 -3.998 -33.129 1 96.38 754 ALA B N 1
ATOM 12101 C CA . ALA B 1 754 ? 21.062 -5.147 -32.248 1 96.38 754 ALA B CA 1
ATOM 12102 C C . ALA B 1 754 ? 21.813 -4.958 -30.933 1 96.38 754 ALA B C 1
ATOM 12104 O O . ALA B 1 754 ? 21.264 -5.202 -29.856 1 96.38 754 ALA B O 1
ATOM 12105 N N . GLU B 1 755 ? 23.013 -4.485 -31.036 1 96.48 755 GLU B N 1
ATOM 12106 C CA . GLU B 1 755 ? 23.822 -4.265 -29.841 1 96.48 755 GLU B CA 1
ATOM 12107 C C . GLU B 1 755 ? 23.305 -3.075 -29.037 1 96.48 755 GLU B C 1
ATOM 12109 O O . GLU B 1 755 ? 23.324 -3.096 -27.804 1 96.48 755 GLU B O 1
ATOM 12114 N N . LEU B 1 756 ? 22.858 -2.116 -29.737 1 97.07 756 LEU B N 1
ATOM 12115 C CA . LEU B 1 756 ? 22.36 -0.913 -29.079 1 97.07 756 LEU B CA 1
ATOM 12116 C C . LEU B 1 756 ? 21.09 -1.213 -28.288 1 97.07 756 LEU B C 1
ATOM 12118 O O . LEU B 1 756 ? 20.973 -0.827 -27.123 1 97.07 756 LEU B O 1
ATOM 12122 N N . TRP B 1 757 ? 20.166 -1.835 -28.91 1 97.78 757 TRP B N 1
ATOM 12123 C CA . TRP B 1 757 ? 18.904 -2.138 -28.243 1 97.78 757 TRP B CA 1
ATOM 12124 C C . TRP B 1 757 ? 19.12 -3.108 -27.086 1 97.78 757 TRP B C 1
ATOM 12126 O O . TRP B 1 757 ? 18.42 -3.04 -26.073 1 97.78 757 TRP B O 1
ATOM 12136 N N . THR B 1 758 ? 20.035 -4.019 -27.229 1 97.19 758 THR B N 1
ATOM 12137 C CA . THR B 1 758 ? 20.369 -4.912 -26.125 1 97.19 758 THR B CA 1
ATOM 12138 C C . THR B 1 758 ? 20.901 -4.123 -24.933 1 97.19 758 THR B C 1
ATOM 12140 O O . THR B 1 758 ? 20.484 -4.35 -23.795 1 97.19 758 THR B O 1
ATOM 12143 N N . GLU B 1 759 ? 21.749 -3.223 -25.208 1 96.49 759 GLU B N 1
ATOM 12144 C CA . GLU B 1 759 ? 22.293 -2.385 -24.143 1 96.49 759 GLU B CA 1
ATOM 12145 C C . GLU B 1 759 ? 21.201 -1.538 -23.496 1 96.49 759 GLU B C 1
ATOM 12147 O O . GLU B 1 759 ? 21.188 -1.358 -22.276 1 96.49 759 GLU B O 1
ATOM 12152 N N . LEU B 1 760 ? 20.362 -1.093 -24.306 1 96.37 760 LEU B N 1
ATOM 12153 C CA . LEU B 1 760 ? 19.29 -0.233 -23.817 1 96.37 760 LEU B CA 1
ATOM 12154 C C . LEU B 1 760 ? 18.348 -1.006 -22.9 1 96.37 760 LEU B C 1
ATOM 12156 O O . LEU B 1 760 ? 17.947 -0.502 -21.848 1 96.37 760 LEU B O 1
ATOM 12160 N N . VAL B 1 761 ? 17.999 -2.167 -23.304 1 96.02 761 VAL B N 1
ATOM 12161 C CA . VAL B 1 761 ? 17.071 -2.964 -22.51 1 96.02 761 VAL B CA 1
ATOM 12162 C C . VAL B 1 761 ? 17.723 -3.346 -21.182 1 96.02 761 VAL B C 1
ATOM 12164 O O . VAL B 1 761 ? 17.056 -3.389 -20.146 1 96.02 761 VAL B O 1
ATOM 12167 N N . VAL B 1 762 ? 19.007 -3.606 -21.232 1 95.84 762 VAL B N 1
ATOM 12168 C CA . VAL B 1 762 ? 19.734 -3.943 -20.012 1 95.84 762 VAL B CA 1
ATOM 12169 C C . VAL B 1 762 ? 19.853 -2.707 -19.123 1 95.84 762 VAL B C 1
ATOM 12171 O O . VAL B 1 762 ? 19.842 -2.815 -17.895 1 95.84 762 VAL B O 1
ATOM 12174 N N . TYR B 1 763 ? 19.925 -1.538 -19.752 1 95.15 763 TYR B N 1
ATOM 12175 C CA . TYR B 1 763 ? 19.964 -0.276 -19.022 1 95.15 763 TYR B CA 1
ATOM 12176 C C . TYR B 1 763 ? 18.647 -0.025 -18.297 1 95.15 763 TYR B C 1
ATOM 12178 O O . TYR B 1 763 ? 18.628 0.583 -17.224 1 95.15 763 TYR B O 1
ATOM 12186 N N . LEU B 1 764 ? 17.591 -0.538 -18.854 1 94.59 764 LEU B N 1
ATOM 12187 C CA . LEU B 1 764 ? 16.257 -0.307 -18.31 1 94.59 764 LEU B CA 1
ATOM 12188 C C . LEU B 1 764 ? 15.97 -1.258 -17.152 1 94.59 764 LEU B C 1
ATOM 12190 O O . LEU B 1 764 ? 15.084 -0.998 -16.335 1 94.59 764 LEU B O 1
ATOM 12194 N N . ALA B 1 765 ? 16.624 -2.285 -17.033 1 92.76 765 ALA B N 1
ATOM 12195 C CA . ALA B 1 765 ? 16.289 -3.405 -16.157 1 92.76 765 ALA B CA 1
ATOM 12196 C C . ALA B 1 765 ? 16.43 -3.014 -14.688 1 92.76 765 ALA B C 1
ATOM 12198 O O . ALA B 1 765 ? 15.499 -3.196 -13.899 1 92.76 765 ALA B O 1
ATOM 12199 N N . PRO B 1 766 ? 17.588 -2.412 -14.316 1 90.19 766 PRO B N 1
ATOM 12200 C CA . PRO B 1 766 ? 17.694 -2.058 -12.898 1 90.19 766 PRO B CA 1
ATOM 12201 C C . PRO B 1 766 ? 16.772 -0.905 -12.508 1 90.19 766 PRO B C 1
ATOM 12203 O O . PRO B 1 766 ? 16.774 0.141 -13.163 1 90.19 766 PRO B O 1
ATOM 12206 N N . SER B 1 767 ? 15.827 -1.152 -11.681 1 86.61 767 SER B N 1
ATOM 12207 C CA . SER B 1 767 ? 14.849 -0.14 -11.295 1 86.61 767 SER B CA 1
ATOM 12208 C C . SER B 1 767 ? 14.609 -0.149 -9.789 1 86.61 767 SER B C 1
ATOM 12210 O O . SER B 1 767 ? 14.679 -1.202 -9.15 1 86.61 767 SER B O 1
ATOM 12212 N N . ASP B 1 768 ? 14.361 1.023 -9.245 1 78.11 768 ASP B N 1
ATOM 12213 C CA . ASP B 1 768 ? 14.011 1.142 -7.833 1 78.11 768 ASP B CA 1
ATOM 12214 C C . ASP B 1 768 ? 12.496 1.179 -7.644 1 78.11 768 ASP B C 1
ATOM 12216 O O . ASP B 1 768 ? 12.008 1.249 -6.514 1 78.11 768 ASP B O 1
ATOM 12220 N N . ASN B 1 769 ? 11.859 1.155 -8.824 1 82.04 769 ASN B N 1
ATOM 12221 C CA . ASN B 1 769 ? 10.402 1.141 -8.737 1 82.04 769 ASN B CA 1
ATOM 12222 C C . ASN B 1 769 ? 9.864 -0.276 -8.564 1 82.04 769 ASN B C 1
ATOM 12224 O O . ASN B 1 769 ? 9.317 -0.856 -9.504 1 82.04 769 ASN B O 1
ATOM 12228 N N . ILE B 1 770 ? 9.883 -0.804 -7.403 1 82.43 770 ILE B N 1
ATOM 12229 C CA . ILE B 1 770 ? 9.484 -2.168 -7.075 1 82.43 770 ILE B CA 1
ATOM 12230 C C . ILE B 1 770 ? 7.979 -2.329 -7.28 1 82.43 770 ILE B C 1
ATOM 12232 O O . ILE B 1 770 ? 7.517 -3.377 -7.738 1 82.43 770 ILE B O 1
ATOM 12236 N N . GLU B 1 771 ? 7.199 -1.236 -7.093 1 78.37 771 GLU B N 1
ATOM 12237 C CA . GLU B 1 771 ? 5.749 -1.309 -7.242 1 78.37 771 GLU B CA 1
ATOM 12238 C C . GLU B 1 771 ? 5.353 -1.479 -8.706 1 78.37 771 GLU B C 1
ATOM 12240 O O . GLU B 1 771 ? 4.379 -2.168 -9.015 1 78.37 771 GLU B O 1
ATOM 12245 N N . GLY B 1 772 ? 6.105 -0.827 -9.522 1 81.26 772 GLY B N 1
ATOM 12246 C CA . GLY B 1 772 ? 5.839 -1.003 -10.941 1 81.26 772 GLY B CA 1
ATOM 12247 C C . GLY B 1 772 ? 6.029 -2.433 -11.411 1 81.26 772 GLY B C 1
ATOM 12248 O O . GLY B 1 772 ? 5.222 -2.95 -12.186 1 81.26 772 GLY B O 1
ATOM 12249 N N . HIS B 1 773 ? 6.978 -3.058 -10.892 1 87.18 773 HIS B N 1
ATOM 12250 C CA . HIS B 1 773 ? 7.246 -4.441 -11.271 1 87.18 773 HIS B CA 1
ATOM 12251 C C . HIS B 1 773 ? 6.243 -5.393 -10.628 1 87.18 773 HIS B C 1
ATOM 12253 O O . HIS B 1 773 ? 5.861 -6.399 -11.23 1 87.18 773 HIS B O 1
ATOM 12259 N N . ALA B 1 774 ? 5.903 -5.07 -9.428 1 81.89 774 ALA B N 1
ATOM 12260 C CA . ALA B 1 774 ? 4.887 -5.886 -8.769 1 81.89 774 ALA B CA 1
ATOM 12261 C C . ALA B 1 774 ? 3.564 -5.834 -9.528 1 81.89 774 ALA B C 1
ATOM 12263 O O . ALA B 1 774 ? 2.902 -6.86 -9.705 1 81.89 774 ALA B O 1
ATOM 12264 N N . MET B 1 775 ? 3.184 -4.664 -10.021 1 77.91 775 MET B N 1
ATOM 12265 C CA . MET B 1 775 ? 1.951 -4.509 -10.788 1 77.91 775 MET B CA 1
ATOM 12266 C C . MET B 1 775 ? 2.049 -5.23 -12.128 1 77.91 775 MET B C 1
ATOM 12268 O O . MET B 1 775 ? 1.07 -5.813 -12.597 1 77.91 775 MET B O 1
ATOM 12272 N N . ALA B 1 776 ? 3.214 -5.154 -12.682 1 81.17 776 ALA B N 1
ATOM 12273 C CA . ALA B 1 776 ? 3.423 -5.84 -13.954 1 81.17 776 ALA B CA 1
ATOM 12274 C C . ALA B 1 776 ? 3.315 -7.353 -13.784 1 81.17 776 ALA B C 1
ATOM 12276 O O . ALA B 1 776 ? 2.787 -8.046 -14.658 1 81.17 776 ALA B O 1
ATOM 12277 N N . LEU B 1 777 ? 3.782 -7.825 -12.692 1 79.44 777 LEU B N 1
ATOM 12278 C CA . LEU B 1 777 ? 3.718 -9.258 -12.428 1 79.44 777 LEU B CA 1
ATOM 12279 C C . LEU B 1 777 ? 2.276 -9.711 -12.23 1 79.44 777 LEU B C 1
ATOM 12281 O O . LEU B 1 777 ? 1.905 -10.814 -12.639 1 79.44 777 LEU B O 1
ATOM 12285 N N . ALA B 1 778 ? 1.519 -8.804 -11.636 1 71 778 ALA B N 1
ATOM 12286 C CA . ALA B 1 778 ? 0.109 -9.12 -11.424 1 71 778 ALA B CA 1
ATOM 12287 C C . ALA B 1 778 ? -0.637 -9.217 -12.752 1 71 778 ALA B C 1
ATOM 12289 O O . ALA B 1 778 ? -1.618 -9.955 -12.868 1 71 778 ALA B O 1
ATOM 12290 N N . LYS B 1 779 ? -0.119 -8.493 -13.724 1 69.39 779 LYS B N 1
ATOM 12291 C CA . LYS B 1 779 ? -0.765 -8.478 -15.034 1 69.39 779 LYS B CA 1
ATOM 12292 C C . LYS B 1 779 ? -0.154 -9.526 -15.96 1 69.39 779 LYS B C 1
ATOM 12294 O O . LYS B 1 779 ? -0.439 -9.545 -17.159 1 69.39 779 LYS B O 1
ATOM 12299 N N . GLY B 1 780 ? 0.647 -10.398 -15.506 1 69.44 780 GLY B N 1
ATOM 12300 C CA . GLY B 1 780 ? 1.24 -11.442 -16.327 1 69.44 780 GLY B CA 1
ATOM 12301 C C . GLY B 1 780 ? 2.745 -11.311 -16.463 1 69.44 780 GLY B C 1
ATOM 12302 O O . GLY B 1 780 ? 3.399 -12.181 -17.042 1 69.44 780 GLY B O 1
ATOM 12303 N N . GLY B 1 781 ? 3.238 -10.239 -16.041 1 76.99 781 GLY B N 1
ATOM 12304 C CA . GLY B 1 781 ? 4.681 -10.065 -16.074 1 76.99 781 GLY B CA 1
ATOM 12305 C C . GLY B 1 781 ? 5.178 -9.447 -17.367 1 76.99 781 GLY B C 1
ATOM 12306 O O . GLY B 1 781 ? 4.506 -9.526 -18.398 1 76.99 781 GLY B O 1
ATOM 12307 N N . GLU B 1 782 ? 6.234 -8.694 -17.324 1 87.32 782 GLU B N 1
ATOM 12308 C CA . GLU B 1 782 ? 6.93 -8.113 -18.468 1 87.32 782 GLU B CA 1
ATOM 12309 C C . GLU B 1 782 ? 8.359 -8.637 -18.568 1 87.32 782 GLU B C 1
ATOM 12311 O O . GLU B 1 782 ? 8.938 -9.072 -17.571 1 87.32 782 GLU B O 1
ATOM 12316 N N . PHE B 1 783 ? 8.87 -8.698 -19.823 1 92.99 783 PHE B N 1
ATOM 12317 C CA . PHE B 1 783 ? 10.238 -9.154 -20.042 1 92.99 783 PHE B CA 1
ATOM 12318 C C . PHE B 1 783 ? 11.218 -8.351 -19.195 1 92.99 783 PHE B C 1
ATOM 12320 O O . PHE B 1 783 ? 12.173 -8.906 -18.647 1 92.99 783 PHE B O 1
ATOM 12327 N N . VAL B 1 784 ? 10.945 -7.067 -19.069 1 94.56 784 VAL B N 1
ATOM 12328 C CA . VAL B 1 784 ? 11.848 -6.205 -18.312 1 94.56 784 VAL B CA 1
ATOM 12329 C C . VAL B 1 784 ? 11.829 -6.605 -16.838 1 94.56 784 VAL B C 1
ATOM 12331 O O . VAL B 1 784 ? 12.823 -6.432 -16.129 1 94.56 784 VAL B O 1
ATOM 12334 N N . THR B 1 785 ? 10.746 -7.109 -16.349 1 93.03 785 THR B N 1
ATOM 12335 C CA . THR B 1 785 ? 10.675 -7.596 -14.975 1 93.03 785 THR B CA 1
ATOM 12336 C C . THR B 1 785 ? 11.576 -8.813 -14.786 1 93.03 785 THR B C 1
ATOM 12338 O O . THR B 1 785 ? 12.167 -8.995 -13.72 1 93.03 785 THR B O 1
ATOM 12341 N N . THR B 1 786 ? 11.671 -9.632 -15.825 1 93.73 786 THR B N 1
ATOM 12342 C CA . THR B 1 786 ? 12.604 -10.753 -15.787 1 93.73 786 THR B CA 1
ATOM 12343 C C . THR B 1 786 ? 14.044 -10.255 -15.71 1 93.73 786 THR B C 1
ATOM 12345 O O . THR B 1 786 ? 14.849 -10.783 -14.939 1 93.73 786 THR B O 1
ATOM 12348 N N . LEU B 1 787 ? 14.28 -9.271 -16.512 1 95.5 787 LEU B N 1
ATOM 12349 C CA . LEU B 1 787 ? 15.626 -8.709 -16.494 1 95.5 787 LEU B CA 1
ATOM 12350 C C . LEU B 1 787 ? 15.912 -8.025 -15.161 1 95.5 787 LEU B C 1
ATOM 12352 O O . LEU B 1 787 ? 17.047 -8.041 -14.681 1 95.5 787 LEU B O 1
ATOM 12356 N N . TRP B 1 788 ? 14.854 -7.449 -14.649 1 94.64 788 TRP B N 1
ATOM 12357 C CA . TRP B 1 788 ? 14.983 -6.828 -13.335 1 94.64 788 TRP B CA 1
ATOM 12358 C C . TRP B 1 788 ? 15.344 -7.863 -12.275 1 94.64 788 TRP B C 1
ATOM 12360 O O . TRP B 1 788 ? 16.174 -7.602 -11.401 1 94.64 788 TRP B O 1
ATOM 12370 N N . ALA B 1 789 ? 14.753 -8.996 -12.351 1 93.72 789 ALA B N 1
ATOM 12371 C CA . ALA B 1 789 ? 15.083 -10.077 -11.427 1 93.72 789 ALA B CA 1
ATOM 12372 C C . ALA B 1 789 ? 16.532 -10.524 -11.6 1 93.72 789 ALA B C 1
ATOM 12374 O O . ALA B 1 789 ? 17.234 -10.771 -10.616 1 93.72 789 ALA B O 1
ATOM 12375 N N . PHE B 1 790 ? 17.009 -10.549 -12.883 1 94.31 790 PHE B N 1
ATOM 12376 C CA . PHE B 1 790 ? 18.404 -10.867 -13.167 1 94.31 790 PHE B CA 1
ATOM 12377 C C . PHE B 1 790 ? 19.335 -9.864 -12.497 1 94.31 790 PHE B C 1
ATOM 12379 O O . PHE B 1 790 ? 20.29 -10.252 -11.821 1 94.31 790 PHE B O 1
ATOM 12386 N N . ALA B 1 791 ? 18.967 -8.705 -12.702 1 92.95 791 ALA B N 1
ATOM 12387 C CA . ALA B 1 791 ? 19.812 -7.626 -12.197 1 92.95 791 ALA B CA 1
ATOM 12388 C C . ALA B 1 791 ? 19.832 -7.612 -10.671 1 92.95 791 ALA B C 1
ATOM 12390 O O . ALA B 1 791 ? 20.874 -7.367 -10.06 1 92.95 791 ALA B O 1
ATOM 12391 N N . THR B 1 792 ? 18.703 -7.863 -10.081 1 91.96 792 THR B N 1
ATOM 12392 C CA . THR B 1 792 ? 18.604 -7.878 -8.626 1 91.96 792 THR B CA 1
ATOM 12393 C C . THR B 1 792 ? 19.453 -9.001 -8.038 1 91.96 792 THR B C 1
ATOM 12395 O O . THR B 1 792 ? 20.183 -8.792 -7.066 1 91.96 792 THR B O 1
ATOM 12398 N N . HIS B 1 793 ? 19.399 -10.134 -8.613 1 93.25 793 HIS B N 1
ATOM 12399 C CA . HIS B 1 793 ? 20.176 -11.268 -8.128 1 93.25 793 HIS B CA 1
ATOM 12400 C C . HIS B 1 793 ? 21.67 -11.041 -8.333 1 93.25 793 HIS B C 1
ATOM 12402 O O . HIS B 1 793 ? 22.485 -11.46 -7.508 1 93.25 793 HIS B O 1
ATOM 12408 N N . ALA B 1 794 ? 21.965 -10.365 -9.429 1 91.93 794 ALA B N 1
ATOM 12409 C CA . ALA B 1 794 ? 23.371 -10.164 -9.767 1 91.93 794 ALA B CA 1
ATOM 12410 C C . ALA B 1 794 ? 23.933 -8.93 -9.067 1 91.93 794 ALA B C 1
ATOM 12412 O O . ALA B 1 794 ? 25.133 -8.659 -9.142 1 91.93 794 ALA B O 1
ATOM 12413 N N . GLY B 1 795 ? 23.125 -8.17 -8.45 1 88.98 795 GLY B N 1
ATOM 12414 C CA . GLY B 1 795 ? 23.576 -6.984 -7.74 1 88.98 795 GLY B CA 1
ATOM 12415 C C . GLY B 1 795 ? 23.882 -5.818 -8.662 1 88.98 795 GLY B C 1
ATOM 12416 O O . GLY B 1 795 ? 24.8 -5.038 -8.4 1 88.98 795 GLY B O 1
ATOM 12417 N N . ILE B 1 796 ? 23.197 -5.804 -9.796 1 88.67 796 ILE B N 1
ATOM 12418 C CA . ILE B 1 796 ? 23.366 -4.691 -10.724 1 88.67 796 ILE B CA 1
ATOM 12419 C C . ILE B 1 796 ? 22.414 -3.557 -10.349 1 88.67 796 ILE B C 1
ATOM 12421 O O . ILE B 1 796 ? 21.195 -3.743 -10.327 1 88.67 796 ILE B O 1
ATOM 12425 N N . THR B 1 797 ? 22.953 -2.485 -9.9 1 82.67 797 THR B N 1
ATOM 12426 C CA . THR B 1 797 ? 22.121 -1.366 -9.47 1 82.67 797 THR B CA 1
ATOM 12427 C C . THR B 1 797 ? 22.431 -0.116 -10.29 1 82.67 797 THR B C 1
ATOM 12429 O O . THR B 1 797 ? 23.487 -0.026 -10.918 1 82.67 797 THR B O 1
ATOM 12432 N N . ARG B 1 798 ? 21.421 0.758 -10.382 1 77.21 798 ARG B N 1
ATOM 12433 C CA . ARG B 1 798 ? 21.602 2.047 -11.042 1 77.21 798 ARG B CA 1
ATOM 12434 C C . ARG B 1 798 ? 22.041 3.115 -10.046 1 77.21 798 ARG B C 1
ATOM 12436 O O . ARG B 1 798 ? 21.505 3.197 -8.939 1 77.21 798 ARG B O 1
#

Solvent-accessible surface area (backbone atoms only — not comparable to full-atom values): 85369 Å² total; per-residue (Å²): 126,88,77,80,49,56,51,70,69,57,99,37,35,40,26,60,43,68,60,86,84,65,63,40,62,46,66,33,70,65,74,65,90,76,59,64,64,53,51,48,47,50,47,48,50,50,48,48,46,52,47,51,51,46,50,49,51,41,45,46,51,8,60,65,64,59,42,42,44,56,77,29,63,53,60,49,48,52,51,48,43,52,58,67,45,44,55,28,52,50,33,23,49,40,36,50,42,50,61,71,58,79,82,68,78,60,42,69,67,34,53,52,50,53,51,50,56,55,53,47,57,62,47,45,56,58,50,48,55,59,46,43,50,69,72,41,60,30,88,43,35,72,73,51,71,39,73,59,61,52,48,48,50,49,48,52,51,49,50,52,49,50,52,46,68,74,53,50,69,73,87,55,35,63,49,52,51,52,45,50,51,51,51,51,49,52,53,49,50,54,49,50,52,52,54,49,40,51,72,28,46,43,48,51,39,22,44,61,49,49,46,50,47,48,54,51,53,49,51,49,51,51,49,46,56,68,71,44,72,73,61,58,68,52,50,61,65,62,76,63,60,68,38,57,54,32,50,53,48,39,40,68,27,76,48,61,59,50,42,61,62,74,52,46,76,40,63,49,70,60,25,53,41,72,44,75,74,72,69,74,74,84,70,71,66,79,86,62,71,80,93,62,70,78,92,47,68,83,57,44,61,75,54,65,60,76,65,63,70,58,61,64,60,39,28,43,8,57,54,43,40,49,40,49,44,36,71,89,84,44,70,79,37,38,65,67,47,68,73,35,58,65,55,61,45,47,44,48,18,51,28,48,27,52,55,51,48,22,51,69,69,74,43,83,75,64,73,70,56,15,60,56,39,39,36,62,51,72,30,62,36,93,80,46,63,63,61,25,30,52,49,36,51,49,37,49,49,49,17,50,50,49,50,41,36,54,41,61,30,83,65,38,50,43,48,66,46,33,59,66,63,51,33,53,47,48,52,49,46,51,45,49,51,50,51,50,45,52,51,40,51,44,28,59,72,44,75,62,42,36,60,53,46,50,47,48,46,46,46,43,55,64,65,44,67,87,54,64,63,58,52,45,50,47,49,47,48,47,48,47,44,46,46,47,45,24,63,69,18,63,62,57,29,48,54,51,49,56,47,52,51,51,53,51,50,51,53,43,54,48,51,52,44,69,68,30,69,65,44,51,48,52,50,49,49,53,38,70,50,33,66,71,46,67,72,30,66,64,53,50,49,51,53,49,48,51,50,48,53,48,57,70,63,47,67,81,75,64,68,47,39,48,43,35,59,76,84,63,52,67,79,40,67,68,44,54,54,30,42,52,44,18,71,59,44,45,47,70,79,53,50,68,53,54,67,44,67,65,50,69,62,42,46,38,51,44,46,53,51,53,57,47,38,70,74,67,49,76,85,38,72,28,55,61,50,30,53,74,71,70,41,64,87,58,45,73,61,52,66,39,78,24,56,57,51,33,51,51,23,51,35,46,15,50,50,47,45,48,67,74,39,60,87,35,61,57,63,72,40,85,62,71,54,27,45,22,41,48,33,24,52,51,45,38,18,28,54,43,28,34,54,74,75,40,37,62,62,42,75,74,60,46,69,40,40,49,46,38,50,51,52,40,53,51,38,61,66,64,65,52,31,86,79,44,86,58,81,43,63,57,25,49,4,48,53,48,22,52,48,44,64,72,73,35,54,74,62,54,42,32,48,48,40,22,51,26,45,42,34,31,54,60,44,40,18,42,68,89,54,56,66,41,45,41,47,34,38,63,62,44,47,46,58,55,49,54,44,24,52,50,24,59,44,45,59,49,75,125,127,90,76,75,45,56,50,69,68,58,100,38,34,41,26,56,42,64,60,87,85,64,62,38,63,46,65,36,75,67,72,67,90,74,64,64,63,51,50,50,48,48,50,50,49,49,50,46,46,54,47,52,52,47,50,48,50,40,46,46,50,10,61,67,62,60,42,39,46,52,80,29,66,52,60,49,48,51,53,50,40,51,58,68,45,44,56,28,50,49,31,22,48,39,36,50,41,50,61,72,55,79,83,66,78,62,43,68,67,35,53,52,52,52,51,49,55,54,53,47,57,61,48,46,55,59,51,48,56,57,45,44,47,69,72,39,60,32,87,44,33,74,73,49,72,42,74,60,61,51,48,48,50,49,46,54,50,49,51,52,50,50,52,45,67,74,52,50,68,73,86,57,36,63,48,52,50,51,46,49,50,51,50,50,48,53,55,48,50,53,49,49,51,53,53,50,37,50,72,28,46,44,46,52,39,22,46,61,49,50,47,50,46,49,52,52,52,48,50,50,50,50,48,46,57,68,71,44,72,73,59,58,66,53,50,63,66,60,79,66,61,66,39,56,53,32,51,53,49,39,40,66,28,75,48,60,59,50,44,62,61,75,51,45,77,40,63,50,70,61,26,52,42,71,43,74,73,72,73,75,76,84,70,70,70,76,78,60,69,75,90,63,71,78,90,49,69,82,59,44,61,72,55,65,61,75,64,65,72,57,61,64,60,40,27,43,8,56,54,42,41,50,41,51,43,36,72,91,86,45,71,78,37,36,64,68,47,67,74,35,60,65,56,61,46,48,44,49,18,50,28,48,26,54,57,49,50,22,51,67,68,72,43,83,74,64,71,70,56,14,58,55,40,39,38,61,51,73,29,61,36,93,79,47,65,65,61,25,32,52,49,37,51,49,34,49,50,50,18,50,50,50,49,42,35,54,41,59,31,82,65,36,51,42,47,65,43,33,59,63,64,50,30,53,46,47,51,50,47,52,45,48,50,50,51,51,45,52,50,39,51,42,28,60,72,45,74,57,43,37,60,54,46,50,46,49,46,46,46,42,56,66,66,43,68,87,54,66,63,58,51,48,49,46,50,46,48,49,49,47,44,47,46,49,46,24,66,70,18,64,65,57,27,48,53,49,50,56,46,52,51,53,52,49,51,52,53,43,54,49,52,51,45,70,68,30,68,67,44,52,48,50,51,48,51,52,38,69,49,32,66,70,47,66,72,31,67,66,53,50,49,53,53,49,49,52,51,48,52,48,56,69,63,47,65,82,72,64,69,47,39,49,44,35,57,75,84,63,53,69,80,41,67,68,44,55,54,30,43,50,43,21,72,58,44,43,48,68,79,57,48,68,51,54,67,44,66,65,48,69,62,42,46,37,50,45,44,52,51,52,56,47,40,72,74,66,50,76,84,38,72,28,54,60,53,29,56,74,71,69,40,64,86,60,45,72,62,55,67,40,79,23,58,58,50,33,51,50,22,52,36,45,14,50,50,47,44,48,65,75,38,61,88,37,61,58,64,71,40,83,61,72,55,28,45,24,43,48,33,24,52,53,44,37,18,28,54,44,28,33,56,74,76,40,38,62,61,43,74,74,59,46,69,39,41,50,45,38,51,51,52,39,53,51,38,63,67,65,65,55,31,84,79,43,87,60,81,42,64,56,25,49,4,48,52,49,24,53,47,45,65,73,75,35,53,75,65,55,42,33,48,48,40,23,52,25,42,42,35,32,54,59,44,39,16,42,68,89,53,58,64,40,46,42,46,33,39,63,60,43,46,45,58,57,48,53,43,24,52,51,24,59,44,45,59,48,75,124

pLDDT: mean 71.01, std 18.81, range [22.06, 97.81]